Protein AF-0000000074149153 (afdb_homodimer)

Sequence (2458 aa):
MRKRTYISISLIILLLILLTSPFAKTTKLGDLLLENKFELLKNSSNEDFYSNVLFSITYLLEDNVSQAWRHWKKSIEIKPNSPWHQVIGLLGYDLWDSLPIYKELITLLREKDFNNSYLEYLYWKALLSQNLVQEAEKYSEEKGFIKDFLFLGPFENIGNSGIYKEYPPEKEINLEKTYQGKNGIDIKWFTPEERGKNAYTSIYNLIYPNQWAVSYALCYFYVPQNQDIYIRIGTTSSYKLFLDDFSFPQIETQRRAIWNQEIYKTKLSSGWHKLLLKLCNQEGDFGFFLRVTDSRGNKIPGLKISLVPQNYKRAQVYFERITPEKELIKESDSSEIFYTFYGFLLFEKGLTDEAEEYLKRAEKIKQNSSIIKFILGKIYLDSQEELGKSYLLDSYSISKNLKINLYYLSLYELEHGRYEEALKYLEKEDIPENSFLLRSLLIRLFNALSWTKESEDQISTLEKKYKESQETYFLKGKMYEKRNMPFKAIENYLKALSMNWENWEVFYNLFYLARDLHKYDIVETLAKNLIDKDPTDVWAYSQLISIYLSQERIDEAQKLIEKAKNITYLYPETFIYEAEIYNLKDEKELAMESYQKAISIDPSYKGIREYLNYLRSEQIRIPDISEYITQKVPEEFLDFPAIYLLDRQERIMQKDGSFTVVFHKIIKILKDEAKEKYGEILINYDSSFEDVRILRARTIKPDGKEIEATSIQDFAIASDYPLYTDQRQIVISMPSVEKGSILECFYVIDEYTRSIFGKNFQDIFFFQNEIPILRSIYTLKIPSQIDLKYKVYNGKIEPQIKEDKEYKILTWEMENVPGIIEEPYMPDPSKLVPQLWITTFESWESLADWYYSLAYPQIRSDKNIKEKVKELTSGAKTEEEKIKSIYYFVTNQVRYVGLEYGIRGIMPHSAPEIFKAKYGDCKDKAILLLTMLKEAGIKAYYTLVSTRYSLPLKKELPGFQFDHAIVALPYKNSYLFLDGTAEDVPFGEVPMMDQGADAMIIIDGKPLFTKIPMSKPEDNLRRYDIEINIEDGKLLAEVLINLTGYFANYYRYYLKTMTTLQKENFLSRLLNYYIPNSKLTDWDIQNLSNLEEPLLIKLRFENPYLISNKKDINLIKMFPFTSINSAEEISKEERVYDIEYYLPYKEVEDITIKIPKGVNITTTITEIIKENDWISYLVQVERKENILHLKRVFVQKEILIPVQNFKEYKKDLEEIMNYDRGMLLIKTDMRKRTYISISLIILLLILLTSPFAKTTKLGDLLLENKFELLKNSSNEDFYSNVLFSITYLLEDNVSQAWRHWKKSIEIKPNSPWHQVIGLLGYDLWDSLPIYKELITLLREKDFNNSYLEYLYWKALLSQNLVQEAEKYSEEKGFIKDFLFLGPFENIGNSGIYKEYPPEKEINLEKTYQGKNGIDIKWFTPEERGKNAYTSIYNLIYPNQWAVSYALCYFYVPQNQDIYIRIGTTSSYKLFLDDFSFPQIETQRRAIWNQEIYKTKLSSGWHKLLLKLCNQEGDFGFFLRVTDSRGNKIPGLKISLVPQNYKRAQVYFERITPEKELIKESDSSEIFYTFYGFLLFEKGLTDEAEEYLKRAEKIKQNSSIIKFILGKIYLDSQEELGKSYLLDSYSISKNLKINLYYLSLYELEHGRYEEALKYLEKEDIPENSFLLRSLLIRLFNALSWTKESEDQISTLEKKYKESQETYFLKGKMYEKRNMPFKAIENYLKALSMNWENWEVFYNLFYLARDLHKYDIVETLAKNLIDKDPTDVWAYSQLISIYLSQERIDEAQKLIEKAKNITYLYPETFIYEAEIYNLKDEKELAMESYQKAISIDPSYKGIREYLNYLRSEQIRIPDISEYITQKVPEEFLDFPAIYLLDRQERIMQKDGSFTVVFHKIIKILKDEAKEKYGEILINYDSSFEDVRILRARTIKPDGKEIEATSIQDFAIASDYPLYTDQRQIVISMPSVEKGSILECFYVIDEYTRSIFGKNFQDIFFFQNEIPILRSIYTLKIPSQIDLKYKVYNGKIEPQIKEDKEYKILTWEMENVPGIIEEPYMPDPSKLVPQLWITTFESWESLADWYYSLAYPQIRSDKNIKEKVKELTSGAKTEEEKIKSIYYFVTNQVRYVGLEYGIRGIMPHSAPEIFKAKYGDCKDKAILLLTMLKEAGIKAYYTLVSTRYSLPLKKELPGFQFDHAIVALPYKNSYLFLDGTAEDVPFGEVPMMDQGADAMIIIDGKPLFTKIPMSKPEDNLRRYDIEINIEDGKLLAEVLINLTGYFANYYRYYLKTMTTLQKENFLSRLLNYYIPNSKLTDWDIQNLSNLEEPLLIKLRFENPYLISNKKDINLIKMFPFTSINSAEEISKEERVYDIEYYLPYKEVEDITIKIPKGVNITTTITEIIKENDWISYLVQVERKENILHLKRVFVQKEILIPVQNFKEYKKDLEEIMNYDRGMLLIKTD

pLDDT: mean 87.18, std 12.24, range [17.47, 97.75]

Organism: Dictyoglomus thermophilum (strain ATCC 35947 / DSM 3960 / H-6-12) (NCBI:txid309799)

Structure (mmCIF, N/CA/C/O backbone):
data_AF-0000000074149153-model_v1
#
loop_
_entity.id
_entity.type
_entity.pdbx_description
1 polymer 'Tetratricopeptide repeat domain protein'
#
loop_
_atom_site.group_PDB
_atom_site.id
_atom_site.type_symbol
_atom_site.label_atom_id
_atom_site.label_alt_id
_atom_site.label_comp_id
_atom_site.label_asym_id
_atom_site.label_entity_id
_atom_site.label_seq_id
_atom_site.pdbx_PDB_ins_code
_atom_site.Cartn_x
_atom_site.Cartn_y
_atom_site.Cartn_z
_atom_site.occupancy
_atom_site.B_iso_or_equiv
_atom_site.auth_seq_id
_atom_site.auth_comp_id
_atom_site.auth_asym_id
_atom_site.auth_atom_id
_atom_site.pdbx_PDB_model_num
ATOM 1 N N . MET A 1 1 ? -38.799 74.212 10.191 1 17.47 1 MET A N 1
ATOM 2 C CA . MET A 1 1 ? -37.869 73.253 9.603 1 17.47 1 MET A CA 1
ATOM 3 C C . MET A 1 1 ? -36.705 73.968 8.926 1 17.47 1 MET A C 1
ATOM 5 O O . MET A 1 1 ? -35.639 73.382 8.732 1 17.47 1 MET A O 1
ATOM 9 N N . ARG A 1 2 ? -36.793 75.358 8.282 1 18.46 2 ARG A N 1
ATOM 10 C CA . ARG A 1 2 ? -36.281 76.252 7.248 1 18.46 2 ARG A CA 1
ATOM 11 C C . ARG A 1 2 ? -35.048 77.004 7.737 1 18.46 2 ARG A C 1
ATOM 13 O O . ARG A 1 2 ? -34.536 77.885 7.043 1 18.46 2 ARG A O 1
ATOM 20 N N . LYS A 1 3 ? -34.754 77.044 8.852 1 19.57 3 LYS A N 1
ATOM 21 C CA . LYS A 1 3 ? -34.257 78.394 9.1 1 19.57 3 LYS A CA 1
ATOM 22 C C . LYS A 1 3 ? -33.066 78.716 8.201 1 19.57 3 LYS A C 1
ATOM 24 O O . LYS A 1 3 ? -32.832 79.878 7.863 1 19.57 3 LYS A O 1
ATOM 29 N N . ARG A 1 4 ? -31.959 77.775 7.888 1 20.13 4 ARG A N 1
ATOM 30 C CA . ARG A 1 4 ? -30.571 77.548 8.275 1 20.13 4 ARG A CA 1
ATOM 31 C C . ARG A 1 4 ? -29.621 77.887 7.131 1 20.13 4 ARG A C 1
ATOM 33 O O . ARG A 1 4 ? -28.448 77.508 7.158 1 20.13 4 ARG A O 1
ATOM 40 N N . THR A 1 5 ? -29.831 78.682 5.944 1 20.31 5 THR A N 1
ATOM 41 C CA . THR A 1 5 ? -29.294 78.634 4.588 1 20.31 5 THR A CA 1
ATOM 42 C C . THR A 1 5 ? -28.102 79.576 4.444 1 20.31 5 THR A C 1
ATOM 44 O O . THR A 1 5 ? -27.098 79.224 3.823 1 20.31 5 THR A O 1
ATOM 47 N N . TYR A 1 6 ? -28.134 80.896 4.63 1 19.82 6 TYR A N 1
ATOM 48 C CA . TYR A 1 6 ? -27.508 81.992 3.898 1 19.82 6 TYR A CA 1
ATOM 49 C C . TYR A 1 6 ? -26.1 82.26 4.417 1 19.82 6 TYR A C 1
ATOM 51 O O . TYR A 1 6 ? -25.425 83.18 3.95 1 19.82 6 TYR A O 1
ATOM 59 N N . ILE A 1 7 ? -25.77 81.953 5.55 1 22.88 7 ILE A N 1
ATOM 60 C CA . ILE A 1 7 ? -24.736 82.746 6.206 1 22.88 7 ILE A CA 1
ATOM 61 C C . ILE A 1 7 ? -23.466 82.739 5.36 1 22.88 7 ILE A C 1
ATOM 63 O O . ILE A 1 7 ? -23.069 81.697 4.832 1 22.88 7 ILE A O 1
ATOM 67 N N . SER A 1 8 ? -22.565 83.892 5.216 1 24.2 8 SER A N 1
ATOM 68 C CA . SER A 1 8 ? -22.008 85.033 4.497 1 24.2 8 SER A CA 1
ATOM 69 C C . SER A 1 8 ? -20.795 84.625 3.668 1 24.2 8 SER A C 1
ATOM 71 O O . SER A 1 8 ? -20.144 83.62 3.964 1 24.2 8 SER A O 1
ATOM 73 N N . ILE A 1 9 ? -20.418 85.308 2.478 1 25.46 9 ILE A N 1
ATOM 74 C CA . ILE A 1 9 ? -19.725 85.492 1.208 1 25.46 9 ILE A CA 1
ATOM 75 C C . ILE A 1 9 ? -18.22 85.585 1.45 1 25.46 9 ILE A C 1
ATOM 77 O O . ILE A 1 9 ? -17.427 85.016 0.696 1 25.46 9 ILE A O 1
ATOM 81 N N . SER A 1 10 ? -17.869 86.427 2.428 1 22.29 10 SER A N 1
ATOM 82 C CA . SER A 1 10 ? -16.604 87.149 2.338 1 22.29 10 SER A CA 1
ATOM 83 C C . SER A 1 10 ? -15.416 86.2 2.466 1 22.29 10 SER A C 1
ATOM 85 O O . SER A 1 10 ? -14.338 86.471 1.933 1 22.29 10 SER A O 1
ATOM 87 N N . LEU A 1 11 ? -15.344 85.417 3.567 1 23.75 11 LEU A N 1
ATOM 88 C CA . LEU A 1 11 ? -14.122 84.78 4.046 1 23.75 11 LEU A CA 1
ATOM 89 C C . LEU A 1 11 ? -13.612 83.757 3.037 1 23.75 11 LEU A C 1
ATOM 91 O O . LEU A 1 11 ? -12.753 82.933 3.361 1 23.75 11 LEU A O 1
ATOM 95 N N . ILE A 1 12 ? -14.009 83.71 1.66 1 26.89 12 ILE A N 1
ATOM 96 C CA . ILE A 1 12 ? -13.815 82.88 0.476 1 26.89 12 ILE A CA 1
ATOM 97 C C . ILE A 1 12 ? -12.427 83.131 -0.109 1 26.89 12 ILE A C 1
ATOM 99 O O . ILE A 1 12 ? -11.814 82.227 -0.682 1 26.89 12 ILE A O 1
ATOM 103 N N . ILE A 1 13 ? -11.955 84.437 -0.127 1 26.51 13 ILE A N 1
ATOM 104 C CA . ILE A 1 13 ? -10.926 84.914 -1.045 1 26.51 13 ILE A CA 1
ATOM 105 C C . ILE A 1 13 ? -9.577 84.308 -0.668 1 26.51 13 ILE A C 1
ATOM 107 O O . ILE A 1 13 ? -8.81 83.892 -1.54 1 26.51 13 ILE A O 1
ATOM 111 N N . LEU A 1 14 ? -9.193 84.554 0.604 1 25.75 14 LEU A N 1
ATOM 112 C CA . LEU A 1 14 ? -7.785 84.403 0.955 1 25.75 14 LEU A CA 1
ATOM 113 C C . LEU A 1 14 ? -7.326 82.963 0.752 1 25.75 14 LEU A C 1
ATOM 115 O O . LEU A 1 14 ? -6.148 82.65 0.938 1 25.75 14 LEU A O 1
ATOM 119 N N . LEU A 1 15 ? -8.219 81.933 0.564 1 25.23 15 LEU A N 1
ATOM 120 C CA . LEU A 1 15 ? -7.977 80.526 0.266 1 25.23 15 LEU A CA 1
ATOM 121 C C . LEU A 1 15 ? -7.299 80.367 -1.092 1 25.23 15 LEU A C 1
ATOM 123 O O . LEU A 1 15 ? -6.864 79.269 -1.448 1 25.23 15 LEU A O 1
ATOM 127 N N . LEU A 1 16 ? -7.463 81.302 -2.022 1 26.28 16 LEU A N 1
ATOM 128 C CA . LEU A 1 16 ? -7.042 81.195 -3.414 1 26.28 16 LEU A CA 1
ATOM 129 C C . LEU A 1 16 ? -5.523 81.247 -3.528 1 26.28 16 LEU A C 1
ATOM 131 O O . LEU A 1 16 ? -4.949 80.721 -4.485 1 26.28 16 LEU A O 1
ATOM 135 N N . ILE A 1 17 ? -4.913 82.364 -2.925 1 26.3 17 ILE A N 1
ATOM 136 C CA . ILE A 1 17 ? -3.557 82.726 -3.323 1 26.3 17 ILE A CA 1
ATOM 137 C C . ILE A 1 17 ? -2.611 81.558 -3.055 1 26.3 17 ILE A C 1
ATOM 139 O O . ILE A 1 17 ? -1.664 81.331 -3.812 1 26.3 17 ILE A O 1
ATOM 143 N N . LEU A 1 18 ? -2.527 81.136 -1.743 1 25.44 18 LEU A N 1
ATOM 144 C CA . LEU A 1 18 ? -1.414 80.307 -1.295 1 25.44 18 LEU A CA 1
ATOM 145 C C . LEU A 1 18 ? -1.4 78.971 -2.031 1 25.44 18 LEU A C 1
ATOM 147 O O . LEU A 1 18 ? -0.682 78.049 -1.639 1 25.44 18 LEU A O 1
ATOM 151 N N . LEU A 1 19 ? -2.234 78.663 -3.158 1 25.62 19 LEU A N 1
ATOM 152 C CA . LEU A 1 19 ? -2.483 77.621 -4.148 1 25.62 19 LEU A CA 1
ATOM 153 C C . LEU A 1 19 ? -1.339 77.544 -5.154 1 25.62 19 LEU A C 1
ATOM 155 O O . LEU A 1 19 ? -1.117 76.498 -5.769 1 25.62 19 LEU A O 1
ATOM 159 N N . THR A 1 20 ? -0.992 78.679 -5.907 1 25 20 THR A N 1
ATOM 160 C CA . THR A 1 20 ? -0.267 78.625 -7.171 1 25 20 THR A CA 1
ATOM 161 C C . THR A 1 20 ? 1.203 78.288 -6.937 1 25 20 THR A C 1
ATOM 163 O O . THR A 1 20 ? 2.02 78.38 -7.856 1 25 20 THR A O 1
ATOM 166 N N . SER A 1 21 ? 1.768 78.643 -5.87 1 24.7 21 SER A N 1
ATOM 167 C CA . SER A 1 21 ? 3.211 78.473 -6.007 1 24.7 21 SER A CA 1
ATOM 168 C C . SER A 1 21 ? 3.559 77.066 -6.484 1 24.7 21 SER A C 1
ATOM 170 O O . SER A 1 21 ? 3.012 76.082 -5.982 1 24.7 21 SER A O 1
ATOM 172 N N . PRO A 1 22 ? 4.073 76.96 -7.848 1 27.87 22 PRO A N 1
ATOM 173 C CA . PRO A 1 22 ? 4.254 75.67 -8.518 1 27.87 22 PRO A CA 1
ATOM 174 C C . PRO A 1 22 ? 4.926 74.63 -7.624 1 27.87 22 PRO A C 1
ATOM 176 O O . PRO A 1 22 ? 6.107 74.764 -7.294 1 27.87 22 PRO A O 1
ATOM 179 N N . PHE A 1 23 ? 4.518 74.446 -6.494 1 26.35 23 PHE A N 1
ATOM 180 C CA . PHE A 1 23 ? 5.123 73.403 -5.675 1 26.35 23 PHE A CA 1
ATOM 181 C C . PHE A 1 23 ? 5.345 72.135 -6.491 1 26.35 23 PHE A C 1
ATOM 183 O O . PHE A 1 23 ? 4.385 71.479 -6.902 1 26.35 23 PHE A O 1
ATOM 190 N N . ALA A 1 24 ? 6.414 72.14 -7.344 1 31.41 24 ALA A N 1
ATOM 191 C CA . ALA A 1 24 ? 7.052 71.122 -8.175 1 31.41 24 ALA A CA 1
ATOM 192 C C . ALA A 1 24 ? 6.942 69.742 -7.531 1 31.41 24 ALA A C 1
ATOM 194 O O . ALA A 1 24 ? 7.535 69.493 -6.479 1 31.41 24 ALA A O 1
ATOM 195 N N . LYS A 1 25 ? 5.974 69.222 -7.643 1 36.37 25 LYS A N 1
ATOM 196 C CA . LYS A 1 25 ? 5.658 67.873 -7.182 1 36.37 25 LYS A CA 1
ATOM 197 C C . LYS A 1 25 ? 6.823 66.92 -7.431 1 36.37 25 LYS A C 1
ATOM 199 O O . LYS A 1 25 ? 7.072 66.52 -8.571 1 36.37 25 LYS A O 1
ATOM 204 N N . THR A 1 26 ? 7.912 67.143 -6.793 1 36.71 26 THR A N 1
ATOM 205 C CA . THR A 1 26 ? 9.049 66.231 -6.849 1 36.71 26 THR A CA 1
ATOM 206 C C . THR A 1 26 ? 8.577 64.781 -6.906 1 36.71 26 THR A C 1
ATOM 208 O O . THR A 1 26 ? 7.842 64.327 -6.026 1 36.71 26 THR A O 1
ATOM 211 N N . THR A 1 27 ? 8.309 64.273 -7.928 1 44.57 27 THR A N 1
ATOM 212 C CA . THR A 1 27 ? 7.929 62.881 -8.141 1 44.57 27 THR A CA 1
ATOM 213 C C . THR A 1 27 ? 8.731 61.957 -7.229 1 44.57 27 THR A C 1
ATOM 215 O O . THR A 1 27 ? 9.961 61.917 -7.303 1 44.57 27 THR A O 1
ATOM 218 N N . LYS A 1 28 ? 8.181 61.64 -6.272 1 68.87 28 LYS A N 1
ATOM 219 C CA . LYS A 1 28 ? 8.809 60.758 -5.292 1 68.87 28 LYS A CA 1
ATOM 220 C C . LYS A 1 28 ? 9.224 59.435 -5.929 1 68.87 28 LYS A C 1
ATOM 222 O O . LYS A 1 28 ? 8.419 58.782 -6.597 1 68.87 28 LYS A O 1
ATOM 227 N N . LEU A 1 29 ? 10.606 59.657 -6.512 1 73.43 29 LEU A N 1
ATOM 228 C CA . LEU A 1 29 ? 11.21 58.479 -7.125 1 73.43 29 LEU A CA 1
ATOM 229 C C . LEU A 1 29 ? 10.509 57.206 -6.663 1 73.43 29 LEU A C 1
ATOM 231 O O . LEU A 1 29 ? 10.286 56.291 -7.459 1 73.43 29 LEU A O 1
ATOM 235 N N . GLY A 1 30 ? 9.932 56.729 -5.035 1 76.17 30 GLY A N 1
ATOM 236 C CA . GLY A 1 30 ? 9.254 55.562 -4.493 1 76.17 30 GLY A CA 1
ATOM 237 C C . GLY A 1 30 ? 7.905 55.304 -5.136 1 76.17 30 GLY A C 1
ATOM 238 O O . GLY A 1 30 ? 7.533 54.152 -5.371 1 76.17 30 GLY A O 1
ATOM 239 N N . ASP A 1 31 ? 7.337 56.427 -5.448 1 75.99 31 ASP A N 1
ATOM 240 C CA . ASP A 1 31 ? 6.037 56.31 -6.102 1 75.99 31 ASP A CA 1
ATOM 241 C C . ASP A 1 31 ? 6.182 55.76 -7.519 1 75.99 31 ASP A C 1
ATOM 243 O O . ASP A 1 31 ? 5.358 54.961 -7.968 1 75.99 31 ASP A O 1
ATOM 247 N N . LEU A 1 32 ? 7.746 57.18 -8.183 1 74.01 32 LEU A N 1
ATOM 248 C CA . LEU A 1 32 ? 8.008 56.642 -9.513 1 74.01 32 LEU A CA 1
ATOM 249 C C . LEU A 1 32 ? 8.21 55.131 -9.459 1 74.01 32 LEU A C 1
ATOM 251 O O . LEU A 1 32 ? 7.76 54.408 -10.35 1 74.01 32 LEU A O 1
ATOM 255 N N . LEU A 1 33 ? 8.201 53.594 -8.403 1 80.49 33 LEU A N 1
ATOM 256 C CA . LEU A 1 33 ? 8.471 52.169 -8.241 1 80.49 33 LEU A CA 1
ATOM 257 C C . LEU A 1 33 ? 7.176 51.39 -8.039 1 80.49 33 LEU A C 1
ATOM 259 O O . LEU A 1 33 ? 6.967 50.351 -8.669 1 80.49 33 LEU A O 1
ATOM 263 N N . LEU A 1 34 ? 6.295 51.803 -7.253 1 84.78 34 LEU A N 1
ATOM 264 C CA . LEU A 1 34 ? 5.072 51.094 -6.895 1 84.78 34 LEU A CA 1
ATOM 265 C C . LEU A 1 34 ? 4.031 51.213 -8.003 1 84.78 34 LEU A C 1
ATOM 267 O O . LEU A 1 34 ? 3.11 50.397 -8.086 1 84.78 34 LEU A O 1
ATOM 271 N N . GLU A 1 35 ? 3.902 52.074 -8.989 1 73.36 35 GLU A N 1
ATOM 272 C CA . GLU A 1 35 ? 2.979 52.257 -10.105 1 73.36 35 GLU A CA 1
ATOM 273 C C . GLU A 1 35 ? 3.484 51.552 -11.36 1 73.36 35 GLU A C 1
ATOM 275 O O . GLU A 1 35 ? 2.949 51.757 -12.452 1 73.36 35 GLU A O 1
ATOM 280 N N . ASN A 1 36 ? 4.482 50.712 -11.325 1 74.38 36 ASN A N 1
ATOM 281 C CA . ASN A 1 36 ? 5.037 49.815 -12.333 1 74.38 36 ASN A CA 1
ATOM 282 C C . ASN A 1 36 ? 5.702 50.589 -13.468 1 74.38 36 ASN A C 1
ATOM 284 O O . ASN A 1 36 ? 5.702 50.14 -14.615 1 74.38 36 ASN A O 1
ATOM 288 N N . LYS A 1 37 ? 7.062 52.648 -13.694 1 65.64 37 LYS A N 1
ATOM 289 C CA . LYS A 1 37 ? 7.739 53.483 -14.682 1 65.64 37 LYS A CA 1
ATOM 290 C C . LYS A 1 37 ? 9.255 53.363 -14.559 1 65.64 37 LYS A C 1
ATOM 292 O O . LYS A 1 37 ? 9.951 54.367 -14.394 1 65.64 37 LYS A O 1
ATOM 297 N N . PHE A 1 38 ? 9.175 51.619 -14.188 1 69.63 38 PHE A N 1
ATOM 298 C CA . PHE A 1 38 ? 10.543 51.203 -13.905 1 69.63 38 PHE A CA 1
ATOM 299 C C . PHE A 1 38 ? 11.519 51.854 -14.879 1 69.63 38 PHE A C 1
ATOM 301 O O . PHE A 1 38 ? 12.592 52.311 -14.478 1 69.63 38 PHE A O 1
ATOM 308 N N . GLU A 1 39 ? 11.091 52.076 -16.11 1 67.64 39 GLU A N 1
ATOM 309 C CA . GLU A 1 39 ? 11.967 52.686 -17.105 1 67.64 39 GLU A CA 1
ATOM 310 C C . GLU A 1 39 ? 12.239 54.151 -16.777 1 67.64 39 GLU A C 1
ATOM 312 O O . GLU A 1 39 ? 13.378 54.613 -16.87 1 67.64 39 GLU A O 1
ATOM 317 N N . LEU A 1 40 ? 11.558 55.983 -16.498 1 59.29 40 LEU A N 1
ATOM 318 C CA . LEU A 1 40 ? 11.673 57.374 -16.072 1 59.29 40 LEU A CA 1
ATOM 319 C C . LEU A 1 40 ? 12.55 57.49 -14.83 1 59.29 40 LEU A C 1
ATOM 321 O O . LEU A 1 40 ? 13.339 58.43 -14.708 1 59.29 40 LEU A O 1
ATOM 325 N N . LEU A 1 41 ? 12.004 56.158 -13.663 1 66.44 41 LEU A N 1
ATOM 326 C CA . LEU A 1 41 ? 12.834 56.103 -12.465 1 66.44 41 LEU A CA 1
ATOM 327 C C . LEU A 1 41 ? 14.303 55.911 -12.829 1 66.44 41 LEU A C 1
ATOM 329 O O . LEU A 1 41 ? 15.172 56.618 -12.314 1 66.44 41 LEU A O 1
ATOM 333 N N . LYS A 1 42 ? 14.675 54.361 -13.897 1 68.04 42 LYS A N 1
ATOM 334 C CA . LYS A 1 42 ? 16.04 54.015 -14.285 1 68.04 42 LYS A CA 1
ATOM 335 C C . LYS A 1 42 ? 16.72 55.179 -15.001 1 68.04 42 LYS A C 1
ATOM 337 O O . LYS A 1 42 ? 17.935 55.357 -14.891 1 68.04 42 LYS A O 1
ATOM 342 N N . ASN A 1 43 ? 15.959 55.92 -15.778 1 54.86 43 ASN A N 1
ATOM 343 C CA . ASN A 1 43 ? 16.487 57.047 -16.539 1 54.86 43 ASN A CA 1
ATOM 344 C C . ASN A 1 43 ? 16.68 58.278 -15.658 1 54.86 43 ASN A C 1
ATOM 346 O O . ASN A 1 43 ? 17.231 59.286 -16.104 1 54.86 43 ASN A O 1
ATOM 350 N N . SER A 1 44 ? 16.167 58.413 -14.377 1 53.61 44 SER A N 1
ATOM 351 C CA . SER A 1 44 ? 16.345 59.56 -13.493 1 53.61 44 SER A CA 1
ATOM 352 C C . SER A 1 44 ? 17.7 59.515 -12.795 1 53.61 44 SER A C 1
ATOM 354 O O . SER A 1 44 ? 17.968 58.606 -12.007 1 53.61 44 SER A O 1
ATOM 356 N N . SER A 1 45 ? 18.824 59.583 -13.448 1 48.77 45 SER A N 1
ATOM 357 C CA . SER A 1 45 ? 20.274 59.54 -13.288 1 48.77 45 SER A CA 1
ATOM 358 C C . SER A 1 45 ? 20.698 60.116 -11.941 1 48.77 45 SER A C 1
ATOM 360 O O . SER A 1 45 ? 21.788 60.679 -11.817 1 48.77 45 SER A O 1
ATOM 362 N N . ASN A 1 46 ? 19.895 60.236 -10.911 1 54.51 46 ASN A N 1
ATOM 363 C CA . ASN A 1 46 ? 20.583 60.956 -9.844 1 54.51 46 ASN A CA 1
ATOM 364 C C . ASN A 1 46 ? 21.362 60.008 -8.938 1 54.51 46 ASN A C 1
ATOM 366 O O . ASN A 1 46 ? 20.906 58.898 -8.656 1 54.51 46 ASN A O 1
ATOM 370 N N . GLU A 1 47 ? 22.774 60.06 -8.889 1 64.49 47 GLU A N 1
ATOM 371 C CA . GLU A 1 47 ? 23.848 59.412 -8.144 1 64.49 47 GLU A CA 1
ATOM 372 C C . GLU A 1 47 ? 23.594 59.475 -6.64 1 64.49 47 GLU A C 1
ATOM 374 O O . GLU A 1 47 ? 24.524 59.349 -5.842 1 64.49 47 GLU A O 1
ATOM 379 N N . ASP A 1 48 ? 22.344 59.518 -6.234 1 83.57 48 ASP A N 1
ATOM 380 C CA . ASP A 1 48 ? 22.149 59.626 -4.792 1 83.57 48 ASP A CA 1
ATOM 381 C C . ASP A 1 48 ? 21.825 58.266 -4.178 1 83.57 48 ASP A C 1
ATOM 383 O O . ASP A 1 48 ? 21.582 57.295 -4.899 1 83.57 48 ASP A O 1
ATOM 387 N N . PHE A 1 49 ? 21.877 58.109 -2.954 1 89.59 49 PHE A N 1
ATOM 388 C CA . PHE A 1 49 ? 21.724 56.889 -2.17 1 89.59 49 PHE A CA 1
ATOM 389 C C . PHE A 1 49 ? 20.371 56.24 -2.438 1 89.59 49 PHE A C 1
ATOM 391 O O . PHE A 1 49 ? 20.302 55.056 -2.777 1 89.59 49 PHE A O 1
ATOM 398 N N . TYR A 1 50 ? 19.25 56.97 -2.355 1 88.88 50 TYR A N 1
ATOM 399 C CA . TYR A 1 50 ? 17.897 56.43 -2.426 1 88.88 50 TYR A CA 1
ATOM 400 C C . TYR A 1 50 ? 17.601 55.883 -3.818 1 88.88 50 TYR A C 1
ATOM 402 O O . TYR A 1 50 ? 16.955 54.841 -3.957 1 88.88 50 TYR A O 1
ATOM 410 N N . SER A 1 51 ? 18.134 56.579 -4.796 1 88.28 51 SER A N 1
ATOM 411 C CA . SER A 1 51 ? 17.965 56.092 -6.161 1 88.28 51 SER A CA 1
ATOM 412 C C . SER A 1 51 ? 18.644 54.74 -6.354 1 88.28 51 SER A C 1
ATOM 414 O O . SER A 1 51 ? 18.075 53.836 -6.97 1 88.28 51 SER A O 1
ATOM 416 N N . ASN A 1 52 ? 19.78 54.578 -5.841 1 91.38 52 ASN A N 1
ATOM 417 C CA . ASN A 1 52 ? 20.507 53.322 -5.987 1 91.38 52 ASN A CA 1
ATOM 418 C C . ASN A 1 52 ? 19.82 52.185 -5.236 1 91.38 52 ASN A C 1
ATOM 420 O O . ASN A 1 52 ? 19.861 51.034 -5.672 1 91.38 52 ASN A O 1
ATOM 424 N N . VAL A 1 53 ? 19.211 52.478 -4.153 1 91.98 53 VAL A N 1
ATOM 425 C CA . VAL A 1 53 ? 18.447 51.491 -3.397 1 91.98 53 VAL A CA 1
ATOM 426 C C . VAL A 1 53 ? 17.284 50.978 -4.244 1 91.98 53 VAL A C 1
ATOM 428 O O . VAL A 1 53 ? 17.101 49.767 -4.39 1 91.98 53 VAL A O 1
ATOM 431 N N . LEU A 1 54 ? 16.611 51.91 -4.849 1 90.97 54 LEU A N 1
ATOM 432 C CA . LEU A 1 54 ? 15.424 51.547 -5.616 1 90.97 54 LEU A CA 1
ATOM 433 C C . LEU A 1 54 ? 15.809 50.816 -6.898 1 90.97 54 LEU A C 1
ATOM 435 O O . LEU A 1 54 ? 15.109 49.896 -7.326 1 90.97 54 LEU A O 1
ATOM 439 N N . PHE A 1 55 ? 17.029 51.336 -7.391 1 90.39 55 PHE A N 1
ATOM 440 C CA . PHE A 1 55 ? 17.512 50.638 -8.576 1 90.39 55 PHE A CA 1
ATOM 441 C C . PHE A 1 55 ? 17.9 49.203 -8.238 1 90.39 55 PHE A C 1
ATOM 443 O O . PHE A 1 55 ? 17.582 48.276 -8.986 1 90.39 55 PHE A O 1
ATOM 450 N N . SER A 1 56 ? 18.478 48.961 -7.233 1 92.1 56 SER A N 1
ATOM 451 C CA . SER A 1 56 ? 18.895 47.625 -6.82 1 92.1 56 SER A CA 1
ATOM 452 C C . SER A 1 56 ? 17.693 46.708 -6.619 1 92.1 56 SER A C 1
ATOM 454 O O . SER A 1 56 ? 17.7 45.56 -7.068 1 92.1 56 SER A O 1
ATOM 456 N N . ILE A 1 57 ? 16.653 47.18 -6.02 1 91.95 57 ILE A N 1
ATOM 457 C CA . ILE A 1 57 ? 15.447 46.403 -5.756 1 91.95 57 ILE A CA 1
ATOM 458 C C . ILE A 1 57 ? 14.772 46.033 -7.074 1 91.95 57 ILE A C 1
ATOM 460 O O . ILE A 1 57 ? 14.35 44.889 -7.263 1 91.95 57 ILE A O 1
ATOM 464 N N . THR A 1 58 ? 14.729 47.026 -7.98 1 89.59 58 THR A N 1
ATOM 465 C CA . THR A 1 58 ? 14.086 46.795 -9.269 1 89.59 58 THR A CA 1
ATOM 466 C C . THR A 1 58 ? 14.817 45.708 -10.051 1 89.59 58 THR A C 1
ATOM 468 O O . THR A 1 58 ? 14.189 44.789 -10.582 1 89.59 58 THR A O 1
ATOM 471 N N . TYR A 1 59 ? 16.124 45.937 -10.013 1 89.17 59 TYR A N 1
ATOM 472 C CA . TYR A 1 59 ? 16.904 44.96 -10.765 1 89.17 59 TYR A CA 1
ATOM 473 C C . TYR A 1 59 ? 16.824 43.583 -10.115 1 89.17 59 TYR A C 1
ATOM 475 O O . TYR A 1 59 ? 16.851 42.562 -10.806 1 89.17 59 TYR A O 1
ATOM 483 N N . LEU A 1 60 ? 16.724 43.435 -8.895 1 90.23 60 LEU A N 1
ATOM 484 C CA . LEU A 1 60 ? 16.549 42.166 -8.196 1 90.23 60 LEU A CA 1
ATOM 485 C C . LEU A 1 60 ? 15.241 41.496 -8.606 1 90.23 60 LEU A C 1
ATOM 487 O O . LEU A 1 60 ? 15.208 40.288 -8.852 1 90.23 60 LEU A O 1
ATOM 491 N N . LEU A 1 61 ? 14.223 42.277 -8.728 1 89.75 61 LEU A N 1
ATOM 492 C CA . LEU A 1 61 ? 12.902 41.747 -9.048 1 89.75 61 LEU A CA 1
ATOM 493 C C . LEU A 1 61 ? 12.824 41.329 -10.513 1 89.75 61 LEU A C 1
ATOM 495 O O . LEU A 1 61 ? 12.014 40.473 -10.876 1 89.75 61 LEU A O 1
ATOM 499 N N . GLU A 1 62 ? 13.735 41.918 -11.34 1 88.2 62 GLU A N 1
ATOM 500 C CA . GLU A 1 62 ? 13.818 41.541 -12.748 1 88.2 62 GLU A CA 1
ATOM 501 C C . GLU A 1 62 ? 14.734 40.337 -12.944 1 88.2 62 GLU A C 1
ATOM 503 O O . GLU A 1 62 ? 14.913 39.863 -14.068 1 88.2 62 GLU A O 1
ATOM 508 N N . ASP A 1 63 ? 15.363 39.892 -11.916 1 89.22 63 ASP A N 1
ATOM 509 C CA . ASP A 1 63 ? 16.301 38.774 -11.942 1 89.22 63 ASP A CA 1
ATOM 510 C C . ASP A 1 63 ? 17.569 39.139 -12.711 1 89.22 63 ASP A C 1
ATOM 512 O O . ASP A 1 63 ? 18.09 38.329 -13.48 1 89.22 63 ASP A O 1
ATOM 516 N N . ASN A 1 64 ? 17.869 40.409 -12.604 1 87.13 64 ASN A N 1
ATOM 517 C CA . ASN A 1 64 ? 19.15 40.901 -13.099 1 87.13 64 ASN A CA 1
ATOM 518 C C . ASN A 1 64 ? 20.125 41.173 -11.957 1 87.13 64 ASN A C 1
ATOM 520 O O . ASN A 1 64 ? 20.331 42.326 -11.572 1 87.13 64 ASN A O 1
ATOM 524 N N . VAL A 1 65 ? 20.81 40.195 -11.571 1 86.17 65 VAL A N 1
ATOM 525 C CA . VAL A 1 65 ? 21.526 40.194 -10.3 1 86.17 65 VAL A CA 1
ATOM 526 C C . VAL A 1 65 ? 22.811 41.008 -10.429 1 86.17 65 VAL A C 1
ATOM 528 O O . VAL A 1 65 ? 23.239 41.661 -9.474 1 86.17 65 VAL A O 1
ATOM 531 N N . SER A 1 66 ? 23.41 41.063 -11.543 1 85.41 66 SER A N 1
ATOM 532 C CA . SER A 1 66 ? 24.648 41.812 -11.731 1 85.41 66 SER A CA 1
ATOM 533 C C . SER A 1 66 ? 24.423 43.308 -11.541 1 85.41 66 SER A C 1
ATOM 535 O O . SER A 1 66 ? 25.184 43.97 -10.832 1 85.41 66 SER A O 1
ATOM 537 N N . GLN A 1 67 ? 23.336 43.777 -12.046 1 87.36 67 GLN A N 1
ATOM 538 C CA . GLN A 1 67 ? 23.03 45.198 -11.911 1 87.36 67 GLN A CA 1
ATOM 539 C C . GLN A 1 67 ? 22.54 45.523 -10.503 1 87.36 67 GLN A C 1
ATOM 541 O O . GLN A 1 67 ? 22.833 46.596 -9.971 1 87.36 67 GLN A O 1
ATOM 546 N N . ALA A 1 68 ? 21.831 44.597 -10.004 1 90.26 68 ALA A N 1
ATOM 547 C CA . ALA A 1 68 ? 21.359 44.804 -8.637 1 90.26 68 ALA A CA 1
ATOM 548 C C . ALA A 1 68 ? 22.53 44.948 -7.668 1 90.26 68 ALA A C 1
ATOM 550 O O . ALA A 1 68 ? 22.536 45.845 -6.822 1 90.26 68 ALA A O 1
ATOM 551 N N . TRP A 1 69 ? 23.536 44.118 -7.841 1 89.83 69 TRP A N 1
ATOM 552 C CA . TRP A 1 69 ? 24.7 44.172 -6.963 1 89.83 69 TRP A CA 1
ATOM 553 C C . TRP A 1 69 ? 25.489 45.459 -7.183 1 89.83 69 TRP A C 1
ATOM 555 O O . TRP A 1 69 ? 25.943 46.088 -6.224 1 89.83 69 TRP A O 1
ATOM 565 N N . ARG A 1 70 ? 25.618 45.969 -8.343 1 89.19 70 ARG A N 1
ATOM 566 C CA . ARG A 1 70 ? 26.356 47.192 -8.643 1 89.19 70 ARG A CA 1
ATOM 567 C C . ARG A 1 70 ? 25.736 48.392 -7.936 1 89.19 70 ARG A C 1
ATOM 569 O O . ARG A 1 70 ? 26.442 49.177 -7.299 1 89.19 70 ARG A O 1
ATOM 576 N N . HIS A 1 71 ? 24.259 49.167 -7.846 1 91.22 71 HIS A N 1
ATOM 577 C CA . HIS A 1 71 ? 23.547 50.288 -7.244 1 91.22 71 HIS A CA 1
ATOM 578 C C . HIS A 1 71 ? 23.488 50.152 -5.726 1 91.22 71 HIS A C 1
ATOM 580 O O . HIS A 1 71 ? 23.515 51.153 -5.007 1 91.22 71 HIS A O 1
ATOM 586 N N . TRP A 1 72 ? 23.618 48.283 -5.398 1 92.62 72 TRP A N 1
ATOM 587 C CA . TRP A 1 72 ? 23.655 48.081 -3.953 1 92.62 72 TRP A CA 1
ATOM 588 C C . TRP A 1 72 ? 25.023 48.445 -3.387 1 92.62 72 TRP A C 1
ATOM 590 O O . TRP A 1 72 ? 25.118 49.093 -2.342 1 92.62 72 TRP A O 1
ATOM 600 N N . LYS A 1 73 ? 26.068 47.958 -4.093 1 91.62 73 LYS A N 1
ATOM 601 C CA . LYS A 1 73 ? 27.428 48.289 -3.676 1 91.62 73 LYS A CA 1
ATOM 602 C C . LYS A 1 73 ? 27.621 49.8 -3.582 1 91.62 73 LYS A C 1
ATOM 604 O O . LYS A 1 73 ? 28.18 50.299 -2.603 1 91.62 73 LYS A O 1
ATOM 609 N N . LYS A 1 74 ? 27.071 50.485 -4.472 1 92.73 74 LYS A N 1
ATOM 610 C CA . LYS A 1 74 ? 27.17 51.942 -4.482 1 92.73 74 LYS A CA 1
ATOM 611 C C . LYS A 1 74 ? 26.399 52.553 -3.315 1 92.73 74 LYS A C 1
ATOM 613 O O . LYS A 1 74 ? 26.854 53.522 -2.704 1 92.73 74 LYS A O 1
ATOM 618 N N . SER A 1 75 ? 25.254 51.96 -3.081 1 93.7 75 SER A N 1
ATOM 619 C CA . SER A 1 75 ? 24.451 52.471 -1.975 1 93.7 75 SER A CA 1
ATOM 620 C C . SER A 1 75 ? 25.154 52.259 -0.638 1 93.7 75 SER A C 1
ATOM 622 O O . SER A 1 75 ? 25.076 53.11 0.252 1 93.7 75 SER A O 1
ATOM 624 N N . ILE A 1 76 ? 25.864 51.165 -0.461 1 93.31 76 ILE A N 1
ATOM 625 C CA . ILE A 1 76 ? 26.588 50.878 0.772 1 93.31 76 ILE A CA 1
ATOM 626 C C . ILE A 1 76 ? 27.742 51.866 0.935 1 93.31 76 ILE A C 1
ATOM 628 O O . ILE A 1 76 ? 28.032 52.313 2.047 1 93.31 76 ILE A O 1
ATOM 632 N N . GLU A 1 77 ? 28.304 52.32 -0.225 1 91.23 77 GLU A N 1
ATOM 633 C CA . GLU A 1 77 ? 29.401 53.282 -0.199 1 91.23 77 GLU A CA 1
ATOM 634 C C . GLU A 1 77 ? 28.919 54.658 0.253 1 91.23 77 GLU A C 1
ATOM 636 O O . GLU A 1 77 ? 29.624 55.36 0.981 1 91.23 77 GLU A O 1
ATOM 641 N N . ILE A 1 78 ? 27.585 55.003 -0.216 1 91.59 78 ILE A N 1
ATOM 642 C CA . ILE A 1 78 ? 27.04 56.334 0.027 1 91.59 78 ILE A CA 1
ATOM 643 C C . ILE A 1 78 ? 26.531 56.429 1.464 1 91.59 78 ILE A C 1
ATOM 645 O O . ILE A 1 78 ? 26.85 57.381 2.18 1 91.59 78 ILE A O 1
ATOM 649 N N . LYS A 1 79 ? 25.693 55.598 1.977 1 91.83 79 LYS A N 1
ATOM 650 C CA . LYS A 1 79 ? 25.084 55.643 3.304 1 91.83 79 LYS A CA 1
ATOM 651 C C . LYS A 1 79 ? 24.994 54.247 3.915 1 91.83 79 LYS A C 1
ATOM 653 O O . LYS A 1 79 ? 23.914 53.656 3.97 1 91.83 79 LYS A O 1
ATOM 658 N N . PRO A 1 80 ? 26.098 53.668 4.568 1 91.69 80 PRO A N 1
ATOM 659 C CA . PRO A 1 80 ? 26.146 52.274 5.016 1 91.69 80 PRO A CA 1
ATOM 660 C C . PRO A 1 80 ? 25.218 52.002 6.198 1 91.69 80 PRO A C 1
ATOM 662 O O . PRO A 1 80 ? 24.851 50.851 6.446 1 91.69 80 PRO A O 1
ATOM 665 N N . ASN A 1 81 ? 24.686 52.856 6.91 1 90.76 81 ASN A N 1
ATOM 666 C CA . ASN A 1 81 ? 23.91 52.63 8.124 1 90.76 81 ASN A CA 1
ATOM 667 C C . ASN A 1 81 ? 22.41 52.679 7.848 1 90.76 81 ASN A C 1
ATOM 669 O O . ASN A 1 81 ? 21.602 52.626 8.777 1 90.76 81 ASN A O 1
ATOM 673 N N . SER A 1 82 ? 21.801 52.817 6.627 1 91.87 82 SER A N 1
ATOM 674 C CA . SER A 1 82 ? 20.392 52.895 6.256 1 91.87 82 SER A CA 1
ATOM 675 C C . SER A 1 82 ? 19.697 51.55 6.439 1 91.87 82 SER A C 1
ATOM 677 O O . SER A 1 82 ? 20.267 50.503 6.125 1 91.87 82 SER A O 1
ATOM 679 N N . PRO A 1 83 ? 18.695 51.349 6.928 1 91.14 83 PRO A N 1
ATOM 680 C CA . PRO A 1 83 ? 17.938 50.102 7.064 1 91.14 83 PRO A CA 1
ATOM 681 C C . PRO A 1 83 ? 17.562 49.49 5.717 1 91.14 83 PRO A C 1
ATOM 683 O O . PRO A 1 83 ? 17.155 48.327 5.655 1 91.14 83 PRO A O 1
ATOM 686 N N . TRP A 1 84 ? 17.77 50.21 4.666 1 93.35 84 TRP A N 1
ATOM 687 C CA . TRP A 1 84 ? 17.438 49.715 3.334 1 93.35 84 TRP A CA 1
ATOM 688 C C . TRP A 1 84 ? 18.33 48.538 2.953 1 93.35 84 TRP A C 1
ATOM 690 O O . TRP A 1 84 ? 17.958 47.717 2.11 1 93.35 84 TRP A O 1
ATOM 700 N N . HIS A 1 85 ? 19.462 48.484 3.551 1 92.87 85 HIS A N 1
ATOM 701 C CA . HIS A 1 85 ? 20.361 47.379 3.239 1 92.87 85 HIS A CA 1
ATOM 702 C C . HIS A 1 85 ? 19.781 46.048 3.706 1 92.87 85 HIS A C 1
ATOM 704 O O . HIS A 1 85 ? 20.019 45.01 3.085 1 92.87 85 HIS A O 1
ATOM 710 N N . GLN A 1 86 ? 19.018 46.059 4.71 1 92.59 86 GLN A N 1
ATOM 711 C CA . GLN A 1 86 ? 18.322 44.856 5.153 1 92.59 86 GLN A CA 1
ATOM 712 C C . GLN A 1 86 ? 17.248 44.441 4.152 1 92.59 86 GLN A C 1
ATOM 714 O O . GLN A 1 86 ? 17.052 43.25 3.901 1 92.59 86 GLN A O 1
ATOM 719 N N . VAL A 1 87 ? 16.597 45.41 3.57 1 92.51 87 VAL A N 1
ATOM 720 C CA . VAL A 1 87 ? 15.562 45.133 2.581 1 92.51 87 VAL A CA 1
ATOM 721 C C . VAL A 1 87 ? 16.183 44.466 1.356 1 92.51 87 VAL A C 1
ATOM 723 O O . VAL A 1 87 ? 15.727 43.405 0.921 1 92.51 87 VAL A O 1
ATOM 726 N N . ILE A 1 88 ? 17.235 45.107 0.907 1 92.53 88 ILE A N 1
ATOM 727 C CA . ILE A 1 88 ? 17.878 44.596 -0.299 1 92.53 88 ILE A CA 1
ATOM 728 C C . ILE A 1 88 ? 18.475 43.218 -0.021 1 92.53 88 ILE A C 1
ATOM 730 O O . ILE A 1 88 ? 18.34 42.301 -0.834 1 92.53 88 ILE A O 1
ATOM 734 N N . GLY A 1 89 ? 19.101 43.12 1.127 1 90.26 89 GLY A N 1
ATOM 735 C CA . GLY A 1 89 ? 19.74 41.866 1.491 1 90.26 89 GLY A CA 1
ATOM 736 C C . GLY A 1 89 ? 18.764 40.708 1.598 1 90.26 89 GLY A C 1
ATOM 737 O O . GLY A 1 89 ? 19.038 39.612 1.105 1 90.26 89 GLY A O 1
ATOM 738 N N . LEU A 1 90 ? 17.671 40.873 2.142 1 90.16 90 LEU A N 1
ATOM 739 C CA . LEU A 1 90 ? 16.701 39.81 2.38 1 90.16 90 LEU A CA 1
ATOM 740 C C . LEU A 1 90 ? 15.909 39.503 1.113 1 90.16 90 LEU A C 1
ATOM 742 O O . LEU A 1 90 ? 15.524 38.355 0.879 1 90.16 90 LEU A O 1
ATOM 746 N N . LEU A 1 91 ? 15.721 40.552 0.336 1 89.26 91 LEU A N 1
ATOM 747 C CA . LEU A 1 91 ? 15.039 40.337 -0.935 1 89.26 91 LEU A CA 1
ATOM 748 C C . LEU A 1 91 ? 15.874 39.456 -1.857 1 89.26 91 LEU A C 1
ATOM 750 O O . LEU A 1 91 ? 15.328 38.656 -2.621 1 89.26 91 LEU A O 1
ATOM 754 N N . GLY A 1 92 ? 17.165 39.679 -1.728 1 85.94 92 GLY A N 1
ATOM 755 C CA . GLY A 1 92 ? 18.059 38.922 -2.589 1 85.94 92 GLY A CA 1
ATOM 756 C C . GLY A 1 92 ? 18.768 37.792 -1.866 1 85.94 92 GLY A C 1
ATOM 757 O O . GLY A 1 92 ? 19.816 37.322 -2.314 1 85.94 92 GLY A O 1
ATOM 758 N N . TYR A 1 93 ? 18.344 37.36 -0.849 1 81.76 93 TYR A N 1
ATOM 759 C CA . TYR A 1 93 ? 19.02 36.428 0.046 1 81.76 93 TYR A CA 1
ATOM 760 C C . TYR A 1 93 ? 19.49 35.19 -0.709 1 81.76 93 TYR A C 1
ATOM 762 O O . TYR A 1 93 ? 20.644 34.776 -0.578 1 81.76 93 TYR A O 1
ATOM 770 N N . ASP A 1 94 ? 18.703 34.616 -1.443 1 73.05 94 ASP A N 1
ATOM 771 C CA . ASP A 1 94 ? 19.037 33.384 -2.152 1 73.05 94 ASP A CA 1
ATOM 772 C C . ASP A 1 94 ? 20.04 33.649 -3.272 1 73.05 94 ASP A C 1
ATOM 774 O O . ASP A 1 94 ? 20.799 32.757 -3.658 1 73.05 94 ASP A O 1
ATOM 778 N N . LEU A 1 95 ? 20.058 34.913 -3.616 1 78.53 95 LEU A N 1
ATOM 779 C CA . LEU A 1 95 ? 20.906 35.318 -4.731 1 78.53 95 LEU A CA 1
ATOM 780 C C . LEU A 1 95 ? 22.336 35.565 -4.264 1 78.53 95 LEU A C 1
ATOM 782 O O . LEU A 1 95 ? 23.291 35.18 -4.944 1 78.53 95 LEU A O 1
ATOM 786 N N . TRP A 1 96 ? 22.342 36.351 -2.95 1 78.04 96 TRP A N 1
ATOM 787 C CA . TRP A 1 96 ? 23.659 36.781 -2.491 1 78.04 96 TRP A CA 1
ATOM 788 C C . TRP A 1 96 ? 24.551 35.58 -2.196 1 78.04 96 TRP A C 1
ATOM 790 O O . TRP A 1 96 ? 25.755 35.613 -2.46 1 78.04 96 TRP A O 1
ATOM 800 N N . ASP A 1 97 ? 23.973 34.228 -1.991 1 75.8 97 ASP A N 1
ATOM 801 C CA . ASP A 1 97 ? 24.714 33.01 -1.678 1 75.8 97 ASP A CA 1
ATOM 802 C C . ASP A 1 97 ? 25.211 32.327 -2.95 1 75.8 97 ASP A C 1
ATOM 804 O O . ASP A 1 97 ? 26.186 31.573 -2.916 1 75.8 97 ASP A O 1
ATOM 808 N N . SER A 1 98 ? 24.588 32.61 -4.023 1 77.06 98 SER A N 1
ATOM 809 C CA . SER A 1 98 ? 24.904 31.929 -5.275 1 77.06 98 SER A CA 1
ATOM 810 C C . SER A 1 98 ? 25.908 32.728 -6.1 1 77.06 98 SER A C 1
ATOM 812 O O . SER A 1 98 ? 26.473 32.214 -7.068 1 77.06 98 SER A O 1
ATOM 814 N N . LEU A 1 99 ? 26.185 34.044 -5.62 1 77.97 99 LEU A N 1
ATOM 815 C CA . LEU A 1 99 ? 27.123 34.9 -6.338 1 77.97 99 LEU A CA 1
ATOM 816 C C . LEU A 1 99 ? 28.371 35.161 -5.501 1 77.97 99 LEU A C 1
ATOM 818 O O . LEU A 1 99 ? 28.321 35.101 -4.27 1 77.97 99 LEU A O 1
ATOM 822 N N . PRO A 1 100 ? 29.525 35.286 -6.118 1 75.96 100 PRO A N 1
ATOM 823 C CA . PRO A 1 100 ? 30.763 35.537 -5.377 1 75.96 100 PRO A CA 1
ATOM 824 C C . PRO A 1 100 ? 30.872 36.977 -4.881 1 75.96 100 PRO A C 1
ATOM 826 O O . PRO A 1 100 ? 31.837 37.675 -5.206 1 75.96 100 PRO A O 1
ATOM 829 N N . ILE A 1 101 ? 29.952 37.352 -4.069 1 84.34 101 ILE A N 1
ATOM 830 C CA . ILE A 1 101 ? 29.93 38.758 -3.68 1 84.34 101 ILE A CA 1
ATOM 831 C C . ILE A 1 101 ? 30.625 38.932 -2.332 1 84.34 101 ILE A C 1
ATOM 833 O O . ILE A 1 101 ? 30.987 40.048 -1.953 1 84.34 101 ILE A O 1
ATOM 837 N N . TYR A 1 102 ? 30.82 37.831 -1.65 1 87.53 102 TYR A N 1
ATOM 838 C CA . TYR A 1 102 ? 31.27 37.914 -0.266 1 87.53 102 TYR A CA 1
ATOM 839 C C . TYR A 1 102 ? 32.711 38.406 -0.189 1 87.53 102 TYR A C 1
ATOM 841 O O . TYR A 1 102 ? 33.077 39.131 0.738 1 87.53 102 TYR A O 1
ATOM 849 N N . LYS A 1 103 ? 33.486 38.063 -1.145 1 87.88 103 LYS A N 1
ATOM 850 C CA . LYS A 1 103 ? 34.85 38.582 -1.174 1 87.88 103 LYS A CA 1
ATOM 851 C C . LYS A 1 103 ? 34.857 40.1 -1.329 1 87.88 103 LYS A C 1
ATOM 853 O O . LYS A 1 103 ? 35.63 40.794 -0.665 1 87.88 103 LYS A O 1
ATOM 858 N N . GLU A 1 104 ? 33.96 40.552 -2.149 1 89.04 104 GLU A N 1
ATOM 859 C CA . GLU A 1 104 ? 33.846 41.991 -2.368 1 89.04 104 GLU A CA 1
ATOM 860 C C . GLU A 1 104 ? 33.27 42.693 -1.142 1 89.04 104 GLU A C 1
ATOM 862 O O . GLU A 1 104 ? 33.673 43.81 -0.813 1 89.04 104 GLU A O 1
ATOM 867 N N . LEU A 1 105 ? 32.478 42.014 -0.572 1 91.54 105 LEU A N 1
ATOM 868 C CA . LEU A 1 105 ? 31.85 42.595 0.609 1 91.54 105 LEU A CA 1
ATOM 869 C C . LEU A 1 105 ? 32.866 42.775 1.732 1 91.54 105 LEU A C 1
ATOM 871 O O . LEU A 1 105 ? 32.829 43.774 2.454 1 91.54 105 LEU A O 1
ATOM 875 N N . ILE A 1 106 ? 33.738 41.855 1.913 1 93.74 106 ILE A N 1
ATOM 876 C CA . ILE A 1 106 ? 34.777 41.957 2.933 1 93.74 106 ILE A CA 1
ATOM 877 C C . ILE A 1 106 ? 35.667 43.163 2.642 1 93.74 106 ILE A C 1
ATOM 879 O O . ILE A 1 106 ? 35.959 43.957 3.54 1 93.74 106 ILE A O 1
ATOM 883 N N . THR A 1 107 ? 35.953 43.362 1.416 1 91.36 107 THR A N 1
ATOM 884 C CA . THR A 1 107 ? 36.812 44.474 1.024 1 91.36 107 THR A CA 1
ATOM 885 C C . THR A 1 107 ? 36.098 45.807 1.231 1 91.36 107 THR A C 1
ATOM 887 O O . THR A 1 107 ? 36.711 46.785 1.664 1 91.36 107 THR A O 1
ATOM 890 N N . LEU A 1 108 ? 34.847 45.716 0.952 1 92.07 108 LEU A N 1
ATOM 891 C CA . LEU A 1 108 ? 34.038 46.928 1.032 1 92.07 108 LEU A CA 1
ATOM 892 C C . LEU A 1 108 ? 33.875 47.377 2.48 1 92.07 108 LEU A C 1
ATOM 894 O O . LEU A 1 108 ? 33.942 48.572 2.775 1 92.07 108 LEU A O 1
ATOM 898 N N . LEU A 1 109 ? 33.744 46.477 3.451 1 92.71 109 LEU A N 1
ATOM 899 C CA . LEU A 1 109 ? 33.325 46.822 4.805 1 92.71 109 LEU A CA 1
ATOM 900 C C . LEU A 1 109 ? 34.516 46.825 5.757 1 92.71 109 LEU A C 1
ATOM 902 O O . LEU A 1 109 ? 34.452 47.418 6.837 1 92.71 109 LEU A O 1
ATOM 906 N N . ARG A 1 110 ? 35.567 46.195 5.489 1 86.79 110 ARG A N 1
ATOM 907 C CA . ARG A 1 110 ? 36.713 46.027 6.377 1 86.79 110 ARG A CA 1
ATOM 908 C C . ARG A 1 110 ? 37.24 47.377 6.852 1 86.79 110 ARG A C 1
ATOM 910 O O . ARG A 1 110 ? 37.583 47.538 8.025 1 86.79 110 ARG A O 1
ATOM 917 N N . GLU A 1 111 ? 37.307 48.529 6.002 1 80.15 111 GLU A N 1
ATOM 918 C CA . GLU A 1 111 ? 37.942 49.775 6.419 1 80.15 111 GLU A CA 1
ATOM 919 C C . GLU A 1 111 ? 36.906 50.871 6.654 1 80.15 111 GLU A C 1
ATOM 921 O O . GLU A 1 111 ? 37.259 52.038 6.835 1 80.15 111 GLU A O 1
ATOM 926 N N . LYS A 1 112 ? 35.642 50.301 6.768 1 83.57 112 LYS A N 1
ATOM 927 C CA . LYS A 1 112 ? 34.593 51.301 6.945 1 83.57 112 LYS A CA 1
ATOM 928 C C . LYS A 1 112 ? 33.976 51.21 8.337 1 83.57 112 LYS A C 1
ATOM 930 O O . LYS A 1 112 ? 33.898 50.125 8.918 1 83.57 112 LYS A O 1
ATOM 935 N N . ASP A 1 113 ? 33.711 52.289 8.848 1 80.66 113 ASP A N 1
ATOM 936 C CA . ASP A 1 113 ? 32.962 52.346 10.1 1 80.66 113 ASP A CA 1
ATOM 937 C C . ASP A 1 113 ? 31.459 52.255 9.845 1 80.66 113 ASP A C 1
ATOM 939 O O . ASP A 1 113 ? 30.882 53.123 9.187 1 80.66 113 ASP A O 1
ATOM 943 N N . PHE A 1 114 ? 30.905 51.097 10.049 1 87.93 114 PHE A N 1
ATOM 944 C CA . PHE A 1 114 ? 29.476 50.89 9.852 1 87.93 114 PHE A CA 1
ATOM 945 C C . PHE A 1 114 ? 28.858 50.19 11.056 1 87.93 114 PHE A C 1
ATOM 947 O O . PHE A 1 114 ? 29.536 49.437 11.758 1 87.93 114 PHE A O 1
ATOM 954 N N . ASN A 1 115 ? 27.555 50.577 11.373 1 85.88 115 ASN A N 1
ATOM 955 C CA . ASN A 1 115 ? 26.821 49.99 12.489 1 85.88 115 ASN A CA 1
ATOM 956 C C . ASN A 1 115 ? 25.437 49.512 12.061 1 85.88 115 ASN A C 1
ATOM 958 O O . ASN A 1 115 ? 24.462 49.685 12.794 1 85.88 115 ASN A O 1
ATOM 962 N N . ASN A 1 116 ? 25.43 48.956 10.915 1 89.61 116 ASN A N 1
ATOM 963 C CA . ASN A 1 116 ? 24.193 48.369 10.412 1 89.61 116 ASN A CA 1
ATOM 964 C C . ASN A 1 116 ? 24.111 46.878 10.727 1 89.61 116 ASN A C 1
ATOM 966 O O . ASN A 1 116 ? 25.012 46.114 10.375 1 89.61 116 ASN A O 1
ATOM 970 N N . SER A 1 117 ? 23.064 46.467 11.391 1 87.72 117 SER A N 1
ATOM 971 C CA . SER A 1 117 ? 22.923 45.108 11.903 1 87.72 117 SER A CA 1
ATOM 972 C C . SER A 1 117 ? 23.029 44.081 10.781 1 87.72 117 SER A C 1
ATOM 974 O O . SER A 1 117 ? 23.68 43.046 10.939 1 87.72 117 SER A O 1
ATOM 976 N N . TYR A 1 118 ? 22.424 44.33 9.709 1 91.17 118 TYR A N 1
ATOM 977 C CA . TYR A 1 118 ? 22.408 43.34 8.637 1 91.17 118 TYR A CA 1
ATOM 978 C C . TYR A 1 118 ? 23.761 43.268 7.94 1 91.17 118 TYR A C 1
ATOM 980 O O . TYR A 1 118 ? 24.218 42.185 7.568 1 91.17 118 TYR A O 1
ATOM 988 N N . LEU A 1 119 ? 24.357 44.415 7.751 1 92.49 119 LEU A N 1
ATOM 989 C CA . LEU A 1 119 ? 25.677 44.411 7.129 1 92.49 119 LEU A CA 1
ATOM 990 C C . LEU A 1 119 ? 26.701 43.731 8.032 1 92.49 119 LEU A C 1
ATOM 992 O O . LEU A 1 119 ? 27.631 43.083 7.545 1 92.49 119 LEU A O 1
ATOM 996 N N . GLU A 1 120 ? 26.503 43.92 9.315 1 92.42 120 GLU A N 1
ATOM 997 C CA . GLU A 1 120 ? 27.369 43.205 10.247 1 92.42 120 GLU A CA 1
ATOM 998 C C . GLU A 1 120 ? 27.203 41.694 10.108 1 92.42 120 GLU A C 1
ATOM 1000 O O . GLU A 1 120 ? 28.188 40.953 10.111 1 92.42 120 GLU A O 1
ATOM 1005 N N . TYR A 1 121 ? 26.052 41.273 10.046 1 92.47 121 TYR A N 1
ATOM 1006 C CA . TYR A 1 121 ? 25.74 39.864 9.835 1 92.47 121 TYR A CA 1
ATOM 1007 C C . TYR A 1 121 ? 26.365 39.354 8.542 1 92.47 121 TYR A C 1
ATOM 1009 O O . TYR A 1 121 ? 26.977 38.284 8.521 1 92.47 121 TYR A O 1
ATOM 1017 N N . LEU A 1 122 ? 26.2 40.128 7.488 1 92.24 122 LEU A N 1
ATOM 1018 C CA . LEU A 1 122 ? 26.721 39.717 6.188 1 92.24 122 LEU A CA 1
ATOM 1019 C C . LEU A 1 122 ? 28.245 39.668 6.204 1 92.24 122 LEU A C 1
ATOM 1021 O O . LEU A 1 122 ? 28.85 38.828 5.535 1 92.24 122 LEU A O 1
ATOM 1025 N N . TYR A 1 123 ? 28.777 40.693 6.918 1 93.52 123 TYR A N 1
ATOM 1026 C CA . TYR A 1 123 ? 30.231 40.696 7.033 1 93.52 123 TYR A CA 1
ATOM 1027 C C . TYR A 1 123 ? 30.725 39.436 7.734 1 93.52 123 TYR A C 1
ATOM 1029 O O . TYR A 1 123 ? 31.662 38.784 7.267 1 93.52 123 TYR A O 1
ATOM 1037 N N . TRP A 1 124 ? 30.139 39.091 8.813 1 93.63 124 TRP A N 1
ATOM 1038 C CA . TRP A 1 124 ? 30.456 37.868 9.542 1 93.63 124 TRP A CA 1
ATOM 1039 C C . TRP A 1 124 ? 30.291 36.643 8.649 1 93.63 124 TRP A C 1
ATOM 1041 O O . TRP A 1 124 ? 31.173 35.782 8.597 1 93.63 124 TRP A O 1
ATOM 1051 N N . LYS A 1 125 ? 29.175 36.538 7.928 1 91.87 125 LYS A N 1
ATOM 1052 C CA . LYS A 1 125 ? 28.903 35.427 7.02 1 91.87 125 LYS A CA 1
ATOM 1053 C C . LYS A 1 125 ? 29.938 35.366 5.9 1 91.87 125 LYS A C 1
ATOM 1055 O O . LYS A 1 125 ? 30.329 34.28 5.468 1 91.87 125 LYS A O 1
ATOM 1060 N N . ALA A 1 126 ? 30.302 36.547 5.444 1 93.36 126 ALA A N 1
ATOM 1061 C CA . ALA A 1 126 ? 31.297 36.621 4.377 1 93.36 126 ALA A CA 1
ATOM 1062 C C . ALA A 1 126 ? 32.638 36.057 4.836 1 93.36 126 ALA A C 1
ATOM 1064 O O . ALA A 1 126 ? 33.33 35.382 4.07 1 93.36 126 ALA A O 1
ATOM 1065 N N . LEU A 1 127 ? 33.001 36.375 6.049 1 94.57 127 LEU A N 1
ATOM 1066 C CA . LEU A 1 127 ? 34.24 35.828 6.591 1 94.57 127 LEU A CA 1
ATOM 1067 C C . LEU A 1 127 ? 34.196 34.304 6.618 1 94.57 127 LEU A C 1
ATOM 1069 O O . LEU A 1 127 ? 35.152 33.643 6.206 1 94.57 127 LEU A O 1
ATOM 1073 N N . LEU A 1 128 ? 33.123 33.716 6.997 1 92.94 128 LEU A N 1
ATOM 1074 C CA . LEU A 1 128 ? 32.962 32.267 7.051 1 92.94 128 LEU A CA 1
ATOM 1075 C C . LEU A 1 128 ? 32.925 31.671 5.648 1 92.94 128 LEU A C 1
ATOM 1077 O O . LEU A 1 128 ? 33.431 30.569 5.423 1 92.94 128 LEU A O 1
ATOM 1081 N N . SER A 1 129 ? 32.223 32.417 4.735 1 92.28 129 SER A N 1
ATOM 1082 C CA . SER A 1 129 ? 32.124 31.963 3.352 1 92.28 129 SER A CA 1
ATOM 1083 C C . SER A 1 129 ? 33.503 31.824 2.715 1 92.28 129 SER A C 1
ATOM 1085 O O . SER A 1 129 ? 33.699 31.001 1.819 1 92.28 129 SER A O 1
ATOM 1087 N N . GLN A 1 130 ? 34.457 32.701 3.214 1 92.49 130 GLN A N 1
ATOM 1088 C CA . GLN A 1 130 ? 35.817 32.65 2.688 1 92.49 130 GLN A CA 1
ATOM 1089 C C . GLN A 1 130 ? 36.726 31.822 3.592 1 92.49 130 GLN A C 1
ATOM 1091 O O . GLN A 1 130 ? 37.952 31.911 3.498 1 92.49 130 GLN A O 1
ATOM 1096 N N . ASN A 1 131 ? 36.214 31.146 4.478 1 92.13 131 ASN A N 1
ATOM 1097 C CA . ASN A 1 131 ? 36.885 30.214 5.377 1 92.13 131 ASN A CA 1
ATOM 1098 C C . ASN A 1 131 ? 37.906 30.924 6.261 1 92.13 131 ASN A C 1
ATOM 1100 O O . ASN A 1 131 ? 38.975 30.379 6.543 1 92.13 131 ASN A O 1
ATOM 1104 N N . LEU A 1 132 ? 37.592 32.243 6.556 1 93.45 132 LEU A N 1
ATOM 1105 C CA . LEU A 1 132 ? 38.377 33.006 7.521 1 93.45 132 LEU A CA 1
ATOM 1106 C C . LEU A 1 132 ? 37.786 32.882 8.921 1 93.45 132 LEU A C 1
ATOM 1108 O O . LEU A 1 132 ? 37.352 33.876 9.506 1 93.45 132 LEU A O 1
ATOM 1112 N N . VAL A 1 133 ? 37.912 31.648 9.509 1 93.61 133 VAL A N 1
ATOM 1113 C CA . VAL A 1 133 ? 37.186 31.24 10.708 1 93.61 133 VAL A CA 1
ATOM 1114 C C . VAL A 1 133 ? 37.711 32.01 11.917 1 93.61 133 VAL A C 1
ATOM 1116 O O . VAL A 1 133 ? 36.931 32.474 12.752 1 93.61 133 VAL A O 1
ATOM 1119 N N . GLN A 1 134 ? 38.956 32.269 12.029 1 93.4 134 GLN A N 1
ATOM 1120 C CA . GLN A 1 134 ? 39.549 32.972 13.161 1 93.4 134 GLN A CA 1
ATOM 1121 C C . GLN A 1 134 ? 39.116 34.435 13.188 1 93.4 134 GLN A C 1
ATOM 1123 O O . GLN A 1 134 ? 38.822 34.981 14.254 1 93.4 134 GLN A O 1
ATOM 1128 N N . GLU A 1 135 ? 39.048 34.969 12.007 1 94.31 135 GLU A N 1
ATOM 1129 C CA . GLU A 1 135 ? 38.602 36.356 11.917 1 94.31 135 GLU A CA 1
ATOM 1130 C C . GLU A 1 135 ? 37.129 36.488 12.291 1 94.31 135 GLU A C 1
ATOM 1132 O O . GLU A 1 135 ? 36.731 37.461 12.935 1 94.31 135 GLU A O 1
ATOM 1137 N N . ALA A 1 136 ? 36.427 35.527 11.834 1 94.9 136 ALA A N 1
ATOM 1138 C CA . ALA A 1 136 ? 35.003 35.538 12.159 1 94.9 136 ALA A CA 1
ATOM 1139 C C . ALA A 1 136 ? 34.783 35.396 13.663 1 94.9 136 ALA A C 1
ATOM 1141 O O . ALA A 1 136 ? 33.894 36.037 14.229 1 94.9 136 ALA A O 1
ATOM 1142 N N . GLU A 1 137 ? 35.574 34.573 14.332 1 94.1 137 GLU A N 1
ATOM 1143 C CA . GLU A 1 137 ? 35.486 34.372 15.775 1 94.1 137 GLU A CA 1
ATOM 1144 C C . GLU A 1 137 ? 35.844 35.647 16.533 1 94.1 137 GLU A C 1
ATOM 1146 O O . GLU A 1 137 ? 35.142 36.036 17.469 1 94.1 137 GLU A O 1
ATOM 1151 N N . LYS A 1 138 ? 36.843 36.293 16.099 1 92.89 138 LYS A N 1
ATOM 1152 C CA . LYS A 1 138 ? 37.26 37.542 16.731 1 92.89 138 LYS A CA 1
ATOM 1153 C C . LYS A 1 138 ? 36.191 38.619 16.579 1 92.89 138 LYS A C 1
ATOM 1155 O O . LYS A 1 138 ? 35.91 39.36 17.523 1 92.89 138 LYS A O 1
ATOM 1160 N N . TYR A 1 139 ? 35.699 38.591 15.405 1 93.31 139 TYR A N 1
ATOM 1161 C CA . TYR A 1 139 ? 34.662 39.585 15.148 1 93.31 139 TYR A CA 1
ATOM 1162 C C . TYR A 1 139 ? 33.45 39.352 16.042 1 93.31 139 TYR A C 1
ATOM 1164 O O . TYR A 1 139 ? 32.882 40.301 16.588 1 93.31 139 TYR A O 1
ATOM 1172 N N . SER A 1 140 ? 33.029 38.163 16.208 1 93.17 140 SER A N 1
ATOM 1173 C CA . SER A 1 140 ? 31.883 37.827 17.047 1 93.17 140 SER A CA 1
ATOM 1174 C C . SER A 1 140 ? 32.141 38.189 18.506 1 93.17 140 SER A C 1
ATOM 1176 O O . SER A 1 140 ? 31.23 38.624 19.214 1 93.17 140 SER A O 1
ATOM 1178 N N . GLU A 1 141 ? 33.346 38.079 18.949 1 90.26 141 GLU A N 1
ATOM 1179 C CA . GLU A 1 141 ? 33.71 38.439 20.316 1 90.26 141 GLU A CA 1
ATOM 1180 C C . GLU A 1 141 ? 33.632 39.948 20.529 1 90.26 141 GLU A C 1
ATOM 1182 O O . GLU A 1 141 ? 33.155 40.409 21.568 1 90.26 141 GLU A O 1
ATOM 1187 N N . GLU A 1 142 ? 34.018 40.581 19.499 1 89.91 142 GLU A N 1
ATOM 1188 C CA . GLU A 1 142 ? 33.987 42.039 19.568 1 89.91 142 GLU A CA 1
ATOM 1189 C C . GLU A 1 142 ? 32.553 42.56 19.611 1 89.91 142 GLU A C 1
ATOM 1191 O O . GLU A 1 142 ? 32.295 43.64 20.147 1 89.91 142 GLU A O 1
ATOM 1196 N N . LYS A 1 143 ? 31.78 41.772 19.018 1 93.26 143 LYS A N 1
ATOM 1197 C CA . LYS A 1 143 ? 30.395 42.224 18.924 1 93.26 143 LYS A CA 1
ATOM 1198 C C . LYS A 1 143 ? 29.57 41.713 20.102 1 93.26 143 LYS A C 1
ATOM 1200 O O . LYS A 1 143 ? 28.358 41.934 20.159 1 93.26 143 LYS A O 1
ATOM 1205 N N . GLY A 1 144 ? 30.17 41.065 21.09 1 91.57 144 GLY A N 1
ATOM 1206 C CA . GLY A 1 144 ? 29.564 40.766 22.378 1 91.57 144 GLY A CA 1
ATOM 1207 C C . GLY A 1 144 ? 28.687 39.528 22.351 1 91.57 144 GLY A C 1
ATOM 1208 O O . GLY A 1 144 ? 27.745 39.411 23.138 1 91.57 144 GLY A O 1
ATOM 1209 N N . PHE A 1 145 ? 28.892 38.557 21.455 1 94.43 145 PHE A N 1
ATOM 1210 C CA . PHE A 1 145 ? 28.116 37.323 21.414 1 94.43 145 PHE A CA 1
ATOM 1211 C C . PHE A 1 145 ? 28.452 36.432 22.603 1 94.43 145 PHE A C 1
ATOM 1213 O O . PHE A 1 145 ? 29.619 36.305 22.981 1 94.43 145 PHE A O 1
ATOM 1220 N N . ILE A 1 146 ? 27.426 35.885 23.242 1 92.87 146 ILE A N 1
ATOM 1221 C CA . ILE A 1 146 ? 27.598 34.91 24.314 1 92.87 146 ILE A CA 1
ATOM 1222 C C . ILE A 1 146 ? 27.719 33.507 23.721 1 92.87 146 ILE A C 1
ATOM 1224 O O . ILE A 1 146 ? 26.86 33.078 22.947 1 92.87 146 ILE A O 1
ATOM 1228 N N . LYS A 1 147 ? 28.731 32.813 24.104 1 90.08 147 LYS A N 1
ATOM 1229 C CA . LYS A 1 147 ? 28.985 31.517 23.48 1 90.08 147 LYS A CA 1
ATOM 1230 C C . LYS A 1 147 ? 28.843 30.383 24.492 1 90.08 147 LYS A C 1
ATOM 1232 O O . LYS A 1 147 ? 28.686 29.221 24.111 1 90.08 147 LYS A O 1
ATOM 1237 N N . ASP A 1 148 ? 28.919 30.648 25.751 1 90.79 148 ASP A N 1
ATOM 1238 C CA . ASP A 1 148 ? 28.893 29.616 26.783 1 90.79 148 ASP A CA 1
ATOM 1239 C C . ASP A 1 148 ? 27.513 29.519 27.43 1 90.79 148 ASP A C 1
ATOM 1241 O O . ASP A 1 148 ? 26.992 30.511 27.943 1 90.79 148 ASP A O 1
ATOM 1245 N N . PHE A 1 149 ? 27.012 28.373 27.33 1 95.25 149 PHE A N 1
ATOM 1246 C CA . PHE A 1 149 ? 25.687 28.149 27.894 1 95.25 149 PHE A CA 1
ATOM 1247 C C . PHE A 1 149 ? 25.607 26.782 28.564 1 95.25 149 PHE A C 1
ATOM 1249 O O . PHE A 1 149 ? 26.379 25.878 28.236 1 95.25 149 PHE A O 1
ATOM 1256 N N . LEU A 1 150 ? 24.736 26.645 29.566 1 95.77 150 LEU A N 1
ATOM 1257 C CA . LEU A 1 150 ? 24.212 25.358 30.012 1 95.77 150 LEU A CA 1
ATOM 1258 C C . LEU A 1 150 ? 22.966 24.975 29.222 1 95.77 150 LEU A C 1
ATOM 1260 O O . LEU A 1 150 ? 22.069 25.8 29.031 1 95.77 150 LEU A O 1
ATOM 1264 N N . PHE A 1 151 ? 23.003 23.807 28.752 1 96.06 151 PHE A N 1
ATOM 1265 C CA . PHE A 1 151 ? 21.871 23.376 27.941 1 96.06 151 PHE A CA 1
ATOM 1266 C C . PHE A 1 151 ? 21.048 22.324 28.676 1 96.06 151 PHE A C 1
ATOM 1268 O O . PHE A 1 151 ? 21.59 21.536 29.454 1 96.06 151 PHE A O 1
ATOM 1275 N N . LEU A 1 152 ? 19.761 22.372 28.469 1 96.18 152 LEU A N 1
ATOM 1276 C CA . LEU A 1 152 ? 18.843 21.342 28.945 1 96.18 152 LEU A CA 1
ATOM 1277 C C . LEU A 1 152 ? 17.793 21.02 27.887 1 96.18 152 LEU A C 1
ATOM 1279 O O . LEU A 1 152 ? 17.201 21.926 27.298 1 96.18 152 LEU A O 1
ATOM 1283 N N . GLY A 1 153 ? 17.542 19.78 27.797 1 93.33 153 GLY A N 1
ATOM 1284 C CA . GLY A 1 153 ? 16.597 19.257 26.824 1 93.33 153 GLY A CA 1
ATOM 1285 C C . GLY A 1 153 ? 17.021 17.923 26.238 1 93.33 153 GLY A C 1
ATOM 1286 O O . GLY A 1 153 ? 18.057 17.374 26.618 1 93.33 153 GLY A O 1
ATOM 1287 N N . PRO A 1 154 ? 16.168 17.429 25.383 1 93.89 154 PRO A N 1
ATOM 1288 C CA . PRO A 1 154 ? 14.975 17.997 24.752 1 93.89 154 PRO A CA 1
ATOM 1289 C C . PRO A 1 154 ? 13.693 17.678 25.52 1 93.89 154 PRO A C 1
ATOM 1291 O O . PRO A 1 154 ? 13.568 16.594 26.095 1 93.89 154 PRO A O 1
ATOM 1294 N N . PHE A 1 155 ? 12.806 18.68 25.598 1 91.86 155 PHE A N 1
ATOM 1295 C CA . PHE A 1 155 ? 11.432 18.456 26.031 1 91.86 155 PHE A CA 1
ATOM 1296 C C . PHE A 1 155 ? 10.496 18.358 24.832 1 91.86 155 PHE A C 1
ATOM 1298 O O . PHE A 1 155 ? 10.889 18.662 23.704 1 91.86 155 PHE A O 1
ATOM 1305 N N . GLU A 1 156 ? 9.306 17.973 25.027 1 82.83 156 GLU A N 1
ATOM 1306 C CA . GLU A 1 156 ? 8.339 17.77 23.953 1 82.83 156 GLU A CA 1
ATOM 1307 C C . GLU A 1 156 ? 7.84 19.101 23.399 1 82.83 156 GLU A C 1
ATOM 1309 O O . GLU A 1 156 ? 7.616 20.049 24.154 1 82.83 156 GLU A O 1
ATOM 1314 N N . ASN A 1 157 ? 7.759 19.204 22.044 1 86.24 157 ASN A N 1
ATOM 1315 C CA . ASN A 1 157 ? 7.159 20.352 21.373 1 86.24 157 ASN A CA 1
ATOM 1316 C C . ASN A 1 157 ? 6.126 19.919 20.336 1 86.24 157 ASN A C 1
ATOM 1318 O O . ASN A 1 157 ? 6.133 20.407 19.205 1 86.24 157 ASN A O 1
ATOM 1322 N N . ILE A 1 158 ? 5.372 19.001 20.722 1 71.26 158 ILE A N 1
ATOM 1323 C CA . ILE A 1 158 ? 4.39 18.468 19.784 1 71.26 158 ILE A CA 1
ATOM 1324 C C . ILE A 1 158 ? 3.393 19.56 19.404 1 71.26 158 ILE A C 1
ATOM 1326 O O . ILE A 1 158 ? 2.812 20.211 20.276 1 71.26 158 ILE A O 1
ATOM 1330 N N . GLY A 1 159 ? 3.133 19.845 18.164 1 65.12 159 GLY A N 1
ATOM 1331 C CA . GLY A 1 159 ? 2.209 20.863 17.692 1 65.12 159 GLY A CA 1
ATOM 1332 C C . GLY A 1 159 ? 2.6 22.267 18.114 1 65.12 159 GLY A C 1
ATOM 1333 O O . GLY A 1 159 ? 1.737 23.117 18.337 1 65.12 159 GLY A O 1
ATOM 1334 N N . ASN A 1 160 ? 3.839 22.496 18.477 1 76.24 160 ASN A N 1
ATOM 1335 C CA . ASN A 1 160 ? 4.378 23.773 18.935 1 76.24 160 ASN A CA 1
ATOM 1336 C C . ASN A 1 160 ? 3.845 24.142 20.317 1 76.24 160 ASN A C 1
ATOM 1338 O O . ASN A 1 160 ? 3.73 25.324 20.647 1 76.24 160 ASN A O 1
ATOM 1342 N N . SER A 1 161 ? 3.497 23.155 21.098 1 75.78 161 SER A N 1
ATOM 1343 C CA . SER A 1 161 ? 2.906 23.376 22.414 1 75.78 161 SER A CA 1
ATOM 1344 C C . SER A 1 161 ? 3.948 23.868 23.412 1 75.78 161 SER A C 1
ATOM 1346 O O . SER A 1 161 ? 3.602 24.438 24.449 1 75.78 161 SER A O 1
ATOM 1348 N N . GLY A 1 162 ? 5.182 23.716 23.092 1 83.16 162 GLY A N 1
ATOM 1349 C CA . GLY A 1 162 ? 6.252 23.991 24.037 1 83.16 162 GLY A CA 1
ATOM 1350 C C . GLY A 1 162 ? 6.306 25.444 24.471 1 83.16 162 GLY A C 1
ATOM 1351 O O . GLY A 1 162 ? 6.733 25.749 25.587 1 83.16 162 GLY A O 1
ATOM 1352 N N . ILE A 1 163 ? 5.846 26.286 23.56 1 86.44 163 ILE A N 1
ATOM 1353 C CA . ILE A 1 163 ? 5.944 27.707 23.876 1 86.44 163 ILE A CA 1
ATOM 1354 C C . ILE A 1 163 ? 4.935 28.065 24.964 1 86.44 163 ILE A C 1
ATOM 1356 O O . ILE A 1 163 ? 5.149 29.006 25.732 1 86.44 163 ILE A O 1
ATOM 1360 N N . TYR A 1 164 ? 3.921 27.293 25.101 1 77.6 164 TYR A N 1
ATOM 1361 C CA . TYR A 1 164 ? 2.847 27.597 26.039 1 77.6 164 TYR A CA 1
ATOM 1362 C C . TYR A 1 164 ? 2.963 26.744 27.296 1 77.6 164 TYR A C 1
ATOM 1364 O O . TYR A 1 164 ? 2.333 27.039 28.315 1 77.6 164 TYR A O 1
ATOM 1372 N N . LYS A 1 165 ? 3.771 25.756 27.187 1 80.26 165 LYS A N 1
ATOM 1373 C CA . LYS A 1 165 ? 3.934 24.856 28.325 1 80.26 165 LYS A CA 1
ATOM 1374 C C . LYS A 1 165 ? 5.114 25.279 29.196 1 80.26 165 LYS A C 1
ATOM 1376 O O . LYS A 1 165 ? 6.177 25.633 28.681 1 80.26 165 LYS A O 1
ATOM 1381 N N . GLU A 1 166 ? 4.816 25.286 30.398 1 85.61 166 GLU A N 1
ATOM 1382 C CA . GLU A 1 166 ? 5.895 25.592 31.333 1 85.61 166 GLU A CA 1
ATOM 1383 C C . GLU A 1 166 ? 6.645 24.329 31.743 1 85.61 166 GLU A C 1
ATOM 1385 O O . GLU A 1 166 ? 6.059 23.415 32.329 1 85.61 166 GLU A O 1
ATOM 1390 N N . TYR A 1 167 ? 7.896 24.21 31.569 1 89.81 167 TYR A N 1
ATOM 1391 C CA . TYR A 1 167 ? 8.752 23.098 31.968 1 89.81 167 TYR A CA 1
ATOM 1392 C C . TYR A 1 167 ? 9.527 23.434 33.237 1 89.81 167 TYR A C 1
ATOM 1394 O O . TYR A 1 167 ? 9.613 24.601 33.628 1 89.81 167 TYR A O 1
ATOM 1402 N N . PRO A 1 168 ? 10.139 22.549 33.803 1 89.53 168 PRO A N 1
ATOM 1403 C CA . PRO A 1 168 ? 10.741 22.703 35.129 1 89.53 168 PRO A CA 1
ATOM 1404 C C . PRO A 1 168 ? 11.779 23.822 35.179 1 89.53 168 PRO A C 1
ATOM 1406 O O . PRO A 1 168 ? 11.826 24.583 36.149 1 89.53 168 PRO A O 1
ATOM 1409 N N . PRO A 1 169 ? 12.536 24.042 34.187 1 93.05 169 PRO A N 1
ATOM 1410 C CA . PRO A 1 169 ? 13.569 25.075 34.293 1 93.05 169 PRO A CA 1
ATOM 1411 C C . PRO A 1 169 ? 12.987 26.476 34.465 1 93.05 169 PRO A C 1
ATOM 1413 O O . PRO A 1 169 ? 13.688 27.39 34.908 1 93.05 169 PRO A O 1
ATOM 1416 N N . GLU A 1 170 ? 11.84 26.644 34.051 1 91.81 170 GLU A N 1
ATOM 1417 C CA . GLU A 1 170 ? 11.199 27.948 34.197 1 91.81 170 GLU A CA 1
ATOM 1418 C C . GLU A 1 170 ? 10.791 28.204 35.645 1 91.81 170 GLU A C 1
ATOM 1420 O O . GLU A 1 170 ? 10.579 29.351 36.042 1 91.81 170 GLU A O 1
ATOM 1425 N N . LYS A 1 171 ? 10.688 27.115 36.357 1 87.97 171 LYS A N 1
ATOM 1426 C CA . LYS A 1 171 ? 10.297 27.213 37.76 1 87.97 171 LYS A CA 1
ATOM 1427 C C . LYS A 1 171 ? 11.506 27.064 38.68 1 87.97 171 LYS A C 1
ATOM 1429 O O . LYS A 1 171 ? 11.547 27.655 39.761 1 87.97 171 LYS A O 1
ATOM 1434 N N . GLU A 1 172 ? 12.389 26.135 38.193 1 89.3 172 GLU A N 1
ATOM 1435 C CA . GLU A 1 172 ? 13.551 25.855 39.031 1 89.3 172 GLU A CA 1
ATOM 1436 C C . GLU A 1 172 ? 14.771 25.505 38.185 1 89.3 172 GLU A C 1
ATOM 1438 O O . GLU A 1 172 ? 14.649 24.837 37.156 1 89.3 172 GLU A O 1
ATOM 1443 N N . ILE A 1 173 ? 15.906 26.018 38.66 1 92.97 173 ILE A N 1
ATOM 1444 C CA . ILE A 1 173 ? 17.175 25.603 38.071 1 92.97 173 ILE A CA 1
ATOM 1445 C C . ILE A 1 173 ? 17.93 24.708 39.05 1 92.97 173 ILE A C 1
ATOM 1447 O O . ILE A 1 173 ? 18.37 25.166 40.107 1 92.97 173 ILE A O 1
ATOM 1451 N N . ASN A 1 174 ? 17.964 23.43 38.752 1 92.23 174 ASN A N 1
ATOM 1452 C CA . ASN A 1 174 ? 18.75 22.446 39.488 1 92.23 174 ASN A CA 1
ATOM 1453 C C . ASN A 1 174 ? 19.696 21.681 38.568 1 92.23 174 ASN A C 1
ATOM 1455 O O . ASN A 1 174 ? 19.268 20.79 37.832 1 92.23 174 ASN A O 1
ATOM 1459 N N . LEU A 1 175 ? 20.88 21.968 38.718 1 94.14 175 LEU A N 1
ATOM 1460 C CA . LEU A 1 175 ? 21.871 21.444 37.785 1 94.14 175 LEU A CA 1
ATOM 1461 C C . LEU A 1 175 ? 22.144 19.968 38.055 1 94.14 175 LEU A C 1
ATOM 1463 O O . LEU A 1 175 ? 22.708 19.272 37.207 1 94.14 175 LEU A O 1
ATOM 1467 N N . GLU A 1 176 ? 21.717 19.435 39.144 1 91.59 176 GLU A N 1
ATOM 1468 C CA . GLU A 1 176 ? 22.005 18.052 39.512 1 91.59 176 GLU A CA 1
ATOM 1469 C C . GLU A 1 176 ? 20.793 17.155 39.276 1 91.59 176 GLU A C 1
ATOM 1471 O O . GLU A 1 176 ? 20.913 15.928 39.276 1 91.59 176 GLU A O 1
ATOM 1476 N N . LYS A 1 177 ? 19.801 17.814 38.997 1 91.9 177 LYS A N 1
ATOM 1477 C CA . LYS A 1 177 ? 18.556 17.062 38.871 1 91.9 177 LYS A CA 1
ATOM 1478 C C . LYS A 1 177 ? 18.425 16.445 37.481 1 91.9 177 LYS A C 1
ATOM 1480 O O . LYS A 1 177 ? 18.842 17.045 36.488 1 91.9 177 LYS A O 1
ATOM 1485 N N . THR A 1 178 ? 17.889 15.216 37.38 1 92.63 178 THR A N 1
ATOM 1486 C CA . THR A 1 178 ? 17.531 14.579 36.117 1 92.63 178 THR A CA 1
ATOM 1487 C C . THR A 1 178 ? 16.042 14.747 35.829 1 92.63 178 THR A C 1
ATOM 1489 O O . THR A 1 178 ? 15.206 14.529 36.708 1 92.63 178 THR A O 1
ATOM 1492 N N . TYR A 1 179 ? 15.787 15.152 34.691 1 90.1 179 TYR A N 1
ATOM 1493 C CA . TYR A 1 179 ? 14.408 15.375 34.272 1 90.1 179 TYR A CA 1
ATOM 1494 C C . TYR A 1 179 ? 13.998 14.381 33.193 1 90.1 179 TYR A C 1
ATOM 1496 O O . TYR A 1 179 ? 14.851 13.809 32.51 1 90.1 179 TYR A O 1
ATOM 1504 N N . GLN A 1 180 ? 12.71 14.18 33.052 1 82.12 180 GLN A N 1
ATOM 1505 C CA . GLN A 1 180 ? 12.197 13.4 31.931 1 82.12 180 GLN A CA 1
ATOM 1506 C C . GLN A 1 180 ? 11.975 14.281 30.705 1 82.12 180 GLN A C 1
ATOM 1508 O O . GLN A 1 180 ? 11.203 15.241 30.755 1 82.12 180 GLN A O 1
ATOM 1513 N N . GLY A 1 181 ? 12.724 13.931 29.768 1 87.57 181 GLY A N 1
ATOM 1514 C CA . GLY A 1 181 ? 12.622 14.717 28.549 1 87.57 181 GLY A CA 1
ATOM 1515 C C . GLY A 1 181 ? 11.697 14.1 27.517 1 87.57 181 GLY A C 1
ATOM 1516 O O . GLY A 1 181 ? 10.777 13.356 27.866 1 87.57 181 GLY A O 1
ATOM 1517 N N . LYS A 1 182 ? 11.9 14.438 26.302 1 86.69 182 LYS A N 1
ATOM 1518 C CA . LYS A 1 182 ? 11.117 13.97 25.162 1 86.69 182 LYS A CA 1
ATOM 1519 C C . LYS A 1 182 ? 11.208 12.453 25.019 1 86.69 182 LYS A C 1
ATOM 1521 O O . LYS A 1 182 ? 12.287 11.874 25.16 1 86.69 182 LYS A O 1
ATOM 1526 N N . ASN A 1 183 ? 10.056 11.861 24.75 1 76.5 183 ASN A N 1
ATOM 1527 C CA . ASN A 1 183 ? 9.962 10.416 24.566 1 76.5 183 ASN A CA 1
ATOM 1528 C C . ASN A 1 183 ? 10.437 9.662 25.805 1 76.5 183 ASN A C 1
ATOM 1530 O O . ASN A 1 183 ? 10.887 8.519 25.706 1 76.5 183 ASN A O 1
ATOM 1534 N N . GLY A 1 184 ? 10.526 10.347 26.935 1 76.27 184 GLY A N 1
ATOM 1535 C CA . GLY A 1 184 ? 10.834 9.71 28.206 1 76.27 184 GLY A CA 1
ATOM 1536 C C . GLY A 1 184 ? 12.324 9.578 28.461 1 76.27 184 GLY A C 1
ATOM 1537 O O . GLY A 1 184 ? 12.744 8.814 29.332 1 76.27 184 GLY A O 1
ATOM 1538 N N . ILE A 1 185 ? 13.13 10.318 27.797 1 85.81 185 ILE A N 1
ATOM 1539 C CA . ILE A 1 185 ? 14.571 10.223 28.004 1 85.81 185 ILE A CA 1
ATOM 1540 C C . ILE A 1 185 ? 14.973 11.052 29.222 1 85.81 185 ILE A C 1
ATOM 1542 O O . ILE A 1 185 ? 14.386 12.104 29.486 1 85.81 185 ILE A O 1
ATOM 1546 N N . ASP A 1 186 ? 15.896 10.515 29.873 1 85.06 186 ASP A N 1
ATOM 1547 C CA . ASP A 1 186 ? 16.443 11.277 30.991 1 85.06 186 ASP A CA 1
ATOM 1548 C C . ASP A 1 186 ? 17.386 12.373 30.501 1 85.06 186 ASP A C 1
ATOM 1550 O O . ASP A 1 186 ? 18.311 12.104 29.731 1 85.06 186 ASP A O 1
ATOM 1554 N N . ILE A 1 187 ? 17.113 13.542 30.946 1 93.35 187 ILE A N 1
ATOM 1555 C CA . ILE A 1 187 ? 17.958 14.648 30.507 1 93.35 187 ILE A CA 1
ATOM 1556 C C . ILE A 1 187 ? 18.462 15.426 31.72 1 93.35 187 ILE A C 1
ATOM 1558 O O . ILE A 1 187 ? 17.809 15.448 32.766 1 93.35 187 ILE A O 1
ATOM 1562 N N . LYS A 1 188 ? 19.601 16.029 31.568 1 94.92 188 LYS A N 1
ATOM 1563 C CA . LYS A 1 188 ? 20.231 16.845 32.602 1 94.92 188 LYS A CA 1
ATOM 1564 C C . LYS A 1 188 ? 20.939 18.052 31.995 1 94.92 188 LYS A C 1
ATOM 1566 O O . LYS A 1 188 ? 21.185 18.092 30.787 1 94.92 188 LYS A O 1
ATOM 1571 N N . TRP A 1 189 ? 21.08 19.042 32.862 1 96.14 189 TRP A N 1
ATOM 1572 C CA . TRP A 1 189 ? 21.849 20.199 32.418 1 96.14 189 TRP A CA 1
ATOM 1573 C C . TRP A 1 189 ? 23.268 19.795 32.033 1 96.14 189 TRP A C 1
ATOM 1575 O O . TRP A 1 189 ? 23.885 18.96 32.7 1 96.14 189 TRP A O 1
ATOM 1585 N N . PHE A 1 190 ? 23.786 20.269 30.932 1 94.32 190 PHE A N 1
ATOM 1586 C CA . PHE A 1 190 ? 25.154 19.973 30.524 1 94.32 190 PHE A CA 1
ATOM 1587 C C . PHE A 1 190 ? 25.741 21.127 29.72 1 94.32 190 PHE A C 1
ATOM 1589 O O . PHE A 1 190 ? 25.009 22.009 29.265 1 94.32 190 PHE A O 1
ATOM 1596 N N . THR A 1 191 ? 26.952 21.237 29.616 1 93.93 191 THR A N 1
ATOM 1597 C CA . THR A 1 191 ? 27.697 22.154 28.759 1 93.93 191 THR A CA 1
ATOM 1598 C C . THR A 1 191 ? 28.775 21.409 27.978 1 93.93 191 THR A C 1
ATOM 1600 O O . THR A 1 191 ? 29.451 20.533 28.523 1 93.93 191 THR A O 1
ATOM 1603 N N . PRO A 1 192 ? 28.805 21.66 26.672 1 92.29 192 PRO A N 1
ATOM 1604 C CA . PRO A 1 192 ? 29.874 21.021 25.9 1 92.29 192 PRO A CA 1
ATOM 1605 C C . PRO A 1 192 ? 31.267 21.395 26.401 1 92.29 192 PRO A C 1
ATOM 1607 O O . PRO A 1 192 ? 31.501 22.543 26.787 1 92.29 192 PRO A O 1
ATOM 1610 N N . GLU A 1 193 ? 32.17 20.454 26.405 1 87.7 193 GLU A N 1
ATOM 1611 C CA . GLU A 1 193 ? 33.542 20.717 26.827 1 87.7 193 GLU A CA 1
ATOM 1612 C C . GLU A 1 193 ? 34.238 21.682 25.871 1 87.7 193 GLU A C 1
ATOM 1614 O O . GLU A 1 193 ? 35.031 22.523 26.298 1 87.7 193 GLU A O 1
ATOM 1619 N N . GLU A 1 194 ? 33.783 21.604 24.649 1 85.18 194 GLU A N 1
ATOM 1620 C CA . GLU A 1 194 ? 34.343 22.52 23.66 1 85.18 194 GLU A CA 1
ATOM 1621 C C . GLU A 1 194 ? 33.519 23.801 23.565 1 85.18 194 GLU A C 1
ATOM 1623 O O . GLU A 1 194 ? 32.289 23.76 23.635 1 85.18 194 GLU A O 1
ATOM 1628 N N . ARG A 1 195 ? 34.262 24.854 23.618 1 81.4 195 ARG A N 1
ATOM 1629 C CA . ARG A 1 195 ? 33.572 26.132 23.48 1 81.4 195 ARG A CA 1
ATOM 1630 C C . ARG A 1 195 ? 33.204 26.402 22.025 1 81.4 195 ARG A C 1
ATOM 1632 O O . ARG A 1 195 ? 33.974 26.084 21.116 1 81.4 195 ARG A O 1
ATOM 1639 N N . GLY A 1 196 ? 32.045 26.917 21.863 1 78.77 196 GLY A N 1
ATOM 1640 C CA . GLY A 1 196 ? 31.651 27.316 20.522 1 78.77 196 GLY A CA 1
ATOM 1641 C C . GLY A 1 196 ? 32.508 28.432 19.955 1 78.77 196 GLY A C 1
ATOM 1642 O O . GLY A 1 196 ? 32.918 29.338 20.683 1 78.77 196 GLY A O 1
ATOM 1643 N N . LYS A 1 197 ? 32.907 28.373 18.773 1 81.19 197 LYS A N 1
ATOM 1644 C CA . LYS A 1 197 ? 33.713 29.409 18.134 1 81.19 197 LYS A CA 1
ATOM 1645 C C . LYS A 1 197 ? 32.85 30.32 17.267 1 81.19 197 LYS A C 1
ATOM 1647 O O . LYS A 1 197 ? 33.273 31.418 16.898 1 81.19 197 LYS A O 1
ATOM 1652 N N . ASN A 1 198 ? 31.652 29.878 17.124 1 85.2 198 ASN A N 1
ATOM 1653 C CA . ASN A 1 198 ? 30.756 30.567 16.202 1 85.2 198 ASN A CA 1
ATOM 1654 C C . ASN A 1 198 ? 29.791 31.49 16.942 1 85.2 198 ASN A C 1
ATOM 1656 O O . ASN A 1 198 ? 29.58 31.337 18.146 1 85.2 198 ASN A O 1
ATOM 1660 N N . ALA A 1 199 ? 29.345 32.605 16.228 1 92.18 199 ALA A N 1
ATOM 1661 C CA . ALA A 1 199 ? 28.303 33.46 16.791 1 92.18 199 ALA A CA 1
ATOM 1662 C C . ALA A 1 199 ? 26.985 32.703 16.924 1 92.18 199 ALA A C 1
ATOM 1664 O O . ALA A 1 199 ? 26.184 32.99 17.817 1 92.18 199 ALA A O 1
ATOM 1665 N N . TYR A 1 200 ? 26.854 31.772 16.072 1 93.17 200 TYR A N 1
ATOM 1666 C CA . TYR A 1 200 ? 25.634 30.973 16.06 1 93.17 200 TYR A CA 1
ATOM 1667 C C . TYR A 1 200 ? 25.775 29.749 16.956 1 93.17 200 TYR A C 1
ATOM 1669 O O . TYR A 1 200 ? 26.712 28.962 16.801 1 93.17 200 TYR A O 1
ATOM 1677 N N . THR A 1 201 ? 24.959 29.596 17.968 1 93.59 201 THR A N 1
ATOM 1678 C CA . THR A 1 201 ? 24.916 28.401 18.804 1 93.59 201 THR A CA 1
ATOM 1679 C C . THR A 1 201 ? 23.945 27.373 18.23 1 93.59 201 THR A C 1
ATOM 1681 O O . THR A 1 201 ? 22.728 27.548 18.31 1 93.59 201 THR A O 1
ATOM 1684 N N . SER A 1 202 ? 24.487 26.359 17.667 1 91.73 202 SER A N 1
ATOM 1685 C CA . SER A 1 202 ? 23.654 25.309 17.089 1 91.73 202 SER A CA 1
ATOM 1686 C C . SER A 1 202 ? 23.3 24.25 18.128 1 91.73 202 SER A C 1
ATOM 1688 O O . SER A 1 202 ? 24.185 23.69 18.777 1 91.73 202 SER A O 1
ATOM 1690 N N . ILE A 1 203 ? 22.07 23.981 18.34 1 92.1 203 ILE A N 1
ATOM 1691 C CA . ILE A 1 203 ? 21.58 22.963 19.263 1 92.1 203 ILE A CA 1
ATOM 1692 C C . ILE A 1 203 ? 21.209 21.701 18.488 1 92.1 203 ILE A C 1
ATOM 1694 O O . ILE A 1 203 ? 21.015 20.636 19.079 1 92.1 203 ILE A O 1
ATOM 1698 N N . TYR A 1 204 ? 21.209 21.753 17.232 1 91.73 204 TYR A N 1
ATOM 1699 C CA . TYR A 1 204 ? 20.684 20.708 16.361 1 91.73 204 TYR A CA 1
ATOM 1700 C C . TYR A 1 204 ? 21.403 19.385 16.601 1 91.73 204 TYR A C 1
ATOM 1702 O O . TYR A 1 204 ? 20.766 18.332 16.685 1 91.73 204 TYR A O 1
ATOM 1710 N N . ASN A 1 205 ? 22.7 19.441 16.797 1 91.71 205 ASN A N 1
ATOM 1711 C CA . ASN A 1 205 ? 23.457 18.206 16.971 1 91.71 205 ASN A CA 1
ATOM 1712 C C . ASN A 1 205 ? 23.906 18.024 18.418 1 91.71 205 ASN A C 1
ATOM 1714 O O . ASN A 1 205 ? 24.706 17.135 18.717 1 91.71 205 ASN A O 1
ATOM 1718 N N . LEU A 1 206 ? 23.363 18.903 19.3 1 92.42 206 LEU A N 1
ATOM 1719 C CA . LEU A 1 206 ? 23.689 18.823 20.719 1 92.42 206 LEU A CA 1
ATOM 1720 C C . LEU A 1 206 ? 22.642 18.01 21.473 1 92.42 206 LEU A C 1
ATOM 1722 O O . LEU A 1 206 ? 22.941 17.412 22.508 1 92.42 206 LEU A O 1
ATOM 1726 N N . ILE A 1 207 ? 21.497 18.146 20.911 1 91.82 207 ILE A N 1
ATOM 1727 C CA . ILE A 1 207 ? 20.418 17.439 21.592 1 91.82 207 ILE A CA 1
ATOM 1728 C C . ILE A 1 207 ? 19.759 16.453 20.63 1 91.82 207 ILE A C 1
ATOM 1730 O O . ILE A 1 207 ? 19.678 16.711 19.427 1 91.82 207 ILE A O 1
ATOM 1734 N N . TYR A 1 208 ? 19.342 15.36 21.167 1 90.45 208 TYR A N 1
ATOM 1735 C CA . TYR A 1 208 ? 18.614 14.335 20.427 1 90.45 208 TYR A CA 1
ATOM 1736 C C . TYR A 1 208 ? 17.488 13.75 21.271 1 90.45 208 TYR A C 1
ATOM 1738 O O . TYR A 1 208 ? 17.693 13.402 22.437 1 90.45 208 TYR A O 1
ATOM 1746 N N . PRO A 1 209 ? 16.304 13.625 20.706 1 87.92 209 PRO A N 1
ATOM 1747 C CA . PRO A 1 209 ? 15.834 14.052 19.385 1 87.92 209 PRO A CA 1
ATOM 1748 C C . PRO A 1 209 ? 15.671 15.566 19.278 1 87.92 209 PRO A C 1
ATOM 1750 O O . PRO A 1 209 ? 15.386 16.232 20.277 1 87.92 209 PRO A O 1
ATOM 1753 N N . ASN A 1 210 ? 15.788 16.08 18.055 1 91.79 210 ASN A N 1
ATOM 1754 C CA . ASN A 1 210 ? 15.857 17.533 17.938 1 91.79 210 ASN A CA 1
ATOM 1755 C C . ASN A 1 210 ? 14.676 18.088 17.147 1 91.79 210 ASN A C 1
ATOM 1757 O O . ASN A 1 210 ? 14.585 19.297 16.925 1 91.79 210 ASN A O 1
ATOM 1761 N N . GLN A 1 211 ? 13.79 17.248 16.677 1 88.07 211 GLN A N 1
ATOM 1762 C CA . GLN A 1 211 ? 12.578 17.712 16.011 1 88.07 211 GLN A CA 1
ATOM 1763 C C . GLN A 1 211 ? 11.412 17.804 16.991 1 88.07 211 GLN A C 1
ATOM 1765 O O . GLN A 1 211 ? 11.283 16.97 17.89 1 88.07 211 GLN A O 1
ATOM 1770 N N . TRP A 1 212 ? 10.619 18.892 16.883 1 86.75 212 TRP A N 1
ATOM 1771 C CA . TRP A 1 212 ? 9.499 19.125 17.789 1 86.75 212 TRP A CA 1
ATOM 1772 C C . TRP A 1 212 ? 9.946 19.028 19.244 1 86.75 212 TRP A C 1
ATOM 1774 O O . TRP A 1 212 ? 9.347 18.298 20.037 1 86.75 212 TRP A O 1
ATOM 1784 N N . ALA A 1 213 ? 11.017 19.812 19.482 1 92.42 213 ALA A N 1
ATOM 1785 C CA . ALA A 1 213 ? 11.668 19.718 20.787 1 92.42 213 ALA A CA 1
ATOM 1786 C C . ALA A 1 213 ? 11.855 21.099 21.407 1 92.42 213 ALA A C 1
ATOM 1788 O O . ALA A 1 213 ? 11.987 22.095 20.691 1 92.42 213 ALA A O 1
ATOM 1789 N N . VAL A 1 214 ? 11.855 21.168 22.667 1 94.4 214 VAL A N 1
ATOM 1790 C CA . VAL A 1 214 ? 12.149 22.371 23.438 1 94.4 214 VAL A CA 1
ATOM 1791 C C . VAL A 1 214 ? 13.496 22.219 24.14 1 94.4 214 VAL A C 1
ATOM 1793 O O . VAL A 1 214 ? 13.809 21.152 24.673 1 94.4 214 VAL A O 1
ATOM 1796 N N . SER A 1 215 ? 14.258 23.185 24.072 1 95.98 215 SER A N 1
ATOM 1797 C CA . SER A 1 215 ? 15.532 23.216 24.784 1 95.98 215 SER A CA 1
ATOM 1798 C C . SER A 1 215 ? 15.728 24.543 25.509 1 95.98 215 SER A C 1
ATOM 1800 O O . SER A 1 215 ? 15.091 25.542 25.17 1 95.98 215 SER A O 1
ATOM 1802 N N . TYR A 1 216 ? 16.495 24.529 26.518 1 96.69 216 TYR A N 1
ATOM 1803 C CA . TYR A 1 216 ? 16.816 25.718 27.299 1 96.69 216 TYR A CA 1
ATOM 1804 C C . TYR A 1 216 ? 18.309 26.02 27.244 1 96.69 216 TYR A C 1
ATOM 1806 O O . TYR A 1 216 ? 19.132 25.103 27.195 1 96.69 216 TYR A O 1
ATOM 1814 N N . ALA A 1 217 ? 18.655 27.163 27.207 1 96.4 217 ALA A N 1
ATOM 1815 C CA . ALA A 1 217 ? 20.017 27.665 27.37 1 96.4 217 ALA A CA 1
ATOM 1816 C C . ALA A 1 217 ? 20.104 28.648 28.534 1 96.4 217 ALA A C 1
ATOM 1818 O O . ALA A 1 217 ? 19.291 29.569 28.638 1 96.4 217 ALA A O 1
ATOM 1819 N N . LEU A 1 218 ? 21.036 28.428 29.408 1 96.78 218 LEU A N 1
ATOM 1820 C CA . LEU A 1 218 ? 21.153 29.209 30.635 1 96.78 218 LEU A CA 1
ATOM 1821 C C . LEU A 1 218 ? 22.564 29.767 30.791 1 96.78 218 LEU A C 1
ATOM 1823 O O . LEU A 1 218 ? 23.545 29.071 30.519 1 96.78 218 LEU A O 1
ATOM 1827 N N . CYS A 1 219 ? 22.683 30.986 31.146 1 95.82 219 CYS A N 1
ATOM 1828 C CA . CYS A 1 219 ? 23.962 31.557 31.554 1 95.82 219 CYS A CA 1
ATOM 1829 C C . CYS A 1 219 ? 23.76 32.684 32.56 1 95.82 219 CYS A C 1
ATOM 1831 O O . CYS A 1 219 ? 22.637 33.15 32.759 1 95.82 219 CYS A O 1
ATOM 1833 N N . TYR A 1 220 ? 24.755 33.033 33.25 1 95.76 220 TYR A N 1
ATOM 1834 C CA . TYR A 1 220 ? 24.806 34.178 34.153 1 95.76 220 TYR A CA 1
ATOM 1835 C C . TYR A 1 220 ? 25.813 35.213 33.666 1 95.76 220 TYR A C 1
ATOM 1837 O O . TYR A 1 220 ? 26.888 34.859 33.175 1 95.76 220 TYR A O 1
ATOM 1845 N N . PHE A 1 221 ? 25.461 36.355 33.69 1 94.01 221 PHE A N 1
ATOM 1846 C CA . PHE A 1 221 ? 26.407 37.371 33.243 1 94.01 221 PHE A CA 1
ATOM 1847 C C . PHE A 1 221 ? 26.49 38.513 34.249 1 94.01 221 PHE A C 1
ATOM 1849 O O . PHE A 1 221 ? 25.512 38.815 34.936 1 94.01 221 PHE A O 1
ATOM 1856 N N . TYR A 1 222 ? 27.701 39.253 34.346 1 94.83 222 TYR A N 1
ATOM 1857 C CA . TYR A 1 222 ? 27.984 40.323 35.295 1 94.83 222 TYR A CA 1
ATOM 1858 C C . TYR A 1 222 ? 27.995 41.68 34.6 1 94.83 222 TYR A C 1
ATOM 1860 O O . TYR A 1 222 ? 28.72 41.877 33.622 1 94.83 222 TYR A O 1
ATOM 1868 N N . VAL A 1 223 ? 27.189 42.513 35.018 1 92.8 223 VAL A N 1
ATOM 1869 C CA . VAL A 1 223 ? 27.176 43.887 34.529 1 92.8 223 VAL A CA 1
ATOM 1870 C C . VAL A 1 223 ? 27.968 44.782 35.479 1 92.8 223 VAL A C 1
ATOM 1872 O O . VAL A 1 223 ? 27.66 44.859 36.671 1 92.8 223 VAL A O 1
ATOM 1875 N N . PRO A 1 224 ? 28.956 45.448 34.985 1 92.21 224 PRO A N 1
ATOM 1876 C CA . PRO A 1 224 ? 29.89 46.162 35.859 1 92.21 224 PRO A CA 1
ATOM 1877 C C . PRO A 1 224 ? 29.286 47.431 36.456 1 92.21 224 PRO A C 1
ATOM 1879 O O . PRO A 1 224 ? 29.664 47.839 37.557 1 92.21 224 PRO A O 1
ATOM 1882 N N . GLN A 1 225 ? 28.386 48.196 35.757 1 92.62 225 GLN A N 1
ATOM 1883 C CA . GLN A 1 225 ? 27.764 49.428 36.233 1 92.62 225 GLN A CA 1
ATOM 1884 C C . GLN A 1 225 ? 26.294 49.493 35.83 1 92.62 225 GLN A C 1
ATOM 1886 O O . GLN A 1 225 ? 25.86 48.774 34.927 1 92.62 225 GLN A O 1
ATOM 1891 N N . ASN A 1 226 ? 25.615 50.382 36.609 1 91.67 226 ASN A N 1
ATOM 1892 C CA . ASN A 1 226 ? 24.237 50.626 36.198 1 91.67 226 ASN A CA 1
ATOM 1893 C C . ASN A 1 226 ? 24.17 51.273 34.818 1 91.67 226 ASN A C 1
ATOM 1895 O O . ASN A 1 226 ? 24.731 52.349 34.604 1 91.67 226 ASN A O 1
ATOM 1899 N N . GLN A 1 227 ? 23.633 50.54 33.896 1 90.58 227 GLN A N 1
ATOM 1900 C CA . GLN A 1 227 ? 23.606 51.08 32.541 1 90.58 227 GLN A CA 1
ATOM 1901 C C . GLN A 1 227 ? 22.495 50.437 31.715 1 90.58 227 GLN A C 1
ATOM 1903 O O . GLN A 1 227 ? 21.912 49.431 32.125 1 90.58 227 GLN A O 1
ATOM 1908 N N . ASP A 1 228 ? 22.257 51.153 30.608 1 92.05 228 ASP A N 1
ATOM 1909 C CA . ASP A 1 228 ? 21.351 50.581 29.617 1 92.05 228 ASP A CA 1
ATOM 1910 C C . ASP A 1 228 ? 22.03 49.461 28.833 1 92.05 228 ASP A C 1
ATOM 1912 O O . ASP A 1 228 ? 23.177 49.604 28.403 1 92.05 228 ASP A O 1
ATOM 1916 N N . ILE A 1 229 ? 21.324 48.359 28.863 1 92.23 229 ILE A N 1
ATOM 1917 C CA . ILE A 1 229 ? 21.836 47.217 28.114 1 92.23 229 ILE A CA 1
ATOM 1918 C C . ILE A 1 229 ? 20.86 46.851 26.998 1 92.23 229 ILE A C 1
ATOM 1920 O O . ILE A 1 229 ? 19.659 47.11 27.107 1 92.23 229 ILE A O 1
ATOM 1924 N N . TYR A 1 230 ? 21.418 46.299 25.881 1 93.89 230 TYR A N 1
ATOM 1925 C CA . TYR A 1 230 ? 20.641 45.817 24.744 1 93.89 230 TYR A CA 1
ATOM 1926 C C . TYR A 1 230 ? 20.827 44.316 24.554 1 93.89 230 TYR A C 1
ATOM 1928 O O . TYR A 1 230 ? 21.945 43.846 24.331 1 93.89 230 TYR A O 1
ATOM 1936 N N . ILE A 1 231 ? 19.783 43.615 24.753 1 93.21 231 ILE A N 1
ATOM 1937 C CA . ILE A 1 231 ? 19.794 42.182 24.479 1 93.21 231 ILE A CA 1
ATOM 1938 C C . ILE A 1 231 ? 19.328 41.927 23.047 1 93.21 231 ILE A C 1
ATOM 1940 O O . ILE A 1 231 ? 18.207 42.285 22.679 1 93.21 231 ILE A O 1
ATOM 1944 N N . ARG A 1 232 ? 20.191 41.367 22.236 1 94.73 232 ARG A N 1
ATOM 1945 C CA . ARG A 1 232 ? 19.917 41.092 20.829 1 94.73 232 ARG A CA 1
ATOM 1946 C C . ARG A 1 232 ? 19.853 39.592 20.566 1 94.73 232 ARG A C 1
ATOM 1948 O O . ARG A 1 232 ? 20.752 38.848 20.963 1 94.73 232 ARG A O 1
ATOM 1955 N N . ILE A 1 233 ? 18.77 39.226 19.976 1 92.65 233 ILE A N 1
ATOM 1956 C CA . ILE A 1 233 ? 18.556 37.792 19.806 1 92.65 233 ILE A CA 1
ATOM 1957 C C . ILE A 1 233 ? 18.159 37.498 18.361 1 92.65 233 ILE A C 1
ATOM 1959 O O . ILE A 1 233 ? 17.487 38.307 17.718 1 92.65 233 ILE A O 1
ATOM 1963 N N . GLY A 1 234 ? 18.667 36.463 17.766 1 93.35 234 GLY A N 1
ATOM 1964 C CA . GLY A 1 234 ? 18.262 35.846 16.513 1 93.35 234 GLY A CA 1
ATOM 1965 C C . GLY A 1 234 ? 18.039 34.35 16.629 1 93.35 234 GLY A C 1
ATOM 1966 O O . GLY A 1 234 ? 18.912 33.623 17.107 1 93.35 234 GLY A O 1
ATOM 1967 N N . THR A 1 235 ? 16.846 33.929 16.352 1 93.01 235 THR A N 1
ATOM 1968 C CA . THR A 1 235 ? 16.547 32.514 16.541 1 93.01 235 THR A CA 1
ATOM 1969 C C . THR A 1 235 ? 15.922 31.92 15.282 1 93.01 235 THR A C 1
ATOM 1971 O O . THR A 1 235 ? 15.396 32.65 14.44 1 93.01 235 THR A O 1
ATOM 1974 N N . THR A 1 236 ? 16.002 30.603 15.163 1 91.17 236 THR A N 1
ATOM 1975 C CA . THR A 1 236 ? 15.339 29.866 14.093 1 91.17 236 THR A CA 1
ATOM 1976 C C . THR A 1 236 ? 13.931 29.454 14.512 1 91.17 236 THR A C 1
ATOM 1978 O O . THR A 1 236 ? 13.096 29.13 13.665 1 91.17 236 THR A O 1
ATOM 1981 N N . SER A 1 237 ? 13.759 29.512 15.83 1 89.99 237 SER A N 1
ATOM 1982 C CA . SER A 1 237 ? 12.538 28.925 16.375 1 89.99 237 SER A CA 1
ATOM 1983 C C . SER A 1 237 ? 11.837 29.89 17.324 1 89.99 237 SER A C 1
ATOM 1985 O O . SER A 1 237 ? 12.345 30.979 17.6 1 89.99 237 SER A O 1
ATOM 1987 N N . SER A 1 238 ? 10.61 29.454 17.767 1 90.49 238 SER A N 1
ATOM 1988 C CA . SER A 1 238 ? 9.921 30.205 18.811 1 90.49 238 SER A CA 1
ATOM 1989 C C . SER A 1 238 ? 10.737 30.24 20.099 1 90.49 238 SER A C 1
ATOM 1991 O O . SER A 1 238 ? 11.495 29.31 20.385 1 90.49 238 SER A O 1
ATOM 1993 N N . TYR A 1 239 ? 10.669 31.359 20.719 1 93.22 239 TYR A N 1
ATOM 1994 C CA . TYR A 1 239 ? 11.484 31.433 21.927 1 93.22 239 TYR A CA 1
ATOM 1995 C C . TYR A 1 239 ? 10.789 32.259 23.003 1 93.22 239 TYR A C 1
ATOM 1997 O O . TYR A 1 239 ? 9.824 32.974 22.72 1 93.22 239 TYR A O 1
ATOM 2005 N N . LYS A 1 240 ? 11.185 32.082 24.164 1 92.35 240 LYS A N 1
ATOM 2006 C CA . LYS A 1 240 ? 10.845 32.861 25.35 1 92.35 240 LYS A CA 1
ATOM 2007 C C . LYS A 1 240 ? 12.091 33.192 26.167 1 92.35 240 LYS A C 1
ATOM 2009 O O . LYS A 1 240 ? 12.958 32.337 26.36 1 92.35 240 LYS A O 1
ATOM 2014 N N . LEU A 1 241 ? 12.229 34.403 26.455 1 93.18 241 LEU A N 1
ATOM 2015 C CA . LEU A 1 241 ? 13.39 34.854 27.214 1 93.18 241 LEU A CA 1
ATOM 2016 C C . LEU A 1 241 ? 13.002 35.196 28.649 1 93.18 241 LEU A C 1
ATOM 2018 O O . LEU A 1 241 ? 11.961 35.813 28.885 1 93.18 241 LEU A O 1
ATOM 2022 N N . PHE A 1 242 ? 13.849 34.718 29.59 1 92.89 242 PHE A N 1
ATOM 2023 C CA . PHE A 1 242 ? 13.685 35.046 31.001 1 92.89 242 PHE A CA 1
ATOM 2024 C C . PHE A 1 242 ? 14.908 35.784 31.532 1 92.89 242 PHE A C 1
ATOM 2026 O O . PHE A 1 242 ? 16.041 35.338 31.336 1 92.89 242 PHE A O 1
ATOM 2033 N N . LEU A 1 243 ? 14.696 36.896 32.053 1 92.69 243 LEU A N 1
ATOM 2034 C CA . LEU A 1 243 ? 15.753 37.644 32.725 1 92.69 243 LEU A CA 1
ATOM 2035 C C . LEU A 1 243 ? 15.458 37.783 34.214 1 92.69 243 LEU A C 1
ATOM 2037 O O . LEU A 1 243 ? 14.417 38.322 34.598 1 92.69 243 LEU A O 1
ATOM 2041 N N . ASP A 1 244 ? 16.306 37.316 34.988 1 91.74 244 ASP A N 1
ATOM 2042 C CA . ASP A 1 244 ? 16.146 37.329 36.438 1 91.74 244 ASP A CA 1
ATOM 2043 C C . ASP A 1 244 ? 14.791 36.756 36.847 1 91.74 244 ASP A C 1
ATOM 2045 O O . ASP A 1 244 ? 14.059 37.373 37.624 1 91.74 244 ASP A O 1
ATOM 2049 N N . ASP A 1 245 ? 14.34 35.724 36.191 1 88.37 245 ASP A N 1
ATOM 2050 C CA . ASP A 1 245 ? 13.187 34.875 36.475 1 88.37 245 ASP A CA 1
ATOM 2051 C C . ASP A 1 245 ? 11.891 35.534 36.007 1 88.37 245 ASP A C 1
ATOM 2053 O O . ASP A 1 245 ? 10.802 35.006 36.239 1 88.37 245 ASP A O 1
ATOM 2057 N N . PHE A 1 246 ? 11.961 36.593 35.437 1 86.45 246 PHE A N 1
ATOM 2058 C CA . PHE A 1 246 ? 10.763 37.218 34.889 1 86.45 246 PHE A CA 1
ATOM 2059 C C . PHE A 1 246 ? 10.7 37.033 33.377 1 86.45 246 PHE A C 1
ATOM 2061 O O . PHE A 1 246 ? 11.724 37.104 32.695 1 86.45 246 PHE A O 1
ATOM 2068 N N . SER A 1 247 ? 9.471 36.608 32.986 1 74.75 247 SER A N 1
ATOM 2069 C CA . SER A 1 247 ? 9.291 36.283 31.575 1 74.75 247 SER A CA 1
ATOM 2070 C C . SER A 1 247 ? 9.143 37.544 30.731 1 74.75 247 SER A C 1
ATOM 2072 O O . SER A 1 247 ? 8.56 38.533 31.181 1 74.75 247 SER A O 1
ATOM 2074 N N . PHE A 1 248 ? 9.676 37.56 29.602 1 71.02 248 PHE A N 1
ATOM 2075 C CA . PHE A 1 248 ? 9.692 38.554 28.537 1 71.02 248 PHE A CA 1
ATOM 2076 C C . PHE A 1 248 ? 8.747 38.156 27.41 1 71.02 248 PHE A C 1
ATOM 2078 O O . PHE A 1 248 ? 8.244 37.031 27.382 1 71.02 248 PHE A O 1
ATOM 2085 N N . PRO A 1 249 ? 8.67 39.1 26.389 1 70.95 249 PRO A N 1
ATOM 2086 C CA . PRO A 1 249 ? 7.76 38.767 25.291 1 70.95 249 PRO A CA 1
ATOM 2087 C C . PRO A 1 249 ? 8.16 37.488 24.56 1 70.95 249 PRO A C 1
ATOM 2089 O O . PRO A 1 249 ? 9.333 37.107 24.571 1 70.95 249 PRO A O 1
ATOM 2092 N N . GLN A 1 250 ? 7.383 36.685 24.366 1 81.09 250 GLN A N 1
ATOM 2093 C CA . GLN A 1 250 ? 7.533 35.453 23.6 1 81.09 250 GLN A CA 1
ATOM 2094 C C . GLN A 1 250 ? 7.162 35.667 22.135 1 81.09 250 GLN A C 1
ATOM 2096 O O . GLN A 1 250 ? 6.324 36.514 21.82 1 81.09 250 GLN A O 1
ATOM 2101 N N . ILE A 1 251 ? 7.96 35.164 21.223 1 83.83 251 ILE A N 1
ATOM 2102 C CA . ILE A 1 251 ? 7.672 35.198 19.793 1 83.83 251 ILE A CA 1
ATOM 2103 C C . ILE A 1 251 ? 7.43 33.779 19.281 1 83.83 251 ILE A C 1
ATOM 2105 O O . ILE A 1 251 ? 8.212 32.869 19.565 1 83.83 251 ILE A O 1
ATOM 2109 N N . GLU A 1 252 ? 6.366 33.622 18.716 1 80.2 252 GLU A N 1
ATOM 2110 C CA . GLU A 1 252 ? 6.018 32.335 18.12 1 80.2 252 GLU A CA 1
ATOM 2111 C C . GLU A 1 252 ? 6.239 32.349 16.61 1 80.2 252 GLU A C 1
ATOM 2113 O O . GLU A 1 252 ? 5.394 32.84 15.858 1 80.2 252 GLU A O 1
ATOM 2118 N N . THR A 1 253 ? 7.337 31.801 16.154 1 81.37 253 THR A N 1
ATOM 2119 C CA . THR A 1 253 ? 7.606 31.809 14.721 1 81.37 253 THR A CA 1
ATOM 2120 C C . THR A 1 253 ? 8.67 30.774 14.364 1 81.37 253 THR A C 1
ATOM 2122 O O . THR A 1 253 ? 9.374 30.272 15.243 1 81.37 253 THR A O 1
ATOM 2125 N N . GLN A 1 254 ? 8.67 30.265 13.244 1 80.92 254 GLN A N 1
ATOM 2126 C CA . GLN A 1 254 ? 9.774 29.529 12.636 1 80.92 254 GLN A CA 1
ATOM 2127 C C . GLN A 1 254 ? 10.4 30.323 11.492 1 80.92 254 GLN A C 1
ATOM 2129 O O . GLN A 1 254 ? 9.697 30.778 10.588 1 80.92 254 GLN A O 1
ATOM 2134 N N . ARG A 1 255 ? 11.624 30.622 11.582 1 85.25 255 ARG A N 1
ATOM 2135 C CA . ARG A 1 255 ? 12.288 31.486 10.611 1 85.25 255 ARG A CA 1
ATOM 2136 C C . ARG A 1 255 ? 13.787 31.209 10.568 1 85.25 255 ARG A C 1
ATOM 2138 O O . ARG A 1 255 ? 14.281 30.324 11.269 1 85.25 255 ARG A O 1
ATOM 2145 N N . ARG A 1 256 ? 14.416 31.858 9.715 1 85.36 256 ARG A N 1
ATOM 2146 C CA . ARG A 1 256 ? 15.873 31.805 9.652 1 85.36 256 ARG A CA 1
ATOM 2147 C C . ARG A 1 256 ? 16.5 32.745 10.677 1 85.36 256 ARG A C 1
ATOM 2149 O O . ARG A 1 256 ? 16.023 33.864 10.873 1 85.36 256 ARG A O 1
ATOM 2156 N N . ALA A 1 257 ? 17.496 32.315 11.252 1 91.16 257 ALA A N 1
ATOM 2157 C CA . ALA A 1 257 ? 18.147 33.124 12.279 1 91.16 257 ALA A CA 1
ATOM 2158 C C . ALA A 1 257 ? 19.113 34.127 11.656 1 91.16 257 ALA A C 1
ATOM 2160 O O . ALA A 1 257 ? 19.956 33.759 10.834 1 91.16 257 ALA A O 1
ATOM 2161 N N . ILE A 1 258 ? 18.91 35.399 11.945 1 90.97 258 ILE A N 1
ATOM 2162 C CA . ILE A 1 258 ? 19.825 36.471 11.569 1 90.97 258 ILE A CA 1
ATOM 2163 C C . ILE A 1 258 ? 20.187 37.297 12.801 1 90.97 258 ILE A C 1
ATOM 2165 O O . ILE A 1 258 ? 19.54 37.182 13.845 1 90.97 258 ILE A O 1
ATOM 2169 N N . TRP A 1 259 ? 21.222 38.088 12.656 1 92.24 259 TRP A N 1
ATOM 2170 C CA . TRP A 1 259 ? 21.65 38.914 13.78 1 92.24 259 TRP A CA 1
ATOM 2171 C C . TRP A 1 259 ? 20.577 39.934 14.146 1 92.24 259 TRP A C 1
ATOM 2173 O O . TRP A 1 259 ? 19.95 40.528 13.266 1 92.24 259 TRP A O 1
ATOM 2183 N N . ASN A 1 260 ? 20.315 40.057 15.35 1 91.72 260 ASN A N 1
ATOM 2184 C CA . ASN A 1 260 ? 19.533 41.168 15.881 1 91.72 260 ASN A CA 1
ATOM 2185 C C . ASN A 1 260 ? 18.103 41.152 15.348 1 91.72 260 ASN A C 1
ATOM 2187 O O . ASN A 1 260 ? 17.564 42.195 14.974 1 91.72 260 ASN A O 1
ATOM 2191 N N . GLN A 1 261 ? 17.639 39.975 15.163 1 89.54 261 GLN A N 1
ATOM 2192 C CA . GLN A 1 261 ? 16.249 39.86 14.734 1 89.54 261 GLN A CA 1
ATOM 2193 C C . GLN A 1 261 ? 15.312 40.567 15.709 1 89.54 261 GLN A C 1
ATOM 2195 O O . GLN A 1 261 ? 14.323 41.177 15.296 1 89.54 261 GLN A O 1
ATOM 2200 N N . GLU A 1 262 ? 15.662 40.441 17.027 1 90.52 262 GLU A N 1
ATOM 2201 C CA . GLU A 1 262 ? 14.971 41.158 18.095 1 90.52 262 GLU A CA 1
ATOM 2202 C C . GLU A 1 262 ? 15.961 41.865 19.015 1 90.52 262 GLU A C 1
ATOM 2204 O O . GLU A 1 262 ? 17.02 41.32 19.334 1 90.52 262 GLU A O 1
ATOM 2209 N N . ILE A 1 263 ? 15.609 43.09 19.322 1 92.43 263 ILE A N 1
ATOM 2210 C CA . ILE A 1 263 ? 16.445 43.873 20.225 1 92.43 263 ILE A CA 1
ATOM 2211 C C . ILE A 1 263 ? 15.607 44.378 21.397 1 92.43 263 ILE A C 1
ATOM 2213 O O . ILE A 1 263 ? 14.551 44.983 21.199 1 92.43 263 ILE A O 1
ATOM 2217 N N . TYR A 1 264 ? 16.123 43.985 22.705 1 92.39 264 TYR A N 1
ATOM 2218 C CA . TYR A 1 264 ? 15.446 44.44 23.914 1 92.39 264 TYR A CA 1
ATOM 2219 C C . TYR A 1 264 ? 16.356 45.339 24.743 1 92.39 264 TYR A C 1
ATOM 2221 O O . TYR A 1 264 ? 17.495 44.973 25.041 1 92.39 264 TYR A O 1
ATOM 2229 N N . LYS A 1 265 ? 15.838 46.605 24.86 1 92.71 265 LYS A N 1
ATOM 2230 C CA . LYS A 1 265 ? 16.545 47.536 25.734 1 92.71 265 LYS A CA 1
ATOM 2231 C C . LYS A 1 265 ? 16.032 47.442 27.168 1 92.71 265 LYS A C 1
ATOM 2233 O O . LYS A 1 265 ? 14.823 47.357 27.396 1 92.71 265 LYS A O 1
ATOM 2238 N N . THR A 1 266 ? 16.953 47.327 28.036 1 89.97 266 THR A N 1
ATOM 2239 C CA . THR A 1 266 ? 16.585 47.294 29.447 1 89.97 266 THR A CA 1
ATOM 2240 C C . THR A 1 266 ? 17.67 47.938 30.305 1 89.97 266 THR A C 1
ATOM 2242 O O . THR A 1 266 ? 18.834 47.996 29.903 1 89.97 266 THR A O 1
ATOM 2245 N N . LYS A 1 267 ? 17.258 48.489 31.388 1 90.48 267 LYS A N 1
ATOM 2246 C CA . LYS A 1 267 ? 18.21 49.032 32.352 1 90.48 267 LYS A CA 1
ATOM 2247 C C . LYS A 1 267 ? 18.531 48.013 33.441 1 90.48 267 LYS A C 1
ATOM 2249 O O . LYS A 1 267 ? 17.629 47.509 34.112 1 90.48 267 LYS A O 1
ATOM 2254 N N . LEU A 1 268 ? 19.814 47.724 33.55 1 91.47 268 LEU A N 1
ATOM 2255 C CA . LEU A 1 268 ? 20.206 46.748 34.56 1 91.47 268 LEU A CA 1
ATOM 2256 C C . LEU A 1 268 ? 21.172 47.365 35.566 1 91.47 268 LEU A C 1
ATOM 2258 O O . LEU A 1 268 ? 21.992 48.214 35.205 1 91.47 268 LEU A O 1
ATOM 2262 N N . SER A 1 269 ? 21.055 46.961 36.772 1 90.58 269 SER A N 1
ATOM 2263 C CA . SER A 1 269 ? 21.973 47.387 37.824 1 90.58 269 SER A CA 1
ATOM 2264 C C . SER A 1 269 ? 23.271 46.588 37.783 1 90.58 269 SER A C 1
ATOM 2266 O O . SER A 1 269 ? 23.326 45.514 37.18 1 90.58 269 SER A O 1
ATOM 2268 N N . SER A 1 270 ? 24.302 47.148 38.449 1 92.04 270 SER A N 1
ATOM 2269 C CA . SER A 1 270 ? 25.565 46.426 38.556 1 92.04 270 SER A CA 1
ATOM 2270 C C . SER A 1 270 ? 25.402 45.144 39.364 1 92.04 270 SER A C 1
ATOM 2272 O O . SER A 1 270 ? 24.699 45.127 40.377 1 92.04 270 SER A O 1
ATOM 2274 N N . GLY A 1 271 ? 26.022 44.014 38.803 1 93.58 271 GLY A N 1
ATOM 2275 C CA . GLY A 1 271 ? 25.931 42.722 39.464 1 93.58 271 GLY A CA 1
ATOM 2276 C C . GLY A 1 271 ? 25.637 41.582 38.508 1 93.58 271 GLY A C 1
ATOM 2277 O O . GLY A 1 271 ? 25.756 41.739 37.291 1 93.58 271 GLY A O 1
ATOM 2278 N N . TRP A 1 272 ? 25.354 40.494 39.121 1 95.21 272 TRP A N 1
ATOM 2279 C CA . TRP A 1 272 ? 25.067 39.298 38.336 1 95.21 272 TRP A CA 1
ATOM 2280 C C . TRP A 1 272 ? 23.594 39.247 37.941 1 95.21 272 TRP A C 1
ATOM 2282 O O . TRP A 1 272 ? 22.722 39.636 38.722 1 95.21 272 TRP A O 1
ATOM 2292 N N . HIS A 1 273 ? 23.39 39.115 36.643 1 94.57 273 HIS A N 1
ATOM 2293 C CA . HIS A 1 273 ? 22.056 38.897 36.094 1 94.57 273 HIS A CA 1
ATOM 2294 C C . HIS A 1 273 ? 21.936 37.509 35.475 1 94.57 273 HIS A C 1
ATOM 2296 O O . HIS A 1 273 ? 22.922 36.957 34.981 1 94.57 273 HIS A O 1
ATOM 2302 N N . LYS A 1 274 ? 20.68 36.631 35.666 1 94.29 274 LYS A N 1
ATOM 2303 C CA . LYS A 1 274 ? 20.399 35.31 35.111 1 94.29 274 LYS A CA 1
ATOM 2304 C C . LYS A 1 274 ? 19.627 35.417 33.8 1 94.29 274 LYS A C 1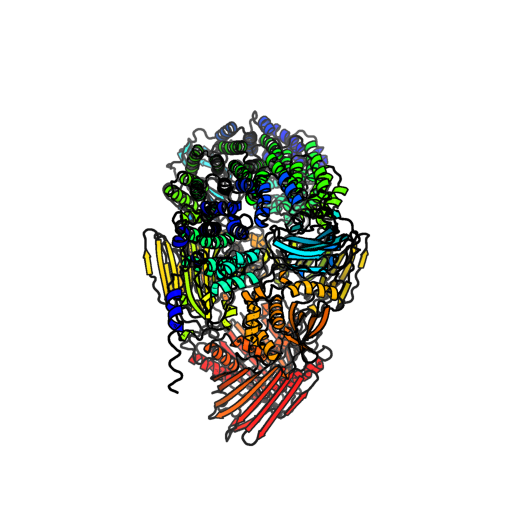
ATOM 2306 O O . LYS A 1 274 ? 18.63 36.137 33.717 1 94.29 274 LYS A O 1
ATOM 2311 N N . LEU A 1 275 ? 20.113 34.746 32.846 1 93.93 275 LEU A N 1
ATOM 2312 C CA . LEU A 1 275 ? 19.45 34.714 31.547 1 93.93 275 LEU A CA 1
ATOM 2313 C C . LEU A 1 275 ? 19.072 33.286 31.165 1 93.93 275 LEU A C 1
ATOM 2315 O O . LEU A 1 275 ? 19.934 32.408 31.098 1 93.93 275 LEU A O 1
ATOM 2319 N N . LEU A 1 276 ? 17.773 33.018 30.983 1 95.24 276 LEU A N 1
ATOM 2320 C CA . LEU A 1 276 ? 17.256 31.726 30.545 1 95.24 276 LEU A CA 1
ATOM 2321 C C . LEU A 1 276 ? 16.521 31.858 29.215 1 95.24 276 LEU A C 1
ATOM 2323 O O . LEU A 1 276 ? 15.612 32.679 29.082 1 95.24 276 LEU A O 1
ATOM 2327 N N . LEU A 1 277 ? 16.96 31.151 28.264 1 95.17 277 LEU A N 1
ATOM 2328 C CA . LEU A 1 277 ? 16.359 31.171 26.934 1 95.17 277 LEU A CA 1
ATOM 2329 C C . LEU A 1 277 ? 15.665 29.848 26.631 1 95.17 277 LEU A C 1
ATOM 2331 O O . LEU A 1 277 ? 16.279 28.783 26.731 1 95.17 277 LEU A O 1
ATOM 2335 N N . LYS A 1 278 ? 14.409 29.887 26.369 1 95.12 278 LYS A N 1
ATOM 2336 C CA . LYS A 1 278 ? 13.628 28.737 25.924 1 95.12 278 LYS A CA 1
ATOM 2337 C C . LYS A 1 278 ? 13.489 28.722 24.405 1 95.12 278 LYS A C 1
ATOM 2339 O O . LYS A 1 278 ? 13.072 29.714 23.804 1 95.12 278 LYS A O 1
ATOM 2344 N N . LEU A 1 279 ? 13.862 27.674 23.784 1 94.8 279 LEU A N 1
ATOM 2345 C CA . LEU A 1 279 ? 13.754 27.527 22.337 1 94.8 279 LEU A CA 1
ATOM 2346 C C . LEU A 1 279 ? 12.813 26.383 21.976 1 94.8 279 LEU A C 1
ATOM 2348 O O . LEU A 1 279 ? 12.957 25.27 22.487 1 94.8 279 LEU A O 1
ATOM 2352 N N . CYS A 1 280 ? 11.791 26.629 21.109 1 93.31 280 CYS A N 1
ATOM 2353 C CA . CYS A 1 280 ? 10.801 25.643 20.689 1 93.31 280 CYS A CA 1
ATOM 2354 C C . CYS A 1 280 ? 10.9 25.373 19.193 1 93.31 280 CYS A C 1
ATOM 2356 O O . CYS A 1 280 ? 10.313 26.097 18.387 1 93.31 280 CYS A O 1
ATOM 2358 N N . ASN A 1 281 ? 11.513 24.212 18.902 1 92 281 ASN A N 1
ATOM 2359 C CA . ASN A 1 281 ? 11.775 23.883 17.505 1 92 281 ASN A CA 1
ATOM 2360 C C . ASN A 1 281 ? 10.717 22.939 16.943 1 92 281 ASN A C 1
ATOM 2362 O O . ASN A 1 281 ? 10.245 22.041 17.642 1 92 281 ASN A O 1
ATOM 2366 N N . GLN A 1 282 ? 10.371 23.129 15.756 1 86.18 282 GLN A N 1
ATOM 2367 C CA . GLN A 1 282 ? 9.546 22.175 15.022 1 86.18 282 GLN A CA 1
ATOM 2368 C C . GLN A 1 282 ? 10.401 21.284 14.125 1 86.18 282 GLN A C 1
ATOM 2370 O O . GLN A 1 282 ? 10.998 20.313 14.594 1 86.18 282 GLN A O 1
ATOM 2375 N N . GLU A 1 283 ? 10.744 21.738 12.908 1 84.44 283 GLU A N 1
ATOM 2376 C CA . GLU A 1 283 ? 11.628 21.017 11.997 1 84.44 283 GLU A CA 1
ATOM 2377 C C . GLU A 1 283 ? 12.724 21.93 11.454 1 84.44 283 GLU A C 1
ATOM 2379 O O . GLU A 1 283 ? 12.561 23.152 11.422 1 84.44 283 GLU A O 1
ATOM 2384 N N . GLY A 1 284 ? 13.683 21.329 11.179 1 84.42 284 GLY A N 1
ATOM 2385 C CA . GLY A 1 284 ? 14.746 22.087 10.54 1 84.42 284 GLY A CA 1
ATOM 2386 C C . GLY A 1 284 ? 15.851 22.49 11.499 1 84.42 284 GLY A C 1
ATOM 2387 O O . GLY A 1 284 ? 16.123 21.784 12.472 1 84.42 284 GLY A O 1
ATOM 2388 N N . ASP A 1 285 ? 16.473 23.561 11.209 1 88.65 285 ASP A N 1
ATOM 2389 C CA . ASP A 1 285 ? 17.604 24.053 11.991 1 88.65 285 ASP A CA 1
ATOM 2390 C C . ASP A 1 285 ? 17.163 24.468 13.393 1 88.65 285 ASP A C 1
ATOM 2392 O O . ASP A 1 285 ? 16.014 24.866 13.596 1 88.65 285 ASP A O 1
ATOM 2396 N N . PHE A 1 286 ? 18.041 24.323 14.368 1 92.68 286 PHE A N 1
ATOM 2397 C CA . PHE A 1 286 ? 17.746 24.545 15.779 1 92.68 286 PHE A CA 1
ATOM 2398 C C . PHE A 1 286 ? 18.895 25.274 16.464 1 92.68 286 PHE A C 1
ATOM 2400 O O . PHE A 1 286 ? 19.921 24.668 16.78 1 92.68 286 PHE A O 1
ATOM 2407 N N . GLY A 1 287 ? 18.83 26.608 16.591 1 94.68 287 GLY A N 1
ATOM 2408 C CA . GLY A 1 287 ? 19.888 27.385 17.216 1 94.68 287 GLY A CA 1
ATOM 2409 C C . GLY A 1 287 ? 19.539 28.854 17.369 1 94.68 287 GLY A C 1
ATOM 2410 O O . GLY A 1 287 ? 18.396 29.253 17.135 1 94.68 287 GLY A O 1
ATOM 2411 N N . PHE A 1 288 ? 20.547 29.69 17.858 1 95.41 288 PHE A N 1
ATOM 2412 C CA . PHE A 1 288 ? 20.245 31.09 18.13 1 95.41 288 PHE A CA 1
ATOM 2413 C C . PHE A 1 288 ? 21.521 31.922 18.169 1 95.41 288 PHE A C 1
ATOM 2415 O O . PHE A 1 288 ? 22.621 31.376 18.279 1 95.41 288 PHE A O 1
ATOM 2422 N N . PHE A 1 289 ? 21.311 33.203 17.914 1 96.06 289 PHE A N 1
ATOM 2423 C CA . PHE A 1 289 ? 22.272 34.258 18.21 1 96.06 289 PHE A CA 1
ATOM 2424 C C . PHE A 1 289 ? 21.866 35.023 19.464 1 96.06 289 PHE A C 1
ATOM 2426 O O . PHE A 1 289 ? 20.695 35.371 19.634 1 96.06 289 PHE A O 1
ATOM 2433 N N . LEU A 1 290 ? 22.796 35.195 20.361 1 95.05 290 LEU A N 1
ATOM 2434 C CA . LEU A 1 290 ? 22.494 35.984 21.55 1 95.05 290 LEU A CA 1
ATOM 2435 C C . LEU A 1 290 ? 23.684 36.852 21.943 1 95.05 290 LEU A C 1
ATOM 2437 O O . LEU A 1 290 ? 24.803 36.353 22.083 1 95.05 290 LEU A O 1
ATOM 2441 N N . ARG A 1 291 ? 23.432 38.12 22.075 1 94.42 291 ARG A N 1
ATOM 2442 C CA . ARG A 1 291 ? 24.515 38.994 22.516 1 94.42 291 ARG A CA 1
ATOM 2443 C C . ARG A 1 291 ? 23.989 40.101 23.424 1 94.42 291 ARG A C 1
ATOM 2445 O O . ARG A 1 291 ? 22.822 40.487 23.329 1 94.42 291 ARG A O 1
ATOM 2452 N N . VAL A 1 292 ? 24.679 40.515 24.308 1 93.15 292 VAL A N 1
ATOM 2453 C CA . VAL A 1 292 ? 24.428 41.632 25.213 1 93.15 292 VAL A CA 1
ATOM 2454 C C . VAL A 1 292 ? 25.406 42.766 24.918 1 93.15 292 VAL A C 1
ATOM 2456 O O . VAL A 1 292 ? 26.622 42.592 25.032 1 93.15 292 VAL A O 1
ATOM 2459 N N . THR A 1 293 ? 24.812 43.923 24.556 1 94.4 293 THR A N 1
ATOM 2460 C CA . THR A 1 293 ? 25.676 44.969 24.021 1 94.4 293 THR A CA 1
ATOM 2461 C C . THR A 1 293 ? 25.285 46.333 24.582 1 94.4 293 THR A C 1
ATOM 2463 O O . THR A 1 293 ? 24.3 46.45 25.314 1 94.4 293 THR A O 1
ATOM 2466 N N . ASP A 1 294 ? 26.012 47.348 24.135 1 90.77 294 ASP A N 1
ATOM 2467 C CA . ASP A 1 294 ? 25.629 48.74 24.349 1 90.77 294 ASP A CA 1
ATOM 2468 C C . ASP A 1 294 ? 24.709 49.234 23.235 1 90.77 294 ASP A C 1
ATOM 2470 O O . ASP A 1 294 ? 24.228 48.441 22.423 1 90.77 294 ASP A O 1
ATOM 2474 N N . SER A 1 295 ? 24.404 50.517 23.263 1 88.25 295 SER A N 1
ATOM 2475 C CA . SER A 1 295 ? 23.447 51.091 22.324 1 88.25 295 SER A CA 1
ATOM 2476 C C . SER A 1 295 ? 23.965 51.016 20.891 1 88.25 295 SER A C 1
ATOM 2478 O O . SER A 1 295 ? 23.179 50.986 19.942 1 88.25 295 SER A O 1
ATOM 2480 N N . ARG A 1 296 ? 25.313 50.865 20.813 1 85.54 296 ARG A N 1
ATOM 2481 C CA . ARG A 1 296 ? 25.902 50.845 19.478 1 85.54 296 ARG A CA 1
ATOM 2482 C C . ARG A 1 296 ? 26.122 49.415 18.997 1 85.54 296 ARG A C 1
ATOM 2484 O O . ARG A 1 296 ? 26.61 49.195 17.887 1 85.54 296 ARG A O 1
ATOM 2491 N N . GLY A 1 297 ? 25.78 48.461 19.77 1 89.49 297 GLY A N 1
ATOM 2492 C CA . GLY A 1 297 ? 25.919 47.069 19.371 1 89.49 297 GLY A CA 1
ATOM 2493 C C . GLY A 1 297 ? 27.285 46.491 19.688 1 89.49 297 GLY A C 1
ATOM 2494 O O . GLY A 1 297 ? 27.67 45.457 19.138 1 89.49 297 GLY A O 1
ATOM 2495 N N . ASN A 1 298 ? 28.032 47.048 20.512 1 89.75 298 ASN A N 1
ATOM 2496 C CA . ASN A 1 298 ? 29.347 46.545 20.896 1 89.75 298 ASN A CA 1
ATOM 2497 C C . ASN A 1 298 ? 29.318 45.899 22.278 1 89.75 298 ASN A C 1
ATOM 2499 O O . ASN A 1 298 ? 28.432 46.187 23.084 1 89.75 298 ASN A O 1
ATOM 2503 N N . LYS A 1 299 ? 30.332 45.097 22.491 1 92.32 299 LYS A N 1
ATOM 2504 C CA . LYS A 1 299 ? 30.458 44.407 23.771 1 92.32 299 LYS A CA 1
ATOM 2505 C C . LYS A 1 299 ? 30.6 45.401 24.92 1 92.32 299 LYS A C 1
ATOM 2507 O O . LYS A 1 299 ? 31.303 46.406 24.795 1 92.32 299 LYS A O 1
ATOM 2512 N N . ILE A 1 300 ? 29.933 45.112 26.015 1 92.57 300 ILE A N 1
ATOM 2513 C CA . ILE A 1 300 ? 30.06 45.923 27.22 1 92.57 300 ILE A CA 1
ATOM 2514 C C . ILE A 1 300 ? 31.385 45.614 27.913 1 92.57 300 ILE A C 1
ATOM 2516 O O . ILE A 1 300 ? 31.645 44.468 28.287 1 92.57 300 ILE A O 1
ATOM 2520 N N . PRO A 1 301 ? 32.224 46.611 28.006 1 89.7 301 PRO A N 1
ATOM 2521 C CA . PRO A 1 301 ? 33.484 46.348 28.705 1 89.7 301 PRO A CA 1
ATOM 2522 C C . PRO A 1 301 ? 33.274 45.827 30.125 1 89.7 301 PRO A C 1
ATOM 2524 O O . PRO A 1 301 ? 32.495 46.404 30.889 1 89.7 301 PRO A O 1
ATOM 2527 N N . GLY A 1 302 ? 33.943 44.727 30.502 1 89.19 302 GLY A N 1
ATOM 2528 C CA . GLY A 1 302 ? 33.875 44.159 31.839 1 89.19 302 GLY A CA 1
ATOM 2529 C C . GLY A 1 302 ? 32.795 43.104 31.985 1 89.19 302 GLY A C 1
ATOM 2530 O O . GLY A 1 302 ? 32.658 42.49 33.045 1 89.19 302 GLY A O 1
ATOM 2531 N N . LEU A 1 303 ? 32.02 42.863 30.957 1 91.61 303 LEU A N 1
ATOM 2532 C CA . LEU A 1 303 ? 30.994 41.826 30.995 1 91.61 303 LEU A CA 1
ATOM 2533 C C . LEU A 1 303 ? 31.622 40.446 31.162 1 91.61 303 LEU A C 1
ATOM 2535 O O . LEU A 1 303 ? 32.595 40.116 30.481 1 91.61 303 LEU A O 1
ATOM 2539 N N . LYS A 1 304 ? 31.186 39.648 32.105 1 92.56 304 LYS A N 1
ATOM 2540 C CA . LYS A 1 304 ? 31.644 38.283 32.349 1 92.56 304 LYS A CA 1
ATOM 2541 C C . LYS A 1 304 ? 30.483 37.294 32.285 1 92.56 304 LYS A C 1
ATOM 2543 O O . LYS A 1 304 ? 29.352 37.633 32.639 1 92.56 304 LYS A O 1
ATOM 2548 N N . ILE A 1 305 ? 30.785 36.158 31.754 1 93.07 305 ILE A N 1
ATOM 2549 C CA . ILE A 1 305 ? 29.797 35.089 31.665 1 93.07 305 ILE A CA 1
ATOM 2550 C C . ILE A 1 305 ? 30.174 33.957 32.619 1 93.07 305 ILE A C 1
ATOM 2552 O O . ILE A 1 305 ? 31.356 33.646 32.786 1 93.07 305 ILE A O 1
ATOM 2556 N N . SER A 1 306 ? 29.202 33.387 33.307 1 94.45 306 SER A N 1
ATOM 2557 C CA . SER A 1 306 ? 29.424 32.252 34.197 1 94.45 306 SER A CA 1
ATOM 2558 C C . SER A 1 306 ? 28.404 31.146 33.947 1 94.45 306 SER A C 1
ATOM 2560 O O . SER A 1 306 ? 27.229 31.423 33.698 1 94.45 306 SER A O 1
ATOM 2562 N N . LEU A 1 307 ? 28.881 29.933 34.071 1 93.73 307 LEU A N 1
ATOM 2563 C CA . LEU A 1 307 ? 28.02 28.763 33.94 1 93.73 307 LEU A CA 1
ATOM 2564 C C . LEU A 1 307 ? 27.657 28.199 35.31 1 93.73 307 LEU A C 1
ATOM 2566 O O . LEU A 1 307 ? 26.885 27.243 35.408 1 93.73 307 LEU A O 1
ATOM 2570 N N . VAL A 1 308 ? 28.175 28.832 36.282 1 92.3 308 VAL A N 1
ATOM 2571 C CA . VAL A 1 308 ? 27.851 28.462 37.656 1 92.3 308 VAL A CA 1
ATOM 2572 C C . VAL A 1 308 ? 26.789 29.41 38.209 1 92.3 308 VAL A C 1
ATOM 2574 O O . VAL A 1 308 ? 26.833 30.617 37.957 1 92.3 308 VAL A O 1
ATOM 2577 N N . PRO A 1 309 ? 25.9 28.804 38.895 1 92.62 309 PRO A N 1
ATOM 2578 C CA . PRO A 1 309 ? 24.856 29.662 39.462 1 92.62 309 PRO A CA 1
ATOM 2579 C C . PRO A 1 309 ? 25.423 30.808 40.297 1 92.62 309 PRO A C 1
ATOM 2581 O O . PRO A 1 309 ? 26.334 30.599 41.102 1 92.62 309 PRO A O 1
ATOM 2584 N N . GLN A 1 310 ? 24.927 31.979 40.006 1 93.87 310 GLN A N 1
ATOM 2585 C CA . GLN A 1 310 ? 25.34 33.175 40.732 1 93.87 310 GLN A CA 1
ATOM 2586 C C . GLN A 1 310 ? 24.172 33.779 41.507 1 93.87 310 GLN A C 1
ATOM 2588 O O . GLN A 1 310 ? 23.009 33.506 41.2 1 93.87 310 GLN A O 1
ATOM 2593 N N . ASN A 1 311 ? 24.485 34.55 42.494 1 91.73 311 ASN A N 1
ATOM 2594 C CA . ASN A 1 311 ? 23.457 35.291 43.216 1 91.73 311 ASN A CA 1
ATOM 2595 C C . ASN A 1 311 ? 23.054 36.561 42.472 1 91.73 311 ASN A C 1
ATOM 2597 O O . ASN A 1 311 ? 23.912 37.307 41.998 1 91.73 311 ASN A O 1
ATOM 2601 N N . TYR A 1 312 ? 21.887 36.644 42.174 1 91.74 312 TYR A N 1
ATOM 2602 C CA . TYR A 1 312 ? 21.362 37.821 41.491 1 91.74 312 TYR A CA 1
ATOM 2603 C C . TYR A 1 312 ? 20.109 38.341 42.186 1 91.74 312 TYR A C 1
ATOM 2605 O O . TYR A 1 312 ? 19.446 37.602 42.918 1 91.74 312 TYR A O 1
ATOM 2613 N N . LYS A 1 313 ? 19.764 39.62 42.042 1 86.6 313 LYS A N 1
ATOM 2614 C CA . LYS A 1 313 ? 18.55 40.217 42.592 1 86.6 313 LYS A CA 1
ATOM 2615 C C . LYS A 1 313 ? 17.363 40.013 41.654 1 86.6 313 LYS A C 1
ATOM 2617 O O . LYS A 1 313 ? 17.407 40.42 40.491 1 86.6 313 LYS A O 1
ATOM 2622 N N . ARG A 1 314 ? 16.346 39.343 42.186 1 87.34 314 ARG A N 1
ATOM 2623 C CA . ARG A 1 314 ? 15.118 39.153 41.421 1 87.34 314 ARG A CA 1
ATOM 2624 C C . ARG A 1 314 ? 14.326 40.452 41.325 1 87.34 314 ARG A C 1
ATOM 2626 O O . ARG A 1 314 ? 13.733 40.898 42.31 1 87.34 314 ARG A O 1
ATOM 2633 N N . ALA A 1 315 ? 14.424 41.192 40.198 1 76.96 315 ALA A N 1
ATOM 2634 C CA . ALA A 1 315 ? 13.677 42.427 39.975 1 76.96 315 ALA A CA 1
ATOM 2635 C C . ALA A 1 315 ? 13.033 42.437 38.592 1 76.96 315 ALA A C 1
ATOM 2637 O O . ALA A 1 315 ? 13.633 41.976 37.618 1 76.96 315 ALA A O 1
ATOM 2638 N N . GLN A 1 316 ? 11.723 42.778 38.61 1 79.5 316 GLN A N 1
ATOM 2639 C CA . GLN A 1 316 ? 11.049 42.956 37.328 1 79.5 316 GLN A CA 1
ATOM 2640 C C . GLN A 1 316 ? 11.688 44.084 36.522 1 79.5 316 GLN A C 1
ATOM 2642 O O . GLN A 1 316 ? 11.898 45.182 37.041 1 79.5 316 GLN A O 1
ATOM 2647 N N . VAL A 1 317 ? 12.198 43.789 35.471 1 77.67 317 VAL A N 1
ATOM 2648 C CA . VAL A 1 317 ? 12.843 44.783 34.62 1 77.67 317 VAL A CA 1
ATOM 2649 C C . VAL A 1 317 ? 11.906 45.171 33.477 1 77.67 317 VAL A C 1
ATOM 2651 O O . VAL A 1 317 ? 11.163 44.331 32.963 1 77.67 317 VAL A O 1
ATOM 2654 N N . TYR A 1 318 ? 11.872 46.783 33.499 1 78.83 318 TYR A N 1
ATOM 2655 C CA . TYR A 1 318 ? 11.097 47.293 32.373 1 78.83 318 TYR A CA 1
ATOM 2656 C C . TYR A 1 318 ? 11.9 47.216 31.079 1 78.83 318 TYR A C 1
ATOM 2658 O O . TYR A 1 318 ? 13.094 47.525 31.063 1 78.83 318 TYR A O 1
ATOM 2666 N N . PHE A 1 319 ? 11.22 46.174 29.796 1 85.8 319 PHE A N 1
ATOM 2667 C CA . PHE A 1 319 ? 11.88 46.039 28.503 1 85.8 319 PHE A CA 1
ATOM 2668 C C . PHE A 1 319 ? 11.205 46.918 27.457 1 85.8 319 PHE A C 1
ATOM 2670 O O . PHE A 1 319 ? 9.991 47.124 27.501 1 85.8 319 PHE A O 1
ATOM 2677 N N . GLU A 1 320 ? 11.969 47.475 26.59 1 87.31 320 GLU A N 1
ATOM 2678 C CA . GLU A 1 320 ? 11.501 48.179 25.4 1 87.31 320 GLU A CA 1
ATOM 2679 C C . GLU A 1 320 ? 12.009 47.508 24.127 1 87.31 320 GLU A C 1
ATOM 2681 O O . GLU A 1 320 ? 13.217 47.328 23.954 1 87.31 320 GLU A O 1
ATOM 2686 N N . ARG A 1 321 ? 11.092 47.025 23.318 1 88.48 321 ARG A N 1
ATOM 2687 C CA . ARG A 1 321 ? 11.488 46.45 22.036 1 88.48 321 ARG A CA 1
ATOM 2688 C C . ARG A 1 321 ? 11.92 47.538 21.059 1 88.48 321 ARG A C 1
ATOM 2690 O O . ARG A 1 321 ? 11.186 48.501 20.829 1 88.48 321 ARG A O 1
ATOM 2697 N N . ILE A 1 322 ? 13.055 47.368 20.541 1 88.44 322 ILE A N 1
ATOM 2698 C CA . ILE A 1 322 ? 13.582 48.325 19.573 1 88.44 322 ILE A CA 1
ATOM 2699 C C . ILE A 1 322 ? 13.467 47.749 18.163 1 88.44 322 ILE A C 1
ATOM 2701 O O . ILE A 1 322 ? 13.86 46.606 17.919 1 88.44 322 ILE A O 1
ATOM 2705 N N . THR A 1 323 ? 12.87 48.517 17.316 1 86.31 323 THR A N 1
ATOM 2706 C CA . THR A 1 323 ? 12.742 48.124 15.917 1 86.31 323 THR A CA 1
ATOM 2707 C C . THR A 1 323 ? 13.428 49.137 15.005 1 86.31 323 THR A C 1
ATOM 2709 O O . THR A 1 323 ? 12.774 50.021 14.447 1 86.31 323 THR A O 1
ATOM 2712 N N . PRO A 1 324 ? 14.68 48.914 14.822 1 81.55 324 PRO A N 1
ATOM 2713 C CA . PRO A 1 324 ? 15.411 49.88 13.998 1 81.55 324 PRO A CA 1
ATOM 2714 C C . PRO A 1 324 ? 14.83 50.016 12.592 1 81.55 324 PRO A C 1
ATOM 2716 O O . PRO A 1 324 ? 14.987 51.059 11.954 1 81.55 324 PRO A O 1
ATOM 2719 N N . GLU A 1 325 ? 14.097 49.076 12.156 1 83.75 325 GLU A N 1
ATOM 2720 C CA . GLU A 1 325 ? 13.568 49.076 10.795 1 83.75 325 GLU A CA 1
ATOM 2721 C C . GLU A 1 325 ? 12.509 50.16 10.615 1 83.75 325 GLU A C 1
ATOM 2723 O O . GLU A 1 325 ? 12.216 50.568 9.489 1 83.75 325 GLU A O 1
ATOM 2728 N N . LYS A 1 326 ? 11.96 50.6 11.672 1 83.4 326 LYS A N 1
ATOM 2729 C CA . LYS A 1 326 ? 10.953 51.654 11.595 1 83.4 326 LYS A CA 1
ATOM 2730 C C . LYS A 1 326 ? 11.554 52.951 11.061 1 83.4 326 LYS A C 1
ATOM 2732 O O . LYS A 1 326 ? 10.832 53.819 10.567 1 83.4 326 LYS A O 1
ATOM 2737 N N . GLU A 1 327 ? 12.865 53.046 11.123 1 84.35 327 GLU A N 1
ATOM 2738 C CA . GLU A 1 327 ? 13.553 54.234 10.625 1 84.35 327 GLU A CA 1
ATOM 2739 C C . GLU A 1 327 ? 13.447 54.338 9.106 1 84.35 327 GLU A C 1
ATOM 2741 O O . GLU A 1 327 ? 13.688 55.402 8.533 1 84.35 327 GLU A O 1
ATOM 2746 N N . LEU A 1 328 ? 13.003 53.243 8.624 1 89.17 328 LEU A N 1
ATOM 2747 C CA . LEU A 1 328 ? 12.761 53.258 7.185 1 89.17 328 LEU A CA 1
ATOM 2748 C C . LEU A 1 328 ? 11.794 54.375 6.809 1 89.17 328 LEU A C 1
ATOM 2750 O O . LEU A 1 328 ? 11.833 54.884 5.686 1 89.17 328 LEU A O 1
ATOM 2754 N N . ILE A 1 329 ? 10.949 54.78 7.703 1 83.8 329 ILE A N 1
ATOM 2755 C CA . ILE A 1 329 ? 9.933 55.798 7.459 1 83.8 329 ILE A CA 1
ATOM 2756 C C . ILE A 1 329 ? 10.605 57.128 7.125 1 83.8 329 ILE A C 1
ATOM 2758 O O . ILE A 1 329 ? 10.127 57.874 6.267 1 83.8 329 ILE A O 1
ATOM 2762 N N . LYS A 1 330 ? 11.775 57.378 7.749 1 83.15 330 LYS A N 1
ATOM 2763 C CA . LYS A 1 330 ? 12.492 58.637 7.571 1 83.15 330 LYS A CA 1
ATOM 2764 C C . LYS A 1 330 ? 13.196 58.681 6.217 1 83.15 330 LYS A C 1
ATOM 2766 O O . LYS A 1 330 ? 13.458 59.76 5.683 1 83.15 330 LYS A O 1
ATOM 2771 N N . GLU A 1 331 ? 13.359 57.465 5.784 1 86.95 331 GLU A N 1
ATOM 2772 C CA . GLU A 1 331 ? 14.125 57.415 4.543 1 86.95 331 GLU A CA 1
ATOM 2773 C C . GLU A 1 331 ? 13.223 57.112 3.35 1 86.95 331 GLU A C 1
ATOM 2775 O O . GLU A 1 331 ? 13.707 56.915 2.233 1 86.95 331 GLU A O 1
ATOM 2780 N N . SER A 1 332 ? 11.983 56.97 3.612 1 85.93 332 SER A N 1
ATOM 2781 C CA . SER A 1 332 ? 11.033 56.726 2.532 1 85.93 332 SER A CA 1
ATOM 2782 C C . SER A 1 332 ? 10.366 58.021 2.079 1 85.93 332 SER A C 1
ATOM 2784 O O . SER A 1 332 ? 10.088 58.901 2.896 1 85.93 332 SER A O 1
ATOM 2786 N N . ASP A 1 333 ? 10.232 58.285 0.884 1 78.71 333 ASP A N 1
ATOM 2787 C CA . ASP A 1 333 ? 9.694 59.533 0.353 1 78.71 333 ASP A CA 1
ATOM 2788 C C . ASP A 1 333 ? 8.167 59.522 0.364 1 78.71 333 ASP A C 1
ATOM 2790 O O . ASP A 1 333 ? 7.531 60.53 0.048 1 78.71 333 ASP A O 1
ATOM 2794 N N . SER A 1 334 ? 7.567 58.581 1.015 1 76.91 334 SER A N 1
ATOM 2795 C CA . SER A 1 334 ? 6.117 58.477 1.146 1 76.91 334 SER A CA 1
ATOM 2796 C C . SER A 1 334 ? 5.73 57.432 2.188 1 76.91 334 SER A C 1
ATOM 2798 O O . SER A 1 334 ? 6.542 56.578 2.549 1 76.91 334 SER A O 1
ATOM 2800 N N . SER A 1 335 ? 4.507 57.207 2.235 1 82.31 335 SER A N 1
ATOM 2801 C CA . SER A 1 335 ? 4.013 56.263 3.233 1 82.31 335 SER A CA 1
ATOM 2802 C C . SER A 1 335 ? 3.83 54.872 2.635 1 82.31 335 SER A C 1
ATOM 2804 O O . SER A 1 335 ? 4.037 53.866 3.317 1 82.31 335 SER A O 1
ATOM 2806 N N . GLU A 1 336 ? 3.492 54.863 1.395 1 88.19 336 GLU A N 1
ATOM 2807 C CA . GLU A 1 336 ? 3.214 53.571 0.775 1 88.19 336 GLU A CA 1
ATOM 2808 C C . GLU A 1 336 ? 4.491 52.751 0.613 1 88.19 336 GLU A C 1
ATOM 2810 O O . GLU A 1 336 ? 4.47 51.526 0.752 1 88.19 336 GLU A O 1
ATOM 2815 N N . ILE A 1 337 ? 5.496 53.402 0.305 1 90.22 337 ILE A N 1
ATOM 2816 C CA . ILE A 1 337 ? 6.775 52.712 0.175 1 90.22 337 ILE A CA 1
ATOM 2817 C C . ILE A 1 337 ? 7.201 52.155 1.532 1 90.22 337 ILE A C 1
ATOM 2819 O O . ILE A 1 337 ? 7.717 51.038 1.617 1 90.22 337 ILE A O 1
ATOM 2823 N N . PHE A 1 338 ? 6.979 52.985 2.456 1 91.36 338 PHE A N 1
ATOM 2824 C CA . PHE A 1 338 ? 7.288 52.537 3.809 1 91.36 338 PHE A CA 1
ATOM 2825 C C . PHE A 1 338 ? 6.454 51.316 4.179 1 91.36 338 PHE A C 1
ATOM 2827 O O . PHE A 1 338 ? 6.991 50.308 4.642 1 91.36 338 PHE A O 1
ATOM 2834 N N . TYR A 1 339 ? 5.184 51.34 3.934 1 92.63 339 TYR A N 1
ATOM 2835 C CA . TYR A 1 339 ? 4.304 50.227 4.273 1 92.63 339 TYR A CA 1
ATOM 2836 C C . TYR A 1 339 ? 4.725 48.957 3.542 1 92.63 339 TYR A C 1
ATOM 2838 O O . TYR A 1 339 ? 4.69 47.865 4.113 1 92.63 339 TYR A O 1
ATOM 2846 N N . THR A 1 340 ? 5.088 49.155 2.39 1 93.15 340 THR A N 1
ATOM 2847 C CA . THR A 1 340 ? 5.428 48.014 1.547 1 93.15 340 THR A CA 1
ATOM 2848 C C . THR A 1 340 ? 6.674 47.306 2.072 1 93.15 340 THR A C 1
ATOM 2850 O O . THR A 1 340 ? 6.642 46.105 2.347 1 93.15 340 THR A O 1
ATOM 2853 N N . PHE A 1 341 ? 7.709 47.957 2.298 1 93.29 341 PHE A N 1
ATOM 2854 C CA . PHE A 1 341 ? 8.981 47.312 2.601 1 93.29 341 PHE A CA 1
ATOM 2855 C C . PHE A 1 341 ? 9.113 47.054 4.098 1 93.29 341 PHE A C 1
ATOM 2857 O O . PHE A 1 341 ? 9.819 46.133 4.514 1 93.29 341 PHE A O 1
ATOM 2864 N N . TYR A 1 342 ? 8.469 47.914 4.831 1 92.59 342 TYR A N 1
ATOM 2865 C CA . TYR A 1 342 ? 8.38 47.562 6.244 1 92.59 342 TYR A CA 1
ATOM 2866 C C . TYR A 1 342 ? 7.574 46.283 6.438 1 92.59 342 TYR A C 1
ATOM 2868 O O . TYR A 1 342 ? 7.936 45.431 7.252 1 92.59 342 TYR A O 1
ATOM 2876 N N . GLY A 1 343 ? 6.517 46.245 5.697 1 91.64 343 GLY A N 1
ATOM 2877 C CA . GLY A 1 343 ? 5.759 45.004 5.708 1 91.64 343 GLY A CA 1
ATOM 2878 C C . GLY A 1 343 ? 6.581 43.799 5.293 1 91.64 343 GLY A C 1
ATOM 2879 O O . GLY A 1 343 ? 6.475 42.73 5.899 1 91.64 343 GLY A O 1
ATOM 2880 N N . PHE A 1 344 ? 7.346 43.965 4.326 1 91.73 344 PHE A N 1
ATOM 2881 C CA . PHE A 1 344 ? 8.226 42.899 3.861 1 91.73 344 PHE A CA 1
ATOM 2882 C C . PHE A 1 344 ? 9.201 42.484 4.956 1 91.73 344 PHE A C 1
ATOM 2884 O O . PHE A 1 344 ? 9.432 41.292 5.169 1 91.73 344 PHE A O 1
ATOM 2891 N N . LEU A 1 345 ? 9.754 43.406 5.629 1 91.4 345 LEU A N 1
ATOM 2892 C CA . LEU A 1 345 ? 10.722 43.128 6.684 1 91.4 345 LEU A CA 1
ATOM 2893 C C . LEU A 1 345 ? 10.066 42.382 7.841 1 91.4 345 LEU A C 1
ATOM 2895 O O . LEU A 1 345 ? 10.665 41.471 8.417 1 91.4 345 LEU A O 1
ATOM 2899 N N . LEU A 1 346 ? 8.899 42.817 8.094 1 89.56 346 LEU A N 1
ATOM 2900 C CA . LEU A 1 346 ? 8.164 42.143 9.159 1 89.56 346 LEU A CA 1
ATOM 2901 C C . LEU A 1 346 ? 7.895 40.687 8.796 1 89.56 346 LEU A C 1
ATOM 2903 O O . LEU A 1 346 ? 7.966 39.805 9.655 1 89.56 346 LEU A O 1
ATOM 2907 N N . PHE A 1 347 ? 7.689 40.438 7.559 1 88.51 347 PHE A N 1
ATOM 2908 C CA . PHE A 1 347 ? 7.461 39.076 7.092 1 88.51 347 PHE A CA 1
ATOM 2909 C C . PHE A 1 347 ? 8.719 38.231 7.254 1 88.51 347 PHE A C 1
ATOM 2911 O O . PHE A 1 347 ? 8.65 37.086 7.705 1 88.51 347 PHE A O 1
ATOM 2918 N N . GLU A 1 348 ? 9.761 38.739 6.914 1 87.06 348 GLU A N 1
ATOM 2919 C CA . GLU A 1 348 ? 11.029 38.019 6.989 1 87.06 348 GLU A CA 1
ATOM 2920 C C . GLU A 1 348 ? 11.417 37.733 8.437 1 87.06 348 GLU A C 1
ATOM 2922 O O . GLU A 1 348 ? 12.179 36.803 8.709 1 87.06 348 GLU A O 1
ATOM 2927 N N . LYS A 1 349 ? 10.84 38.51 9.308 1 85.71 349 LYS A N 1
ATOM 2928 C CA . LYS A 1 349 ? 11.061 38.302 10.736 1 85.71 349 LYS A CA 1
ATOM 2929 C C . LYS A 1 349 ? 10.08 37.278 11.3 1 85.71 349 LYS A C 1
ATOM 2931 O O . LYS A 1 349 ? 10.143 36.937 12.483 1 85.71 349 LYS A O 1
ATOM 2936 N N . GLY A 1 350 ? 9.2 36.845 10.414 1 80.01 350 GLY A N 1
ATOM 2937 C CA . GLY A 1 350 ? 8.243 35.829 10.822 1 80.01 350 GLY A CA 1
ATOM 2938 C C . GLY A 1 350 ? 6.964 36.41 11.396 1 80.01 350 GLY A C 1
ATOM 2939 O O . GLY A 1 350 ? 6.11 35.673 11.893 1 80.01 350 GLY A O 1
ATOM 2940 N N . LEU A 1 351 ? 6.792 37.766 11.314 1 82.53 351 LEU A N 1
ATOM 2941 C CA . LEU A 1 351 ? 5.59 38.427 11.81 1 82.53 351 LEU A CA 1
ATOM 2942 C C . LEU A 1 351 ? 4.572 38.616 10.691 1 82.53 351 LEU A C 1
ATOM 2944 O O . LEU A 1 351 ? 4.29 39.746 10.286 1 82.53 351 LEU A O 1
ATOM 2948 N N . THR A 1 352 ? 3.997 37.646 10.289 1 81.93 352 THR A N 1
ATOM 2949 C CA . THR A 1 352 ? 3.194 37.587 9.073 1 81.93 352 THR A CA 1
ATOM 2950 C C . THR A 1 352 ? 1.923 38.418 9.221 1 81.93 352 THR A C 1
ATOM 2952 O O . THR A 1 352 ? 1.52 39.118 8.29 1 81.93 352 THR A O 1
ATOM 2955 N N . ASP A 1 353 ? 1.297 38.463 10.396 1 73.81 353 ASP A N 1
ATOM 2956 C CA . ASP A 1 353 ? 0.044 39.188 10.588 1 73.81 353 ASP A CA 1
ATOM 2957 C C . ASP A 1 353 ? 0.264 40.696 10.495 1 73.81 353 ASP A C 1
ATOM 2959 O O . ASP A 1 353 ? -0.503 41.401 9.836 1 73.81 353 ASP A O 1
ATOM 2963 N N . GLU A 1 354 ? 1.299 41.034 11.111 1 82.5 354 GLU A N 1
ATOM 2964 C CA . GLU A 1 354 ? 1.626 42.455 11.052 1 82.5 354 GLU A CA 1
ATOM 2965 C C . GLU A 1 354 ? 2.054 42.866 9.646 1 82.5 354 GLU A C 1
ATOM 2967 O O . GLU A 1 354 ? 1.708 43.953 9.179 1 82.5 354 GLU A O 1
ATOM 2972 N N . ALA A 1 355 ? 2.768 42.017 9.06 1 89.63 355 ALA A N 1
ATOM 2973 C CA . ALA A 1 355 ? 3.215 42.284 7.696 1 89.63 355 ALA A CA 1
ATOM 2974 C C . ALA A 1 355 ? 2.027 42.468 6.756 1 89.63 355 ALA A C 1
ATOM 2976 O O . ALA A 1 355 ? 2.01 43.393 5.941 1 89.63 355 ALA A O 1
ATOM 2977 N N . GLU A 1 356 ? 1.122 41.664 6.853 1 86.28 356 GLU A N 1
ATOM 2978 C CA . GLU A 1 356 ? -0.054 41.717 5.99 1 86.28 356 GLU A CA 1
ATOM 2979 C C . GLU A 1 356 ? -0.829 43.015 6.192 1 86.28 356 GLU A C 1
ATOM 2981 O O . GLU A 1 356 ? -1.342 43.595 5.233 1 86.28 356 GLU A O 1
ATOM 2986 N N . GLU A 1 357 ? -0.947 43.461 7.432 1 86.13 357 GLU A N 1
ATOM 2987 C CA . GLU A 1 357 ? -1.657 44.7 7.737 1 86.13 357 GLU A CA 1
ATOM 2988 C C . GLU A 1 357 ? -1.034 45.887 7.008 1 86.13 357 GLU A C 1
ATOM 2990 O O . GLU A 1 357 ? -1.742 46.679 6.382 1 86.13 357 GLU A O 1
ATOM 2995 N N . TYR A 1 358 ? 0.213 45.966 7.088 1 91.19 358 TYR A N 1
ATOM 2996 C CA . TYR A 1 358 ? 0.898 47.08 6.442 1 91.19 358 TYR A CA 1
ATOM 2997 C C . TYR A 1 358 ? 0.819 46.963 4.925 1 91.19 358 TYR A C 1
ATOM 2999 O O . TYR A 1 358 ? 0.636 47.963 4.227 1 91.19 358 TYR A O 1
ATOM 3007 N N . LEU A 1 359 ? 0.932 45.817 4.447 1 92.69 359 LEU A N 1
ATOM 3008 C CA . LEU A 1 359 ? 0.898 45.616 3.002 1 92.69 359 LEU A CA 1
ATOM 3009 C C . LEU A 1 359 ? -0.499 45.875 2.45 1 92.69 359 LEU A C 1
ATOM 3011 O O . LEU A 1 359 ? -0.647 46.408 1.347 1 92.69 359 LEU A O 1
ATOM 3015 N N . LYS A 1 360 ? -1.408 45.523 3.155 1 88.98 360 LYS A N 1
ATOM 3016 C CA . LYS A 1 360 ? -2.778 45.786 2.724 1 88.98 360 LYS A CA 1
ATOM 3017 C C . LYS A 1 360 ? -3.083 47.281 2.742 1 88.98 360 LYS A C 1
ATOM 3019 O O . LYS A 1 360 ? -3.843 47.775 1.907 1 88.98 360 LYS A O 1
ATOM 3024 N N . ARG A 1 361 ? -2.57 47.935 3.684 1 90.04 361 ARG A N 1
ATOM 3025 C CA . ARG A 1 361 ? -2.682 49.39 3.694 1 90.04 361 ARG A CA 1
ATOM 3026 C C . ARG A 1 361 ? -2.051 49.996 2.445 1 90.04 361 ARG A C 1
ATOM 3028 O O . ARG A 1 361 ? -2.614 50.911 1.841 1 90.04 361 ARG A O 1
ATOM 3035 N N . ALA A 1 362 ? -0.946 49.456 2.19 1 93.09 362 ALA A N 1
ATOM 3036 C CA . ALA A 1 362 ? -0.278 49.92 0.977 1 93.09 362 ALA A CA 1
ATOM 3037 C C . ALA A 1 362 ? -1.112 49.608 -0.262 1 93.09 362 ALA A C 1
ATOM 3039 O O . ALA A 1 362 ? -1.202 50.426 -1.18 1 93.09 362 ALA A O 1
ATOM 3040 N N . GLU A 1 363 ? -1.616 48.487 -0.342 1 91.04 363 GLU A N 1
ATOM 3041 C CA . GLU A 1 363 ? -2.415 48.057 -1.485 1 91.04 363 GLU A CA 1
ATOM 3042 C C . GLU A 1 363 ? -3.658 48.927 -1.648 1 91.04 363 GLU A C 1
ATOM 3044 O O . GLU A 1 363 ? -4.082 49.209 -2.771 1 91.04 363 GLU A O 1
ATOM 3049 N N . LYS A 1 364 ? -4.217 49.309 -0.538 1 87.88 364 LYS A N 1
ATOM 3050 C CA . LYS A 1 364 ? -5.396 50.169 -0.571 1 87.88 364 LYS A CA 1
ATOM 3051 C C . LYS A 1 364 ? -5.08 51.511 -1.225 1 87.88 364 LYS A C 1
ATOM 3053 O O . LYS A 1 364 ? -5.917 52.076 -1.932 1 87.88 364 LYS A O 1
ATOM 3058 N N . ILE A 1 365 ? -3.972 52.017 -0.979 1 88.16 365 ILE A N 1
ATOM 3059 C CA . ILE A 1 365 ? -3.544 53.303 -1.519 1 88.16 365 ILE A CA 1
ATOM 3060 C C . ILE A 1 365 ? -3.148 53.142 -2.985 1 88.16 365 ILE A C 1
ATOM 3062 O O . ILE A 1 365 ? -3.511 53.967 -3.826 1 88.16 365 ILE A O 1
ATOM 3066 N N . LYS A 1 366 ? -2.394 52.001 -3.253 1 89.48 366 LYS A N 1
ATOM 3067 C CA . LYS A 1 366 ? -1.942 51.695 -4.607 1 89.48 366 LYS A CA 1
ATOM 3068 C C . LYS A 1 366 ? -2.452 50.331 -5.061 1 89.48 366 LYS A C 1
ATOM 3070 O O . LYS A 1 366 ? -1.73 49.335 -4.984 1 89.48 366 LYS A O 1
ATOM 3075 N N . GLN A 1 367 ? -3.578 50.298 -5.518 1 82.67 367 GLN A N 1
ATOM 3076 C CA . GLN A 1 367 ? -4.28 49.051 -5.803 1 82.67 367 GLN A CA 1
ATOM 3077 C C . GLN A 1 367 ? -3.629 48.306 -6.966 1 82.67 367 GLN A C 1
ATOM 3079 O O . GLN A 1 367 ? -3.686 47.077 -7.032 1 82.67 367 GLN A O 1
ATOM 3084 N N . ASN A 1 368 ? -2.93 48.924 -7.911 1 83.31 368 ASN A N 1
ATOM 3085 C CA . ASN A 1 368 ? -2.396 48.264 -9.097 1 83.31 368 ASN A CA 1
ATOM 3086 C C . ASN A 1 368 ? -0.872 48.189 -9.059 1 83.31 368 ASN A C 1
ATOM 3088 O O . ASN A 1 368 ? -0.221 48.171 -10.105 1 83.31 368 ASN A O 1
ATOM 3092 N N . SER A 1 369 ? -0.426 48.005 -7.857 1 89.56 369 SER A N 1
ATOM 3093 C CA . SER A 1 369 ? 1.024 47.882 -7.749 1 89.56 369 SER A CA 1
ATOM 3094 C C . SER A 1 369 ? 1.468 46.43 -7.891 1 89.56 369 SER A C 1
ATOM 3096 O O . SER A 1 369 ? 1.094 45.579 -7.083 1 89.56 369 SER A O 1
ATOM 3098 N N . SER A 1 370 ? 1.583 45.538 -9.043 1 89.77 370 SER A N 1
ATOM 3099 C CA . SER A 1 370 ? 2.127 44.201 -9.252 1 89.77 370 SER A CA 1
ATOM 3100 C C . SER A 1 370 ? 3.044 43.791 -8.105 1 89.77 370 SER A C 1
ATOM 3102 O O . SER A 1 370 ? 3.149 42.606 -7.78 1 89.77 370 SER A O 1
ATOM 3104 N N . ILE A 1 371 ? 4.37 45.2 -7.268 1 91.36 371 ILE A N 1
ATOM 3105 C CA . ILE A 1 371 ? 5.332 44.89 -6.217 1 91.36 371 ILE A CA 1
ATOM 3106 C C . ILE A 1 371 ? 4.592 44.495 -4.941 1 91.36 371 ILE A C 1
ATOM 3108 O O . ILE A 1 371 ? 4.963 43.526 -4.275 1 91.36 371 ILE A O 1
ATOM 3112 N N . ILE A 1 372 ? 3.707 45.419 -4.625 1 93.09 372 ILE A N 1
ATOM 3113 C CA . ILE A 1 372 ? 2.908 45.088 -3.45 1 93.09 372 ILE A CA 1
ATOM 3114 C C . ILE A 1 372 ? 2.264 43.716 -3.633 1 93.09 372 ILE A C 1
ATOM 3116 O O . ILE A 1 372 ? 2.273 42.891 -2.717 1 93.09 372 ILE A O 1
ATOM 3120 N N . LYS A 1 373 ? 1.9 43.555 -4.814 1 91.83 373 LYS A N 1
ATOM 3121 C CA . LYS A 1 373 ? 1.266 42.274 -5.113 1 91.83 373 LYS A CA 1
ATOM 3122 C C . LYS A 1 373 ? 2.279 41.134 -5.064 1 91.83 373 LYS A C 1
ATOM 3124 O O . LYS A 1 373 ? 1.94 40.011 -4.686 1 91.83 373 LYS A O 1
ATOM 3129 N N . PHE A 1 374 ? 3.435 41.361 -5.468 1 91.81 374 PHE A N 1
ATOM 3130 C CA . PHE A 1 374 ? 4.488 40.354 -5.416 1 91.81 374 PHE A CA 1
ATOM 3131 C C . PHE A 1 374 ? 4.756 39.925 -3.978 1 91.81 374 PHE A C 1
ATOM 3133 O O . PHE A 1 374 ? 4.793 38.73 -3.678 1 91.81 374 PHE A O 1
ATOM 3140 N N . ILE A 1 375 ? 4.861 40.889 -3.159 1 92.57 375 ILE A N 1
ATOM 3141 C CA . ILE A 1 375 ? 5.206 40.601 -1.771 1 92.57 375 ILE A CA 1
ATOM 3142 C C . ILE A 1 375 ? 4.048 39.871 -1.092 1 92.57 375 ILE A C 1
ATOM 3144 O O . ILE A 1 375 ? 4.262 38.909 -0.351 1 92.57 375 ILE A O 1
ATOM 3148 N N . LEU A 1 376 ? 2.907 40.389 -1.423 1 90.35 376 LEU A N 1
ATOM 3149 C CA . LEU A 1 376 ? 1.739 39.699 -0.888 1 90.35 376 LEU A CA 1
ATOM 3150 C C . LEU A 1 376 ? 1.658 38.273 -1.422 1 90.35 376 LEU A C 1
ATOM 3152 O O . LEU A 1 376 ? 1.317 37.347 -0.682 1 90.35 376 LEU A O 1
ATOM 3156 N N . GLY A 1 377 ? 1.969 38.177 -2.643 1 88.93 377 GLY A N 1
ATOM 3157 C CA . GLY A 1 377 ? 1.971 36.851 -3.239 1 88.93 377 GLY A CA 1
ATOM 3158 C C . GLY A 1 377 ? 2.975 35.911 -2.598 1 88.93 377 GLY A C 1
ATOM 3159 O O . GLY A 1 377 ? 2.675 34.737 -2.367 1 88.93 377 GLY A O 1
ATOM 3160 N N . LYS A 1 378 ? 4.119 36.323 -2.339 1 88.46 378 LYS A N 1
ATOM 3161 C CA . LYS A 1 378 ? 5.163 35.535 -1.691 1 88.46 378 LYS A CA 1
ATOM 3162 C C . LYS A 1 378 ? 4.729 35.088 -0.298 1 88.46 378 LYS A C 1
ATOM 3164 O O . LYS A 1 378 ? 4.988 33.951 0.104 1 88.46 378 LYS A O 1
ATOM 3169 N N . ILE A 1 379 ? 4.067 35.928 0.333 1 85.38 379 ILE A N 1
ATOM 3170 C CA . ILE A 1 379 ? 3.637 35.662 1.702 1 85.38 379 ILE A CA 1
ATOM 3171 C C . ILE A 1 379 ? 2.553 34.586 1.702 1 85.38 379 ILE A C 1
ATOM 3173 O O . ILE A 1 379 ? 2.589 33.66 2.515 1 85.38 379 ILE A O 1
ATOM 3177 N N . TYR A 1 380 ? 1.682 34.772 0.673 1 76.7 380 TYR A N 1
ATOM 3178 C CA . TYR A 1 380 ? 0.517 33.895 0.656 1 76.7 380 TYR A CA 1
ATOM 3179 C C . TYR A 1 380 ? 0.855 32.551 0.022 1 76.7 380 TYR A C 1
ATOM 3181 O O . TYR A 1 380 ? 0.147 31.564 0.23 1 76.7 380 TYR A O 1
ATOM 3189 N N . LEU A 1 381 ? 1.899 32.413 -0.643 1 80.96 381 LEU A N 1
ATOM 3190 C CA . LEU A 1 381 ? 2.188 31.251 -1.477 1 80.96 381 LEU A CA 1
ATOM 3191 C C . LEU A 1 381 ? 2.302 29.989 -0.629 1 80.96 381 LEU A C 1
ATOM 3193 O O . LEU A 1 381 ? 1.808 28.928 -1.018 1 80.96 381 LEU A O 1
ATOM 3197 N N . ASP A 1 382 ? 2.875 29.979 0.55 1 69.65 382 ASP A N 1
ATOM 3198 C CA . ASP A 1 382 ? 3.078 28.797 1.383 1 69.65 382 ASP A CA 1
ATOM 3199 C C . ASP A 1 382 ? 1.853 28.519 2.25 1 69.65 382 ASP A C 1
ATOM 3201 O O . ASP A 1 382 ? 1.6 27.373 2.627 1 69.65 382 ASP A O 1
ATOM 3205 N N . SER A 1 383 ? 1.17 29.687 2.608 1 64.58 383 SER A N 1
ATOM 3206 C CA . SER A 1 383 ? 0.035 29.538 3.513 1 64.58 383 SER A CA 1
ATOM 3207 C C . SER A 1 383 ? -1.277 29.433 2.741 1 64.58 383 SER A C 1
ATOM 3209 O O . SER A 1 383 ? -2.138 28.618 3.079 1 64.58 383 SER A O 1
ATOM 3211 N N . GLN A 1 384 ? -1.424 30.421 1.726 1 61.77 384 GLN A N 1
ATOM 3212 C CA . GLN A 1 384 ? -2.593 30.492 0.855 1 61.77 384 GLN A CA 1
ATOM 3213 C C . GLN A 1 384 ? -2.19 30.398 -0.614 1 61.77 384 GLN A C 1
ATOM 3215 O O . GLN A 1 384 ? -2.104 31.415 -1.306 1 61.77 384 GLN A O 1
ATOM 3220 N N . GLU A 1 385 ? -1.788 29.183 -0.99 1 69.26 385 GLU A N 1
ATOM 3221 C CA . GLU A 1 385 ? -1.155 28.949 -2.284 1 69.26 385 GLU A CA 1
ATOM 3222 C C . GLU A 1 385 ? -1.874 29.708 -3.395 1 69.26 385 GLU A C 1
ATOM 3224 O O . GLU A 1 385 ? -1.246 30.441 -4.161 1 69.26 385 GLU A O 1
ATOM 3229 N N . GLU A 1 386 ? -3.181 29.677 -3.487 1 57.6 386 GLU A N 1
ATOM 3230 C CA . GLU A 1 386 ? -3.925 30.27 -4.594 1 57.6 386 GLU A CA 1
ATOM 3231 C C . GLU A 1 386 ? -3.831 31.793 -4.569 1 57.6 386 GLU A C 1
ATOM 3233 O O . GLU A 1 386 ? -3.664 32.427 -5.613 1 57.6 386 GLU A O 1
ATOM 3238 N N . LEU A 1 387 ? -4.071 32.223 -3.327 1 70.93 387 LEU A N 1
ATOM 3239 C CA . LEU A 1 387 ? -3.953 33.671 -3.194 1 70.93 387 LEU A CA 1
ATOM 3240 C C . LEU A 1 387 ? -2.555 34.139 -3.584 1 70.93 387 LEU A C 1
ATOM 3242 O O . LEU A 1 387 ? -2.404 35.162 -4.257 1 70.93 387 LEU A O 1
ATOM 3246 N N . GLY A 1 388 ? -1.706 33.352 -3.136 1 84.65 388 GLY A N 1
ATOM 3247 C CA . GLY A 1 388 ? -0.33 33.687 -3.467 1 84.65 388 GLY A CA 1
ATOM 3248 C C . GLY A 1 388 ? -0.046 33.64 -4.956 1 84.65 388 GLY A C 1
ATOM 3249 O O . GLY A 1 388 ? 0.562 34.56 -5.507 1 84.65 388 GLY A O 1
ATOM 3250 N N . LYS A 1 389 ? -0.578 32.596 -5.636 1 81.14 389 LYS A N 1
ATOM 3251 C CA . LYS A 1 389 ? -0.379 32.468 -7.077 1 81.14 389 LYS A CA 1
ATOM 3252 C C . LYS A 1 389 ? -1.102 33.579 -7.832 1 81.14 389 LYS A C 1
ATOM 3254 O O . LYS A 1 389 ? -0.563 34.141 -8.787 1 81.14 389 LYS A O 1
ATOM 3259 N N . SER A 1 390 ? -2.339 33.84 -7.426 1 80.97 390 SER A N 1
ATOM 3260 C CA . SER A 1 390 ? -3.11 34.898 -8.071 1 80.97 390 SER A CA 1
ATOM 3261 C C . SER A 1 390 ? -2.396 36.242 -7.97 1 80.97 390 SER A C 1
ATOM 3263 O O . SER A 1 390 ? -2.325 36.987 -8.949 1 80.97 390 SER A O 1
ATOM 3265 N N . TYR A 1 391 ? -1.905 36.514 -6.831 1 87.49 391 TYR A N 1
ATOM 3266 C CA . TYR A 1 391 ? -1.178 37.764 -6.64 1 87.49 391 TYR A CA 1
ATOM 3267 C C . TYR A 1 391 ? 0.069 37.808 -7.515 1 87.49 391 TYR A C 1
ATOM 3269 O O . TYR A 1 391 ? 0.375 38.839 -8.119 1 87.49 391 TYR A O 1
ATOM 3277 N N . LEU A 1 392 ? 0.681 36.749 -7.563 1 90.8 392 LEU A N 1
ATOM 3278 C CA . LEU A 1 392 ? 1.906 36.711 -8.355 1 90.8 392 LEU A CA 1
ATOM 3279 C C . LEU A 1 392 ? 1.596 36.84 -9.843 1 90.8 392 LEU A C 1
ATOM 3281 O O . LEU A 1 392 ? 2.301 37.543 -10.57 1 90.8 392 LEU A O 1
ATOM 3285 N N . LEU A 1 393 ? 0.598 36.159 -10.271 1 85.99 393 LEU A N 1
ATOM 3286 C CA . LEU A 1 393 ? 0.211 36.24 -11.675 1 85.99 393 LEU A CA 1
ATOM 3287 C C . LEU A 1 393 ? -0.316 37.63 -12.015 1 85.99 393 LEU A C 1
ATOM 3289 O O . LEU A 1 393 ? -0.039 38.157 -13.094 1 85.99 393 LEU A O 1
ATOM 3293 N N . ASP A 1 394 ? -1.115 38.151 -11.094 1 86.95 394 ASP A N 1
ATOM 3294 C CA . ASP A 1 394 ? -1.583 39.522 -11.28 1 86.95 394 ASP A CA 1
ATOM 3295 C C . ASP A 1 394 ? -0.41 40.495 -11.374 1 86.95 394 ASP A C 1
ATOM 3297 O O . ASP A 1 394 ? -0.403 41.386 -12.226 1 86.95 394 ASP A O 1
ATOM 3301 N N . SER A 1 395 ? 0.422 40.326 -10.439 1 91.23 395 SER A N 1
ATOM 3302 C CA . SER A 1 395 ? 1.625 41.151 -10.462 1 91.23 395 SER A CA 1
ATOM 3303 C C . SER A 1 395 ? 2.353 41.029 -11.797 1 91.23 395 SER A C 1
ATOM 3305 O O . SER A 1 395 ? 2.766 42.034 -12.379 1 91.23 395 SER A O 1
ATOM 3307 N N . TYR A 1 396 ? 2.453 39.907 -12.239 1 87.73 396 TYR A N 1
ATOM 3308 C CA . TYR A 1 396 ? 3.148 39.656 -13.497 1 87.73 396 TYR A CA 1
ATOM 3309 C C . TYR A 1 396 ? 2.37 40.232 -14.674 1 87.73 396 TYR A C 1
ATOM 3311 O O . TYR A 1 396 ? 2.964 40.724 -15.637 1 87.73 396 TYR A O 1
ATOM 3319 N N . SER A 1 397 ? 1.141 40.068 -14.603 1 83.35 397 SER A N 1
ATOM 3320 C CA . SER A 1 397 ? 0.309 40.575 -15.689 1 83.35 397 SER A CA 1
ATOM 3321 C C . SER A 1 397 ? 0.421 42.091 -15.81 1 83.35 397 SER A C 1
ATOM 3323 O O . SER A 1 397 ? 0.361 42.637 -16.914 1 83.35 397 SER A O 1
ATOM 3325 N N . ILE A 1 398 ? 0.559 42.801 -14.698 1 83.69 398 ILE A N 1
ATOM 3326 C CA . ILE A 1 398 ? 0.678 44.255 -14.669 1 83.69 398 ILE A CA 1
ATOM 3327 C C . ILE A 1 398 ? 2.041 44.672 -15.216 1 83.69 398 ILE A C 1
ATOM 3329 O O . ILE A 1 398 ? 2.144 45.645 -15.967 1 83.69 398 ILE A O 1
ATOM 3333 N N . SER A 1 399 ? 3.116 44.217 -14.707 1 78.62 399 SER A N 1
ATOM 3334 C CA . SER A 1 399 ? 4.46 44.493 -15.203 1 78.62 399 SER A CA 1
ATOM 3335 C C . SER A 1 399 ? 5.204 43.202 -15.531 1 78.62 399 SER A C 1
ATOM 3337 O O . SER A 1 399 ? 5.733 42.54 -14.635 1 78.62 399 SER A O 1
ATOM 3339 N N . LYS A 1 400 ? 5.388 42.577 -16.78 1 79.8 400 LYS A N 1
ATOM 3340 C CA . LYS A 1 400 ? 6.03 41.338 -17.207 1 79.8 400 LYS A CA 1
ATOM 3341 C C . LYS A 1 400 ? 7.533 41.378 -16.945 1 79.8 400 LYS A C 1
ATOM 3343 O O . LYS A 1 400 ? 8.209 40.35 -17.018 1 79.8 400 LYS A O 1
ATOM 3348 N N . ASN A 1 401 ? 7.919 42.48 -16.525 1 81.01 401 ASN A N 1
ATOM 3349 C CA . ASN A 1 401 ? 9.347 42.622 -16.258 1 81.01 401 ASN A CA 1
ATOM 3350 C C . ASN A 1 401 ? 9.726 42.031 -14.904 1 81.01 401 ASN A C 1
ATOM 3352 O O . ASN A 1 401 ? 10.902 41.77 -14.642 1 81.01 401 ASN A O 1
ATOM 3356 N N . LEU A 1 402 ? 8.773 41.828 -14.001 1 87.99 402 LEU A N 1
ATOM 3357 C CA . LEU A 1 402 ? 9.055 41.233 -12.699 1 87.99 402 LEU A CA 1
ATOM 3358 C C . LEU A 1 402 ? 9.145 39.714 -12.804 1 87.99 402 LEU A C 1
ATOM 3360 O O . LEU A 1 402 ? 8.247 39.002 -12.349 1 87.99 402 LEU A O 1
ATOM 3364 N N . LYS A 1 403 ? 10.276 39.308 -13.237 1 88.61 403 LYS A N 1
ATOM 3365 C CA . LYS A 1 403 ? 10.498 37.897 -13.538 1 88.61 403 LYS A CA 1
ATOM 3366 C C . LYS A 1 403 ? 10.551 37.063 -12.261 1 88.61 403 LYS A C 1
ATOM 3368 O O . LYS A 1 403 ? 10.385 35.842 -12.303 1 88.61 403 LYS A O 1
ATOM 3373 N N . ILE A 1 404 ? 10.693 37.661 -11.131 1 88.82 404 ILE A N 1
ATOM 3374 C CA . ILE A 1 404 ? 10.772 36.988 -9.84 1 88.82 404 ILE A CA 1
ATOM 3375 C C . ILE A 1 404 ? 9.458 36.265 -9.553 1 88.82 404 ILE A C 1
ATOM 3377 O O . ILE A 1 404 ? 9.433 35.281 -8.81 1 88.82 404 ILE A O 1
ATOM 3381 N N . ASN A 1 405 ? 8.42 36.841 -10.199 1 89.54 405 ASN A N 1
ATOM 3382 C CA . ASN A 1 405 ? 7.131 36.177 -10.036 1 89.54 405 ASN A CA 1
ATOM 3383 C C . ASN A 1 405 ? 7.15 34.766 -10.618 1 89.54 405 ASN A C 1
ATOM 3385 O O . ASN A 1 405 ? 6.671 33.823 -9.986 1 89.54 405 ASN A O 1
ATOM 3389 N N . LEU A 1 406 ? 7.771 34.709 -11.762 1 89.18 406 LEU A N 1
ATOM 3390 C CA . LEU A 1 406 ? 7.843 33.412 -12.427 1 89.18 406 LEU A CA 1
ATOM 3391 C C . LEU A 1 406 ? 8.744 32.455 -11.654 1 89.18 406 LEU A C 1
ATOM 3393 O O . LEU A 1 406 ? 8.495 31.247 -11.627 1 89.18 406 LEU A O 1
ATOM 3397 N N . TYR A 1 407 ? 9.71 33.017 -11.082 1 89.94 407 TYR A N 1
ATOM 3398 C CA . TYR A 1 407 ? 10.624 32.198 -10.293 1 89.94 407 TYR A CA 1
ATOM 3399 C C . TYR A 1 407 ? 9.894 31.524 -9.138 1 89.94 407 TYR A C 1
ATOM 3401 O O . TYR A 1 407 ? 9.988 30.307 -8.962 1 89.94 407 TYR A O 1
ATOM 3409 N N . TYR A 1 408 ? 9.158 32.203 -8.409 1 89.91 408 TYR A N 1
ATOM 3410 C CA . TYR A 1 408 ? 8.501 31.656 -7.227 1 89.91 408 TYR A CA 1
ATOM 3411 C C . TYR A 1 408 ? 7.37 30.713 -7.619 1 89.91 408 TYR A C 1
ATOM 3413 O O . TYR A 1 408 ? 7.131 29.707 -6.947 1 89.91 408 TYR A O 1
ATOM 3421 N N . LEU A 1 409 ? 6.701 31.087 -8.791 1 87.71 409 LEU A N 1
ATOM 3422 C CA . LEU A 1 409 ? 5.667 30.189 -9.293 1 87.71 409 LEU A CA 1
ATOM 3423 C C . LEU A 1 409 ? 6.268 28.857 -9.728 1 87.71 409 LEU A C 1
ATOM 3425 O O . LEU A 1 409 ? 5.739 27.794 -9.395 1 87.71 409 LEU A O 1
ATOM 3429 N N . SER A 1 410 ? 7.409 28.963 -10.405 1 89.12 410 SER A N 1
ATOM 3430 C CA . SER A 1 410 ? 8.072 27.762 -10.903 1 89.12 410 SER A CA 1
ATOM 3431 C C . SER A 1 410 ? 8.704 26.968 -9.765 1 89.12 410 SER A C 1
ATOM 3433 O O . SER A 1 410 ? 8.668 25.735 -9.766 1 89.12 410 SER A O 1
ATOM 3435 N N . LEU A 1 411 ? 9.264 27.515 -8.805 1 89.69 411 LEU A N 1
ATOM 3436 C CA . LEU A 1 411 ? 9.902 26.869 -7.663 1 89.69 411 LEU A CA 1
ATOM 3437 C C . LEU A 1 411 ? 8.882 26.092 -6.838 1 89.69 411 LEU A C 1
ATOM 3439 O O . LEU A 1 411 ? 9.154 24.972 -6.401 1 89.69 411 LEU A O 1
ATOM 3443 N N . TYR A 1 412 ? 7.815 26.748 -6.638 1 86.48 412 TYR A N 1
ATOM 3444 C CA . TYR A 1 412 ? 6.752 26.094 -5.884 1 86.48 412 TYR A CA 1
ATOM 3445 C C . TYR A 1 412 ? 6.336 24.787 -6.549 1 86.48 412 TYR A C 1
ATOM 3447 O O . TYR A 1 412 ? 6.192 23.761 -5.88 1 86.48 412 TYR A O 1
ATOM 3455 N N . GLU A 1 413 ? 6.138 24.842 -7.845 1 83.78 413 GLU A N 1
ATOM 3456 C CA . GLU A 1 413 ? 5.719 23.659 -8.59 1 83.78 413 GLU A CA 1
ATOM 3457 C C . GLU A 1 413 ? 6.799 22.581 -8.569 1 83.78 413 GLU A C 1
ATOM 3459 O O . GLU A 1 413 ? 6.495 21.392 -8.456 1 83.78 413 GLU A O 1
ATOM 3464 N N . LEU A 1 414 ? 7.973 22.988 -8.719 1 88.23 414 LEU A N 1
ATOM 3465 C CA . LEU A 1 414 ? 9.104 22.067 -8.714 1 88.23 414 LEU A CA 1
ATOM 3466 C C . LEU A 1 414 ? 9.219 21.355 -7.37 1 88.23 414 LEU A C 1
ATOM 3468 O O . LEU A 1 414 ? 9.432 20.141 -7.322 1 88.23 414 LEU A O 1
ATOM 3472 N N . GLU A 1 415 ? 9.061 21.972 -6.308 1 83.85 415 GLU A N 1
ATOM 3473 C CA . GLU A 1 415 ? 9.195 21.416 -4.965 1 83.85 415 GLU A CA 1
ATOM 3474 C C . GLU A 1 415 ? 8.067 20.435 -4.658 1 83.85 415 GLU A C 1
ATOM 3476 O O . GLU A 1 415 ? 8.218 19.553 -3.81 1 83.85 415 GLU A O 1
ATOM 3481 N N . HIS A 1 416 ? 7.051 20.634 -5.413 1 71.78 416 HIS A N 1
ATOM 3482 C CA . HIS A 1 416 ? 5.925 19.734 -5.185 1 71.78 416 HIS A CA 1
ATOM 3483 C C . HIS A 1 416 ? 5.87 18.641 -6.247 1 71.78 416 HIS A C 1
ATOM 3485 O O . HIS A 1 416 ? 4.862 17.942 -6.372 1 71.78 416 HIS A O 1
ATOM 3491 N N . GLY A 1 417 ? 6.93 18.588 -7.062 1 74.14 417 GLY A N 1
ATOM 3492 C CA . GLY A 1 417 ? 7.078 17.489 -8.002 1 74.14 417 GLY A CA 1
ATOM 3493 C C . GLY A 1 417 ? 6.257 17.67 -9.265 1 74.14 417 GLY A C 1
ATOM 3494 O O . GLY A 1 417 ? 6.059 16.72 -10.025 1 74.14 417 GLY A O 1
ATOM 3495 N N . ARG A 1 418 ? 5.604 18.848 -9.489 1 78.34 418 ARG A N 1
ATOM 3496 C CA . ARG A 1 418 ? 4.833 19.131 -10.696 1 78.34 418 ARG A CA 1
ATOM 3497 C C . ARG A 1 418 ? 5.719 19.732 -11.783 1 78.34 418 ARG A C 1
ATOM 3499 O O . ARG A 1 418 ? 5.65 20.932 -12.054 1 78.34 418 ARG A O 1
ATOM 3506 N N . TYR A 1 419 ? 6.471 18.941 -12.381 1 83.23 419 TYR A N 1
ATOM 3507 C CA . TYR A 1 419 ? 7.542 19.353 -13.281 1 83.23 419 TYR A CA 1
ATOM 3508 C C . TYR A 1 419 ? 6.977 19.953 -14.563 1 83.23 419 TYR A C 1
ATOM 3510 O O . TYR A 1 419 ? 7.536 20.908 -15.107 1 83.23 419 TYR A O 1
ATOM 3518 N N . GLU A 1 420 ? 5.823 19.465 -15 1 79.99 420 GLU A N 1
ATOM 3519 C CA . GLU A 1 420 ? 5.237 19.98 -16.234 1 79.99 420 GLU A CA 1
ATOM 3520 C C . GLU A 1 420 ? 4.76 21.419 -16.06 1 79.99 420 GLU A C 1
ATOM 3522 O O . GLU A 1 420 ? 4.97 22.259 -16.937 1 79.99 420 GLU A O 1
ATOM 3527 N N . GLU A 1 421 ? 4.263 21.68 -14.903 1 78.86 421 GLU A N 1
ATOM 3528 C CA . GLU A 1 421 ? 3.802 23.037 -14.622 1 78.86 421 GLU A CA 1
ATOM 3529 C C . GLU A 1 421 ? 4.978 23.988 -14.419 1 78.86 421 GLU A C 1
ATOM 3531 O O . GLU A 1 421 ? 4.929 25.144 -14.845 1 78.86 421 GLU A O 1
ATOM 3536 N N . ALA A 1 422 ? 5.94 23.485 -13.744 1 87.43 422 ALA A N 1
ATOM 3537 C CA . ALA A 1 422 ? 7.136 24.303 -13.558 1 87.43 422 ALA A CA 1
ATOM 3538 C C . ALA A 1 422 ? 7.757 24.679 -14.9 1 87.43 422 ALA A C 1
ATOM 3540 O O . ALA A 1 422 ? 8.163 25.826 -15.104 1 87.43 422 ALA A O 1
ATOM 3541 N N . LEU A 1 423 ? 7.778 23.709 -15.781 1 87.78 423 LEU A N 1
ATOM 3542 C CA . LEU A 1 423 ? 8.369 23.935 -17.096 1 87.78 423 LEU A CA 1
ATOM 3543 C C . LEU A 1 423 ? 7.546 24.939 -17.897 1 87.78 423 LEU A C 1
ATOM 3545 O O . LEU A 1 423 ? 8.102 25.757 -18.632 1 87.78 423 LEU A O 1
ATOM 3549 N N . LYS A 1 424 ? 6.344 24.906 -17.739 1 83.59 424 LYS A N 1
ATOM 3550 C CA . LYS A 1 424 ? 5.454 25.837 -18.427 1 83.59 424 LYS A CA 1
ATOM 3551 C C . LYS A 1 424 ? 5.766 27.281 -18.042 1 83.59 424 LYS A C 1
ATOM 3553 O O . LYS A 1 424 ? 5.829 28.159 -18.906 1 83.59 424 LYS A O 1
ATOM 3558 N N . TYR A 1 425 ? 5.964 27.547 -16.759 1 85.36 425 TYR A N 1
ATOM 3559 C CA . TYR A 1 425 ? 6.284 28.892 -16.295 1 85.36 425 TYR A CA 1
ATOM 3560 C C . TYR A 1 425 ? 7.674 29.312 -16.758 1 85.36 425 TYR A C 1
ATOM 3562 O O . TYR A 1 425 ? 7.902 30.481 -17.078 1 85.36 425 TYR A O 1
ATOM 3570 N N . LEU A 1 426 ? 8.52 28.36 -16.776 1 87.98 426 LEU A N 1
ATOM 3571 C CA . LEU A 1 426 ? 9.903 28.676 -17.115 1 87.98 426 LEU A CA 1
ATOM 3572 C C . LEU A 1 426 ? 10.058 28.895 -18.617 1 87.98 426 LEU A C 1
ATOM 3574 O O . LEU A 1 426 ? 10.92 29.663 -19.05 1 87.98 426 LEU A O 1
ATOM 3578 N N . GLU A 1 427 ? 9.166 28.209 -19.451 1 77.41 427 GLU A N 1
ATOM 3579 C CA . GLU A 1 427 ? 9.263 28.357 -20.9 1 77.41 427 GLU A CA 1
ATOM 3580 C C . GLU A 1 427 ? 8.291 29.415 -21.413 1 77.41 427 GLU A C 1
ATOM 3582 O O . GLU A 1 427 ? 8.282 29.731 -22.605 1 77.41 427 GLU A O 1
ATOM 3587 N N . LYS A 1 428 ? 7.271 29.778 -20.578 1 62.89 428 LYS A N 1
ATOM 3588 C CA . LYS A 1 428 ? 6.238 30.717 -21.004 1 62.89 428 LYS A CA 1
ATOM 3589 C C . LYS A 1 428 ? 6.841 31.883 -21.782 1 62.89 428 LYS A C 1
ATOM 3591 O O . LYS A 1 428 ? 6.325 32.268 -22.833 1 62.89 428 LYS A O 1
ATOM 3596 N N . GLU A 1 429 ? 7.869 32.646 -21.12 1 64.85 429 GLU A N 1
ATOM 3597 C CA . GLU A 1 429 ? 8.534 33.75 -21.806 1 64.85 429 GLU A CA 1
ATOM 3598 C C . GLU A 1 429 ? 10.019 33.463 -22.003 1 64.85 429 GLU A C 1
ATOM 3600 O O . GLU A 1 429 ? 10.602 32.653 -21.279 1 64.85 429 GLU A O 1
ATOM 3605 N N . ASP A 1 430 ? 10.485 33.675 -23.244 1 67.43 430 ASP A N 1
ATOM 3606 C CA . ASP A 1 430 ? 11.922 33.54 -23.458 1 67.43 430 ASP A CA 1
ATOM 3607 C C . ASP A 1 430 ? 12.709 34.115 -22.282 1 67.43 430 ASP A C 1
ATOM 3609 O O . ASP A 1 430 ? 12.549 35.287 -21.936 1 67.43 430 ASP A O 1
ATOM 3613 N N . ILE A 1 431 ? 13.199 33.366 -21.437 1 76.22 431 ILE A N 1
ATOM 3614 C CA . ILE A 1 431 ? 14.051 33.807 -20.337 1 76.22 431 ILE A CA 1
ATOM 3615 C C . ILE A 1 431 ? 15.097 34.79 -20.857 1 76.22 431 ILE A C 1
ATOM 3617 O O . ILE A 1 431 ? 15.909 34.445 -21.719 1 76.22 431 ILE A O 1
ATOM 3621 N N . PRO A 1 432 ? 14.382 36.777 -20.613 1 71.74 432 PRO A N 1
ATOM 3622 C CA . PRO A 1 432 ? 15.403 37.742 -21.029 1 71.74 432 PRO A CA 1
ATOM 3623 C C . PRO A 1 432 ? 16.823 37.259 -20.74 1 71.74 432 PRO A C 1
ATOM 3625 O O . PRO A 1 432 ? 17.041 36.507 -19.787 1 71.74 432 PRO A O 1
ATOM 3628 N N . GLU A 1 433 ? 18.282 36.842 -21.412 1 74.21 433 GLU A N 1
ATOM 3629 C CA . GLU A 1 433 ? 19.664 36.371 -21.37 1 74.21 433 GLU A CA 1
ATOM 3630 C C . GLU A 1 433 ? 20.33 36.735 -20.046 1 74.21 433 GLU A C 1
ATOM 3632 O O . GLU A 1 433 ? 21.221 36.023 -19.577 1 74.21 433 GLU A O 1
ATOM 3637 N N . ASN A 1 434 ? 19.762 37.612 -19.359 1 79.39 434 ASN A N 1
ATOM 3638 C CA . ASN A 1 434 ? 20.424 38.09 -18.15 1 79.39 434 ASN A CA 1
ATOM 3639 C C . ASN A 1 434 ? 19.778 37.516 -16.892 1 79.39 434 ASN A C 1
ATOM 3641 O O . ASN A 1 434 ? 20.215 37.805 -15.777 1 79.39 434 ASN A O 1
ATOM 3645 N N . SER A 1 435 ? 18.862 36.609 -17.105 1 86.26 435 SER A N 1
ATOM 3646 C CA . SER A 1 435 ? 18.189 36.046 -15.939 1 86.26 435 SER A CA 1
ATOM 3647 C C . SER A 1 435 ? 19.051 34.987 -15.261 1 86.26 435 SER A C 1
ATOM 3649 O O . SER A 1 435 ? 19.604 34.109 -15.928 1 86.26 435 SER A O 1
ATOM 3651 N N . PHE A 1 436 ? 19.234 35.087 -14.006 1 89.01 436 PHE A N 1
ATOM 3652 C CA . PHE A 1 436 ? 20.088 34.157 -13.276 1 89.01 436 PHE A CA 1
ATOM 3653 C C . PHE A 1 436 ? 19.255 33.072 -12.604 1 89.01 436 PHE A C 1
ATOM 3655 O O . PHE A 1 436 ? 19.486 31.881 -12.823 1 89.01 436 PHE A O 1
ATOM 3662 N N . LEU A 1 437 ? 18.25 33.464 -11.819 1 89.4 437 LEU A N 1
ATOM 3663 C CA . LEU A 1 437 ? 17.475 32.539 -11 1 89.4 437 LEU A CA 1
ATOM 3664 C C . LEU A 1 437 ? 16.617 31.628 -11.873 1 89.4 437 LEU A C 1
ATOM 3666 O O . LEU A 1 437 ? 16.545 30.421 -11.634 1 89.4 437 LEU A O 1
ATOM 3670 N N . LEU A 1 438 ? 16.017 32.287 -12.882 1 90.56 438 LEU A N 1
ATOM 3671 C CA . LEU A 1 438 ? 15.146 31.506 -13.753 1 90.56 438 LEU A CA 1
ATOM 3672 C C . LEU A 1 438 ? 15.942 30.45 -14.512 1 90.56 438 LEU A C 1
ATOM 3674 O O . LEU A 1 438 ? 15.496 29.308 -14.647 1 90.56 438 LEU A O 1
ATOM 3678 N N . ARG A 1 439 ? 17.04 30.891 -14.98 1 90.95 439 ARG A N 1
ATOM 3679 C CA . ARG A 1 439 ? 17.866 29.938 -15.716 1 90.95 439 ARG A CA 1
ATOM 3680 C C . ARG A 1 439 ? 18.428 28.869 -14.785 1 90.95 439 ARG A C 1
ATOM 3682 O O . ARG A 1 439 ? 18.587 27.713 -15.184 1 90.95 439 ARG A O 1
ATOM 3689 N N . SER A 1 440 ? 18.871 29.209 -13.586 1 91.49 440 SER A N 1
ATOM 3690 C CA . SER A 1 440 ? 19.335 28.257 -12.581 1 91.49 440 SER A CA 1
ATOM 3691 C C . SER A 1 440 ? 18.256 27.23 -12.254 1 91.49 440 SER A C 1
ATOM 3693 O O . SER A 1 440 ? 18.539 26.034 -12.154 1 91.49 440 SER A O 1
ATOM 3695 N N . LEU A 1 441 ? 17.093 27.68 -12.17 1 92.23 441 LEU A N 1
ATOM 3696 C CA . LEU A 1 441 ? 15.977 26.799 -11.844 1 92.23 441 LEU A CA 1
ATOM 3697 C C . LEU A 1 441 ? 15.681 25.847 -12.998 1 92.23 441 LEU A C 1
ATOM 3699 O O . LEU A 1 441 ? 15.313 24.691 -12.775 1 92.23 441 LEU A O 1
ATOM 3703 N N . LEU A 1 442 ? 15.771 26.357 -14.224 1 93.29 442 LEU A N 1
ATOM 3704 C CA . LEU A 1 442 ? 15.568 25.517 -15.4 1 93.29 442 LEU A CA 1
ATOM 3705 C C . LEU A 1 442 ? 16.584 24.38 -15.437 1 93.29 442 LEU A C 1
ATOM 3707 O O . LEU A 1 442 ? 16.232 23.238 -15.742 1 93.29 442 LEU A O 1
ATOM 3711 N N . ILE A 1 443 ? 17.83 24.718 -15.197 1 93.73 443 ILE A N 1
ATOM 3712 C CA . ILE A 1 443 ? 18.887 23.712 -15.171 1 93.73 443 ILE A CA 1
ATOM 3713 C C . ILE A 1 443 ? 18.596 22.687 -14.077 1 93.73 443 ILE A C 1
ATOM 3715 O O . ILE A 1 443 ? 18.77 21.483 -14.284 1 93.73 443 ILE A O 1
ATOM 3719 N N . ARG A 1 444 ? 18.15 23.076 -12.881 1 93.62 444 ARG A N 1
ATOM 3720 C CA . ARG A 1 444 ? 17.81 22.184 -11.777 1 93.62 444 ARG A CA 1
ATOM 3721 C C . ARG A 1 444 ? 16.688 21.229 -12.172 1 93.62 444 ARG A C 1
ATOM 3723 O O . ARG A 1 444 ? 16.708 20.053 -11.803 1 93.62 444 ARG A O 1
ATOM 3730 N N . LEU A 1 445 ? 15.736 21.803 -12.91 1 93.53 445 LEU A N 1
ATOM 3731 C CA . LEU A 1 445 ? 14.629 20.978 -13.384 1 93.53 445 LEU A CA 1
ATOM 3732 C C . LEU A 1 445 ? 15.127 19.899 -14.34 1 93.53 445 LEU A C 1
ATOM 3734 O O . LEU A 1 445 ? 14.77 18.727 -14.2 1 93.53 445 LEU A O 1
ATOM 3738 N N . PHE A 1 446 ? 15.954 20.255 -15.319 1 93.5 446 PHE A N 1
ATOM 3739 C CA . PHE A 1 446 ? 16.493 19.304 -16.284 1 93.5 446 PHE A CA 1
ATOM 3740 C C . PHE A 1 446 ? 17.348 18.252 -15.587 1 93.5 446 PHE A C 1
ATOM 3742 O O . PHE A 1 446 ? 17.322 17.077 -15.959 1 93.5 446 PHE A O 1
ATOM 3749 N N . ASN A 1 447 ? 18.023 18.632 -14.589 1 93.49 447 ASN A N 1
ATOM 3750 C CA . ASN A 1 447 ? 18.812 17.683 -13.811 1 93.49 447 ASN A CA 1
ATOM 3751 C C . ASN A 1 447 ? 17.922 16.712 -13.041 1 93.49 447 ASN A C 1
ATOM 3753 O O . ASN A 1 447 ? 18.221 15.519 -12.96 1 93.49 447 ASN A O 1
ATOM 3757 N N . ALA A 1 448 ? 16.906 17.253 -12.47 1 90.39 448 ALA A N 1
ATOM 3758 C CA . ALA A 1 448 ? 15.98 16.402 -11.728 1 90.39 448 ALA A CA 1
ATOM 3759 C C . ALA A 1 448 ? 15.357 15.346 -12.636 1 90.39 448 ALA A C 1
ATOM 3761 O O . ALA A 1 448 ? 15.096 14.221 -12.204 1 90.39 448 ALA A O 1
ATOM 3762 N N . LEU A 1 449 ? 15.145 15.744 -13.912 1 90.47 449 LEU A N 1
ATOM 3763 C CA . LEU A 1 449 ? 14.543 14.846 -14.892 1 90.47 449 LEU A CA 1
ATOM 3764 C C . LEU A 1 449 ? 15.611 14.017 -15.598 1 90.47 449 LEU A C 1
ATOM 3766 O O . LEU A 1 449 ? 15.294 13.186 -16.452 1 90.47 449 LEU A O 1
ATOM 3770 N N . SER A 1 450 ? 16.917 14.302 -15.315 1 91.59 450 SER A N 1
ATOM 3771 C CA . SER A 1 450 ? 18.07 13.619 -15.894 1 91.59 450 SER A CA 1
ATOM 3772 C C . SER A 1 450 ? 18.16 13.864 -17.397 1 91.59 450 SER A C 1
ATOM 3774 O O . SER A 1 450 ? 18.464 12.948 -18.163 1 91.59 450 SER A O 1
ATOM 3776 N N . TRP A 1 451 ? 17.659 15.1 -17.835 1 93.06 451 TRP A N 1
ATOM 3777 C CA . TRP A 1 451 ? 17.854 15.555 -19.208 1 93.06 451 TRP A CA 1
ATOM 3778 C C . TRP A 1 451 ? 19.182 16.288 -19.356 1 93.06 451 TRP A C 1
ATOM 3780 O O . TRP A 1 451 ? 19.212 17.516 -19.466 1 93.06 451 TRP A O 1
ATOM 3790 N N . THR A 1 452 ? 20.278 15.565 -19.419 1 92.63 452 THR A N 1
ATOM 3791 C CA . THR A 1 452 ? 21.624 16.079 -19.195 1 92.63 452 THR A CA 1
ATOM 3792 C C . THR A 1 452 ? 22.075 16.944 -20.369 1 92.63 452 THR A C 1
ATOM 3794 O O . THR A 1 452 ? 22.833 17.899 -20.187 1 92.63 452 THR A O 1
ATOM 3797 N N . LYS A 1 453 ? 21.606 16.64 -21.536 1 93.75 453 LYS A N 1
ATOM 3798 C CA . LYS A 1 453 ? 21.974 17.477 -22.674 1 93.75 453 LYS A CA 1
ATOM 3799 C C . LYS A 1 453 ? 21.351 18.865 -22.56 1 93.75 453 LYS A C 1
ATOM 3801 O O . LYS A 1 453 ? 22.022 19.873 -22.788 1 93.75 453 LYS A O 1
ATOM 3806 N N . GLU A 1 454 ? 20.126 18.94 -22.194 1 93.06 454 GLU A N 1
ATOM 3807 C CA . GLU A 1 454 ? 19.449 20.216 -21.986 1 93.06 454 GLU A CA 1
ATOM 3808 C C . GLU A 1 454 ? 20.098 21.007 -20.854 1 93.06 454 GLU A C 1
ATOM 3810 O O . GLU A 1 454 ? 20.242 22.228 -20.946 1 93.06 454 GLU A O 1
ATOM 3815 N N . SER A 1 455 ? 20.475 20.298 -19.836 1 94.47 455 SER A N 1
ATOM 3816 C CA . SER A 1 455 ? 21.175 20.932 -18.724 1 94.47 455 SER A CA 1
ATOM 3817 C C . SER A 1 455 ? 22.495 21.546 -19.179 1 94.47 455 SER A C 1
ATOM 3819 O O . SER A 1 455 ? 22.812 22.683 -18.824 1 94.47 455 SER A O 1
ATOM 3821 N N . GLU A 1 456 ? 23.211 20.825 -19.94 1 94.14 456 GLU A N 1
ATOM 3822 C CA . GLU A 1 456 ? 24.505 21.289 -20.43 1 94.14 456 GLU A CA 1
ATOM 3823 C C . GLU A 1 456 ? 24.354 22.543 -21.287 1 94.14 456 GLU A C 1
ATOM 3825 O O . GLU A 1 456 ? 25.148 23.479 -21.173 1 94.14 456 GLU A O 1
ATOM 3830 N N . ASP A 1 457 ? 23.378 22.561 -22.085 1 92.69 457 ASP A N 1
ATOM 3831 C CA . ASP A 1 457 ? 23.138 23.718 -22.941 1 92.69 457 ASP A CA 1
ATOM 3832 C C . ASP A 1 457 ? 22.812 24.958 -22.111 1 92.69 457 ASP A C 1
ATOM 3834 O O . ASP A 1 457 ? 23.33 26.044 -22.379 1 92.69 457 ASP A O 1
ATOM 3838 N N . GLN A 1 458 ? 21.979 24.765 -21.127 1 92.7 458 GLN A N 1
ATOM 3839 C CA . GLN A 1 458 ? 21.594 25.889 -20.281 1 92.7 458 GLN A CA 1
ATOM 3840 C C . GLN A 1 458 ? 22.752 26.331 -19.391 1 92.7 458 GLN A C 1
ATOM 3842 O O . GLN A 1 458 ? 22.895 27.518 -19.094 1 92.7 458 GLN A O 1
ATOM 3847 N N . ILE A 1 459 ? 23.625 25.405 -18.986 1 94.29 459 ILE A N 1
ATOM 3848 C CA . ILE A 1 459 ? 24.803 25.738 -18.193 1 94.29 459 ILE A CA 1
ATOM 3849 C C . ILE A 1 459 ? 25.768 26.576 -19.028 1 94.29 459 ILE A C 1
ATOM 3851 O O . ILE A 1 459 ? 26.337 27.553 -18.536 1 94.29 459 ILE A O 1
ATOM 3855 N N . SER A 1 460 ? 25.93 26.209 -20.287 1 92.17 460 SER A N 1
ATOM 3856 C CA . SER A 1 460 ? 26.784 26.981 -21.183 1 92.17 460 SER A CA 1
ATOM 3857 C C . SER A 1 460 ? 26.275 28.411 -21.338 1 92.17 460 SER A C 1
ATOM 3859 O O . SER A 1 460 ? 27.066 29.356 -21.378 1 92.17 460 SER A O 1
ATOM 3861 N N . THR A 1 461 ? 25.025 28.55 -21.352 1 90.81 461 THR A N 1
ATOM 3862 C CA . THR A 1 461 ? 24.42 29.873 -21.457 1 90.81 461 THR A CA 1
ATOM 3863 C C . THR A 1 461 ? 24.643 30.673 -20.177 1 90.81 461 THR A C 1
ATOM 3865 O O . THR A 1 461 ? 24.97 31.86 -20.229 1 90.81 461 THR A O 1
ATOM 3868 N N . LEU A 1 462 ? 24.504 30.01 -19.096 1 90.34 462 LEU A N 1
ATOM 3869 C CA . LEU A 1 462 ? 24.698 30.662 -17.805 1 90.34 462 LEU A CA 1
ATOM 3870 C C . LEU A 1 462 ? 26.156 31.063 -17.613 1 90.34 462 LEU A C 1
ATOM 3872 O O . LEU A 1 462 ? 26.444 32.146 -17.098 1 90.34 462 LEU A O 1
ATOM 3876 N N . GLU A 1 463 ? 27.065 30.282 -18.058 1 89.12 463 GLU A N 1
ATOM 3877 C CA . GLU A 1 463 ? 28.499 30.516 -17.916 1 89.12 463 GLU A CA 1
ATOM 3878 C C . GLU A 1 463 ? 28.948 31.711 -18.752 1 89.12 463 GLU A C 1
ATOM 3880 O O . GLU A 1 463 ? 29.878 32.426 -18.373 1 89.12 463 GLU A O 1
ATOM 3885 N N . LYS A 1 464 ? 28.345 31.891 -19.809 1 87.58 464 LYS A N 1
ATOM 3886 C CA . LYS A 1 464 ? 28.707 33.009 -20.676 1 87.58 464 LYS A CA 1
ATOM 3887 C C . LYS A 1 464 ? 28.442 34.345 -19.989 1 87.58 464 LYS A C 1
ATOM 3889 O O . LYS A 1 464 ? 29.228 35.285 -20.124 1 87.58 464 LYS A O 1
ATOM 3894 N N . LYS A 1 465 ? 27.443 34.313 -19.201 1 84.31 465 LYS A N 1
ATOM 3895 C CA . LYS A 1 465 ? 27.056 35.573 -18.573 1 84.31 465 LYS A CA 1
ATOM 3896 C C . LYS A 1 465 ? 27.601 35.667 -17.15 1 84.31 465 LYS A C 1
ATOM 3898 O O . LYS A 1 465 ? 27.891 36.762 -16.663 1 84.31 465 LYS A O 1
ATOM 3903 N N . TYR A 1 466 ? 27.591 34.557 -16.535 1 84.28 466 TYR A N 1
ATOM 3904 C CA . TYR A 1 466 ? 28.03 34.525 -15.144 1 84.28 466 TYR A CA 1
ATOM 3905 C C . TYR A 1 466 ? 29.197 33.562 -14.963 1 84.28 466 TYR A C 1
ATOM 3907 O O . TYR A 1 466 ? 29.032 32.475 -14.404 1 84.28 466 TYR A O 1
ATOM 3915 N N . LYS A 1 467 ? 30.321 33.876 -15.487 1 73.29 467 LYS A N 1
ATOM 3916 C CA . LYS A 1 467 ? 31.498 33.02 -15.609 1 73.29 467 LYS A CA 1
ATOM 3917 C C . LYS A 1 467 ? 31.921 32.471 -14.249 1 73.29 467 LYS A C 1
ATOM 3919 O O . LYS A 1 467 ? 32.3 31.304 -14.136 1 73.29 467 LYS A O 1
ATOM 3924 N N . GLU A 1 468 ? 32.021 33.308 -13.26 1 74.22 468 GLU A N 1
ATOM 3925 C CA . GLU A 1 468 ? 32.57 32.88 -11.977 1 74.22 468 GLU A CA 1
ATOM 3926 C C . GLU A 1 468 ? 31.482 32.802 -10.91 1 74.22 468 GLU A C 1
ATOM 3928 O O . GLU A 1 468 ? 31.588 33.438 -9.86 1 74.22 468 GLU A O 1
ATOM 3933 N N . SER A 1 469 ? 30.486 31.84 -11.276 1 85.26 469 SER A N 1
ATOM 3934 C CA . SER A 1 469 ? 29.441 31.69 -10.269 1 85.26 469 SER A CA 1
ATOM 3935 C C . SER A 1 469 ? 29.51 30.322 -9.599 1 85.26 469 SER A C 1
ATOM 3937 O O . SER A 1 469 ? 29.756 29.312 -10.263 1 85.26 469 SER A O 1
ATOM 3939 N N . GLN A 1 470 ? 29.422 30.284 -8.309 1 90.88 470 GLN A N 1
ATOM 3940 C CA . GLN A 1 470 ? 29.373 29.053 -7.527 1 90.88 470 GLN A CA 1
ATOM 3941 C C . GLN A 1 470 ? 28.249 28.14 -8.009 1 90.88 470 GLN A C 1
ATOM 3943 O O . GLN A 1 470 ? 28.416 26.92 -8.066 1 90.88 470 GLN A O 1
ATOM 3948 N N . GLU A 1 471 ? 27.12 28.726 -8.411 1 91.15 471 GLU A N 1
ATOM 3949 C CA . GLU A 1 471 ? 25.93 27.999 -8.841 1 91.15 471 GLU A CA 1
ATOM 3950 C C . GLU A 1 471 ? 26.193 27.223 -10.129 1 91.15 471 GLU A C 1
ATOM 3952 O O . GLU A 1 471 ? 25.739 26.087 -10.279 1 91.15 471 GLU A O 1
ATOM 3957 N N . THR A 1 472 ? 26.955 27.846 -10.957 1 92.24 472 THR A N 1
ATOM 3958 C CA . THR A 1 472 ? 27.253 27.204 -12.233 1 92.24 472 THR A CA 1
ATOM 3959 C C . THR A 1 472 ? 28.064 25.929 -12.02 1 92.24 472 THR A C 1
ATOM 3961 O O . THR A 1 472 ? 27.745 24.882 -12.587 1 92.24 472 THR A O 1
ATOM 3964 N N . TYR A 1 473 ? 29.043 26.015 -11.118 1 93.71 473 TYR A N 1
ATOM 3965 C CA . TYR A 1 473 ? 29.883 24.851 -10.858 1 93.71 473 TYR A CA 1
ATOM 3966 C C . TYR A 1 473 ? 29.103 23.77 -10.117 1 93.71 473 TYR A C 1
ATOM 3968 O O . TYR A 1 473 ? 29.282 22.578 -10.378 1 93.71 473 TYR A O 1
ATOM 3976 N N . PHE A 1 474 ? 28.275 24.244 -9.244 1 94.71 474 PHE A N 1
ATOM 3977 C CA . PHE A 1 474 ? 27.459 23.284 -8.51 1 94.71 474 PHE A CA 1
ATOM 3978 C C . PHE A 1 474 ? 26.536 22.524 -9.454 1 94.71 474 PHE A C 1
ATOM 3980 O O . PHE A 1 474 ? 26.47 21.294 -9.409 1 94.71 474 PHE A O 1
ATOM 3987 N N . LEU A 1 475 ? 25.836 23.21 -10.363 1 95.31 475 LEU A N 1
ATOM 3988 C CA . LEU A 1 475 ? 24.881 22.598 -11.282 1 95.31 475 LEU A CA 1
ATOM 3989 C C . LEU A 1 475 ? 25.596 21.719 -12.303 1 95.31 475 LEU A C 1
ATOM 3991 O O . LEU A 1 475 ? 25.059 20.695 -12.73 1 95.31 475 LEU A O 1
ATOM 3995 N N . LYS A 1 476 ? 26.814 22.14 -12.612 1 95.28 476 LYS A N 1
ATOM 3996 C CA . LYS A 1 476 ? 27.638 21.302 -13.479 1 95.28 476 LYS A CA 1
ATOM 3997 C C . LYS A 1 476 ? 27.999 19.988 -12.791 1 95.28 476 LYS A C 1
ATOM 3999 O O . LYS A 1 476 ? 28.018 18.933 -13.428 1 95.28 476 LYS A O 1
ATOM 4004 N N . GLY A 1 477 ? 28.328 20.133 -11.527 1 96.41 477 GLY A N 1
ATOM 4005 C CA . GLY A 1 477 ? 28.58 18.928 -10.753 1 96.41 477 GLY A CA 1
ATOM 4006 C C . GLY A 1 477 ? 27.401 17.973 -10.735 1 96.41 477 GLY A C 1
ATOM 4007 O O . GLY A 1 477 ? 27.57 16.766 -10.924 1 96.41 477 GLY A O 1
ATOM 4008 N N . LYS A 1 478 ? 26.221 18.529 -10.561 1 96.27 478 LYS A N 1
ATOM 4009 C CA . LYS A 1 478 ? 25.009 17.715 -10.532 1 96.27 478 LYS A CA 1
ATOM 4010 C C . LYS A 1 478 ? 24.786 17.015 -11.869 1 96.27 478 LYS A C 1
ATOM 4012 O O . LYS A 1 478 ? 24.353 15.861 -11.907 1 96.27 478 LYS A O 1
ATOM 4017 N N . MET A 1 479 ? 25.04 17.783 -12.969 1 95.81 479 MET A N 1
ATOM 4018 C CA . MET A 1 479 ? 24.899 17.221 -14.309 1 95.81 479 MET A CA 1
ATOM 4019 C C . MET A 1 479 ? 25.842 16.039 -14.505 1 95.81 479 MET A C 1
ATOM 4021 O O . MET A 1 479 ? 25.44 15.001 -15.035 1 95.81 479 MET A O 1
ATOM 4025 N N . TYR A 1 480 ? 27.068 16.096 -14.027 1 95.96 480 TYR A N 1
ATOM 4026 C CA . TYR A 1 480 ? 28.049 15.027 -14.169 1 95.96 480 TYR A CA 1
ATOM 4027 C C . TYR A 1 480 ? 27.669 13.821 -13.318 1 95.96 480 TYR A C 1
ATOM 4029 O O . TYR A 1 480 ? 27.926 12.677 -13.7 1 95.96 480 TYR A O 1
ATOM 4037 N N . GLU A 1 481 ? 27.054 14.039 -12.173 1 94.56 481 GLU A N 1
ATOM 4038 C CA . GLU A 1 481 ? 26.539 12.928 -11.378 1 94.56 481 GLU A CA 1
ATOM 4039 C C . GLU A 1 481 ? 25.493 12.132 -12.154 1 94.56 481 GLU A C 1
ATOM 4041 O O . GLU A 1 481 ? 25.517 10.9 -12.154 1 94.56 481 GLU A O 1
ATOM 4046 N N . LYS A 1 482 ? 24.562 12.931 -12.893 1 92.37 482 LYS A N 1
ATOM 4047 C CA . LYS A 1 482 ? 23.497 12.29 -13.659 1 92.37 482 LYS A CA 1
ATOM 4048 C C . LYS A 1 482 ? 24.064 11.509 -14.841 1 92.37 482 LYS A C 1
ATOM 4050 O O . LYS A 1 482 ? 23.454 10.542 -15.303 1 92.37 482 LYS A O 1
ATOM 4055 N N . ARG A 1 483 ? 25.327 11.846 -15.226 1 92.32 483 ARG A N 1
ATOM 4056 C CA . ARG A 1 483 ? 26.014 11.149 -16.308 1 92.32 483 ARG A CA 1
ATOM 4057 C C . ARG A 1 483 ? 26.911 10.042 -15.764 1 92.32 483 ARG A C 1
ATOM 4059 O O . ARG A 1 483 ? 27.722 9.475 -16.499 1 92.32 483 ARG A O 1
ATOM 4066 N N . ASN A 1 484 ? 26.893 9.838 -14.427 1 91.31 484 ASN A N 1
ATOM 4067 C CA . ASN A 1 484 ? 27.69 8.824 -13.744 1 91.31 484 ASN A CA 1
ATOM 4068 C C . ASN A 1 484 ? 29.184 9.113 -13.862 1 91.31 484 ASN A C 1
ATOM 4070 O O . ASN A 1 484 ? 29.97 8.219 -14.179 1 91.31 484 ASN A O 1
ATOM 4074 N N . MET A 1 485 ? 29.5 10.452 -13.788 1 94.39 485 MET A N 1
ATOM 4075 C CA . MET A 1 485 ? 30.88 10.929 -13.764 1 94.39 485 MET A CA 1
ATOM 4076 C C . MET A 1 485 ? 31.202 11.595 -12.43 1 94.39 485 MET A C 1
ATOM 4078 O O . MET A 1 485 ? 31.467 12.797 -12.38 1 94.39 485 MET A O 1
ATOM 4082 N N . PRO A 1 486 ? 31.342 10.726 -11.403 1 94.57 486 PRO A N 1
ATOM 4083 C CA . PRO A 1 486 ? 31.407 11.296 -10.055 1 94.57 486 PRO A CA 1
ATOM 4084 C C . PRO A 1 486 ? 32.7 12.069 -9.803 1 94.57 486 PRO A C 1
ATOM 4086 O O . PRO A 1 486 ? 32.704 13.043 -9.046 1 94.57 486 PRO A O 1
ATOM 4089 N N . PHE A 1 487 ? 33.854 11.777 -10.42 1 95.11 487 PHE A N 1
ATOM 4090 C CA . PHE A 1 487 ? 35.113 12.467 -10.163 1 95.11 487 PHE A CA 1
ATOM 4091 C C . PHE A 1 487 ? 35.094 13.868 -10.763 1 95.11 487 PHE A C 1
ATOM 4093 O O . PHE A 1 487 ? 35.61 14.813 -10.163 1 95.11 487 PHE A O 1
ATOM 4100 N N . LYS A 1 488 ? 34.372 14.007 -11.879 1 95.83 488 LYS A N 1
ATOM 4101 C CA . LYS A 1 488 ? 34.174 15.342 -12.435 1 95.83 488 LYS A CA 1
ATOM 4102 C C . LYS A 1 488 ? 33.209 16.157 -11.578 1 95.83 488 LYS A C 1
ATOM 4104 O O . LYS A 1 488 ? 33.368 17.372 -11.44 1 95.83 488 LYS A O 1
ATOM 4109 N N . ALA A 1 489 ? 32.283 15.432 -11.109 1 96.91 489 ALA A N 1
ATOM 4110 C CA . ALA A 1 489 ? 31.353 16.101 -10.202 1 96.91 489 ALA A CA 1
ATOM 4111 C C . ALA A 1 489 ? 32.079 16.645 -8.975 1 96.91 489 ALA A C 1
ATOM 4113 O O . ALA A 1 489 ? 31.867 17.793 -8.579 1 96.91 489 ALA A O 1
ATOM 4114 N N . ILE A 1 490 ? 32.986 15.824 -8.372 1 97.46 490 ILE A N 1
ATOM 4115 C CA . ILE A 1 490 ? 33.748 16.212 -7.19 1 97.46 490 ILE A CA 1
ATOM 4116 C C . ILE A 1 490 ? 34.619 17.424 -7.513 1 97.46 490 ILE A C 1
ATOM 4118 O O . ILE A 1 490 ? 34.7 18.366 -6.721 1 97.46 490 ILE A O 1
ATOM 4122 N N . GLU A 1 491 ? 35.237 17.48 -8.669 1 96.84 491 GLU A N 1
ATOM 4123 C CA . GLU A 1 491 ? 36.073 18.604 -9.081 1 96.84 491 GLU A CA 1
ATOM 4124 C C . GLU A 1 491 ? 35.266 19.897 -9.147 1 96.84 491 GLU A C 1
ATOM 4126 O O . GLU A 1 491 ? 35.724 20.945 -8.688 1 96.84 491 GLU A O 1
ATOM 4131 N N . ASN A 1 492 ? 34.108 19.753 -9.658 1 96.77 492 ASN A N 1
ATOM 4132 C CA . ASN A 1 492 ? 33.259 20.934 -9.78 1 96.77 492 ASN A CA 1
ATOM 4133 C C . ASN A 1 492 ? 32.701 21.365 -8.427 1 96.77 492 ASN A C 1
ATOM 4135 O O . ASN A 1 492 ? 32.595 22.561 -8.147 1 96.77 492 ASN A O 1
ATOM 4139 N N . TYR A 1 493 ? 32.364 20.404 -7.583 1 97.02 493 TYR A N 1
ATOM 4140 C CA . TYR A 1 493 ? 31.901 20.739 -6.241 1 97.02 493 TYR A CA 1
ATOM 4141 C C . TYR A 1 493 ? 32.998 21.434 -5.444 1 97.02 493 TYR A C 1
ATOM 4143 O O . TYR A 1 493 ? 32.73 22.382 -4.703 1 97.02 493 TYR A O 1
ATOM 4151 N N . LEU A 1 494 ? 34.261 20.919 -5.6 1 96.89 494 LEU A N 1
ATOM 4152 C CA . LEU A 1 494 ? 35.385 21.526 -4.897 1 96.89 494 LEU A CA 1
ATOM 4153 C C . LEU A 1 494 ? 35.598 22.966 -5.353 1 96.89 494 LEU A C 1
ATOM 4155 O O . LEU A 1 494 ? 35.848 23.851 -4.531 1 96.89 494 LEU A O 1
ATOM 4159 N N . LYS A 1 495 ? 35.448 23.17 -6.644 1 94.91 495 LYS A N 1
ATOM 4160 C CA . LYS A 1 495 ? 35.568 24.526 -7.172 1 94.91 495 LYS A CA 1
ATOM 4161 C C . LYS A 1 495 ? 34.443 25.418 -6.657 1 94.91 495 LYS A C 1
ATOM 4163 O O . LYS A 1 495 ? 34.68 26.564 -6.27 1 94.91 495 LYS A O 1
ATOM 4168 N N . ALA A 1 496 ? 33.268 24.864 -6.619 1 94.11 496 ALA A N 1
ATOM 4169 C CA . ALA A 1 496 ? 32.126 25.621 -6.115 1 94.11 496 ALA A CA 1
ATOM 4170 C C . ALA A 1 496 ? 32.304 25.964 -4.638 1 94.11 496 ALA A C 1
ATOM 4172 O O . ALA A 1 496 ? 32.061 27.1 -4.225 1 94.11 496 ALA A O 1
ATOM 4173 N N . LEU A 1 497 ? 32.749 25.005 -3.869 1 94.24 497 LEU A N 1
ATOM 4174 C CA . LEU A 1 497 ? 32.895 25.204 -2.431 1 94.24 497 LEU A CA 1
ATOM 4175 C C . LEU A 1 497 ? 33.992 26.22 -2.131 1 94.24 497 LEU A C 1
ATOM 4177 O O . LEU A 1 497 ? 33.889 26.986 -1.17 1 94.24 497 LEU A O 1
ATOM 4181 N N . SER A 1 498 ? 35.079 26.253 -2.895 1 92.37 498 SER A N 1
ATOM 4182 C CA . SER A 1 498 ? 36.182 27.187 -2.692 1 92.37 498 SER A CA 1
ATOM 4183 C C . SER A 1 498 ? 35.72 28.631 -2.849 1 92.37 498 SER A C 1
ATOM 4185 O O . SER A 1 498 ? 36.355 29.552 -2.332 1 92.37 498 SER A O 1
ATOM 4187 N N . MET A 1 499 ? 34.565 28.756 -3.49 1 91.38 499 MET A N 1
ATOM 4188 C CA . MET A 1 499 ? 34.039 30.099 -3.718 1 91.38 499 MET A CA 1
ATOM 4189 C C . MET A 1 499 ? 33.165 30.546 -2.551 1 91.38 499 MET 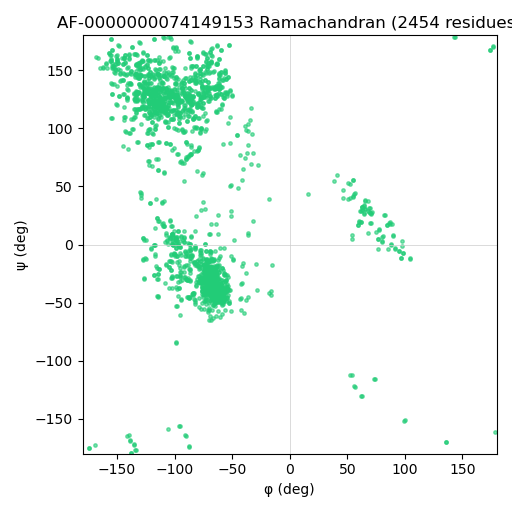A C 1
ATOM 4191 O O . MET A 1 499 ? 33.071 31.74 -2.263 1 91.38 499 MET A O 1
ATOM 4195 N N . ASN A 1 500 ? 32.53 29.647 -1.912 1 91.96 500 ASN A N 1
ATOM 4196 C CA . ASN A 1 500 ? 31.664 29.911 -0.767 1 91.96 500 ASN A CA 1
ATOM 4197 C C . ASN A 1 500 ? 31.54 28.686 0.135 1 91.96 500 ASN A C 1
ATOM 4199 O O . ASN A 1 500 ? 30.74 27.789 -0.136 1 91.96 500 ASN A O 1
ATOM 4203 N N . TRP A 1 501 ? 32.097 28.7 1.247 1 91.92 501 TRP A N 1
ATOM 4204 C CA . TRP A 1 501 ? 32.147 27.564 2.161 1 91.92 501 TRP A CA 1
ATOM 4205 C C . TRP A 1 501 ? 30.866 27.468 2.982 1 91.92 501 TRP A C 1
ATOM 4207 O O . TRP A 1 501 ? 30.629 26.465 3.66 1 91.92 501 TRP A O 1
ATOM 4217 N N . GLU A 1 502 ? 29.979 28.443 2.784 1 89.74 502 GLU A N 1
ATOM 4218 C CA . GLU A 1 502 ? 28.74 28.452 3.556 1 89.74 502 GLU A CA 1
ATOM 4219 C C . GLU A 1 502 ? 27.567 27.944 2.724 1 89.74 502 GLU A C 1
ATOM 4221 O O . GLU A 1 502 ? 26.424 27.944 3.187 1 89.74 502 GLU A O 1
ATOM 4226 N N . ASN A 1 503 ? 27.959 27.549 1.522 1 90.61 503 ASN A N 1
ATOM 4227 C CA . ASN A 1 503 ? 26.917 26.887 0.745 1 90.61 503 ASN A CA 1
ATOM 4228 C C . ASN A 1 503 ? 26.752 25.427 1.158 1 90.61 503 ASN A C 1
ATOM 4230 O O . ASN A 1 503 ? 27.425 24.545 0.621 1 90.61 503 ASN A O 1
ATOM 4234 N N . TRP A 1 504 ? 25.802 25.208 1.916 1 89.89 504 TRP A N 1
ATOM 4235 C CA . TRP A 1 504 ? 25.642 23.906 2.555 1 89.89 504 TRP A CA 1
ATOM 4236 C C . TRP A 1 504 ? 25.159 22.863 1.554 1 89.89 504 TRP A C 1
ATOM 4238 O O . TRP A 1 504 ? 25.439 21.671 1.705 1 89.89 504 TRP A O 1
ATOM 4248 N N . GLU A 1 505 ? 24.414 23.307 0.525 1 90.7 505 GLU A N 1
ATOM 4249 C CA . GLU A 1 505 ? 23.999 22.365 -0.51 1 90.7 505 GLU A CA 1
ATOM 4250 C C . GLU A 1 505 ? 25.205 21.747 -1.211 1 90.7 505 GLU A C 1
ATOM 4252 O O . GLU A 1 505 ? 25.261 20.531 -1.405 1 90.7 505 GLU A O 1
ATOM 4257 N N . VAL A 1 506 ? 26.167 22.645 -1.543 1 94.26 506 VAL A N 1
ATOM 4258 C CA . VAL A 1 506 ? 27.384 22.175 -2.196 1 94.26 506 VAL A CA 1
ATOM 4259 C C . VAL A 1 506 ? 28.184 21.301 -1.232 1 94.26 506 VAL A C 1
ATOM 4261 O O . VAL A 1 506 ? 28.671 20.234 -1.611 1 94.26 506 VAL A O 1
ATOM 4264 N N . PHE A 1 507 ? 28.243 21.783 -0.037 1 94.51 507 PHE A N 1
ATOM 4265 C CA . PHE A 1 507 ? 29.028 21.094 0.98 1 94.51 507 PHE A CA 1
ATOM 4266 C C . PHE A 1 507 ? 28.541 19.661 1.161 1 94.51 507 PHE A C 1
ATOM 4268 O O . PHE A 1 507 ? 29.328 18.717 1.07 1 94.51 507 PHE A O 1
ATOM 4275 N N . TYR A 1 508 ? 27.343 19.472 1.311 1 94.18 508 TYR A N 1
ATOM 4276 C CA . TYR A 1 508 ? 26.826 18.153 1.658 1 94.18 508 TYR A CA 1
ATOM 4277 C C . TYR A 1 508 ? 26.779 17.245 0.435 1 94.18 508 TYR A C 1
ATOM 4279 O O . TYR A 1 508 ? 26.977 16.033 0.546 1 94.18 508 TYR A O 1
ATOM 4287 N N . ASN A 1 509 ? 26.526 17.822 -0.745 1 95.58 509 ASN A N 1
ATOM 4288 C CA . ASN A 1 509 ? 26.614 16.996 -1.944 1 95.58 509 ASN A CA 1
ATOM 4289 C C . ASN A 1 509 ? 28.024 16.449 -2.146 1 95.58 509 ASN A C 1
ATOM 4291 O O . ASN A 1 509 ? 28.197 15.277 -2.486 1 95.58 509 ASN A O 1
ATOM 4295 N N . LEU A 1 510 ? 29 17.374 -1.907 1 97.1 510 LEU A N 1
ATOM 4296 C CA . LEU A 1 510 ? 30.391 16.943 -1.996 1 97.1 510 LEU A CA 1
ATOM 4297 C C . LEU A 1 510 ? 30.712 15.915 -0.916 1 97.1 510 LEU A C 1
ATOM 4299 O O . LEU A 1 510 ? 31.334 14.888 -1.196 1 97.1 510 LEU A O 1
ATOM 4303 N N . PHE A 1 511 ? 30.195 16.145 0.254 1 96.11 511 PHE A N 1
ATOM 4304 C CA . PHE A 1 511 ? 30.481 15.282 1.394 1 96.11 511 PHE A CA 1
ATOM 4305 C C . PHE A 1 511 ? 29.953 13.873 1.152 1 96.11 511 PHE A C 1
ATOM 4307 O O . PHE A 1 511 ? 30.699 12.897 1.259 1 96.11 511 PHE A O 1
ATOM 4314 N N . TYR A 1 512 ? 28.769 13.743 0.766 1 94.48 512 TYR A N 1
ATOM 4315 C CA . TYR A 1 512 ? 28.151 12.429 0.631 1 94.48 512 TYR A CA 1
ATOM 4316 C C . TYR A 1 512 ? 28.695 11.693 -0.588 1 94.48 512 TYR A C 1
ATOM 4318 O O . TYR A 1 512 ? 28.92 10.482 -0.541 1 94.48 512 TYR A O 1
ATOM 4326 N N . LEU A 1 513 ? 28.867 12.455 -1.656 1 95.87 513 LEU A N 1
ATOM 4327 C CA . LEU A 1 513 ? 29.438 11.807 -2.832 1 95.87 513 LEU A CA 1
ATOM 4328 C C . LEU A 1 513 ? 30.831 11.264 -2.531 1 95.87 513 LEU A C 1
ATOM 4330 O O . LEU A 1 513 ? 31.147 10.125 -2.883 1 95.87 513 LEU A O 1
ATOM 4334 N N . ALA A 1 514 ? 31.64 12.089 -1.886 1 96.12 514 ALA A N 1
ATOM 4335 C CA . ALA A 1 514 ? 32.993 11.674 -1.527 1 96.12 514 ALA A CA 1
ATOM 4336 C C . ALA A 1 514 ? 32.967 10.508 -0.542 1 96.12 514 ALA A C 1
ATOM 4338 O O . ALA A 1 514 ? 33.787 9.592 -0.632 1 96.12 514 ALA A O 1
ATOM 4339 N N . ARG A 1 515 ? 32.065 10.569 0.377 1 94.05 515 ARG A N 1
ATOM 4340 C CA . ARG A 1 515 ? 31.924 9.491 1.351 1 94.05 515 ARG A CA 1
ATOM 4341 C C . ARG A 1 515 ? 31.544 8.182 0.667 1 94.05 515 ARG A C 1
ATOM 4343 O O . ARG A 1 515 ? 32.138 7.137 0.941 1 94.05 515 ARG A O 1
ATOM 4350 N N . ASP A 1 516 ? 30.608 8.264 -0.235 1 90.78 516 ASP A N 1
ATOM 4351 C CA . ASP A 1 516 ? 30.11 7.068 -0.907 1 90.78 516 ASP A CA 1
ATOM 4352 C C . ASP A 1 516 ? 31.184 6.454 -1.802 1 90.78 516 ASP A C 1
ATOM 4354 O O . ASP A 1 516 ? 31.21 5.238 -2.005 1 90.78 516 ASP A O 1
ATOM 4358 N N . LEU A 1 517 ? 32.101 7.312 -2.252 1 94.08 517 LEU A N 1
ATOM 4359 C CA . LEU A 1 517 ? 33.186 6.844 -3.106 1 94.08 517 LEU A CA 1
ATOM 4360 C C . LEU A 1 517 ? 34.433 6.537 -2.283 1 94.08 517 LEU A C 1
ATOM 4362 O O . LEU A 1 517 ? 35.471 6.166 -2.835 1 94.08 517 LEU A O 1
ATOM 4366 N N . HIS A 1 518 ? 34.351 6.788 -0.907 1 92.7 518 HIS A N 1
ATOM 4367 C CA . HIS A 1 518 ? 35.399 6.486 0.062 1 92.7 518 HIS A CA 1
ATOM 4368 C C . HIS A 1 518 ? 36.664 7.287 -0.228 1 92.7 518 HIS A C 1
ATOM 4370 O O . HIS A 1 518 ? 37.771 6.744 -0.182 1 92.7 518 HIS A O 1
ATOM 4376 N N . LYS A 1 519 ? 36.321 8.5 -0.759 1 94.31 519 LYS A N 1
ATOM 4377 C CA . LYS A 1 519 ? 37.41 9.47 -0.819 1 94.31 519 LYS A CA 1
ATOM 4378 C C . LYS A 1 519 ? 37.653 10.11 0.545 1 94.31 519 LYS A C 1
ATOM 4380 O O . LYS A 1 519 ? 37.311 11.275 0.76 1 94.31 519 LYS A O 1
ATOM 4385 N N . TYR A 1 520 ? 38.411 9.448 1.407 1 94.02 520 TYR A N 1
ATOM 4386 C CA . TYR A 1 520 ? 38.501 9.735 2.834 1 94.02 520 TYR A CA 1
ATOM 4387 C C . TYR A 1 520 ? 39.236 11.048 3.08 1 94.02 520 TYR A C 1
ATOM 4389 O O . TYR A 1 520 ? 38.93 11.769 4.032 1 94.02 520 TYR A O 1
ATOM 4397 N N . ASP A 1 521 ? 40.142 11.393 2.178 1 94.52 521 ASP A N 1
ATOM 4398 C CA . ASP A 1 521 ? 40.888 12.636 2.352 1 94.52 521 ASP A CA 1
ATOM 4399 C C . ASP A 1 521 ? 39.965 13.849 2.25 1 94.52 521 ASP A C 1
ATOM 4401 O O . ASP A 1 521 ? 40.058 14.775 3.059 1 94.52 521 ASP A O 1
ATOM 4405 N N . ILE A 1 522 ? 39.093 13.784 1.312 1 96.18 522 ILE A N 1
ATOM 4406 C CA . ILE A 1 522 ? 38.159 14.886 1.103 1 96.18 522 ILE A CA 1
ATOM 4407 C C . ILE A 1 522 ? 37.165 14.946 2.26 1 96.18 522 ILE A C 1
ATOM 4409 O O . ILE A 1 522 ? 36.902 16.02 2.806 1 96.18 522 ILE A O 1
ATOM 4413 N N . VAL A 1 523 ? 36.642 13.804 2.689 1 95.72 523 VAL A N 1
ATOM 4414 C CA . VAL A 1 523 ? 35.643 13.739 3.75 1 95.72 523 VAL A CA 1
ATOM 4415 C C . VAL A 1 523 ? 36.256 14.21 5.067 1 95.72 523 VAL A C 1
ATOM 4417 O O . VAL A 1 523 ? 35.618 14.939 5.83 1 95.72 523 VAL A O 1
ATOM 4420 N N . GLU A 1 524 ? 37.468 13.745 5.309 1 96.52 524 GLU A N 1
ATOM 4421 C CA . GLU A 1 524 ? 38.163 14.161 6.524 1 96.52 524 GLU A CA 1
ATOM 4422 C C . GLU A 1 524 ? 38.371 15.673 6.55 1 96.52 524 GLU A C 1
ATOM 4424 O O . GLU A 1 524 ? 38.159 16.316 7.58 1 96.52 524 GLU A O 1
ATOM 4429 N N . THR A 1 525 ? 38.721 16.22 5.412 1 95.64 525 THR A N 1
ATOM 4430 C CA . THR A 1 525 ? 38.942 17.658 5.315 1 95.64 525 THR A CA 1
ATOM 4431 C C . THR A 1 525 ? 37.645 18.423 5.566 1 95.64 525 THR A C 1
ATOM 4433 O O . THR A 1 525 ? 37.636 19.419 6.292 1 95.64 525 THR A O 1
ATOM 4436 N N . LEU A 1 526 ? 36.606 17.938 5.006 1 96.19 526 LEU A N 1
ATOM 4437 C CA . LEU A 1 526 ? 35.313 18.596 5.151 1 96.19 526 LEU A CA 1
ATOM 4438 C C . LEU A 1 526 ? 34.807 18.491 6.586 1 96.19 526 LEU A C 1
ATOM 4440 O O . LEU A 1 526 ? 34.296 19.467 7.141 1 96.19 526 LEU A O 1
ATOM 4444 N N . ALA A 1 527 ? 34.978 17.31 7.195 1 95.94 527 ALA A N 1
ATOM 4445 C CA . ALA A 1 527 ? 34.542 17.111 8.574 1 95.94 527 ALA A CA 1
ATOM 4446 C C . ALA A 1 527 ? 35.353 17.976 9.536 1 95.94 527 ALA A C 1
ATOM 4448 O O . ALA A 1 527 ? 34.799 18.571 10.463 1 95.94 527 ALA A O 1
ATOM 4449 N N . LYS A 1 528 ? 36.633 18.093 9.318 1 95.07 528 LYS A N 1
ATOM 4450 C CA . LYS A 1 528 ? 37.493 18.916 10.163 1 95.07 528 LYS A CA 1
ATOM 4451 C C . LYS A 1 528 ? 37.155 20.397 10.013 1 95.07 528 LYS A C 1
ATOM 4453 O O . LYS A 1 528 ? 37.235 21.158 10.98 1 95.07 528 LYS A O 1
ATOM 4458 N N . ASN A 1 529 ? 36.769 20.706 8.772 1 94.16 529 ASN A N 1
ATOM 4459 C CA . ASN A 1 529 ? 36.33 22.08 8.552 1 94.16 529 ASN A CA 1
ATOM 4460 C C . ASN A 1 529 ? 35.078 22.405 9.363 1 94.16 529 ASN A C 1
ATOM 4462 O O . ASN A 1 529 ? 34.96 23.498 9.919 1 94.16 529 ASN A O 1
ATOM 4466 N N . LEU A 1 530 ? 34.185 21.488 9.438 1 93.13 530 LEU A N 1
ATOM 4467 C CA . LEU A 1 530 ? 32.974 21.684 10.227 1 93.13 530 LEU A CA 1
ATOM 4468 C C . LEU A 1 530 ? 33.305 21.807 11.71 1 93.13 530 LEU A C 1
ATOM 4470 O O . LEU A 1 530 ? 32.73 22.643 12.412 1 93.13 530 LEU A O 1
ATOM 4474 N N . ILE A 1 531 ? 34.272 20.979 12.143 1 93.57 531 ILE A N 1
ATOM 4475 C CA . ILE A 1 531 ? 34.665 20.98 13.548 1 93.57 531 ILE A CA 1
ATOM 4476 C C . ILE A 1 531 ? 35.387 22.283 13.881 1 93.57 531 ILE A C 1
ATOM 4478 O O . ILE A 1 531 ? 35.224 22.828 14.975 1 93.57 531 ILE A O 1
ATOM 4482 N N . ASP A 1 532 ? 36.08 22.792 12.94 1 91.74 532 ASP A N 1
ATOM 4483 C CA . ASP A 1 532 ? 36.771 24.061 13.146 1 91.74 532 ASP A CA 1
ATOM 4484 C C . ASP A 1 532 ? 35.777 25.214 13.264 1 91.74 532 ASP A C 1
ATOM 4486 O O . ASP A 1 532 ? 35.975 26.132 14.063 1 91.74 532 ASP A O 1
ATOM 4490 N N . LYS A 1 533 ? 34.764 25.055 12.488 1 90.84 533 LYS A N 1
ATOM 4491 C CA . LYS A 1 533 ? 33.743 26.1 12.501 1 90.84 533 LYS A CA 1
ATOM 4492 C C . LYS A 1 533 ? 32.862 25.992 13.742 1 90.84 533 LYS A C 1
ATOM 4494 O O . LYS A 1 533 ? 32.488 27.007 14.334 1 90.84 533 LYS A O 1
ATOM 4499 N N . ASP A 1 534 ? 32.579 24.735 14.024 1 90.93 534 ASP A N 1
ATOM 4500 C CA . ASP A 1 534 ? 31.746 24.469 15.193 1 90.93 534 ASP A CA 1
ATOM 4501 C C . ASP A 1 534 ? 32.204 23.204 15.917 1 90.93 534 ASP A C 1
ATOM 4503 O O . ASP A 1 534 ? 31.719 22.108 15.629 1 90.93 534 ASP A O 1
ATOM 4507 N N . PRO A 1 535 ? 32.93 23.394 16.886 1 92.38 535 PRO A N 1
ATOM 4508 C CA . PRO A 1 535 ? 33.482 22.244 17.605 1 92.38 535 PRO A CA 1
ATOM 4509 C C . PRO A 1 535 ? 32.42 21.467 18.379 1 92.38 535 PRO A C 1
ATOM 4511 O O . PRO A 1 535 ? 32.694 20.374 18.882 1 92.38 535 PRO A O 1
ATOM 4514 N N . THR A 1 536 ? 31.225 21.934 18.433 1 92.42 536 THR A N 1
ATOM 4515 C CA . THR A 1 536 ? 30.179 21.242 19.178 1 92.42 536 THR A CA 1
ATOM 4516 C C . THR A 1 536 ? 29.317 20.398 18.242 1 92.42 536 THR A C 1
ATOM 4518 O O . THR A 1 536 ? 28.338 19.787 18.674 1 92.42 536 THR A O 1
ATOM 4521 N N . ASP A 1 537 ? 29.667 20.364 16.966 1 92.23 537 ASP A N 1
ATOM 4522 C CA . ASP A 1 537 ? 28.913 19.59 15.985 1 92.23 537 ASP A CA 1
ATOM 4523 C C . ASP A 1 537 ? 29.245 18.103 16.087 1 92.23 537 ASP A C 1
ATOM 4525 O O . ASP A 1 537 ? 30.15 17.615 15.408 1 92.23 537 ASP A O 1
ATOM 4529 N N . VAL A 1 538 ? 28.459 17.372 16.781 1 94.5 538 VAL A N 1
ATOM 4530 C CA . VAL A 1 538 ? 28.746 15.968 17.06 1 94.5 538 VAL A CA 1
ATOM 4531 C C . VAL A 1 538 ? 28.558 15.14 15.791 1 94.5 538 VAL A C 1
ATOM 4533 O O . VAL A 1 538 ? 29.155 14.071 15.647 1 94.5 538 VAL A O 1
ATOM 4536 N N . TRP A 1 539 ? 27.741 15.567 14.874 1 93.74 539 TRP A N 1
ATOM 4537 C CA . TRP A 1 539 ? 27.573 14.851 13.614 1 93.74 539 TRP A CA 1
ATOM 4538 C C . TRP A 1 539 ? 28.896 14.754 12.862 1 93.74 539 TRP A C 1
ATOM 4540 O O . TRP A 1 539 ? 29.22 13.708 12.294 1 93.74 539 TRP A O 1
ATOM 4550 N N . ALA A 1 540 ? 29.635 15.864 12.853 1 95.07 540 ALA A N 1
ATOM 4551 C CA . ALA A 1 540 ? 30.925 15.877 12.168 1 95.07 540 ALA A CA 1
ATOM 4552 C C . ALA A 1 540 ? 31.885 14.866 12.788 1 95.07 540 ALA A C 1
ATOM 4554 O O . ALA A 1 540 ? 32.623 14.183 12.074 1 95.07 540 ALA A O 1
ATOM 4555 N N . TYR A 1 541 ? 31.89 14.783 14.11 1 95.73 541 TYR A N 1
ATOM 4556 C CA . TYR A 1 541 ? 32.71 13.79 14.795 1 95.73 541 TYR A CA 1
ATOM 4557 C C . TYR A 1 541 ? 32.29 12.376 14.41 1 95.73 541 TYR A C 1
ATOM 4559 O O . TYR A 1 541 ? 33.138 11.519 14.149 1 95.73 541 TYR A O 1
ATOM 4567 N N . SER A 1 542 ? 31.037 12.184 14.434 1 95.09 542 SER A N 1
ATOM 4568 C CA . SER A 1 542 ? 30.513 10.864 14.096 1 95.09 542 SER A CA 1
ATOM 4569 C C . SER A 1 542 ? 30.949 10.439 12.698 1 95.09 542 SER A C 1
ATOM 4571 O O . SER A 1 542 ? 31.267 9.27 12.47 1 95.09 542 SER A O 1
ATOM 4573 N N . GLN A 1 543 ? 30.948 11.377 11.761 1 94.55 543 GLN A N 1
ATOM 4574 C CA . GLN A 1 543 ? 31.381 11.063 10.403 1 94.55 543 GLN A CA 1
ATOM 4575 C C . GLN A 1 543 ? 32.864 10.705 10.369 1 94.55 543 GLN A C 1
ATOM 4577 O O . GLN A 1 543 ? 33.265 9.762 9.684 1 94.55 543 GLN A O 1
ATOM 4582 N N . LEU A 1 544 ? 33.627 11.467 11.129 1 95.78 544 LEU A N 1
ATOM 4583 C CA . LEU A 1 544 ? 35.058 11.191 11.203 1 95.78 544 LEU A CA 1
ATOM 4584 C C . LEU A 1 544 ? 35.316 9.833 11.847 1 95.78 544 LEU A C 1
ATOM 4586 O O . LEU A 1 544 ? 36.194 9.088 11.404 1 95.78 544 LEU A O 1
ATOM 4590 N N . ILE A 1 545 ? 34.587 9.492 12.874 1 96.18 545 ILE A N 1
ATOM 4591 C CA . ILE A 1 545 ? 34.716 8.209 13.555 1 96.18 545 ILE A CA 1
ATOM 4592 C C . ILE A 1 545 ? 34.436 7.073 12.574 1 96.18 545 ILE A C 1
ATOM 4594 O O . ILE A 1 545 ? 35.187 6.097 12.515 1 96.18 545 ILE A O 1
ATOM 4598 N N . SER A 1 546 ? 33.374 7.228 11.834 1 93.21 546 SER A N 1
ATOM 4599 C CA . SER A 1 546 ? 32.997 6.209 10.859 1 93.21 546 SER A CA 1
ATOM 4600 C C . SER A 1 546 ? 34.116 5.967 9.852 1 93.21 546 SER A C 1
ATOM 4602 O O . SER A 1 546 ? 34.426 4.819 9.524 1 93.21 546 SER A O 1
ATOM 4604 N N . ILE A 1 547 ? 34.751 7.032 9.466 1 93.57 547 ILE A N 1
ATOM 4605 C CA . ILE A 1 547 ? 35.818 6.934 8.475 1 93.57 547 ILE A CA 1
ATOM 4606 C C . ILE A 1 547 ? 37.05 6.29 9.107 1 93.57 547 ILE A C 1
ATOM 4608 O O . ILE A 1 547 ? 37.72 5.468 8.477 1 93.57 547 ILE A O 1
ATOM 4612 N N . TYR A 1 548 ? 37.367 6.675 10.296 1 95.41 548 TYR A N 1
ATOM 4613 C CA . TYR A 1 548 ? 38.529 6.107 10.971 1 95.41 548 TYR A CA 1
ATOM 4614 C C . TYR A 1 548 ? 38.338 4.616 11.224 1 95.41 548 TYR A C 1
ATOM 4616 O O . TYR A 1 548 ? 39.274 3.828 11.069 1 95.41 548 TYR A O 1
ATOM 4624 N N . LEU A 1 549 ? 37.186 4.225 11.554 1 93.35 549 LEU A N 1
ATOM 4625 C CA . LEU A 1 549 ? 36.901 2.809 11.758 1 93.35 549 LEU A CA 1
ATOM 4626 C C . LEU A 1 549 ? 37.027 2.036 10.449 1 93.35 549 LEU A C 1
ATOM 4628 O O . LEU A 1 549 ? 37.547 0.918 10.432 1 93.35 549 LEU A O 1
ATOM 4632 N N . SER A 1 550 ? 36.57 2.688 9.378 1 91.61 550 SER A N 1
ATOM 4633 C CA . SER A 1 550 ? 36.649 2.04 8.072 1 91.61 550 SER A CA 1
ATOM 4634 C C . SER A 1 550 ? 38.096 1.895 7.613 1 91.61 550 SER A C 1
ATOM 4636 O O . SER A 1 550 ? 38.403 1.055 6.765 1 91.61 550 SER A O 1
ATOM 4638 N N . GLN A 1 551 ? 38.997 2.715 8.25 1 92.63 551 GLN A N 1
ATOM 4639 C CA . GLN A 1 551 ? 40.417 2.663 7.92 1 92.63 551 GLN A CA 1
ATOM 4640 C C . GLN A 1 551 ? 41.206 1.929 9.001 1 92.63 551 GLN A C 1
ATOM 4642 O O . GLN A 1 551 ? 42.438 1.978 9.018 1 92.63 551 GLN A O 1
ATOM 4647 N N . GLU A 1 552 ? 40.513 1.352 9.984 1 91.53 552 GLU A N 1
ATOM 4648 C CA . GLU A 1 552 ? 41.098 0.569 11.069 1 91.53 552 GLU A CA 1
ATOM 4649 C C . GLU A 1 552 ? 41.999 1.432 11.948 1 91.53 552 GLU A C 1
ATOM 4651 O O . GLU A 1 552 ? 43.032 0.966 12.432 1 91.53 552 GLU A O 1
ATOM 4656 N N . ARG A 1 553 ? 41.636 2.73 11.923 1 94.02 553 ARG A N 1
ATOM 4657 C CA . ARG A 1 553 ? 42.29 3.643 12.855 1 94.02 553 ARG A CA 1
ATOM 4658 C C . ARG A 1 553 ? 41.522 3.725 14.17 1 94.02 553 ARG A C 1
ATOM 4660 O O . ARG A 1 553 ? 40.964 4.772 14.506 1 94.02 553 ARG A O 1
ATOM 4667 N N . ILE A 1 554 ? 41.617 2.714 14.93 1 95.21 554 ILE A N 1
ATOM 4668 C CA . ILE A 1 554 ? 40.765 2.48 16.091 1 95.21 554 ILE A CA 1
ATOM 4669 C C . ILE A 1 554 ? 41.134 3.455 17.206 1 95.21 554 ILE A C 1
ATOM 4671 O O . ILE A 1 554 ? 40.255 3.999 17.88 1 95.21 554 ILE A O 1
ATOM 4675 N N . ASP A 1 555 ? 42.405 3.755 17.361 1 95.12 555 ASP A N 1
ATOM 4676 C CA . ASP A 1 555 ? 42.849 4.639 18.435 1 95.12 555 ASP A CA 1
ATOM 4677 C C . ASP A 1 555 ? 42.355 6.067 18.21 1 95.12 555 ASP A C 1
ATOM 4679 O O . ASP A 1 555 ? 41.901 6.727 19.147 1 95.12 555 ASP A O 1
ATOM 4683 N N . GLU A 1 556 ? 42.457 6.516 17.001 1 95.94 556 GLU A N 1
ATOM 4684 C CA . GLU A 1 556 ? 41.978 7.855 16.672 1 95.94 556 GLU A CA 1
ATOM 4685 C C . GLU A 1 556 ? 40.463 7.954 16.829 1 95.94 556 GLU A C 1
ATOM 4687 O O . GLU A 1 556 ? 39.948 8.967 17.306 1 95.94 556 GLU A O 1
ATOM 4692 N N . ALA A 1 557 ? 39.808 6.887 16.409 1 96.78 557 ALA A N 1
ATOM 4693 C CA . ALA A 1 557 ? 38.354 6.849 16.542 1 96.78 557 ALA A CA 1
ATOM 4694 C C . ALA A 1 557 ? 37.935 6.903 18.008 1 96.78 557 ALA A C 1
ATOM 4696 O O . ALA A 1 557 ? 36.984 7.603 18.363 1 96.78 557 ALA A O 1
ATOM 4697 N N . GLN A 1 558 ? 38.642 6.184 18.837 1 96.72 558 GLN A N 1
ATOM 4698 C CA . GLN A 1 558 ? 38.332 6.141 20.262 1 96.72 558 GLN A CA 1
ATOM 4699 C C . GLN A 1 558 ? 38.508 7.513 20.906 1 96.72 558 GLN A C 1
ATOM 4701 O O . GLN A 1 558 ? 37.708 7.914 21.754 1 96.72 558 GLN A O 1
ATOM 4706 N N . LYS A 1 559 ? 39.562 8.196 20.476 1 96.48 559 LYS A N 1
ATOM 4707 C CA . LYS A 1 559 ? 39.79 9.542 20.995 1 96.48 559 LYS A CA 1
ATOM 4708 C C . LYS A 1 559 ? 38.648 10.479 20.615 1 96.48 559 LYS A C 1
ATOM 4710 O O . LYS A 1 559 ? 38.216 11.301 21.426 1 96.48 559 LYS A O 1
ATOM 4715 N N . LEU A 1 560 ? 38.219 10.347 19.441 1 96.7 560 LEU A N 1
ATOM 4716 C CA . LEU A 1 560 ? 37.135 11.2 18.967 1 96.7 560 LEU A CA 1
ATOM 4717 C C . LEU A 1 560 ? 35.827 10.862 19.674 1 96.7 560 LEU A C 1
ATOM 4719 O O . LEU A 1 560 ? 35.002 11.745 19.917 1 96.7 560 LEU A O 1
ATOM 4723 N N . ILE A 1 561 ? 35.62 9.574 19.968 1 97.37 561 ILE A N 1
ATOM 4724 C CA . ILE A 1 561 ? 34.425 9.148 20.689 1 97.37 561 ILE A CA 1
ATOM 4725 C C . ILE A 1 561 ? 34.402 9.79 22.074 1 97.37 561 ILE A C 1
ATOM 4727 O O . ILE A 1 561 ? 33.362 10.281 22.52 1 97.37 561 ILE A O 1
ATOM 4731 N N . GLU A 1 562 ? 35.523 9.824 22.669 1 96.22 562 GLU A N 1
ATOM 4732 C CA . GLU A 1 562 ? 35.617 10.454 23.983 1 96.22 562 GLU A CA 1
ATOM 4733 C C . GLU A 1 562 ? 35.311 11.947 23.902 1 96.22 562 GLU A C 1
ATOM 4735 O O . GLU A 1 562 ? 34.62 12.492 24.765 1 96.22 562 GLU A O 1
ATOM 4740 N N . LYS A 1 563 ? 35.77 12.504 22.891 1 95.49 563 LYS A N 1
ATOM 4741 C CA . LYS A 1 563 ? 35.493 13.924 22.691 1 95.49 563 LYS A CA 1
ATOM 4742 C C . LYS A 1 563 ? 34.003 14.167 22.467 1 95.49 563 LYS A C 1
ATOM 4744 O O . LYS A 1 563 ? 33.43 15.103 23.028 1 95.49 563 LYS A O 1
ATOM 4749 N N . ALA A 1 564 ? 33.449 13.373 21.59 1 95.96 564 ALA A N 1
ATOM 4750 C CA . ALA A 1 564 ? 32.032 13.519 21.271 1 95.96 564 ALA A CA 1
ATOM 4751 C C . ALA A 1 564 ? 31.167 13.323 22.513 1 95.96 564 ALA A C 1
ATOM 4753 O O . ALA A 1 564 ? 30.18 14.036 22.709 1 95.96 564 ALA A O 1
ATOM 4754 N N . LYS A 1 565 ? 31.537 12.381 23.375 1 95.13 565 LYS A N 1
ATOM 4755 C CA . LYS A 1 565 ? 30.792 12.099 24.599 1 95.13 565 LYS A CA 1
ATOM 4756 C C . LYS A 1 565 ? 30.886 13.264 25.58 1 95.13 565 LYS A C 1
ATOM 4758 O O . LYS A 1 565 ? 29.963 13.498 26.364 1 95.13 565 LYS A O 1
ATOM 4763 N N . ASN A 1 566 ? 31.996 13.979 25.446 1 94.87 566 ASN A N 1
ATOM 4764 C CA . ASN A 1 566 ? 32.186 15.131 26.321 1 94.87 566 ASN A CA 1
ATOM 4765 C C . ASN A 1 566 ? 31.407 16.346 25.826 1 94.87 566 ASN A C 1
ATOM 4767 O O . ASN A 1 566 ? 31.168 17.286 26.585 1 94.87 566 ASN A O 1
ATOM 4771 N N . ILE A 1 567 ? 31.04 16.282 24.614 1 95.35 567 ILE A N 1
ATOM 4772 C CA . ILE A 1 567 ? 30.234 17.368 24.067 1 95.35 567 ILE A CA 1
ATOM 4773 C C . ILE A 1 567 ? 28.768 17.162 24.441 1 95.35 567 ILE A C 1
ATOM 4775 O O . ILE A 1 567 ? 28.095 18.099 24.876 1 95.35 567 ILE A O 1
ATOM 4779 N N . THR A 1 568 ? 28.298 15.948 24.197 1 94.64 568 THR A N 1
ATOM 4780 C CA . THR A 1 568 ? 26.926 15.638 24.582 1 94.64 568 THR A CA 1
ATOM 4781 C C . THR A 1 568 ? 26.777 14.154 24.903 1 94.64 568 THR A C 1
ATOM 4783 O O . THR A 1 568 ? 27.472 13.315 24.325 1 94.64 568 THR A O 1
ATOM 4786 N N . TYR A 1 569 ? 25.857 13.875 25.803 1 92.63 569 TYR A N 1
ATOM 4787 C CA . TYR A 1 569 ? 25.587 12.491 26.177 1 92.63 569 TYR A CA 1
ATOM 4788 C C . TYR A 1 569 ? 24.332 11.973 25.485 1 92.63 569 TYR A C 1
ATOM 4790 O O . TYR A 1 569 ? 23.886 10.855 25.75 1 92.63 569 TYR A O 1
ATOM 4798 N N . LEU A 1 570 ? 23.746 12.752 24.529 1 92.2 570 LEU A N 1
ATOM 4799 C CA . LEU A 1 570 ? 22.442 12.428 23.96 1 92.2 570 LEU A CA 1
ATOM 4800 C C . LEU A 1 570 ? 22.576 12.011 22.499 1 92.2 570 LEU A C 1
ATOM 4802 O O . LEU A 1 570 ? 21.579 11.933 21.778 1 92.2 570 LEU A O 1
ATOM 4806 N N . TYR A 1 571 ? 23.719 11.645 22.013 1 93.18 571 TYR A N 1
ATOM 4807 C CA . TYR A 1 571 ? 23.884 11.265 20.614 1 93.18 571 TYR A CA 1
ATOM 4808 C C . TYR A 1 571 ? 24.092 9.761 20.479 1 93.18 571 TYR A C 1
ATOM 4810 O O . TYR A 1 571 ? 25.202 9.261 20.678 1 93.18 571 TYR A O 1
ATOM 4818 N N . PRO A 1 572 ? 23.13 8.982 20.03 1 93.01 572 PRO A N 1
ATOM 4819 C CA . PRO A 1 572 ? 23.162 7.52 20.102 1 93.01 572 PRO A CA 1
ATOM 4820 C C . PRO A 1 572 ? 24.276 6.912 19.252 1 93.01 572 PRO A C 1
ATOM 4822 O O . PRO A 1 572 ? 24.878 5.909 19.643 1 93.01 572 PRO A O 1
ATOM 4825 N N . GLU A 1 573 ? 24.627 7.474 18.125 1 93.97 573 GLU A N 1
ATOM 4826 C CA . GLU A 1 573 ? 25.62 6.907 17.217 1 93.97 573 GLU A CA 1
ATOM 4827 C C . GLU A 1 573 ? 26.993 6.831 17.878 1 93.97 573 GLU A C 1
ATOM 4829 O O . GLU A 1 573 ? 27.777 5.924 17.592 1 93.97 573 GLU A O 1
ATOM 4834 N N . THR A 1 574 ? 27.256 7.807 18.755 1 95.88 574 THR A N 1
ATOM 4835 C CA . THR A 1 574 ? 28.524 7.797 19.476 1 95.88 574 THR A CA 1
ATOM 4836 C C . THR A 1 574 ? 28.672 6.516 20.292 1 95.88 574 THR A C 1
ATOM 4838 O O . THR A 1 574 ? 29.735 5.892 20.291 1 95.88 574 THR A O 1
ATOM 4841 N N . PHE A 1 575 ? 27.641 6.063 20.894 1 96.14 575 PHE A N 1
ATOM 4842 C CA . PHE A 1 575 ? 27.664 4.866 21.727 1 96.14 575 PHE A CA 1
ATOM 4843 C C . PHE A 1 575 ? 27.659 3.608 20.867 1 96.14 575 PHE A C 1
ATOM 4845 O O . PHE A 1 575 ? 28.206 2.577 21.264 1 96.14 575 PHE A O 1
ATOM 4852 N N . ILE A 1 576 ? 27.081 3.688 19.725 1 95.14 576 ILE A N 1
ATOM 4853 C CA . ILE A 1 576 ? 27.103 2.553 18.81 1 95.14 576 ILE A CA 1
ATOM 4854 C C . ILE A 1 576 ? 28.533 2.299 18.337 1 95.14 576 ILE A C 1
ATOM 4856 O O . ILE A 1 576 ? 28.997 1.156 18.328 1 95.14 576 ILE A O 1
ATOM 4860 N N . TYR A 1 577 ? 29.245 3.36 18 1 96.16 577 TYR A N 1
ATOM 4861 C CA . TYR A 1 577 ? 30.63 3.219 17.565 1 96.16 577 TYR A CA 1
ATOM 4862 C C . TYR A 1 577 ? 31.514 2.733 18.707 1 96.16 577 TYR A C 1
ATOM 4864 O O . TYR A 1 577 ? 32.426 1.929 18.496 1 96.16 577 TYR A O 1
ATOM 4872 N N . GLU A 1 578 ? 31.213 3.267 19.836 1 96.77 578 GLU A N 1
ATOM 4873 C CA . GLU A 1 578 ? 31.952 2.795 21.003 1 96.77 578 GLU A CA 1
ATOM 4874 C C . GLU A 1 578 ? 31.755 1.296 21.211 1 96.77 578 GLU A C 1
ATOM 4876 O O . GLU A 1 578 ? 32.719 0.565 21.45 1 96.77 578 GLU A O 1
ATOM 4881 N N . ALA A 1 579 ? 30.549 0.867 21.122 1 95.83 579 ALA A N 1
ATOM 4882 C CA . ALA A 1 579 ? 30.227 -0.55 21.277 1 95.83 579 ALA A CA 1
ATOM 4883 C C . ALA A 1 579 ? 30.929 -1.391 20.215 1 95.83 579 ALA A C 1
ATOM 4885 O O . ALA A 1 579 ? 31.393 -2.498 20.499 1 95.83 579 ALA A O 1
ATOM 4886 N N . GLU A 1 580 ? 30.964 -0.905 19.047 1 92.99 580 GLU A N 1
ATOM 4887 C CA . GLU A 1 580 ? 31.631 -1.619 17.962 1 92.99 580 GLU A CA 1
ATOM 4888 C C . GLU A 1 580 ? 33.115 -1.813 18.259 1 92.99 580 GLU A C 1
ATOM 4890 O O . GLU A 1 580 ? 33.669 -2.885 18.006 1 92.99 580 GLU A O 1
ATOM 4895 N N . ILE A 1 581 ? 33.755 -0.811 18.788 1 95.3 581 ILE A N 1
ATOM 4896 C CA . ILE A 1 581 ? 35.175 -0.887 19.116 1 95.3 581 ILE A CA 1
ATOM 4897 C C . ILE A 1 581 ? 35.391 -1.892 20.245 1 95.3 581 ILE A C 1
ATOM 4899 O O . ILE A 1 581 ? 36.302 -2.721 20.18 1 95.3 581 ILE A O 1
ATOM 4903 N N . TYR A 1 582 ? 34.518 -1.864 21.243 1 95.64 582 TYR A N 1
ATOM 4904 C CA . TYR A 1 582 ? 34.616 -2.828 22.333 1 95.64 582 TYR A CA 1
ATOM 4905 C C . TYR A 1 582 ? 34.435 -4.252 21.82 1 95.64 582 TYR A C 1
ATOM 4907 O O . TYR A 1 582 ? 35.123 -5.172 22.268 1 95.64 582 TYR A O 1
ATOM 4915 N N . ASN A 1 583 ? 33.517 -4.365 20.948 1 91.84 583 ASN A N 1
ATOM 4916 C CA . ASN A 1 583 ? 33.294 -5.68 20.355 1 91.84 583 ASN A CA 1
ATOM 4917 C C . ASN A 1 583 ? 34.524 -6.168 19.595 1 91.84 583 ASN A C 1
ATOM 4919 O O . ASN A 1 583 ? 34.883 -7.344 19.677 1 91.84 583 ASN A O 1
ATOM 4923 N N . LEU A 1 584 ? 35.127 -5.288 18.849 1 88.77 584 LEU A N 1
ATOM 4924 C CA . LEU A 1 584 ? 36.32 -5.636 18.085 1 88.77 584 LEU A CA 1
ATOM 4925 C C . LEU A 1 584 ? 37.47 -6.011 19.013 1 88.77 584 LEU A C 1
ATOM 4927 O O . LEU A 1 584 ? 38.305 -6.85 18.666 1 88.77 584 LEU A O 1
ATOM 4931 N N . LYS A 1 585 ? 37.429 -5.457 20.241 1 90.89 585 LYS A N 1
ATOM 4932 C CA . LYS A 1 585 ? 38.456 -5.747 21.237 1 90.89 585 LYS A CA 1
ATOM 4933 C C . LYS A 1 585 ? 38.053 -6.928 22.115 1 90.89 585 LYS A C 1
ATOM 4935 O O . LYS A 1 585 ? 38.721 -7.229 23.106 1 90.89 585 LYS A O 1
ATOM 4940 N N . ASP A 1 586 ? 36.892 -7.532 21.84 1 92.51 586 ASP A N 1
ATOM 4941 C CA . ASP A 1 586 ? 36.365 -8.702 22.536 1 92.51 586 ASP A CA 1
ATOM 4942 C C . ASP A 1 586 ? 35.971 -8.357 23.97 1 92.51 586 ASP A C 1
ATOM 4944 O O . ASP A 1 586 ? 36.156 -9.166 24.882 1 92.51 586 ASP A O 1
ATOM 4948 N N . GLU A 1 587 ? 35.614 -7.096 24.117 1 94.43 587 GLU A N 1
ATOM 4949 C CA . GLU A 1 587 ? 35.045 -6.662 25.39 1 94.43 587 GLU A CA 1
ATOM 4950 C C . GLU A 1 587 ? 33.52 -6.642 25.335 1 94.43 587 GLU A C 1
ATOM 4952 O O . GLU A 1 587 ? 32.909 -5.571 25.328 1 94.43 587 GLU A O 1
ATOM 4957 N N . LYS A 1 588 ? 32.976 -7.707 25.436 1 92.74 588 LYS A N 1
ATOM 4958 C CA . LYS A 1 588 ? 31.555 -7.914 25.171 1 92.74 588 LYS A CA 1
ATOM 4959 C C . LYS A 1 588 ? 30.693 -7.182 26.195 1 92.74 588 LYS A C 1
ATOM 4961 O O . LYS A 1 588 ? 29.657 -6.61 25.847 1 92.74 588 LYS A O 1
ATOM 4966 N N . GLU A 1 589 ? 31.089 -7.176 27.385 1 94.77 589 GLU A N 1
ATOM 4967 C CA . GLU A 1 589 ? 30.294 -6.54 28.432 1 94.77 589 GLU A CA 1
ATOM 4968 C C . GLU A 1 589 ? 30.199 -5.033 28.215 1 94.77 589 GLU A C 1
ATOM 4970 O O . GLU A 1 589 ? 29.121 -4.449 28.343 1 94.77 589 GLU A O 1
ATOM 4975 N N . LEU A 1 590 ? 31.342 -4.487 27.911 1 96.19 590 LEU A N 1
ATOM 4976 C CA . LEU A 1 590 ? 31.361 -3.049 27.665 1 96.19 590 LEU A CA 1
ATOM 4977 C C . LEU A 1 590 ? 30.565 -2.702 26.411 1 96.19 590 LEU A C 1
ATOM 4979 O O . LEU A 1 590 ? 29.906 -1.661 26.358 1 96.19 590 LEU A O 1
ATOM 4983 N N . ALA A 1 591 ? 30.702 -3.579 25.449 1 96.1 591 ALA A N 1
ATOM 4984 C CA . ALA A 1 591 ? 29.94 -3.371 24.22 1 96.1 591 ALA A CA 1
ATOM 4985 C C . ALA A 1 591 ? 28.44 -3.38 24.498 1 96.1 591 ALA A C 1
ATOM 4987 O O . ALA A 1 591 ? 27.706 -2.521 24.003 1 96.1 591 ALA A O 1
ATOM 4988 N N . MET A 1 592 ? 28.029 -4.329 25.325 1 95.31 592 MET A N 1
ATOM 4989 C CA . MET A 1 592 ? 26.61 -4.45 25.646 1 95.31 592 MET A CA 1
ATOM 4990 C C . MET A 1 592 ? 26.114 -3.217 26.393 1 95.31 592 MET A C 1
ATOM 4992 O O . MET A 1 592 ? 25.01 -2.733 26.136 1 95.31 592 MET A O 1
ATOM 4996 N N . GLU A 1 593 ? 26.921 -2.731 27.226 1 95.17 593 GLU A N 1
ATOM 4997 C CA . GLU A 1 593 ? 26.559 -1.533 27.977 1 95.17 593 GLU A CA 1
ATOM 4998 C C . GLU A 1 593 ? 26.394 -0.33 27.052 1 95.17 593 GLU A C 1
ATOM 5000 O O . GLU A 1 593 ? 25.459 0.458 27.211 1 95.17 593 GLU A O 1
ATOM 5005 N N . SER A 1 594 ? 27.293 -0.206 26.145 1 96.27 594 SER A N 1
ATOM 5006 C CA . SER A 1 594 ? 27.24 0.918 25.215 1 96.27 594 SER A CA 1
ATOM 5007 C C . SER A 1 594 ? 26.043 0.803 24.277 1 96.27 594 SER A C 1
ATOM 5009 O O . SER A 1 594 ? 25.394 1.803 23.964 1 96.27 594 SER A O 1
ATOM 5011 N N . TYR A 1 595 ? 25.763 -0.413 23.792 1 94.81 595 TYR A N 1
ATOM 5012 C CA . TYR A 1 595 ? 24.574 -0.617 22.972 1 94.81 595 TYR A CA 1
ATOM 5013 C C . TYR A 1 595 ? 23.311 -0.262 23.746 1 94.81 595 TYR A C 1
ATOM 5015 O O . TYR A 1 595 ? 22.393 0.355 23.2 1 94.81 595 TYR A O 1
ATOM 5023 N N . GLN A 1 596 ? 23.304 -0.629 24.968 1 92.79 596 GLN A N 1
ATOM 5024 C CA . GLN A 1 596 ? 22.144 -0.345 25.807 1 92.79 596 GLN A CA 1
ATOM 5025 C C . GLN A 1 596 ? 21.937 1.158 25.968 1 92.79 596 GLN A C 1
ATOM 5027 O O . GLN A 1 596 ? 20.801 1.637 25.965 1 92.79 596 GLN A O 1
ATOM 5032 N N . LYS A 1 597 ? 22.992 1.833 26.136 1 92.92 597 LYS A N 1
ATOM 5033 C CA . LYS A 1 597 ? 22.903 3.286 26.252 1 92.92 597 LYS A CA 1
ATOM 5034 C C . LYS A 1 597 ? 22.344 3.907 24.975 1 92.92 597 LYS A C 1
ATOM 5036 O O . LYS A 1 597 ? 21.535 4.835 25.032 1 92.92 597 LYS A O 1
ATOM 5041 N N . ALA A 1 598 ? 22.813 3.457 23.832 1 93.33 598 ALA A N 1
ATOM 5042 C CA . ALA A 1 598 ? 22.324 3.963 22.551 1 93.33 598 ALA A CA 1
ATOM 5043 C C . ALA A 1 598 ? 20.821 3.742 22.413 1 93.33 598 ALA A C 1
ATOM 5045 O O . ALA A 1 598 ? 20.088 4.65 22.014 1 93.33 598 ALA A O 1
ATOM 5046 N N . ILE A 1 599 ? 20.353 2.604 22.832 1 90.56 599 ILE A N 1
ATOM 5047 C CA . ILE A 1 599 ? 18.95 2.231 22.687 1 90.56 599 ILE A CA 1
ATOM 5048 C C . ILE A 1 599 ? 18.101 3.02 23.681 1 90.56 599 ILE A C 1
ATOM 5050 O O . ILE A 1 599 ? 16.954 3.365 23.389 1 90.56 599 ILE A O 1
ATOM 5054 N N . SER A 1 600 ? 18.666 3.349 24.793 1 87.84 600 SER A N 1
ATOM 5055 C CA . SER A 1 600 ? 17.943 4.137 25.786 1 87.84 600 SER A CA 1
ATOM 5056 C C . SER A 1 600 ? 17.644 5.54 25.267 1 87.84 600 SER A C 1
ATOM 5058 O O . SER A 1 600 ? 16.659 6.16 25.672 1 87.84 600 SER A O 1
ATOM 5060 N N . ILE A 1 601 ? 18.482 5.956 24.342 1 89.51 601 ILE A N 1
ATOM 5061 C CA . ILE A 1 601 ? 18.288 7.275 23.75 1 89.51 601 ILE A CA 1
ATOM 5062 C C . ILE A 1 601 ? 17.329 7.172 22.565 1 89.51 601 ILE A C 1
ATOM 5064 O O . ILE A 1 601 ? 16.375 7.946 22.462 1 89.51 601 ILE A O 1
ATOM 5068 N N . ASP A 1 602 ? 17.589 6.131 21.717 1 88.25 602 ASP A N 1
ATOM 5069 C CA . ASP A 1 602 ? 16.748 5.902 20.547 1 88.25 602 ASP A CA 1
ATOM 5070 C C . ASP A 1 602 ? 16.429 4.418 20.382 1 88.25 602 ASP A C 1
ATOM 5072 O O . ASP A 1 602 ? 17.22 3.667 19.806 1 88.25 602 ASP A O 1
ATOM 5076 N N . PRO A 1 603 ? 15.311 4.046 20.797 1 85.54 603 PRO A N 1
ATOM 5077 C CA . PRO A 1 603 ? 14.966 2.623 20.761 1 85.54 603 PRO A CA 1
ATOM 5078 C C . PRO A 1 603 ? 14.662 2.125 19.35 1 85.54 603 PRO A C 1
ATOM 5080 O O . PRO A 1 603 ? 14.44 0.928 19.149 1 85.54 603 PRO A O 1
ATOM 5083 N N . SER A 1 604 ? 14.733 2.965 18.304 1 82.17 604 SER A N 1
ATOM 5084 C CA . SER A 1 604 ? 14.341 2.594 16.948 1 82.17 604 SER A CA 1
ATOM 5085 C C . SER A 1 604 ? 15.412 1.742 16.277 1 82.17 604 SER A C 1
ATOM 5087 O O . SER A 1 604 ? 15.201 1.22 15.18 1 82.17 604 SER A O 1
ATOM 5089 N N . TYR A 1 605 ? 16.566 1.536 16.936 1 87.85 605 TYR A N 1
ATOM 5090 C CA . TYR A 1 605 ? 17.629 0.721 16.357 1 87.85 605 TYR A CA 1
ATOM 5091 C C . TYR A 1 605 ? 17.332 -0.764 16.527 1 87.85 605 TYR A C 1
ATOM 5093 O O . TYR A 1 605 ? 17.91 -1.424 17.393 1 87.85 605 TYR A O 1
ATOM 5101 N N . LYS A 1 606 ? 16.524 -1.274 15.677 1 82.22 606 LYS A N 1
ATOM 5102 C CA . LYS A 1 606 ? 16.055 -2.655 15.748 1 82.22 606 LYS A CA 1
ATOM 5103 C C . LYS A 1 606 ? 17.217 -3.638 15.634 1 82.22 606 LYS A C 1
ATOM 5105 O O . LYS A 1 606 ? 17.281 -4.62 16.375 1 82.22 606 LYS A O 1
ATOM 5110 N N . GLY A 1 607 ? 18.151 -3.359 14.683 1 86.07 607 GLY A N 1
ATOM 5111 C CA . GLY A 1 607 ? 19.282 -4.248 14.466 1 86.07 607 GLY A CA 1
ATOM 5112 C C . GLY A 1 607 ? 20.18 -4.378 15.681 1 86.07 607 GLY A C 1
ATOM 5113 O O . GLY A 1 607 ? 20.659 -5.471 15.991 1 86.07 607 GLY A O 1
ATOM 5114 N N . ILE A 1 608 ? 20.348 -3.372 16.44 1 91.12 608 ILE A N 1
ATOM 5115 C CA . ILE A 1 608 ? 21.187 -3.368 17.633 1 91.12 608 ILE A CA 1
ATOM 5116 C C . ILE A 1 608 ? 20.487 -4.125 18.76 1 91.12 608 ILE A C 1
ATOM 5118 O O . ILE A 1 608 ? 21.131 -4.844 19.527 1 91.12 608 ILE A O 1
ATOM 5122 N N . ARG A 1 609 ? 19.213 -3.96 18.842 1 87.91 609 ARG A N 1
ATOM 5123 C CA . ARG A 1 609 ? 18.459 -4.689 19.857 1 87.91 609 ARG A CA 1
ATOM 5124 C C . ARG A 1 609 ? 18.546 -6.194 19.628 1 87.91 609 ARG A C 1
ATOM 5126 O O . ARG A 1 609 ? 18.726 -6.962 20.575 1 87.91 609 ARG A O 1
ATOM 5133 N N . GLU A 1 610 ? 18.427 -6.582 18.397 1 86.26 610 GLU A N 1
ATOM 5134 C CA . GLU A 1 610 ? 18.527 -8 18.069 1 86.26 610 GLU A CA 1
ATOM 5135 C C . GLU A 1 610 ? 19.912 -8.548 18.401 1 86.26 610 GLU A C 1
ATOM 5137 O O . GLU A 1 610 ? 20.039 -9.664 18.908 1 86.26 610 GLU A O 1
ATOM 5142 N N . TYR A 1 611 ? 20.9 -7.814 18.106 1 91.27 611 TYR A N 1
ATOM 5143 C CA . TYR A 1 611 ? 22.265 -8.234 18.402 1 91.27 611 TYR A CA 1
ATOM 5144 C C . TYR A 1 611 ? 22.493 -8.33 19.905 1 91.27 611 TYR A C 1
ATOM 5146 O O . TYR A 1 611 ? 23.124 -9.275 20.385 1 91.27 611 TYR A O 1
ATOM 5154 N N . LEU A 1 612 ? 21.953 -7.334 20.593 1 91.03 612 LEU A N 1
ATOM 5155 C CA . LEU A 1 612 ? 22.066 -7.343 22.048 1 91.03 612 LEU A CA 1
ATOM 5156 C C . LEU A 1 612 ? 21.358 -8.556 22.641 1 91.03 612 LEU A C 1
ATOM 5158 O O . LEU A 1 612 ? 21.88 -9.201 23.553 1 91.03 612 LEU A O 1
ATOM 5162 N N . ASN A 1 613 ? 20.219 -8.864 22.146 1 87.28 613 ASN A N 1
ATOM 5163 C CA . ASN A 1 613 ? 19.49 -10.043 22.602 1 87.28 613 ASN A CA 1
ATOM 5164 C C . ASN A 1 613 ? 20.281 -11.324 22.35 1 87.28 613 ASN A C 1
ATOM 5166 O O . ASN A 1 613 ? 20.247 -12.249 23.164 1 87.28 613 ASN A O 1
ATOM 5170 N N . TYR A 1 614 ? 20.975 -11.358 21.259 1 88.98 614 TYR A N 1
ATOM 5171 C CA . TYR A 1 614 ? 21.803 -12.516 20.938 1 88.98 614 TYR A CA 1
ATOM 5172 C C . TYR A 1 614 ? 22.978 -12.63 21.901 1 88.98 614 TYR A C 1
ATOM 5174 O O . TYR A 1 614 ? 23.268 -13.715 22.411 1 88.98 614 TYR A O 1
ATOM 5182 N N . LEU A 1 615 ? 23.566 -11.473 22.155 1 90.53 615 LEU A N 1
ATOM 5183 C CA . LEU A 1 615 ? 24.713 -11.465 23.056 1 90.53 615 LEU A CA 1
ATOM 5184 C C . LEU A 1 615 ? 24.299 -11.878 24.465 1 90.53 615 LEU A C 1
ATOM 5186 O O . LEU A 1 615 ? 25.076 -12.511 25.184 1 90.53 615 LEU A O 1
ATOM 5190 N N . ARG A 1 616 ? 23.031 -11.645 24.664 1 88.61 616 ARG A N 1
ATOM 5191 C CA . ARG A 1 616 ? 22.525 -11.966 25.995 1 88.61 616 ARG A CA 1
ATOM 5192 C C . ARG A 1 616 ? 21.823 -13.32 26.001 1 88.61 616 ARG A C 1
ATOM 5194 O O . ARG A 1 616 ? 21.282 -13.739 27.027 1 88.61 616 ARG A O 1
ATOM 5201 N N . SER A 1 617 ? 21.989 -14.394 24.048 1 84.56 617 SER A N 1
ATOM 5202 C CA . SER A 1 617 ? 21.281 -15.663 23.916 1 84.56 617 SER A CA 1
ATOM 5203 C C . SER A 1 617 ? 19.805 -15.513 24.269 1 84.56 617 SER A C 1
ATOM 5205 O O . SER A 1 617 ? 19.253 -16.329 25.01 1 84.56 617 SER A O 1
ATOM 5207 N N . GLU A 1 618 ? 18.827 -13.985 24.692 1 81.34 618 GLU A N 1
ATOM 5208 C CA . GLU A 1 618 ? 17.436 -13.663 24.996 1 81.34 618 GLU A CA 1
ATOM 5209 C C . GLU A 1 618 ? 16.572 -13.708 23.739 1 81.34 618 GLU A C 1
ATOM 5211 O O . GLU A 1 618 ? 15.576 -12.989 23.637 1 81.34 618 GLU A O 1
ATOM 5216 N N . GLN A 1 619 ? 16.833 -14.426 22.869 1 78.97 619 GLN A N 1
ATOM 5217 C CA . GLN A 1 619 ? 16.039 -14.513 21.647 1 78.97 619 GLN A CA 1
ATOM 5218 C C . GLN A 1 619 ? 14.719 -15.235 21.899 1 78.97 619 GLN A C 1
ATOM 5220 O O . GLN A 1 619 ? 14.649 -16.135 22.738 1 78.97 619 GLN A O 1
ATOM 5225 N N . ILE A 1 620 ? 13.658 -14.773 21.272 1 82.68 620 ILE A N 1
ATOM 5226 C CA . ILE A 1 620 ? 12.354 -15.422 21.355 1 82.68 620 ILE A CA 1
ATOM 5227 C C . ILE A 1 620 ? 12.394 -16.758 20.617 1 82.68 620 ILE A C 1
ATOM 5229 O O . ILE A 1 620 ? 12.865 -16.832 19.479 1 82.68 620 ILE A O 1
ATOM 5233 N N . ARG A 1 621 ? 11.981 -17.813 21.297 1 79.48 621 ARG A N 1
ATOM 5234 C CA . ARG A 1 621 ? 11.982 -19.153 20.719 1 79.48 621 ARG A CA 1
ATOM 5235 C C . ARG A 1 621 ? 10.561 -19.684 20.566 1 79.48 621 ARG A C 1
ATOM 5237 O O . ARG A 1 621 ? 9.691 -19.389 21.387 1 79.48 621 ARG A O 1
ATOM 5244 N N . ILE A 1 622 ? 10.201 -20.466 19.611 1 83.79 622 ILE A N 1
ATOM 5245 C CA . ILE A 1 622 ? 8.908 -21.109 19.4 1 83.79 622 ILE A CA 1
ATOM 5246 C C . ILE A 1 622 ? 8.696 -22.198 20.449 1 83.79 622 ILE A C 1
ATOM 5248 O O . ILE A 1 622 ? 9.532 -23.092 20.602 1 83.79 622 ILE A O 1
ATOM 5252 N N . PRO A 1 623 ? 7.645 -22.073 21.15 1 86.27 623 PRO A N 1
ATOM 5253 C CA . PRO A 1 623 ? 7.401 -23.068 22.197 1 86.27 623 PRO A CA 1
ATOM 5254 C C . PRO A 1 623 ? 6.984 -24.425 21.635 1 86.27 623 PRO A C 1
ATOM 5256 O O . PRO A 1 623 ? 6.478 -24.503 20.513 1 86.27 623 PRO A O 1
ATOM 5259 N N . ASP A 1 624 ? 7.209 -25.38 22.415 1 84.3 624 ASP A N 1
ATOM 5260 C CA . ASP A 1 624 ? 6.703 -26.717 22.116 1 84.3 624 ASP A CA 1
ATOM 5261 C C . ASP A 1 624 ? 5.203 -26.809 22.386 1 84.3 624 ASP A C 1
ATOM 5263 O O . ASP A 1 624 ? 4.724 -26.352 23.426 1 84.3 624 ASP A O 1
ATOM 5267 N N . ILE A 1 625 ? 4.433 -27.403 21.455 1 90.54 625 ILE A N 1
ATOM 5268 C CA . ILE A 1 625 ? 2.983 -27.42 21.62 1 90.54 625 ILE A CA 1
ATOM 5269 C C . ILE A 1 625 ? 2.493 -28.863 21.721 1 90.54 625 ILE A C 1
ATOM 5271 O O . ILE A 1 625 ? 1.315 -29.143 21.489 1 90.54 625 ILE A O 1
ATOM 5275 N N . SER A 1 626 ? 3.746 -30.031 21.593 1 84.86 626 SER A N 1
ATOM 5276 C CA . SER A 1 626 ? 3.395 -31.446 21.641 1 84.86 626 SER A CA 1
ATOM 5277 C C . SER A 1 626 ? 2.282 -31.706 22.65 1 84.86 626 SER A C 1
ATOM 5279 O O . SER A 1 626 ? 1.396 -32.528 22.407 1 84.86 626 SER A O 1
ATOM 5281 N N . GLU A 1 627 ? 1.884 -30.728 24.05 1 88.25 627 GLU A N 1
ATOM 5282 C CA . GLU A 1 627 ? 0.868 -30.868 25.088 1 88.25 627 GLU A CA 1
ATOM 5283 C C . GLU A 1 627 ? -0.511 -30.468 24.57 1 88.25 627 GLU A C 1
ATOM 5285 O O . GLU A 1 627 ? -1.517 -31.082 24.929 1 88.25 627 GLU A O 1
ATOM 5290 N N . TYR A 1 628 ? -0.671 -29.508 23.778 1 91.49 628 TYR A N 1
ATOM 5291 C CA . TYR A 1 628 ? -1.935 -28.995 23.262 1 91.49 628 TYR A CA 1
ATOM 5292 C C . TYR A 1 628 ? -2.487 -29.903 22.17 1 91.49 628 TYR A C 1
ATOM 5294 O O . TYR A 1 628 ? -3.704 -30.052 22.033 1 91.49 628 TYR A O 1
ATOM 5302 N N . ILE A 1 629 ? -1.596 -30.55 21.461 1 87.53 629 ILE A N 1
ATOM 5303 C CA . ILE A 1 629 ? -2.007 -31.432 20.374 1 87.53 629 ILE A CA 1
ATOM 5304 C C . ILE A 1 629 ? -2.748 -32.64 20.941 1 87.53 629 ILE A C 1
ATOM 5306 O O . ILE A 1 629 ? -3.729 -33.106 20.356 1 87.53 629 ILE A O 1
ATOM 5310 N N . THR A 1 630 ? -2.313 -33.045 22.108 1 85.44 630 THR A N 1
ATOM 5311 C CA . THR A 1 630 ? -2.871 -34.265 22.68 1 85.44 630 THR A CA 1
ATOM 5312 C C . THR A 1 630 ? -4.001 -33.94 23.652 1 85.44 630 THR A C 1
ATOM 5314 O O . THR A 1 630 ? -4.666 -34.843 24.164 1 85.44 630 THR A O 1
ATOM 5317 N N . GLN A 1 631 ? -4.255 -32.743 23.83 1 87.65 631 GLN A N 1
ATOM 5318 C CA . GLN A 1 631 ? -5.259 -32.331 24.805 1 87.65 631 GLN A CA 1
ATOM 5319 C C . GLN A 1 631 ? -6.667 -32.667 24.321 1 87.65 631 GLN A C 1
ATOM 5321 O O . GLN A 1 631 ? -7.004 -32.424 23.16 1 87.65 631 GLN A O 1
ATOM 5326 N N . LYS A 1 632 ? -7.504 -33.212 25.21 1 88.44 632 LYS A N 1
ATOM 5327 C CA . LYS A 1 632 ? -8.887 -33.544 24.881 1 88.44 632 LYS A CA 1
ATOM 5328 C C . LYS A 1 632 ? -9.807 -32.347 25.101 1 88.44 632 LYS A C 1
ATOM 5330 O O . LYS A 1 632 ? -9.657 -31.613 26.08 1 88.44 632 LYS A O 1
ATOM 5335 N N . VAL A 1 633 ? -10.748 -32.134 24.265 1 92.08 633 VAL A N 1
ATOM 5336 C CA . VAL A 1 633 ? -11.727 -31.056 24.358 1 92.08 633 VAL A CA 1
ATOM 5337 C C . VAL A 1 633 ? -12.877 -31.479 25.269 1 92.08 633 VAL A C 1
ATOM 5339 O O . VAL A 1 633 ? -13.455 -32.554 25.091 1 92.08 633 VAL A O 1
ATOM 5342 N N . PRO A 1 634 ? -13.18 -30.677 26.232 1 92.72 634 PRO A N 1
ATOM 5343 C CA . PRO A 1 634 ? -14.326 -30.987 27.09 1 92.72 634 PRO A CA 1
ATOM 5344 C C . PRO A 1 634 ? -15.622 -31.167 26.301 1 92.72 634 PRO A C 1
ATOM 5346 O O . PRO A 1 634 ? -15.855 -30.458 25.319 1 92.72 634 PRO A O 1
ATOM 5349 N N . GLU A 1 635 ? -16.479 -31.952 26.756 1 90.85 635 GLU A N 1
ATOM 5350 C CA . GLU A 1 635 ? -17.711 -32.322 26.067 1 90.85 635 GLU A CA 1
ATOM 5351 C C . GLU A 1 635 ? -18.629 -31.115 25.891 1 90.85 635 GLU A C 1
ATOM 5353 O O . GLU A 1 635 ? -19.331 -31.005 24.884 1 90.85 635 GLU A O 1
ATOM 5358 N N . GLU A 1 636 ? -18.539 -30.281 26.824 1 88.77 636 GLU A N 1
ATOM 5359 C CA . GLU A 1 636 ? -19.426 -29.122 26.796 1 88.77 636 GLU A CA 1
ATOM 5360 C C . GLU A 1 636 ? -19.057 -28.172 25.66 1 88.77 636 GLU A C 1
ATOM 5362 O O . GLU A 1 636 ? -19.876 -27.353 25.239 1 88.77 636 GLU A O 1
ATOM 5367 N N . PHE A 1 637 ? -17.849 -28.353 25.219 1 92.71 637 PHE A N 1
ATOM 5368 C CA . PHE A 1 637 ? -17.384 -27.408 24.211 1 92.71 637 PHE A CA 1
ATOM 5369 C C . PHE A 1 637 ? -17.513 -28.002 22.813 1 92.71 637 PHE A C 1
ATOM 5371 O O . PHE A 1 637 ? -17.308 -27.306 21.816 1 92.71 637 PHE A O 1
ATOM 5378 N N . LEU A 1 638 ? -18.024 -29.206 22.634 1 90.29 638 LEU A N 1
ATOM 5379 C CA . LEU A 1 638 ? -18.032 -29.915 21.36 1 90.29 638 LEU A CA 1
ATOM 5380 C C . LEU A 1 638 ? -19.12 -29.369 20.441 1 90.29 638 LEU A C 1
ATOM 5382 O O . LEU A 1 638 ? -19.088 -29.599 19.229 1 90.29 638 LEU A O 1
ATOM 5386 N N . ASP A 1 639 ? -19.98 -28.611 21.097 1 88.39 639 ASP A N 1
ATOM 5387 C CA . ASP A 1 639 ? -21.072 -28.067 20.294 1 88.39 639 ASP A CA 1
ATOM 5388 C C . ASP A 1 639 ? -20.619 -26.834 19.515 1 88.39 639 ASP A C 1
ATOM 5390 O O . ASP A 1 639 ? -21.289 -26.41 18.571 1 88.39 639 ASP A O 1
ATOM 5394 N N . PHE A 1 640 ? -19.519 -26.311 19.864 1 91.27 640 PHE A N 1
ATOM 5395 C CA . PHE A 1 640 ? -19.006 -25.133 19.175 1 91.27 640 PHE A CA 1
ATOM 5396 C C . PHE A 1 640 ? -18.232 -25.532 17.924 1 91.27 640 PHE A C 1
ATOM 5398 O O . PHE A 1 640 ? -17.745 -26.659 17.822 1 91.27 640 PHE A O 1
ATOM 5405 N N . PRO A 1 641 ? -18.186 -24.641 16.957 1 91.12 641 PRO A N 1
ATOM 5406 C CA . PRO A 1 641 ? -17.507 -24.993 15.708 1 91.12 641 PRO A CA 1
ATOM 5407 C C . PRO A 1 641 ? -15.993 -25.109 15.871 1 91.12 641 PRO A C 1
ATOM 5409 O O . PRO A 1 641 ? -15.336 -25.807 15.094 1 91.12 641 PRO A O 1
ATOM 5412 N N . ALA A 1 642 ? -15.424 -24.442 16.821 1 94.83 642 ALA A N 1
ATOM 5413 C CA . ALA A 1 642 ? -13.989 -24.445 17.092 1 94.83 642 ALA A CA 1
ATOM 5414 C C . ALA A 1 642 ? -13.708 -24.122 18.557 1 94.83 642 ALA A C 1
ATOM 5416 O O . ALA A 1 642 ? -14.626 -23.807 19.317 1 94.83 642 ALA A O 1
ATOM 5417 N N . ILE A 1 643 ? -12.476 -24.348 18.984 1 95.7 643 ILE A N 1
ATOM 5418 C CA . ILE A 1 643 ? -12.068 -24.052 20.353 1 95.7 643 ILE A CA 1
ATOM 5419 C C . ILE A 1 643 ? -10.619 -23.572 20.367 1 95.7 643 ILE A C 1
ATOM 5421 O O . ILE A 1 643 ? -9.786 -24.069 19.605 1 95.7 643 ILE A O 1
ATOM 5425 N N . TYR A 1 644 ? -10.351 -22.612 21.203 1 96.71 644 TYR A N 1
ATOM 5426 C CA . TYR A 1 644 ? -8.962 -22.257 21.472 1 96.71 644 TYR A CA 1
ATOM 5427 C C . TYR A 1 644 ? -8.336 -23.221 22.471 1 96.71 644 TYR A C 1
ATOM 5429 O O . TYR A 1 644 ? -8.795 -23.329 23.611 1 96.71 644 TYR A O 1
ATOM 5437 N N . LEU A 1 645 ? -7.313 -23.908 22.018 1 97.27 645 LEU A N 1
ATOM 5438 C CA . LEU A 1 645 ? -6.558 -24.695 22.987 1 97.27 645 LEU A CA 1
ATOM 5439 C C . LEU A 1 645 ? -5.652 -23.801 23.827 1 97.27 645 LEU A C 1
ATOM 5441 O O . LEU A 1 645 ? -5.322 -24.139 24.966 1 97.27 645 LEU A O 1
ATOM 5445 N N . LEU A 1 646 ? -5.211 -22.772 23.128 1 96.92 646 LEU A N 1
ATOM 5446 C CA . LEU A 1 646 ? -4.358 -21.798 23.8 1 96.92 646 LEU A CA 1
ATOM 5447 C C . LEU A 1 646 ? -4.558 -20.404 23.214 1 96.92 646 LEU A C 1
ATOM 5449 O O . LEU A 1 646 ? -4.583 -20.238 21.993 1 96.92 646 LEU A O 1
ATOM 5453 N N . ASP A 1 647 ? -4.804 -19.456 23.988 1 96.94 647 ASP A N 1
ATOM 5454 C CA . ASP A 1 647 ? -4.745 -18.031 23.678 1 96.94 647 ASP A CA 1
ATOM 5455 C C . ASP A 1 647 ? -3.803 -17.3 24.631 1 96.94 647 ASP A C 1
ATOM 5457 O O . ASP A 1 647 ? -4.201 -16.917 25.733 1 96.94 647 ASP A O 1
ATOM 5461 N N . ARG A 1 648 ? -2.562 -17.128 24.164 1 96.63 648 ARG A N 1
ATOM 5462 C CA . ARG A 1 648 ? -1.531 -16.57 25.034 1 96.63 648 ARG A CA 1
ATOM 5463 C C . ARG A 1 648 ? -0.995 -15.256 24.475 1 96.63 648 ARG A C 1
ATOM 5465 O O . ARG A 1 648 ? -0.75 -15.141 23.273 1 96.63 648 ARG A O 1
ATOM 5472 N N . GLN A 1 649 ? -0.903 -14.318 25.267 1 96.24 649 GLN A N 1
ATOM 5473 C CA . GLN A 1 649 ? -0.277 -13.036 24.963 1 96.24 649 GLN A CA 1
ATOM 5474 C C . GLN A 1 649 ? 0.765 -12.669 26.016 1 96.24 649 GLN A C 1
ATOM 5476 O O . GLN A 1 649 ? 0.489 -12.728 27.216 1 96.24 649 GLN A O 1
ATOM 5481 N N . GLU A 1 650 ? 1.972 -12.442 25.612 1 95.64 650 GLU A N 1
ATOM 5482 C CA . GLU A 1 650 ? 3.047 -11.994 26.493 1 95.64 650 GLU A CA 1
ATOM 5483 C C . GLU A 1 650 ? 3.557 -10.615 26.084 1 95.64 650 GLU A C 1
ATOM 5485 O O . GLU A 1 650 ? 3.971 -10.415 24.94 1 95.64 650 GLU A O 1
ATOM 5490 N N . ARG A 1 651 ? 3.449 -9.783 26.947 1 93.66 651 ARG A N 1
ATOM 5491 C CA . ARG A 1 651 ? 3.946 -8.434 26.691 1 93.66 651 ARG A CA 1
ATOM 5492 C C . ARG A 1 651 ? 5.195 -8.145 27.518 1 93.66 651 ARG A C 1
ATOM 5494 O O . ARG A 1 651 ? 5.182 -8.289 28.742 1 93.66 651 ARG A O 1
ATOM 5501 N N . ILE A 1 652 ? 6.261 -7.727 26.881 1 91.62 652 ILE A N 1
ATOM 5502 C CA . ILE A 1 652 ? 7.537 -7.424 27.52 1 91.62 652 ILE A CA 1
ATOM 5503 C C . ILE A 1 652 ? 7.857 -5.94 27.355 1 91.62 652 ILE A C 1
ATOM 5505 O O . ILE A 1 652 ? 8.062 -5.464 26.237 1 91.62 652 ILE A O 1
ATOM 5509 N N . MET A 1 653 ? 7.863 -5.274 28.403 1 89.26 653 MET A N 1
ATOM 5510 C CA . MET A 1 653 ? 8.288 -3.877 28.38 1 89.26 653 MET A CA 1
ATOM 5511 C C . MET A 1 653 ? 9.786 -3.759 28.639 1 89.26 653 MET A C 1
ATOM 5513 O O . MET A 1 653 ? 10.284 -4.248 29.655 1 89.26 653 MET A O 1
ATOM 5517 N N . GLN A 1 654 ? 10.409 -3.11 27.813 1 84.4 654 GLN A N 1
ATOM 5518 C CA . GLN A 1 654 ? 11.836 -2.874 28.002 1 84.4 654 GLN A CA 1
ATOM 5519 C C . GLN A 1 654 ? 12.081 -1.622 28.84 1 84.4 654 GLN A C 1
ATOM 5521 O O . GLN A 1 654 ? 11.186 -0.788 28.995 1 84.4 654 GLN A O 1
ATOM 5526 N N . LYS A 1 655 ? 13.257 -1.49 29.32 1 79.13 655 LYS A N 1
ATOM 5527 C CA . LYS A 1 655 ? 13.609 -0.351 30.163 1 79.13 655 LYS A CA 1
ATOM 5528 C C . LYS A 1 655 ? 13.524 0.958 29.382 1 79.13 655 LYS A C 1
ATOM 5530 O O . LYS A 1 655 ? 13.352 2.027 29.97 1 79.13 655 LYS A O 1
ATOM 5535 N N . ASP A 1 656 ? 13.654 0.833 28.101 1 79.36 656 ASP A N 1
ATOM 5536 C CA . ASP A 1 656 ? 13.65 2.036 27.274 1 79.36 656 ASP A CA 1
ATOM 5537 C C . ASP A 1 656 ? 12.228 2.423 26.874 1 79.36 656 ASP A C 1
ATOM 5539 O O . ASP A 1 656 ? 12.024 3.41 26.164 1 79.36 656 ASP A O 1
ATOM 5543 N N . GLY A 1 657 ? 11.279 1.686 27.306 1 79.61 657 GLY A N 1
ATOM 5544 C CA . GLY A 1 657 ? 9.888 2.029 27.053 1 79.61 657 GLY A CA 1
ATOM 5545 C C . GLY A 1 657 ? 9.316 1.337 25.83 1 79.61 657 GLY A C 1
ATOM 5546 O O . GLY A 1 657 ? 8.117 1.43 25.562 1 79.61 657 GLY A O 1
ATOM 5547 N N . SER A 1 658 ? 10.118 0.626 25.094 1 83.79 658 SER A N 1
ATOM 5548 C CA . SER A 1 658 ? 9.616 -0.14 23.957 1 83.79 658 SER A CA 1
ATOM 5549 C C . SER A 1 658 ? 8.998 -1.458 24.41 1 83.79 658 SER A C 1
ATOM 5551 O O . SER A 1 658 ? 9.166 -1.866 25.561 1 83.79 658 SER A O 1
ATOM 5553 N N . PHE A 1 659 ? 8.224 -1.997 23.508 1 88.51 659 PHE A N 1
ATOM 5554 C CA . PHE A 1 659 ? 7.528 -3.228 23.863 1 88.51 659 PHE A CA 1
ATOM 5555 C C . PHE A 1 659 ? 7.745 -4.299 22.801 1 88.51 659 PHE A C 1
ATOM 5557 O O . PHE A 1 659 ? 7.932 -3.984 21.624 1 88.51 659 PHE A O 1
ATOM 5564 N N . THR A 1 660 ? 7.809 -5.502 23.274 1 89.91 660 THR A N 1
ATOM 5565 C CA . THR A 1 660 ? 7.677 -6.69 22.439 1 89.91 660 THR A CA 1
ATOM 5566 C C . THR A 1 660 ? 6.491 -7.538 22.889 1 89.91 660 THR A C 1
ATOM 5568 O O . THR A 1 660 ? 6.401 -7.918 24.059 1 89.91 660 THR A O 1
ATOM 5571 N N . VAL A 1 661 ? 5.581 -7.775 22.03 1 93.47 661 VAL A N 1
ATOM 5572 C CA . VAL A 1 661 ? 4.404 -8.565 22.375 1 93.47 661 VAL A CA 1
ATOM 5573 C C . VAL A 1 661 ? 4.433 -9.892 21.619 1 93.47 661 VAL A C 1
ATOM 5575 O O . VAL A 1 661 ? 4.579 -9.913 20.395 1 93.47 661 VAL A O 1
ATOM 5578 N N . VAL A 1 662 ? 4.314 -10.929 22.329 1 94.86 662 VAL A N 1
ATOM 5579 C CA . VAL A 1 662 ? 4.336 -12.269 21.752 1 94.86 662 VAL A CA 1
ATOM 5580 C C . VAL A 1 662 ? 2.937 -12.878 21.806 1 94.86 662 VAL A C 1
ATOM 5582 O O . VAL A 1 662 ? 2.296 -12.883 22.86 1 94.86 662 VAL A O 1
ATOM 5585 N N . PHE A 1 663 ? 2.463 -13.313 20.709 1 95.78 663 PHE A N 1
ATOM 5586 C CA . PHE A 1 663 ? 1.155 -13.951 20.619 1 95.78 663 PHE A CA 1
ATOM 5587 C C . PHE A 1 663 ? 1.295 -15.421 20.245 1 95.78 663 PHE A C 1
ATOM 5589 O O . PHE A 1 663 ? 2.133 -15.78 19.415 1 95.78 663 PHE A O 1
ATOM 5596 N N . HIS A 1 664 ? 0.597 -16.241 20.913 1 96.52 664 HIS A N 1
ATOM 5597 C CA . HIS A 1 664 ? 0.538 -17.666 20.609 1 96.52 664 HIS A CA 1
ATOM 5598 C C . HIS A 1 664 ? -0.898 -18.178 20.645 1 96.52 664 HIS A C 1
ATOM 5600 O O . HIS A 1 664 ? -1.506 -18.261 21.714 1 96.52 664 HIS A O 1
ATOM 5606 N N . LYS A 1 665 ? -1.449 -18.514 19.531 1 96.48 665 LYS A N 1
ATOM 5607 C CA . LYS A 1 665 ? -2.815 -19.017 19.42 1 96.48 665 LYS A CA 1
ATOM 5608 C C . LYS A 1 665 ? -2.838 -20.419 18.818 1 96.48 665 LYS A C 1
ATOM 5610 O O . LYS A 1 665 ? -2.152 -20.687 17.83 1 96.48 665 LYS A O 1
ATOM 5615 N N . ILE A 1 666 ? -3.508 -21.27 19.461 1 97.14 666 ILE A N 1
ATOM 5616 C CA . ILE A 1 666 ? -3.746 -22.624 18.972 1 97.14 666 ILE A CA 1
ATOM 5617 C C . ILE A 1 666 ? -5.248 -22.898 18.921 1 97.14 666 ILE A C 1
ATOM 5619 O O . ILE A 1 666 ? -5.921 -22.893 19.954 1 97.14 666 ILE A O 1
ATOM 5623 N N . ILE A 1 667 ? -5.783 -23.147 17.737 1 96.77 667 ILE A N 1
ATOM 5624 C CA . ILE A 1 667 ? -7.215 -23.331 17.529 1 96.77 667 ILE A CA 1
ATOM 5625 C C . ILE A 1 667 ? -7.482 -24.73 16.978 1 96.77 667 ILE A C 1
ATOM 5627 O O . ILE A 1 667 ? -6.804 -25.178 16.05 1 96.77 667 ILE A O 1
ATOM 5631 N N . LYS A 1 668 ? -8.366 -25.385 17.514 1 96.29 668 LYS A N 1
ATOM 5632 C CA . LYS A 1 668 ? -8.794 -26.682 16.997 1 96.29 668 LYS A CA 1
ATOM 5633 C C . LYS A 1 668 ? -10.141 -26.573 16.287 1 96.29 668 LYS A C 1
ATOM 5635 O O . LYS A 1 668 ? -11.101 -26.039 16.846 1 96.29 668 LYS A O 1
ATOM 5640 N N . ILE A 1 669 ? -10.205 -27.067 15.103 1 94.94 669 ILE A N 1
ATOM 5641 C CA . ILE A 1 669 ? -11.426 -27.05 14.304 1 94.94 669 ILE A CA 1
ATOM 5642 C C . ILE A 1 669 ? -12.28 -28.27 14.639 1 94.94 669 ILE A C 1
ATOM 5644 O O . ILE A 1 669 ? -11.832 -29.409 14.486 1 94.94 669 ILE A O 1
ATOM 5648 N N . LEU A 1 670 ? -13.514 -28.032 15.078 1 92.97 670 LEU A N 1
ATOM 5649 C CA . LEU A 1 670 ? -14.365 -29.131 15.523 1 92.97 670 LEU A CA 1
ATOM 5650 C C . LEU A 1 670 ? -15.397 -29.484 14.457 1 92.97 670 LEU A C 1
ATOM 5652 O O . LEU A 1 670 ? -15.934 -30.594 14.45 1 92.97 670 LEU A O 1
ATOM 5656 N N . LYS A 1 671 ? -15.776 -28.445 13.644 1 88.15 671 LYS A N 1
ATOM 5657 C CA . LYS A 1 671 ? -16.761 -28.651 12.586 1 88.15 671 LYS A CA 1
ATOM 5658 C C . LYS A 1 671 ? -16.261 -28.097 11.255 1 88.15 671 LYS A C 1
ATOM 5660 O O . LYS A 1 671 ? -15.438 -27.179 11.228 1 88.15 671 LYS A O 1
ATOM 5665 N N . ASP A 1 672 ? -16.739 -28.553 10.171 1 82.13 672 ASP A N 1
ATOM 5666 C CA . ASP A 1 672 ? -16.297 -28.161 8.836 1 82.13 672 ASP A CA 1
ATOM 5667 C C . ASP A 1 672 ? -16.631 -26.698 8.554 1 82.13 672 ASP A C 1
ATOM 5669 O O . ASP A 1 672 ? -15.902 -26.019 7.829 1 82.13 672 ASP A O 1
ATOM 5673 N N . GLU A 1 673 ? -17.63 -26.309 9.184 1 77.36 673 GLU A N 1
ATOM 5674 C CA . GLU A 1 673 ? -18.104 -24.957 8.903 1 77.36 673 GLU A CA 1
ATOM 5675 C C . GLU A 1 673 ? -17.157 -23.909 9.479 1 77.36 673 GLU A C 1
ATOM 5677 O O . GLU A 1 673 ? -17.176 -22.749 9.061 1 77.36 673 GLU A O 1
ATOM 5682 N N . ALA A 1 674 ? -16.387 -24.36 10.404 1 86.9 674 ALA A N 1
ATOM 5683 C CA . ALA A 1 674 ? -15.484 -23.44 11.089 1 86.9 674 ALA A CA 1
ATOM 5684 C C . ALA A 1 674 ? -14.263 -23.126 10.229 1 86.9 674 ALA A C 1
ATOM 5686 O O . ALA A 1 674 ? -13.533 -22.17 10.501 1 86.9 674 ALA A O 1
ATOM 5687 N N . LYS A 1 675 ? -14.125 -23.79 9.124 1 86.04 675 LYS A N 1
ATOM 5688 C CA . LYS A 1 675 ? -12.907 -23.674 8.327 1 86.04 675 LYS A CA 1
ATOM 5689 C C . LYS A 1 675 ? -12.787 -22.286 7.705 1 86.04 675 LYS A C 1
ATOM 5691 O O . LYS A 1 675 ? -11.692 -21.724 7.634 1 86.04 675 LYS A O 1
ATOM 5696 N N . GLU A 1 676 ? -13.87 -21.773 7.216 1 78.77 676 GLU A N 1
ATOM 5697 C CA . GLU A 1 676 ? -13.84 -20.496 6.509 1 78.77 676 GLU A CA 1
ATOM 5698 C C . GLU A 1 676 ? -13.505 -19.348 7.457 1 78.77 676 GLU A C 1
ATOM 5700 O O . GLU A 1 676 ? -12.681 -18.49 7.134 1 78.77 676 GLU A O 1
ATOM 5705 N N . LYS A 1 677 ? -14.123 -19.407 8.56 1 82.27 677 LYS A N 1
ATOM 5706 C CA . LYS A 1 677 ? -13.967 -18.298 9.496 1 82.27 677 LYS A CA 1
ATOM 5707 C C . LYS A 1 677 ? -12.6 -18.337 10.172 1 82.27 677 LYS A C 1
ATOM 5709 O O . LYS A 1 677 ? -11.914 -17.316 10.257 1 82.27 677 LYS A O 1
ATOM 5714 N N . TYR A 1 678 ? -12.13 -19.51 10.58 1 88.96 678 TYR A N 1
ATOM 5715 C CA . TYR A 1 678 ? -10.942 -19.587 11.423 1 88.96 678 TYR A CA 1
ATOM 5716 C C . TYR A 1 678 ? -9.713 -19.956 10.6 1 88.96 678 TYR A C 1
ATOM 5718 O O . TYR A 1 678 ? -8.584 -19.884 11.092 1 88.96 678 TYR A O 1
ATOM 5726 N N . GLY A 1 679 ? -10.04 -20.28 9.364 1 87.48 679 GLY A N 1
ATOM 5727 C CA . GLY A 1 679 ? -8.913 -20.543 8.483 1 87.48 679 GLY A CA 1
ATOM 5728 C C . GLY A 1 679 ? -8.151 -19.289 8.098 1 87.48 679 GLY A C 1
ATOM 5729 O O . GLY A 1 679 ? -7.027 -19.368 7.597 1 87.48 679 GLY A O 1
ATOM 5730 N N . GLU A 1 680 ? -8.709 -18.202 8.372 1 87.21 680 GLU A N 1
ATOM 5731 C CA . GLU A 1 680 ? -8.051 -16.92 8.139 1 87.21 680 GLU A CA 1
ATOM 5732 C C . GLU A 1 680 ? -7.643 -16.262 9.454 1 87.21 680 GLU A C 1
ATOM 5734 O O . GLU A 1 680 ? -8.499 -15.871 10.25 1 87.21 680 GLU A O 1
ATOM 5739 N N . ILE A 1 681 ? -6.367 -16.126 9.693 1 90.66 681 ILE A N 1
ATOM 5740 C CA . ILE A 1 681 ? -5.887 -15.466 10.903 1 90.66 681 ILE A CA 1
ATOM 5741 C C . ILE A 1 681 ? -5.556 -14.007 10.599 1 90.66 681 ILE A C 1
ATOM 5743 O O . ILE A 1 681 ? -4.785 -13.717 9.68 1 90.66 681 ILE A O 1
ATOM 5747 N N . LEU A 1 682 ? -6.102 -13.167 11.351 1 88.66 682 LEU A N 1
ATOM 5748 C CA . LEU A 1 682 ? -5.935 -11.732 11.146 1 88.66 682 LEU A CA 1
ATOM 5749 C C . LEU A 1 682 ? -5.038 -11.13 12.223 1 88.66 682 LEU A C 1
ATOM 5751 O O . LEU A 1 682 ? -5.228 -11.392 13.413 1 88.66 682 LEU A O 1
ATOM 5755 N N . ILE A 1 683 ? -4.034 -10.331 11.799 1 91.53 683 ILE A N 1
ATOM 5756 C CA . ILE A 1 683 ? -3.149 -9.61 12.708 1 91.53 683 ILE A CA 1
ATOM 5757 C C . ILE A 1 683 ? -3.215 -8.113 12.414 1 91.53 683 ILE A C 1
ATOM 5759 O O . ILE A 1 683 ? -2.814 -7.668 11.336 1 91.53 683 ILE A O 1
ATOM 5763 N N . ASN A 1 684 ? -3.696 -7.347 13.269 1 87.26 684 ASN A N 1
ATOM 5764 C CA . ASN A 1 684 ? -3.739 -5.895 13.132 1 87.26 684 ASN A CA 1
ATOM 5765 C C . ASN A 1 684 ? -2.51 -5.237 13.754 1 87.26 684 ASN A C 1
ATOM 5767 O O . ASN A 1 684 ? -2.045 -5.659 14.814 1 87.26 684 ASN A O 1
ATOM 5771 N N . TYR A 1 685 ? -1.98 -4.255 13.092 1 86.82 685 TYR A N 1
ATOM 5772 C CA . TYR A 1 685 ? -0.849 -3.527 13.656 1 86.82 685 TYR A CA 1
ATOM 5773 C C . TYR A 1 685 ? -0.767 -2.117 13.085 1 86.82 685 TYR A C 1
ATOM 5775 O O . TYR A 1 685 ? -1.445 -1.797 12.105 1 86.82 685 TYR A O 1
ATOM 5783 N N . ASP A 1 686 ? -0.141 -1.292 13.729 1 82.4 686 ASP A N 1
ATOM 5784 C CA . ASP A 1 686 ? 0.129 0.071 13.283 1 82.4 686 ASP A CA 1
ATOM 5785 C C . ASP A 1 686 ? 1.499 0.17 12.614 1 82.4 686 ASP A C 1
ATOM 5787 O O . ASP A 1 686 ? 2.53 0.098 13.286 1 82.4 686 ASP A O 1
ATOM 5791 N N . SER A 1 687 ? 1.563 0.428 11.378 1 77.7 687 SER A N 1
ATOM 5792 C CA . SER A 1 687 ? 2.806 0.376 10.616 1 77.7 687 SER A CA 1
ATOM 5793 C C . SER A 1 687 ? 3.737 1.522 10.998 1 77.7 687 SER A C 1
ATOM 5795 O O . SER A 1 687 ? 4.933 1.483 10.702 1 77.7 687 SER A O 1
ATOM 5797 N N . SER A 1 688 ? 3.242 2.5 11.674 1 72.36 688 SER A N 1
ATOM 5798 C CA . SER A 1 688 ? 4.076 3.63 12.071 1 72.36 688 SER A CA 1
ATOM 5799 C C . SER A 1 688 ? 4.928 3.287 13.288 1 72.36 688 SER A C 1
ATOM 5801 O O . SER A 1 688 ? 6.025 3.824 13.456 1 72.36 688 SER A O 1
ATOM 5803 N N . PHE A 1 689 ? 4.376 2.282 14.157 1 79.16 689 PHE A N 1
ATOM 5804 C CA . PHE A 1 689 ? 5.042 2.08 15.438 1 79.16 689 PHE A CA 1
ATOM 5805 C C . PHE A 1 689 ? 5.387 0.61 15.643 1 79.16 689 PHE A C 1
ATOM 5807 O O . PHE A 1 689 ? 6.166 0.268 16.535 1 79.16 689 PHE A O 1
ATOM 5814 N N . GLU A 1 690 ? 4.763 -0.166 14.736 1 85.22 690 GLU A N 1
ATOM 5815 C CA . GLU A 1 690 ? 4.866 -1.595 15.019 1 85.22 690 GLU A CA 1
ATOM 5816 C C . GLU A 1 690 ? 5.408 -2.358 13.813 1 85.22 690 GLU A C 1
ATOM 5818 O O . GLU A 1 690 ? 5.244 -1.923 12.671 1 85.22 690 GLU A O 1
ATOM 5823 N N . ASP A 1 691 ? 6.17 -3.374 14.105 1 84.94 691 ASP A N 1
ATOM 5824 C CA . ASP A 1 691 ? 6.603 -4.362 13.122 1 84.94 691 ASP A CA 1
ATOM 5825 C C . ASP A 1 691 ? 6.152 -5.766 13.52 1 84.94 691 ASP A C 1
ATOM 5827 O O . ASP A 1 691 ? 6.203 -6.13 14.697 1 84.94 691 ASP A O 1
ATOM 5831 N N . VAL A 1 692 ? 5.624 -6.521 12.573 1 89.62 692 VAL A N 1
ATOM 5832 C CA . VAL A 1 692 ? 5.109 -7.855 12.865 1 89.62 692 VAL A CA 1
ATOM 5833 C C . VAL A 1 692 ? 6.057 -8.911 12.301 1 89.62 692 VAL A C 1
ATOM 5835 O O . VAL A 1 692 ? 6.517 -8.796 11.163 1 89.62 692 VAL A O 1
ATOM 5838 N N . ARG A 1 693 ? 6.436 -9.91 13.045 1 85.17 693 ARG A N 1
ATOM 5839 C CA . ARG A 1 693 ? 7.197 -11.079 12.616 1 85.17 693 ARG A CA 1
ATOM 5840 C C . ARG A 1 693 ? 6.414 -12.363 12.867 1 85.17 693 ARG A C 1
ATOM 5842 O O . ARG A 1 693 ? 6.106 -12.695 14.013 1 85.17 693 ARG A O 1
ATOM 5849 N N . ILE A 1 694 ? 6.077 -13.057 11.859 1 88.82 694 ILE A N 1
ATOM 5850 C CA . ILE A 1 694 ? 5.423 -14.354 11.998 1 88.82 694 ILE A CA 1
ATOM 5851 C C . ILE A 1 694 ? 6.476 -15.454 12.111 1 88.82 694 ILE A C 1
ATOM 5853 O O . ILE A 1 694 ? 7.207 -15.723 11.154 1 88.82 694 ILE A O 1
ATOM 5857 N N . LEU A 1 695 ? 6.621 -16.061 13.221 1 86.07 695 LEU A N 1
ATOM 5858 C CA . LEU A 1 695 ? 7.654 -17.063 13.457 1 86.07 695 LEU A CA 1
ATOM 5859 C C . LEU A 1 695 ? 7.148 -18.458 13.105 1 86.07 695 LEU A C 1
ATOM 5861 O O . LEU A 1 695 ? 7.941 -19.35 12.793 1 86.07 695 LEU A O 1
ATOM 5865 N N . ARG A 1 696 ? 5.76 -18.565 13.295 1 86.73 696 ARG A N 1
ATOM 5866 C CA . ARG A 1 696 ? 5.156 -19.85 12.958 1 86.73 696 ARG A CA 1
ATOM 5867 C C . ARG A 1 696 ? 3.683 -19.685 12.596 1 86.73 696 ARG A C 1
ATOM 5869 O O . ARG A 1 696 ? 2.946 -18.974 13.282 1 86.73 696 ARG A O 1
ATOM 5876 N N . ALA A 1 697 ? 3.252 -20.197 11.52 1 90.12 697 ALA A N 1
ATOM 5877 C CA . ALA A 1 697 ? 1.858 -20.35 11.111 1 90.12 697 ALA A CA 1
ATOM 5878 C C . ALA A 1 697 ? 1.651 -21.653 10.344 1 90.12 697 ALA A C 1
ATOM 5880 O O . ALA A 1 697 ? 2.164 -21.816 9.235 1 90.12 697 ALA A O 1
ATOM 5881 N N . ARG A 1 698 ? 0.949 -22.555 11.034 1 89.82 698 ARG A N 1
ATOM 5882 C CA . ARG A 1 698 ? 0.841 -23.856 10.382 1 89.82 698 ARG A CA 1
ATOM 5883 C C . ARG A 1 698 ? -0.473 -24.541 10.742 1 89.82 698 ARG A C 1
ATOM 5885 O O . ARG A 1 698 ? -1.114 -24.185 11.733 1 89.82 698 ARG A O 1
ATOM 5892 N N . THR A 1 699 ? -0.897 -25.433 9.902 1 91.62 699 THR A N 1
ATOM 5893 C CA . THR A 1 699 ? -2.014 -26.341 10.135 1 91.62 699 THR A CA 1
ATOM 5894 C C . THR A 1 699 ? -1.51 -27.744 10.463 1 91.62 699 THR A C 1
ATOM 5896 O O . THR A 1 699 ? -0.682 -28.297 9.737 1 91.62 699 THR A O 1
ATOM 5899 N N . ILE A 1 700 ? -1.899 -28.253 11.611 1 91.38 700 ILE A N 1
ATOM 5900 C CA . ILE A 1 700 ? -1.662 -29.649 11.962 1 91.38 700 ILE A CA 1
ATOM 5901 C C . ILE A 1 700 ? -2.91 -30.476 11.659 1 91.38 700 ILE A C 1
ATOM 5903 O O . ILE A 1 700 ? -3.938 -30.327 12.324 1 91.38 700 ILE A O 1
ATOM 5907 N N . LYS A 1 701 ? -2.846 -31.354 10.751 1 88.72 701 LYS A N 1
ATOM 5908 C CA . LYS A 1 701 ? -3.974 -32.183 10.337 1 88.72 701 LYS A CA 1
ATOM 5909 C C . LYS A 1 701 ? -4.264 -33.271 11.366 1 88.72 701 LYS A C 1
ATOM 5911 O O . LYS A 1 701 ? -3.435 -33.548 12.235 1 88.72 701 LYS A O 1
ATOM 5916 N N . PRO A 1 702 ? -5.432 -33.846 11.219 1 88.05 702 PRO A N 1
ATOM 5917 C CA . PRO A 1 702 ? -5.766 -34.904 12.175 1 88.05 702 PRO A CA 1
ATOM 5918 C C . PRO A 1 702 ? -4.796 -36.082 12.115 1 88.05 702 PRO A C 1
ATOM 5920 O O . PRO A 1 702 ? -4.601 -36.777 13.115 1 88.05 702 PRO A O 1
ATOM 5923 N N . ASP A 1 703 ? -4.147 -36.213 10.951 1 79.11 703 ASP A N 1
ATOM 5924 C CA . ASP A 1 703 ? -3.21 -37.322 10.803 1 79.11 703 ASP A CA 1
ATOM 5925 C C . ASP A 1 703 ? -1.823 -36.94 11.316 1 79.11 703 ASP A C 1
ATOM 5927 O O . ASP A 1 703 ? -0.901 -37.759 11.297 1 79.11 703 ASP A O 1
ATOM 5931 N N . GLY A 1 704 ? -1.735 -35.718 11.791 1 77.53 704 GLY A N 1
ATOM 5932 C CA . GLY A 1 704 ? -0.483 -35.291 12.396 1 77.53 704 GLY A CA 1
ATOM 5933 C C . GLY A 1 704 ? 0.412 -34.527 11.439 1 77.53 704 GLY A C 1
ATOM 5934 O O . GLY A 1 704 ? 1.415 -33.941 11.852 1 77.53 704 GLY A O 1
ATOM 5935 N N . LYS A 1 705 ? -0.019 -34.611 10.145 1 75.18 705 LYS A N 1
ATOM 5936 C CA . LYS A 1 705 ? 0.773 -33.882 9.158 1 75.18 705 LYS A CA 1
ATOM 5937 C C . LYS A 1 705 ? 0.692 -32.376 9.391 1 75.18 705 LYS A C 1
ATOM 5939 O O . LYS A 1 705 ? -0.385 -31.842 9.664 1 75.18 705 LYS A O 1
ATOM 5944 N N . GLU A 1 706 ? 1.841 -31.677 9.357 1 82.03 706 GLU A N 1
ATOM 5945 C CA . GLU A 1 706 ? 1.91 -30.232 9.556 1 82.03 706 GLU A CA 1
ATOM 5946 C C . GLU A 1 706 ? 2.137 -29.503 8.235 1 82.03 706 GLU A C 1
ATOM 5948 O O . GLU A 1 706 ? 2.985 -29.906 7.436 1 82.03 706 GLU A O 1
ATOM 5953 N N . ILE A 1 707 ? 1.357 -28.503 7.887 1 80.97 707 ILE A N 1
ATOM 5954 C CA . ILE A 1 707 ? 1.493 -27.698 6.678 1 80.97 707 ILE A CA 1
ATOM 5955 C C . ILE A 1 707 ? 1.632 -26.224 7.052 1 80.97 707 ILE A C 1
ATOM 5957 O O . ILE A 1 707 ? 0.727 -25.642 7.654 1 80.97 707 ILE A O 1
ATOM 5961 N N . GLU A 1 708 ? 2.82 -25.588 6.649 1 78.68 708 GLU A N 1
ATOM 5962 C CA . GLU A 1 708 ? 3.059 -24.184 6.971 1 78.68 708 GLU A CA 1
ATOM 5963 C C . GLU A 1 708 ? 2.25 -23.264 6.06 1 78.68 708 GLU A C 1
ATOM 5965 O O . GLU A 1 708 ? 2.043 -23.572 4.885 1 78.68 708 GLU A O 1
ATOM 5970 N N . ALA A 1 709 ? 1.835 -22.181 6.568 1 83.61 709 ALA A N 1
ATOM 5971 C CA . ALA A 1 709 ? 1.107 -21.194 5.774 1 83.61 709 ALA A CA 1
ATOM 5972 C C . ALA A 1 709 ? 2.053 -20.419 4.862 1 83.61 709 ALA A C 1
ATOM 5974 O O . ALA A 1 709 ? 3.135 -20.006 5.286 1 83.61 709 ALA A O 1
ATOM 5975 N N . THR A 1 710 ? 1.752 -20.305 3.659 1 67.61 710 THR A N 1
ATOM 5976 C CA . THR A 1 710 ? 2.604 -19.582 2.721 1 67.61 710 THR A CA 1
ATOM 5977 C C . THR A 1 710 ? 1.906 -18.323 2.216 1 67.61 710 THR A C 1
ATOM 5979 O O . THR A 1 710 ? 2.555 -17.412 1.698 1 67.61 710 THR A O 1
ATOM 5982 N N . SER A 1 711 ? 0.679 -18.311 2.322 1 75.81 711 SER A N 1
ATOM 5983 C CA . SER A 1 711 ? -0.078 -17.149 1.867 1 75.81 711 SER A CA 1
ATOM 5984 C C . SER A 1 711 ? -0.251 -16.129 2.987 1 75.81 711 SER A C 1
ATOM 5986 O O . SER A 1 711 ? -1.193 -16.221 3.777 1 75.81 711 SER A O 1
ATOM 5988 N N . ILE A 1 712 ? 0.676 -15.236 3.128 1 79.19 712 ILE A N 1
ATOM 5989 C CA . ILE A 1 712 ? 0.66 -14.154 4.107 1 79.19 712 ILE A CA 1
ATOM 5990 C C . ILE A 1 712 ? 0.599 -12.809 3.387 1 79.19 712 ILE A C 1
ATOM 5992 O O . ILE A 1 712 ? 1.466 -12.496 2.568 1 79.19 712 ILE A O 1
ATOM 5996 N N . GLN A 1 713 ? -0.432 -12.105 3.659 1 73.81 713 GLN A N 1
ATOM 5997 C CA . GLN A 1 713 ? -0.624 -10.841 2.955 1 73.81 713 GLN A CA 1
ATOM 5998 C C . GLN A 1 713 ? -0.741 -9.678 3.935 1 73.81 713 GLN A C 1
ATOM 6000 O O . GLN A 1 713 ? -1.3 -9.83 5.023 1 73.81 713 GLN A O 1
ATOM 6005 N N . ASP A 1 714 ? -0.23 -8.504 3.553 1 73.46 714 ASP A N 1
ATOM 6006 C CA . ASP A 1 714 ? -0.291 -7.268 4.327 1 73.46 714 ASP A CA 1
ATOM 6007 C C . ASP A 1 714 ? -1.12 -6.209 3.604 1 73.46 714 ASP A C 1
ATOM 6009 O O . ASP A 1 714 ? -0.823 -5.854 2.461 1 73.46 714 ASP A O 1
ATOM 6013 N N . PHE A 1 715 ? -2.269 -5.735 4.247 1 70.11 715 PHE A N 1
ATOM 6014 C CA . PHE A 1 715 ? -3.101 -4.75 3.567 1 70.11 715 PHE A CA 1
ATOM 6015 C C . PHE A 1 715 ? -3.467 -3.608 4.507 1 70.11 715 PHE A C 1
ATOM 6017 O O . PHE A 1 715 ? -3.454 -3.775 5.729 1 70.11 715 PHE A O 1
ATOM 6024 N N . ALA A 1 716 ? -3.75 -2.445 3.995 1 63.56 716 ALA A N 1
ATOM 6025 C CA . ALA A 1 716 ? -4.227 -1.291 4.753 1 63.56 716 ALA A CA 1
ATOM 6026 C C . ALA A 1 716 ? -5.717 -1.414 5.058 1 63.56 716 ALA A C 1
ATOM 6028 O O . ALA A 1 716 ? -6.497 -1.857 4.211 1 63.56 716 ALA A O 1
ATOM 6029 N N . ILE A 1 717 ? -6.252 -1.255 6.249 1 59.92 717 ILE A N 1
ATOM 6030 C CA . ILE A 1 717 ? -7.652 -1.334 6.655 1 59.92 717 ILE A CA 1
ATOM 6031 C C . ILE A 1 717 ? -8.382 -0.06 6.236 1 59.92 717 ILE A C 1
ATOM 6033 O O . ILE A 1 717 ? -7.9 1.048 6.479 1 59.92 717 ILE A O 1
ATOM 6037 N N . ALA A 1 718 ? -9.221 -0.068 5.001 1 52.07 718 ALA A N 1
ATOM 6038 C CA . ALA A 1 718 ? -10.041 1.077 4.613 1 52.07 718 ALA A CA 1
ATOM 6039 C C . ALA A 1 718 ? -11.446 0.969 5.196 1 52.07 718 ALA A C 1
ATOM 6041 O O . ALA A 1 718 ? -12.011 -0.125 5.272 1 52.07 718 ALA A O 1
ATOM 6042 N N . SER A 1 719 ? -11.928 1.854 6.196 1 51.02 719 SER A N 1
ATOM 6043 C CA . SER A 1 719 ? -13.316 1.878 6.646 1 51.02 719 SER A CA 1
ATOM 6044 C C . SER A 1 719 ? -14.196 2.664 5.68 1 51.02 719 SER A C 1
ATOM 6046 O O . SER A 1 719 ? -13.692 3.432 4.858 1 51.02 719 SER A O 1
ATOM 6048 N N . ASP A 1 720 ? -15.454 2.314 5.463 1 44.08 720 ASP A N 1
ATOM 6049 C CA . ASP A 1 720 ? -16.527 2.954 4.709 1 44.08 720 ASP A CA 1
ATOM 6050 C C . ASP A 1 720 ? -16.537 4.463 4.94 1 44.08 720 ASP A C 1
ATOM 6052 O O . ASP A 1 720 ? -17.261 5.196 4.262 1 44.08 720 ASP A O 1
ATOM 6056 N N . TYR A 1 721 ? -15.879 4.953 6.027 1 48.67 721 TYR A N 1
ATOM 6057 C CA . TYR A 1 721 ? -15.827 6.387 6.289 1 48.67 721 TYR A CA 1
ATOM 6058 C C . TYR A 1 721 ? -14.512 6.983 5.801 1 48.67 721 TYR A C 1
ATOM 6060 O O . TYR A 1 721 ? -13.494 6.289 5.737 1 48.67 721 TYR A O 1
ATOM 6068 N N . PRO A 1 722 ? -14.601 8.154 5.196 1 53.97 722 PRO A N 1
ATOM 6069 C CA . PRO A 1 722 ? -13.356 8.812 4.793 1 53.97 722 PRO A CA 1
ATOM 6070 C C . PRO A 1 722 ? -12.343 8.907 5.931 1 53.97 722 PRO A C 1
ATOM 6072 O O . PRO A 1 722 ? -12.154 9.982 6.506 1 53.97 722 PRO A O 1
ATOM 6075 N N . LEU A 1 723 ? -12.028 7.796 6.636 1 54.76 723 LEU A N 1
ATOM 6076 C CA . LEU A 1 723 ? -11.007 7.699 7.673 1 54.76 723 LEU A CA 1
ATOM 6077 C C . LEU A 1 723 ? -9.71 7.13 7.107 1 54.76 723 LEU A C 1
ATOM 6079 O O . LEU A 1 723 ? -9.698 6.023 6.564 1 54.76 723 LEU A O 1
ATOM 6083 N N . TYR A 1 724 ? -8.721 7.871 7.225 1 62.54 724 TYR A N 1
ATOM 6084 C CA . TYR A 1 724 ? -7.405 7.458 6.749 1 62.54 724 TYR A CA 1
ATOM 6085 C C . TYR A 1 724 ? -6.454 7.218 7.915 1 62.54 724 TYR A C 1
ATOM 6087 O O . TYR A 1 724 ? -6.239 8.108 8.742 1 62.54 724 TYR A O 1
ATOM 6095 N N . THR A 1 725 ? -5.968 5.874 8.09 1 65.5 725 THR A N 1
ATOM 6096 C CA . THR A 1 725 ? -5.147 5.518 9.243 1 65.5 725 THR A CA 1
ATOM 6097 C C . THR A 1 725 ? -3.943 4.685 8.813 1 65.5 725 THR A C 1
ATOM 6099 O O . THR A 1 725 ? -3.883 4.212 7.676 1 65.5 725 THR A O 1
ATOM 6102 N N . ASP A 1 726 ? -2.94 4.508 9.581 1 69.57 726 ASP A N 1
ATOM 6103 C CA . ASP A 1 726 ? -1.775 3.653 9.376 1 69.57 726 ASP A CA 1
ATOM 6104 C C . ASP A 1 726 ? -2.052 2.226 9.841 1 69.57 726 ASP A C 1
ATOM 6106 O O . ASP A 1 726 ? -1.143 1.394 9.887 1 69.57 726 ASP A O 1
ATOM 6110 N N . GLN A 1 727 ? -3.284 2.023 10.173 1 74.53 727 GLN A N 1
ATOM 6111 C CA . GLN A 1 727 ? -3.658 0.682 10.611 1 74.53 727 GLN A CA 1
ATOM 6112 C C . GLN A 1 727 ? -3.606 -0.309 9.451 1 74.53 727 GLN A C 1
ATOM 6114 O O . GLN A 1 727 ? -4.089 -0.016 8.355 1 74.53 727 GLN A O 1
ATOM 6119 N N . ARG A 1 728 ? -2.879 -1.373 9.622 1 78.54 728 ARG A N 1
ATOM 6120 C CA . ARG A 1 728 ? -2.733 -2.434 8.631 1 78.54 728 ARG A CA 1
ATOM 6121 C C . ARG A 1 728 ? -3.151 -3.783 9.208 1 78.54 728 ARG A C 1
ATOM 6123 O O . ARG A 1 728 ? -3.293 -3.927 10.424 1 78.54 728 ARG A O 1
ATOM 6130 N N . GLN A 1 729 ? -3.478 -4.697 8.366 1 83.39 729 GLN A N 1
ATOM 6131 C CA . GLN A 1 729 ? -3.856 -6.043 8.782 1 83.39 729 GLN A CA 1
ATOM 6132 C C . GLN A 1 729 ? -3.125 -7.099 7.959 1 83.39 729 GLN A C 1
ATOM 6134 O O . GLN A 1 729 ? -3.114 -7.037 6.727 1 83.39 729 GLN A O 1
ATOM 6139 N N . ILE A 1 730 ? -2.409 -8.004 8.613 1 86.14 730 ILE A N 1
ATOM 6140 C CA . ILE A 1 730 ? -1.821 -9.18 7.98 1 86.14 730 ILE A CA 1
ATOM 6141 C C . ILE A 1 730 ? -2.811 -10.342 8.03 1 86.14 730 ILE A C 1
ATOM 6143 O O . ILE A 1 730 ? -3.392 -10.626 9.08 1 86.14 730 ILE A O 1
ATOM 6147 N N . VAL A 1 731 ? -3.118 -10.928 6.932 1 85.02 731 VAL A N 1
ATOM 6148 C CA . VAL A 1 731 ? -4.021 -12.071 6.85 1 85.02 731 VAL A CA 1
ATOM 6149 C C . VAL A 1 731 ? -3.234 -13.327 6.483 1 85.02 731 VAL A C 1
ATOM 6151 O O . VAL A 1 731 ? -2.531 -13.352 5.47 1 85.02 731 VAL A O 1
ATOM 6154 N N . ILE A 1 732 ? -3.299 -14.267 7.264 1 88.88 732 ILE A N 1
ATOM 6155 C CA . ILE A 1 732 ? -2.678 -15.563 7.015 1 88.88 732 ILE A CA 1
ATOM 6156 C C . ILE A 1 732 ? -3.749 -16.587 6.645 1 88.88 732 ILE A C 1
ATOM 6158 O O . ILE A 1 732 ? -4.617 -16.908 7.46 1 88.88 732 ILE A O 1
ATOM 6162 N N . SER A 1 733 ? -3.749 -17.035 5.401 1 86.32 733 SER A N 1
ATOM 6163 C CA . SER A 1 733 ? -4.634 -18.125 5.004 1 86.32 733 SER A CA 1
ATOM 6164 C C . SER A 1 733 ? -4.029 -19.482 5.348 1 86.32 733 SER A C 1
ATOM 6166 O O . SER A 1 733 ? -3.094 -19.936 4.685 1 86.32 733 SER A O 1
ATOM 6168 N N . MET A 1 734 ? -4.639 -20.11 6.353 1 89.78 734 MET A N 1
ATOM 6169 C CA . MET A 1 734 ? -4.125 -21.395 6.817 1 89.78 734 MET A CA 1
ATOM 6170 C C . MET A 1 734 ? -4.405 -22.494 5.797 1 89.78 734 MET A C 1
ATOM 6172 O O . MET A 1 734 ? -5.528 -22.62 5.307 1 89.78 734 MET A O 1
ATOM 6176 N N . PRO A 1 735 ? -3.413 -23.246 5.519 1 87.45 735 PRO A N 1
ATOM 6177 C CA . PRO A 1 735 ? -3.57 -24.252 4.466 1 87.45 735 PRO A CA 1
ATOM 6178 C C . PRO A 1 735 ? -4.238 -25.531 4.966 1 87.45 735 PRO A C 1
ATOM 6180 O O . PRO A 1 735 ? -4.051 -25.917 6.123 1 87.45 735 PRO A O 1
ATOM 6183 N N . SER A 1 736 ? -4.99 -26.172 4.169 1 86.59 736 SER A N 1
ATOM 6184 C CA . SER A 1 736 ? -5.506 -27.527 4.336 1 86.59 736 SER A CA 1
ATOM 6185 C C . SER A 1 736 ? -6.285 -27.664 5.64 1 86.59 736 SER A C 1
ATOM 6187 O O . SER A 1 736 ? -6.051 -28.595 6.413 1 86.59 736 SER A O 1
ATOM 6189 N N . VAL A 1 737 ? -7.117 -26.709 5.944 1 90.61 737 VAL A N 1
ATOM 6190 C CA . VAL A 1 737 ? -7.929 -26.737 7.156 1 90.61 737 VAL A CA 1
ATOM 6191 C C . VAL A 1 737 ? -9.085 -27.718 6.981 1 90.61 737 VAL A C 1
ATOM 6193 O O . VAL A 1 737 ? -9.808 -27.665 5.983 1 90.61 737 VAL A O 1
ATOM 6196 N N . GLU A 1 738 ? -9.197 -28.677 7.803 1 89.02 738 GLU A N 1
ATOM 6197 C CA . GLU A 1 738 ? -10.289 -29.645 7.82 1 89.02 738 GLU A CA 1
ATOM 6198 C C . GLU A 1 738 ? -10.762 -29.919 9.244 1 89.02 738 GLU A C 1
ATOM 6200 O O . GLU A 1 738 ? -10.154 -29.448 10.207 1 89.02 738 GLU A O 1
ATOM 6205 N N . LYS A 1 739 ? -11.897 -30.621 9.394 1 90.42 739 LYS A N 1
ATOM 6206 C CA . LYS A 1 739 ? -12.39 -30.982 10.72 1 90.42 739 LYS A CA 1
ATOM 6207 C C . LYS A 1 739 ? -11.347 -31.78 11.497 1 90.42 739 LYS A C 1
ATOM 6209 O O . LYS A 1 739 ? -10.778 -32.741 10.974 1 90.42 739 LYS A O 1
ATOM 6214 N N . GLY A 1 740 ? -11.014 -31.341 12.668 1 91.93 740 GLY A N 1
ATOM 6215 C CA . GLY A 1 740 ? -10.038 -32.004 13.518 1 91.93 740 GLY A CA 1
ATOM 6216 C C . GLY A 1 740 ? -8.657 -31.38 13.439 1 91.93 740 GLY A C 1
ATOM 6217 O O . GLY A 1 740 ? -7.782 -31.693 14.249 1 91.93 740 GLY A O 1
ATOM 6218 N N . SER A 1 741 ? -8.54 -30.466 12.522 1 93.6 741 SER A N 1
ATOM 6219 C CA . SER A 1 741 ? -7.248 -29.807 12.359 1 93.6 741 SER A CA 1
ATOM 6220 C C . SER A 1 741 ? -6.958 -28.865 13.522 1 93.6 741 SER A C 1
ATOM 6222 O O . SER A 1 741 ? -7.88 -28.379 14.18 1 93.6 741 SER A O 1
ATOM 6224 N N . ILE A 1 742 ? -5.631 -28.715 13.787 1 95.23 742 ILE A N 1
ATOM 6225 C CA . ILE A 1 742 ? -5.17 -27.746 14.776 1 95.23 742 ILE A CA 1
ATOM 6226 C C . ILE A 1 742 ? -4.381 -26.638 14.083 1 95.23 742 ILE A C 1
ATOM 6228 O O . ILE A 1 742 ? -3.438 -26.912 13.336 1 95.23 742 ILE A O 1
ATOM 6232 N N . LEU A 1 743 ? -4.816 -25.484 14.25 1 95.66 743 LEU A N 1
ATOM 6233 C CA . LEU A 1 743 ? -4.135 -24.322 13.688 1 95.66 743 LEU A CA 1
ATOM 6234 C C . LEU A 1 743 ? -3.245 -23.656 14.733 1 95.66 743 LEU A C 1
ATOM 6236 O O . LEU A 1 743 ? -3.672 -23.435 15.868 1 95.66 743 LEU A O 1
ATOM 6240 N N . GLU A 1 744 ? -1.984 -23.413 14.392 1 94.72 744 GLU A N 1
ATOM 6241 C CA . GLU A 1 744 ? -1.063 -22.717 15.286 1 94.72 744 GLU A CA 1
ATOM 6242 C C . GLU A 1 744 ? -0.544 -21.43 14.65 1 94.72 744 GLU A C 1
ATOM 6244 O O . GLU A 1 744 ? -0.144 -21.425 13.484 1 94.72 744 GLU A O 1
ATOM 6249 N N . CYS A 1 745 ? -0.569 -20.444 15.338 1 94.52 745 CYS A N 1
ATOM 6250 C CA . CYS A 1 745 ? 0.011 -19.177 14.909 1 94.52 745 CYS A CA 1
ATOM 6251 C C . CYS A 1 745 ? 0.828 -18.543 16.028 1 94.52 745 CYS A C 1
ATOM 6253 O O . CYS A 1 745 ? 0.311 -18.308 17.122 1 94.52 745 CYS A O 1
ATOM 6255 N N . PHE A 1 746 ? 2.14 -18.375 15.844 1 93.38 746 PHE A N 1
ATOM 6256 C CA . PHE A 1 746 ? 3.08 -17.758 16.772 1 93.38 746 PHE A CA 1
ATOM 6257 C C . PHE A 1 746 ? 3.765 -16.557 16.13 1 93.38 746 PHE A C 1
ATOM 6259 O O . PHE A 1 746 ? 4.518 -16.708 15.165 1 93.38 746 PHE A O 1
ATOM 6266 N N . TYR A 1 747 ? 3.456 -15.373 16.574 1 92.9 747 TYR A N 1
ATOM 6267 C CA . TYR A 1 747 ? 4.023 -14.179 15.957 1 92.9 747 TYR A CA 1
ATOM 6268 C C . TYR A 1 747 ? 4.393 -13.143 17.011 1 92.9 747 TYR A C 1
ATOM 6270 O O . TYR A 1 747 ? 3.984 -13.254 18.17 1 92.9 747 TYR A O 1
ATOM 6278 N N . VAL A 1 748 ? 5.23 -12.151 16.604 1 91.8 748 VAL A N 1
ATOM 6279 C CA . VAL A 1 748 ? 5.749 -11.115 17.492 1 91.8 748 VAL A CA 1
ATOM 6280 C C . VAL A 1 748 ? 5.456 -9.737 16.905 1 91.8 748 VAL A C 1
ATOM 6282 O O . VAL A 1 748 ? 5.589 -9.528 15.697 1 91.8 748 VAL A O 1
ATOM 6285 N N . ILE A 1 749 ? 4.947 -8.875 17.687 1 91.63 749 ILE A N 1
ATOM 6286 C CA . ILE A 1 749 ? 4.811 -7.47 17.322 1 91.63 749 ILE A CA 1
ATOM 6287 C C . ILE A 1 749 ? 5.794 -6.628 18.133 1 91.63 749 ILE A C 1
ATOM 6289 O O . ILE A 1 749 ? 5.722 -6.592 19.363 1 91.63 749 ILE A O 1
ATOM 6293 N N . ASP A 1 750 ? 6.707 -6.014 17.404 1 88.03 750 ASP A N 1
ATOM 6294 C CA . ASP A 1 750 ? 7.663 -5.119 18.049 1 88.03 750 ASP A CA 1
ATOM 6295 C C . ASP A 1 750 ? 7.223 -3.662 17.922 1 88.03 750 ASP A C 1
ATOM 6297 O O . ASP A 1 750 ? 6.953 -3.184 16.818 1 88.03 750 ASP A O 1
ATOM 6301 N N . GLU A 1 751 ? 7.124 -3.121 19.027 1 85.56 751 GLU A N 1
ATOM 6302 C CA . GLU A 1 751 ? 6.844 -1.689 19.081 1 85.56 751 GLU A CA 1
ATOM 6303 C C . GLU A 1 751 ? 8.113 -0.888 19.358 1 85.56 751 GLU A C 1
ATOM 6305 O O . GLU A 1 751 ? 8.404 -0.552 20.508 1 85.56 751 GLU A O 1
ATOM 6310 N N . TYR A 1 752 ? 8.904 -0.603 18.316 1 73.56 752 TYR A N 1
ATOM 6311 C CA . TYR A 1 752 ? 10.256 -0.074 18.458 1 73.56 752 TYR A CA 1
ATOM 6312 C C . TYR A 1 752 ? 10.232 1.433 18.681 1 73.56 752 TYR A C 1
ATOM 6314 O O . TYR A 1 752 ? 11.243 2.027 19.063 1 73.56 752 TYR A O 1
ATOM 6322 N N . THR A 1 753 ? 9.056 1.937 18.311 1 67.89 753 THR A N 1
ATOM 6323 C CA . THR A 1 753 ? 8.976 3.366 18.59 1 67.89 753 THR A CA 1
ATOM 6324 C C . THR A 1 753 ? 8.091 3.631 19.805 1 67.89 753 THR A C 1
ATOM 6326 O O . THR A 1 753 ? 7.15 2.88 20.071 1 67.89 753 THR A O 1
ATOM 6329 N N . ARG A 1 754 ? 8.653 4.439 20.609 1 66.11 754 ARG A N 1
ATOM 6330 C CA . ARG A 1 754 ? 7.844 4.799 21.769 1 66.11 754 ARG A CA 1
ATOM 6331 C C . ARG A 1 754 ? 6.45 5.251 21.346 1 66.11 754 ARG A C 1
ATOM 6333 O O . ARG A 1 754 ? 6.287 5.88 20.298 1 66.11 754 ARG A O 1
ATOM 6340 N N . SER A 1 755 ? 5.521 4.634 21.983 1 65.13 755 SER A N 1
ATOM 6341 C CA . SER A 1 755 ? 4.144 5.034 21.713 1 65.13 755 SER A CA 1
ATOM 6342 C C . SER A 1 755 ? 3.963 6.539 21.882 1 65.13 755 SER A C 1
ATOM 6344 O O . SER A 1 755 ? 4.86 7.226 22.374 1 65.13 755 SER A O 1
ATOM 6346 N N . ILE A 1 756 ? 2.9 7.001 21.54 1 66.85 756 ILE A N 1
ATOM 6347 C CA . ILE A 1 756 ? 2.542 8.411 21.654 1 66.85 756 ILE A CA 1
ATOM 6348 C C . ILE A 1 756 ? 2.458 8.805 23.127 1 66.85 756 ILE A C 1
ATOM 6350 O O . ILE A 1 756 ? 2.538 9.989 23.464 1 66.85 756 ILE A O 1
ATOM 6354 N N . PHE A 1 757 ? 2.443 7.732 24.094 1 71.48 757 PHE A N 1
ATOM 6355 C CA . PHE A 1 757 ? 2.324 7.994 25.523 1 71.48 757 PHE A CA 1
ATOM 6356 C C . PHE A 1 757 ? 3.691 7.967 26.195 1 71.48 757 PHE A C 1
ATOM 6358 O O . PHE A 1 757 ? 3.785 7.968 27.424 1 71.48 757 PHE A O 1
ATOM 6365 N N . GLY A 1 758 ? 4.667 7.847 25.327 1 70.65 758 GLY A N 1
ATOM 6366 C CA . GLY A 1 758 ? 6.009 7.772 25.882 1 70.65 758 GLY A CA 1
ATOM 6367 C C . GLY A 1 758 ? 6.307 6.439 26.542 1 70.65 758 GLY A C 1
ATOM 6368 O O . GLY A 1 758 ? 6.14 5.384 25.926 1 70.65 758 GLY A O 1
ATOM 6369 N N . LYS A 1 759 ? 6.528 6.504 27.874 1 72.64 759 LYS A N 1
ATOM 6370 C CA . LYS A 1 759 ? 6.86 5.279 28.596 1 72.64 759 LYS A CA 1
ATOM 6371 C C . LYS A 1 759 ? 5.633 4.705 29.298 1 72.64 759 LYS A C 1
ATOM 6373 O O . LYS A 1 759 ? 5.716 3.663 29.953 1 72.64 759 LYS A O 1
ATOM 6378 N N . ASN A 1 760 ? 4.531 5.452 29.178 1 78.98 760 ASN A N 1
ATOM 6379 C CA . ASN A 1 760 ? 3.312 4.918 29.775 1 78.98 760 ASN A CA 1
ATOM 6380 C C . ASN A 1 760 ? 2.692 3.827 28.906 1 78.98 760 ASN A C 1
ATOM 6382 O O . ASN A 1 760 ? 2.897 3.805 27.691 1 78.98 760 ASN A O 1
ATOM 6386 N N . PHE A 1 761 ? 2.056 2.999 29.609 1 83.44 761 PHE A N 1
ATOM 6387 C CA . PHE A 1 761 ? 1.509 1.815 28.958 1 83.44 761 PHE A CA 1
ATOM 6388 C C . PHE A 1 761 ? 0.102 1.52 29.465 1 83.44 761 PHE A C 1
ATOM 6390 O O . PHE A 1 761 ? -0.203 1.754 30.636 1 83.44 761 PHE A O 1
ATOM 6397 N N . GLN A 1 762 ? -0.705 1.176 28.562 1 89.46 762 GLN A N 1
ATOM 6398 C CA . GLN A 1 762 ? -2.021 0.651 28.91 1 89.46 762 GLN A CA 1
ATOM 6399 C C . GLN A 1 762 ? -2.394 -0.532 28.021 1 89.46 762 GLN A C 1
ATOM 6401 O O . GLN A 1 762 ? -1.939 -0.624 26.879 1 89.46 762 GLN A O 1
ATOM 6406 N N . ASP A 1 763 ? -3.119 -1.45 28.53 1 91.69 763 ASP A N 1
ATOM 6407 C CA . ASP A 1 763 ? -3.532 -2.617 27.756 1 91.69 763 ASP A CA 1
ATOM 6408 C C . ASP A 1 763 ? -4.829 -3.208 28.304 1 91.69 763 ASP A C 1
ATOM 6410 O O . ASP A 1 763 ? -5.178 -2.984 29.465 1 91.69 763 ASP A O 1
ATOM 6414 N N . ILE A 1 764 ? -5.556 -3.809 27.484 1 94.19 764 ILE A N 1
ATOM 6415 C CA . ILE A 1 764 ? -6.772 -4.538 27.828 1 94.19 764 ILE A CA 1
ATOM 6416 C C . ILE A 1 764 ? -6.702 -5.954 27.261 1 94.19 764 ILE A C 1
ATOM 6418 O O . ILE A 1 764 ? -6.304 -6.15 26.111 1 94.19 764 ILE A O 1
ATOM 6422 N N . PHE A 1 765 ? -6.943 -6.95 28.018 1 95.58 765 PHE A N 1
ATOM 6423 C CA . PHE A 1 765 ? -6.974 -8.335 27.563 1 95.58 765 PHE A CA 1
ATOM 6424 C C . PHE A 1 765 ? -8.31 -8.986 27.901 1 95.58 765 PHE A C 1
ATOM 6426 O O . PHE A 1 765 ? -8.786 -8.886 29.034 1 95.58 765 PHE A O 1
ATOM 6433 N N . PHE A 1 766 ? -8.98 -9.629 27.028 1 95.31 766 PHE A N 1
ATOM 6434 C CA . PHE A 1 766 ? -10.243 -10.336 27.202 1 95.31 766 PHE A CA 1
ATOM 6435 C C . PHE A 1 766 ? -10.01 -11.837 27.334 1 95.31 766 PHE A C 1
ATOM 6437 O O . PHE A 1 766 ? -9.401 -12.455 26.458 1 95.31 766 PHE A O 1
ATOM 6444 N N . PHE A 1 767 ? -10.511 -12.451 28.334 1 96.71 767 PHE A N 1
ATOM 6445 C CA . PHE A 1 767 ? -10.247 -13.859 28.61 1 96.71 767 PHE A CA 1
ATOM 6446 C C . PHE A 1 767 ? -11.289 -14.746 27.94 1 96.71 767 PHE A C 1
ATOM 6448 O O . PHE A 1 767 ? -11.148 -15.971 27.92 1 96.71 767 PHE A O 1
ATOM 6455 N N . GLN A 1 768 ? -12.333 -14.049 27.335 1 94.12 768 GLN A N 1
ATOM 6456 C CA . GLN A 1 768 ? -13.44 -14.812 26.769 1 94.12 768 GLN A CA 1
ATOM 6457 C C . GLN A 1 768 ? -13.747 -14.361 25.344 1 94.12 768 GLN A C 1
ATOM 6459 O O . GLN A 1 768 ? -13.538 -13.196 24.997 1 94.12 768 GLN A O 1
ATOM 6464 N N . ASN A 1 769 ? -14.153 -15.263 24.506 1 92.06 769 ASN A N 1
ATOM 6465 C CA . ASN A 1 769 ? -14.471 -15.034 23.1 1 92.06 769 ASN A CA 1
ATOM 6466 C C . ASN A 1 769 ? -15.782 -15.708 22.706 1 92.06 769 ASN A C 1
ATOM 6468 O O . ASN A 1 769 ? -16.484 -16.257 23.557 1 92.06 769 ASN A O 1
ATOM 6472 N N . GLU A 1 770 ? -16.104 -15.611 21.507 1 89.83 770 GLU A N 1
ATOM 6473 C CA . GLU A 1 770 ? -17.315 -16.223 20.97 1 89.83 770 GLU A CA 1
ATOM 6474 C C . GLU A 1 770 ? -17.247 -17.746 21.052 1 89.83 770 GLU A C 1
ATOM 6476 O O . GLU A 1 770 ? -18.277 -18.413 21.17 1 89.83 770 GLU A O 1
ATOM 6481 N N . ILE A 1 771 ? -15.98 -18.266 20.992 1 93.16 771 ILE A N 1
ATOM 6482 C CA . ILE A 1 771 ? -15.788 -19.703 21.155 1 93.16 771 ILE A CA 1
ATOM 6483 C C . ILE A 1 771 ? -15.029 -19.978 22.45 1 93.16 771 ILE A C 1
ATOM 6485 O O . ILE A 1 771 ? -14.344 -19.097 22.975 1 93.16 771 ILE A O 1
ATOM 6489 N N . PRO A 1 772 ? -15.187 -21.173 22.988 1 95.56 772 PRO A N 1
ATOM 6490 C CA . PRO A 1 772 ? -14.53 -21.493 24.257 1 95.56 772 PRO A CA 1
ATOM 6491 C C . PRO A 1 772 ? -13.006 -21.47 24.155 1 95.56 772 PRO A C 1
ATOM 6493 O O . PRO A 1 772 ? -12.455 -21.616 23.061 1 95.56 772 PRO A O 1
ATOM 6496 N N . ILE A 1 773 ? -12.381 -21.247 25.302 1 97.1 773 ILE A N 1
ATOM 6497 C CA . ILE A 1 773 ? -10.927 -21.227 25.425 1 97.1 773 ILE A CA 1
ATOM 6498 C C . ILE A 1 773 ? -10.492 -22.162 26.551 1 97.1 773 ILE A C 1
ATOM 6500 O O . ILE A 1 773 ? -10.946 -22.027 27.689 1 97.1 773 ILE A O 1
ATOM 6504 N N . LEU A 1 774 ? -9.624 -23.105 26.277 1 96.71 774 LEU A N 1
ATOM 6505 C CA . LEU A 1 774 ? -9.155 -24.022 27.31 1 96.71 774 LEU A CA 1
ATOM 6506 C C . LEU A 1 774 ? -8.184 -23.325 28.256 1 96.71 774 LEU A C 1
ATOM 6508 O O . LEU A 1 774 ? -8.269 -23.493 29.475 1 96.71 774 LEU A O 1
ATOM 6512 N N . ARG A 1 775 ? -7.25 -22.664 27.625 1 95.79 775 ARG A N 1
ATOM 6513 C CA . ARG A 1 775 ? -6.285 -21.921 28.43 1 95.79 775 ARG A CA 1
ATOM 6514 C C . ARG A 1 775 ? -6.082 -20.513 27.879 1 95.79 775 ARG A C 1
ATOM 6516 O O . ARG A 1 775 ? -5.646 -20.344 26.738 1 95.79 775 ARG A O 1
ATOM 6523 N N . SER A 1 776 ? -6.457 -19.519 28.565 1 96.64 776 SER A N 1
ATOM 6524 C CA . SER A 1 776 ? -6.205 -18.117 28.249 1 96.64 776 SER A CA 1
ATOM 6525 C C . SER A 1 776 ? -5.182 -17.51 29.203 1 96.64 776 SER A C 1
ATOM 6527 O O . SER A 1 776 ? -5.385 -17.506 30.419 1 96.64 776 SER A O 1
ATOM 6529 N N . ILE A 1 777 ? -3.998 -17.071 28.698 1 97.32 777 ILE A N 1
ATOM 6530 C CA . ILE A 1 777 ? -2.899 -16.631 29.55 1 97.32 777 ILE A CA 1
ATOM 6531 C C . ILE A 1 777 ? -2.443 -15.237 29.125 1 97.32 777 ILE A C 1
ATOM 6533 O O . ILE A 1 777 ? -2.213 -14.986 27.94 1 97.32 777 ILE A O 1
ATOM 6537 N N . TYR A 1 778 ? -2.373 -14.331 29.982 1 97.54 778 TYR A N 1
ATOM 6538 C CA . TYR A 1 778 ? -1.739 -13.033 29.786 1 97.54 778 TYR A CA 1
ATOM 6539 C C . TYR A 1 778 ? -0.531 -12.872 30.701 1 97.54 778 TYR A C 1
ATOM 6541 O O . TYR A 1 778 ? -0.638 -13.045 31.917 1 97.54 778 TYR A O 1
ATOM 6549 N N . THR A 1 779 ? 0.654 -12.618 30.135 1 97.08 779 THR A N 1
ATOM 6550 C CA . THR A 1 779 ? 1.869 -12.404 30.915 1 97.08 779 THR A CA 1
ATOM 6551 C C . THR A 1 779 ? 2.451 -11.021 30.639 1 97.08 779 THR A C 1
ATOM 6553 O O . THR A 1 779 ? 2.593 -10.621 29.481 1 97.08 779 THR A O 1
ATOM 6556 N N . LEU A 1 780 ? 2.728 -10.307 31.639 1 96 780 LEU A N 1
ATOM 6557 C CA . LEU A 1 780 ? 3.37 -9.002 31.532 1 96 780 LEU A CA 1
ATOM 6558 C C . LEU A 1 780 ? 4.727 -9.004 32.227 1 96 780 LEU A C 1
ATOM 6560 O O . LEU A 1 780 ? 4.819 -9.317 33.417 1 96 780 LEU A O 1
ATOM 6564 N N . LYS A 1 781 ? 5.745 -8.842 31.515 1 93.99 781 LYS A N 1
ATOM 6565 C CA . LYS A 1 781 ? 7.082 -8.618 32.056 1 93.99 781 LYS A CA 1
ATOM 6566 C C . LYS A 1 781 ? 7.443 -7.136 32.034 1 93.99 781 LYS A C 1
ATOM 6568 O O . LYS A 1 781 ? 7.557 -6.535 30.964 1 93.99 781 LYS A O 1
ATOM 6573 N N . ILE A 1 782 ? 7.625 -6.57 33.202 1 92.26 782 ILE A N 1
ATOM 6574 C CA . ILE A 1 782 ? 7.829 -5.129 33.295 1 92.26 782 ILE A CA 1
ATOM 6575 C C . ILE A 1 782 ? 9.003 -4.833 34.225 1 92.26 782 ILE A C 1
ATOM 6577 O O . ILE A 1 782 ? 9.25 -5.575 35.179 1 92.26 782 ILE A O 1
ATOM 6581 N N . PRO A 1 783 ? 9.749 -3.828 33.993 1 89.39 783 PRO A N 1
ATOM 6582 C CA . PRO A 1 783 ? 10.819 -3.457 34.922 1 89.39 783 PRO A CA 1
ATOM 6583 C C . PRO A 1 783 ? 10.313 -3.231 36.345 1 89.39 783 PRO A C 1
ATOM 6585 O O . PRO A 1 783 ? 9.237 -2.659 36.538 1 89.39 783 PRO A O 1
ATOM 6588 N N . SER A 1 784 ? 11.097 -3.637 37.278 1 88.71 784 SER A N 1
ATOM 6589 C CA . SER A 1 784 ? 10.674 -3.652 38.675 1 88.71 784 SER A CA 1
ATOM 6590 C C . SER A 1 784 ? 10.42 -2.239 39.19 1 88.71 784 SER A C 1
ATOM 6592 O O . SER A 1 784 ? 9.621 -2.041 40.107 1 88.71 784 SER A O 1
ATOM 6594 N N . GLN A 1 785 ? 10.992 -1.233 38.584 1 82.53 785 GLN A N 1
ATOM 6595 C CA . GLN A 1 785 ? 10.92 0.135 39.086 1 82.53 785 GLN A CA 1
ATOM 6596 C C . GLN A 1 785 ? 9.646 0.829 38.613 1 82.53 785 GLN A C 1
ATOM 6598 O O . GLN A 1 785 ? 9.275 1.881 39.136 1 82.53 785 GLN A O 1
ATOM 6603 N N . ILE A 1 786 ? 8.925 0.189 37.704 1 84.29 786 ILE A N 1
ATOM 6604 C CA . ILE A 1 786 ? 7.752 0.845 37.137 1 84.29 786 ILE A CA 1
ATOM 6605 C C . ILE A 1 786 ? 6.516 0.498 37.963 1 84.29 786 ILE A C 1
ATOM 6607 O O . ILE A 1 786 ? 6.293 -0.668 38.298 1 84.29 786 ILE A O 1
ATOM 6611 N N . ASP A 1 787 ? 5.785 1.475 38.395 1 85.17 787 ASP A N 1
ATOM 6612 C CA . ASP A 1 787 ? 4.535 1.258 39.116 1 85.17 787 ASP A CA 1
ATOM 6613 C C . ASP A 1 787 ? 3.407 0.882 38.158 1 85.17 787 ASP A C 1
ATOM 6615 O O . ASP A 1 787 ? 3.207 1.541 37.136 1 85.17 787 ASP A O 1
ATOM 6619 N N . LEU A 1 788 ? 2.744 -0.221 38.491 1 90.62 788 LEU A N 1
ATOM 6620 C CA . LEU A 1 788 ? 1.707 -0.771 37.625 1 90.62 788 LEU A CA 1
ATOM 6621 C C . LEU A 1 788 ? 0.391 -0.921 38.381 1 90.62 788 LEU A C 1
ATOM 6623 O O . LEU A 1 788 ? 0.383 -1.31 39.551 1 90.62 788 LEU A O 1
ATOM 6627 N N . LYS A 1 789 ? -0.698 -0.437 37.833 1 93.65 789 LYS A N 1
ATOM 6628 C CA . LYS A 1 789 ? -2.051 -0.668 38.331 1 93.65 789 LYS A CA 1
ATOM 6629 C C . LYS A 1 789 ? -2.82 -1.616 37.415 1 93.65 789 LYS A C 1
ATOM 6631 O O . LYS A 1 789 ? -2.69 -1.547 36.192 1 93.65 789 LYS A O 1
ATOM 6636 N N . TYR A 1 790 ? -3.478 -2.559 37.959 1 95.07 790 TYR A N 1
ATOM 6637 C CA . TYR A 1 790 ? -4.286 -3.472 37.159 1 95.07 790 TYR A CA 1
ATOM 6638 C C . TYR A 1 790 ? -5.552 -3.877 37.905 1 95.07 790 TYR A C 1
ATOM 6640 O O . TYR A 1 790 ? -5.615 -3.775 39.132 1 95.07 790 TYR A O 1
ATOM 6648 N N . LYS A 1 791 ? -6.556 -4.255 37.223 1 95.54 791 LYS A N 1
ATOM 6649 C CA . LYS A 1 791 ? -7.809 -4.762 37.774 1 95.54 791 LYS A CA 1
ATOM 6650 C C . LYS A 1 791 ? -8.523 -5.668 36.775 1 95.54 791 LYS A C 1
ATOM 6652 O O . LYS A 1 791 ? -8.505 -5.408 35.57 1 95.54 791 LYS A O 1
ATOM 6657 N N . VAL A 1 792 ? -9.09 -6.775 37.24 1 96.02 792 VAL A N 1
ATOM 6658 C CA . VAL A 1 792 ? -9.895 -7.673 36.419 1 96.02 792 VAL A CA 1
ATOM 6659 C C . VAL A 1 792 ? -11.378 -7.378 36.633 1 96.02 792 VAL A C 1
ATOM 6661 O O . VAL A 1 792 ? -11.851 -7.336 37.771 1 96.02 792 VAL A O 1
ATOM 6664 N N . TYR A 1 793 ? -12.053 -7.102 35.657 1 94.63 793 TYR A N 1
ATOM 6665 C CA . TYR A 1 793 ? -13.49 -6.862 35.708 1 94.63 793 TYR A CA 1
ATOM 6666 C C . TYR A 1 793 ? -14.265 -8.082 35.226 1 94.63 793 TYR A C 1
ATOM 6668 O O . TYR A 1 793 ? -13.791 -8.825 34.363 1 94.63 793 TYR A O 1
ATOM 6676 N N . ASN A 1 794 ? -15.46 -8.322 35.765 1 92.43 794 ASN A N 1
ATOM 6677 C CA . ASN A 1 794 ? -16.373 -9.396 35.387 1 92.43 794 ASN A CA 1
ATOM 6678 C C . ASN A 1 794 ? -15.739 -10.769 35.59 1 92.43 794 ASN A C 1
ATOM 6680 O O . ASN A 1 794 ? -15.95 -11.68 34.789 1 92.43 794 ASN A O 1
ATOM 6684 N N . GLY A 1 795 ? -14.751 -10.799 36.395 1 89.18 795 GLY A N 1
ATOM 6685 C CA . GLY A 1 795 ? -14.074 -12.038 36.744 1 89.18 795 GLY A CA 1
ATOM 6686 C C . GLY A 1 795 ? -13.123 -11.889 37.917 1 89.18 795 GLY A C 1
ATOM 6687 O O . GLY A 1 795 ? -12.851 -10.772 38.364 1 89.18 795 GLY A O 1
ATOM 6688 N N . LYS A 1 796 ? -12.776 -12.994 38.524 1 89.64 796 LYS A N 1
ATOM 6689 C CA . LYS A 1 796 ? -11.847 -12.975 39.651 1 89.64 796 LYS A CA 1
ATOM 6690 C C . LYS A 1 796 ? -10.596 -13.794 39.346 1 89.64 796 LYS A C 1
ATOM 6692 O O . LYS A 1 796 ? -10.611 -15.022 39.454 1 89.64 796 LYS A O 1
ATOM 6697 N N . ILE A 1 797 ? -9.61 -13.093 38.904 1 92.63 797 ILE A N 1
ATOM 6698 C CA . ILE A 1 797 ? -8.326 -13.725 38.621 1 92.63 797 ILE A CA 1
ATOM 6699 C C . ILE A 1 797 ? -7.199 -12.904 39.242 1 92.63 797 ILE A C 1
ATOM 6701 O O . ILE A 1 797 ? -7.169 -11.678 39.109 1 92.63 797 ILE A O 1
ATOM 6705 N N . GLU A 1 798 ? -6.344 -13.518 39.964 1 93.34 798 GLU A N 1
ATOM 6706 C CA . GLU A 1 798 ? -5.156 -12.862 40.503 1 93.34 798 GLU A CA 1
ATOM 6707 C C . GLU A 1 798 ? -3.896 -13.312 39.769 1 93.34 798 GLU A C 1
ATOM 6709 O O . GLU A 1 798 ? -3.774 -14.48 39.395 1 93.34 798 GLU A O 1
ATOM 6714 N N . PRO A 1 799 ? -3.058 -12.416 39.591 1 95.26 799 PRO A N 1
ATOM 6715 C CA . PRO A 1 799 ? -1.844 -12.789 38.862 1 95.26 799 PRO A CA 1
ATOM 6716 C C . PRO A 1 799 ? -0.847 -13.555 39.728 1 95.26 799 PRO A C 1
ATOM 6718 O O . PRO A 1 799 ? -0.783 -13.339 40.941 1 95.26 799 PRO A O 1
ATOM 6721 N N . GLN A 1 800 ? -0.102 -14.454 39.17 1 95.88 800 GLN A N 1
ATOM 6722 C CA . GLN A 1 800 ? 1.126 -14.989 39.747 1 95.88 800 GLN A CA 1
ATOM 6723 C C . GLN A 1 800 ? 2.298 -14.037 39.527 1 95.88 800 GLN A C 1
ATOM 6725 O O . GLN A 1 800 ? 2.614 -13.686 38.388 1 95.88 800 GLN A O 1
ATOM 6730 N N . ILE A 1 801 ? 2.878 -13.58 40.577 1 94.65 801 ILE A N 1
ATOM 6731 C CA . ILE A 1 801 ? 3.924 -12.568 40.471 1 94.65 801 ILE A CA 1
ATOM 6732 C C . ILE A 1 801 ? 5.284 -13.2 40.759 1 94.65 801 ILE A C 1
ATOM 6734 O O . ILE A 1 801 ? 5.468 -13.848 41.792 1 94.65 801 ILE A O 1
ATOM 6738 N N . LYS A 1 802 ? 6.087 -13.135 39.751 1 93.27 802 LYS A N 1
ATOM 6739 C CA . LYS A 1 802 ? 7.494 -13.494 39.909 1 93.27 802 LYS A CA 1
ATOM 6740 C C . LYS A 1 802 ? 8.395 -12.274 39.737 1 93.27 802 LYS A C 1
ATOM 6742 O O . LYS A 1 802 ? 8.255 -11.523 38.77 1 93.27 802 LYS A O 1
ATOM 6747 N N . GLU A 1 803 ? 9.146 -12.03 40.69 1 89.08 803 GLU A N 1
ATOM 6748 C CA . GLU A 1 803 ? 9.992 -10.842 40.625 1 89.08 803 GLU A CA 1
ATOM 6749 C C . GLU A 1 803 ? 11.471 -11.214 40.684 1 89.08 803 GLU A C 1
ATOM 6751 O O . GLU A 1 803 ? 11.864 -12.101 41.445 1 89.08 803 GLU A O 1
ATOM 6756 N N . ASP A 1 804 ? 12.105 -10.76 39.699 1 81.13 804 ASP A N 1
ATOM 6757 C CA . ASP A 1 804 ? 13.562 -10.786 39.796 1 81.13 804 ASP A CA 1
ATOM 6758 C C . ASP A 1 804 ? 14.128 -9.376 39.947 1 81.13 804 ASP A C 1
ATOM 6760 O O . ASP A 1 804 ? 13.378 -8.419 40.146 1 81.13 804 ASP A O 1
ATOM 6764 N N . LYS A 1 805 ? 15.472 -9.295 40.075 1 79.34 805 LYS A N 1
ATOM 6765 C CA . LYS A 1 805 ? 16.111 -8.016 40.37 1 79.34 805 LYS A CA 1
ATOM 6766 C C . LYS A 1 805 ? 15.761 -6.97 39.315 1 79.34 805 LYS A C 1
ATOM 6768 O O . LYS A 1 805 ? 15.588 -5.792 39.635 1 79.34 805 LYS A O 1
ATOM 6773 N N . GLU A 1 806 ? 15.443 -7.382 38.138 1 84.63 806 GLU A N 1
ATOM 6774 C CA . GLU A 1 806 ? 15.294 -6.398 37.069 1 84.63 806 GLU A CA 1
ATOM 6775 C C . GLU A 1 806 ? 13.851 -6.332 36.577 1 84.63 806 GLU A C 1
ATOM 6777 O O . GLU A 1 806 ? 13.393 -5.283 36.121 1 84.63 806 GLU A O 1
ATOM 6782 N N . TYR A 1 807 ? 13.181 -7.473 36.681 1 91.46 807 TYR A N 1
ATOM 6783 C CA . TYR A 1 807 ? 11.848 -7.514 36.089 1 91.46 807 TYR A CA 1
ATOM 6784 C C . TYR A 1 807 ? 10.848 -8.157 37.043 1 91.46 807 TYR A C 1
ATOM 6786 O O . TYR A 1 807 ? 11.229 -8.939 37.917 1 91.46 807 TYR A O 1
ATOM 6794 N N . LYS A 1 808 ? 9.677 -7.69 36.982 1 93.71 808 LYS A N 1
ATOM 6795 C CA . LYS A 1 808 ? 8.504 -8.325 37.576 1 93.71 808 LYS A CA 1
ATOM 6796 C C . LYS A 1 808 ? 7.65 -9.008 36.511 1 93.71 808 LYS A C 1
ATOM 6798 O O . LYS A 1 808 ? 7.356 -8.416 35.471 1 93.71 808 LYS A O 1
ATOM 6803 N N . ILE A 1 809 ? 7.357 -10.254 36.723 1 95.77 809 ILE A N 1
ATOM 6804 C CA . ILE A 1 809 ? 6.544 -10.998 35.767 1 95.77 809 ILE A CA 1
ATOM 6805 C C . ILE A 1 809 ? 5.188 -11.326 36.387 1 95.77 809 ILE A C 1
ATOM 6807 O O . ILE A 1 809 ? 5.117 -11.991 37.424 1 95.77 809 ILE A O 1
ATOM 6811 N N . LEU A 1 810 ? 4.19 -10.793 35.868 1 96.23 810 LEU A N 1
ATOM 6812 C CA . LEU A 1 810 ? 2.822 -11.07 36.291 1 96.23 810 LEU A CA 1
ATOM 6813 C C . LEU A 1 810 ? 2.111 -11.966 35.282 1 96.23 810 LEU A C 1
ATOM 6815 O O . LEU A 1 810 ? 2.146 -11.702 34.078 1 96.23 810 LEU A O 1
ATOM 6819 N N . THR A 1 811 ? 1.51 -13.034 35.701 1 97.46 811 THR A N 1
ATOM 6820 C CA . THR A 1 811 ? 0.807 -13.951 34.812 1 97.46 811 THR A CA 1
ATOM 6821 C C . THR A 1 811 ? -0.629 -14.165 35.281 1 97.46 811 THR A C 1
ATOM 6823 O O . THR A 1 811 ? -0.861 -14.572 36.421 1 97.46 811 THR A O 1
ATOM 6826 N N . TRP A 1 812 ? -1.596 -13.807 34.542 1 97.74 812 TRP A N 1
ATOM 6827 C CA . TRP A 1 812 ? -3.007 -14.117 34.743 1 97.74 812 TRP A CA 1
ATOM 6828 C C . TRP A 1 812 ? -3.44 -15.283 33.86 1 97.74 812 TRP A C 1
ATOM 6830 O O . TRP A 1 812 ? -3.141 -15.309 32.664 1 97.74 812 TRP A O 1
ATOM 6840 N N . GLU A 1 813 ? -4.016 -16.237 34.407 1 96.42 813 GLU A N 1
ATOM 6841 C CA . GLU A 1 813 ? -4.434 -17.414 33.652 1 96.42 813 GLU A CA 1
ATOM 6842 C C . GLU A 1 813 ? -5.87 -17.805 33.99 1 96.42 813 GLU A C 1
ATOM 6844 O O . GLU A 1 813 ? -6.277 -17.748 35.152 1 96.42 813 GLU A O 1
ATOM 6849 N N . MET A 1 814 ? -6.666 -18.024 32.981 1 95.48 814 MET A N 1
ATOM 6850 C CA . MET A 1 814 ? -8.007 -18.585 33.113 1 95.48 814 MET A CA 1
ATOM 6851 C C . MET A 1 814 ? -8.14 -19.871 32.304 1 95.48 814 MET A C 1
ATOM 6853 O O . MET A 1 814 ? -7.642 -19.958 31.181 1 95.48 814 MET A O 1
ATOM 6857 N N . GLU A 1 815 ? -8.789 -20.864 32.844 1 94.22 815 GLU A N 1
ATOM 6858 C CA . GLU A 1 815 ? -8.942 -22.16 32.19 1 94.22 815 GLU A CA 1
ATOM 6859 C C . GLU A 1 815 ? -10.412 -22.486 31.946 1 94.22 815 GLU A C 1
ATOM 6861 O O . GLU A 1 815 ? -11.285 -22.04 32.694 1 94.22 815 GLU A O 1
ATOM 6866 N N . ASN A 1 816 ? -10.666 -23.156 30.886 1 94.35 816 ASN A N 1
ATOM 6867 C CA . ASN A 1 816 ? -11.987 -23.66 30.526 1 94.35 816 ASN A CA 1
ATOM 6868 C C . ASN A 1 816 ? -13.024 -22.541 30.495 1 94.35 816 ASN A C 1
ATOM 6870 O O . ASN A 1 816 ? -14.056 -22.626 31.165 1 94.35 816 ASN A O 1
ATOM 6874 N N . VAL A 1 817 ? -12.731 -21.558 29.716 1 95.22 817 VAL A N 1
ATOM 6875 C CA . VAL A 1 817 ? -13.597 -20.39 29.59 1 95.22 817 VAL A CA 1
ATOM 6876 C C . VAL A 1 817 ? -14.68 -20.659 28.548 1 95.22 817 VAL A C 1
ATOM 6878 O O . VAL A 1 817 ? -14.375 -20.952 27.389 1 95.22 817 VAL A O 1
ATOM 6881 N N . PRO A 1 818 ? -15.902 -20.605 28.891 1 92.68 818 PRO A N 1
ATOM 6882 C CA . PRO A 1 818 ? -16.976 -20.878 27.933 1 92.68 818 PRO A CA 1
ATOM 6883 C C . PRO A 1 818 ? -17.112 -19.788 26.872 1 92.68 818 PRO A C 1
ATOM 6885 O O . PRO A 1 818 ? -16.687 -18.651 27.093 1 92.68 818 PRO A O 1
ATOM 6888 N N . GLY A 1 819 ? -17.68 -20.121 25.704 1 91.55 819 GLY A N 1
ATOM 6889 C CA . GLY A 1 819 ? -17.988 -19.121 24.695 1 91.55 819 GLY A CA 1
ATOM 6890 C C . GLY A 1 819 ? -19.204 -18.281 25.038 1 91.55 819 GLY A C 1
ATOM 6891 O O . GLY A 1 819 ? -20.091 -18.732 25.765 1 91.55 819 GLY A O 1
ATOM 6892 N N . ILE A 1 820 ? -19.262 -17.066 24.52 1 89.95 820 ILE A N 1
ATOM 6893 C CA . ILE A 1 820 ? -20.406 -16.189 24.745 1 89.95 820 ILE A CA 1
ATOM 6894 C C . ILE A 1 820 ? -21.448 -16.409 23.65 1 89.95 820 ILE A C 1
ATOM 6896 O O . ILE A 1 820 ? -21.119 -16.404 22.461 1 89.95 820 ILE A O 1
ATOM 6900 N N . ILE A 1 821 ? -22.642 -16.671 24.032 1 85.84 821 ILE A N 1
ATOM 6901 C CA . ILE A 1 821 ? -23.737 -16.832 23.082 1 85.84 821 ILE A CA 1
ATOM 6902 C C . ILE A 1 821 ? -24.541 -15.537 22.997 1 85.84 821 ILE A C 1
ATOM 6904 O O . ILE A 1 821 ? -25.08 -15.066 24.002 1 85.84 821 ILE A O 1
ATOM 6908 N N . GLU A 1 822 ? -24.734 -15.011 21.915 1 86.26 822 GLU A N 1
ATOM 6909 C CA . GLU A 1 822 ? -25.373 -13.714 21.715 1 86.26 822 GLU A CA 1
ATOM 6910 C C . GLU A 1 822 ? -26.886 -13.811 21.888 1 86.26 822 GLU A C 1
ATOM 6912 O O . GLU A 1 822 ? -27.501 -14.795 21.472 1 86.26 822 GLU A O 1
ATOM 6917 N N . GLU A 1 823 ? -27.472 -12.835 22.607 1 87.8 823 GLU A N 1
ATOM 6918 C CA . GLU A 1 823 ? -28.91 -12.615 22.727 1 87.8 823 GLU A CA 1
ATOM 6919 C C . GLU A 1 823 ? -29.325 -11.303 22.067 1 87.8 823 GLU A C 1
ATOM 6921 O O . GLU A 1 823 ? -28.56 -10.336 22.062 1 87.8 823 GLU A O 1
ATOM 6926 N N . PRO A 1 824 ? -30.488 -11.36 21.486 1 87.32 824 PRO A N 1
ATOM 6927 C CA . PRO A 1 824 ? -30.921 -10.106 20.865 1 87.32 824 PRO A CA 1
ATOM 6928 C C . PRO A 1 824 ? -30.918 -8.932 21.841 1 87.32 824 PRO A C 1
ATOM 6930 O O . PRO A 1 824 ? -31.443 -9.046 22.951 1 87.32 824 PRO A O 1
ATOM 6933 N N . TYR A 1 825 ? -30.349 -7.859 21.51 1 90.18 825 TYR A N 1
ATOM 6934 C CA . TYR A 1 825 ? -30.32 -6.6 22.248 1 90.18 825 TYR A CA 1
ATOM 6935 C C . TYR A 1 825 ? -29.481 -6.729 23.513 1 90.18 825 TYR A C 1
ATOM 6937 O O . TYR A 1 825 ? -29.708 -6.015 24.492 1 90.18 825 TYR A O 1
ATOM 6945 N N . MET A 1 826 ? -28.666 -7.763 23.472 1 91.15 826 MET A N 1
ATOM 6946 C CA . MET A 1 826 ? -27.759 -7.826 24.615 1 91.15 826 MET A CA 1
ATOM 6947 C C . MET A 1 826 ? -26.715 -6.717 24.542 1 91.15 826 MET A C 1
ATOM 6949 O O . MET A 1 826 ? -26.43 -6.196 23.462 1 91.15 826 MET A O 1
ATOM 6953 N N . PRO A 1 827 ? -26.196 -6.303 25.606 1 90.21 827 PRO A N 1
ATOM 6954 C CA . PRO A 1 827 ? -25.102 -5.332 25.533 1 90.21 827 PRO A CA 1
ATOM 6955 C C . PRO A 1 827 ? -23.883 -5.872 24.788 1 90.21 827 PRO A C 1
ATOM 6957 O O . PRO A 1 827 ? -23.744 -7.086 24.622 1 90.21 827 PRO A O 1
ATOM 6960 N N . ASP A 1 828 ? -23.005 -5.043 24.3 1 88.78 828 ASP A N 1
ATOM 6961 C CA . ASP A 1 828 ? -21.771 -5.446 23.633 1 88.78 828 ASP A CA 1
ATOM 6962 C C . ASP A 1 828 ? -20.98 -6.432 24.49 1 88.78 828 ASP A C 1
ATOM 6964 O O . ASP A 1 828 ? -20.806 -6.217 25.691 1 88.78 828 ASP A O 1
ATOM 6968 N N . PRO A 1 829 ? -20.551 -7.458 23.927 1 89.69 829 PRO A N 1
ATOM 6969 C CA . PRO A 1 829 ? -19.826 -8.486 24.678 1 89.69 829 PRO A CA 1
ATOM 6970 C C . PRO A 1 829 ? -18.615 -7.93 25.423 1 89.69 829 PRO A C 1
ATOM 6972 O O . PRO A 1 829 ? -18.253 -8.439 26.487 1 89.69 829 PRO A O 1
ATOM 6975 N N . SER A 1 830 ? -18.051 -6.94 24.891 1 88 830 SER A N 1
ATOM 6976 C CA . SER A 1 830 ? -16.863 -6.366 25.513 1 88 830 SER A CA 1
ATOM 6977 C C . SER A 1 830 ? -17.175 -5.82 26.902 1 88 830 SER A C 1
ATOM 6979 O O . SER A 1 830 ? -16.279 -5.687 27.739 1 88 830 SER A O 1
ATOM 6981 N N . LYS A 1 831 ? -18.444 -5.535 27.147 1 88.96 831 LYS A N 1
ATOM 6982 C CA . LYS A 1 831 ? -18.861 -5.007 28.443 1 88.96 831 LYS A CA 1
ATOM 6983 C C . LYS A 1 831 ? -19.133 -6.134 29.434 1 88.96 831 LYS A C 1
ATOM 6985 O O . LYS A 1 831 ? -19.188 -5.904 30.644 1 88.96 831 LYS A O 1
ATOM 6990 N N . LEU A 1 832 ? -19.198 -7.383 28.958 1 90.88 832 LEU A N 1
ATOM 6991 C CA . LEU A 1 832 ? -19.731 -8.469 29.772 1 90.88 832 LEU A CA 1
ATOM 6992 C C . LEU A 1 832 ? -18.644 -9.488 30.098 1 90.88 832 LEU A C 1
ATOM 6994 O O . LEU A 1 832 ? -18.675 -10.119 31.157 1 90.88 832 LEU A O 1
ATOM 6998 N N . VAL A 1 833 ? -17.629 -9.621 29.324 1 93.48 833 VAL A N 1
ATOM 6999 C CA . VAL A 1 833 ? -16.666 -10.712 29.431 1 93.48 833 VAL A CA 1
ATOM 7000 C C . VAL A 1 833 ? -15.591 -10.353 30.455 1 93.48 833 VAL A C 1
ATOM 7002 O O . VAL A 1 833 ? -15.332 -9.174 30.706 1 93.48 833 VAL A O 1
ATOM 7005 N N . PRO A 1 834 ? -14.97 -11.478 31.087 1 95.08 834 PRO A N 1
ATOM 7006 C CA . PRO A 1 834 ? -13.819 -11.184 31.945 1 95.08 834 PRO A CA 1
ATOM 7007 C C . PRO A 1 834 ? -12.697 -10.464 31.201 1 95.08 834 PRO A C 1
ATOM 7009 O O . PRO A 1 834 ? -12.305 -10.885 30.109 1 95.08 834 PRO A O 1
ATOM 7012 N N . GLN A 1 835 ? -12.274 -9.314 31.772 1 95.15 835 GLN A N 1
ATOM 7013 C CA . GLN A 1 835 ? -11.277 -8.504 31.08 1 95.15 835 GLN A CA 1
ATOM 7014 C C . GLN A 1 835 ? -10.263 -7.923 32.061 1 95.15 835 GLN A C 1
ATOM 7016 O O . GLN A 1 835 ? -10.615 -7.567 33.187 1 95.15 835 GLN A O 1
ATOM 7021 N N . LEU A 1 836 ? -9.017 -7.929 31.694 1 96.49 836 LEU A N 1
ATOM 7022 C CA . LEU A 1 836 ? -7.912 -7.374 32.467 1 96.49 836 LEU A CA 1
ATOM 7023 C C . LEU A 1 836 ? -7.523 -5.994 31.947 1 96.49 836 LEU A C 1
ATOM 7025 O O . LEU A 1 836 ? -7.331 -5.812 30.742 1 96.49 836 LEU A O 1
ATOM 7029 N N . TRP A 1 837 ? -7.515 -5.01 32.833 1 95.6 837 TRP A N 1
ATOM 7030 C CA . TRP A 1 837 ? -7.051 -3.664 32.512 1 95.6 837 TRP A CA 1
ATOM 7031 C C . TRP A 1 837 ? -5.732 -3.361 33.215 1 95.6 837 TRP A C 1
ATOM 7033 O O . TRP A 1 837 ? -5.575 -3.649 34.404 1 95.6 837 TRP A O 1
ATOM 7043 N N . ILE A 1 838 ? -4.779 -2.882 32.473 1 95.14 838 ILE A N 1
ATOM 7044 C CA . ILE A 1 838 ? -3.464 -2.544 33.006 1 95.14 838 ILE A CA 1
ATOM 7045 C C . ILE A 1 838 ? -3.086 -1.125 32.589 1 95.14 838 ILE A C 1
ATOM 7047 O O . ILE A 1 838 ? -3.362 -0.709 31.461 1 95.14 838 ILE A O 1
ATOM 7051 N N . THR A 1 839 ? -2.539 -0.337 33.52 1 93.56 839 THR A N 1
ATOM 7052 C CA . THR A 1 839 ? -2.069 0.996 33.159 1 93.56 839 THR A CA 1
ATOM 7053 C C . THR A 1 839 ? -0.857 1.389 33.999 1 93.56 839 THR A C 1
ATOM 7055 O O . THR A 1 839 ? -0.698 0.916 35.126 1 93.56 839 THR A O 1
ATOM 7058 N N . THR A 1 840 ? 0.054 2.141 33.473 1 90.18 840 THR A N 1
ATOM 7059 C CA . THR A 1 840 ? 1.175 2.707 34.215 1 90.18 840 THR A CA 1
ATOM 7060 C C . THR A 1 840 ? 0.976 4.204 34.435 1 90.18 840 THR A C 1
ATOM 7062 O O . THR A 1 840 ? 1.841 4.873 35.005 1 90.18 840 THR A O 1
ATOM 7065 N N . PHE A 1 841 ? -0.242 4.676 33.96 1 88.93 841 PHE A N 1
ATOM 7066 C CA . PHE A 1 841 ? -0.528 6.086 34.198 1 88.93 841 PHE A CA 1
ATOM 7067 C C . PHE A 1 841 ? -0.681 6.363 35.689 1 88.93 841 PHE A C 1
ATOM 7069 O O . PHE A 1 841 ? -1.326 5.594 36.405 1 88.93 841 PHE A O 1
ATOM 7076 N N . GLU A 1 842 ? -0.083 7.352 36.037 1 86.82 842 GLU A N 1
ATOM 7077 C CA . GLU A 1 842 ? -0.065 7.66 37.464 1 86.82 842 GLU A CA 1
ATOM 7078 C C . GLU A 1 842 ? -1.425 8.166 37.937 1 86.82 842 GLU A C 1
ATOM 7080 O O . GLU A 1 842 ? -1.901 7.773 39.004 1 86.82 842 GLU A O 1
ATOM 7085 N N . SER A 1 843 ? -1.969 9.14 37.149 1 90.85 843 SER A N 1
ATOM 7086 C CA . SER A 1 843 ? -3.226 9.747 37.573 1 90.85 843 SER A CA 1
ATOM 7087 C C . SER A 1 843 ? -3.987 10.327 36.386 1 90.85 843 SER A C 1
ATOM 7089 O O . SER A 1 843 ? -3.409 10.55 35.32 1 90.85 843 SER A O 1
ATOM 7091 N N . TRP A 1 844 ? -5.252 10.571 36.63 1 94.3 844 TRP A N 1
ATOM 7092 C CA . TRP A 1 844 ? -6.07 11.223 35.613 1 94.3 844 TRP A CA 1
ATOM 7093 C C . TRP A 1 844 ? -5.641 12.673 35.417 1 94.3 844 TRP A C 1
ATOM 7095 O O . TRP A 1 844 ? -5.75 13.216 34.315 1 94.3 844 TRP A O 1
ATOM 7105 N N . GLU A 1 845 ? -5.147 13.251 36.409 1 92.87 845 GLU A N 1
ATOM 7106 C CA . GLU A 1 845 ? -4.651 14.622 36.327 1 92.87 845 GLU A CA 1
ATOM 7107 C C . GLU A 1 845 ? -3.477 14.727 35.357 1 92.87 845 GLU A C 1
ATOM 7109 O O . GLU A 1 845 ? -3.418 15.651 34.544 1 92.87 845 GLU A O 1
ATOM 7114 N N . SER A 1 846 ? -2.658 13.752 35.529 1 85.63 846 SER A N 1
ATOM 7115 C CA . SER A 1 846 ? -1.506 13.751 34.633 1 85.63 846 SER A CA 1
ATOM 7116 C C . SER A 1 846 ? -1.936 13.565 33.182 1 85.63 846 SER A C 1
ATOM 7118 O O . SER A 1 846 ? -1.356 14.168 32.276 1 85.63 846 SER A O 1
ATOM 7120 N N . LEU A 1 847 ? -2.912 12.736 33.02 1 89.59 847 LEU A N 1
ATOM 7121 C CA . LEU A 1 847 ? -3.405 12.502 31.667 1 89.59 847 LEU A CA 1
ATOM 7122 C C . LEU A 1 847 ? -4.074 13.753 31.108 1 89.59 847 LEU A C 1
ATOM 7124 O O . LEU A 1 847 ? -3.853 14.116 29.95 1 89.59 847 LEU A O 1
ATOM 7128 N N . ALA A 1 848 ? -4.927 14.371 31.9 1 92.13 848 ALA A N 1
ATOM 7129 C CA . ALA A 1 848 ? -5.628 15.579 31.473 1 92.13 848 ALA A CA 1
ATOM 7130 C C . ALA A 1 848 ? -4.642 16.689 31.121 1 92.13 848 ALA A C 1
ATOM 7132 O O . ALA A 1 848 ? -4.83 17.406 30.135 1 92.13 848 ALA A O 1
ATOM 7133 N N . ASP A 1 849 ? -3.698 16.762 31.902 1 84.56 849 ASP A N 1
ATOM 7134 C CA . ASP A 1 849 ? -2.681 17.781 31.66 1 84.56 849 ASP A CA 1
ATOM 7135 C C . ASP A 1 849 ? -1.915 17.498 30.37 1 84.56 849 ASP A C 1
ATOM 7137 O O . ASP A 1 849 ? -1.59 18.42 29.62 1 84.56 849 ASP A O 1
ATOM 7141 N N . TRP A 1 850 ? -1.539 16.254 30.272 1 80.63 850 TRP A N 1
ATOM 7142 C CA . TRP A 1 850 ? -0.849 15.841 29.054 1 80.63 850 TRP A CA 1
ATOM 7143 C C . TRP A 1 850 ? -1.675 16.182 27.818 1 80.63 850 TRP A C 1
ATOM 7145 O O . TRP A 1 850 ? -1.156 16.752 26.855 1 80.63 850 TRP A O 1
ATOM 7155 N N . TYR A 1 851 ? -2.921 15.891 27.84 1 88.03 851 TYR A N 1
ATOM 7156 C CA . TYR A 1 851 ? -3.755 16.138 26.669 1 88.03 851 TYR A CA 1
ATOM 7157 C C . TYR A 1 851 ? -3.984 17.631 26.469 1 88.03 851 TYR A C 1
ATOM 7159 O O . TYR A 1 851 ? -4.078 18.105 25.334 1 88.03 851 TYR A O 1
ATOM 7167 N N . TYR A 1 852 ? -4.192 18.311 27.565 1 87.21 852 TYR A N 1
ATOM 7168 C CA . TYR A 1 852 ? -4.328 19.762 27.513 1 87.21 852 TYR A CA 1
ATOM 7169 C C . TYR A 1 852 ? -3.154 20.394 26.774 1 87.21 852 TYR A C 1
ATOM 7171 O O . TYR A 1 852 ? -3.342 21.292 25.95 1 87.21 852 TYR A O 1
ATOM 7179 N N . SER A 1 853 ? -2.062 19.88 26.991 1 77.79 853 SER A N 1
ATOM 7180 C CA . SER A 1 853 ? -0.851 20.408 26.372 1 77.79 853 SER A CA 1
ATOM 7181 C C . SER A 1 853 ? -0.79 20.058 24.889 1 77.79 853 SER A C 1
ATOM 7183 O O . SER A 1 853 ? -0.113 20.737 24.113 1 77.79 853 SER A O 1
ATOM 7185 N N . LEU A 1 854 ? -1.44 19.065 24.57 1 80.02 854 LEU A N 1
ATOM 7186 C CA . LEU A 1 854 ? -1.458 18.616 23.182 1 80.02 854 LEU A CA 1
ATOM 7187 C C . LEU A 1 854 ? -2.504 19.381 22.377 1 80.02 854 LEU A C 1
ATOM 7189 O O . LEU A 1 854 ? -2.253 19.765 21.232 1 80.02 854 LEU A O 1
ATOM 7193 N N . ALA A 1 855 ? -3.671 19.617 22.941 1 87.19 855 ALA A N 1
ATOM 7194 C CA . ALA A 1 855 ? -4.832 20.092 22.192 1 87.19 855 ALA A CA 1
ATOM 7195 C C . ALA A 1 855 ? -4.956 21.611 22.278 1 87.19 855 ALA A C 1
ATOM 7197 O O . ALA A 1 855 ? -5.311 22.268 21.297 1 87.19 855 ALA A O 1
ATOM 7198 N N . TYR A 1 856 ? -4.686 22.254 23.341 1 84.81 856 TYR A N 1
ATOM 7199 C CA . TYR A 1 856 ? -5.054 23.642 23.598 1 84.81 856 TYR A CA 1
ATOM 7200 C C . TYR A 1 856 ? -4.209 24.594 22.76 1 84.81 856 TYR A C 1
ATOM 7202 O O . TYR A 1 856 ? -4.685 25.652 22.342 1 84.81 856 TYR A O 1
ATOM 7210 N N . PRO A 1 857 ? -2.931 24.14 22.478 1 80.48 857 PRO A N 1
ATOM 7211 C CA . PRO A 1 857 ? -2.169 25.024 21.592 1 80.48 857 PRO A CA 1
ATOM 7212 C C . PRO A 1 857 ? -2.781 25.129 20.196 1 80.48 857 PRO A C 1
ATOM 7214 O O . PRO A 1 857 ? -2.471 26.063 19.452 1 80.48 857 PRO A O 1
ATOM 7217 N N . GLN A 1 858 ? -3.583 24.198 19.889 1 86.71 858 GLN A N 1
ATOM 7218 C CA . GLN A 1 858 ? -4.196 24.197 18.565 1 86.71 858 GLN A CA 1
ATOM 7219 C C . GLN A 1 858 ? -5.337 25.207 18.486 1 86.71 858 GLN A C 1
ATOM 7221 O O . GLN A 1 858 ? -5.824 25.517 17.396 1 86.71 858 GLN A O 1
ATOM 7226 N N . ILE A 1 859 ? -5.663 25.745 19.725 1 89.52 859 ILE A N 1
ATOM 7227 C CA . ILE A 1 859 ? -6.713 26.755 19.796 1 89.52 859 ILE A CA 1
ATOM 7228 C C . ILE A 1 859 ? -6.12 28.135 19.524 1 89.52 859 ILE A C 1
ATOM 7230 O O . ILE A 1 859 ? -5.819 28.883 20.458 1 89.52 859 ILE A O 1
ATOM 7234 N N . ARG A 1 860 ? -5.891 28.375 18.249 1 81.47 860 ARG A N 1
ATOM 7235 C CA . ARG A 1 860 ? -5.358 29.656 17.796 1 81.47 860 ARG A CA 1
ATOM 7236 C C . ARG A 1 860 ? -6.283 30.301 16.769 1 81.47 860 ARG A C 1
ATOM 7238 O O . ARG A 1 860 ? -6.854 29.613 15.921 1 81.47 860 ARG A O 1
ATOM 7245 N N . SER A 1 861 ? -6.482 31.509 17.022 1 86.32 861 SER A N 1
ATOM 7246 C CA . SER A 1 861 ? -7.331 32.232 16.081 1 86.32 861 SER A CA 1
ATOM 7247 C C . SER A 1 861 ? -6.497 33.031 15.085 1 86.32 861 SER A C 1
ATOM 7249 O O . SER A 1 861 ? -5.349 33.379 15.368 1 86.32 861 SER A O 1
ATOM 7251 N N . ASP A 1 862 ? -6.939 33.091 13.942 1 77.53 862 ASP A N 1
ATOM 7252 C CA . ASP A 1 862 ? -6.34 33.977 12.949 1 77.53 862 ASP A CA 1
ATOM 7253 C C . ASP A 1 862 ? -7.34 35.032 12.481 1 77.53 862 ASP A C 1
ATOM 7255 O O . ASP A 1 862 ? -8.459 35.106 12.994 1 77.53 862 ASP A O 1
ATOM 7259 N N . LYS A 1 863 ? -6.878 35.875 11.672 1 76.94 863 LYS A N 1
ATOM 7260 C CA . LYS A 1 863 ? -7.718 36.986 11.233 1 76.94 863 LYS A CA 1
ATOM 7261 C C . LYS A 1 863 ? -8.999 36.481 10.575 1 76.94 863 LYS A C 1
ATOM 7263 O O . LYS A 1 863 ? -10.077 37.035 10.797 1 76.94 863 LYS A O 1
ATOM 7268 N N . ASN A 1 864 ? -8.849 35.397 9.846 1 81.05 864 ASN A N 1
ATOM 7269 C CA . ASN A 1 864 ? -10 34.859 9.129 1 81.05 864 ASN A CA 1
ATOM 7270 C C . ASN A 1 864 ? -11.057 34.321 10.089 1 81.05 864 ASN A C 1
ATOM 7272 O O . ASN A 1 864 ? -12.255 34.514 9.872 1 81.05 864 ASN A O 1
ATOM 7276 N N . ILE A 1 865 ? -10.59 33.672 11.107 1 91.24 865 ILE A N 1
ATOM 7277 C CA . ILE A 1 865 ? -11.519 33.131 12.094 1 91.24 865 ILE A CA 1
ATOM 7278 C C . ILE A 1 865 ? -12.175 34.274 12.865 1 91.24 865 ILE A C 1
ATOM 7280 O O . ILE A 1 865 ? -13.383 34.249 13.115 1 91.24 865 ILE A O 1
ATOM 7284 N N . LYS A 1 866 ? -11.395 35.303 13.179 1 91.02 866 LYS A N 1
ATOM 7285 C CA . LYS A 1 866 ? -11.925 36.454 13.905 1 91.02 866 LYS A CA 1
ATOM 7286 C C . LYS A 1 866 ? -13.006 37.164 13.094 1 91.02 866 LYS A C 1
ATOM 7288 O O . LYS A 1 866 ? -14.058 37.518 13.629 1 91.02 866 LYS A O 1
ATOM 7293 N N . GLU A 1 867 ? -12.67 37.296 11.851 1 89.58 867 GLU A N 1
ATOM 7294 C CA . GLU A 1 867 ? -13.627 37.962 10.972 1 89.58 867 GLU A CA 1
ATOM 7295 C C . GLU A 1 867 ? -14.906 37.142 10.827 1 89.58 867 GLU A C 1
ATOM 7297 O O . GLU A 1 867 ? -16.007 37.695 10.823 1 89.58 867 GLU A O 1
ATOM 7302 N N . LYS A 1 868 ? -14.75 35.908 10.695 1 92.57 868 LYS A N 1
ATOM 7303 C CA . LYS A 1 868 ? -15.92 35.05 10.535 1 92.57 868 LYS A CA 1
ATOM 7304 C C . LYS A 1 868 ? -16.777 35.049 11.797 1 92.57 868 LYS A C 1
ATOM 7306 O O . LYS A 1 868 ? -18.008 35.043 11.719 1 92.57 868 LYS A O 1
ATOM 7311 N N . VAL A 1 869 ? -16.129 35 12.949 1 95.82 869 VAL A N 1
ATOM 7312 C CA . VAL A 1 869 ? -16.856 35.016 14.214 1 95.82 869 VAL A CA 1
ATOM 7313 C C . VAL A 1 869 ? -17.622 36.33 14.352 1 95.82 869 VAL A C 1
ATOM 7315 O O . VAL A 1 869 ? -18.771 36.342 14.8 1 95.82 869 VAL A O 1
ATOM 7318 N N . LYS A 1 870 ? -16.945 37.364 13.92 1 93.48 870 LYS A N 1
ATOM 7319 C CA . LYS A 1 870 ? -17.618 38.66 13.949 1 93.48 870 LYS A CA 1
ATOM 7320 C C . LYS A 1 870 ? -18.834 38.669 13.029 1 93.48 870 LYS A C 1
ATOM 7322 O O . LYS A 1 870 ? -19.892 39.187 13.393 1 93.48 870 LYS A O 1
ATOM 7327 N N . GLU A 1 871 ? -18.615 38.139 11.943 1 93.71 871 GLU A N 1
ATOM 7328 C CA . GLU A 1 871 ? -19.706 38.048 10.978 1 93.71 871 GLU A CA 1
ATOM 7329 C C . GLU A 1 871 ? -20.862 37.217 11.528 1 93.71 871 GLU A C 1
ATOM 7331 O O . GLU A 1 871 ? -22.026 37.604 11.404 1 93.71 871 GLU A O 1
ATOM 7336 N N . LEU A 1 872 ? -20.59 36.11 12.096 1 94.49 872 LEU A N 1
ATOM 7337 C CA . LEU A 1 872 ? -21.594 35.172 12.586 1 94.49 872 LEU A CA 1
ATOM 7338 C C . LEU A 1 872 ? -22.316 35.736 13.805 1 94.49 872 LEU A C 1
ATOM 7340 O O . LEU A 1 872 ? -23.478 35.405 14.052 1 94.49 872 LEU A O 1
ATOM 7344 N N . THR A 1 873 ? -21.638 36.712 14.554 1 93.45 873 THR A N 1
ATOM 7345 C CA . THR A 1 873 ? -22.201 37.177 15.817 1 93.45 873 THR A CA 1
ATOM 7346 C C . THR A 1 873 ? -22.755 38.591 15.674 1 93.45 873 THR A C 1
ATOM 7348 O O . THR A 1 873 ? -23.348 39.129 16.611 1 93.45 873 THR A O 1
ATOM 7351 N N . SER A 1 874 ? -22.39 39.409 14.579 1 89.32 874 SER A N 1
ATOM 7352 C CA . SER A 1 874 ? -22.767 40.806 14.384 1 89.32 874 SER A CA 1
ATOM 7353 C C . SER A 1 874 ? -24.267 41.005 14.572 1 89.32 874 SER A C 1
ATOM 7355 O O . SER A 1 874 ? -24.699 42.013 15.134 1 89.32 874 SER A O 1
ATOM 7357 N N . GLY A 1 875 ? -25.197 40.078 14.65 1 84 875 GLY A N 1
ATOM 7358 C CA . GLY A 1 875 ? -26.64 40.204 14.779 1 84 875 GLY A CA 1
ATOM 7359 C C . GLY A 1 875 ? -27.204 39.425 15.952 1 84 875 GLY A C 1
ATOM 7360 O O . GLY A 1 875 ? -28.4 39.505 16.24 1 84 875 GLY A O 1
ATOM 7361 N N . ALA A 1 876 ? -26.254 38.887 16.613 1 88.76 876 ALA A N 1
ATOM 7362 C CA . ALA A 1 876 ? -26.731 38.055 17.715 1 88.76 876 ALA A CA 1
ATOM 7363 C C . ALA A 1 876 ? -26.949 38.886 18.976 1 88.76 876 ALA A C 1
ATOM 7365 O O . ALA A 1 876 ? -26.087 39.679 19.362 1 88.76 876 ALA A O 1
ATOM 7366 N N . LYS A 1 877 ? -28.075 38.875 19.597 1 88.77 877 LYS A N 1
ATOM 7367 C CA . LYS A 1 877 ? -28.447 39.68 20.758 1 88.77 877 LYS A CA 1
ATOM 7368 C C . LYS A 1 877 ? -28.124 38.951 22.059 1 88.77 877 LYS A C 1
ATOM 7370 O O . LYS A 1 877 ? -28.006 39.577 23.114 1 88.77 877 LYS A O 1
ATOM 7375 N N . THR A 1 878 ? -28.137 37.67 21.97 1 90.74 878 THR A N 1
ATOM 7376 C CA . THR A 1 878 ? -27.901 36.873 23.168 1 90.74 878 THR A CA 1
ATOM 7377 C C . THR A 1 878 ? -26.698 35.954 22.979 1 90.74 878 THR A C 1
ATOM 7379 O O . THR A 1 878 ? -26.272 35.706 21.849 1 90.74 878 THR A O 1
ATOM 7382 N N . GLU A 1 879 ? -26.208 35.599 24.063 1 91.31 879 GLU A N 1
ATOM 7383 C CA . GLU A 1 879 ? -25.09 34.661 24.039 1 91.31 879 GLU A CA 1
ATOM 7384 C C . GLU A 1 879 ? -25.484 33.349 23.365 1 91.31 879 GLU A C 1
ATOM 7386 O O . GLU A 1 879 ? -24.685 32.752 22.642 1 91.31 879 GLU A O 1
ATOM 7391 N N . GLU A 1 880 ? -26.633 32.95 23.593 1 91.87 880 GLU A N 1
ATOM 7392 C CA . GLU A 1 880 ? -27.13 31.708 23.01 1 91.87 880 GLU A CA 1
ATOM 7393 C C . GLU A 1 880 ? -27.181 31.795 21.487 1 91.87 880 GLU A C 1
ATOM 7395 O O . GLU A 1 880 ? -26.86 30.827 20.794 1 91.87 880 GLU A O 1
ATOM 7400 N N . GLU A 1 881 ? -27.56 32.879 21.021 1 93.72 881 GLU A N 1
ATOM 7401 C CA . GLU A 1 881 ? -27.612 33.067 19.574 1 93.72 881 GLU A CA 1
ATOM 7402 C C . GLU A 1 881 ? -26.216 33.016 18.96 1 93.72 881 GLU A C 1
ATOM 7404 O O . GLU A 1 881 ? -26.038 32.504 17.853 1 93.72 881 GLU A O 1
ATOM 7409 N N . LYS A 1 882 ? -25.298 33.622 19.732 1 95.11 882 LYS A N 1
ATOM 7410 C CA . LYS A 1 882 ? -23.917 33.558 19.263 1 95.11 882 LYS A CA 1
ATOM 7411 C C . LYS A 1 882 ? -23.435 32.113 19.17 1 95.11 882 LYS A C 1
ATOM 7413 O O . LYS A 1 882 ? -22.856 31.71 18.159 1 95.11 882 LYS A O 1
ATOM 7418 N N . ILE A 1 883 ? -23.77 31.384 20.224 1 95.23 883 ILE A N 1
ATOM 7419 C CA . ILE A 1 883 ? -23.328 29.996 20.298 1 95.23 883 ILE A CA 1
ATOM 7420 C C . ILE A 1 883 ? -23.973 29.189 19.173 1 95.23 883 ILE A C 1
ATOM 7422 O O . ILE A 1 883 ? -23.305 28.39 18.513 1 95.23 883 ILE A O 1
ATOM 7426 N N . LYS A 1 884 ? -25.179 29.438 18.911 1 93.46 884 LYS A N 1
ATOM 7427 C CA . LYS A 1 884 ? -25.928 28.713 17.888 1 93.46 884 LYS A CA 1
ATOM 7428 C C . LYS A 1 884 ? -25.35 28.969 16.499 1 93.46 884 LYS A C 1
ATOM 7430 O O . LYS A 1 884 ? -25.183 28.037 15.709 1 93.46 884 LYS A O 1
ATOM 7435 N N . SER A 1 885 ? -25.07 30.179 16.27 1 94.1 885 SER A N 1
ATOM 7436 C CA . SER A 1 885 ? -24.556 30.543 14.954 1 94.1 885 SER A CA 1
ATOM 7437 C C . SER A 1 885 ? -23.202 29.892 14.691 1 94.1 885 SER A C 1
ATOM 7439 O O . SER A 1 885 ? -22.945 29.407 13.587 1 94.1 885 SER A O 1
ATOM 7441 N N . ILE A 1 886 ? -22.417 29.918 15.699 1 95.69 886 ILE A N 1
ATOM 7442 C CA . ILE A 1 886 ? -21.089 29.328 15.562 1 95.69 886 ILE A CA 1
ATOM 7443 C C . ILE A 1 886 ? -21.21 27.812 15.421 1 95.69 886 ILE A C 1
ATOM 7445 O O . ILE A 1 886 ? -20.535 27.205 14.586 1 95.69 886 ILE A O 1
ATOM 7449 N N . TYR A 1 887 ? -22.074 27.275 16.24 1 95.03 887 TYR A N 1
ATOM 7450 C CA . TYR A 1 887 ? -22.298 25.834 16.216 1 95.03 887 TYR A CA 1
ATOM 7451 C C . TYR A 1 887 ? -22.754 25.376 14.836 1 95.03 887 TYR A C 1
ATOM 7453 O O . TYR A 1 887 ? -22.215 24.413 14.285 1 95.03 887 TYR A O 1
ATOM 7461 N N . TYR A 1 888 ? -23.636 26.037 14.222 1 92.17 888 TYR A N 1
ATOM 7462 C CA . TYR A 1 888 ? -24.194 25.629 12.938 1 92.17 888 TYR A CA 1
ATOM 7463 C C . TYR A 1 888 ? -23.193 25.853 11.811 1 92.17 888 TYR A C 1
ATOM 7465 O O . TYR A 1 888 ? -23.173 25.103 10.832 1 92.17 888 TYR A O 1
ATOM 7473 N N . PHE A 1 889 ? -22.427 26.853 11.972 1 91.44 889 PHE A N 1
ATOM 7474 C CA . PHE A 1 889 ? -21.374 27.039 10.981 1 91.44 889 PHE A CA 1
ATOM 7475 C C . PHE A 1 889 ? -20.448 25.83 10.942 1 91.44 889 PHE A C 1
ATOM 7477 O O . PHE A 1 889 ? -20.153 25.301 9.867 1 91.44 889 PHE A O 1
ATOM 7484 N N . VAL A 1 890 ? -19.955 25.381 12.098 1 93.94 890 VAL A N 1
ATOM 7485 C CA . VAL A 1 890 ? -18.987 24.292 12.191 1 93.94 890 VAL A CA 1
ATOM 7486 C C . VAL A 1 890 ? -19.633 22.987 11.732 1 93.94 890 VAL A C 1
ATOM 7488 O O . VAL A 1 890 ? -18.997 22.179 11.051 1 93.94 890 VAL A O 1
ATOM 7491 N N . THR A 1 891 ? -20.853 22.773 12.063 1 90.82 891 THR A N 1
ATOM 7492 C CA . THR A 1 891 ? -21.511 21.509 11.753 1 90.82 891 THR A CA 1
ATOM 7493 C C . THR A 1 891 ? -21.9 21.448 10.279 1 90.82 891 THR A C 1
ATOM 7495 O O . THR A 1 891 ? -21.844 20.384 9.66 1 90.82 891 THR A O 1
ATOM 7498 N N . ASN A 1 892 ? -22.224 22.595 9.716 1 85.64 892 ASN A N 1
ATOM 7499 C CA . ASN A 1 892 ? -22.795 22.566 8.374 1 85.64 892 ASN A CA 1
ATOM 7500 C C . ASN A 1 892 ? -21.764 22.951 7.317 1 85.64 892 ASN A C 1
ATOM 7502 O O . ASN A 1 892 ? -21.925 22.629 6.139 1 85.64 892 ASN A O 1
ATOM 7506 N N . GLN A 1 893 ? -20.812 23.741 7.726 1 86.62 893 GLN A N 1
ATOM 7507 C CA . GLN A 1 893 ? -19.901 24.265 6.714 1 86.62 893 GLN A CA 1
ATOM 7508 C C . GLN A 1 893 ? -18.56 23.537 6.751 1 86.62 893 GLN A C 1
ATOM 7510 O O . GLN A 1 893 ? -17.742 23.685 5.841 1 86.62 893 GLN A O 1
ATOM 7515 N N . VAL A 1 894 ? -18.295 22.816 7.756 1 88.87 894 VAL A N 1
ATOM 7516 C CA . VAL A 1 894 ? -17.06 22.046 7.861 1 88.87 894 VAL A CA 1
ATOM 7517 C C . VAL A 1 894 ? -17.369 20.555 7.743 1 88.87 894 VAL A C 1
ATOM 7519 O O . VAL A 1 894 ? -18.067 19.991 8.588 1 88.87 894 VAL A O 1
ATOM 7522 N N . ARG A 1 895 ? -16.813 19.9 6.731 1 86.76 895 ARG A N 1
ATOM 7523 C CA . ARG A 1 895 ? -17.103 18.495 6.465 1 86.76 895 ARG A CA 1
ATOM 7524 C C . ARG A 1 895 ? -16.313 17.587 7.401 1 86.76 895 ARG A C 1
ATOM 7526 O O . ARG A 1 895 ? -15.194 17.918 7.799 1 86.76 895 ARG A O 1
ATOM 7533 N N . TYR A 1 896 ? -16.887 16.43 7.708 1 83.17 896 TYR A N 1
ATOM 7534 C CA . TYR A 1 896 ? -16.188 15.439 8.519 1 83.17 896 TYR A CA 1
ATOM 7535 C C . TYR A 1 896 ? -15.286 14.565 7.655 1 83.17 896 TYR A C 1
ATOM 7537 O O . TYR A 1 896 ? -15.766 13.849 6.773 1 83.17 896 TYR A O 1
ATOM 7545 N N . VAL A 1 897 ? -14.018 14.605 7.801 1 78.95 897 VAL A N 1
ATOM 7546 C CA . VAL A 1 897 ? -13.018 13.749 7.172 1 78.95 897 VAL A CA 1
ATOM 7547 C C . VAL A 1 897 ? -12.035 13.243 8.225 1 78.95 897 VAL A C 1
ATOM 7549 O O . VAL A 1 897 ? -11.391 14.038 8.914 1 78.95 897 VAL A O 1
ATOM 7552 N N . GLY A 1 898 ? -11.985 11.916 8.459 1 76.36 898 GLY A N 1
ATOM 7553 C CA . GLY A 1 898 ? -11.079 11.349 9.446 1 76.36 898 GLY A CA 1
ATOM 7554 C C . GLY A 1 898 ? -9.655 11.215 8.94 1 76.36 898 GLY A C 1
ATOM 7555 O O . GLY A 1 898 ? -9.389 10.442 8.017 1 76.36 898 GLY A O 1
ATOM 7556 N N . LEU A 1 899 ? -8.648 11.965 9.358 1 73.63 899 LEU A N 1
ATOM 7557 C CA . LEU A 1 899 ? -7.227 11.889 9.037 1 73.63 899 LEU A CA 1
ATOM 7558 C C . LEU A 1 899 ? -6.413 11.493 10.264 1 73.63 899 LEU A C 1
ATOM 7560 O O . LEU A 1 899 ? -5.893 12.356 10.975 1 73.63 899 LEU A O 1
ATOM 7564 N N . GLU A 1 900 ? -6.192 10.229 10.564 1 73.4 900 GLU A N 1
ATOM 7565 C CA . GLU A 1 900 ? -5.591 9.76 11.809 1 73.4 900 GLU A CA 1
ATOM 7566 C C . GLU A 1 900 ? -4.241 9.096 11.554 1 73.4 900 GLU A C 1
ATOM 7568 O O . GLU A 1 900 ? -4.025 7.947 11.943 1 73.4 900 GLU A O 1
ATOM 7573 N N . TYR A 1 901 ? -3.264 9.782 11.093 1 68.22 901 TYR A N 1
ATOM 7574 C CA . TYR A 1 901 ? -1.924 9.252 10.865 1 68.22 901 TYR A CA 1
ATOM 7575 C C . TYR A 1 901 ? -0.996 9.598 12.023 1 68.22 901 TYR A C 1
ATOM 7577 O O . TYR A 1 901 ? -0.931 10.753 12.45 1 68.22 901 TYR A O 1
ATOM 7585 N N . GLY A 1 902 ? -0.375 8.618 12.494 1 66.89 902 GLY A N 1
ATOM 7586 C CA . GLY A 1 902 ? 0.597 8.876 13.545 1 66.89 902 GLY A CA 1
ATOM 7587 C C . GLY A 1 902 ? 0.005 9.6 14.74 1 66.89 902 GLY A C 1
ATOM 7588 O O . GLY A 1 902 ? -1.012 9.173 15.29 1 66.89 902 GLY A O 1
ATOM 7589 N N . ILE A 1 903 ? 0.525 10.72 15.06 1 72.31 903 ILE A N 1
ATOM 7590 C CA . ILE A 1 903 ? 0.123 11.477 16.24 1 72.31 903 ILE A CA 1
ATOM 7591 C C . ILE A 1 903 ? -1.221 12.156 15.985 1 72.31 903 ILE A C 1
ATOM 7593 O O . ILE A 1 903 ? -1.916 12.545 16.926 1 72.31 903 ILE A O 1
ATOM 7597 N N . ARG A 1 904 ? -1.549 12.23 14.67 1 73.62 904 ARG A N 1
ATOM 7598 C CA . ARG A 1 904 ? -2.788 12.908 14.303 1 73.62 904 ARG A CA 1
ATOM 7599 C C . ARG A 1 904 ? -4.004 12.068 14.679 1 73.62 904 ARG A C 1
ATOM 7601 O O . ARG A 1 904 ? -5.135 12.558 14.656 1 73.62 904 ARG A O 1
ATOM 7608 N N . GLY A 1 905 ? -3.705 10.934 15.11 1 75.9 905 GLY A N 1
ATOM 7609 C CA . GLY A 1 905 ? -4.788 10.135 15.662 1 75.9 905 GLY A CA 1
ATOM 7610 C C . GLY A 1 905 ? -5.259 10.624 17.019 1 75.9 905 GLY A C 1
ATOM 7611 O O . GLY A 1 905 ? -6.384 10.337 17.431 1 75.9 905 GLY A O 1
ATOM 7612 N N . ILE A 1 906 ? -4.364 11.477 17.686 1 81.79 906 ILE A N 1
ATOM 7613 C CA . ILE A 1 906 ? -4.7 11.943 19.027 1 81.79 906 ILE A CA 1
ATOM 7614 C C . ILE A 1 906 ? -4.613 13.467 19.08 1 81.79 906 ILE A C 1
ATOM 7616 O O . ILE A 1 906 ? -5.401 14.116 19.772 1 81.79 906 ILE A O 1
ATOM 7620 N N . MET A 1 907 ? -3.773 14.022 18.283 1 82.74 907 MET A N 1
ATOM 7621 C CA . MET A 1 907 ? -3.573 15.469 18.269 1 82.74 907 MET A CA 1
ATOM 7622 C C . MET A 1 907 ? -4.394 16.121 17.162 1 82.74 907 MET A C 1
ATOM 7624 O O . MET A 1 907 ? -4.292 15.733 15.997 1 82.74 907 MET A O 1
ATOM 7628 N N . PRO A 1 908 ? -5.233 17.077 17.467 1 89.74 908 PRO A N 1
ATOM 7629 C CA . PRO A 1 908 ? -5.988 17.783 16.43 1 89.74 908 PRO A CA 1
ATOM 7630 C C . PRO A 1 908 ? -5.113 18.714 15.594 1 89.74 908 PRO A C 1
ATOM 7632 O O . PRO A 1 908 ? -4.035 19.118 16.038 1 89.74 908 PRO A O 1
ATOM 7635 N N . HIS A 1 909 ? -5.561 19.086 14.429 1 83.67 909 HIS A N 1
ATOM 7636 C CA . HIS A 1 909 ? -4.945 20.14 13.631 1 83.67 909 HIS A CA 1
ATOM 7637 C C . HIS A 1 909 ? -5.224 21.516 14.226 1 83.67 909 HIS A C 1
ATOM 7639 O O . HIS A 1 909 ? -6.107 21.663 15.075 1 83.67 909 HIS A O 1
ATOM 7645 N N . SER A 1 910 ? -4.456 22.483 13.791 1 85.52 910 SER A N 1
ATOM 7646 C CA . SER A 1 910 ? -4.697 23.839 14.272 1 85.52 910 SER A CA 1
ATOM 7647 C C . SER A 1 910 ? -6.002 24.399 13.716 1 85.52 910 SER A C 1
ATOM 7649 O O . SER A 1 910 ? -6.413 24.046 12.609 1 85.52 910 SER A O 1
ATOM 7651 N N . ALA A 1 911 ? -6.68 25.244 14.453 1 91.43 911 ALA A N 1
ATOM 7652 C CA . ALA A 1 911 ? -7.97 25.807 14.062 1 91.43 911 ALA A CA 1
ATOM 7653 C C . ALA A 1 911 ? -7.873 26.515 12.714 1 91.43 911 ALA A C 1
ATOM 7655 O O . ALA A 1 911 ? -8.75 26.359 11.86 1 91.43 911 ALA A O 1
ATOM 7656 N N . PRO A 1 912 ? -6.801 27.238 12.461 1 84.32 912 PRO A N 1
ATOM 7657 C CA . PRO A 1 912 ? -6.708 27.896 11.156 1 84.32 912 PRO A CA 1
ATOM 7658 C C . PRO A 1 912 ? -6.628 26.902 9.999 1 84.32 912 PRO A C 1
ATOM 7660 O O . PRO A 1 912 ? -7.208 27.14 8.936 1 84.32 912 PRO A O 1
ATOM 7663 N N . GLU A 1 913 ? -5.925 25.831 10.203 1 80.14 913 GLU A N 1
ATOM 7664 C CA . GLU A 1 913 ? -5.825 24.804 9.17 1 80.14 913 GLU A CA 1
ATOM 7665 C C . GLU A 1 913 ? -7.188 24.188 8.87 1 80.14 913 GLU A C 1
ATOM 7667 O O . GLU A 1 913 ? -7.534 23.969 7.708 1 80.14 913 GLU A O 1
ATOM 7672 N N . ILE A 1 914 ? -7.976 23.927 9.907 1 89.05 914 ILE A N 1
ATOM 7673 C CA . ILE A 1 914 ? -9.298 23.329 9.763 1 89.05 914 ILE A CA 1
ATOM 7674 C C . ILE A 1 914 ? -10.236 24.31 9.064 1 89.05 914 ILE A C 1
ATOM 7676 O O . ILE A 1 914 ? -11.025 23.917 8.201 1 89.05 914 ILE A O 1
ATOM 7680 N N . PHE A 1 915 ? -10.103 25.553 9.502 1 89.49 915 PHE A N 1
ATOM 7681 C CA . PHE A 1 915 ? -10.958 26.59 8.937 1 89.49 915 PHE A CA 1
ATOM 7682 C C . PHE A 1 915 ? -10.686 26.765 7.447 1 89.49 915 PHE A C 1
ATOM 7684 O O . PHE A 1 915 ? -11.615 26.954 6.659 1 89.49 915 PHE A O 1
ATOM 7691 N N . LYS A 1 916 ? -9.468 26.625 7.119 1 77.42 916 LYS A N 1
ATOM 7692 C CA . LYS A 1 916 ? -9.066 26.769 5.723 1 77.42 916 LYS A CA 1
ATOM 7693 C C . LYS A 1 916 ? -9.531 25.578 4.891 1 77.42 916 LYS A C 1
ATOM 7695 O O . LYS A 1 916 ? -10.069 25.752 3.795 1 77.42 916 LYS A O 1
ATOM 7700 N N . ALA A 1 917 ? -9.355 24.4 5.375 1 77.97 917 ALA A N 1
ATOM 7701 C CA . ALA A 1 917 ? -9.69 23.175 4.653 1 77.97 917 ALA A CA 1
ATOM 7702 C C . ALA A 1 917 ? -11.199 22.949 4.628 1 77.97 917 ALA A C 1
ATOM 7704 O O . ALA A 1 917 ? -11.732 22.373 3.677 1 77.97 917 ALA A O 1
ATOM 7705 N N . LYS A 1 918 ? -11.884 23.394 5.63 1 87.12 918 LYS A N 1
ATOM 7706 C CA . LYS A 1 918 ? -13.318 23.222 5.846 1 87.12 918 LYS A CA 1
ATOM 7707 C C . LYS A 1 918 ? -13.681 21.745 5.971 1 87.12 918 LYS A C 1
ATOM 7709 O O . LYS A 1 918 ? -14.705 21.306 5.443 1 87.12 918 LYS A O 1
ATOM 7714 N N . TYR A 1 919 ? -12.786 21.014 6.426 1 86.65 919 TYR A N 1
ATOM 7715 C CA . TYR A 1 919 ? -13.067 19.641 6.831 1 86.65 919 TYR A CA 1
ATOM 7716 C C . TYR A 1 919 ? -12.143 19.206 7.962 1 86.65 919 TYR A C 1
ATOM 7718 O O . TYR A 1 919 ? -11.083 19.801 8.171 1 86.65 919 TYR A O 1
ATOM 7726 N N . GLY A 1 920 ? -12.509 18.228 8.719 1 87.7 920 GLY A N 1
ATOM 7727 C CA . GLY A 1 920 ? -11.763 17.675 9.838 1 87.7 920 GLY A CA 1
ATOM 7728 C C . GLY A 1 920 ? -12.517 16.588 10.58 1 87.7 920 GLY A C 1
ATOM 7729 O O . GLY A 1 920 ? -13.713 16.392 10.356 1 87.7 920 GLY A O 1
ATOM 7730 N N . ASP A 1 921 ? -11.837 15.912 11.467 1 88.7 921 ASP A N 1
ATOM 7731 C CA . ASP A 1 921 ? -12.472 14.856 12.249 1 88.7 921 ASP A CA 1
ATOM 7732 C C . ASP A 1 921 ? -13.056 15.41 13.547 1 88.7 921 ASP A C 1
ATOM 7734 O O . ASP A 1 921 ? -13.212 16.623 13.696 1 88.7 921 ASP A O 1
ATOM 7738 N N . CYS A 1 922 ? -13.384 14.589 14.505 1 92.39 922 CYS A N 1
ATOM 7739 C CA . CYS A 1 922 ? -14.066 15.026 15.718 1 92.39 922 CYS A CA 1
ATOM 7740 C C . CYS A 1 922 ? -13.175 15.949 16.542 1 92.39 922 CYS A C 1
ATOM 7742 O O . CYS A 1 922 ? -13.638 16.968 17.056 1 92.39 922 CYS A O 1
ATOM 7744 N N . LYS A 1 923 ? -11.847 15.602 16.65 1 93.43 923 LYS A N 1
ATOM 7745 C CA . LYS A 1 923 ? -10.927 16.456 17.395 1 93.43 923 LYS A CA 1
ATOM 7746 C C . LYS A 1 923 ? -10.78 17.82 16.726 1 93.43 923 LYS A C 1
ATOM 7748 O O . LYS A 1 923 ? -10.671 18.843 17.407 1 93.43 923 LYS A O 1
ATOM 7753 N N . ASP A 1 924 ? -10.732 17.806 15.43 1 92.92 924 ASP A N 1
ATOM 7754 C CA . ASP A 1 924 ? -10.554 19.027 14.65 1 92.92 924 ASP A CA 1
ATOM 7755 C C . ASP A 1 924 ? -11.768 19.944 14.782 1 92.92 924 ASP A C 1
ATOM 7757 O O . ASP A 1 924 ? -11.622 21.152 14.981 1 92.92 924 ASP A O 1
ATOM 7761 N N . LYS A 1 925 ? -12.899 19.395 14.666 1 95.06 925 LYS A N 1
ATOM 7762 C CA . LYS A 1 925 ? -14.115 20.198 14.749 1 95.06 925 LYS A CA 1
ATOM 7763 C C . LYS A 1 925 ? -14.312 20.753 16.156 1 95.06 925 LYS A C 1
ATOM 7765 O O . LYS A 1 925 ? -14.836 21.857 16.326 1 95.06 925 LYS A O 1
ATOM 7770 N N . ALA A 1 926 ? -13.929 19.977 17.135 1 96.02 926 ALA A N 1
ATOM 7771 C CA . ALA A 1 926 ? -13.996 20.468 18.508 1 96.02 926 ALA A CA 1
ATOM 7772 C C . ALA A 1 926 ? -13.063 21.658 18.712 1 96.02 926 ALA A C 1
ATOM 7774 O O . ALA A 1 926 ? -13.442 22.654 19.332 1 96.02 926 ALA A O 1
ATOM 7775 N N . ILE A 1 927 ? -11.903 21.571 18.151 1 94.7 927 ILE A N 1
ATOM 7776 C CA . ILE A 1 927 ? -10.91 22.631 18.286 1 94.7 927 ILE A CA 1
ATOM 7777 C C . ILE A 1 927 ? -11.402 23.892 17.579 1 94.7 927 ILE A C 1
ATOM 7779 O O . ILE A 1 927 ? -11.269 24.999 18.107 1 94.7 927 ILE A O 1
ATOM 7783 N N . LEU A 1 928 ? -11.924 23.733 16.41 1 95.63 928 LEU A N 1
ATOM 7784 C CA . LEU A 1 928 ? -12.436 24.883 15.674 1 95.63 928 LEU A CA 1
ATOM 7785 C C . LEU A 1 928 ? -13.583 25.545 16.429 1 95.63 928 LEU A C 1
ATOM 7787 O O . LEU A 1 928 ? -13.637 26.772 16.535 1 95.63 928 LEU A O 1
ATOM 7791 N N . LEU A 1 929 ? -14.511 24.753 16.93 1 96.58 929 LEU A N 1
ATOM 7792 C CA . LEU A 1 929 ? -15.64 25.257 17.705 1 96.58 929 LEU A CA 1
ATOM 7793 C C . LEU A 1 929 ? -15.157 26.008 18.942 1 96.58 929 LEU A C 1
ATOM 7795 O O . LEU A 1 929 ? -15.63 27.11 19.228 1 96.58 929 LEU A O 1
ATOM 7799 N N . LEU A 1 930 ? -14.227 25.452 19.656 1 96.3 930 LEU A N 1
ATOM 7800 C CA . LEU A 1 930 ? -13.671 26.06 20.859 1 96.3 930 LEU A CA 1
ATOM 7801 C C . LEU A 1 930 ? -13.001 27.392 20.536 1 96.3 930 LEU A C 1
ATOM 7803 O O . LEU A 1 930 ? -13.156 28.366 21.276 1 96.3 930 LEU A O 1
ATOM 7807 N N . THR A 1 931 ? -12.3 27.376 19.466 1 95.45 931 THR A N 1
ATOM 7808 C CA . THR A 1 931 ? -11.587 28.582 19.061 1 95.45 931 THR A CA 1
ATOM 7809 C C . THR A 1 931 ? -12.566 29.705 18.73 1 95.45 931 THR A C 1
ATOM 7811 O O . THR A 1 931 ? -12.377 30.847 19.153 1 95.45 931 THR A O 1
ATOM 7814 N N . MET A 1 932 ? -13.563 29.387 17.983 1 96.92 932 MET A N 1
ATOM 7815 C CA . MET A 1 932 ? -14.551 30.384 17.58 1 96.92 932 MET A CA 1
ATOM 7816 C C . MET A 1 932 ? -15.344 30.882 18.783 1 96.92 932 MET A C 1
ATOM 7818 O O . MET A 1 932 ? -15.649 32.072 18.882 1 96.92 932 MET A O 1
ATOM 7822 N N . LEU A 1 933 ? -15.742 30.004 19.72 1 96.6 933 LEU A N 1
ATOM 7823 C CA . LEU A 1 933 ? -16.447 30.401 20.934 1 96.6 933 LEU A CA 1
ATOM 7824 C C . LEU A 1 933 ? -15.576 31.31 21.796 1 96.6 933 LEU A C 1
ATOM 7826 O O . LEU A 1 933 ? -16.062 32.3 22.348 1 96.6 933 LEU A O 1
ATOM 7830 N N . LYS A 1 934 ? -14.32 30.946 21.932 1 94.47 934 LYS A N 1
ATOM 7831 C CA . LYS A 1 934 ? -13.379 31.77 22.687 1 94.47 934 LYS A CA 1
ATOM 7832 C C . LYS A 1 934 ? -13.282 33.174 22.097 1 94.47 934 LYS A C 1
ATOM 7834 O O . LYS A 1 934 ? -13.274 34.163 22.834 1 94.47 934 LYS A O 1
ATOM 7839 N N . GLU A 1 935 ? -13.232 33.233 20.771 1 94.12 935 GLU A N 1
ATOM 7840 C CA . GLU A 1 935 ? -13.167 34.516 20.078 1 94.12 935 GLU A CA 1
ATOM 7841 C C . GLU A 1 935 ? -14.428 35.34 20.324 1 94.12 935 GLU A C 1
ATOM 7843 O O . GLU A 1 935 ? -14.382 36.572 20.313 1 94.12 935 GLU A O 1
ATOM 7848 N N . ALA A 1 936 ? -15.52 34.688 20.495 1 94.83 936 ALA A N 1
ATOM 7849 C CA . ALA A 1 936 ? -16.791 35.356 20.763 1 94.83 936 ALA A CA 1
ATOM 7850 C C . ALA A 1 936 ? -16.929 35.7 22.244 1 94.83 936 ALA A C 1
ATOM 7852 O O . ALA A 1 936 ? -17.963 36.215 22.674 1 94.83 936 ALA A O 1
ATOM 7853 N N . GLY A 1 937 ? -15.902 35.311 23.052 1 91.89 937 GLY A N 1
ATOM 7854 C CA . GLY A 1 937 ? -15.904 35.624 24.473 1 91.89 937 GLY A CA 1
ATOM 7855 C C . GLY A 1 937 ? -16.673 34.616 25.305 1 91.89 937 GLY A C 1
ATOM 7856 O O . GLY A 1 937 ? -17.112 34.924 26.415 1 91.89 937 GLY A O 1
ATOM 7857 N N . ILE A 1 938 ? -16.923 33.518 24.769 1 94.87 938 ILE A N 1
ATOM 7858 C CA . ILE A 1 938 ? -17.681 32.484 25.465 1 94.87 938 ILE A CA 1
ATOM 7859 C C . ILE A 1 938 ? -16.727 31.424 26.012 1 94.87 938 ILE A C 1
ATOM 7861 O O . ILE A 1 938 ? -15.901 30.884 25.273 1 94.87 938 ILE A O 1
ATOM 7865 N N . LYS A 1 939 ? -16.82 31.125 27.217 1 93.33 939 LYS A N 1
ATOM 7866 C CA . LYS A 1 939 ? -15.984 30.101 27.837 1 93.33 939 LYS A CA 1
ATOM 7867 C C . LYS A 1 939 ? -16.485 28.701 27.494 1 93.33 939 LYS A C 1
ATOM 7869 O O . LYS A 1 939 ? -17.675 28.409 27.637 1 93.33 939 LYS A O 1
ATOM 7874 N N . ALA A 1 940 ? -15.696 27.913 26.995 1 95.38 940 ALA A N 1
ATOM 7875 C CA . ALA A 1 940 ? -16 26.53 26.635 1 95.38 940 ALA A CA 1
ATOM 7876 C C . ALA A 1 940 ? -14.8 25.621 26.885 1 95.38 940 ALA A C 1
ATOM 7878 O O . ALA A 1 940 ? -13.678 26.1 27.062 1 95.38 940 ALA A O 1
ATOM 7879 N N . TYR A 1 941 ? -15.036 24.316 26.983 1 96.35 941 TYR A N 1
ATOM 7880 C CA . TYR A 1 941 ? -13.981 23.379 27.354 1 96.35 941 TYR A CA 1
ATOM 7881 C C . TYR A 1 941 ? -13.942 22.195 26.395 1 96.35 941 TYR A C 1
ATOM 7883 O O . TYR A 1 941 ? -14.986 21.717 25.945 1 96.35 941 TYR A O 1
ATOM 7891 N N . TYR A 1 942 ? -12.682 21.807 26.181 1 95.53 942 TYR A N 1
ATOM 7892 C CA . TYR A 1 942 ? -12.484 20.57 25.434 1 95.53 942 TYR A CA 1
ATOM 7893 C C . TYR A 1 942 ? -12.957 19.365 26.239 1 95.53 942 TYR A C 1
ATOM 7895 O O . TYR A 1 942 ? -12.686 19.267 27.438 1 95.53 942 TYR A O 1
ATOM 7903 N N . THR A 1 943 ? -13.702 18.452 25.584 1 97.1 943 THR A N 1
ATOM 7904 C CA . THR A 1 943 ? -14.289 17.322 26.297 1 97.1 943 THR A CA 1
ATOM 7905 C C . THR A 1 943 ? -14.024 16.017 25.552 1 97.1 943 THR A C 1
ATOM 7907 O O . THR A 1 943 ? -14.339 15.897 24.366 1 97.1 943 THR A O 1
ATOM 7910 N N . LEU A 1 944 ? -13.415 15.025 26.253 1 96.43 944 LEU A N 1
ATOM 7911 C CA . LEU A 1 944 ? -13.223 13.682 25.716 1 96.43 944 LEU A CA 1
ATOM 7912 C C . LEU A 1 944 ? -14.366 12.762 26.131 1 96.43 944 LEU A C 1
ATOM 7914 O O . LEU A 1 944 ? -14.816 12.802 27.279 1 96.43 944 LEU A O 1
ATOM 7918 N N . VAL A 1 945 ? -14.857 12.015 25.157 1 96.62 945 VAL A N 1
ATOM 7919 C CA . VAL A 1 945 ? -16.047 11.208 25.407 1 96.62 945 VAL A CA 1
ATOM 7920 C C . VAL A 1 945 ? -15.747 9.74 25.112 1 96.62 945 VAL A C 1
ATOM 7922 O O . VAL A 1 945 ? -15.071 9.423 24.131 1 96.62 945 VAL A O 1
ATOM 7925 N N . SER A 1 946 ? -16.125 8.851 25.949 1 95.33 946 SER A N 1
ATOM 7926 C CA . SER A 1 946 ? -16.272 7.43 25.65 1 95.33 946 SER A CA 1
ATOM 7927 C C . SER A 1 946 ? -17.701 7.097 25.235 1 95.33 946 SER A C 1
ATOM 7929 O O . SER A 1 946 ? -18.562 6.865 26.087 1 95.33 946 SER A O 1
ATOM 7931 N N . THR A 1 947 ? -17.906 7.001 23.977 1 93.84 947 THR A N 1
ATOM 7932 C CA . THR A 1 947 ? -19.26 6.878 23.446 1 93.84 947 THR A CA 1
ATOM 7933 C C . THR A 1 947 ? -19.916 5.589 23.932 1 93.84 947 THR A C 1
ATOM 7935 O O . THR A 1 947 ? -19.248 4.722 24.5 1 93.84 947 THR A O 1
ATOM 7938 N N . ARG A 1 948 ? -21.094 5.46 23.699 1 89.06 948 ARG A N 1
ATOM 7939 C CA . ARG A 1 948 ? -21.844 4.304 24.177 1 89.06 948 ARG A CA 1
ATOM 7940 C C . ARG A 1 948 ? -21.462 3.045 23.406 1 89.06 948 ARG A C 1
ATOM 7942 O O . ARG A 1 948 ? -21.775 1.931 23.83 1 89.06 948 ARG A O 1
ATOM 7949 N N . TYR A 1 949 ? -20.784 3.274 22.314 1 82.6 949 TYR A N 1
ATOM 7950 C CA . TYR A 1 949 ? -20.34 2.132 21.523 1 82.6 949 TYR A CA 1
ATOM 7951 C C . TYR A 1 949 ? -19.01 1.595 22.039 1 82.6 949 TYR A C 1
ATOM 7953 O O . TYR A 1 949 ? -18.583 0.503 21.656 1 82.6 949 TYR A O 1
ATOM 7961 N N . SER A 1 950 ? -18.441 2.288 22.869 1 86.44 950 SER A N 1
ATOM 7962 C CA . SER A 1 950 ? -17.149 1.901 23.426 1 86.44 950 SER A CA 1
ATOM 7963 C C . SER A 1 950 ? -17.297 1.363 24.845 1 86.44 950 SER A C 1
ATOM 7965 O O . SER A 1 950 ? -18.408 1.297 25.377 1 86.44 950 SER A O 1
ATOM 7967 N N . LEU A 1 951 ? -16.243 0.945 25.478 1 87.67 951 LEU A N 1
ATOM 7968 C CA . LEU A 1 951 ? -16.211 0.455 26.851 1 87.67 951 LEU A CA 1
ATOM 7969 C C . LEU A 1 951 ? -16.425 1.596 27.84 1 87.67 951 LEU A C 1
ATOM 7971 O O . LEU A 1 951 ? -15.954 2.714 27.617 1 87.67 951 LEU A O 1
ATOM 7975 N N . PRO A 1 952 ? -17.198 1.265 28.872 1 88.21 952 PRO A N 1
ATOM 7976 C CA . PRO A 1 952 ? -17.36 2.29 29.906 1 88.21 952 PRO A CA 1
ATOM 7977 C C . PRO A 1 952 ? -16.033 2.699 30.542 1 88.21 952 PRO A C 1
ATOM 7979 O O . PRO A 1 952 ? -15.141 1.864 30.709 1 88.21 952 PRO A O 1
ATOM 7982 N N . LEU A 1 953 ? -15.999 3.895 30.909 1 92.71 953 LEU A N 1
ATOM 7983 C CA . LEU A 1 953 ? -14.795 4.446 31.521 1 92.71 953 LEU A CA 1
ATOM 7984 C C . LEU A 1 953 ? -14.503 3.767 32.855 1 92.71 953 LEU A C 1
ATOM 7986 O O . LEU A 1 953 ? -15.394 3.635 33.698 1 92.71 953 LEU A O 1
ATOM 7990 N N . LYS A 1 954 ? -13.341 3.266 33.008 1 93.81 954 LYS A N 1
ATOM 7991 C CA . LYS A 1 954 ? -12.862 2.757 34.29 1 93.81 954 LYS A CA 1
ATOM 7992 C C . LYS A 1 954 ? -12.119 3.839 35.068 1 93.81 954 LYS A C 1
ATOM 7994 O O . LYS A 1 954 ? -10.902 3.985 34.93 1 93.81 954 LYS A O 1
ATOM 7999 N N . LYS A 1 955 ? -12.736 4.489 35.94 1 91.98 955 LYS A N 1
ATOM 8000 C CA . LYS A 1 955 ? -12.223 5.684 36.603 1 91.98 955 LYS A CA 1
ATOM 8001 C C . LYS A 1 955 ? -11.108 5.333 37.584 1 91.98 955 LYS A C 1
ATOM 8003 O O . LYS A 1 955 ? -10.287 6.185 37.93 1 91.98 955 LYS A O 1
ATOM 8008 N N . GLU A 1 956 ? -11.104 4.077 37.954 1 92.04 956 GLU A N 1
ATOM 8009 C CA . GLU A 1 956 ? -10.082 3.669 38.913 1 92.04 956 GLU A CA 1
ATOM 8010 C C . GLU A 1 956 ? -8.732 3.469 38.23 1 92.04 956 GLU A C 1
ATOM 8012 O O . GLU A 1 956 ? -7.695 3.417 38.895 1 92.04 956 GLU A O 1
ATOM 8017 N N . LEU A 1 957 ? -8.737 3.317 37.039 1 94.3 957 LEU A N 1
ATOM 8018 C CA . LEU A 1 957 ? -7.512 3.091 36.279 1 94.3 957 LEU A CA 1
ATOM 8019 C C . LEU A 1 957 ? -7.272 4.223 35.286 1 94.3 957 LEU A C 1
ATOM 8021 O O . LEU A 1 957 ? -7.812 4.208 34.177 1 94.3 957 LEU A O 1
ATOM 8025 N N . PRO A 1 958 ? -6.462 5.11 35.617 1 93.11 958 PRO A N 1
ATOM 8026 C CA . PRO A 1 958 ? -6.196 6.215 34.693 1 93.11 958 PRO A CA 1
ATOM 8027 C C . PRO A 1 958 ? -5.611 5.745 33.363 1 93.11 958 PRO A C 1
ATOM 8029 O O . PRO A 1 958 ? -4.814 4.804 33.334 1 93.11 958 PRO A O 1
ATOM 8032 N N . GLY A 1 959 ? -6.052 6.207 32.308 1 91.88 959 GLY A N 1
ATOM 8033 C CA . GLY A 1 959 ? -5.587 5.894 30.966 1 91.88 959 GLY A CA 1
ATOM 8034 C C . GLY A 1 959 ? -6.437 6.524 29.878 1 91.88 959 GLY A C 1
ATOM 8035 O O . GLY A 1 959 ? -7.462 7.145 30.166 1 91.88 959 GLY A O 1
ATOM 8036 N N . PHE A 1 960 ? -5.966 6.514 28.697 1 91.07 960 PHE A N 1
ATOM 8037 C CA . PHE A 1 960 ? -6.704 7.079 27.574 1 91.07 960 PHE A CA 1
ATOM 8038 C C . PHE A 1 960 ? -7.813 6.135 27.125 1 91.07 960 PHE A C 1
ATOM 8040 O O . PHE A 1 960 ? -7.574 5.221 26.331 1 91.07 960 PHE A O 1
ATOM 8047 N N . GLN A 1 961 ? -8.986 6.361 27.521 1 93.99 961 GLN A N 1
ATOM 8048 C CA . GLN A 1 961 ? -10.125 5.477 27.294 1 93.99 961 GLN A CA 1
ATOM 8049 C C . GLN A 1 961 ? -11.233 6.193 26.527 1 93.99 961 GLN A C 1
ATOM 8051 O O . GLN A 1 961 ? -12.413 6.046 26.85 1 93.99 961 GLN A O 1
ATOM 8056 N N . PHE A 1 962 ? -10.917 7.087 25.59 1 94.1 962 PHE A N 1
ATOM 8057 C CA . PHE A 1 962 ? -11.907 7.903 24.897 1 94.1 962 PHE A CA 1
ATOM 8058 C C . PHE A 1 962 ? -11.849 7.663 23.393 1 94.1 962 PHE A C 1
ATOM 8060 O O . PHE A 1 962 ? -10.792 7.331 22.853 1 94.1 962 PHE A O 1
ATOM 8067 N N . ASP A 1 963 ? -12.97 7.773 22.69 1 91.39 963 ASP A N 1
ATOM 8068 C CA . ASP A 1 963 ? -12.992 7.535 21.25 1 91.39 963 ASP A CA 1
ATOM 8069 C C . ASP A 1 963 ? -13.634 8.707 20.511 1 91.39 963 ASP A C 1
ATOM 8071 O O . ASP A 1 963 ? -13.875 8.629 19.304 1 91.39 963 ASP A O 1
ATOM 8075 N N . HIS A 1 964 ? -13.954 9.774 21.245 1 93.74 964 HIS A N 1
ATOM 8076 C CA . HIS A 1 964 ? -14.635 10.914 20.642 1 93.74 964 HIS A CA 1
ATOM 8077 C C . HIS A 1 964 ? -14.294 12.209 21.372 1 93.74 964 HIS A C 1
ATOM 8079 O O . HIS A 1 964 ? -13.769 12.178 22.487 1 93.74 964 HIS A O 1
ATOM 8085 N N . ALA A 1 965 ? -14.403 13.329 20.697 1 95.83 965 ALA A N 1
ATOM 8086 C CA . ALA A 1 965 ? -14.098 14.634 21.278 1 95.83 965 ALA A CA 1
ATOM 8087 C C . ALA A 1 965 ? -15.175 15.657 20.924 1 95.83 965 ALA A C 1
ATOM 8089 O O . ALA A 1 965 ? -15.611 15.735 19.773 1 95.83 965 ALA A O 1
ATOM 8090 N N . ILE A 1 966 ? -15.702 16.376 21.917 1 97.53 966 ILE A N 1
ATOM 8091 C CA . ILE A 1 966 ? -16.716 17.407 21.722 1 97.53 966 ILE A CA 1
ATOM 8092 C C . ILE A 1 966 ? -16.399 18.615 22.601 1 97.53 966 ILE A C 1
ATOM 8094 O O . ILE A 1 966 ? -15.261 18.785 23.047 1 97.53 966 ILE A O 1
ATOM 8098 N N . VAL A 1 967 ? -17.373 19.583 22.726 1 97.31 967 VAL A N 1
ATOM 8099 C CA . VAL A 1 967 ? -17.167 20.808 23.492 1 97.31 967 VAL A CA 1
ATOM 8100 C C . VAL A 1 967 ? -18.251 20.937 24.56 1 97.31 967 VAL A C 1
ATOM 8102 O O . VAL A 1 967 ? -19.409 20.583 24.325 1 97.31 967 VAL A O 1
ATOM 8105 N N . ALA A 1 968 ? -17.896 21.326 25.719 1 97.21 968 ALA A N 1
ATOM 8106 C CA . ALA A 1 968 ? -18.833 21.597 26.806 1 97.21 968 ALA A CA 1
ATOM 8107 C C . ALA A 1 968 ? -18.768 23.06 27.235 1 97.21 968 ALA A C 1
ATOM 8109 O O . ALA A 1 968 ? -17.686 23.649 27.291 1 97.21 968 ALA A O 1
ATOM 8110 N N . LEU A 1 969 ? -19.92 23.681 27.43 1 95.51 969 LEU A N 1
ATOM 8111 C CA . LEU A 1 969 ? -19.996 25.052 27.924 1 95.51 969 LEU A CA 1
ATOM 8112 C C . LEU A 1 969 ? -20.832 25.125 29.197 1 95.51 969 LEU A C 1
ATOM 8114 O O . LEU A 1 969 ? -21.841 24.428 29.324 1 95.51 969 LEU A O 1
ATOM 8118 N N . PRO A 1 970 ? -20.351 25.911 30.106 1 92.41 970 PRO A N 1
ATOM 8119 C CA . PRO A 1 970 ? -21.212 26.134 31.27 1 92.41 970 PRO A CA 1
ATOM 8120 C C . PRO A 1 970 ? -22.565 26.737 30.896 1 92.41 970 PRO A C 1
ATOM 8122 O O . PRO A 1 970 ? -22.624 27.709 30.14 1 92.41 970 PRO A O 1
ATOM 8125 N N . TYR A 1 971 ? -23.656 26.003 31.235 1 87.91 971 TYR A N 1
ATOM 8126 C CA . TYR A 1 971 ? -25.007 26.434 30.891 1 87.91 971 TYR A CA 1
ATOM 8127 C C . TYR A 1 971 ? -25.981 26.129 32.022 1 87.91 971 TYR A C 1
ATOM 8129 O O . TYR A 1 971 ? -26.251 24.963 32.32 1 87.91 971 TYR A O 1
ATOM 8137 N N . LYS A 1 972 ? -26.817 27.053 32.582 1 79.68 972 LYS A N 1
ATOM 8138 C CA . LYS A 1 972 ? -27.845 26.92 33.61 1 79.68 972 LYS A CA 1
ATOM 8139 C C . LYS A 1 972 ? -27.409 25.948 34.702 1 79.68 972 LYS A C 1
ATOM 8141 O O . LYS A 1 972 ? -28.156 25.037 35.065 1 79.68 972 LYS A O 1
ATOM 8146 N N . ASN A 1 973 ? -26.435 25.886 35.414 1 81.72 973 ASN A N 1
ATOM 8147 C CA . ASN A 1 973 ? -25.869 25.125 36.522 1 81.72 973 ASN A CA 1
ATOM 8148 C C . ASN A 1 973 ? -25.358 23.762 36.063 1 81.72 973 ASN A C 1
ATOM 8150 O O . ASN A 1 973 ? -25.247 22.833 36.865 1 81.72 973 ASN A O 1
ATOM 8154 N N . SER A 1 974 ? -25.313 23.617 34.841 1 88.5 974 SER A N 1
ATOM 8155 C CA . SER A 1 974 ? -24.761 22.389 34.28 1 88.5 974 SER A CA 1
ATOM 8156 C C . SER A 1 974 ? -23.939 22.674 33.027 1 88.5 974 SER A C 1
ATOM 8158 O O . SER A 1 974 ? -23.425 23.781 32.854 1 88.5 974 SER A O 1
ATOM 8160 N N . TYR A 1 975 ? -23.652 21.664 32.281 1 94.17 975 TYR A N 1
ATOM 8161 C CA . TYR A 1 975 ? -22.884 21.838 31.054 1 94.17 975 TYR A CA 1
ATOM 8162 C C . TYR A 1 975 ? -23.727 21.502 29.83 1 94.17 975 TYR A C 1
ATOM 8164 O O . TYR A 1 975 ? -24.534 20.57 29.861 1 94.17 975 TYR A O 1
ATOM 8172 N N . LEU A 1 976 ? -23.672 22.405 28.894 1 94.96 976 LEU A N 1
ATOM 8173 C CA . LEU A 1 976 ? -24.213 22.141 27.565 1 94.96 976 LEU A CA 1
ATOM 8174 C C . LEU A 1 976 ? -23.155 21.513 26.663 1 94.96 976 LEU A C 1
ATOM 8176 O O . LEU A 1 976 ? -22.05 22.044 26.533 1 94.96 976 LEU A O 1
ATOM 8180 N N . PHE A 1 977 ? -23.491 20.412 26.112 1 96.46 977 PHE A N 1
ATOM 8181 C CA . PHE A 1 977 ? -22.541 19.699 25.265 1 96.46 977 PHE A CA 1
ATOM 8182 C C . PHE A 1 977 ? -22.835 19.952 23.791 1 96.46 977 PHE A C 1
ATOM 8184 O O . PHE A 1 977 ? -23.995 19.946 23.374 1 96.46 977 PHE A O 1
ATOM 8191 N N . LEU A 1 978 ? -21.814 20.249 23.043 1 96.29 978 LEU A N 1
ATOM 8192 C CA . LEU A 1 978 ? -21.923 20.497 21.61 1 96.29 978 LEU A CA 1
ATOM 8193 C C . LEU A 1 978 ? -21.038 19.536 20.823 1 96.29 978 LEU A C 1
ATOM 8195 O O . LEU A 1 978 ? -19.82 19.511 21.012 1 96.29 978 LEU A O 1
ATOM 8199 N N . ASP A 1 979 ? -21.642 18.793 19.956 1 95.8 979 ASP A N 1
ATOM 8200 C CA . ASP A 1 979 ? -20.904 17.904 19.064 1 95.8 979 ASP A CA 1
ATOM 8201 C C . ASP A 1 979 ? -20.766 18.514 17.671 1 95.8 979 ASP A C 1
ATOM 8203 O O . ASP A 1 979 ? -21.729 18.539 16.901 1 95.8 979 ASP A O 1
ATOM 8207 N N . GLY A 1 980 ? -19.588 18.924 17.353 1 92.51 980 GLY A N 1
ATOM 8208 C CA . GLY A 1 980 ? -19.34 19.568 16.073 1 92.51 980 GLY A CA 1
ATOM 8209 C C . GLY A 1 980 ? -19.509 18.632 14.892 1 92.51 980 GLY A C 1
ATOM 8210 O O . GLY A 1 980 ? -19.612 19.08 13.748 1 92.51 980 GLY A O 1
ATOM 8211 N N . THR A 1 981 ? -19.58 17.328 15.075 1 90.01 981 THR A N 1
ATOM 8212 C CA . THR A 1 981 ? -19.669 16.353 13.993 1 90.01 981 THR A CA 1
ATOM 8213 C C . THR A 1 981 ? -21.126 16.069 13.64 1 90.01 981 THR A C 1
ATOM 8215 O O . THR A 1 981 ? -21.409 15.387 12.653 1 90.01 981 THR A O 1
ATOM 8218 N N . ALA A 1 982 ? -22.085 16.546 14.444 1 88.99 982 ALA A N 1
ATOM 8219 C CA . ALA A 1 982 ? -23.507 16.246 14.301 1 88.99 982 ALA A CA 1
ATOM 8220 C C . ALA A 1 982 ? -24.173 17.201 13.314 1 88.99 982 ALA A C 1
ATOM 8222 O O . ALA A 1 982 ? -24.855 18.145 13.719 1 88.99 982 ALA A O 1
ATOM 8223 N N . GLU A 1 983 ? -24.164 16.977 12.134 1 83.92 983 GLU A N 1
ATOM 8224 C CA . GLU A 1 983 ? -24.619 17.884 11.085 1 83.92 983 GLU A CA 1
ATOM 8225 C C . GLU A 1 983 ? -26.135 18.053 11.12 1 83.92 983 GLU A C 1
ATOM 8227 O O . GLU A 1 983 ? -26.653 19.128 10.81 1 83.92 983 GLU A O 1
ATOM 8232 N N . ASP A 1 984 ? -26.915 17.067 11.568 1 85.12 984 ASP A N 1
ATOM 8233 C CA . ASP A 1 984 ? -28.372 17.12 11.498 1 85.12 984 ASP A CA 1
ATOM 8234 C C . ASP A 1 984 ? -28.987 17.164 12.894 1 85.12 984 ASP A C 1
ATOM 8236 O O . ASP A 1 984 ? -30.175 16.881 13.064 1 85.12 984 ASP A O 1
ATOM 8240 N N . VAL A 1 985 ? -28.199 17.549 13.854 1 89.57 985 VAL A N 1
ATOM 8241 C CA . VAL A 1 985 ? -28.67 17.622 15.233 1 89.57 985 VAL A CA 1
ATOM 8242 C C . VAL A 1 985 ? -28.793 19.082 15.661 1 89.57 985 VAL A C 1
ATOM 8244 O O . VAL A 1 985 ? -27.862 19.87 15.478 1 89.57 985 VAL A O 1
ATOM 8247 N N . PRO A 1 986 ? -29.929 19.476 16.141 1 90.54 986 PRO A N 1
ATOM 8248 C CA . PRO A 1 986 ? -30.137 20.866 16.551 1 90.54 986 PRO A CA 1
ATOM 8249 C C . PRO A 1 986 ? -29.315 21.249 17.78 1 90.54 986 PRO A C 1
ATOM 8251 O O . PRO A 1 986 ? -28.886 20.374 18.537 1 90.54 986 PRO A O 1
ATOM 8254 N N . PHE A 1 987 ? -29.191 22.551 17.959 1 90.94 987 PHE A N 1
ATOM 8255 C CA . PHE A 1 987 ? -28.501 23.11 19.116 1 90.94 987 PHE A CA 1
ATOM 8256 C C . PHE A 1 987 ? -29.172 22.669 20.411 1 90.94 987 PHE A C 1
ATOM 8258 O O . PHE A 1 987 ? -30.401 22.681 20.515 1 90.94 987 PHE A O 1
ATOM 8265 N N . GLY A 1 988 ? -28.409 22.175 21.313 1 87.15 988 GLY A N 1
ATOM 8266 C CA . GLY A 1 988 ? -28.941 21.748 22.598 1 87.15 988 GLY A CA 1
ATOM 8267 C C . GLY A 1 988 ? -29.059 20.241 22.724 1 87.15 988 GLY A C 1
ATOM 8268 O O . GLY A 1 988 ? -29.243 19.717 23.824 1 87.15 988 GLY A O 1
ATOM 8269 N N . GLU A 1 989 ? -28.911 19.547 21.585 1 90.27 989 GLU A N 1
ATOM 8270 C CA . GLU A 1 989 ? -28.945 18.087 21.572 1 90.27 989 GLU A CA 1
ATOM 8271 C C . GLU A 1 989 ? -27.614 17.508 21.103 1 90.27 989 GLU A C 1
ATOM 8273 O O . GLU A 1 989 ? -26.783 18.224 20.54 1 90.27 989 GLU A O 1
ATOM 8278 N N . VAL A 1 990 ? -27.428 16.245 21.496 1 92.32 990 VAL A N 1
ATOM 8279 C CA . VAL A 1 990 ? -26.257 15.51 21.028 1 92.32 990 VAL A CA 1
ATOM 8280 C C . VAL A 1 990 ? -26.699 14.224 20.333 1 92.32 990 VAL A C 1
ATOM 8282 O O . VAL A 1 990 ? -27.814 13.744 20.551 1 92.32 990 VAL A O 1
ATOM 8285 N N . PRO A 1 991 ? -25.915 13.71 19.447 1 91.96 991 PRO A N 1
ATOM 8286 C CA . PRO A 1 991 ? -26.271 12.457 18.778 1 91.96 991 PRO A CA 1
ATOM 8287 C C . PRO A 1 991 ? -26.452 11.297 19.755 1 91.96 991 PRO A C 1
ATOM 8289 O O . PRO A 1 991 ? -26.01 11.378 20.903 1 91.96 991 PRO A O 1
ATOM 8292 N N . MET A 1 992 ? -26.991 10.262 19.272 1 90.74 992 MET A N 1
ATOM 8293 C CA . MET A 1 992 ? -27.347 9.102 20.083 1 90.74 992 MET A CA 1
ATOM 8294 C C . MET A 1 992 ? -26.109 8.488 20.728 1 90.74 992 MET A C 1
ATOM 8296 O O . MET A 1 992 ? -26.156 8.05 21.879 1 90.74 992 MET A O 1
ATOM 8300 N N . MET A 1 993 ? -25.021 8.44 20.109 1 90.93 993 MET A N 1
ATOM 8301 C CA . MET A 1 993 ? -23.818 7.782 20.608 1 90.93 993 MET A CA 1
ATOM 8302 C C . MET A 1 993 ? -23.244 8.533 21.805 1 90.93 993 MET A C 1
ATOM 8304 O O . MET A 1 993 ? -22.538 7.949 22.629 1 90.93 993 MET A O 1
ATOM 8308 N N . ASP A 1 994 ? -23.569 9.805 21.902 1 95 994 ASP A N 1
ATOM 8309 C CA . ASP A 1 994 ? -23.017 10.642 22.964 1 95 994 ASP A CA 1
ATOM 8310 C C . ASP A 1 994 ? -23.931 10.65 24.187 1 95 994 ASP A C 1
ATOM 8312 O O . ASP A 1 994 ? -23.495 10.982 25.292 1 95 994 ASP A O 1
ATOM 8316 N N . GLN A 1 995 ? -25.19 10.272 24.02 1 94.17 995 GLN A N 1
ATOM 8317 C CA . GLN A 1 995 ? -26.151 10.368 25.113 1 94.17 995 GLN A CA 1
ATOM 8318 C C . GLN A 1 995 ? -25.889 9.3 26.171 1 94.17 995 GLN A C 1
ATOM 8320 O O . GLN A 1 995 ? -25.762 8.117 25.849 1 94.17 995 GLN A O 1
ATOM 8325 N N . GLY A 1 996 ? -25.8 9.728 27.359 1 92.16 996 GLY A N 1
ATOM 8326 C CA . GLY A 1 996 ? -25.551 8.81 28.459 1 92.16 996 GLY A CA 1
ATOM 8327 C C . GLY A 1 996 ? -24.106 8.357 28.542 1 92.16 996 GLY A C 1
ATOM 8328 O O . GLY A 1 996 ? -23.758 7.523 29.381 1 92.16 996 GLY A O 1
ATOM 8329 N N . ALA A 1 997 ? -23.236 8.882 27.719 1 94.2 997 ALA A N 1
ATOM 8330 C CA . ALA A 1 997 ? -21.836 8.473 27.651 1 94.2 997 ALA A CA 1
ATOM 8331 C C . ALA A 1 997 ? -21.013 9.15 28.744 1 94.2 997 ALA A C 1
ATOM 8333 O O . ALA A 1 997 ? -21.383 10.218 29.237 1 94.2 997 ALA A O 1
ATOM 8334 N N . ASP A 1 998 ? -19.95 8.51 29.131 1 94.7 998 ASP A N 1
ATOM 8335 C CA . ASP A 1 998 ? -18.99 9.098 30.061 1 94.7 998 ASP A CA 1
ATOM 8336 C C . ASP A 1 998 ? -18.111 10.133 29.362 1 94.7 998 ASP A C 1
ATOM 8338 O O . ASP A 1 998 ? -17.722 9.946 28.208 1 94.7 998 ASP A O 1
ATOM 8342 N N . ALA A 1 999 ? -17.948 11.236 30.043 1 96.04 999 ALA A N 1
ATOM 8343 C CA . ALA A 1 999 ? -17.142 12.3 29.451 1 96.04 999 ALA A CA 1
ATOM 8344 C C . ALA A 1 999 ? -16.164 12.88 30.469 1 96.04 999 ALA A C 1
ATOM 8346 O O . ALA A 1 999 ? -16.432 12.868 31.672 1 96.04 999 ALA A O 1
ATOM 8347 N N . MET A 1 1000 ? -15.044 13.258 30.049 1 97.15 1000 MET A N 1
ATOM 8348 C CA . MET A 1 1000 ? -14.061 13.993 30.84 1 97.15 1000 MET A CA 1
ATOM 8349 C C . MET A 1 1000 ? -13.874 15.407 30.299 1 97.15 1000 MET A C 1
ATOM 8351 O O . MET A 1 1000 ? -13.35 15.591 29.199 1 97.15 1000 MET A O 1
ATOM 8355 N N . ILE A 1 1001 ? -14.303 16.387 31.041 1 97.09 1001 ILE A N 1
ATOM 8356 C CA . ILE A 1 1001 ? -14.097 17.788 30.69 1 97.09 1001 ILE A CA 1
ATOM 8357 C C . ILE A 1 1001 ? -12.723 18.245 31.173 1 97.09 1001 ILE A C 1
ATOM 8359 O O . ILE A 1 1001 ? -12.363 18.031 32.333 1 97.09 1001 ILE A O 1
ATOM 8363 N N . ILE A 1 1002 ? -11.988 18.767 30.356 1 96.06 1002 ILE A N 1
ATOM 8364 C CA . ILE A 1 1002 ? -10.655 19.237 30.716 1 96.06 1002 ILE A CA 1
ATOM 8365 C C . ILE A 1 1002 ? -10.703 20.729 31.038 1 96.06 1002 ILE A C 1
ATOM 8367 O O . ILE A 1 1002 ? -10.774 21.564 30.133 1 96.06 1002 ILE A O 1
ATOM 8371 N N . ILE A 1 1003 ? -10.643 21.061 32.238 1 94.55 1003 ILE A N 1
ATOM 8372 C CA . ILE A 1 1003 ? -10.681 22.443 32.705 1 94.55 1003 ILE A CA 1
ATOM 8373 C C . ILE A 1 1003 ? -9.287 22.874 33.156 1 94.55 1003 ILE A C 1
ATOM 8375 O O . ILE A 1 1003 ? -8.843 22.514 34.248 1 94.55 1003 ILE A O 1
ATOM 8379 N N . ASP A 1 1004 ? -8.651 23.594 32.316 1 87.4 1004 ASP A N 1
ATOM 8380 C CA . ASP A 1 1004 ? -7.317 24.108 32.61 1 87.4 1004 ASP A CA 1
ATOM 8381 C C . ASP A 1 1004 ? -6.365 22.977 32.992 1 87.4 1004 ASP A C 1
ATOM 8383 O O . ASP A 1 1004 ? -5.688 23.049 34.02 1 87.4 1004 ASP A O 1
ATOM 8387 N N . GLY A 1 1005 ? -6.519 21.94 32.254 1 87.68 1005 GLY A N 1
ATOM 8388 C CA . GLY A 1 1005 ? -5.613 20.815 32.423 1 87.68 1005 GLY A CA 1
ATOM 8389 C C . GLY A 1 1005 ? -6.074 19.832 33.482 1 87.68 1005 GLY A C 1
ATOM 8390 O O . GLY A 1 1005 ? -5.404 18.83 33.741 1 87.68 1005 GLY A O 1
ATOM 8391 N N . LYS A 1 1006 ? -7.144 20.035 34.114 1 94.02 1006 LYS A N 1
ATOM 8392 C CA . LYS A 1 1006 ? -7.676 19.135 35.134 1 94.02 1006 LYS A CA 1
ATOM 8393 C C . LYS A 1 1006 ? -8.921 18.409 34.632 1 94.02 1006 LYS A C 1
ATOM 8395 O O . LYS A 1 1006 ? -9.74 18.992 33.919 1 94.02 1006 LYS A O 1
ATOM 8400 N N . PRO A 1 1007 ? -9.008 17.154 35.099 1 95.87 1007 PRO A N 1
ATOM 8401 C CA . PRO A 1 1007 ? -10.145 16.369 34.613 1 95.87 1007 PRO A CA 1
ATOM 8402 C C . PRO A 1 1007 ? -11.397 16.552 35.468 1 95.87 1007 PRO A C 1
ATOM 8404 O O . PRO A 1 1007 ? -11.302 16.658 36.693 1 95.87 1007 PRO A O 1
ATOM 8407 N N . LEU A 1 1008 ? -12.541 16.749 34.93 1 96.1 1008 LEU A N 1
ATOM 8408 C CA . LEU A 1 1008 ? -13.861 16.665 35.547 1 96.1 1008 LEU A CA 1
ATOM 8409 C C . LEU A 1 1008 ? -14.716 15.605 34.861 1 96.1 1008 LEU A C 1
ATOM 8411 O O . LEU A 1 1008 ? -15.099 15.767 33.7 1 96.1 1008 LEU A O 1
ATOM 8415 N N . PHE A 1 1009 ? -14.993 14.527 35.614 1 95.76 1009 PHE A N 1
ATOM 8416 C CA . PHE A 1 1009 ? -15.767 13.433 35.04 1 95.76 1009 PHE A CA 1
ATOM 8417 C C . PHE A 1 1009 ? -17.262 13.699 35.174 1 95.76 1009 PHE A C 1
ATOM 8419 O O . PHE A 1 1009 ? -17.718 14.206 36.2 1 95.76 1009 PHE A O 1
ATOM 8426 N N . THR A 1 1010 ? -17.914 13.486 34.065 1 93.97 1010 THR A N 1
ATOM 8427 C CA . THR A 1 1010 ? -19.365 13.638 34.068 1 93.97 1010 THR A CA 1
ATOM 8428 C C . THR A 1 1010 ? -20.01 12.682 33.068 1 93.97 1010 THR A C 1
ATOM 8430 O O . THR A 1 1010 ? -19.313 11.952 32.36 1 93.97 1010 THR A O 1
ATOM 8433 N N . LYS A 1 1011 ? -21.342 12.588 33.117 1 93.38 1011 LYS A N 1
ATOM 8434 C CA . LYS A 1 1011 ? -22.128 11.852 32.132 1 93.38 1011 LYS A CA 1
ATOM 8435 C C . LYS A 1 1011 ? -22.962 12.8 31.274 1 93.38 1011 LYS A C 1
ATOM 8437 O O . LYS A 1 1011 ? -23.564 13.744 31.789 1 93.38 1011 LYS A O 1
ATOM 8442 N N . ILE A 1 1012 ? -22.941 12.631 30.028 1 94.99 1012 ILE A N 1
ATOM 8443 C CA . ILE A 1 1012 ? -23.779 13.427 29.138 1 94.99 1012 ILE A CA 1
ATOM 8444 C C . ILE A 1 1012 ? -25.244 13.036 29.322 1 94.99 1012 ILE A C 1
ATOM 8446 O O . ILE A 1 1012 ? -25.581 11.85 29.319 1 94.99 1012 ILE A O 1
ATOM 8450 N N . PRO A 1 1013 ? -26.091 13.938 29.5 1 91.31 1013 PRO A N 1
ATOM 8451 C CA . PRO A 1 1013 ? -27.498 13.633 29.773 1 91.31 1013 PRO A CA 1
ATOM 8452 C C . PRO A 1 1013 ? -28.164 12.857 28.64 1 91.31 1013 PRO A C 1
ATOM 8454 O O . PRO A 1 1013 ? -27.862 13.09 27.466 1 91.31 1013 PRO A O 1
ATOM 8457 N N . MET A 1 1014 ? -29.082 11.973 28.994 1 91.89 1014 MET A N 1
ATOM 8458 C CA . MET A 1 1014 ? -29.91 11.242 28.038 1 91.89 1014 MET A CA 1
ATOM 8459 C C . MET A 1 1014 ? -31.2 12 27.745 1 91.89 1014 MET A C 1
ATOM 8461 O O . MET A 1 1014 ? -31.772 12.629 28.637 1 91.89 1014 MET A O 1
ATOM 8465 N N . SER A 1 1015 ? -31.631 11.936 26.538 1 91.78 1015 SER A N 1
ATOM 8466 C CA . SER A 1 1015 ? -32.904 12.563 26.197 1 91.78 1015 SER A CA 1
ATOM 8467 C C . SER A 1 1015 ? -34.072 11.837 26.855 1 91.78 1015 SER A C 1
ATOM 8469 O O . SER A 1 1015 ? -33.95 10.671 27.235 1 91.78 1015 SER A O 1
ATOM 8471 N N . LYS A 1 1016 ? -35.14 12.575 27.005 1 93.59 1016 LYS A N 1
ATOM 8472 C CA . LYS A 1 1016 ? -36.387 11.994 27.496 1 93.59 1016 LYS A CA 1
ATOM 8473 C C . LYS A 1 1016 ? -37.206 11.402 26.352 1 93.59 1016 LYS A C 1
ATOM 8475 O O . LYS A 1 1016 ? -36.997 11.75 25.188 1 93.59 1016 LYS A O 1
ATOM 8480 N N . PRO A 1 1017 ? -38.129 10.515 26.662 1 95.69 1017 PRO A N 1
ATOM 8481 C CA . PRO A 1 1017 ? -38.952 9.929 25.601 1 95.69 1017 PRO A CA 1
ATOM 8482 C C . PRO A 1 1017 ? -39.686 10.982 24.774 1 95.69 1017 PRO A C 1
ATOM 8484 O O . PRO A 1 1017 ? -39.804 10.842 23.554 1 95.69 1017 PRO A O 1
ATOM 8487 N N . GLU A 1 1018 ? -40.055 12.132 25.418 1 94.02 1018 GLU A N 1
ATOM 8488 C CA . GLU A 1 1018 ? -40.826 13.178 24.753 1 94.02 1018 GLU A CA 1
ATOM 8489 C C . GLU A 1 1018 ? -39.974 13.931 23.736 1 94.02 1018 GLU A C 1
ATOM 8491 O O . GLU A 1 1018 ? -40.503 14.547 22.809 1 94.02 1018 GLU A O 1
ATOM 8496 N N . ASP A 1 1019 ? -38.691 13.845 23.995 1 93.29 1019 ASP A N 1
ATOM 8497 C CA . ASP A 1 1019 ? -37.782 14.532 23.082 1 93.29 1019 ASP A CA 1
ATOM 8498 C C . ASP A 1 1019 ? -37.667 13.784 21.756 1 93.29 1019 ASP A C 1
ATOM 8500 O O . ASP A 1 1019 ? -37.327 14.378 20.73 1 93.29 1019 ASP A O 1
ATOM 8504 N N . ASN A 1 1020 ? -37.881 12.504 21.826 1 95.56 1020 ASN A N 1
ATOM 8505 C CA . ASN A 1 1020 ? -37.89 11.655 20.639 1 95.56 1020 ASN A CA 1
ATOM 8506 C C . ASN A 1 1020 ? -39.303 11.2 20.286 1 95.56 1020 ASN A C 1
ATOM 8508 O O . ASN A 1 1020 ? -39.724 10.11 20.675 1 95.56 1020 ASN A O 1
ATOM 8512 N N . LEU A 1 1021 ? -39.937 12.028 19.522 1 96.22 1021 LEU A N 1
ATOM 8513 C CA . LEU A 1 1021 ? -41.359 11.826 19.268 1 96.22 1021 LEU A CA 1
ATOM 8514 C C . LEU A 1 1021 ? -41.604 11.464 17.807 1 96.22 1021 LEU A C 1
ATOM 8516 O O . LEU A 1 1021 ? -41.01 12.062 16.907 1 96.22 1021 LEU A O 1
ATOM 8520 N N . ARG A 1 1022 ? -42.345 10.476 17.615 1 96.14 1022 ARG A N 1
ATOM 8521 C CA . ARG A 1 1022 ? -42.962 10.151 16.333 1 96.14 1022 ARG A CA 1
ATOM 8522 C C . ARG A 1 1022 ? -44.483 10.149 16.443 1 96.14 1022 ARG A C 1
ATOM 8524 O O . ARG A 1 1022 ? -45.064 9.261 17.07 1 96.14 1022 ARG A O 1
ATOM 8531 N N . ARG A 1 1023 ? -45.158 11.176 15.909 1 97 1023 ARG A N 1
ATOM 8532 C CA . ARG A 1 1023 ? -46.601 11.356 16.033 1 97 1023 ARG A CA 1
ATOM 8533 C C . ARG A 1 1023 ? -47.278 11.315 14.667 1 97 1023 ARG A C 1
ATOM 8535 O O . ARG A 1 1023 ? -46.807 11.943 13.716 1 97 1023 ARG A O 1
ATOM 8542 N N . TYR A 1 1024 ? -48.305 10.588 14.609 1 97.12 1024 TYR A N 1
ATOM 8543 C CA . TYR A 1 1024 ? -49.138 10.492 13.415 1 97.12 1024 TYR A CA 1
ATOM 8544 C C . TYR A 1 1024 ? -50.538 11.03 13.684 1 97.12 1024 TYR A C 1
ATOM 8546 O O . TYR A 1 1024 ? -51.253 10.516 14.547 1 97.12 1024 TYR A O 1
ATOM 8554 N N . ASP A 1 1025 ? -50.922 12.105 13.039 1 96.83 1025 ASP A N 1
ATOM 8555 C CA . ASP A 1 1025 ? -52.299 12.59 13.025 1 96.83 1025 ASP A CA 1
ATOM 8556 C C . ASP A 1 1025 ? -52.99 12.244 11.708 1 96.83 1025 ASP A C 1
ATOM 8558 O O . ASP A 1 1025 ? -52.599 12.736 10.648 1 96.83 1025 ASP A O 1
ATOM 8562 N N . ILE A 1 1026 ? -53.954 11.434 11.827 1 96.35 1026 ILE A N 1
ATOM 8563 C CA . ILE A 1 1026 ? -54.561 10.889 10.617 1 96.35 1026 ILE A CA 1
ATOM 8564 C C . ILE A 1 1026 ? -56.04 11.265 10.568 1 96.35 1026 ILE A C 1
ATOM 8566 O O . ILE A 1 1026 ? -56.758 11.121 11.561 1 96.35 1026 ILE A O 1
ATOM 8570 N N . GLU A 1 1027 ? -56.509 11.843 9.481 1 94.97 1027 GLU A N 1
ATOM 8571 C CA . GLU A 1 1027 ? -57.92 12.068 9.182 1 94.97 1027 GLU A CA 1
ATOM 8572 C C . GLU A 1 1027 ? -58.387 11.186 8.028 1 94.97 1027 GLU A C 1
ATOM 8574 O O . GLU A 1 1027 ? -57.844 11.26 6.924 1 94.97 1027 GLU A O 1
ATOM 8579 N N . ILE A 1 1028 ? -59.314 10.377 8.341 1 92.6 1028 ILE A N 1
ATOM 8580 C CA . ILE A 1 1028 ? -59.814 9.439 7.342 1 92.6 1028 ILE A CA 1
ATOM 8581 C C . ILE A 1 1028 ? -61.255 9.79 6.98 1 92.6 1028 ILE A C 1
ATOM 8583 O O . ILE A 1 1028 ? -62.094 9.983 7.862 1 92.6 1028 ILE A O 1
ATOM 8587 N N . ASN A 1 1029 ? -61.445 9.96 5.689 1 88.47 1029 ASN A N 1
ATOM 8588 C CA . ASN A 1 1029 ? -62.786 10.127 5.138 1 88.47 1029 ASN A CA 1
ATOM 8589 C C . ASN A 1 1029 ? -63.167 8.962 4.229 1 88.47 1029 ASN A C 1
ATOM 8591 O O . ASN A 1 1029 ? -62.377 8.548 3.379 1 88.47 1029 ASN A O 1
ATOM 8595 N N . ILE A 1 1030 ? -64.342 8.401 4.509 1 84.67 1030 ILE A N 1
ATOM 8596 C CA . ILE A 1 1030 ? -64.824 7.303 3.678 1 84.67 1030 ILE A CA 1
ATOM 8597 C C . ILE A 1 1030 ? -65.904 7.811 2.726 1 84.67 1030 ILE A C 1
ATOM 8599 O O . ILE A 1 1030 ? -66.959 8.273 3.164 1 84.67 1030 ILE A O 1
ATOM 8603 N N . GLU A 1 1031 ? -65.504 7.898 1.407 1 76.97 1031 GLU A N 1
ATOM 8604 C CA . GLU A 1 1031 ? -66.447 8.356 0.391 1 76.97 1031 GLU A CA 1
ATOM 8605 C C . GLU A 1 1031 ? -66.553 7.355 -0.756 1 76.97 1031 GLU A C 1
ATOM 8607 O O . GLU A 1 1031 ? -65.542 6.974 -1.349 1 76.97 1031 GLU A O 1
ATOM 8612 N N . ASP A 1 1032 ? -67.785 6.996 -1.214 1 71.24 1032 ASP A N 1
ATOM 8613 C CA . ASP A 1 1032 ? -68.075 6.152 -2.369 1 71.24 1032 ASP A CA 1
ATOM 8614 C C . ASP A 1 1032 ? -67.208 4.895 -2.363 1 71.24 1032 ASP A C 1
ATOM 8616 O O . ASP A 1 1032 ? -66.594 4.553 -3.376 1 71.24 1032 ASP A O 1
ATOM 8620 N N . GLY A 1 1033 ? -67.132 4.204 -1.15 1 69.07 1033 GLY A N 1
ATOM 8621 C CA . GLY A 1 1033 ? -66.392 2.957 -1.044 1 69.07 1033 GLY A CA 1
ATOM 8622 C C . GLY A 1 1033 ? -64.889 3.158 -0.984 1 69.07 1033 GLY A C 1
ATOM 8623 O O . GLY A 1 1033 ? -64.131 2.189 -0.908 1 69.07 1033 GLY A O 1
ATOM 8624 N N . LYS A 1 1034 ? -64.285 4.525 -1.115 1 79.57 1034 LYS A N 1
ATOM 8625 C CA . LYS A 1 1034 ? -62.855 4.812 -1.056 1 79.57 1034 LYS A CA 1
ATOM 8626 C C . LYS A 1 1034 ? -62.48 5.469 0.269 1 79.57 1034 LYS A C 1
ATOM 8628 O O . LYS A 1 1034 ? -63.281 6.203 0.852 1 79.57 1034 LYS A O 1
ATOM 8633 N N . LEU A 1 1035 ? -61.235 5.104 0.592 1 86.94 1035 LEU A N 1
ATOM 8634 C CA . LEU A 1 1035 ? -60.685 5.733 1.787 1 86.94 1035 LEU A CA 1
ATOM 8635 C C . LEU A 1 1035 ? -59.745 6.875 1.417 1 86.94 1035 LEU A C 1
ATOM 8637 O O . LEU A 1 1035 ? -58.821 6.69 0.62 1 86.94 1035 LEU A O 1
ATOM 8641 N N . LEU A 1 1036 ? -60.175 8.058 1.721 1 91.12 1036 LEU A N 1
ATOM 8642 C CA . LEU A 1 1036 ? -59.303 9.22 1.59 1 91.12 1036 LEU A CA 1
ATOM 8643 C C . LEU A 1 1036 ? -58.709 9.609 2.939 1 91.12 1036 LEU A C 1
ATOM 8645 O O . LEU A 1 1036 ? -59.428 9.69 3.938 1 91.12 1036 LEU A O 1
ATOM 8649 N N . ALA A 1 1037 ? -57.434 9.744 2.902 1 93.32 1037 ALA A N 1
ATOM 8650 C CA . ALA A 1 1037 ? -56.821 10.023 4.199 1 93.32 1037 ALA A CA 1
ATOM 8651 C C . ALA A 1 1037 ? -55.736 11.088 4.075 1 93.32 1037 ALA A C 1
ATOM 8653 O O . ALA A 1 1037 ? -55.136 11.251 3.01 1 93.32 1037 ALA A O 1
ATOM 8654 N N . GLU A 1 1038 ? -55.583 11.813 5.101 1 95.36 1038 GLU A N 1
ATOM 8655 C CA . GLU A 1 1038 ? -54.491 12.765 5.285 1 95.36 1038 GLU A CA 1
ATOM 8656 C C . GLU A 1 1038 ? -53.704 12.462 6.557 1 95.36 1038 GLU A C 1
ATOM 8658 O O . GLU A 1 1038 ? -54.29 12.23 7.616 1 95.36 1038 GLU A O 1
ATOM 8663 N N . VAL A 1 1039 ? -52.456 12.3 6.357 1 96.14 1039 VAL A N 1
ATOM 8664 C CA . VAL A 1 1039 ? -51.585 11.975 7.482 1 96.14 1039 VAL A CA 1
ATOM 8665 C C . VAL A 1 1039 ? -50.58 13.104 7.7 1 96.14 1039 VAL A C 1
ATOM 8667 O O . VAL A 1 1039 ? -49.93 13.556 6.755 1 96.14 1039 VAL A O 1
ATOM 8670 N N . LEU A 1 1040 ? -50.53 13.597 8.842 1 96.75 1040 LEU A N 1
ATOM 8671 C CA . LEU A 1 1040 ? -49.476 14.513 9.263 1 96.75 1040 LEU A CA 1
ATOM 8672 C C . LEU A 1 1040 ? -48.499 13.82 10.207 1 96.75 1040 LEU A C 1
ATOM 8674 O O . LEU A 1 1040 ? -48.884 13.385 11.295 1 96.75 1040 LEU A O 1
ATOM 8678 N N . ILE A 1 1041 ? -47.313 13.611 9.784 1 96.88 1041 ILE A N 1
ATOM 8679 C CA . ILE A 1 1041 ? -46.265 12.992 10.587 1 96.88 1041 ILE A CA 1
ATOM 8680 C C . ILE A 1 1041 ? -45.391 14.074 11.218 1 96.88 1041 ILE A C 1
ATOM 8682 O O . ILE A 1 1041 ? -44.791 14.887 10.511 1 96.88 1041 ILE A O 1
ATOM 8686 N N . ASN A 1 1042 ? -45.355 14.098 12.477 1 96.75 1042 ASN A N 1
ATOM 8687 C CA . ASN A 1 1042 ? -44.531 15.018 13.254 1 96.75 1042 ASN A CA 1
ATOM 8688 C C . ASN A 1 1042 ? -43.368 14.296 13.928 1 96.75 1042 ASN A C 1
ATOM 8690 O O . ASN A 1 1042 ? -43.578 13.443 14.792 1 96.75 1042 ASN A O 1
ATOM 8694 N N . LEU A 1 1043 ? -42.212 14.59 13.523 1 96.57 1043 LEU A N 1
ATOM 8695 C CA . LEU A 1 1043 ? -41.017 13.93 14.037 1 96.57 1043 LEU A CA 1
ATOM 8696 C C . LEU A 1 1043 ? -40.139 14.914 14.802 1 96.57 1043 LEU A C 1
ATOM 8698 O O . LEU A 1 1043 ? -39.934 16.046 14.356 1 96.57 1043 LEU A O 1
ATOM 8702 N N . THR A 1 1044 ? -39.644 14.484 15.989 1 94.88 1044 THR A N 1
ATOM 8703 C CA . THR A 1 1044 ? -38.701 15.286 16.761 1 94.88 1044 THR A CA 1
ATOM 8704 C C . THR A 1 1044 ? -37.527 14.434 17.235 1 94.88 1044 THR A C 1
ATOM 8706 O O . THR A 1 1044 ? -37.57 13.205 17.148 1 94.88 1044 THR A O 1
ATOM 8709 N N . GLY A 1 1045 ? -36.448 15.045 17.644 1 92.96 1045 GLY A N 1
ATOM 8710 C CA . GLY A 1 1045 ? -35.301 14.355 18.213 1 92.96 1045 GLY A CA 1
ATOM 8711 C C . GLY A 1 1045 ? -34.635 13.401 17.239 1 92.96 1045 GLY A C 1
ATOM 8712 O O . GLY A 1 1045 ? -34.368 13.764 16.092 1 92.96 1045 GLY A O 1
ATOM 8713 N N . TYR A 1 1046 ? -34.419 12.239 17.684 1 92.23 1046 TYR A N 1
ATOM 8714 C CA . TYR A 1 1046 ? -33.697 11.235 16.911 1 92.23 1046 TYR A CA 1
ATOM 8715 C C . TYR A 1 1046 ? -34.39 10.968 15.58 1 92.23 1046 TYR A C 1
ATOM 8717 O O . TYR A 1 1046 ? -33.734 10.857 14.542 1 92.23 1046 TYR A O 1
ATOM 8725 N N . PHE A 1 1047 ? -35.713 10.895 15.594 1 94.25 1047 PHE A N 1
ATOM 8726 C CA . PHE A 1 1047 ? -36.445 10.531 14.387 1 94.25 1047 PHE A CA 1
ATOM 8727 C C . PHE A 1 1047 ? -36.346 11.634 13.34 1 94.25 1047 PHE A C 1
ATOM 8729 O O . PHE A 1 1047 ? -36.224 11.355 12.145 1 94.25 1047 PHE A O 1
ATOM 8736 N N . ALA A 1 1048 ? -36.41 12.837 13.835 1 93.87 1048 ALA A N 1
ATOM 8737 C CA . ALA A 1 1048 ? -36.244 13.952 12.906 1 93.87 1048 ALA A CA 1
ATOM 8738 C C . ALA A 1 1048 ? -34.859 13.933 12.267 1 93.87 1048 ALA A C 1
ATOM 8740 O O . ALA A 1 1048 ? -34.726 14.105 11.053 1 93.87 1048 ALA A O 1
ATOM 8741 N N . ASN A 1 1049 ? -33.875 13.773 13.139 1 90.61 1049 ASN A N 1
ATOM 8742 C CA . ASN A 1 1049 ? -32.498 13.755 12.658 1 90.61 1049 ASN A CA 1
ATOM 8743 C C . ASN A 1 1049 ? -32.276 12.647 11.633 1 90.61 1049 ASN A C 1
ATOM 8745 O O . ASN A 1 1049 ? -31.608 12.858 10.619 1 90.61 1049 ASN A O 1
ATOM 8749 N N . TYR A 1 1050 ? -32.784 11.526 11.938 1 88.64 1050 TYR A N 1
ATOM 8750 C CA . TYR A 1 1050 ? -32.626 10.354 11.084 1 88.64 1050 TYR A CA 1
ATOM 8751 C C . TYR A 1 1050 ? -33.22 10.601 9.703 1 88.64 1050 TYR A C 1
ATOM 8753 O O . TYR A 1 1050 ? -32.563 10.365 8.686 1 88.64 1050 TYR A O 1
ATOM 8761 N N . TYR A 1 1051 ? -34.418 11.117 9.618 1 90.15 1051 TYR A N 1
ATOM 8762 C CA . TYR A 1 1051 ? -35.097 11.326 8.344 1 90.15 1051 TYR A CA 1
ATOM 8763 C C . TYR A 1 1051 ? -34.476 12.489 7.579 1 90.15 1051 TYR A C 1
ATOM 8765 O O . TYR A 1 1051 ? -34.428 12.474 6.347 1 90.15 1051 TYR A O 1
ATOM 8773 N N . ARG A 1 1052 ? -34.073 13.491 8.325 1 88.84 1052 ARG A N 1
ATOM 8774 C CA . ARG A 1 1052 ? -33.39 14.597 7.661 1 88.84 1052 ARG A CA 1
ATOM 8775 C C . ARG A 1 1052 ? -32.148 14.109 6.923 1 88.84 1052 ARG A C 1
ATOM 8777 O O . ARG A 1 1052 ? -31.894 14.518 5.788 1 88.84 1052 ARG A O 1
ATOM 8784 N N . TYR A 1 1053 ? -31.406 13.306 7.572 1 82.26 1053 TYR A N 1
ATOM 8785 C CA . TYR A 1 1053 ? -30.184 12.77 6.984 1 82.26 1053 TYR A CA 1
ATOM 8786 C C . TYR A 1 1053 ? -30.478 12.061 5.667 1 82.26 1053 TYR A C 1
ATOM 8788 O O . TYR A 1 1053 ? -29.758 12.244 4.682 1 82.26 1053 TYR A O 1
ATOM 8796 N N . TYR A 1 1054 ? -31.553 11.334 5.585 1 82.71 1054 TYR A N 1
ATOM 8797 C CA . TYR A 1 1054 ? -31.862 10.529 4.409 1 82.71 1054 TYR A CA 1
ATOM 8798 C C . TYR A 1 1054 ? -32.5 11.38 3.317 1 82.71 1054 TYR A C 1
ATOM 8800 O O . TYR A 1 1054 ? -32.199 11.21 2.133 1 82.71 1054 TYR A O 1
ATOM 8808 N N . LEU A 1 1055 ? -33.311 12.364 3.676 1 87.06 1055 LEU A N 1
ATOM 8809 C CA . LEU A 1 1055 ? -34.138 13.089 2.717 1 87.06 1055 LEU A CA 1
ATOM 8810 C C . LEU A 1 1055 ? -33.367 14.254 2.107 1 87.06 1055 LEU A C 1
ATOM 8812 O O . LEU A 1 1055 ? -33.654 14.674 0.983 1 87.06 1055 LEU A O 1
ATOM 8816 N N . LYS A 1 1056 ? -32.393 14.685 2.729 1 80.07 1056 LYS A N 1
ATOM 8817 C CA . LYS A 1 1056 ? -31.719 15.92 2.341 1 80.07 1056 LYS A CA 1
ATOM 8818 C C . LYS A 1 1056 ? -31.042 15.774 0.981 1 80.07 1056 LYS A C 1
ATOM 8820 O O . LYS A 1 1056 ? -30.95 16.739 0.22 1 80.07 1056 LYS A O 1
ATOM 8825 N N . THR A 1 1057 ? -30.638 14.67 0.604 1 76.05 1057 THR A N 1
ATOM 8826 C CA . THR A 1 1057 ? -29.872 14.52 -0.629 1 76.05 1057 THR A CA 1
ATOM 8827 C C . THR A 1 1057 ? -30.758 14 -1.756 1 76.05 1057 THR A C 1
ATOM 8829 O O . THR A 1 1057 ? -30.306 13.859 -2.894 1 76.05 1057 THR A O 1
ATOM 8832 N N . MET A 1 1058 ? -32.002 13.79 -1.414 1 82.52 1058 MET A N 1
ATOM 8833 C CA . MET A 1 1058 ? -32.903 13.212 -2.408 1 82.52 1058 MET A CA 1
ATOM 8834 C C . MET A 1 1058 ? -33.501 14.298 -3.297 1 82.52 1058 MET A C 1
ATOM 8836 O O . MET A 1 1058 ? -33.759 15.411 -2.835 1 82.52 1058 MET A O 1
ATOM 8840 N N . THR A 1 1059 ? -33.663 14.026 -4.604 1 82.79 1059 THR A N 1
ATOM 8841 C CA . THR A 1 1059 ? -34.429 14.871 -5.513 1 82.79 1059 THR A CA 1
ATOM 8842 C C . THR A 1 1059 ? -35.918 14.807 -5.185 1 82.79 1059 THR A C 1
ATOM 8844 O O . THR A 1 1059 ? -36.348 13.975 -4.383 1 82.79 1059 THR A O 1
ATOM 8847 N N . THR A 1 1060 ? -36.615 15.727 -5.743 1 85.21 1060 THR A N 1
ATOM 8848 C CA . THR A 1 1060 ? -38.056 15.746 -5.517 1 85.21 1060 THR A CA 1
ATOM 8849 C C . THR A 1 1060 ? -38.683 14.413 -5.916 1 85.21 1060 THR A C 1
ATOM 8851 O O . THR A 1 1060 ? -39.508 13.865 -5.183 1 85.21 1060 THR A O 1
ATOM 8854 N N . LEU A 1 1061 ? -38.214 13.93 -6.965 1 81.91 1061 LEU A N 1
ATOM 8855 C CA . LEU A 1 1061 ? -38.756 12.659 -7.434 1 81.91 1061 LEU A CA 1
ATOM 8856 C C . LEU A 1 1061 ? -38.347 11.519 -6.507 1 81.91 1061 LEU A C 1
ATOM 8858 O O . LEU A 1 1061 ? -39.141 10.613 -6.243 1 81.91 1061 LEU A O 1
ATOM 8862 N N . GLN A 1 1062 ? -37.196 11.528 -6.055 1 85.12 1062 GLN A N 1
ATOM 8863 C CA . GLN A 1 1062 ? -36.719 10.507 -5.128 1 85.12 1062 GLN A CA 1
ATOM 8864 C C . GLN A 1 1062 ? -37.485 10.56 -3.81 1 85.12 1062 GLN A C 1
ATOM 8866 O O . GLN A 1 1062 ? -37.779 9.521 -3.214 1 85.12 1062 GLN A O 1
ATOM 8871 N N . LYS A 1 1063 ? -37.732 11.746 -3.343 1 89.8 1063 LYS A N 1
ATOM 8872 C CA . LYS A 1 1063 ? -38.538 11.901 -2.135 1 89.8 1063 LYS A CA 1
ATOM 8873 C C . LYS A 1 1063 ? -39.934 11.316 -2.327 1 89.8 1063 LYS A C 1
ATOM 8875 O O . LYS A 1 1063 ? -40.447 10.62 -1.448 1 89.8 1063 LYS A O 1
ATOM 8880 N N . GLU A 1 1064 ? -40.491 11.624 -3.405 1 87.78 1064 GLU A N 1
ATOM 8881 C CA . GLU A 1 1064 ? -41.811 11.08 -3.708 1 87.78 1064 GLU A CA 1
ATOM 8882 C C . GLU A 1 1064 ? -41.796 9.554 -3.698 1 87.78 1064 GLU A C 1
ATOM 8884 O O . GLU A 1 1064 ? -42.686 8.923 -3.125 1 87.78 1064 GLU A O 1
ATOM 8889 N N . ASN A 1 1065 ? -40.796 9.076 -4.271 1 83.86 1065 ASN A N 1
ATOM 8890 C CA . ASN A 1 1065 ? -40.667 7.623 -4.323 1 83.86 1065 ASN A CA 1
ATOM 8891 C C . ASN A 1 1065 ? -40.468 7.028 -2.932 1 83.86 1065 ASN A C 1
ATOM 8893 O O . ASN A 1 1065 ? -41.034 5.981 -2.613 1 83.86 1065 ASN A O 1
ATOM 8897 N N . PHE A 1 1066 ? -39.755 7.662 -2.25 1 87.26 1066 PHE A N 1
ATOM 8898 C CA . PHE A 1 1066 ? -39.503 7.211 -0.886 1 87.26 1066 PHE A CA 1
ATOM 8899 C C . PHE A 1 1066 ? -40.786 7.226 -0.065 1 87.26 1066 PHE A C 1
ATOM 8901 O O . PHE A 1 1066 ? -41.102 6.252 0.622 1 87.26 1066 PHE A O 1
ATOM 8908 N N . LEU A 1 1067 ? -41.495 8.293 -0.132 1 90.81 1067 LEU A N 1
ATOM 8909 C CA . LEU A 1 1067 ? -42.724 8.445 0.638 1 90.81 1067 LEU A CA 1
ATOM 8910 C C . LEU A 1 1067 ? -43.789 7.462 0.163 1 90.81 1067 LEU A C 1
ATOM 8912 O O . LEU A 1 1067 ? -44.556 6.933 0.97 1 90.81 1067 LEU A O 1
ATOM 8916 N N . SER A 1 1068 ? -43.764 7.224 -1.067 1 86.92 1068 SER A N 1
ATOM 8917 C CA . SER A 1 1068 ? -44.697 6.239 -1.603 1 86.92 1068 SER A CA 1
ATOM 8918 C C . SER A 1 1068 ? -44.384 4.84 -1.084 1 86.92 1068 SER A C 1
ATOM 8920 O O . SER A 1 1068 ? -45.294 4.078 -0.749 1 86.92 1068 SER A O 1
ATOM 8922 N N . ARG A 1 1069 ? -43.174 4.561 -0.98 1 84.43 1069 ARG A N 1
ATOM 8923 C CA . ARG A 1 1069 ? -42.753 3.267 -0.452 1 84.43 1069 ARG A CA 1
ATOM 8924 C C . ARG A 1 1069 ? -43.096 3.143 1.029 1 84.43 1069 ARG A C 1
ATOM 8926 O O . ARG A 1 1069 ? -43.549 2.089 1.48 1 84.43 1069 ARG A O 1
ATOM 8933 N N . LEU A 1 1070 ? -42.805 4.163 1.655 1 86.68 1070 LEU A N 1
ATOM 8934 C CA . LEU A 1 1070 ? -43.12 4.188 3.08 1 86.68 1070 LEU A CA 1
ATOM 8935 C C . LEU A 1 1070 ? -44.612 3.976 3.311 1 86.68 1070 LEU A C 1
ATOM 8937 O O . LEU A 1 1070 ? -45.005 3.179 4.166 1 86.68 1070 LEU A O 1
ATOM 8941 N N . LEU A 1 1071 ? -45.506 4.679 2.568 1 88.42 1071 LEU A N 1
ATOM 8942 C CA . LEU A 1 1071 ? -46.956 4.575 2.685 1 88.42 1071 LEU A CA 1
ATOM 8943 C C . LEU A 1 1071 ? -47.429 3.164 2.351 1 88.42 1071 LEU A C 1
ATOM 8945 O O . LEU A 1 1071 ? -48.262 2.599 3.064 1 88.42 1071 LEU A O 1
ATOM 8949 N N . ASN A 1 1072 ? -46.805 2.647 1.409 1 80.34 1072 ASN A N 1
ATOM 8950 C CA . ASN A 1 1072 ? -47.212 1.311 0.989 1 80.34 1072 ASN A CA 1
ATOM 8951 C C . ASN A 1 1072 ? -46.795 0.252 2.007 1 80.34 1072 ASN A C 1
ATOM 8953 O O . ASN A 1 1072 ? -47.438 -0.792 2.122 1 80.34 1072 ASN A O 1
ATOM 8957 N N . TYR A 1 1073 ? -45.836 0.547 2.615 1 81.21 1073 TYR A N 1
ATOM 8958 C CA . TYR A 1 1073 ? -45.392 -0.375 3.655 1 81.21 1073 TYR A CA 1
ATOM 8959 C C . TYR A 1 1073 ? -46.396 -0.43 4.8 1 81.21 1073 TYR A C 1
ATOM 8961 O O . TYR A 1 1073 ? -46.723 -1.511 5.296 1 81.21 1073 TYR A O 1
ATOM 8969 N N . TYR A 1 1074 ? -46.936 0.665 5.146 1 83.94 1074 TYR A N 1
ATOM 8970 C CA . TYR A 1 1074 ? -47.834 0.733 6.293 1 83.94 1074 TYR A CA 1
ATOM 8971 C C . TYR A 1 1074 ? -49.273 0.449 5.877 1 83.94 1074 TYR A C 1
ATOM 8973 O O . TYR A 1 1074 ? -50.018 -0.211 6.606 1 83.94 1074 TYR A O 1
ATOM 8981 N N . ILE A 1 1075 ? -49.636 1.062 4.809 1 83.45 1075 ILE A N 1
ATOM 8982 C CA . ILE A 1 1075 ? -50.981 0.879 4.273 1 83.45 1075 ILE A CA 1
ATOM 8983 C C . ILE A 1 1075 ? -50.899 0.401 2.825 1 83.45 1075 ILE A C 1
ATOM 8985 O O . ILE A 1 1075 ? -51.021 1.2 1.894 1 83.45 1075 ILE A O 1
ATOM 8989 N N . PRO A 1 1076 ? -50.777 -0.805 2.746 1 77.83 1076 PRO A N 1
ATOM 8990 C CA . PRO A 1 1076 ? -50.586 -1.352 1.401 1 77.83 1076 PRO A CA 1
ATOM 8991 C C . PRO A 1 1076 ? -51.672 -0.909 0.424 1 77.83 1076 PRO A C 1
ATOM 8993 O O . PRO A 1 1076 ? -52.834 -0.761 0.812 1 77.83 1076 PRO A O 1
ATOM 8996 N N . ASN A 1 1077 ? -51.409 -0.667 -0.807 1 76.1 1077 ASN A N 1
ATOM 8997 C CA . ASN A 1 1077 ? -52.271 -0.342 -1.939 1 76.1 1077 ASN A CA 1
ATOM 8998 C C . ASN A 1 1077 ? -52.723 1.115 -1.898 1 76.1 1077 ASN A C 1
ATOM 9000 O O . ASN A 1 1077 ? -53.7 1.485 -2.553 1 76.1 1077 ASN A O 1
ATOM 9004 N N . SER A 1 1078 ? -52.064 1.817 -1.058 1 85.02 1078 SER A N 1
ATOM 9005 C CA . SER A 1 1078 ? -52.376 3.242 -1.01 1 85.02 1078 SER A CA 1
ATOM 9006 C C . SER A 1 1078 ? -51.65 4.005 -2.112 1 85.02 1078 SER A C 1
ATOM 9008 O O . SER A 1 1078 ? -50.524 3.658 -2.476 1 85.02 1078 SER A O 1
ATOM 9010 N N . LYS A 1 1079 ? -52.339 4.899 -2.683 1 85.52 1079 LYS A N 1
ATOM 9011 C CA . LYS A 1 1079 ? -51.762 5.784 -3.691 1 85.52 1079 LYS A CA 1
ATOM 9012 C C . LYS A 1 1079 ? -51.517 7.179 -3.123 1 85.52 1079 LYS A C 1
ATOM 9014 O O . LYS A 1 1079 ? -52.451 7.842 -2.668 1 85.52 1079 LYS A O 1
ATOM 9019 N N . LEU A 1 1080 ? -50.362 7.569 -3.239 1 90.63 1080 LEU A N 1
ATOM 9020 C CA . LEU A 1 1080 ? -50.015 8.914 -2.792 1 90.63 1080 LEU A CA 1
ATOM 9021 C C . LEU A 1 1080 ? -50.528 9.962 -3.774 1 90.63 1080 LEU A C 1
ATOM 9023 O O . LEU A 1 1080 ? -50.149 9.958 -4.947 1 90.63 1080 LEU A O 1
ATOM 9027 N N . THR A 1 1081 ? -51.584 10.846 -3.446 1 88.79 1081 THR A N 1
ATOM 9028 C CA . THR A 1 1081 ? -52.195 11.848 -4.312 1 88.79 1081 THR A CA 1
ATOM 9029 C C . THR A 1 1081 ? -51.506 13.199 -4.145 1 88.79 1081 THR A C 1
ATOM 9031 O O . THR A 1 1081 ? -51.489 14.012 -5.072 1 88.79 1081 THR A O 1
ATOM 9034 N N . ASP A 1 1082 ? -50.839 13.395 -2.924 1 93.34 1082 ASP A N 1
ATOM 9035 C CA . ASP A 1 1082 ? -50.118 14.628 -2.621 1 93.34 1082 ASP A CA 1
ATOM 9036 C C . ASP A 1 1082 ? -49.185 14.44 -1.427 1 93.34 1082 ASP A C 1
ATOM 9038 O O . ASP A 1 1082 ? -49.385 13.535 -0.613 1 93.34 1082 ASP A O 1
ATOM 9042 N N . TRP A 1 1083 ? -48.101 15.21 -1.395 1 94.92 1083 TRP A N 1
ATOM 9043 C CA . TRP A 1 1083 ? -47.174 15.145 -0.27 1 94.92 1083 TRP A CA 1
ATOM 9044 C C . TRP A 1 1083 ? -46.419 16.46 -0.11 1 94.92 1083 TRP A C 1
ATOM 9046 O O . TRP A 1 1083 ? -46.335 17.254 -1.05 1 94.92 1083 TRP A O 1
ATOM 9056 N N . ASP A 1 1084 ? -45.984 16.758 1.099 1 94.14 1084 ASP A N 1
ATOM 9057 C CA . ASP A 1 1084 ? -45.207 17.955 1.406 1 94.14 1084 ASP A CA 1
ATOM 9058 C C . ASP A 1 1084 ? -44.26 17.709 2.578 1 94.14 1084 ASP A C 1
ATOM 9060 O O . ASP A 1 1084 ? -44.575 16.938 3.487 1 94.14 1084 ASP A O 1
ATOM 9064 N N . ILE A 1 1085 ? -43.048 18.131 2.522 1 94.4 1085 ILE A N 1
ATOM 9065 C CA . ILE A 1 1085 ? -42.083 18.063 3.614 1 94.4 1085 ILE A CA 1
ATOM 9066 C C . ILE A 1 1085 ? -41.701 19.475 4.053 1 94.4 1085 ILE A C 1
ATOM 9068 O O . ILE A 1 1085 ? -41.224 20.276 3.244 1 94.4 1085 ILE A O 1
ATOM 9072 N N . GLN A 1 1086 ? -41.898 19.694 5.309 1 93.21 1086 GLN A N 1
ATOM 9073 C CA . GLN A 1 1086 ? -41.605 21.023 5.834 1 93.21 1086 GLN A CA 1
ATOM 9074 C C . GLN A 1 1086 ? -40.452 20.979 6.832 1 93.21 1086 GLN A C 1
ATOM 9076 O O . GLN A 1 1086 ? -40.273 19.985 7.539 1 93.21 1086 GLN A O 1
ATOM 9081 N N . ASN A 1 1087 ? -39.636 21.969 6.92 1 91.43 1087 ASN A N 1
ATOM 9082 C CA . ASN A 1 1087 ? -38.566 22.197 7.885 1 91.43 1087 ASN A CA 1
ATOM 9083 C C . ASN A 1 1087 ? -37.403 21.232 7.67 1 91.43 1087 ASN A C 1
ATOM 9085 O O . ASN A 1 1087 ? -36.79 20.767 8.633 1 91.43 1087 ASN A O 1
ATOM 9089 N N . LEU A 1 1088 ? -37.248 20.783 6.528 1 87.95 1088 LEU A N 1
ATOM 9090 C CA . LEU A 1 1088 ? -36.159 19.863 6.216 1 87.95 1088 LEU A CA 1
ATOM 9091 C C . LEU A 1 1088 ? -34.807 20.5 6.519 1 87.95 1088 LEU A C 1
ATOM 9093 O O . LEU A 1 1088 ? -33.897 19.829 7.013 1 87.95 1088 LEU A O 1
ATOM 9097 N N . SER A 1 1089 ? -34.654 21.784 6.26 1 80.36 1089 SER A N 1
ATOM 9098 C CA . SER A 1 1089 ? -33.374 22.461 6.438 1 80.36 1089 SER A CA 1
ATOM 9099 C C . SER A 1 1089 ? -33.317 23.194 7.774 1 80.36 1089 SER A C 1
ATOM 9101 O O . SER A 1 1089 ? -32.255 23.668 8.184 1 80.36 1089 SER A O 1
ATOM 9103 N N . ASN A 1 1090 ? -34.479 23.284 8.448 1 84.71 1090 ASN A N 1
ATOM 9104 C CA . ASN A 1 1090 ? -34.536 23.947 9.746 1 84.71 1090 ASN A CA 1
ATOM 9105 C C . ASN A 1 1090 ? -34.425 22.946 10.892 1 84.71 1090 ASN A C 1
ATOM 9107 O O . ASN A 1 1090 ? -35.415 22.318 11.271 1 84.71 1090 ASN A O 1
ATOM 9111 N N . LEU A 1 1091 ? -33.44 22.947 11.561 1 87.17 1091 LEU A N 1
ATOM 9112 C CA . LEU A 1 1091 ? -33.147 21.919 12.555 1 87.17 1091 LEU A CA 1
ATOM 9113 C C . LEU A 1 1091 ? -33.864 22.213 13.868 1 87.17 1091 LEU A C 1
ATOM 9115 O O . LEU A 1 1091 ? -34.028 21.321 14.703 1 87.17 1091 LEU A O 1
ATOM 9119 N N . GLU A 1 1092 ? -34.347 23.411 14.067 1 86.61 1092 GLU A N 1
ATOM 9120 C CA . GLU A 1 1092 ? -34.94 23.812 15.34 1 86.61 1092 GLU A CA 1
ATOM 9121 C C . GLU A 1 1092 ? -36.432 23.492 15.379 1 86.61 1092 GLU A C 1
ATOM 9123 O O . GLU A 1 1092 ? -37.062 23.574 16.435 1 86.61 1092 GLU A O 1
ATOM 9128 N N . GLU A 1 1093 ? -36.886 23.13 14.238 1 90.78 1093 GLU A N 1
ATOM 9129 C CA . GLU A 1 1093 ? -38.305 22.8 14.144 1 90.78 1093 GLU A CA 1
ATOM 9130 C C . GLU A 1 1093 ? -38.508 21.315 13.859 1 90.78 1093 GLU A C 1
ATOM 9132 O O . GLU A 1 1093 ? -37.628 20.659 13.298 1 90.78 1093 GLU A O 1
ATOM 9137 N N . PRO A 1 1094 ? -39.625 20.813 14.324 1 93.97 1094 PRO A N 1
ATOM 9138 C CA . PRO A 1 1094 ? -39.923 19.418 13.989 1 93.97 1094 PRO A CA 1
ATOM 9139 C C . PRO A 1 1094 ? -40.051 19.188 12.485 1 93.97 1094 PRO A C 1
ATOM 9141 O O . PRO A 1 1094 ? -40.343 20.123 11.736 1 93.97 1094 PRO A O 1
ATOM 9144 N N . LEU A 1 1095 ? -39.675 18.093 12.132 1 95.16 1095 LEU A N 1
ATOM 9145 C CA . LEU A 1 1095 ? -39.87 17.709 10.738 1 95.16 1095 LEU A CA 1
ATOM 9146 C C . LEU A 1 1095 ? -41.31 17.271 10.491 1 95.16 1095 LEU A C 1
ATOM 9148 O O . LEU A 1 1095 ? -41.83 16.405 11.199 1 95.16 1095 LEU A O 1
ATOM 9152 N N . LEU A 1 1096 ? -41.973 17.937 9.566 1 96.82 1096 LEU A N 1
ATOM 9153 C CA . LEU A 1 1096 ? -43.364 17.631 9.251 1 96.82 1096 LEU A CA 1
ATOM 9154 C C . LEU A 1 1096 ? -43.485 17.015 7.862 1 96.82 1096 LEU A C 1
ATOM 9156 O O . LEU A 1 1096 ? -42.961 17.56 6.888 1 96.82 1096 LEU A O 1
ATOM 9160 N N . ILE A 1 1097 ? -44.069 15.9 7.821 1 96.28 1097 ILE A N 1
ATOM 9161 C CA . ILE A 1 1097 ? -44.358 15.232 6.557 1 96.28 1097 ILE A CA 1
ATOM 9162 C C . ILE A 1 1097 ? -45.868 15.083 6.384 1 96.28 1097 ILE A C 1
ATOM 9164 O O . ILE A 1 1097 ? -46.544 14.513 7.244 1 96.28 1097 ILE A O 1
ATOM 9168 N N . LYS A 1 1098 ? -46.363 15.645 5.376 1 96.45 1098 LYS A N 1
ATOM 9169 C CA . LYS A 1 1098 ? -47.785 15.548 5.059 1 96.45 1098 LYS A CA 1
ATOM 9170 C C . LYS A 1 1098 ? -48.022 14.61 3.879 1 96.45 1098 LYS A C 1
ATOM 9172 O O . LYS A 1 1098 ? -47.391 14.753 2.829 1 96.45 1098 LYS A O 1
ATOM 9177 N N . LEU A 1 1099 ? -48.878 13.702 4.121 1 96.12 1099 LEU A N 1
ATOM 9178 C CA . LEU A 1 1099 ? -49.239 12.756 3.07 1 96.12 1099 LEU A CA 1
ATOM 9179 C C . LEU A 1 1099 ? -50.745 12.757 2.833 1 96.12 1099 LEU A C 1
ATOM 9181 O O . LEU A 1 1099 ? -51.527 12.856 3.782 1 96.12 1099 LEU A O 1
ATOM 9185 N N . ARG A 1 1100 ? -51.14 12.798 1.632 1 95.71 1100 ARG A N 1
ATOM 9186 C CA . ARG A 1 1100 ? -52.514 12.542 1.211 1 95.71 1100 ARG A CA 1
ATOM 9187 C C . ARG A 1 1100 ? -52.585 11.34 0.275 1 95.71 1100 ARG A C 1
ATOM 9189 O O . ARG A 1 1100 ? -51.802 11.237 -0.671 1 95.71 1100 ARG A O 1
ATOM 9196 N N . PHE A 1 1101 ? -53.428 10.463 0.713 1 92.74 1101 PHE A N 1
ATOM 9197 C CA . PHE A 1 1101 ? -53.471 9.26 -0.11 1 92.74 1101 PHE A CA 1
ATOM 9198 C C . PHE A 1 1101 ? -54.894 8.723 -0.211 1 92.74 1101 PHE A C 1
ATOM 9200 O O . PHE A 1 1101 ? -55.784 9.17 0.516 1 92.74 1101 PHE A O 1
ATOM 9207 N N . GLU A 1 1102 ? -55.073 7.892 -1.159 1 90.12 1102 GLU A N 1
ATOM 9208 C CA . GLU A 1 1102 ? -56.34 7.192 -1.352 1 90.12 1102 GLU A CA 1
ATOM 9209 C C . GLU A 1 1102 ? -56.128 5.683 -1.44 1 90.12 1102 GLU A C 1
ATOM 9211 O O . GLU A 1 1102 ? -55.066 5.224 -1.865 1 90.12 1102 GLU A O 1
ATOM 9216 N N . ASN A 1 1103 ? -56.915 5.015 -0.888 1 85.22 1103 ASN A N 1
ATOM 9217 C CA . ASN A 1 1103 ? -56.937 3.56 -0.995 1 85.22 1103 ASN A CA 1
ATOM 9218 C C . ASN A 1 1103 ? -58.272 3.058 -1.538 1 85.22 1103 ASN A C 1
ATOM 9220 O O . ASN A 1 1103 ? -59.277 3.063 -0.826 1 85.22 1103 ASN A O 1
ATOM 9224 N N . PRO A 1 1104 ? -58.08 2.73 -3.223 1 72.52 1104 PRO A N 1
ATOM 9225 C CA . PRO A 1 1104 ? -59.345 2.346 -3.852 1 72.52 1104 PRO A CA 1
ATOM 9226 C C . PRO A 1 1104 ? -59.836 0.972 -3.401 1 72.52 1104 PRO A C 1
ATOM 9228 O O . PRO A 1 1104 ? -60.988 0.61 -3.654 1 72.52 1104 PRO A O 1
ATOM 9231 N N . TYR A 1 1105 ? -59.227 0.076 -2.226 1 65.5 1105 TYR A N 1
ATOM 9232 C CA . TYR A 1 1105 ? -59.578 -1.315 -1.96 1 65.5 1105 TYR A CA 1
ATOM 9233 C C . TYR A 1 1105 ? -60.044 -1.494 -0.52 1 65.5 1105 TYR A C 1
ATOM 9235 O O . TYR A 1 1105 ? -60.504 -2.573 -0.14 1 65.5 1105 TYR A O 1
ATOM 9243 N N . LEU A 1 1106 ? -59.872 -0.609 0.271 1 60.37 1106 LEU A N 1
ATOM 9244 C CA . LEU A 1 1106 ? -60.128 -0.876 1.683 1 60.37 1106 LEU A CA 1
ATOM 9245 C C . LEU A 1 1106 ? -61.618 -1.077 1.936 1 60.37 1106 LEU A C 1
ATOM 9247 O O . LEU A 1 1106 ? -62.004 -1.87 2.797 1 60.37 1106 LEU A O 1
ATOM 9251 N N . ILE A 1 1107 ? -62.596 -0.279 1.103 1 57.18 1107 ILE A N 1
ATOM 9252 C CA . ILE A 1 1107 ? -64.015 -0.375 1.428 1 57.18 1107 ILE A CA 1
ATOM 9253 C C . ILE A 1 1107 ? -64.775 -0.975 0.248 1 57.18 1107 ILE A C 1
ATOM 9255 O O . ILE A 1 1107 ? -65.98 -1.224 0.34 1 57.18 1107 ILE A O 1
ATOM 9259 N N . SER A 1 1108 ? -64.134 -1.111 -0.881 1 48.71 1108 SER A N 1
ATOM 9260 C CA . SER A 1 1108 ? -64.922 -1.408 -2.073 1 48.71 1108 SER A CA 1
ATOM 9261 C C . SER A 1 1108 ? -65.545 -2.798 -1.992 1 48.71 1108 SER A C 1
ATOM 9263 O O . SER A 1 1108 ? -66.395 -3.151 -2.81 1 48.71 1108 SER A O 1
ATOM 9265 N N . ASN A 1 1109 ? -64.796 -3.824 -1.407 1 48.04 1109 ASN A N 1
ATOM 9266 C CA . ASN A 1 1109 ? -65.361 -5.127 -1.742 1 48.04 1109 ASN A CA 1
ATOM 9267 C C . ASN A 1 1109 ? -66.648 -5.397 -0.967 1 48.04 1109 ASN A C 1
ATOM 9269 O O . ASN A 1 1109 ? -66.784 -4.976 0.183 1 48.04 1109 ASN A O 1
ATOM 9273 N N . LYS A 1 1110 ? -67.738 -5.818 -1.644 1 48.25 1110 LYS A N 1
ATOM 9274 C CA . LYS A 1 1110 ? -69.072 -6.331 -1.351 1 48.25 1110 LYS A CA 1
ATOM 9275 C C . LYS A 1 1110 ? -69.059 -7.221 -0.111 1 48.25 1110 LYS A C 1
ATOM 9277 O O . LYS A 1 1110 ? -69.956 -8.045 0.077 1 48.25 1110 LYS A O 1
ATOM 9282 N N . LYS A 1 1111 ? -67.89 -7.217 0.568 1 54.14 1111 LYS A N 1
ATOM 9283 C CA . LYS A 1 1111 ? -67.99 -8.126 1.706 1 54.14 1111 LYS A CA 1
ATOM 9284 C C . LYS A 1 1111 ? -68.712 -7.465 2.876 1 54.14 1111 LYS A C 1
ATOM 9286 O O . LYS A 1 1111 ? -68.712 -6.238 2.999 1 54.14 1111 LYS A O 1
ATOM 9291 N N . ASP A 1 1112 ? -69.531 -8.164 3.573 1 59.52 1112 ASP A N 1
ATOM 9292 C CA . ASP A 1 1112 ? -70.396 -7.789 4.687 1 59.52 1112 ASP A CA 1
ATOM 9293 C C . ASP A 1 1112 ? -69.599 -7.097 5.791 1 59.52 1112 ASP A C 1
ATOM 9295 O O . ASP A 1 1112 ? -70.095 -6.168 6.433 1 59.52 1112 ASP A O 1
ATOM 9299 N N . ILE A 1 1113 ? -68.172 -7.402 5.973 1 65.78 1113 ILE A N 1
ATOM 9300 C CA . ILE A 1 1113 ? -67.367 -6.772 7.014 1 65.78 1113 ILE A CA 1
ATOM 9301 C C . ILE A 1 1113 ? -65.955 -6.518 6.491 1 65.78 1113 ILE A C 1
ATOM 9303 O O . ILE A 1 1113 ? -65.311 -7.426 5.959 1 65.78 1113 ILE A O 1
ATOM 9307 N N . ASN A 1 1114 ? -65.525 -5.348 6.201 1 73.51 1114 ASN A N 1
ATOM 9308 C CA . ASN A 1 1114 ? -64.157 -4.965 5.87 1 73.51 1114 ASN A CA 1
ATOM 9309 C C . ASN A 1 1114 ? -63.329 -4.704 7.125 1 73.51 1114 ASN A C 1
ATOM 9311 O O . ASN A 1 1114 ? -63.824 -4.12 8.09 1 73.51 1114 ASN A O 1
ATOM 9315 N N . LEU A 1 1115 ? -62.276 -5.803 7.861 1 73.65 1115 LEU A N 1
ATOM 9316 C CA . LEU A 1 1115 ? -61.386 -5.684 9.011 1 73.65 1115 LEU A CA 1
ATOM 9317 C C . LEU A 1 1115 ? -60.182 -4.809 8.679 1 73.65 1115 LEU A C 1
ATOM 9319 O O . LEU A 1 1115 ? -59.565 -4.97 7.624 1 73.65 1115 LEU A O 1
ATOM 9323 N N . ILE A 1 1116 ? -59.745 -3.219 9.144 1 78.51 1116 ILE A N 1
ATOM 9324 C CA . ILE A 1 1116 ? -58.574 -2.356 9.042 1 78.51 1116 ILE A CA 1
ATOM 9325 C C . ILE A 1 1116 ? -57.861 -2.293 10.391 1 78.51 1116 ILE A C 1
ATOM 9327 O O . ILE A 1 1116 ? -58.507 -2.276 11.442 1 78.51 1116 ILE A O 1
ATOM 9331 N N . LYS A 1 1117 ? -56.535 -2.204 10.28 1 83.4 1117 LYS A N 1
ATOM 9332 C CA . LYS A 1 1117 ? -55.781 -2.035 11.519 1 83.4 1117 LYS A CA 1
ATOM 9333 C C . LYS A 1 1117 ? -56.141 -0.721 12.206 1 83.4 1117 LYS A C 1
ATOM 9335 O O . LYS A 1 1117 ? -56.26 0.316 11.55 1 83.4 1117 LYS A O 1
ATOM 9340 N N . MET A 1 1118 ? -56.336 -0.812 13.47 1 88.32 1118 MET A N 1
ATOM 9341 C CA . MET A 1 1118 ? -56.685 0.392 14.218 1 88.32 1118 MET A CA 1
ATOM 9342 C C . MET A 1 1118 ? -55.564 1.423 14.146 1 88.32 1118 MET A C 1
ATOM 9344 O O . MET A 1 1118 ? -55.82 2.611 13.943 1 88.32 1118 MET A O 1
ATOM 9348 N N . PHE A 1 1119 ? -54.332 0.908 14.219 1 92.46 1119 PHE A N 1
ATOM 9349 C CA . PHE A 1 1119 ? -53.164 1.779 14.227 1 92.46 1119 PHE A CA 1
ATOM 9350 C C . PHE A 1 1119 ? -52.114 1.286 13.238 1 92.46 1119 PHE A C 1
ATOM 9352 O O . PHE A 1 1119 ? -51.163 0.603 13.624 1 92.46 1119 PHE A O 1
ATOM 9359 N N . PRO A 1 1120 ? -52.147 1.65 12.074 1 88.78 1120 PRO A N 1
ATOM 9360 C CA . PRO A 1 1120 ? -51.299 1.086 11.021 1 88.78 1120 PRO A CA 1
ATOM 9361 C C . PRO A 1 1120 ? -49.851 1.562 11.112 1 88.78 1120 PRO A C 1
ATOM 9363 O O . PRO A 1 1120 ? -48.934 0.845 10.701 1 88.78 1120 PRO A O 1
ATOM 9366 N N . PHE A 1 1121 ? -49.519 2.633 11.672 1 90.9 1121 PHE A N 1
ATOM 9367 C CA . PHE A 1 1121 ? -48.183 3.209 11.572 1 90.9 1121 PHE A CA 1
ATOM 9368 C C . PHE A 1 1121 ? -47.349 2.859 12.799 1 90.9 1121 PHE A C 1
ATOM 9370 O O . PHE A 1 1121 ? -46.12 2.801 12.724 1 90.9 1121 PHE A O 1
ATOM 9377 N N . THR A 1 1122 ? -47.931 2.629 13.944 1 91.7 1122 THR A N 1
ATOM 9378 C CA . THR A 1 1122 ? -47.134 2.577 15.165 1 91.7 1122 THR A CA 1
ATOM 9379 C C . THR A 1 1122 ? -47.266 1.215 15.84 1 91.7 1122 THR A C 1
ATOM 9381 O O . THR A 1 1122 ? -46.587 0.94 16.831 1 91.7 1122 THR A O 1
ATOM 9384 N N . SER A 1 1123 ? -48.046 0.301 15.381 1 89.06 1123 SER A N 1
ATOM 9385 C CA . SER A 1 1123 ? -48.258 -0.992 16.023 1 89.06 1123 SER A CA 1
ATOM 9386 C C . SER A 1 1123 ? -46.96 -1.789 16.103 1 89.06 1123 SER A C 1
ATOM 9388 O O . SER A 1 1123 ? -46.162 -1.782 15.163 1 89.06 1123 SER A O 1
ATOM 9390 N N . ILE A 1 1124 ? -46.697 -2.344 17.258 1 88.3 1124 ILE A N 1
ATOM 9391 C CA . ILE A 1 1124 ? -45.565 -3.248 17.438 1 88.3 1124 ILE A CA 1
ATOM 9392 C C . ILE A 1 1124 ? -45.948 -4.652 16.977 1 88.3 1124 ILE A C 1
ATOM 9394 O O . ILE A 1 1124 ? -46.702 -5.352 17.658 1 88.3 1124 ILE A O 1
ATOM 9398 N N . ASN A 1 1125 ? -45.372 -5.006 15.938 1 76.07 1125 ASN A N 1
ATOM 9399 C CA . ASN A 1 1125 ? -45.772 -6.282 15.354 1 76.07 1125 ASN A CA 1
ATOM 9400 C C . ASN A 1 1125 ? -44.852 -7.415 15.8 1 76.07 1125 ASN A C 1
ATOM 9402 O O . ASN A 1 1125 ? -45.237 -8.585 15.76 1 76.07 1125 ASN A O 1
ATOM 9406 N N . SER A 1 1126 ? -43.657 -7.094 16.12 1 76.9 1126 SER A N 1
ATOM 9407 C CA . SER A 1 1126 ? -42.708 -8.112 16.56 1 76.9 1126 SER A CA 1
ATOM 9408 C C . SER A 1 1126 ? -41.659 -7.522 17.497 1 76.9 1126 SER A C 1
ATOM 9410 O O . SER A 1 1126 ? -41.389 -6.32 17.457 1 76.9 1126 SER A O 1
ATOM 9412 N N . ALA A 1 1127 ? -41.242 -8.375 18.425 1 81.54 1127 ALA A N 1
ATOM 9413 C CA . ALA A 1 1127 ? -40.181 -8.011 19.36 1 81.54 1127 ALA A CA 1
ATOM 9414 C C . ALA A 1 1127 ? -39.182 -9.152 19.528 1 81.54 1127 ALA A C 1
ATOM 9416 O O . ALA A 1 1127 ? -39.452 -10.122 20.241 1 81.54 1127 ALA A O 1
ATOM 9417 N N . GLU A 1 1128 ? -38.074 -8.983 19.007 1 80.38 1128 GLU A N 1
ATOM 9418 C CA . GLU A 1 1128 ? -37.067 -10.039 19.059 1 80.38 1128 GLU A CA 1
ATOM 9419 C C . GLU A 1 1128 ? -36.464 -10.157 20.456 1 80.38 1128 GLU A C 1
ATOM 9421 O O . GLU A 1 1128 ? -36.015 -11.234 20.855 1 80.38 1128 GLU A O 1
ATOM 9426 N N . GLU A 1 1129 ? -36.533 -9.139 21.164 1 85.71 1129 GLU A N 1
ATOM 9427 C CA . GLU A 1 1129 ? -35.873 -9.111 22.466 1 85.71 1129 GLU A CA 1
ATOM 9428 C C . GLU A 1 1129 ? -36.606 -9.991 23.475 1 85.71 1129 GLU A C 1
ATOM 9430 O O . GLU A 1 1129 ? -36.046 -10.356 24.511 1 85.71 1129 GLU A O 1
ATOM 9435 N N . ILE A 1 1130 ? -37.911 -10.398 23.255 1 84.1 1130 ILE A N 1
ATOM 9436 C CA . ILE A 1 1130 ? -38.663 -11.204 24.21 1 84.1 1130 ILE A CA 1
ATOM 9437 C C . ILE A 1 1130 ? -38.984 -12.565 23.596 1 84.1 1130 ILE A C 1
ATOM 9439 O O . ILE A 1 1130 ? -39.936 -13.23 24.01 1 84.1 1130 ILE A O 1
ATOM 9443 N N . SER A 1 1131 ? -38.221 -12.905 22.678 1 77.75 1131 SER A N 1
ATOM 9444 C CA . SER A 1 1131 ? -38.482 -14.158 21.978 1 77.75 1131 SER A CA 1
ATOM 9445 C C . SER A 1 1131 ? -38.155 -15.361 22.856 1 77.75 1131 SER A C 1
ATOM 9447 O O . SER A 1 1131 ? -38.74 -16.434 22.693 1 77.75 1131 SER A O 1
ATOM 9449 N N . LYS A 1 1132 ? -37.264 -15.099 23.922 1 80.06 1132 LYS A N 1
ATOM 9450 C CA . LYS A 1 1132 ? -36.861 -16.183 24.813 1 80.06 1132 LYS A CA 1
ATOM 9451 C C . LYS A 1 1132 ? -37.628 -16.125 26.131 1 80.06 1132 LYS A C 1
ATOM 9453 O O . LYS A 1 1132 ? -38.059 -15.052 26.558 1 80.06 1132 LYS A O 1
ATOM 9458 N N . GLU A 1 1133 ? -37.735 -17.347 26.663 1 77.68 1133 GLU A N 1
ATOM 9459 C CA . GLU A 1 1133 ? -38.397 -17.402 27.963 1 77.68 1133 GLU A CA 1
ATOM 9460 C C . GLU A 1 1133 ? -37.477 -16.899 29.072 1 77.68 1133 GLU A C 1
ATOM 9462 O O . GLU A 1 1133 ? -37.943 -16.325 30.059 1 77.68 1133 GLU A O 1
ATOM 9467 N N . GLU A 1 1134 ? -36.266 -17.27 28.858 1 84.13 1134 GLU A N 1
ATOM 9468 C CA . GLU A 1 1134 ? -35.262 -16.812 29.813 1 84.13 1134 GLU A CA 1
ATOM 9469 C C . GLU A 1 1134 ? -34.056 -16.208 29.098 1 84.13 1134 GLU A C 1
ATOM 9471 O O . GLU A 1 1134 ? -33.801 -16.516 27.932 1 84.13 1134 GLU A O 1
ATOM 9476 N N . ARG A 1 1135 ? -33.495 -15.244 29.709 1 88.13 1135 ARG A N 1
ATOM 9477 C CA . ARG A 1 1135 ? -32.291 -14.618 29.173 1 88.13 1135 ARG A CA 1
ATOM 9478 C C . ARG A 1 1135 ? -31.192 -14.551 30.228 1 88.13 1135 ARG A C 1
ATOM 9480 O O . ARG A 1 1135 ? -31.468 -14.646 31.426 1 88.13 1135 ARG A O 1
ATOM 9487 N N . VAL A 1 1136 ? -29.981 -14.449 29.803 1 88.48 1136 VAL A N 1
ATOM 9488 C CA . VAL A 1 1136 ? -28.824 -14.435 30.692 1 88.48 1136 VAL A CA 1
ATOM 9489 C C . VAL A 1 1136 ? -28.276 -13.014 30.805 1 88.48 1136 VAL A C 1
ATOM 9491 O O . VAL A 1 1136 ? -27.655 -12.659 31.81 1 88.48 1136 VAL A O 1
ATOM 9494 N N . TYR A 1 1137 ? -28.642 -12.178 29.825 1 92.3 1137 TYR A N 1
ATOM 9495 C CA . TYR A 1 1137 ? -28.083 -10.83 29.811 1 92.3 1137 TYR A CA 1
ATOM 9496 C C . TYR A 1 1137 ? -29.188 -9.781 29.817 1 92.3 1137 TYR A C 1
ATOM 9498 O O . TYR A 1 1137 ? -30.325 -10.067 29.434 1 92.3 1137 TYR A O 1
ATOM 9506 N N . ASP A 1 1138 ? -28.904 -8.543 30.143 1 93.95 1138 ASP A N 1
ATOM 9507 C CA . ASP A 1 1138 ? -29.825 -7.411 30.123 1 93.95 1138 ASP A CA 1
ATOM 9508 C C . ASP A 1 1138 ? -30.222 -7.051 28.694 1 93.95 1138 ASP A C 1
ATOM 9510 O O . ASP A 1 1138 ? -29.575 -7.483 27.737 1 93.95 1138 ASP A O 1
ATOM 9514 N N . ILE A 1 1139 ? -31.355 -6.382 28.545 1 94.73 1139 ILE A N 1
ATOM 9515 C CA . ILE A 1 1139 ? -31.737 -5.765 27.279 1 94.73 1139 ILE A CA 1
ATOM 9516 C C . ILE A 1 1139 ? -31.266 -4.313 27.251 1 94.73 1139 ILE A C 1
ATOM 9518 O O . ILE A 1 1139 ? -31.434 -3.58 28.228 1 94.73 1139 ILE A O 1
ATOM 9522 N N . GLU A 1 1140 ? -30.645 -3.963 26.221 1 92.92 1140 GLU A N 1
ATOM 9523 C CA . GLU A 1 1140 ? -30.195 -2.581 26.081 1 92.92 1140 GLU A CA 1
ATOM 9524 C C . GLU A 1 1140 ? -30.683 -1.972 24.77 1 92.92 1140 GLU A C 1
ATOM 9526 O O . GLU A 1 1140 ? -30.229 -2.359 23.692 1 92.92 1140 GLU A O 1
ATOM 9531 N N . TYR A 1 1141 ? -31.623 -0.99 24.881 1 91.81 1141 TYR A N 1
ATOM 9532 C CA . TYR A 1 1141 ? -32.105 -0.254 23.718 1 91.81 1141 TYR A CA 1
ATOM 9533 C C . TYR A 1 1141 ? -31.199 0.932 23.409 1 91.81 1141 TYR A C 1
ATOM 9535 O O . TYR A 1 1141 ? -30.332 1.284 24.211 1 91.81 1141 TYR A O 1
ATOM 9543 N N . TYR A 1 1142 ? -31.476 1.598 22.318 1 87.79 1142 TYR A N 1
ATOM 9544 C CA . TYR A 1 1142 ? -30.607 2.684 21.879 1 87.79 1142 TYR A CA 1
ATOM 9545 C C . TYR A 1 1142 ? -31.005 4 22.535 1 87.79 1142 TYR A C 1
ATOM 9547 O O . TYR A 1 1142 ? -30.144 4.773 22.963 1 87.79 1142 TYR A O 1
ATOM 9555 N N . LEU A 1 1143 ? -32.418 4.291 22.545 1 92.04 1143 LEU A N 1
ATOM 9556 C CA . LEU A 1 1143 ? -32.919 5.548 23.089 1 92.04 1143 LEU A CA 1
ATOM 9557 C C . LEU A 1 1143 ? -34.349 5.389 23.596 1 92.04 1143 LEU A C 1
ATOM 9559 O O . LEU A 1 1143 ? -35.087 4.522 23.123 1 92.04 1143 LEU A O 1
ATOM 9563 N N . PRO A 1 1144 ? -34.695 6.239 24.576 1 94.95 1144 PRO A N 1
ATOM 9564 C CA . PRO A 1 1144 ? -36.117 6.331 24.914 1 94.95 1144 PRO A CA 1
ATOM 9565 C C . PRO A 1 1144 ? -36.927 7.08 23.858 1 94.95 1144 PRO A C 1
ATOM 9567 O O . PRO A 1 1144 ? -36.407 7.989 23.206 1 94.95 1144 PRO A O 1
ATOM 9570 N N . TYR A 1 1145 ? -38.13 6.754 23.666 1 96.11 1145 TYR A N 1
ATOM 9571 C CA . TYR A 1 1145 ? -38.926 7.438 22.654 1 96.11 1145 TYR A CA 1
ATOM 9572 C C . TYR A 1 1145 ? -40.413 7.339 22.97 1 96.11 1145 TYR A C 1
ATOM 9574 O O . TYR A 1 1145 ? -40.82 6.555 23.832 1 96.11 1145 TYR A O 1
ATOM 9582 N N . LYS A 1 1146 ? -41.192 8.238 22.445 1 97.1 1146 LYS A N 1
ATOM 9583 C CA . LYS A 1 1146 ? -42.648 8.295 22.533 1 97.1 1146 LYS A CA 1
ATOM 9584 C C . LYS A 1 1146 ? -43.285 8.232 21.148 1 97.1 1146 LYS A C 1
ATOM 9586 O O . LYS A 1 1146 ? -42.837 8.91 20.221 1 97.1 1146 LYS A O 1
ATOM 9591 N N . GLU A 1 1147 ? -44.23 7.361 20.99 1 97.01 1147 GLU A N 1
ATOM 9592 C CA . GLU A 1 1147 ? -44.97 7.22 19.74 1 97.01 1147 GLU A CA 1
ATOM 9593 C C . GLU A 1 1147 ? -46.462 7.458 19.953 1 97.01 1147 GLU A C 1
ATOM 9595 O O . GLU A 1 1147 ? -47.062 6.892 20.869 1 97.01 1147 GLU A O 1
ATOM 9600 N N . VAL A 1 1148 ? -47.073 8.369 19.124 1 97.53 1148 VAL A N 1
ATOM 9601 C CA . VAL A 1 1148 ? -48.487 8.71 19.238 1 97.53 1148 VAL A CA 1
ATOM 9602 C C . VAL A 1 1148 ? -49.166 8.56 17.878 1 97.53 1148 VAL A C 1
ATOM 9604 O O . VAL A 1 1148 ? -48.628 8.995 16.857 1 97.53 1148 VAL A O 1
ATOM 9607 N N . GLU A 1 1149 ? -50.146 7.897 17.82 1 97.43 1149 GLU A N 1
ATOM 9608 C CA . GLU A 1 1149 ? -51.003 7.829 16.641 1 97.43 1149 GLU A CA 1
ATOM 9609 C C . GLU A 1 1149 ? -52.431 8.252 16.971 1 97.43 1149 GLU A C 1
ATOM 9611 O O . GLU A 1 1149 ? -53.087 7.638 17.816 1 97.43 1149 GLU A O 1
ATOM 9616 N N . ASP A 1 1150 ? -52.896 9.401 16.436 1 96.49 1150 ASP A N 1
ATOM 9617 C CA . ASP A 1 1150 ? -54.216 9.991 16.637 1 96.49 1150 ASP A CA 1
ATOM 9618 C C . ASP A 1 1150 ? -55.032 9.962 15.348 1 96.49 1150 ASP A C 1
ATOM 9620 O O . ASP A 1 1150 ? -54.695 10.644 14.377 1 96.49 1150 ASP A O 1
ATOM 9624 N N . ILE A 1 1151 ? -56.111 9.214 15.34 1 96.03 1151 ILE A N 1
ATOM 9625 C CA . ILE A 1 1151 ? -56.882 8.98 14.123 1 96.03 1151 ILE A CA 1
ATOM 9626 C C . ILE A 1 1151 ? -58.303 9.508 14.304 1 96.03 1151 ILE A C 1
ATOM 9628 O O . ILE A 1 1151 ? -58.953 9.227 15.314 1 96.03 1151 ILE A O 1
ATOM 9632 N N . THR A 1 1152 ? -58.832 10.345 13.385 1 95.15 1152 THR A N 1
ATOM 9633 C CA . THR A 1 1152 ? -60.215 10.801 13.315 1 95.15 1152 THR A CA 1
ATOM 9634 C C . THR A 1 1152 ? -60.901 10.256 12.065 1 95.15 1152 THR A C 1
ATOM 9636 O O . THR A 1 1152 ? -60.47 10.531 10.944 1 95.15 1152 THR A O 1
ATOM 9639 N N . ILE A 1 1153 ? -61.896 9.474 12.286 1 92.87 1153 ILE A N 1
ATOM 9640 C CA . ILE A 1 1153 ? -62.624 8.875 11.172 1 92.87 1153 ILE A CA 1
ATOM 9641 C C . ILE A 1 1153 ? -64.018 9.493 11.075 1 92.87 1153 ILE A C 1
ATOM 9643 O O . ILE A 1 1153 ? -64.788 9.456 12.038 1 92.87 1153 ILE A O 1
ATOM 9647 N N . LYS A 1 1154 ? -64.298 10.063 9.951 1 89.99 1154 LYS A N 1
ATOM 9648 C CA . LYS A 1 1154 ? -65.65 10.542 9.676 1 89.99 1154 LYS A CA 1
ATOM 9649 C C . LYS A 1 1154 ? -66.506 9.443 9.052 1 89.99 1154 LYS A C 1
ATOM 9651 O O . LYS A 1 1154 ? -66.234 8.997 7.935 1 89.99 1154 LYS A O 1
ATOM 9656 N N . ILE A 1 1155 ? -67.542 9.01 9.722 1 86.49 1155 ILE A N 1
ATOM 9657 C CA . ILE A 1 1155 ? -68.375 7.888 9.305 1 86.49 1155 ILE A CA 1
ATOM 9658 C C . ILE A 1 1155 ? -69.552 8.398 8.477 1 86.49 1155 ILE A C 1
ATOM 9660 O O . ILE A 1 1155 ? -70.377 9.171 8.97 1 86.49 1155 ILE A O 1
ATOM 9664 N N . PRO A 1 1156 ? -69.563 8.02 7.32 1 83.06 1156 PRO A N 1
ATOM 9665 C CA . PRO A 1 1156 ? -70.723 8.43 6.526 1 83.06 1156 PRO A CA 1
ATOM 9666 C C . PRO A 1 1156 ? -72.017 7.759 6.98 1 83.06 1156 PRO A C 1
ATOM 9668 O O . PRO A 1 1156 ? -71.978 6.777 7.727 1 83.06 1156 PRO A O 1
ATOM 9671 N N . LYS A 1 1157 ? -73.134 8.232 6.506 1 78.78 1157 LYS A N 1
ATOM 9672 C CA . LYS A 1 1157 ? -74.443 7.666 6.821 1 78.78 1157 LYS A CA 1
ATOM 9673 C C . LYS A 1 1157 ? -74.57 6.243 6.285 1 78.78 1157 LYS A C 1
ATOM 9675 O O . LYS A 1 1157 ? -74.169 5.962 5.153 1 78.78 1157 LYS A O 1
ATOM 9680 N N . GLY A 1 1158 ? -74.956 5.283 7.069 1 76.72 1158 GLY A N 1
ATOM 9681 C CA . GLY A 1 1158 ? -75.167 3.903 6.661 1 76.72 1158 GLY A CA 1
ATOM 9682 C C . GLY A 1 1158 ? -73.982 3.005 6.961 1 76.72 1158 GLY A C 1
ATOM 9683 O O . GLY A 1 1158 ? -74.017 1.806 6.675 1 76.72 1158 GLY A O 1
ATOM 9684 N N . VAL A 1 1159 ? -72.895 3.548 7.618 1 81.06 1159 VAL A N 1
ATOM 9685 C CA . VAL A 1 1159 ? -71.718 2.744 7.93 1 81.06 1159 VAL A CA 1
ATOM 9686 C C . VAL A 1 1159 ? -71.546 2.647 9.444 1 81.06 1159 VAL A C 1
ATOM 9688 O O . VAL A 1 1159 ? -71.675 3.646 10.156 1 81.06 1159 VAL A O 1
ATOM 9691 N N . ASN A 1 1160 ? -71.786 0.978 10.419 1 81.23 1160 ASN A N 1
ATOM 9692 C CA . ASN A 1 1160 ? -71.464 0.747 11.823 1 81.23 1160 ASN A CA 1
ATOM 9693 C C . ASN A 1 1160 ? -70.039 0.228 11.994 1 81.23 1160 ASN A C 1
ATOM 9695 O O . ASN A 1 1160 ? -69.64 -0.731 11.331 1 81.23 1160 ASN A O 1
ATOM 9699 N N . ILE A 1 1161 ? -68.954 1.356 12.369 1 86.32 1161 ILE A N 1
ATOM 9700 C CA . ILE A 1 1161 ? -67.578 0.97 12.664 1 86.32 1161 ILE A CA 1
ATOM 9701 C C . ILE A 1 1161 ? -67.463 0.547 14.126 1 86.32 1161 ILE A C 1
ATOM 9703 O O . ILE A 1 1161 ? -67.875 1.282 15.026 1 86.32 1161 ILE A O 1
ATOM 9707 N N . THR A 1 1162 ? -67.032 -0.605 14.345 1 83.22 1162 THR A N 1
ATOM 9708 C CA . THR A 1 1162 ? -66.768 -1.085 15.697 1 83.22 1162 THR A CA 1
ATOM 9709 C C . THR A 1 1162 ? -65.286 -1.404 15.878 1 83.22 1162 THR A C 1
ATOM 9711 O O . THR A 1 1162 ? -64.593 -1.729 14.912 1 83.22 1162 THR A O 1
ATOM 9714 N N . THR A 1 1163 ? -64.791 -1.133 17.072 1 86.29 1163 THR A N 1
ATOM 9715 C CA . THR A 1 1163 ? -63.403 -1.419 17.414 1 86.29 1163 THR A CA 1
ATOM 9716 C C . THR A 1 1163 ? -63.314 -2.613 18.361 1 86.29 1163 THR A C 1
ATOM 9718 O O . THR A 1 1163 ? -64.227 -2.851 19.155 1 86.29 1163 THR A O 1
ATOM 9721 N N . THR A 1 1164 ? -62.26 -3.37 18.237 1 78.5 1164 THR A N 1
ATOM 9722 C CA . THR A 1 1164 ? -62.073 -4.536 19.094 1 78.5 1164 THR A CA 1
ATOM 9723 C C . THR A 1 1164 ? -61.629 -4.115 20.491 1 78.5 1164 THR A C 1
ATOM 9725 O O . THR A 1 1164 ? -61.778 -4.874 21.451 1 78.5 1164 THR A O 1
ATOM 9728 N N . ILE A 1 1165 ? -60.943 -2.895 20.598 1 84.61 1165 ILE A N 1
ATOM 9729 C CA . ILE A 1 1165 ? -60.469 -2.368 21.873 1 84.61 1165 ILE A CA 1
ATOM 9730 C C . ILE A 1 1165 ? -60.997 -0.949 22.074 1 84.61 1165 ILE A C 1
ATOM 9732 O O . ILE A 1 1165 ? -61.079 -0.17 21.122 1 84.61 1165 ILE A O 1
ATOM 9736 N N . THR A 1 1166 ? -61.4 -0.647 23.266 1 84.22 1166 THR A N 1
ATOM 9737 C CA . THR A 1 1166 ? -61.962 0.68 23.493 1 84.22 1166 THR A CA 1
ATOM 9738 C C . THR A 1 1166 ? -61.07 1.492 24.428 1 84.22 1166 THR A C 1
ATOM 9740 O O . THR A 1 1166 ? -60.885 2.694 24.23 1 84.22 1166 THR A O 1
ATOM 9743 N N . GLU A 1 1167 ? -60.573 0.933 25.521 1 89.58 1167 GLU A N 1
ATOM 9744 C CA . GLU A 1 1167 ? -59.685 1.629 26.447 1 89.58 1167 GLU A CA 1
ATOM 9745 C C . GLU A 1 1167 ? -58.734 0.656 27.137 1 89.58 1167 GLU A C 1
ATOM 9747 O O . GLU A 1 1167 ? -59.172 -0.323 27.745 1 89.58 1167 GLU A O 1
ATOM 9752 N N . ILE A 1 1168 ? -57.486 0.89 26.927 1 93.34 1168 ILE A N 1
ATOM 9753 C CA . ILE A 1 1168 ? -56.464 0.084 27.586 1 93.34 1168 ILE A CA 1
ATOM 9754 C C . ILE A 1 1168 ? -55.39 0.996 28.176 1 93.34 1168 ILE A C 1
ATOM 9756 O O . ILE A 1 1168 ? -54.94 1.94 27.522 1 93.34 1168 ILE A O 1
ATOM 9760 N N . ILE A 1 1169 ? -54.999 0.797 29.431 1 94.13 1169 ILE A N 1
ATOM 9761 C CA . ILE A 1 1169 ? -53.888 1.504 30.058 1 94.13 1169 ILE A CA 1
ATOM 9762 C C . ILE A 1 1169 ? -52.936 0.5 30.703 1 94.13 1169 ILE A C 1
ATOM 9764 O O . ILE A 1 1169 ? -53.354 -0.332 31.512 1 94.13 1169 ILE A O 1
ATOM 9768 N N . LYS A 1 1170 ? -51.757 0.467 30.227 1 94.06 1170 LYS A N 1
ATOM 9769 C CA . LYS A 1 1170 ? -50.689 -0.338 30.813 1 94.06 1170 LYS A CA 1
ATOM 9770 C C . LYS A 1 1170 ? -49.459 0.514 31.113 1 94.06 1170 LYS A C 1
ATOM 9772 O O . LYS A 1 1170 ? -49.024 1.304 30.271 1 94.06 1170 LYS A O 1
ATOM 9777 N N . GLU A 1 1171 ? -48.925 0.434 32.316 1 93.15 1171 GLU A N 1
ATOM 9778 C CA . GLU A 1 1171 ? -47.75 1.212 32.697 1 93.15 1171 GLU A CA 1
ATOM 9779 C C . GLU A 1 1171 ? -46.845 0.42 33.637 1 93.15 1171 GLU A C 1
ATOM 9781 O O . GLU A 1 1171 ? -47.328 -0.266 34.54 1 93.15 1171 GLU A O 1
ATOM 9786 N N . ASN A 1 1172 ? -45.649 0.346 33.35 1 92.5 1172 ASN A N 1
ATOM 9787 C CA . ASN A 1 1172 ? -44.608 -0.133 34.254 1 92.5 1172 ASN A CA 1
ATOM 9788 C C . ASN A 1 1172 ? -43.381 0.774 34.227 1 92.5 1172 ASN A C 1
ATOM 9790 O O . ASN A 1 1172 ? -43.451 1.905 33.744 1 92.5 1172 ASN A O 1
ATOM 9794 N N . ASP A 1 1173 ? -42.301 0.351 34.889 1 91.91 1173 ASP A N 1
ATOM 9795 C CA . ASP A 1 1173 ? -41.128 1.208 35.036 1 91.91 1173 ASP A CA 1
ATOM 9796 C C . ASP A 1 1173 ? -40.431 1.42 33.694 1 91.91 1173 ASP A C 1
ATOM 9798 O O . ASP A 1 1173 ? -39.691 2.39 33.519 1 91.91 1173 ASP A O 1
ATOM 9802 N N . TRP A 1 1174 ? -40.747 0.64 32.677 1 94.58 1174 TRP A N 1
ATOM 9803 C CA . TRP A 1 1174 ? -39.97 0.656 31.442 1 94.58 1174 TRP A CA 1
ATOM 9804 C C . TRP A 1 1174 ? -40.828 1.104 30.264 1 94.58 1174 TRP A C 1
ATOM 9806 O O . TRP A 1 1174 ? -40.316 1.671 29.295 1 94.58 1174 TRP A O 1
ATOM 9816 N N . ILE A 1 1175 ? -42.197 0.907 30.317 1 95.14 1175 ILE A N 1
ATOM 9817 C CA . ILE A 1 1175 ? -43.066 1.22 29.187 1 95.14 1175 ILE A CA 1
ATOM 9818 C C . ILE A 1 1175 ? -44.378 1.814 29.695 1 95.14 1175 ILE A C 1
ATOM 9820 O O . ILE A 1 1175 ? -44.772 1.578 30.84 1 95.14 1175 ILE A O 1
ATOM 9824 N N . SER A 1 1176 ? -44.95 2.712 28.971 1 96.08 1176 SER A N 1
ATOM 9825 C CA . SER A 1 1176 ? -46.315 3.204 29.127 1 96.08 1176 SER A CA 1
ATOM 9826 C C . SER A 1 1176 ? -47.116 3.031 27.841 1 96.08 1176 SER A C 1
ATOM 9828 O O . SER A 1 1176 ? -46.6 3.264 26.746 1 96.08 1176 SER A O 1
ATOM 9830 N N . TYR A 1 1177 ? -48.331 2.482 27.93 1 96.21 1177 TYR A N 1
ATOM 9831 C CA . TYR A 1 1177 ? -49.189 2.189 26.787 1 96.21 1177 TYR A CA 1
ATOM 9832 C C . TYR A 1 1177 ? -50.622 2.636 27.052 1 96.21 1177 TYR A C 1
ATOM 9834 O O . TYR A 1 1177 ? -51.194 2.318 28.097 1 96.21 1177 TYR A O 1
ATOM 9842 N N . LEU A 1 1178 ? -51.181 3.458 26.183 1 96.78 1178 LEU A N 1
ATOM 9843 C CA . LEU A 1 1178 ? -52.539 3.975 26.309 1 96.78 1178 LEU A CA 1
ATOM 9844 C C . LEU A 1 1178 ? -53.285 3.871 24.983 1 96.78 1178 LEU A C 1
ATOM 9846 O O . LEU A 1 1178 ? -52.746 4.228 23.933 1 96.78 1178 LEU A O 1
ATOM 9850 N N . VAL A 1 1179 ? -54.432 3.286 24.911 1 95.94 1179 VAL A N 1
ATOM 9851 C CA . VAL A 1 1179 ? -55.357 3.301 23.782 1 95.94 1179 VAL A CA 1
ATOM 9852 C C . VAL A 1 1179 ? -56.704 3.867 24.226 1 95.94 1179 VAL A C 1
ATOM 9854 O O . VAL A 1 1179 ? -57.252 3.453 25.25 1 95.94 1179 VAL A O 1
ATOM 9857 N N . GLN A 1 1180 ? -57.243 4.873 23.596 1 95.34 1180 GLN A N 1
ATOM 9858 C CA . GLN A 1 1180 ? -58.538 5.485 23.872 1 95.34 1180 GLN A CA 1
ATOM 9859 C C . GLN A 1 1180 ? -59.388 5.569 22.608 1 95.34 1180 GLN A C 1
ATOM 9861 O O . GLN A 1 1180 ? -58.889 5.933 21.541 1 95.34 1180 GLN A O 1
ATOM 9866 N N . VAL A 1 1181 ? -60.576 5.108 22.659 1 94.44 1181 VAL A N 1
ATOM 9867 C CA . VAL A 1 1181 ? -61.535 5.196 21.563 1 94.44 1181 VAL A CA 1
ATOM 9868 C C . VAL A 1 1181 ? -62.749 6.011 22.002 1 94.44 1181 VAL A C 1
ATOM 9870 O O . VAL A 1 1181 ? -63.386 5.694 23.01 1 94.44 1181 VAL A O 1
ATOM 9873 N N . GLU A 1 1182 ? -63.067 7.132 21.338 1 92.51 1182 GLU A N 1
ATOM 9874 C CA . GLU A 1 1182 ? -64.215 7.984 21.633 1 92.51 1182 GLU A CA 1
ATOM 9875 C C . GLU A 1 1182 ? -65.118 8.136 20.412 1 92.51 1182 GLU A C 1
ATOM 9877 O O . GLU A 1 1182 ? -64.64 8.415 19.311 1 92.51 1182 GLU A O 1
ATOM 9882 N N . ARG A 1 1183 ? -66.289 7.799 20.559 1 90.54 1183 ARG A N 1
ATOM 9883 C CA . ARG A 1 1183 ? -67.271 7.97 19.493 1 90.54 1183 ARG A CA 1
ATOM 9884 C C . ARG A 1 1183 ? -68.211 9.131 19.797 1 90.54 1183 ARG A C 1
ATOM 9886 O O . ARG A 1 1183 ? -68.849 9.161 20.851 1 90.54 1183 ARG A O 1
ATOM 9893 N N . LYS A 1 1184 ? -68.216 10.209 19.031 1 86.98 1184 LYS A N 1
ATOM 9894 C CA . LYS A 1 1184 ? -69.145 11.332 19.121 1 86.98 1184 LYS A CA 1
ATOM 9895 C C . LYS A 1 1184 ? -69.932 11.5 17.825 1 86.98 1184 LYS A C 1
ATOM 9897 O O . LYS A 1 1184 ? -69.418 12.045 16.846 1 86.98 1184 LYS A O 1
ATOM 9902 N N . GLU A 1 1185 ? -71.145 11.264 17.798 1 83.69 1185 GLU A N 1
ATOM 9903 C CA . GLU A 1 1185 ? -72.007 11.366 16.624 1 83.69 1185 GLU A CA 1
ATOM 9904 C C . GLU A 1 1185 ? -71.436 10.577 15.449 1 83.69 1185 GLU A C 1
ATOM 9906 O O . GLU A 1 1185 ? -71.199 9.372 15.561 1 83.69 1185 GLU A O 1
ATOM 9911 N N . ASN A 1 1186 ? -71.022 11.249 14.436 1 86.11 1186 ASN A N 1
ATOM 9912 C CA . ASN A 1 1186 ? -70.548 10.558 13.242 1 86.11 1186 ASN A CA 1
ATOM 9913 C C . ASN A 1 1186 ? -69.024 10.546 13.169 1 86.11 1186 ASN A C 1
ATOM 9915 O O . ASN A 1 1186 ? -68.451 10.298 12.106 1 86.11 1186 ASN A O 1
ATOM 9919 N N . ILE A 1 1187 ? -68.345 10.852 14.361 1 92.46 1187 ILE A N 1
ATOM 9920 C CA . ILE A 1 1187 ? -66.887 10.897 14.368 1 92.46 1187 ILE A CA 1
ATOM 9921 C C . ILE A 1 1187 ? -66.344 9.864 15.352 1 92.46 1187 ILE A C 1
ATOM 9923 O O . ILE A 1 1187 ? -66.786 9.799 16.501 1 92.46 1187 ILE A O 1
ATOM 9927 N N . LEU A 1 1188 ? -65.521 8.968 14.899 1 93.22 1188 LEU A N 1
ATOM 9928 C CA . LEU A 1 1188 ? -64.789 8.013 15.725 1 93.22 1188 LEU A CA 1
ATOM 9929 C C . LEU A 1 1188 ? -63.344 8.46 15.921 1 93.22 1188 LEU A C 1
ATOM 9931 O O . LEU A 1 1188 ? -62.616 8.668 14.948 1 93.22 1188 LEU A O 1
ATOM 9935 N N . HIS A 1 1189 ? -62.978 8.761 17.185 1 94.71 1189 HIS A N 1
ATOM 9936 C CA . HIS A 1 1189 ? -61.625 9.195 17.513 1 94.71 1189 HIS A CA 1
ATOM 9937 C C . HIS A 1 1189 ? -60.845 8.087 18.213 1 94.71 1189 HIS A C 1
ATOM 9939 O O . HIS A 1 1189 ? -61.294 7.554 19.231 1 94.71 1189 HIS A O 1
ATOM 9945 N N . LEU A 1 1190 ? -59.711 7.644 17.616 1 95.63 1190 LEU A N 1
ATOM 9946 C CA . LEU A 1 1190 ? -58.811 6.648 18.187 1 95.63 1190 LEU A CA 1
ATOM 9947 C C . LEU A 1 1190 ? -57.461 7.268 18.529 1 95.63 1190 LEU A C 1
ATOM 9949 O O . LEU A 1 1190 ? -56.902 8.027 17.734 1 95.63 1190 LEU A O 1
ATOM 9953 N N . LYS A 1 1191 ? -56.922 6.973 19.721 1 96.21 1191 LYS A N 1
ATOM 9954 C CA . LYS A 1 1191 ? -55.623 7.486 20.145 1 96.21 1191 LYS A CA 1
ATOM 9955 C C . LYS A 1 1191 ? -54.773 6.383 20.767 1 96.21 1191 LYS A C 1
ATOM 9957 O O . LYS A 1 1191 ? -55.24 5.652 21.644 1 96.21 1191 LYS A O 1
ATOM 9962 N N . ARG A 1 1192 ? -53.585 6.163 20.227 1 96.93 1192 ARG A N 1
ATOM 9963 C CA . ARG A 1 1192 ? -52.596 5.241 20.777 1 96.93 1192 ARG A CA 1
ATOM 9964 C C . ARG A 1 1192 ? -51.336 5.984 21.21 1 96.93 1192 ARG A C 1
ATOM 9966 O O . ARG A 1 1192 ? -50.809 6.811 20.463 1 96.93 1192 ARG A O 1
ATOM 9973 N N . VAL A 1 1193 ? -50.871 5.748 22.465 1 97.37 1193 VAL A N 1
ATOM 9974 C CA . VAL A 1 1193 ? -49.628 6.323 22.969 1 97.37 1193 VAL A CA 1
ATOM 9975 C C . VAL A 1 1193 ? -48.733 5.216 23.52 1 97.37 1193 VAL A C 1
ATOM 9977 O O . VAL A 1 1193 ? -49.154 4.438 24.38 1 97.37 1193 VAL A O 1
ATOM 9980 N N . PHE A 1 1194 ? -47.616 5.047 22.978 1 96.9 1194 PHE A N 1
ATOM 9981 C CA . PHE A 1 1194 ? -46.596 4.133 23.478 1 96.9 1194 PHE A CA 1
ATOM 9982 C C . PHE A 1 1194 ? -45.344 4.895 23.896 1 96.9 1194 PHE A C 1
ATOM 9984 O O . PHE A 1 1194 ? -44.812 5.697 23.125 1 96.9 1194 PHE A O 1
ATOM 9991 N N . VAL A 1 1195 ? -44.769 4.632 25.097 1 97.14 1195 VAL A N 1
ATOM 9992 C CA . VAL A 1 1195 ? -43.581 5.315 25.597 1 97.14 1195 VAL A CA 1
ATOM 9993 C C . VAL A 1 1195 ? -42.566 4.289 26.095 1 97.14 1195 VAL A C 1
ATOM 9995 O O . VAL A 1 1195 ? -42.869 3.485 26.98 1 97.14 1195 VAL A O 1
ATOM 9998 N N . GLN A 1 1196 ? -41.452 4.216 25.507 1 96.05 1196 GLN A N 1
ATOM 9999 C CA . GLN A 1 1196 ? -40.292 3.526 26.062 1 96.05 1196 GLN A CA 1
ATOM 10000 C C . GLN A 1 1196 ? -39.526 4.426 27.027 1 96.05 1196 GLN A C 1
ATOM 10002 O O . GLN A 1 1196 ? -38.744 5.279 26.601 1 96.05 1196 GLN A O 1
ATOM 10007 N N . LYS A 1 1197 ? -39.611 4.136 28.272 1 94.92 1197 LYS A N 1
ATOM 10008 C CA . LYS A 1 1197 ? -39.12 5.05 29.299 1 94.92 1197 LYS A CA 1
ATOM 10009 C C . LYS A 1 1197 ? -37.625 4.858 29.536 1 94.92 1197 LYS A C 1
ATOM 10011 O O . LYS A 1 1197 ? -36.889 5.831 29.712 1 94.92 1197 LYS A O 1
ATOM 10016 N N . GLU A 1 1198 ? -37.268 3.518 29.57 1 92.85 1198 GLU A N 1
ATOM 10017 C CA . GLU A 1 1198 ? -35.885 3.181 29.896 1 92.85 1198 GLU A CA 1
ATOM 10018 C C . GLU A 1 1198 ? -35.243 2.352 28.787 1 92.85 1198 GLU A C 1
ATOM 10020 O O . GLU A 1 1198 ? -35.93 1.607 28.084 1 92.85 1198 GLU A O 1
ATOM 10025 N N . ILE A 1 1199 ? -33.861 2.555 28.755 1 92.08 1199 ILE A N 1
ATOM 10026 C CA . ILE A 1 1199 ? -33.153 1.851 27.692 1 92.08 1199 ILE A CA 1
ATOM 10027 C C . ILE A 1 1199 ? -32.608 0.527 28.224 1 92.08 1199 ILE A C 1
ATOM 10029 O O . ILE A 1 1199 ? -32.341 -0.397 27.452 1 92.08 1199 ILE A O 1
ATOM 10033 N N . LEU A 1 1200 ? -32.392 0.41 29.547 1 92.58 1200 LEU A N 1
ATOM 10034 C CA . LEU A 1 1200 ? -31.824 -0.797 30.137 1 92.58 1200 LEU A CA 1
ATOM 10035 C C . LEU A 1 1200 ? -32.878 -1.565 30.927 1 92.58 1200 LEU A C 1
ATOM 10037 O O . LEU A 1 1200 ? -33.516 -1.007 31.823 1 92.58 1200 LEU A O 1
ATOM 10041 N N . ILE A 1 1201 ? -33.096 -2.831 30.6 1 95.44 1201 ILE A N 1
ATOM 10042 C CA . ILE A 1 1201 ? -33.968 -3.744 31.331 1 95.44 1201 ILE A CA 1
ATOM 10043 C C . ILE A 1 1201 ? -33.136 -4.865 31.951 1 95.44 1201 ILE A C 1
ATOM 10045 O O . ILE A 1 1201 ? -32.665 -5.76 31.245 1 95.44 1201 ILE A O 1
ATOM 10049 N N . PRO A 1 1202 ? -32.988 -4.845 33.219 1 93.51 1202 PRO A N 1
ATOM 10050 C CA . PRO A 1 1202 ? -32.189 -5.893 33.86 1 93.51 1202 PRO A CA 1
ATOM 10051 C C . PRO A 1 1202 ? -32.787 -7.286 33.678 1 93.51 1202 PRO A C 1
ATOM 10053 O O . PRO A 1 1202 ? -34.01 -7.432 33.608 1 93.51 1202 PRO A O 1
ATOM 10056 N N . VAL A 1 1203 ? -31.94 -8.208 33.762 1 93.25 1203 VAL A N 1
ATOM 10057 C CA . VAL A 1 1203 ? -32.326 -9.597 33.538 1 93.25 1203 VAL A CA 1
ATOM 10058 C C . VAL A 1 1203 ? -33.357 -10.022 34.582 1 93.25 1203 VAL A C 1
ATOM 10060 O O . VAL A 1 1203 ? -34.269 -10.796 34.283 1 93.25 1203 VAL A O 1
ATOM 10063 N N . GLN A 1 1204 ? -33.358 -9.464 35.796 1 92.76 1204 GLN A N 1
ATOM 10064 C CA . GLN A 1 1204 ? -34.258 -9.841 36.881 1 92.76 1204 GLN A CA 1
ATOM 10065 C C . GLN A 1 1204 ? -35.691 -9.411 36.582 1 92.76 1204 GLN A C 1
ATOM 10067 O O . GLN A 1 1204 ? -36.644 -10.035 37.054 1 92.76 1204 GLN A O 1
ATOM 10072 N N . ASN A 1 1205 ? -35.799 -8.367 35.756 1 93.75 1205 ASN A N 1
ATOM 10073 C CA . ASN A 1 1205 ? -37.12 -7.828 35.455 1 93.75 1205 ASN A CA 1
ATOM 10074 C C . ASN A 1 1205 ? -37.608 -8.274 34.08 1 93.75 1205 ASN A C 1
ATOM 10076 O O . ASN A 1 1205 ? -38.615 -7.77 33.58 1 93.75 1205 ASN A O 1
ATOM 10080 N N . PHE A 1 1206 ? -36.911 -9.206 33.437 1 91.79 1206 PHE A N 1
ATOM 10081 C CA . PHE A 1 1206 ? -37.202 -9.617 32.069 1 91.79 1206 PHE A CA 1
ATOM 10082 C C . PHE A 1 1206 ? -38.586 -10.25 31.976 1 91.79 1206 PHE A C 1
ATOM 10084 O O . PHE A 1 1206 ? -39.325 -10.001 31.021 1 91.79 1206 PHE A O 1
ATOM 10091 N N . LYS A 1 1207 ? -38.948 -11.057 32.99 1 91.3 1207 LYS A N 1
ATOM 10092 C CA . LYS A 1 1207 ? -40.225 -11.764 32.944 1 91.3 1207 LYS A CA 1
ATOM 10093 C C . LYS A 1 1207 ? -41.396 -10.787 32.973 1 91.3 1207 LYS A C 1
ATOM 10095 O O . LYS A 1 1207 ? -42.367 -10.952 32.231 1 91.3 1207 LYS A O 1
ATOM 10100 N N . GLU A 1 1208 ? -41.259 -9.843 33.824 1 92.02 1208 GLU A N 1
ATOM 10101 C CA . GLU A 1 1208 ? -42.296 -8.819 33.901 1 92.02 1208 GLU A CA 1
ATOM 10102 C C . GLU A 1 1208 ? -42.357 -7.997 32.617 1 92.02 1208 GLU A C 1
ATOM 10104 O O . GLU A 1 1208 ? -43.442 -7.739 32.09 1 92.02 1208 GLU A O 1
ATOM 10109 N N . TYR A 1 1209 ? -41.24 -7.611 32.221 1 93.25 1209 TYR A N 1
ATOM 10110 C CA . TYR A 1 1209 ? -41.164 -6.829 30.992 1 93.25 1209 TYR A CA 1
ATOM 10111 C C . TYR A 1 1209 ? -41.732 -7.609 29.813 1 93.25 1209 TYR A C 1
ATOM 10113 O O . TYR A 1 1209 ? -42.485 -7.063 29.003 1 93.25 1209 TYR A O 1
ATOM 10121 N N . LYS A 1 1210 ? -41.402 -8.858 29.688 1 91.31 1210 LYS A N 1
ATOM 10122 C CA . LYS A 1 1210 ? -41.877 -9.73 28.617 1 91.31 1210 LYS A CA 1
ATOM 10123 C C . LYS A 1 1210 ? -43.399 -9.833 28.626 1 91.31 1210 LYS A C 1
ATOM 10125 O O . LYS A 1 1210 ? -44.041 -9.715 27.58 1 91.31 1210 LYS A O 1
ATOM 10130 N N . LYS A 1 1211 ? -44.027 -10.026 29.792 1 89.48 1211 LYS A N 1
ATOM 10131 C CA . LYS A 1 1211 ? -45.477 -10.14 29.922 1 89.48 1211 LYS A CA 1
ATOM 10132 C C . LYS A 1 1211 ? -46.174 -8.875 29.429 1 89.48 1211 LYS A C 1
ATOM 10134 O O . LYS A 1 1211 ? -47.13 -8.949 28.654 1 89.48 1211 LYS A O 1
ATOM 10139 N N . ASP A 1 1212 ? -45.652 -7.785 29.813 1 91.56 1212 ASP A N 1
ATOM 10140 C CA . ASP A 1 1212 ? -46.266 -6.513 29.446 1 91.56 1212 ASP A CA 1
ATOM 10141 C C . ASP A 1 1212 ? -46.151 -6.261 27.944 1 91.56 1212 ASP A C 1
ATOM 10143 O O . ASP A 1 1212 ? -47.11 -5.819 27.308 1 91.56 1212 ASP A O 1
ATOM 10147 N N . LEU A 1 1213 ? -45.015 -6.495 27.43 1 91.31 1213 LEU A N 1
ATOM 10148 C CA . LEU A 1 1213 ? -44.801 -6.245 26.009 1 91.31 1213 LEU A CA 1
ATOM 10149 C C . LEU A 1 1213 ? -45.637 -7.194 25.157 1 91.31 1213 LEU A C 1
ATOM 10151 O O . LEU A 1 1213 ? -46.125 -6.811 24.091 1 91.31 1213 LEU A O 1
ATOM 10155 N N . GLU A 1 1214 ? -45.809 -8.408 25.632 1 87.26 1214 GLU A N 1
ATOM 10156 C CA . GLU A 1 1214 ? -46.657 -9.367 24.93 1 87.26 1214 GLU A CA 1
ATOM 10157 C C . GLU A 1 1214 ? -48.113 -8.911 24.92 1 87.26 1214 GLU A C 1
ATOM 10159 O O . GLU A 1 1214 ? -48.8 -9.033 23.904 1 87.26 1214 GLU A O 1
ATOM 10164 N N . GLU A 1 1215 ? -48.555 -8.397 25.992 1 87.33 1215 GLU A N 1
ATOM 10165 C CA . GLU A 1 1215 ? -49.919 -7.883 26.074 1 87.33 1215 GLU A CA 1
ATOM 10166 C C . GLU A 1 1215 ? -50.115 -6.689 25.144 1 87.33 1215 GLU A C 1
ATOM 10168 O O . GLU A 1 1215 ? -51.125 -6.6 24.443 1 87.33 1215 GLU A O 1
ATOM 10173 N N . ILE A 1 1216 ? -49.174 -5.886 25.16 1 91.41 1216 ILE A N 1
ATOM 10174 C CA . ILE A 1 1216 ? -49.252 -4.696 24.32 1 91.41 1216 ILE A CA 1
ATOM 10175 C C . ILE A 1 1216 ? -49.297 -5.104 22.849 1 91.41 1216 ILE A C 1
ATOM 10177 O O . ILE A 1 1216 ? -50.081 -4.556 22.07 1 91.41 1216 ILE A O 1
ATOM 10181 N N . MET A 1 1217 ? -48.506 -6.01 22.479 1 87.73 1217 MET A N 1
ATOM 10182 C CA . MET A 1 1217 ? -48.491 -6.488 21.099 1 87.73 1217 MET A CA 1
ATOM 10183 C C . MET A 1 1217 ? -49.85 -7.058 20.706 1 87.73 1217 MET A C 1
ATOM 10185 O O . MET A 1 1217 ? -50.289 -6.896 19.566 1 87.73 1217 MET A O 1
ATOM 10189 N N . ASN A 1 1218 ? -50.464 -7.641 21.654 1 81.35 1218 ASN A N 1
ATOM 10190 C CA . ASN A 1 1218 ? -51.794 -8.185 21.404 1 81.35 1218 ASN A CA 1
ATOM 10191 C C . ASN A 1 1218 ? -52.825 -7.077 21.208 1 81.35 1218 ASN A C 1
ATOM 10193 O O . ASN A 1 1218 ? -53.697 -7.181 20.343 1 81.35 1218 ASN A O 1
ATOM 10197 N N . TYR A 1 1219 ? -52.683 -6.07 22.017 1 86.54 1219 TYR A N 1
ATOM 10198 C CA . TYR A 1 1219 ? -53.597 -4.94 21.884 1 86.54 1219 TYR A CA 1
ATOM 10199 C C . TYR A 1 1219 ? -53.377 -4.214 20.562 1 86.54 1219 TYR A C 1
ATOM 10201 O O . TYR A 1 1219 ? -54.335 -3.767 19.926 1 86.54 1219 TYR A O 1
ATOM 10209 N N . ASP A 1 1220 ? -52.181 -4.14 20.127 1 89.79 1220 ASP A N 1
ATOM 10210 C CA . ASP A 1 1220 ? -51.801 -3.424 18.913 1 89.79 1220 ASP A CA 1
ATOM 10211 C C . ASP A 1 1220 ? -52.327 -4.137 17.669 1 89.79 1220 ASP A C 1
ATOM 10213 O O . ASP A 1 1220 ? -52.355 -3.558 16.581 1 89.79 1220 ASP A O 1
ATOM 10217 N N . ARG A 1 1221 ? -52.877 -5.24 17.851 1 80.17 1221 ARG A N 1
ATOM 10218 C CA . ARG A 1 1221 ? -53.455 -5.98 16.734 1 80.17 1221 ARG A CA 1
ATOM 10219 C C . ARG A 1 1221 ? -54.944 -5.684 16.593 1 80.17 1221 ARG A C 1
ATOM 10221 O O . ARG A 1 1221 ? -55.625 -6.28 15.755 1 80.17 1221 ARG A O 1
ATOM 10228 N N . GLY A 1 1222 ? -55.41 -4.764 17.34 1 79.65 1222 GLY A N 1
ATOM 10229 C CA . GLY A 1 1222 ? -56.807 -4.373 17.248 1 79.65 1222 GLY A CA 1
ATOM 10230 C C . GLY A 1 1222 ? -57.215 -3.94 15.852 1 79.65 1222 GLY A C 1
ATOM 10231 O O . GLY A 1 1222 ? -56.388 -3.442 15.085 1 79.65 1222 GLY A O 1
ATOM 10232 N N . MET A 1 1223 ? -58.458 -4.199 15.496 1 84.14 1223 MET A N 1
ATOM 10233 C CA . MET A 1 1223 ? -58.973 -3.925 14.157 1 84.14 1223 MET A CA 1
ATOM 10234 C C . MET A 1 1223 ? -60.224 -3.056 14.223 1 84.14 1223 MET A C 1
ATOM 10236 O O . MET A 1 1223 ? -60.922 -3.04 15.238 1 84.14 1223 MET A O 1
ATOM 10240 N N . LEU A 1 1224 ? -60.407 -2.331 13.148 1 85.58 1224 LEU A N 1
ATOM 10241 C CA . LEU A 1 1224 ? -61.663 -1.635 12.888 1 85.58 1224 LEU A CA 1
ATOM 10242 C C . LEU A 1 1224 ? -62.582 -2.481 12.014 1 85.58 1224 LEU A C 1
ATOM 10244 O O . LEU A 1 1224 ? -62.175 -2.947 10.947 1 85.58 1224 LEU A O 1
ATOM 10248 N N . LEU A 1 1225 ? -63.733 -2.722 12.517 1 80.41 1225 LEU A N 1
ATOM 10249 C CA . LEU A 1 1225 ? -64.746 -3.439 11.75 1 80.41 1225 LEU A CA 1
ATOM 10250 C C . LEU A 1 1225 ? -65.727 -2.467 11.104 1 80.41 1225 LEU A C 1
ATOM 10252 O O . LEU A 1 1225 ? -66.453 -1.755 11.801 1 80.41 1225 LEU A O 1
ATOM 10256 N N . ILE A 1 1226 ? -65.683 -2.429 9.872 1 81.92 1226 ILE A N 1
ATOM 10257 C CA . ILE A 1 1226 ? -66.54 -1.516 9.123 1 81.92 1226 ILE A CA 1
ATOM 10258 C C . ILE A 1 1226 ? -67.656 -2.301 8.437 1 81.92 1226 ILE A C 1
ATOM 10260 O O . ILE A 1 1226 ? -67.389 -3.179 7.613 1 81.92 1226 ILE A O 1
ATOM 10264 N N . LYS A 1 1227 ? -68.915 -2.051 8.783 1 76.84 1227 LYS A N 1
ATOM 10265 C CA . LYS A 1 1227 ? -70.103 -2.668 8.202 1 76.84 1227 LYS A CA 1
ATOM 10266 C C . LYS A 1 1227 ? -70.934 -1.644 7.434 1 76.84 1227 LYS A C 1
ATOM 10268 O O . LYS A 1 1227 ? -71.165 -0.535 7.919 1 76.84 1227 LYS A O 1
ATOM 10273 N N . THR A 1 1228 ? -71.127 -1.963 6.213 1 70.47 1228 THR A N 1
ATOM 10274 C CA . THR A 1 1228 ? -71.989 -1.099 5.414 1 70.47 1228 THR A CA 1
ATOM 10275 C C . THR A 1 1228 ? -73.419 -1.63 5.394 1 70.47 1228 THR A C 1
ATOM 10277 O O . THR A 1 1228 ? -73.641 -2.82 5.161 1 70.47 1228 THR A O 1
ATOM 10280 N N . ASP A 1 1229 ? -74.476 -1.073 5.999 1 58.28 1229 ASP A N 1
ATOM 10281 C CA . ASP A 1 1229 ? -75.882 -1.446 5.88 1 58.28 1229 ASP A CA 1
ATOM 10282 C C . ASP A 1 1229 ? -76.44 -1.054 4.513 1 58.28 1229 ASP A C 1
ATOM 10284 O O . ASP A 1 1229 ? -76.118 0.014 3.989 1 58.28 1229 ASP A O 1
ATOM 10288 N N . MET B 1 1 ? -2.188 -94.837 3.476 1 19.91 1 MET B N 1
ATOM 10289 C CA . MET B 1 1 ? -1.866 -93.853 4.506 1 19.91 1 MET B CA 1
ATOM 10290 C C . MET B 1 1 ? -0.404 -93.965 4.927 1 19.91 1 MET B C 1
ATOM 10292 O O . MET B 1 1 ? 0.244 -92.955 5.208 1 19.91 1 MET B O 1
ATOM 10296 N N . ARG B 1 2 ? 0.136 -95.159 5.401 1 20.5 2 ARG B N 1
ATOM 10297 C CA . ARG B 1 2 ? 1.331 -95.515 6.16 1 20.5 2 ARG B CA 1
ATOM 10298 C C . ARG B 1 2 ? 2.589 -95.328 5.319 1 20.5 2 ARG B C 1
ATOM 10300 O O . ARG B 1 2 ? 3.611 -94.853 5.819 1 20.5 2 ARG B O 1
ATOM 10307 N N . LYS B 1 3 ? 2.747 -96.059 4.312 1 22.46 3 LYS B N 1
ATOM 10308 C CA . LYS B 1 3 ? 3.895 -96.516 3.534 1 22.46 3 LYS B CA 1
ATOM 10309 C C . LYS B 1 3 ? 4.548 -95.357 2.786 1 22.46 3 LYS B C 1
ATOM 10311 O O . LYS B 1 3 ? 5.502 -95.558 2.031 1 22.46 3 LYS B O 1
ATOM 10316 N N . ARG B 1 4 ? 3.824 -94.422 2.52 1 24.8 4 ARG B N 1
ATOM 10317 C CA . ARG B 1 4 ? 4.496 -93.544 1.567 1 24.8 4 ARG B CA 1
ATOM 10318 C C . ARG B 1 4 ? 5.691 -92.849 2.211 1 24.8 4 ARG B C 1
ATOM 10320 O O . ARG B 1 4 ? 6.102 -91.774 1.771 1 24.8 4 ARG B O 1
ATOM 10327 N N . THR B 1 5 ? 6.211 -93.394 3.432 1 21.83 5 THR B N 1
ATOM 10328 C CA . THR B 1 5 ? 6.871 -92.78 4.578 1 21.83 5 THR B CA 1
ATOM 10329 C C . THR B 1 5 ? 8.359 -92.58 4.302 1 21.83 5 THR B C 1
ATOM 10331 O O . THR B 1 5 ? 8.956 -91.605 4.766 1 21.83 5 THR B O 1
ATOM 10334 N N . TYR B 1 6 ? 9.053 -93.646 3.862 1 21.49 6 TYR B N 1
ATOM 10335 C CA . TYR B 1 6 ? 10.472 -93.887 4.1 1 21.49 6 TYR B CA 1
ATOM 10336 C C . TYR B 1 6 ? 11.333 -92.972 3.238 1 21.49 6 TYR B C 1
ATOM 10338 O O . TYR B 1 6 ? 12.491 -92.706 3.57 1 21.49 6 TYR B O 1
ATOM 10346 N N . ILE B 1 7 ? 11.106 -93.044 1.992 1 25.19 7 ILE B N 1
ATOM 10347 C CA . ILE B 1 7 ? 12.048 -92.68 0.939 1 25.19 7 ILE B CA 1
ATOM 10348 C C . ILE B 1 7 ? 12.393 -91.196 1.046 1 25.19 7 ILE B C 1
ATOM 10350 O O . ILE B 1 7 ? 12.685 -90.546 0.04 1 25.19 7 ILE B O 1
ATOM 10354 N N . SER B 1 8 ? 12.296 -90.368 2.439 1 23.02 8 SER B N 1
ATOM 10355 C CA . SER B 1 8 ? 12.272 -89.182 3.288 1 23.02 8 SER B CA 1
ATOM 10356 C C . SER B 1 8 ? 13.674 -88.62 3.494 1 23.02 8 SER B C 1
ATOM 10358 O O . SER B 1 8 ? 13.857 -87.403 3.562 1 23.02 8 SER B O 1
ATOM 10360 N N . ILE B 1 9 ? 14.654 -89.479 4.001 1 25.22 9 ILE B N 1
ATOM 10361 C CA . ILE B 1 9 ? 15.711 -88.998 4.884 1 25.22 9 ILE B CA 1
ATOM 10362 C C . ILE B 1 9 ? 16.848 -88.408 4.053 1 25.22 9 ILE B C 1
ATOM 10364 O O . ILE B 1 9 ? 17.424 -87.38 4.418 1 25.22 9 ILE B O 1
ATOM 10368 N N . SER B 1 10 ? 17.214 -89.195 3.035 1 23.75 10 SER B N 1
ATOM 10369 C CA . SER B 1 10 ? 18.585 -89.022 2.565 1 23.75 10 SER B CA 1
ATOM 10370 C C . SER B 1 10 ? 18.8 -87.627 1.989 1 23.75 10 SER B C 1
ATOM 10372 O O . SER B 1 10 ? 19.932 -87.144 1.924 1 23.75 10 SER B O 1
ATOM 10374 N N . LEU B 1 11 ? 17.823 -87.24 1.081 1 26.24 11 LEU B N 1
ATOM 10375 C CA . LEU B 1 11 ? 18.183 -85.979 0.443 1 26.24 11 LEU B CA 1
ATOM 10376 C C . LEU B 1 11 ? 18.325 -84.867 1.476 1 26.24 11 LEU B C 1
ATOM 10378 O O . LEU B 1 11 ? 18.569 -83.712 1.122 1 26.24 11 LEU B O 1
ATOM 10382 N N . ILE B 1 12 ? 18.034 -85.231 2.779 1 26.87 12 ILE B N 1
ATOM 10383 C CA . ILE B 1 12 ? 17.976 -84.226 3.835 1 26.87 12 ILE B CA 1
ATOM 10384 C C . ILE B 1 12 ? 19.383 -83.72 4.143 1 26.87 12 ILE B C 1
ATOM 10386 O O . ILE B 1 12 ? 19.571 -82.543 4.459 1 26.87 12 ILE B O 1
ATOM 10390 N N . ILE B 1 13 ? 20.296 -84.768 4.138 1 27.73 13 ILE B N 1
ATOM 10391 C CA . ILE B 1 13 ? 21.593 -84.483 4.744 1 27.73 13 ILE B CA 1
ATOM 10392 C C . ILE B 1 13 ? 22.339 -83.449 3.904 1 27.73 13 ILE B C 1
ATOM 10394 O O . ILE B 1 13 ? 23.002 -82.561 4.446 1 27.73 13 ILE B O 1
ATOM 10398 N N . LEU B 1 14 ? 22.404 -83.826 2.56 1 27 14 LEU B N 1
ATOM 10399 C CA . LEU B 1 14 ? 23.303 -83.028 1.734 1 27 14 LEU B CA 1
ATOM 10400 C C . LEU B 1 14 ? 22.936 -81.549 1.804 1 27 14 LEU B C 1
ATOM 10402 O O . LEU B 1 14 ? 23.739 -80.688 1.437 1 27 14 LEU B O 1
ATOM 10406 N N . LEU B 1 15 ? 21.611 -81.221 2.118 1 26.36 15 LEU B N 1
ATOM 10407 C CA . LEU B 1 15 ? 21.228 -79.88 2.544 1 26.36 15 LEU B CA 1
ATOM 10408 C C . LEU B 1 15 ? 21.996 -79.467 3.795 1 26.36 15 LEU B C 1
ATOM 10410 O O . LEU B 1 15 ? 22.033 -78.285 4.144 1 26.36 15 LEU B O 1
ATOM 10414 N N . LEU B 1 16 ? 22.304 -80.443 4.636 1 27.66 16 LEU B N 1
ATOM 10415 C CA . LEU B 1 16 ? 22.914 -80.06 5.904 1 27.66 16 LEU B CA 1
ATOM 10416 C C . LEU B 1 16 ? 24.301 -79.465 5.683 1 27.66 16 LEU B C 1
ATOM 10418 O O . LEU B 1 16 ? 24.698 -78.529 6.38 1 27.66 16 LEU B O 1
ATOM 10422 N N . ILE B 1 17 ? 25.269 -80.333 5.129 1 27.67 17 ILE B N 1
ATOM 10423 C CA . ILE B 1 17 ? 26.672 -79.931 5.099 1 27.67 17 ILE B CA 1
ATOM 10424 C C . ILE B 1 17 ? 26.825 -78.655 4.274 1 27.67 17 ILE B C 1
ATOM 10426 O O . ILE B 1 17 ? 27.605 -77.769 4.63 1 27.67 17 ILE B O 1
ATOM 10430 N N . LEU B 1 18 ? 26.497 -78.696 2.949 1 26.76 18 LEU B N 1
ATOM 10431 C CA . LEU B 1 18 ? 26.847 -77.646 1.999 1 26.76 18 LEU B CA 1
ATOM 10432 C C . LEU B 1 18 ? 26.197 -76.322 2.387 1 26.76 18 LEU B C 1
ATOM 10434 O O . LEU B 1 18 ? 26.313 -75.332 1.662 1 26.76 18 LEU B O 1
ATOM 10438 N N . LEU B 1 19 ? 25.183 -76.214 3.371 1 26.46 19 LEU B N 1
ATOM 10439 C CA . LEU B 1 19 ? 24.474 -75.217 4.165 1 26.46 19 LEU B CA 1
ATOM 10440 C C . LEU B 1 19 ? 25.41 -74.559 5.173 1 26.46 19 LEU B C 1
ATOM 10442 O O . LEU B 1 19 ? 25.056 -73.55 5.788 1 26.46 19 LEU B O 1
ATOM 10446 N N . THR B 1 20 ? 26.237 -75.314 5.917 1 25.23 20 THR B N 1
ATOM 10447 C CA . THR B 1 20 ? 27.122 -74.781 6.946 1 25.23 20 THR B CA 1
ATOM 10448 C C . THR B 1 20 ? 28.264 -73.986 6.319 1 25.23 20 THR B C 1
ATOM 10450 O O . THR B 1 20 ? 29.232 -73.639 6.998 1 25.23 20 THR B O 1
ATOM 10453 N N . SER B 1 21 ? 28.611 -74.307 5.149 1 25.06 21 SER B N 1
ATOM 10454 C CA . SER B 1 21 ? 29.757 -73.48 4.783 1 25.06 21 SER B CA 1
ATOM 10455 C C . SER B 1 21 ? 29.452 -71.998 4.974 1 25.06 21 SER B C 1
ATOM 10457 O O . SER B 1 21 ? 28.402 -71.515 4.544 1 25.06 21 SER B O 1
ATOM 10459 N N . PRO B 1 22 ? 30.046 -71.416 6.118 1 28.31 22 PRO B N 1
ATOM 10460 C CA . PRO B 1 22 ? 29.663 -70.061 6.52 1 28.31 22 PRO B CA 1
ATOM 10461 C C . PRO B 1 22 ? 29.53 -69.109 5.333 1 28.31 22 PRO B C 1
ATOM 10463 O O . PRO B 1 22 ? 30.52 -68.814 4.659 1 28.31 22 PRO B O 1
ATOM 10466 N N . PHE B 1 23 ? 28.73 -69.48 4.411 1 27.67 23 PHE B N 1
ATOM 10467 C CA . PHE B 1 23 ? 28.547 -68.469 3.376 1 27.67 23 PHE B CA 1
ATOM 10468 C C . PHE B 1 23 ? 28.491 -67.073 3.986 1 27.67 23 PHE B C 1
ATOM 10470 O O . PHE B 1 23 ? 27.545 -66.741 4.704 1 27.67 23 PHE B O 1
ATOM 10477 N N . ALA B 1 24 ? 29.615 -66.627 4.367 1 32.47 24 ALA B N 1
ATOM 10478 C CA . ALA B 1 24 ? 29.998 -65.306 4.86 1 32.47 24 ALA B CA 1
ATOM 10479 C C . ALA B 1 24 ? 29.184 -64.209 4.179 1 32.47 24 ALA B C 1
ATOM 10481 O O . ALA B 1 24 ? 29.355 -63.95 2.986 1 32.47 24 ALA B O 1
ATOM 10482 N N . LYS B 1 25 ? 28.031 -64.193 4.477 1 37.36 25 LYS B N 1
ATOM 10483 C CA . LYS B 1 25 ? 27.138 -63.117 4.058 1 37.36 25 LYS B CA 1
ATOM 10484 C C . LYS B 1 25 ? 27.905 -61.814 3.854 1 37.36 25 LYS B C 1
ATOM 10486 O O . LYS B 1 25 ? 28.358 -61.196 4.819 1 37.36 25 LYS B O 1
ATOM 10491 N N . THR B 1 26 ? 28.712 -61.784 2.878 1 38.24 26 THR B N 1
ATOM 10492 C CA . THR B 1 26 ? 29.442 -60.572 2.523 1 38.24 26 THR B CA 1
ATOM 10493 C C . THR B 1 26 ? 28.571 -59.336 2.729 1 38.24 26 THR B C 1
ATOM 10495 O O . THR B 1 26 ? 27.499 -59.218 2.131 1 38.24 26 THR B O 1
ATOM 10498 N N . THR B 1 27 ? 28.402 -58.882 3.802 1 47.22 27 THR B N 1
ATOM 10499 C CA . THR B 1 27 ? 27.702 -57.645 4.131 1 47.22 27 THR B CA 1
ATOM 10500 C C . THR B 1 27 ? 27.892 -56.606 3.03 1 47.22 27 THR B C 1
ATOM 10502 O O . THR B 1 27 ? 29.021 -56.213 2.728 1 47.22 27 THR B O 1
ATOM 10505 N N . LYS B 1 28 ? 27.012 -56.593 2.23 1 72.82 28 LYS B N 1
ATOM 10506 C CA . LYS B 1 28 ? 27.051 -55.632 1.132 1 72.82 28 LYS B CA 1
ATOM 10507 C C . LYS B 1 28 ? 27.256 -54.212 1.651 1 72.82 28 LYS B C 1
ATOM 10509 O O . LYS B 1 28 ? 26.565 -53.777 2.574 1 72.82 28 LYS B O 1
ATOM 10514 N N . LEU B 1 29 ? 28.826 -54.047 1.743 1 77.41 29 LEU B N 1
ATOM 10515 C CA . LEU B 1 29 ? 29.222 -52.711 2.172 1 77.41 29 LEU B CA 1
ATOM 10516 C C . LEU B 1 29 ? 28.061 -51.731 2.038 1 77.41 29 LEU B C 1
ATOM 10518 O O . LEU B 1 29 ? 27.862 -50.875 2.903 1 77.41 29 LEU B O 1
ATOM 10522 N N . GLY B 1 30 ? 26.825 -51.527 0.618 1 83.27 30 GLY B N 1
ATOM 10523 C CA . GLY B 1 30 ? 25.705 -50.629 0.385 1 83.27 30 GLY B CA 1
ATOM 10524 C C . GLY B 1 30 ? 24.624 -50.736 1.445 1 83.27 30 GLY B C 1
ATOM 10525 O O . GLY B 1 30 ? 24.038 -49.728 1.845 1 83.27 30 GLY B O 1
ATOM 10526 N N . ASP B 1 31 ? 24.48 -51.931 1.879 1 80.38 31 ASP B N 1
ATOM 10527 C CA . ASP B 1 31 ? 23.49 -52.154 2.927 1 80.38 31 ASP B CA 1
ATOM 10528 C C . ASP B 1 31 ? 23.929 -51.514 4.243 1 80.38 31 ASP B C 1
ATOM 10530 O O . ASP B 1 31 ? 23.107 -50.954 4.971 1 80.38 31 ASP B O 1
ATOM 10534 N N . LEU B 1 32 ? 25.7 -52.149 4.365 1 78.93 32 LEU B N 1
ATOM 10535 C CA . LEU B 1 32 ? 26.215 -51.506 5.568 1 78.93 32 LEU B CA 1
ATOM 10536 C C . LEU B 1 32 ? 25.967 -50.002 5.529 1 78.93 32 LEU B C 1
ATOM 10538 O O . LEU B 1 32 ? 25.64 -49.395 6.552 1 78.93 32 LEU B O 1
ATOM 10542 N N . LEU B 1 33 ? 25.474 -48.89 4.497 1 84.41 33 LEU B N 1
ATOM 10543 C CA . LEU B 1 33 ? 25.267 -47.457 4.321 1 84.41 33 LEU B CA 1
ATOM 10544 C C . LEU B 1 33 ? 23.813 -47.081 4.587 1 84.41 33 LEU B C 1
ATOM 10546 O O . LEU B 1 33 ? 23.537 -46.114 5.3 1 84.41 33 LEU B O 1
ATOM 10550 N N . LEU B 1 34 ? 22.892 -47.791 4.104 1 88 34 LEU B N 1
ATOM 10551 C CA . LEU B 1 34 ? 21.472 -47.471 4.204 1 88 34 LEU B CA 1
ATOM 10552 C C . LEU B 1 34 ? 20.929 -47.833 5.583 1 88 34 LEU B C 1
ATOM 10554 O O . LEU B 1 34 ? 19.892 -47.314 6.002 1 88 34 LEU B O 1
ATOM 10558 N N . GLU B 1 35 ? 21.545 -48.727 6.392 1 79.03 35 GLU B N 1
ATOM 10559 C CA . GLU B 1 35 ? 21.116 -49.126 7.729 1 79.03 35 GLU B CA 1
ATOM 10560 C C . GLU B 1 35 ? 21.765 -48.254 8.8 1 79.03 35 GLU B C 1
ATOM 10562 O O . GLU B 1 35 ? 21.712 -48.578 9.988 1 79.03 35 GLU B O 1
ATOM 10567 N N . ASN B 1 36 ? 21.779 -47.019 8.932 1 77.28 36 ASN B N 1
ATOM 10568 C CA . ASN B 1 36 ? 22.318 -45.925 9.733 1 77.28 36 ASN B CA 1
ATOM 10569 C C . ASN B 1 36 ? 23.496 -46.383 10.588 1 77.28 36 ASN B C 1
ATOM 10571 O O . ASN B 1 36 ? 23.719 -45.854 11.678 1 77.28 36 ASN B O 1
ATOM 10575 N N . LYS B 1 37 ? 25.585 -47.969 9.949 1 68.55 37 LYS B N 1
ATOM 10576 C CA . LYS B 1 37 ? 26.753 -48.51 10.639 1 68.55 37 LYS B CA 1
ATOM 10577 C C . LYS B 1 37 ? 28.047 -47.97 10.038 1 68.55 37 LYS B C 1
ATOM 10579 O O . LYS B 1 37 ? 28.907 -48.741 9.608 1 68.55 37 LYS B O 1
ATOM 10584 N N . PHE B 1 38 ? 27.549 -46.41 9.764 1 71.29 38 PHE B N 1
ATOM 10585 C CA . PHE B 1 38 ? 28.578 -45.649 9.065 1 71.29 38 PHE B CA 1
ATOM 10586 C C . PHE B 1 38 ? 29.956 -45.943 9.647 1 71.29 38 PHE B C 1
ATOM 10588 O O . PHE B 1 38 ? 30.93 -46.089 8.906 1 71.29 38 PHE B O 1
ATOM 10595 N N . GLU B 1 39 ? 29.981 -46.179 10.971 1 69.28 39 GLU B N 1
ATOM 10596 C CA . GLU B 1 39 ? 31.266 -46.45 11.608 1 69.28 39 GLU B CA 1
ATOM 10597 C C . GLU B 1 39 ? 31.829 -47.797 11.163 1 69.28 39 GLU B C 1
ATOM 10599 O O . GLU B 1 39 ? 33.024 -47.915 10.884 1 69.28 39 GLU B O 1
ATOM 10604 N N . LEU B 1 40 ? 31.133 -49.431 11.472 1 59.2 40 LEU B N 1
ATOM 10605 C CA . LEU B 1 40 ? 31.521 -50.755 10.997 1 59.2 40 LEU B CA 1
ATOM 10606 C C . LEU B 1 40 ? 31.989 -50.698 9.547 1 59.2 40 LEU B C 1
ATOM 10608 O O . LEU B 1 40 ? 32.948 -51.376 9.173 1 59.2 40 LEU B O 1
ATOM 10612 N N . LEU B 1 41 ? 31.198 -49.906 8.193 1 70.03 41 LEU B N 1
ATOM 10613 C CA . LEU B 1 41 ? 31.572 -49.691 6.799 1 70.03 41 LEU B CA 1
ATOM 10614 C C . LEU B 1 41 ? 32.967 -49.084 6.698 1 70.03 41 LEU B C 1
ATOM 10616 O O . LEU B 1 41 ? 33.799 -49.555 5.92 1 70.03 41 LEU B O 1
ATOM 10620 N N . LYS B 1 42 ? 33.231 -47.46 7.589 1 69.38 42 LYS B N 1
ATOM 10621 C CA . LYS B 1 42 ? 34.49 -46.723 7.535 1 69.38 42 LYS B CA 1
ATOM 10622 C C . LYS B 1 42 ? 35.663 -47.605 7.952 1 69.38 42 LYS B C 1
ATOM 10624 O O . LYS B 1 42 ? 36.778 -47.443 7.45 1 69.38 42 LYS B O 1
ATOM 10629 N N . ASN B 1 43 ? 35.446 -48.532 8.89 1 57.94 43 ASN B N 1
ATOM 10630 C CA . ASN B 1 43 ? 36.492 -49.411 9.4 1 57.94 43 ASN B CA 1
ATOM 10631 C C . ASN B 1 43 ? 36.75 -50.583 8.457 1 57.94 43 ASN B C 1
ATOM 10633 O O . ASN B 1 43 ? 37.675 -51.368 8.673 1 57.94 43 ASN B O 1
ATOM 10637 N N . SER B 1 44 ? 35.973 -51.147 7.365 1 54.01 44 SER B N 1
ATOM 10638 C CA . SER B 1 44 ? 36.198 -52.229 6.412 1 54.01 44 SER B CA 1
ATOM 10639 C C . SER B 1 44 ? 37.186 -51.814 5.327 1 54.01 44 SER B C 1
ATOM 10641 O O . SER B 1 44 ? 36.837 -51.056 4.42 1 54.01 44 SER B O 1
ATOM 10643 N N . SER B 1 45 ? 38.207 -51.034 5.617 1 50.57 45 SER B N 1
ATOM 10644 C CA . SER B 1 45 ? 39.347 -50.44 4.927 1 50.57 45 SER B CA 1
ATOM 10645 C C . SER B 1 45 ? 39.622 -51.147 3.604 1 50.57 45 SER B C 1
ATOM 10647 O O . SER B 1 45 ? 40.536 -51.968 3.511 1 50.57 45 SER B O 1
ATOM 10649 N N . ASN B 1 46 ? 38.624 -51.518 2.89 1 56.47 46 ASN B N 1
ATOM 10650 C CA . ASN B 1 46 ? 39.157 -52.154 1.689 1 56.47 46 ASN B CA 1
ATOM 10651 C C . ASN B 1 46 ? 39.347 -51.147 0.559 1 56.47 46 ASN B C 1
ATOM 10653 O O . ASN B 1 46 ? 38.532 -50.238 0.388 1 56.47 46 ASN B O 1
ATOM 10657 N N . GLU B 1 47 ? 40.584 -50.8 0.007 1 67.14 47 GLU B N 1
ATOM 10658 C CA . GLU B 1 47 ? 41.153 -49.953 -1.036 1 67.14 47 GLU B CA 1
ATOM 10659 C C . GLU B 1 47 ? 40.457 -50.183 -2.375 1 67.14 47 GLU B C 1
ATOM 10661 O O . GLU B 1 47 ? 40.983 -49.811 -3.426 1 67.14 47 GLU B O 1
ATOM 10666 N N . ASP B 1 48 ? 39.237 -50.649 -2.38 1 84.81 48 ASP B N 1
ATOM 10667 C CA . ASP B 1 48 ? 38.619 -50.895 -3.679 1 84.81 48 ASP B CA 1
ATOM 10668 C C . ASP B 1 48 ? 37.738 -49.72 -4.099 1 84.81 48 ASP B C 1
ATOM 10670 O O . ASP B 1 48 ? 37.49 -48.809 -3.307 1 84.81 48 ASP B O 1
ATOM 10674 N N . PHE B 1 49 ? 37.334 -49.645 -5.265 1 90.75 49 PHE B N 1
ATOM 10675 C CA . PHE B 1 49 ? 36.595 -48.559 -5.899 1 90.75 49 PHE B CA 1
ATOM 10676 C C . PHE B 1 49 ? 35.278 -48.306 -5.175 1 90.75 49 PHE B C 1
ATOM 10678 O O . PHE B 1 49 ? 34.988 -47.175 -4.78 1 90.75 49 PHE B O 1
ATOM 10685 N N . TYR B 1 50 ? 34.431 -49.326 -4.934 1 89.86 50 TYR B N 1
ATOM 10686 C CA . TYR B 1 50 ? 33.081 -49.182 -4.401 1 89.86 50 TYR B CA 1
ATOM 10687 C C . TYR B 1 50 ? 33.113 -48.669 -2.966 1 89.86 50 TYR B C 1
ATOM 10689 O O . TYR B 1 50 ? 32.286 -47.841 -2.577 1 89.86 50 TYR B O 1
ATOM 10697 N N . SER B 1 51 ? 34.109 -49.124 -2.212 1 88.68 51 SER B N 1
ATOM 10698 C CA . SER B 1 51 ? 34.264 -48.628 -0.848 1 88.68 51 SER B CA 1
ATOM 10699 C C . SER B 1 51 ? 34.558 -47.132 -0.834 1 88.68 51 SER B C 1
ATOM 10701 O O . SER B 1 51 ? 33.988 -46.39 -0.032 1 88.68 51 SER B O 1
ATOM 10703 N N . ASN B 1 52 ? 35.402 -46.7 -1.713 1 92.28 52 ASN B N 1
ATOM 10704 C CA . ASN B 1 52 ? 35.75 -45.284 -1.765 1 92.28 52 ASN B CA 1
ATOM 10705 C C . ASN B 1 52 ? 34.561 -44.43 -2.194 1 92.28 52 ASN B C 1
ATOM 10707 O O . ASN B 1 52 ? 34.416 -43.291 -1.746 1 92.28 52 ASN B O 1
ATOM 10711 N N . VAL B 1 53 ? 33.732 -44.962 -3.034 1 92.72 53 VAL B N 1
ATOM 10712 C CA . VAL B 1 53 ? 32.518 -44.27 -3.456 1 92.72 53 VAL B CA 1
ATOM 10713 C C . VAL B 1 53 ? 31.598 -44.061 -2.256 1 92.72 53 VAL B C 1
ATOM 10715 O O . VAL B 1 53 ? 31.145 -42.943 -2 1 92.72 53 VAL B O 1
ATOM 10718 N N . LEU B 1 54 ? 31.422 -45.095 -1.484 1 91.81 54 LEU B N 1
ATOM 10719 C CA . LEU B 1 54 ? 30.492 -45.038 -0.361 1 91.81 54 LEU B CA 1
ATOM 10720 C C . LEU B 1 54 ? 31.047 -44.164 0.759 1 91.81 54 LEU B C 1
ATOM 10722 O O . LEU B 1 54 ? 30.293 -43.456 1.43 1 91.81 54 LEU B O 1
ATOM 10726 N N . PHE B 1 55 ? 32.406 -44.226 0.86 1 91.22 55 PHE B N 1
ATOM 10727 C CA . PHE B 1 55 ? 33.027 -43.357 1.853 1 91.22 55 PHE B CA 1
ATOM 10728 C C . PHE B 1 55 ? 32.854 -41.891 1.474 1 91.22 55 PHE B C 1
ATOM 10730 O O . PHE B 1 55 ? 32.531 -41.059 2.324 1 91.22 55 PHE B O 1
ATOM 10737 N N . SER B 1 56 ? 33.057 -41.623 0.275 1 92.69 56 SER B N 1
ATOM 10738 C CA . SER B 1 56 ? 32.918 -40.246 -0.189 1 92.69 56 SER B CA 1
ATOM 10739 C C . SER B 1 56 ? 31.508 -39.72 0.055 1 92.69 56 SER B C 1
ATOM 10741 O O . SER B 1 56 ? 31.333 -38.594 0.526 1 92.69 56 SER B O 1
ATOM 10743 N N . ILE B 1 57 ? 30.504 -40.507 -0.193 1 92.85 57 ILE B N 1
ATOM 10744 C CA . ILE B 1 57 ? 29.109 -40.12 -0.013 1 92.85 57 ILE B CA 1
ATOM 10745 C C . ILE B 1 57 ? 28.824 -39.89 1.469 1 92.85 57 ILE B C 1
ATOM 10747 O O . ILE B 1 57 ? 28.19 -38.899 1.84 1 92.85 57 ILE B O 1
ATOM 10751 N N . THR B 1 58 ? 29.371 -40.822 2.28 1 90.65 58 THR B N 1
ATOM 10752 C CA . THR B 1 58 ? 29.148 -40.717 3.718 1 90.65 58 THR B CA 1
ATOM 10753 C C . THR B 1 58 ? 29.755 -39.429 4.267 1 90.65 58 THR B C 1
ATOM 10755 O O . THR B 1 58 ? 29.097 -38.692 5.004 1 90.65 58 THR B O 1
ATOM 10758 N N . TYR B 1 59 ? 31.034 -39.417 3.753 1 90.1 59 TYR B N 1
ATOM 10759 C CA . TYR B 1 59 ? 31.704 -38.22 4.249 1 90.1 59 TYR B CA 1
ATOM 10760 C C . TYR B 1 59 ? 31.028 -36.959 3.725 1 90.1 59 TYR B C 1
ATOM 10762 O O . TYR B 1 59 ? 30.998 -35.933 4.409 1 90.1 59 TYR B O 1
ATOM 10770 N N . LEU B 1 60 ? 30.462 -36.759 2.653 1 91.2 60 LE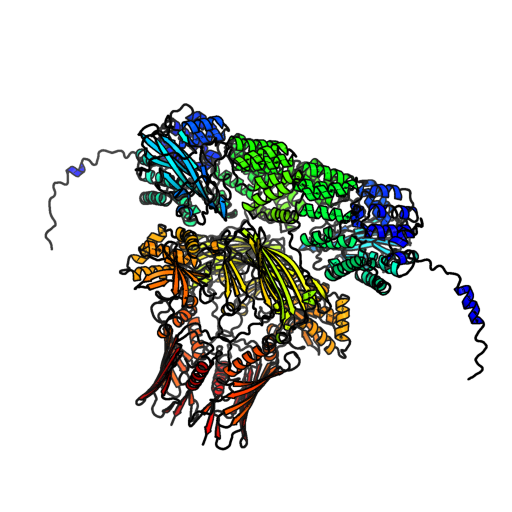U B N 1
ATOM 10771 C CA . LEU B 1 60 ? 29.718 -35.628 2.111 1 91.2 60 LEU B CA 1
ATOM 10772 C C . LEU B 1 60 ? 28.488 -35.329 2.961 1 91.2 60 LEU B C 1
ATOM 10774 O O . LEU B 1 60 ? 28.205 -34.168 3.265 1 91.2 60 LEU B O 1
ATOM 10778 N N . LEU B 1 61 ? 27.806 -36.348 3.376 1 90.75 61 LEU B N 1
ATOM 10779 C CA . LEU B 1 61 ? 26.569 -36.191 4.133 1 90.75 61 LEU B CA 1
ATOM 10780 C C . LEU B 1 61 ? 26.86 -35.745 5.562 1 90.75 61 LEU B C 1
ATOM 10782 O O . LEU B 1 61 ? 26.005 -35.142 6.214 1 90.75 61 LEU B O 1
ATOM 10786 N N . GLU B 1 62 ? 28.13 -36.013 5.995 1 89.16 62 GLU B N 1
ATOM 10787 C CA . GLU B 1 62 ? 28.559 -35.56 7.314 1 89.16 62 GLU B CA 1
ATOM 10788 C C . GLU B 1 62 ? 29.102 -34.135 7.259 1 89.16 62 GLU B C 1
ATOM 10790 O O . GLU B 1 62 ? 29.481 -33.569 8.287 1 89.16 62 GLU B O 1
ATOM 10795 N N . ASP B 1 63 ? 29.217 -33.599 6.109 1 89.77 63 ASP B N 1
ATOM 10796 C CA . ASP B 1 63 ? 29.75 -32.26 5.876 1 89.77 63 ASP B CA 1
ATOM 10797 C C . ASP B 1 63 ? 31.249 -32.208 6.164 1 89.77 63 ASP B C 1
ATOM 10799 O O . ASP B 1 63 ? 31.741 -31.241 6.749 1 89.77 63 ASP B O 1
ATOM 10803 N N . ASN B 1 64 ? 31.851 -33.325 5.914 1 87.9 64 ASN B N 1
ATOM 10804 C CA . ASN B 1 64 ? 33.308 -33.401 5.933 1 87.9 64 ASN B CA 1
ATOM 10805 C C . ASN B 1 64 ? 33.885 -33.449 4.522 1 87.9 64 ASN B C 1
ATOM 10807 O O . ASN B 1 64 ? 34.289 -34.512 4.047 1 87.9 64 ASN B O 1
ATOM 10811 N N . VAL B 1 65 ? 34.091 -32.37 3.983 1 86.52 65 VAL B N 1
ATOM 10812 C CA . VAL B 1 65 ? 34.312 -32.242 2.546 1 86.52 65 VAL B CA 1
ATOM 10813 C C . VAL B 1 65 ? 35.745 -32.646 2.206 1 86.52 65 VAL B C 1
ATOM 10815 O O . VAL B 1 65 ? 36 -33.215 1.142 1 86.52 65 VAL B O 1
ATOM 10818 N N . SER B 1 66 ? 36.683 -32.426 3.056 1 86.27 66 SER B N 1
ATOM 10819 C CA . SER B 1 66 ? 38.071 -32.785 2.787 1 86.27 66 SER B CA 1
ATOM 10820 C C . SER B 1 66 ? 38.23 -34.293 2.622 1 86.27 66 SER B C 1
ATOM 10822 O O . SER B 1 66 ? 38.872 -34.755 1.676 1 86.27 66 SER B O 1
ATOM 10824 N N . GLN B 1 67 ? 37.532 -35.014 3.462 1 88.32 67 GLN B N 1
ATOM 10825 C CA . GLN B 1 67 ? 37.609 -36.469 3.377 1 88.32 67 GLN B CA 1
ATOM 10826 C C . GLN B 1 67 ? 36.798 -36.994 2.196 1 88.32 67 GLN B C 1
ATOM 10828 O O . GLN B 1 67 ? 37.196 -37.963 1.545 1 88.32 67 GLN B O 1
ATOM 10833 N N . ALA B 1 68 ? 35.727 -36.339 1.987 1 91.14 68 ALA B N 1
ATOM 10834 C CA . ALA B 1 68 ? 34.916 -36.746 0.843 1 91.14 68 ALA B CA 1
ATOM 10835 C C . ALA B 1 68 ? 35.697 -36.607 -0.461 1 91.14 68 ALA B C 1
ATOM 10837 O O . ALA B 1 68 ? 35.677 -37.509 -1.303 1 91.14 68 ALA B O 1
ATOM 10838 N N . TRP B 1 69 ? 36.431 -35.536 -0.608 1 90.89 69 TRP B N 1
ATOM 10839 C CA . TRP B 1 69 ? 37.208 -35.308 -1.822 1 90.89 69 TRP B CA 1
ATOM 10840 C C . TRP B 1 69 ? 38.352 -36.31 -1.933 1 90.89 69 TRP B C 1
ATOM 10842 O O . TRP B 1 69 ? 38.617 -36.842 -3.014 1 90.89 69 TRP B O 1
ATOM 10852 N N . ARG B 1 70 ? 38.98 -36.741 -0.927 1 90 70 ARG B N 1
ATOM 10853 C CA . ARG B 1 70 ? 40.087 -37.692 -0.94 1 90 70 ARG B CA 1
ATOM 10854 C C . ARG B 1 70 ? 39.634 -39.052 -1.46 1 90 70 ARG B C 1
ATOM 10856 O O . ARG B 1 70 ? 40.287 -39.641 -2.324 1 90 70 ARG B O 1
ATOM 10863 N N . HIS B 1 71 ? 38.453 -40.247 -0.901 1 91.96 71 HIS B N 1
ATOM 10864 C CA . HIS B 1 71 ? 37.934 -41.556 -1.282 1 91.96 71 HIS B CA 1
ATOM 10865 C C . HIS B 1 71 ? 37.336 -41.525 -2.684 1 91.96 71 HIS B C 1
ATOM 10867 O O . HIS B 1 71 ? 37.398 -42.519 -3.412 1 91.96 71 HIS B O 1
ATOM 10873 N N . TRP B 1 72 ? 36.876 -39.609 -3.087 1 93.35 72 TRP B N 1
ATOM 10874 C CA . TRP B 1 72 ? 36.386 -39.486 -4.456 1 93.35 72 TRP B CA 1
ATOM 10875 C C . TRP B 1 72 ? 37.542 -39.483 -5.45 1 93.35 72 TRP B C 1
ATOM 10877 O O . TRP B 1 72 ? 37.479 -40.147 -6.488 1 93.35 72 TRP B O 1
ATOM 10887 N N . LYS B 1 73 ? 38.58 -38.672 -5.114 1 92.47 73 LYS B N 1
ATOM 10888 C CA . LYS B 1 73 ? 39.767 -38.63 -5.964 1 92.47 73 LYS B CA 1
ATOM 10889 C C . LYS B 1 73 ? 40.339 -40.028 -6.18 1 92.47 73 LYS B C 1
ATOM 10891 O O . LYS B 1 73 ? 40.67 -40.401 -7.307 1 92.47 73 LYS B O 1
ATOM 10896 N N . LYS B 1 74 ? 40.33 -40.792 -5.173 1 93.34 74 LYS B N 1
ATOM 10897 C CA . LYS B 1 74 ? 40.836 -42.159 -5.258 1 93.34 74 LYS B CA 1
ATOM 10898 C C . LYS B 1 74 ? 39.939 -43.023 -6.14 1 93.34 74 LYS B C 1
ATOM 10900 O O . LYS B 1 74 ? 40.43 -43.853 -6.908 1 93.34 74 LYS B O 1
ATOM 10905 N N . SER B 1 75 ? 38.673 -42.786 -5.958 1 94.15 75 SER B N 1
ATOM 10906 C CA . SER B 1 75 ? 37.739 -43.561 -6.769 1 94.15 75 SER B CA 1
ATOM 10907 C C . SER B 1 75 ? 37.883 -43.227 -8.25 1 94.15 75 SER B C 1
ATOM 10909 O O . SER B 1 75 ? 37.77 -44.109 -9.104 1 94.15 75 SER B O 1
ATOM 10911 N N . ILE B 1 76 ? 38.154 -41.989 -8.613 1 94.09 76 ILE B N 1
ATOM 10912 C CA . ILE B 1 76 ? 38.331 -41.577 -10.001 1 94.09 76 ILE B CA 1
ATOM 10913 C C . ILE B 1 76 ? 39.603 -42.205 -10.566 1 94.09 76 ILE B C 1
ATOM 10915 O O . ILE B 1 76 ? 39.638 -42.611 -11.73 1 94.09 76 ILE B O 1
ATOM 10919 N N . GLU B 1 77 ? 40.613 -42.407 -9.668 1 92 77 GLU B N 1
ATOM 10920 C CA . GLU B 1 77 ? 41.868 -43.024 -10.087 1 92 77 GLU B CA 1
ATOM 10921 C C . GLU B 1 77 ? 41.674 -44.503 -10.412 1 92 77 GLU B C 1
ATOM 10923 O O . GLU B 1 77 ? 42.27 -45.018 -11.36 1 92 77 GLU B O 1
ATOM 10928 N N . ILE B 1 78 ? 40.764 -45.193 -9.539 1 91.98 78 ILE B N 1
ATOM 10929 C CA . ILE B 1 78 ? 40.566 -46.634 -9.645 1 91.98 78 ILE B CA 1
ATOM 10930 C C . ILE B 1 78 ? 39.682 -46.947 -10.849 1 91.98 78 ILE B C 1
ATOM 10932 O O . ILE B 1 78 ? 40.02 -47.805 -11.669 1 91.98 78 ILE B O 1
ATOM 10936 N N . LYS B 1 79 ? 38.536 -46.339 -11.063 1 93.11 79 LYS B N 1
ATOM 10937 C CA . LYS B 1 79 ? 37.57 -46.62 -12.121 1 93.11 79 LYS B CA 1
ATOM 10938 C C . LYS B 1 79 ? 36.888 -45.34 -12.597 1 93.11 79 LYS B C 1
ATOM 10940 O O . LYS B 1 79 ? 35.731 -45.085 -12.259 1 93.11 79 LYS B O 1
ATOM 10945 N N . PRO B 1 80 ? 37.444 -44.493 -13.579 1 92.47 80 PRO B N 1
ATOM 10946 C CA . PRO B 1 80 ? 36.937 -43.174 -13.964 1 92.47 80 PRO B CA 1
ATOM 10947 C C . PRO B 1 80 ? 35.637 -43.252 -14.761 1 92.47 80 PRO B C 1
ATOM 10949 O O . PRO B 1 80 ? 34.902 -42.265 -14.849 1 92.47 80 PRO B O 1
ATOM 10952 N N . ASN B 1 81 ? 35.153 -44.329 -15.28 1 91.16 81 ASN B N 1
ATOM 10953 C CA . ASN B 1 81 ? 33.989 -44.406 -16.156 1 91.16 81 ASN B CA 1
ATOM 10954 C C . ASN B 1 81 ? 32.744 -44.858 -15.397 1 91.16 81 ASN B C 1
ATOM 10956 O O . ASN B 1 81 ? 31.702 -45.116 -16.002 1 91.16 81 ASN B O 1
ATOM 10960 N N . SER B 1 82 ? 32.873 -44.851 -14.124 1 92.53 82 SER B N 1
ATOM 10961 C CA . SER B 1 82 ? 31.749 -45.305 -13.311 1 92.53 82 SER B CA 1
ATOM 10962 C C . SER B 1 82 ? 30.673 -44.231 -13.206 1 92.53 82 SER B C 1
ATOM 10964 O O . SER B 1 82 ? 30.982 -43.046 -13.063 1 92.53 82 SER B O 1
ATOM 10966 N N . PRO B 1 83 ? 29.397 -44.57 -13.264 1 92.06 83 PRO B N 1
ATOM 10967 C CA . PRO B 1 83 ? 28.311 -43.601 -13.102 1 92.06 83 PRO B CA 1
ATOM 10968 C C . PRO B 1 83 ? 28.225 -43.043 -11.683 1 92.06 83 PRO B C 1
ATOM 10970 O O . PRO B 1 83 ? 27.544 -42.041 -11.451 1 92.06 83 PRO B O 1
ATOM 10973 N N . TRP B 1 84 ? 28.932 -43.627 -10.755 1 94.23 84 TRP B N 1
ATOM 10974 C CA . TRP B 1 84 ? 28.918 -43.171 -9.369 1 94.23 84 TRP B CA 1
ATOM 10975 C C . TRP B 1 84 ? 29.514 -41.772 -9.25 1 94.23 84 TRP B C 1
ATOM 10977 O O . TRP B 1 84 ? 29.217 -41.043 -8.3 1 94.23 84 TRP B O 1
ATOM 10987 N N . HIS B 1 85 ? 30.326 -41.439 -10.202 1 93.81 85 HIS B N 1
ATOM 10988 C CA . HIS B 1 85 ? 30.924 -40.109 -10.152 1 93.81 85 HIS B CA 1
ATOM 10989 C C . HIS B 1 85 ? 29.872 -39.024 -10.352 1 93.81 85 HIS B C 1
ATOM 10991 O O . HIS B 1 85 ? 29.992 -37.928 -9.8 1 93.81 85 HIS B O 1
ATOM 10997 N N . GLN B 1 86 ? 28.857 -39.304 -11.059 1 93.28 86 GLN B N 1
ATOM 10998 C CA . GLN B 1 86 ? 27.744 -38.371 -11.201 1 93.28 86 GLN B CA 1
ATOM 10999 C C . GLN B 1 86 ? 26.978 -38.225 -9.889 1 93.28 86 GLN B C 1
ATOM 11001 O O . GLN B 1 86 ? 26.539 -37.128 -9.539 1 93.28 86 GLN B O 1
ATOM 11006 N N . VAL B 1 87 ? 26.859 -39.299 -9.158 1 93.79 87 VAL B N 1
ATOM 11007 C CA . VAL B 1 87 ? 26.164 -39.271 -7.876 1 93.79 87 VAL B CA 1
ATOM 11008 C C . VAL B 1 87 ? 26.929 -38.388 -6.892 1 93.79 87 VAL B C 1
ATOM 11010 O O . VAL B 1 87 ? 26.358 -37.472 -6.296 1 93.79 87 VAL B O 1
ATOM 11013 N N . ILE B 1 88 ? 28.229 -38.671 -6.837 1 93.63 88 ILE B N 1
ATOM 11014 C CA . ILE B 1 88 ? 29.049 -37.932 -5.883 1 93.63 88 ILE B CA 1
ATOM 11015 C C . ILE B 1 88 ? 29.108 -36.46 -6.285 1 93.63 88 ILE B C 1
ATOM 11017 O O . ILE B 1 88 ? 28.998 -35.573 -5.436 1 93.63 88 ILE B O 1
ATOM 11021 N N . GLY B 1 89 ? 29.282 -36.229 -7.587 1 91.09 89 GLY B N 1
ATOM 11022 C CA . GLY B 1 89 ? 29.375 -34.867 -8.089 1 91.09 89 GLY B CA 1
ATOM 11023 C C . GLY B 1 89 ? 28.128 -34.046 -7.819 1 91.09 89 GLY B C 1
ATOM 11024 O O . GLY B 1 89 ? 28.217 -32.899 -7.378 1 91.09 89 GLY B O 1
ATOM 11025 N N . LEU B 1 90 ? 26.964 -34.563 -7.983 1 91.28 90 LEU B N 1
ATOM 11026 C CA . LEU B 1 90 ? 25.707 -33.834 -7.853 1 91.28 90 LEU B CA 1
ATOM 11027 C C . LEU B 1 90 ? 25.298 -33.713 -6.389 1 91.28 90 LEU B C 1
ATOM 11029 O O . LEU B 1 90 ? 24.687 -32.718 -5.991 1 91.28 90 LEU B O 1
ATOM 11033 N N . LEU B 1 91 ? 25.675 -34.742 -5.645 1 90.56 91 LEU B N 1
ATOM 11034 C CA . LEU B 1 91 ? 25.383 -34.677 -4.218 1 90.56 91 LEU B CA 1
ATOM 11035 C C . LEU B 1 91 ? 26.165 -33.548 -3.554 1 90.56 91 LEU B C 1
ATOM 11037 O O . LEU B 1 91 ? 25.67 -32.907 -2.624 1 90.56 91 LEU B O 1
ATOM 11041 N N . GLY B 1 92 ? 27.368 -33.394 -4.078 1 87.07 92 GLY B N 1
ATOM 11042 C CA . GLY B 1 92 ? 28.221 -32.369 -3.497 1 87.07 92 GLY B CA 1
ATOM 11043 C C . GLY B 1 92 ? 28.323 -31.122 -4.356 1 87.07 92 GLY B C 1
ATOM 11044 O O . GLY B 1 92 ? 29.287 -30.362 -4.243 1 87.07 92 GLY B O 1
ATOM 11045 N N . TYR B 1 93 ? 27.499 -30.863 -5.184 1 81.89 93 TYR B N 1
ATOM 11046 C CA . TYR B 1 93 ? 27.577 -29.82 -6.2 1 81.89 93 TYR B CA 1
ATOM 11047 C C . TYR B 1 93 ? 27.887 -28.467 -5.57 1 81.89 93 TYR B C 1
ATOM 11049 O O . TYR B 1 93 ? 28.789 -27.757 -6.022 1 81.89 93 TYR B O 1
ATOM 11057 N N . ASP B 1 94 ? 27.189 -28.076 -4.591 1 72.74 94 ASP B N 1
ATOM 11058 C CA . ASP B 1 94 ? 27.37 -26.768 -3.967 1 72.74 94 ASP B CA 1
ATOM 11059 C C . ASP B 1 94 ? 28.698 -26.697 -3.217 1 72.74 94 ASP B C 1
ATOM 11061 O O . ASP B 1 94 ? 29.275 -25.617 -3.068 1 72.74 94 ASP B O 1
ATOM 11065 N N . LEU B 1 95 ? 29.165 -27.834 -2.913 1 77.42 95 LEU B N 1
ATOM 11066 C CA . LEU B 1 95 ? 30.383 -27.945 -2.117 1 77.42 95 LEU B CA 1
ATOM 11067 C C . LEU B 1 95 ? 31.621 -27.829 -3 1 77.42 95 LEU B C 1
ATOM 11069 O O . LEU B 1 95 ? 32.574 -27.129 -2.65 1 77.42 95 LEU B O 1
ATOM 11073 N N . TRP B 1 96 ? 31.51 -28.448 -4.07 1 78.38 96 TRP B N 1
ATOM 11074 C CA . TRP B 1 96 ? 32.696 -28.531 -4.915 1 78.38 96 TRP B CA 1
ATOM 11075 C C . TRP B 1 96 ? 33.055 -27.164 -5.487 1 78.38 96 TRP B C 1
ATOM 11077 O O . TRP B 1 96 ? 34.234 -26.832 -5.627 1 78.38 96 TRP B O 1
ATOM 11087 N N . ASP B 1 97 ? 32.087 -26.336 -5.7 1 75.63 97 ASP B N 1
ATOM 11088 C CA . ASP B 1 97 ? 32.301 -24.998 -6.241 1 75.63 97 ASP B CA 1
ATOM 11089 C C . ASP B 1 97 ? 32.946 -24.082 -5.203 1 75.63 97 ASP B C 1
ATOM 11091 O O . ASP B 1 97 ? 33.575 -23.082 -5.555 1 75.63 97 ASP B O 1
ATOM 11095 N N . SER B 1 98 ? 32.8 -24.489 -4.008 1 76.73 98 SER B N 1
ATOM 11096 C CA . SER B 1 98 ? 33.306 -23.646 -2.931 1 76.73 98 SER B CA 1
ATOM 11097 C C . SER B 1 98 ? 34.708 -24.072 -2.507 1 76.73 98 SER B C 1
ATOM 11099 O O . SER B 1 98 ? 35.377 -23.363 -1.753 1 76.73 98 SER B O 1
ATOM 11101 N N . LEU B 1 99 ? 35.178 -25.268 -3.092 1 77.61 99 LEU B N 1
ATOM 11102 C CA . LEU B 1 99 ? 36.509 -25.771 -2.77 1 77.61 99 LEU B CA 1
ATOM 11103 C C . LEU B 1 99 ? 37.433 -25.677 -3.979 1 77.61 99 LEU B C 1
ATOM 11105 O O . LEU B 1 99 ? 36.971 -25.704 -5.122 1 77.61 99 LEU B O 1
ATOM 11109 N N . PRO B 1 100 ? 38.69 -25.422 -3.777 1 75.72 100 PRO B N 1
ATOM 11110 C CA . PRO B 1 100 ? 39.641 -25.335 -4.887 1 75.72 100 PRO B CA 1
ATOM 11111 C C . PRO B 1 100 ? 40.023 -26.704 -5.446 1 75.72 100 PRO B C 1
ATOM 11113 O O . PRO B 1 100 ? 41.207 -27.05 -5.486 1 75.72 100 PRO B O 1
ATOM 11116 N N . ILE B 1 101 ? 39.029 -27.417 -5.921 1 84.55 101 ILE B N 1
ATOM 11117 C CA . ILE B 1 101 ? 39.326 -28.788 -6.323 1 84.55 101 ILE B CA 1
ATOM 11118 C C . ILE B 1 101 ? 39.578 -28.842 -7.828 1 84.55 101 ILE B C 1
ATOM 11120 O O . ILE B 1 101 ? 40.109 -29.83 -8.34 1 84.55 101 ILE B O 1
ATOM 11124 N N . TYR B 1 102 ? 39.222 -27.785 -8.522 1 88.14 102 TYR B N 1
ATOM 11125 C CA . TYR B 1 102 ? 39.197 -27.829 -9.98 1 88.14 102 TYR B CA 1
ATOM 11126 C C . TYR B 1 102 ? 40.61 -27.898 -10.548 1 88.14 102 TYR B C 1
ATOM 11128 O O . TYR B 1 102 ? 40.842 -28.541 -11.574 1 88.14 102 TYR B O 1
ATOM 11136 N N . LYS B 1 103 ? 41.524 -27.311 -9.87 1 88.56 103 LYS B N 1
ATOM 11137 C CA . LYS B 1 103 ? 42.91 -27.425 -10.315 1 88.56 103 LYS B CA 1
ATOM 11138 C C . LYS B 1 103 ? 43.394 -28.87 -10.24 1 88.56 103 LYS B C 1
ATOM 11140 O O . LYS B 1 103 ? 44.062 -29.354 -11.156 1 88.56 103 LYS B O 1
ATOM 11145 N N . GLU B 1 104 ? 42.979 -29.507 -9.174 1 89.56 104 GLU B N 1
ATOM 11146 C CA . GLU B 1 104 ? 43.356 -30.906 -8.995 1 89.56 104 GLU B CA 1
ATOM 11147 C C . GLU B 1 104 ? 42.632 -31.805 -9.992 1 89.56 104 GLU B C 1
ATOM 11149 O O . GLU B 1 104 ? 43.203 -32.779 -10.487 1 89.56 104 GLU B O 1
ATOM 11154 N N . LEU B 1 105 ? 41.529 -31.428 -10.239 1 91.84 105 LEU B N 1
ATOM 11155 C CA . LEU B 1 105 ? 40.738 -32.226 -11.169 1 91.84 105 LEU B CA 1
ATOM 11156 C C . LEU B 1 105 ? 41.336 -32.177 -12.571 1 91.84 105 LEU B C 1
ATOM 11158 O O . LEU B 1 105 ? 41.349 -33.185 -13.281 1 91.84 105 LEU B O 1
ATOM 11162 N N . ILE B 1 106 ? 41.798 -31.055 -13.001 1 94.02 106 ILE B N 1
ATOM 11163 C CA . ILE B 1 106 ? 42.428 -30.919 -14.31 1 94.02 106 ILE B CA 1
ATOM 11164 C C . ILE B 1 106 ? 43.666 -31.809 -14.381 1 94.02 106 ILE B C 1
ATOM 11166 O O . ILE B 1 106 ? 43.858 -32.54 -15.355 1 94.02 106 ILE B O 1
ATOM 11170 N N . THR B 1 107 ? 44.395 -31.84 -13.308 1 91.86 107 THR B N 1
ATOM 11171 C CA . THR B 1 107 ? 45.613 -32.641 -13.271 1 91.86 107 THR B CA 1
ATOM 11172 C C . THR B 1 107 ? 45.282 -34.13 -13.297 1 91.86 107 THR B C 1
ATOM 11174 O O . THR B 1 107 ? 45.967 -34.912 -13.96 1 91.86 107 THR B O 1
ATOM 11177 N N . LEU B 1 108 ? 44.226 -34.388 -12.637 1 92.17 108 LEU B N 1
ATOM 11178 C CA . LEU B 1 108 ? 43.817 -35.783 -12.508 1 92.17 108 LEU B CA 1
ATOM 11179 C C . LEU B 1 108 ? 43.324 -36.33 -13.843 1 92.17 108 LEU B C 1
ATOM 11181 O O . LEU B 1 108 ? 43.627 -37.47 -14.201 1 92.17 108 LEU B O 1
ATOM 11185 N N . LEU B 1 109 ? 42.631 -35.54 -14.66 1 92.87 109 LEU B N 1
ATOM 11186 C CA . LEU B 1 109 ? 41.911 -36.055 -15.82 1 92.87 109 LEU B CA 1
ATOM 11187 C C . LEU B 1 109 ? 42.678 -35.77 -17.106 1 92.87 109 LEU B C 1
ATOM 11189 O O . LEU B 1 109 ? 42.431 -36.404 -18.135 1 92.87 109 LEU B O 1
ATOM 11193 N N . ARG B 1 110 ? 43.539 -34.851 -17.176 1 87.05 110 ARG B N 1
ATOM 11194 C CA . ARG B 1 110 ? 44.236 -34.41 -18.379 1 87.05 110 ARG B CA 1
ATOM 11195 C C . ARG B 1 110 ? 44.934 -35.578 -19.068 1 87.05 110 ARG B C 1
ATOM 11197 O O . ARG B 1 110 ? 44.898 -35.694 -20.295 1 87.05 110 ARG B O 1
ATOM 11204 N N . GLU B 1 111 ? 45.604 -36.608 -18.343 1 80.04 111 GLU B N 1
ATOM 11205 C CA . GLU B 1 111 ? 46.382 -37.648 -19.01 1 80.04 111 GLU B CA 1
ATOM 11206 C C . GLU B 1 111 ? 45.679 -39 -18.928 1 80.04 111 GLU B C 1
ATOM 11208 O O . GLU B 1 111 ? 46.263 -40.031 -19.271 1 80.04 111 GLU B O 1
ATOM 11213 N N . LYS B 1 112 ? 44.346 -38.807 -18.577 1 83.69 112 LYS B N 1
ATOM 11214 C CA . LYS B 1 112 ? 43.626 -40.068 -18.432 1 83.69 112 LYS B CA 1
ATOM 11215 C C . LYS B 1 112 ? 42.595 -40.244 -19.543 1 83.69 112 LYS B C 1
ATOM 11217 O O . LYS B 1 112 ? 42.017 -39.265 -20.021 1 83.69 112 LYS B O 1
ATOM 11222 N N . ASP B 1 113 ? 42.52 -41.384 -19.994 1 81.07 113 ASP B N 1
ATOM 11223 C CA . ASP B 1 113 ? 41.457 -41.726 -20.934 1 81.07 113 ASP B CA 1
ATOM 11224 C C . ASP B 1 113 ? 40.156 -42.044 -20.201 1 81.07 113 ASP B C 1
ATOM 11226 O O . ASP B 1 113 ? 40.091 -43.003 -19.429 1 81.07 113 ASP B O 1
ATOM 11230 N N . PHE B 1 114 ? 39.259 -41.097 -20.16 1 88.11 114 PHE B N 1
ATOM 11231 C CA . PHE B 1 114 ? 37.975 -41.288 -19.497 1 88.11 114 PHE B CA 1
ATOM 11232 C C . PHE B 1 114 ? 36.828 -40.858 -20.404 1 88.11 114 PHE B C 1
ATOM 11234 O O . PHE B 1 114 ? 37.001 -39.993 -21.264 1 88.11 114 PHE B O 1
ATOM 11241 N N . ASN B 1 115 ? 35.684 -41.609 -20.294 1 86.3 115 ASN B N 1
ATOM 11242 C CA . ASN B 1 115 ? 34.487 -41.319 -21.077 1 86.3 115 ASN B CA 1
ATOM 11243 C C . ASN B 1 115 ? 33.243 -41.256 -20.196 1 86.3 115 ASN B C 1
ATOM 11245 O O . ASN B 1 115 ? 32.212 -41.844 -20.526 1 86.3 115 ASN B O 1
ATOM 11249 N N . ASN B 1 116 ? 33.413 -40.581 -19.112 1 89.8 116 ASN B N 1
ATOM 11250 C CA . ASN B 1 116 ? 32.291 -40.349 -18.209 1 89.8 116 ASN B CA 1
ATOM 11251 C C . ASN B 1 116 ? 31.684 -38.964 -18.413 1 89.8 116 ASN B C 1
ATOM 11253 O O . ASN B 1 116 ? 32.389 -37.956 -18.343 1 89.8 116 ASN B O 1
ATOM 11257 N N . SER B 1 117 ? 30.416 -38.935 -18.679 1 87.77 117 SER B N 1
ATOM 11258 C CA . SER B 1 117 ? 29.732 -37.703 -19.057 1 87.77 117 SER B CA 1
ATOM 11259 C C . SER B 1 117 ? 29.903 -36.626 -17.99 1 87.77 117 SER B C 1
ATOM 11261 O O . SER B 1 117 ? 30.15 -35.461 -18.31 1 87.77 117 SER B O 1
ATOM 11263 N N . TYR B 1 118 ? 29.773 -36.979 -16.798 1 91.66 118 TYR B N 1
ATOM 11264 C CA . TYR B 1 118 ? 29.825 -35.975 -15.741 1 91.66 118 TYR B CA 1
ATOM 11265 C C . TYR B 1 118 ? 31.252 -35.49 -15.519 1 91.66 118 TYR B C 1
ATOM 11267 O O . TYR B 1 118 ? 31.48 -34.303 -15.272 1 91.66 118 TYR B O 1
ATOM 11275 N N . LEU B 1 119 ? 32.176 -36.405 -15.568 1 92.79 119 LEU B N 1
ATOM 11276 C CA . LEU B 1 119 ? 33.568 -35.998 -15.41 1 92.79 119 LEU B CA 1
ATOM 11277 C C . LEU B 1 119 ? 34.009 -35.109 -16.569 1 92.79 119 LEU B C 1
ATOM 11279 O O . LEU B 1 119 ? 34.823 -34.202 -16.386 1 92.79 119 LEU B O 1
ATOM 11283 N N . GLU B 1 120 ? 33.467 -35.42 -17.74 1 92.54 120 GLU B N 1
ATOM 11284 C CA . GLU B 1 120 ? 33.746 -34.542 -18.872 1 92.54 120 GLU B CA 1
ATOM 11285 C C . GLU B 1 120 ? 33.216 -33.133 -18.622 1 92.54 120 GLU B C 1
ATOM 11287 O O . GLU B 1 120 ? 33.9 -32.148 -18.907 1 92.54 120 GLU B O 1
ATOM 11292 N N . TYR B 1 121 ? 32.058 -33.053 -18.166 1 92.86 121 TYR B N 1
ATOM 11293 C CA . TYR B 1 121 ? 31.453 -31.777 -17.803 1 92.86 121 TYR B CA 1
ATOM 11294 C C . TYR B 1 121 ? 32.298 -31.048 -16.765 1 92.86 121 TYR B C 1
ATOM 11296 O O . TYR B 1 121 ? 32.562 -29.851 -16.9 1 92.86 121 TYR B O 1
ATOM 11304 N N . LEU B 1 122 ? 32.721 -31.795 -15.767 1 92.43 122 LEU B N 1
ATOM 11305 C CA . LEU B 1 122 ? 33.497 -31.189 -14.69 1 92.43 122 LEU B CA 1
ATOM 11306 C C . LEU B 1 122 ? 34.856 -30.718 -15.198 1 92.43 122 LEU B C 1
ATOM 11308 O O . LEU B 1 122 ? 35.384 -29.709 -14.725 1 92.43 122 LEU B O 1
ATOM 11312 N N . TYR B 1 123 ? 35.389 -31.588 -16.066 1 93.71 123 TYR B N 1
ATOM 11313 C CA . TYR B 1 123 ? 36.667 -31.191 -16.648 1 93.71 123 TYR B CA 1
ATOM 11314 C C . TYR B 1 123 ? 36.533 -29.882 -17.416 1 93.71 123 TYR B C 1
ATOM 11316 O O . TYR B 1 123 ? 37.346 -28.97 -17.247 1 93.71 123 TYR B O 1
ATOM 11324 N N . TRP B 1 124 ? 35.55 -29.764 -18.245 1 93.75 124 TRP B N 1
ATOM 11325 C CA . TRP B 1 124 ? 35.26 -28.542 -18.987 1 93.75 124 TRP B CA 1
ATOM 11326 C C . TRP B 1 124 ? 35.054 -27.365 -18.039 1 93.75 124 TRP B C 1
ATOM 11328 O O . TRP B 1 124 ? 35.631 -26.293 -18.236 1 93.75 124 TRP B O 1
ATOM 11338 N N . LYS B 1 125 ? 34.245 -27.545 -16.994 1 91.98 125 LYS B N 1
ATOM 11339 C CA . LYS B 1 125 ? 33.978 -26.509 -16 1 91.98 125 LYS B CA 1
ATOM 11340 C C . LYS B 1 125 ? 35.256 -26.104 -15.272 1 91.98 125 LYS B C 1
ATOM 11342 O O . LYS B 1 125 ? 35.448 -24.93 -14.948 1 91.98 125 LYS B O 1
ATOM 11347 N N . ALA B 1 126 ? 36.068 -27.112 -15.004 1 93.42 126 ALA B N 1
ATOM 11348 C CA . ALA B 1 126 ? 37.331 -26.851 -14.32 1 93.42 126 ALA B CA 1
ATOM 11349 C C . ALA B 1 126 ? 38.239 -25.961 -15.164 1 93.42 126 ALA B C 1
ATOM 11351 O O . ALA B 1 126 ? 38.924 -25.083 -14.635 1 93.42 126 ALA B O 1
ATOM 11352 N N . LEU B 1 127 ? 38.263 -26.231 -16.45 1 94.67 127 LEU B N 1
ATOM 11353 C CA . LEU B 1 127 ? 39.057 -25.391 -17.34 1 94.67 127 LEU B CA 1
ATOM 11354 C C . LEU B 1 127 ? 38.584 -23.942 -17.285 1 94.67 127 LEU B C 1
ATOM 11356 O O . LEU B 1 127 ? 39.398 -23.022 -17.176 1 94.67 127 LEU B O 1
ATOM 11360 N N . LEU B 1 128 ? 37.32 -23.698 -17.258 1 93.01 128 LEU B N 1
ATOM 11361 C CA . LEU B 1 128 ? 36.753 -22.355 -17.194 1 93.01 128 LEU B CA 1
ATOM 11362 C C . LEU B 1 128 ? 37.009 -21.721 -15.831 1 93.01 128 LEU B C 1
ATOM 11364 O O . LEU B 1 128 ? 37.236 -20.513 -15.736 1 93.01 128 LEU B O 1
ATOM 11368 N N . SER B 1 129 ? 36.902 -22.593 -14.768 1 92.15 129 SER B N 1
ATOM 11369 C CA . SER B 1 129 ? 37.137 -22.116 -13.409 1 92.15 129 SER B CA 1
ATOM 11370 C C . SER B 1 129 ? 38.55 -21.566 -13.253 1 92.15 129 SER B C 1
ATOM 11372 O O . SER B 1 129 ? 38.788 -20.672 -12.438 1 92.15 129 SER B O 1
ATOM 11374 N N . GLN B 1 130 ? 39.493 -22.175 -14.069 1 92.58 130 GLN B N 1
ATOM 11375 C CA . GLN B 1 130 ? 40.878 -21.719 -14.015 1 92.58 130 GLN B CA 1
ATOM 11376 C C . GLN B 1 130 ? 41.172 -20.72 -15.131 1 92.58 130 GLN B C 1
ATOM 11378 O O . GLN B 1 130 ? 42.334 -20.466 -15.453 1 92.58 130 GLN B O 1
ATOM 11383 N N . ASN B 1 131 ? 40.225 -20.252 -15.776 1 92.16 131 ASN B N 1
ATOM 11384 C CA . ASN B 1 131 ? 40.27 -19.215 -16.801 1 92.16 131 ASN B CA 1
ATOM 11385 C C . ASN B 1 131 ? 41.098 -19.653 -18.006 1 92.16 131 ASN B C 1
ATOM 11387 O O . ASN B 1 131 ? 41.82 -18.846 -18.594 1 92.16 131 ASN B O 1
ATOM 11391 N N . LEU B 1 132 ? 41.055 -20.985 -18.263 1 93.81 132 LEU B N 1
ATOM 11392 C CA . LEU B 1 132 ? 41.666 -21.542 -19.465 1 93.81 132 LEU B CA 1
ATOM 11393 C C . LEU B 1 132 ? 40.643 -21.658 -20.59 1 93.81 132 LEU B C 1
ATOM 11395 O O . LEU B 1 132 ? 40.346 -22.762 -21.053 1 93.81 132 LEU B O 1
ATOM 11399 N N . VAL B 1 133 ? 40.22 -20.498 -21.123 1 93.46 133 VAL B N 1
ATOM 11400 C CA . VAL B 1 133 ? 39.059 -20.37 -21.998 1 93.46 133 VAL B CA 1
ATOM 11401 C C . VAL B 1 133 ? 39.353 -21.024 -23.347 1 93.46 133 VAL B C 1
ATOM 11403 O O . VAL B 1 133 ? 38.507 -21.732 -23.898 1 93.46 133 VAL B O 1
ATOM 11406 N N . GLN B 1 134 ? 40.523 -20.934 -23.869 1 93.4 134 GLN B N 1
ATOM 11407 C CA . GLN B 1 134 ? 40.888 -21.499 -25.164 1 93.4 134 GLN B CA 1
ATOM 11408 C C . GLN B 1 134 ? 40.905 -23.024 -25.114 1 93.4 134 GLN B C 1
ATOM 11410 O O . GLN B 1 134 ? 40.447 -23.686 -26.047 1 93.4 134 GLN B O 1
ATOM 11415 N N . GLU B 1 135 ? 41.38 -23.49 -23.994 1 94.36 135 GLU B N 1
ATOM 11416 C CA . GLU B 1 135 ? 41.401 -24.94 -23.827 1 94.36 135 GLU B CA 1
ATOM 11417 C C . GLU B 1 135 ? 39.988 -25.503 -23.705 1 94.36 135 GLU B C 1
ATOM 11419 O O . GLU B 1 135 ? 39.696 -26.579 -24.231 1 94.36 135 GLU B O 1
ATOM 11424 N N . ALA B 1 136 ? 39.234 -24.767 -22.997 1 94.77 136 ALA B N 1
ATOM 11425 C CA . ALA B 1 136 ? 37.847 -25.196 -22.841 1 94.77 136 ALA B CA 1
ATOM 11426 C C . ALA B 1 136 ? 37.119 -25.198 -24.182 1 94.77 136 ALA B C 1
ATOM 11428 O O . ALA B 1 136 ? 36.315 -26.091 -24.458 1 94.77 136 ALA B O 1
ATOM 11429 N N . GLU B 1 137 ? 37.384 -24.216 -25.032 1 94.01 137 GLU B N 1
ATOM 11430 C CA . GLU B 1 137 ? 36.779 -24.121 -26.357 1 94.01 137 GLU B CA 1
ATOM 11431 C C . GLU B 1 137 ? 37.214 -25.282 -27.247 1 94.01 137 GLU B C 1
ATOM 11433 O O . GLU B 1 137 ? 36.385 -25.903 -27.915 1 94.01 137 GLU B O 1
ATOM 11438 N N . LYS B 1 138 ? 38.434 -25.59 -27.2 1 93.02 138 LYS B N 1
ATOM 11439 C CA . LYS B 1 138 ? 38.957 -26.701 -27.99 1 93.02 138 LYS B CA 1
ATOM 11440 C C . LYS B 1 138 ? 38.346 -28.027 -27.546 1 93.02 138 LYS B C 1
ATOM 11442 O O . LYS B 1 138 ? 37.987 -28.86 -28.38 1 93.02 138 LYS B O 1
ATOM 11447 N N . TYR B 1 139 ? 38.288 -28.103 -26.247 1 93.28 139 TYR B N 1
ATOM 11448 C CA . TYR B 1 139 ? 37.716 -29.335 -25.715 1 93.28 139 TYR B CA 1
ATOM 11449 C C . TYR B 1 139 ? 36.263 -29.493 -26.147 1 93.28 139 TYR B C 1
ATOM 11451 O O . TYR B 1 139 ? 35.836 -30.587 -26.523 1 93.28 139 TYR B O 1
ATOM 11459 N N . SER B 1 140 ? 35.484 -28.469 -26.123 1 93.05 140 SER B N 1
ATOM 11460 C CA . SER B 1 140 ? 34.081 -28.51 -26.524 1 93.05 140 SER B CA 1
ATOM 11461 C C . SER B 1 140 ? 33.939 -28.848 -28.004 1 93.05 140 SER B C 1
ATOM 11463 O O . SER B 1 140 ? 33.006 -29.551 -28.399 1 93.05 140 SER B O 1
ATOM 11465 N N . GLU B 1 141 ? 34.87 -28.418 -28.801 1 90.25 141 GLU B N 1
ATOM 11466 C CA . GLU B 1 141 ? 34.852 -28.724 -30.228 1 90.25 141 GLU B CA 1
ATOM 11467 C C . GLU B 1 141 ? 35.134 -30.202 -30.48 1 90.25 141 GLU B C 1
ATOM 11469 O O . GLU B 1 141 ? 34.49 -30.827 -31.325 1 90.25 141 GLU B O 1
ATOM 11474 N N . GLU B 1 142 ? 35.99 -30.646 -29.677 1 89.94 142 GLU B N 1
ATOM 11475 C CA . GLU B 1 142 ? 36.347 -32.056 -29.804 1 89.94 142 GLU B CA 1
ATOM 11476 C C . GLU B 1 142 ? 35.184 -32.959 -29.403 1 89.94 142 GLU B C 1
ATOM 11478 O O . GLU B 1 142 ? 35.078 -34.091 -29.877 1 89.94 142 GLU B O 1
ATOM 11483 N N . LYS B 1 143 ? 34.449 -32.396 -28.537 1 93.21 143 LYS B N 1
ATOM 11484 C CA . LYS B 1 143 ? 33.355 -33.212 -28.019 1 93.21 143 LYS B CA 1
ATOM 11485 C C . LYS B 1 143 ? 32.082 -33.007 -28.834 1 93.21 143 LYS B C 1
ATOM 11487 O O . LYS B 1 143 ? 31.029 -33.555 -28.5 1 93.21 143 LYS B O 1
ATOM 11492 N N . GLY B 1 144 ? 32.119 -32.263 -29.933 1 91.51 144 GLY B N 1
ATOM 11493 C CA . GLY B 1 144 ? 31.071 -32.207 -30.939 1 91.51 144 GLY B CA 1
ATOM 11494 C C . GLY B 1 144 ? 29.938 -31.269 -30.57 1 91.51 144 GLY B C 1
ATOM 11495 O O . GLY B 1 144 ? 28.8 -31.459 -31.004 1 91.51 144 GLY B O 1
ATOM 11496 N N . PHE B 1 145 ? 30.142 -30.242 -29.746 1 94.29 145 PHE B N 1
ATOM 11497 C CA . PHE B 1 145 ? 29.106 -29.277 -29.394 1 94.29 145 PHE B CA 1
ATOM 11498 C C . PHE B 1 145 ? 28.771 -28.384 -30.582 1 94.29 145 PHE B C 1
ATOM 11500 O O . PHE B 1 145 ? 29.666 -27.946 -31.309 1 94.29 145 PHE B O 1
ATOM 11507 N N . ILE B 1 146 ? 27.483 -28.177 -30.829 1 92.88 146 ILE B N 1
ATOM 11508 C CA . ILE B 1 146 ? 27.012 -27.25 -31.852 1 92.88 146 ILE B CA 1
ATOM 11509 C C . ILE B 1 146 ? 26.917 -25.842 -31.268 1 92.88 146 ILE B C 1
ATOM 11511 O O . ILE B 1 146 ? 26.278 -25.634 -30.234 1 92.88 146 ILE B O 1
ATOM 11515 N N . LYS B 1 147 ? 27.511 -24.922 -31.932 1 90.18 147 LYS B N 1
ATOM 11516 C CA . LYS B 1 147 ? 27.58 -23.576 -31.369 1 90.18 147 LYS B CA 1
ATOM 11517 C C . LYS B 1 147 ? 26.816 -22.578 -32.235 1 90.18 147 LYS B C 1
ATOM 11519 O O . LYS B 1 147 ? 26.491 -21.478 -31.784 1 90.18 147 LYS B O 1
ATOM 11524 N N . ASP B 1 148 ? 26.533 -22.89 -33.465 1 90.91 148 ASP B N 1
ATOM 11525 C CA . ASP B 1 148 ? 25.888 -21.967 -34.394 1 90.91 148 ASP B CA 1
ATOM 11526 C C . ASP B 1 148 ? 24.404 -22.29 -34.547 1 90.91 148 ASP B C 1
ATOM 11528 O O . ASP B 1 148 ? 24.041 -23.413 -34.905 1 90.91 148 ASP B O 1
ATOM 11532 N N . PHE B 1 149 ? 23.655 -21.323 -34.251 1 95.31 149 PHE B N 1
ATOM 11533 C CA . PHE B 1 149 ? 22.211 -21.508 -34.338 1 95.31 149 PHE B CA 1
ATOM 11534 C C . PHE B 1 149 ? 21.537 -20.254 -34.884 1 95.31 149 PHE B C 1
ATOM 11536 O O . PHE B 1 149 ? 22.087 -19.155 -34.787 1 95.31 149 PHE B O 1
ATOM 11543 N N . LEU B 1 150 ? 20.389 -20.422 -35.54 1 95.93 150 LEU B N 1
ATOM 11544 C CA . LEU B 1 150 ? 19.408 -19.359 -35.727 1 95.93 150 LEU B CA 1
ATOM 11545 C C . LEU B 1 150 ? 18.437 -19.303 -34.553 1 95.93 150 LEU B C 1
ATOM 11547 O O . LEU B 1 150 ? 17.927 -20.336 -34.112 1 95.93 150 LEU B O 1
ATOM 11551 N N . PHE B 1 151 ? 18.308 -18.153 -34.062 1 96.16 151 PHE B N 1
ATOM 11552 C CA . PHE B 1 151 ? 17.433 -18.016 -32.905 1 96.16 151 PHE B CA 1
ATOM 11553 C C . PHE B 1 151 ? 16.154 -17.275 -33.278 1 96.16 151 PHE B C 1
ATOM 11555 O O . PHE B 1 151 ? 16.165 -16.409 -34.155 1 96.16 151 PHE B O 1
ATOM 11562 N N . LEU B 1 152 ? 15.062 -17.664 -32.664 1 96.43 152 LEU B N 1
ATOM 11563 C CA . LEU B 1 152 ? 13.789 -16.959 -32.766 1 96.43 152 LEU B CA 1
ATOM 11564 C C . LEU B 1 152 ? 13.096 -16.89 -31.41 1 96.43 152 LEU B C 1
ATOM 11566 O O . LEU B 1 152 ? 13 -17.897 -30.705 1 96.43 152 LEU B O 1
ATOM 11570 N N . GLY B 1 153 ? 12.562 -15.771 -31.177 1 93.53 153 GLY B N 1
ATOM 11571 C CA . GLY B 1 153 ? 11.879 -15.484 -29.925 1 93.53 153 GLY B CA 1
ATOM 11572 C C . GLY B 1 153 ? 12.084 -14.059 -29.447 1 93.53 153 GLY B C 1
ATOM 11573 O O . GLY B 1 153 ? 12.752 -13.265 -30.113 1 93.53 153 GLY B O 1
ATOM 11574 N N . PRO B 1 154 ? 11.466 -13.776 -28.342 1 94.17 154 PRO B N 1
ATOM 11575 C CA . PRO B 1 154 ? 10.75 -14.632 -27.393 1 94.17 154 PRO B CA 1
ATOM 11576 C C . PRO B 1 154 ? 9.254 -14.714 -27.686 1 94.17 154 PRO B C 1
ATOM 11578 O O . PRO B 1 154 ? 8.654 -13.735 -28.137 1 94.17 154 PRO B O 1
ATOM 11581 N N . PHE B 1 155 ? 8.682 -15.929 -27.508 1 92.36 155 PHE B N 1
ATOM 11582 C CA . PHE B 1 155 ? 7.237 -16.114 -27.463 1 92.36 155 PHE B CA 1
ATOM 11583 C C . PHE B 1 155 ? 6.748 -16.21 -26.022 1 92.36 155 PHE B C 1
ATOM 11585 O O . PHE B 1 155 ? 7.552 -16.319 -25.095 1 92.36 155 PHE B O 1
ATOM 11592 N N . GLU B 1 156 ? 5.499 -16.153 -25.834 1 82.92 156 GLU B N 1
ATOM 11593 C CA . GLU B 1 156 ? 4.914 -16.165 -24.496 1 82.92 156 GLU B CA 1
ATOM 11594 C C . GLU B 1 156 ? 5.002 -17.552 -23.868 1 82.92 156 GLU B C 1
ATOM 11596 O O . GLU B 1 156 ? 4.806 -18.562 -24.548 1 82.92 156 GLU B O 1
ATOM 11601 N N . ASN B 1 157 ? 5.397 -17.607 -22.562 1 86.73 157 ASN B N 1
ATOM 11602 C CA . ASN B 1 157 ? 5.384 -18.841 -21.784 1 86.73 157 ASN B CA 1
ATOM 11603 C C . ASN B 1 157 ? 4.656 -18.658 -20.456 1 86.73 157 ASN B C 1
ATOM 11605 O O . ASN B 1 157 ? 5.16 -19.06 -19.406 1 86.73 157 ASN B O 1
ATOM 11609 N N . ILE B 1 158 ? 3.58 -18.018 -20.543 1 71.51 158 ILE B N 1
ATOM 11610 C CA . ILE B 1 158 ? 2.835 -17.731 -19.322 1 71.51 158 ILE B CA 1
ATOM 11611 C C . ILE B 1 158 ? 2.373 -19.037 -18.681 1 71.51 158 ILE B C 1
ATOM 11613 O O . ILE B 1 158 ? 1.757 -19.877 -19.343 1 71.51 158 ILE B O 1
ATOM 11617 N N . GLY B 1 159 ? 2.622 -19.298 -17.428 1 65.96 159 GLY B N 1
ATOM 11618 C CA . GLY B 1 159 ? 2.234 -20.507 -16.72 1 65.96 159 GLY B CA 1
ATOM 11619 C C . GLY B 1 159 ? 2.853 -21.764 -17.301 1 65.96 159 GLY B C 1
ATOM 11620 O O . GLY B 1 159 ? 2.251 -22.838 -17.253 1 65.96 159 GLY B O 1
ATOM 11621 N N . ASN B 1 160 ? 3.908 -21.653 -18.068 1 77.18 160 ASN B N 1
ATOM 11622 C CA . ASN B 1 160 ? 4.61 -22.747 -18.73 1 77.18 160 ASN B CA 1
ATOM 11623 C C . ASN B 1 160 ? 3.789 -23.325 -19.88 1 77.18 160 ASN B C 1
ATOM 11625 O O . ASN B 1 160 ? 3.907 -24.509 -20.199 1 77.18 160 ASN B O 1
ATOM 11629 N N . SER B 1 161 ? 2.954 -22.524 -20.473 1 76.56 161 SER B N 1
ATOM 11630 C CA . SER B 1 161 ? 2.059 -22.971 -21.535 1 76.56 161 SER B CA 1
ATOM 11631 C C . SER B 1 161 ? 2.821 -23.216 -22.833 1 76.56 161 SER B C 1
ATOM 11633 O O . SER B 1 161 ? 2.337 -23.924 -23.719 1 76.56 161 SER B O 1
ATOM 11635 N N . GLY B 1 162 ? 3.994 -22.716 -22.941 1 83.97 162 GLY B N 1
ATOM 11636 C CA . GLY B 1 162 ? 4.74 -22.743 -24.189 1 83.97 162 GLY B CA 1
ATOM 11637 C C . GLY B 1 162 ? 5.053 -24.148 -24.667 1 83.97 162 GLY B C 1
ATOM 11638 O O . GLY B 1 162 ? 5.171 -24.388 -25.87 1 83.97 162 GLY B O 1
ATOM 11639 N N . ILE B 1 163 ? 5.178 -25.013 -23.679 1 86.94 163 ILE B N 1
ATOM 11640 C CA . ILE B 1 163 ? 5.558 -26.368 -24.062 1 86.94 163 ILE B CA 1
ATOM 11641 C C . ILE B 1 163 ? 4.392 -27.048 -24.777 1 86.94 163 ILE B C 1
ATOM 11643 O O . ILE B 1 163 ? 4.598 -27.937 -25.607 1 86.94 163 ILE B O 1
ATOM 11647 N N . TYR B 1 164 ? 3.205 -26.591 -24.543 1 78.35 164 TYR B N 1
ATOM 11648 C CA . TYR B 1 164 ? 2.015 -27.229 -25.092 1 78.35 164 TYR B CA 1
ATOM 11649 C C . TYR B 1 164 ? 1.478 -26.447 -26.285 1 78.35 164 TYR B C 1
ATOM 11651 O O . TYR B 1 164 ? 0.678 -26.967 -27.067 1 78.35 164 TYR B O 1
ATOM 11659 N N . LYS B 1 165 ? 1.95 -25.275 -26.39 1 81.1 165 LYS B N 1
ATOM 11660 C CA . LYS B 1 165 ? 1.474 -24.427 -27.479 1 81.1 165 LYS B CA 1
ATOM 11661 C C . LYS B 1 165 ? 2.383 -24.54 -28.7 1 81.1 165 LYS B C 1
ATOM 11663 O O . LYS B 1 165 ? 3.608 -24.542 -28.57 1 81.1 165 LYS B O 1
ATOM 11668 N N . GLU B 1 166 ? 1.736 -24.674 -29.751 1 86.24 166 GLU B N 1
ATOM 11669 C CA . GLU B 1 166 ? 2.496 -24.706 -30.997 1 86.24 166 GLU B CA 1
ATOM 11670 C C . GLU B 1 166 ? 2.679 -23.303 -31.569 1 86.24 166 GLU B C 1
ATOM 11672 O O . GLU B 1 166 ? 1.7 -22.627 -31.893 1 86.24 166 GLU B O 1
ATOM 11677 N N . TYR B 1 167 ? 3.848 -22.845 -31.807 1 90.15 167 TYR B N 1
ATOM 11678 C CA . TYR B 1 167 ? 4.177 -21.562 -32.418 1 90.15 167 TYR B CA 1
ATOM 11679 C C . TYR B 1 167 ? 4.554 -21.736 -33.884 1 90.15 167 TYR B C 1
ATOM 11681 O O . TYR B 1 167 ? 4.83 -22.852 -34.332 1 90.15 167 TYR B O 1
ATOM 11689 N N . PRO B 1 168 ? 4.651 -20.726 -34.578 1 89.64 168 PRO B N 1
ATOM 11690 C CA . PRO B 1 168 ? 4.807 -20.779 -36.034 1 89.64 168 PRO B CA 1
ATOM 11691 C C . PRO B 1 168 ? 6.041 -21.568 -36.466 1 89.64 168 PRO B C 1
ATOM 11693 O O . PRO B 1 168 ? 5.979 -22.341 -37.426 1 89.64 168 PRO B O 1
ATOM 11696 N N . PRO B 1 169 ? 7.112 -21.535 -35.786 1 93.14 169 PRO B N 1
ATOM 11697 C CA . PRO B 1 169 ? 8.303 -22.242 -36.262 1 93.14 169 PRO B CA 1
ATOM 11698 C C . PRO B 1 169 ? 8.116 -23.758 -36.292 1 93.14 169 PRO B C 1
ATOM 11700 O O . PRO B 1 169 ? 8.866 -24.462 -36.972 1 93.14 169 PRO B O 1
ATOM 11703 N N . GLU B 1 170 ? 7.232 -24.231 -35.535 1 92.04 170 GLU B N 1
ATOM 11704 C CA . GLU B 1 170 ? 6.974 -25.668 -35.519 1 92.04 170 GLU B CA 1
ATOM 11705 C C . GLU B 1 170 ? 6.202 -26.104 -36.761 1 92.04 170 GLU B C 1
ATOM 11707 O O . GLU B 1 170 ? 6.197 -27.286 -37.112 1 92.04 170 GLU B O 1
ATOM 11712 N N . LYS B 1 171 ? 5.615 -25.104 -37.386 1 88.38 171 LYS B N 1
ATOM 11713 C CA . LYS B 1 171 ? 4.83 -25.383 -38.586 1 88.38 171 LYS B CA 1
ATOM 11714 C C . LYS B 1 171 ? 5.58 -24.953 -39.844 1 88.38 171 LYS B C 1
ATOM 11716 O O . LYS B 1 171 ? 5.419 -25.559 -40.906 1 88.38 171 LYS B O 1
ATOM 11721 N N . GLU B 1 172 ? 6.273 -23.792 -39.63 1 89.68 172 GLU B N 1
ATOM 11722 C CA . GLU B 1 172 ? 6.972 -23.245 -40.789 1 89.68 172 GLU B CA 1
ATOM 11723 C C . GLU B 1 172 ? 8.261 -22.541 -40.374 1 89.68 172 GLU B C 1
ATOM 11725 O O . GLU B 1 172 ? 8.311 -21.892 -39.327 1 89.68 172 GLU B O 1
ATOM 11730 N N . ILE B 1 173 ? 9.292 -22.733 -41.23 1 93.27 173 ILE B N 1
ATOM 11731 C CA . ILE B 1 173 ? 10.517 -21.956 -41.073 1 93.27 173 ILE B CA 1
ATOM 11732 C C . ILE B 1 173 ? 10.622 -20.926 -42.196 1 93.27 173 ILE B C 1
ATOM 11734 O O . ILE B 1 173 ? 10.814 -21.285 -43.36 1 93.27 173 ILE B O 1
ATOM 11738 N N . ASN B 1 174 ? 10.357 -19.674 -41.822 1 92.47 174 ASN B N 1
ATOM 11739 C CA . ASN B 1 174 ? 10.538 -18.537 -42.718 1 92.47 174 ASN B CA 1
ATOM 11740 C C . ASN B 1 174 ? 11.478 -17.495 -42.12 1 92.47 174 ASN B C 1
ATOM 11742 O O . ASN B 1 174 ? 11.083 -16.728 -41.239 1 92.47 174 ASN B O 1
ATOM 11746 N N . LEU B 1 175 ? 12.602 -17.438 -42.681 1 94.29 175 LEU B N 1
ATOM 11747 C CA . LEU B 1 175 ? 13.654 -16.617 -42.092 1 94.29 175 LEU B CA 1
ATOM 11748 C C . LEU B 1 175 ? 13.399 -15.136 -42.355 1 94.29 175 LEU B C 1
ATOM 11750 O O . LEU B 1 175 ? 13.992 -14.274 -41.701 1 94.29 175 LEU B O 1
ATOM 11754 N N . GLU B 1 176 ? 12.505 -14.769 -43.2 1 91.94 176 GLU B N 1
ATOM 11755 C CA . GLU B 1 176 ? 12.255 -13.377 -43.561 1 91.94 176 GLU B CA 1
ATOM 11756 C C . GLU B 1 176 ? 10.995 -12.848 -42.883 1 91.94 176 GLU B C 1
ATOM 11758 O O . GLU B 1 176 ? 10.757 -11.639 -42.859 1 91.94 176 GLU B O 1
ATOM 11763 N N . LYS B 1 177 ? 10.418 -13.703 -42.351 1 93.02 177 LYS B N 1
ATOM 11764 C CA . LYS B 1 177 ? 9.133 -13.329 -41.767 1 93.02 177 LYS B CA 1
ATOM 11765 C C . LYS B 1 177 ? 9.315 -12.736 -40.373 1 93.02 177 LYS B C 1
ATOM 11767 O O . LYS B 1 177 ? 10.206 -13.149 -39.628 1 93.02 177 LYS B O 1
ATOM 11772 N N . THR B 1 178 ? 8.476 -11.735 -40.044 1 93.38 178 THR B N 1
ATOM 11773 C CA . THR B 1 178 ? 8.394 -11.169 -38.702 1 93.38 178 THR B CA 1
ATOM 11774 C C . THR B 1 178 ? 7.181 -11.717 -37.956 1 93.38 178 THR B C 1
ATOM 11776 O O . THR B 1 178 ? 6.086 -11.801 -38.518 1 93.38 178 THR B O 1
ATOM 11779 N N . TYR B 1 179 ? 7.442 -12.155 -36.829 1 91.32 179 TYR B N 1
ATOM 11780 C CA . TYR B 1 179 ? 6.379 -12.712 -36 1 91.32 179 TYR B CA 1
ATOM 11781 C C . TYR B 1 179 ? 6.081 -11.804 -34.812 1 91.32 179 TYR B C 1
ATOM 11783 O O . TYR B 1 179 ? 6.915 -10.981 -34.429 1 91.32 179 TYR B O 1
ATOM 11791 N N . GLN B 1 180 ? 4.897 -11.967 -34.302 1 82.49 180 GLN B N 1
ATOM 11792 C CA . GLN B 1 180 ? 4.575 -11.296 -33.047 1 82.49 180 GLN B CA 1
ATOM 11793 C C . GLN B 1 180 ? 5.003 -12.137 -31.847 1 82.49 180 GLN B C 1
ATOM 11795 O O . GLN B 1 180 ? 4.524 -13.258 -31.666 1 82.49 180 GLN B O 1
ATOM 11800 N N . GLY B 1 181 ? 5.905 -11.565 -31.204 1 87.82 181 GLY B N 1
ATOM 11801 C CA . GLY B 1 181 ? 6.427 -12.293 -30.058 1 87.82 181 GLY B CA 1
ATOM 11802 C C . GLY B 1 181 ? 5.762 -11.904 -28.752 1 87.82 181 GLY B C 1
ATOM 11803 O O . GLY B 1 181 ? 4.614 -11.455 -28.743 1 87.82 181 GLY B O 1
ATOM 11804 N N . LYS B 1 182 ? 6.441 -12.12 -27.69 1 86.51 182 LYS B N 1
ATOM 11805 C CA . LYS B 1 182 ? 5.981 -11.831 -26.335 1 86.51 182 LYS B CA 1
ATOM 11806 C C . LYS B 1 182 ? 5.693 -10.343 -26.157 1 86.51 182 LYS B C 1
ATOM 11808 O O . LYS B 1 182 ? 6.462 -9.497 -26.618 1 86.51 182 LYS B O 1
ATOM 11813 N N . ASN B 1 183 ? 4.587 -10.068 -25.508 1 76.03 183 ASN B N 1
ATOM 11814 C CA . ASN B 1 183 ? 4.166 -8.698 -25.234 1 76.03 183 ASN B CA 1
ATOM 11815 C C . ASN B 1 183 ? 3.979 -7.9 -26.522 1 76.03 183 ASN B C 1
ATOM 11817 O O . ASN B 1 183 ? 4.092 -6.673 -26.52 1 76.03 183 ASN B O 1
ATOM 11821 N N . GLY B 1 184 ? 3.875 -8.572 -27.635 1 75.8 184 GLY B N 1
ATOM 11822 C CA . GLY B 1 184 ? 3.565 -7.935 -28.905 1 75.8 184 GLY B CA 1
ATOM 11823 C C . GLY B 1 184 ? 4.793 -7.415 -29.628 1 75.8 184 GLY B C 1
ATOM 11824 O O . GLY B 1 184 ? 4.68 -6.613 -30.557 1 75.8 184 GLY B O 1
ATOM 11825 N N . ILE B 1 185 ? 5.946 -7.864 -29.287 1 85.39 185 ILE B N 1
ATOM 11826 C CA . ILE B 1 185 ? 7.158 -7.394 -29.948 1 85.39 185 ILE B CA 1
ATOM 11827 C C . ILE B 1 185 ? 7.348 -8.14 -31.267 1 85.39 185 ILE B C 1
ATOM 11829 O O . ILE B 1 185 ? 7.023 -9.325 -31.37 1 85.39 185 ILE B O 1
ATOM 11833 N N . ASP B 1 186 ? 7.816 -7.406 -32.162 1 85.25 186 ASP B N 1
ATOM 11834 C CA . ASP B 1 186 ? 8.152 -8.044 -33.432 1 85.25 186 ASP B CA 1
ATOM 11835 C C . ASP B 1 186 ? 9.467 -8.813 -33.33 1 85.25 186 ASP B C 1
ATOM 11837 O O . ASP B 1 186 ? 10.481 -8.263 -32.896 1 85.25 186 ASP B O 1
ATOM 11841 N N . ILE B 1 187 ? 9.392 -10.043 -33.698 1 93.62 187 ILE B N 1
ATOM 11842 C CA . ILE B 1 187 ? 10.603 -10.852 -33.614 1 93.62 187 ILE B CA 1
ATOM 11843 C C . ILE B 1 187 ? 10.87 -11.523 -34.959 1 93.62 187 ILE B C 1
ATOM 11845 O O . ILE B 1 187 ? 9.94 -11.782 -35.727 1 93.62 187 ILE B O 1
ATOM 11849 N N . LYS B 1 188 ? 12.105 -11.775 -35.241 1 95.17 188 LYS B N 1
ATOM 11850 C CA . LYS B 1 188 ? 12.552 -12.439 -36.462 1 95.17 188 LYS B CA 1
ATOM 11851 C C . LYS B 1 188 ? 13.736 -13.361 -36.184 1 95.17 188 LYS B C 1
ATOM 11853 O O . LYS B 1 188 ? 14.368 -13.268 -35.13 1 95.17 188 LYS B O 1
ATOM 11858 N N . TRP B 1 189 ? 13.87 -14.327 -37.093 1 96.25 189 TRP B N 1
ATOM 11859 C CA . TRP B 1 189 ? 15.037 -15.197 -36.985 1 96.25 189 TRP B CA 1
ATOM 11860 C C . TRP B 1 189 ? 16.328 -14.389 -37.07 1 96.25 189 TRP B C 1
ATOM 11862 O O . TRP B 1 189 ? 16.427 -13.446 -37.859 1 96.25 189 TRP B O 1
ATOM 11872 N N . PHE B 1 190 ? 17.287 -14.641 -36.226 1 94.48 190 PHE B N 1
ATOM 11873 C CA . PHE B 1 190 ? 18.57 -13.95 -36.276 1 94.48 190 PHE B CA 1
ATOM 11874 C C . PHE B 1 190 ? 19.69 -14.849 -35.766 1 94.48 190 PHE B C 1
ATOM 11876 O O . PHE B 1 190 ? 19.429 -15.881 -35.145 1 94.48 190 PHE B O 1
ATOM 11883 N N . THR B 1 191 ? 20.851 -14.62 -36.061 1 93.89 191 THR B N 1
ATOM 11884 C CA . THR B 1 191 ? 22.062 -15.246 -35.541 1 93.89 191 THR B CA 1
ATOM 11885 C C . THR B 1 191 ? 23.079 -14.189 -35.12 1 93.89 191 THR B C 1
ATOM 11887 O O . THR B 1 191 ? 23.265 -13.188 -35.815 1 93.89 191 THR B O 1
ATOM 11890 N N . PRO B 1 192 ? 23.608 -14.338 -33.908 1 92.28 192 PRO B N 1
ATOM 11891 C CA . PRO B 1 192 ? 24.644 -13.386 -33.5 1 92.28 192 PRO B CA 1
ATOM 11892 C C . PRO B 1 192 ? 25.842 -13.376 -34.447 1 92.28 192 PRO B C 1
ATOM 11894 O O . PRO B 1 192 ? 26.249 -14.428 -34.945 1 92.28 192 PRO B O 1
ATOM 11897 N N . GLU B 1 193 ? 26.373 -12.222 -34.694 1 87.58 193 GLU B N 1
ATOM 11898 C CA . GLU B 1 193 ? 27.545 -12.109 -35.557 1 87.58 193 GLU B CA 1
ATOM 11899 C C . GLU B 1 193 ? 28.759 -12.792 -34.932 1 87.58 193 GLU B C 1
ATOM 11901 O O . GLU B 1 193 ? 29.565 -13.403 -35.636 1 87.58 193 GLU B O 1
ATOM 11906 N N . GLU B 1 194 ? 28.744 -12.781 -33.61 1 84.94 194 GLU B N 1
ATOM 11907 C CA . GLU B 1 194 ? 29.837 -13.449 -32.912 1 84.94 194 GLU B CA 1
ATOM 11908 C C . GLU B 1 194 ? 29.493 -14.905 -32.612 1 84.94 194 GLU B C 1
ATOM 11910 O O . GLU B 1 194 ? 28.354 -15.219 -32.26 1 84.94 194 GLU B O 1
ATOM 11915 N N . ARG B 1 195 ? 30.474 -15.661 -32.856 1 81.28 195 ARG B N 1
ATOM 11916 C CA . ARG B 1 195 ? 30.266 -17.074 -32.559 1 81.28 195 ARG B CA 1
ATOM 11917 C C . ARG B 1 195 ? 30.468 -17.357 -31.074 1 81.28 195 ARG B C 1
ATOM 11919 O O . ARG B 1 195 ? 31.36 -16.785 -30.444 1 81.28 195 ARG B O 1
ATOM 11926 N N . GLY B 1 196 ? 29.877 -17.893 -29.677 1 78.76 196 GLY B N 1
ATOM 11927 C CA . GLY B 1 196 ? 30.039 -18.313 -28.294 1 78.76 196 GLY B CA 1
ATOM 11928 C C . GLY B 1 196 ? 31.326 -19.077 -28.048 1 78.76 196 GLY B C 1
ATOM 11929 O O . GLY B 1 196 ? 31.76 -19.861 -28.895 1 78.76 196 GLY B O 1
ATOM 11930 N N . LYS B 1 197 ? 31.846 -19.157 -27.898 1 80.51 197 LYS B N 1
ATOM 11931 C CA . LYS B 1 197 ? 33.078 -19.888 -27.615 1 80.51 197 LYS B CA 1
ATOM 11932 C C . LYS B 1 197 ? 32.843 -20.977 -26.571 1 80.51 197 LYS B C 1
ATOM 11934 O O . LYS B 1 197 ? 33.659 -21.889 -26.424 1 80.51 197 LYS B O 1
ATOM 11939 N N . ASN B 1 198 ? 31.606 -20.959 -26.138 1 84.52 198 ASN B N 1
ATOM 11940 C CA . ASN B 1 198 ? 31.303 -21.838 -25.014 1 84.52 198 ASN B CA 1
ATOM 11941 C C . ASN B 1 198 ? 30.445 -23.023 -25.444 1 84.52 198 ASN B C 1
ATOM 11943 O O . ASN B 1 198 ? 29.823 -22.992 -26.508 1 84.52 198 ASN B O 1
ATOM 11947 N N . ALA B 1 199 ? 30.594 -24.189 -24.686 1 92.01 199 ALA B N 1
ATOM 11948 C CA . ALA B 1 199 ? 29.704 -25.323 -24.918 1 92.01 199 ALA B CA 1
ATOM 11949 C C . ALA B 1 199 ? 28.259 -24.963 -24.583 1 92.01 199 ALA B C 1
ATOM 11951 O O . ALA B 1 199 ? 27.324 -25.505 -25.177 1 92.01 199 ALA B O 1
ATOM 11952 N N . TYR B 1 200 ? 28.156 -24.062 -23.72 1 93.27 200 TYR B N 1
ATOM 11953 C CA . TYR B 1 200 ? 26.835 -23.634 -23.271 1 93.27 200 TYR B CA 1
ATOM 11954 C C . TYR B 1 200 ? 26.328 -22.465 -24.108 1 93.27 200 TYR B C 1
ATOM 11956 O O . TYR B 1 200 ? 27.005 -21.442 -24.232 1 93.27 200 TYR B O 1
ATOM 11964 N N . THR B 1 201 ? 25.218 -22.596 -24.773 1 93.62 201 THR B N 1
ATOM 11965 C CA . THR B 1 201 ? 24.569 -21.506 -25.493 1 93.62 201 THR B CA 1
ATOM 11966 C C . THR B 1 201 ? 23.593 -20.764 -24.585 1 93.62 201 THR B C 1
ATOM 11968 O O . THR B 1 201 ? 22.523 -21.283 -24.258 1 93.62 201 THR B O 1
ATOM 11971 N N . SER B 1 202 ? 23.981 -19.618 -24.202 1 91.67 202 SER B N 1
ATOM 11972 C CA . SER B 1 202 ? 23.126 -18.816 -23.333 1 91.67 202 SER B CA 1
ATOM 11973 C C . SER B 1 202 ? 22.167 -17.952 -24.145 1 91.67 202 SER B C 1
ATOM 11975 O O . SER B 1 202 ? 22.594 -17.195 -25.019 1 91.67 202 SER B O 1
ATOM 11977 N N . ILE B 1 203 ? 20.908 -18.044 -23.923 1 92.06 203 ILE B N 1
ATOM 11978 C CA . ILE B 1 203 ? 19.877 -17.252 -24.584 1 92.06 203 ILE B CA 1
ATOM 11979 C C . ILE B 1 203 ? 19.439 -16.109 -23.671 1 92.06 203 ILE B C 1
ATOM 11981 O O . ILE B 1 203 ? 18.776 -15.17 -24.117 1 92.06 203 ILE B O 1
ATOM 11985 N N . TYR B 1 204 ? 19.868 -16.101 -22.491 1 91.81 204 TYR B N 1
ATOM 11986 C CA . TYR B 1 204 ? 19.388 -15.203 -21.447 1 91.81 204 TYR B CA 1
ATOM 11987 C C . TYR B 1 204 ? 19.592 -13.746 -21.844 1 91.81 204 TYR B C 1
ATOM 11989 O O . TYR B 1 204 ? 18.697 -12.916 -21.666 1 91.81 204 TYR B O 1
ATOM 11997 N N . ASN B 1 205 ? 20.709 -13.44 -22.456 1 91.57 205 ASN B N 1
ATOM 11998 C CA . ASN B 1 205 ? 20.991 -12.053 -22.81 1 91.57 205 ASN B CA 1
ATOM 11999 C C . ASN B 1 205 ? 20.871 -11.822 -24.314 1 91.57 205 ASN B C 1
ATOM 12001 O O . ASN B 1 205 ? 21.238 -10.758 -24.814 1 91.57 205 ASN B O 1
ATOM 12005 N N . LEU B 1 206 ? 20.354 -12.872 -25.014 1 92.28 206 LEU B N 1
ATOM 12006 C CA . LEU B 1 206 ? 20.164 -12.771 -26.457 1 92.28 206 LEU B CA 1
ATOM 12007 C C . LEU B 1 206 ? 18.746 -12.319 -26.788 1 92.28 206 LEU B C 1
ATOM 12009 O O . LEU B 1 206 ? 18.513 -11.709 -27.834 1 92.28 206 LEU B O 1
ATOM 12013 N N . ILE B 1 207 ? 17.934 -12.723 -25.886 1 91.86 207 ILE B N 1
ATOM 12014 C CA . ILE B 1 207 ? 16.542 -12.374 -26.148 1 91.86 207 ILE B CA 1
ATOM 12015 C C . ILE B 1 207 ? 15.986 -11.562 -24.98 1 91.86 207 ILE B C 1
ATOM 12017 O O . ILE B 1 207 ? 16.385 -11.762 -23.831 1 91.86 207 ILE B O 1
ATOM 12021 N N . TYR B 1 208 ? 15.124 -10.675 -25.292 1 90.35 208 TYR B N 1
ATOM 12022 C CA . TYR B 1 208 ? 14.422 -9.859 -24.308 1 90.35 208 TYR B CA 1
ATOM 12023 C C . TYR B 1 208 ? 12.966 -9.655 -24.708 1 90.35 208 TYR B C 1
ATOM 12025 O O . TYR B 1 208 ? 12.673 -9.323 -25.859 1 90.35 208 TYR B O 1
ATOM 12033 N N . PRO B 1 209 ? 12.057 -9.83 -23.792 1 87.88 209 PRO B N 1
ATOM 12034 C CA . PRO B 1 209 ? 12.182 -10.308 -22.413 1 87.88 209 PRO B CA 1
ATOM 12035 C C . PRO B 1 209 ? 12.487 -11.803 -22.332 1 87.88 209 PRO B C 1
ATOM 12037 O O . PRO B 1 209 ? 12.095 -12.565 -23.219 1 87.88 209 PRO B O 1
ATOM 12040 N N . ASN B 1 210 ? 13.123 -12.209 -21.225 1 91.97 210 ASN B N 1
ATOM 12041 C CA . ASN B 1 210 ? 13.629 -13.577 -21.209 1 91.97 210 ASN B CA 1
ATOM 12042 C C . ASN B 1 210 ? 12.978 -14.403 -20.103 1 91.97 210 ASN B C 1
ATOM 12044 O O . ASN B 1 210 ? 13.312 -15.574 -19.918 1 91.97 210 ASN B O 1
ATOM 12048 N N . GLN B 1 211 ? 12.101 -13.821 -19.332 1 88.3 211 GLN B N 1
ATOM 12049 C CA . GLN B 1 211 ? 11.355 -14.577 -18.332 1 88.3 211 GLN B CA 1
ATOM 12050 C C . GLN B 1 211 ? 10.008 -15.037 -18.883 1 88.3 211 GLN B C 1
ATOM 12052 O O . GLN B 1 211 ? 9.366 -14.316 -19.649 1 88.3 211 GLN B O 1
ATOM 12057 N N . TRP B 1 212 ? 9.611 -16.289 -18.561 1 87.03 212 TRP B N 1
ATOM 12058 C CA . TRP B 1 212 ? 8.37 -16.868 -19.064 1 87.03 212 TRP B CA 1
ATOM 12059 C C . TRP B 1 212 ? 8.274 -16.718 -20.578 1 87.03 212 TRP B C 1
ATOM 12061 O O . TRP B 1 212 ? 7.273 -16.218 -21.097 1 87.03 212 TRP B O 1
ATOM 12071 N N . ALA B 1 213 ? 9.374 -17.198 -21.2 1 92.64 213 ALA B N 1
ATOM 12072 C CA . ALA B 1 213 ? 9.517 -16.987 -22.638 1 92.64 213 ALA B CA 1
ATOM 12073 C C . ALA B 1 213 ? 9.862 -18.291 -23.352 1 92.64 213 ALA B C 1
ATOM 12075 O O . ALA B 1 213 ? 10.488 -19.179 -22.768 1 92.64 213 ALA B O 1
ATOM 12076 N N . VAL B 1 214 ? 9.472 -18.417 -24.543 1 94.74 214 VAL B N 1
ATOM 12077 C CA . VAL B 1 214 ? 9.817 -19.528 -25.424 1 94.74 214 VAL B CA 1
ATOM 12078 C C . VAL B 1 214 ? 10.763 -19.044 -26.521 1 94.74 214 VAL B C 1
ATOM 12080 O O . VAL B 1 214 ? 10.575 -17.96 -27.077 1 94.74 214 VAL B O 1
ATOM 12083 N N . SER B 1 215 ? 11.746 -19.759 -26.749 1 96.17 215 SER B N 1
ATOM 12084 C CA . SER B 1 215 ? 12.672 -19.467 -27.839 1 96.17 215 SER B CA 1
ATOM 12085 C C . SER B 1 215 ? 12.987 -20.721 -28.648 1 96.17 215 SER B C 1
ATOM 12087 O O . SER B 1 215 ? 12.798 -21.84 -28.166 1 96.17 215 SER B O 1
ATOM 12089 N N . TYR B 1 216 ? 13.352 -20.54 -29.85 1 96.86 216 TYR B N 1
ATOM 12090 C CA . TYR B 1 216 ? 13.719 -21.633 -30.744 1 96.86 216 TYR B CA 1
ATOM 12091 C C . TYR B 1 216 ? 15.168 -21.504 -31.196 1 96.86 216 TYR B C 1
ATOM 12093 O O . TYR B 1 216 ? 15.672 -20.393 -31.378 1 96.86 216 TYR B O 1
ATOM 12101 N N . ALA B 1 217 ? 15.827 -22.503 -31.319 1 96.6 217 ALA B N 1
ATOM 12102 C CA . ALA B 1 217 ? 17.143 -22.611 -31.943 1 96.6 217 ALA B CA 1
ATOM 12103 C C . ALA B 1 217 ? 17.115 -23.588 -33.115 1 96.6 217 ALA B C 1
ATOM 12105 O O . ALA B 1 217 ? 16.609 -24.706 -32.987 1 96.6 217 ALA B O 1
ATOM 12106 N N . LEU B 1 218 ? 17.599 -23.156 -34.242 1 96.9 218 LEU B N 1
ATOM 12107 C CA . LEU B 1 218 ? 17.519 -23.934 -35.473 1 96.9 218 LEU B CA 1
ATOM 12108 C C . LEU B 1 218 ? 18.896 -24.082 -36.113 1 96.9 218 LEU B C 1
ATOM 12110 O O . LEU B 1 218 ? 19.674 -23.127 -36.15 1 96.9 218 LEU B O 1
ATOM 12114 N N . CYS B 1 219 ? 19.232 -25.234 -36.538 1 95.95 219 CYS B N 1
ATOM 12115 C CA . CYS B 1 219 ? 20.41 -25.445 -37.371 1 95.95 219 CYS B CA 1
ATOM 12116 C C . CYS B 1 219 ? 20.213 -26.634 -38.304 1 95.95 219 CYS B C 1
ATOM 12118 O O . CYS B 1 219 ? 19.262 -27.401 -38.146 1 95.95 219 CYS B O 1
ATOM 12120 N N . TYR B 1 220 ? 20.985 -26.732 -39.291 1 95.86 220 TYR B N 1
ATOM 12121 C CA . TYR B 1 220 ? 21.056 -27.862 -40.21 1 95.86 220 TYR B CA 1
ATOM 12122 C C . TYR B 1 220 ? 22.415 -28.547 -40.128 1 95.86 220 TYR B C 1
ATOM 12124 O O . TYR B 1 220 ? 23.446 -27.882 -40.004 1 95.86 220 TYR B O 1
ATOM 12132 N N . PHE B 1 221 ? 22.426 -29.755 -40.074 1 94.06 221 PHE B N 1
ATOM 12133 C CA . PHE B 1 221 ? 23.711 -30.441 -40.001 1 94.06 221 PHE B CA 1
ATOM 12134 C C . PHE B 1 221 ? 23.782 -31.568 -41.025 1 94.06 221 PHE B C 1
ATOM 12136 O O . PHE B 1 221 ? 22.762 -32.17 -41.364 1 94.06 221 PHE B O 1
ATOM 12143 N N . TYR B 1 222 ? 25.059 -32.016 -41.507 1 94.77 222 TYR B N 1
ATOM 12144 C CA . TYR B 1 222 ? 25.306 -33.013 -42.542 1 94.77 222 TYR B CA 1
ATOM 12145 C C . TYR B 1 222 ? 25.916 -34.277 -41.948 1 94.77 222 TYR B C 1
ATOM 12147 O O . TYR B 1 222 ? 26.944 -34.218 -41.269 1 94.77 222 TYR B O 1
ATOM 12155 N N . VAL B 1 223 ? 25.269 -35.24 -42.15 1 92.71 223 VAL B N 1
ATOM 12156 C CA . VAL B 1 223 ? 25.798 -36.539 -41.746 1 92.71 223 VAL B CA 1
ATOM 12157 C C . VAL B 1 223 ? 26.46 -37.222 -42.941 1 92.71 223 VAL B C 1
ATOM 12159 O O . VAL B 1 223 ? 25.815 -37.454 -43.966 1 92.71 223 VAL B O 1
ATOM 12162 N N . PRO B 1 224 ? 27.709 -37.531 -42.823 1 92.18 224 PRO B N 1
ATOM 12163 C CA . PRO B 1 224 ? 28.473 -37.996 -43.983 1 92.18 224 PRO B CA 1
ATOM 12164 C C . PRO B 1 224 ? 28.092 -39.411 -44.412 1 92.18 224 PRO B C 1
ATOM 12166 O O . PRO B 1 224 ? 28.198 -39.752 -45.593 1 92.18 224 PRO B O 1
ATOM 12169 N N . GLN B 1 225 ? 27.722 -40.365 -43.506 1 92.94 225 GLN B N 1
ATOM 12170 C CA . GLN B 1 225 ? 27.351 -41.743 -43.812 1 92.94 225 GLN B CA 1
ATOM 12171 C C . GLN B 1 225 ? 26.17 -42.197 -42.959 1 92.94 225 GLN B C 1
ATOM 12173 O O . GLN B 1 225 ? 25.867 -41.585 -41.933 1 92.94 225 GLN B O 1
ATOM 12178 N N . ASN B 1 226 ? 25.555 -43.263 -43.523 1 91.75 226 ASN B N 1
ATOM 12179 C CA . ASN B 1 226 ? 24.512 -43.863 -42.697 1 91.75 226 ASN B CA 1
ATOM 12180 C C . ASN B 1 226 ? 25.082 -44.431 -41.4 1 91.75 226 ASN B C 1
ATOM 12182 O O . ASN B 1 226 ? 25.956 -45.299 -41.429 1 91.75 226 ASN B O 1
ATOM 12186 N N . GLN B 1 227 ? 24.693 -43.834 -40.318 1 90.6 227 GLN B N 1
ATOM 12187 C CA . GLN B 1 227 ? 25.266 -44.285 -39.054 1 90.6 227 GLN B CA 1
ATOM 12188 C C . GLN B 1 227 ? 24.352 -43.94 -37.882 1 90.6 227 GLN B C 1
ATOM 12190 O O . GLN B 1 227 ? 23.408 -43.162 -38.032 1 90.6 227 GLN B O 1
ATOM 12195 N N . ASP B 1 228 ? 24.695 -44.624 -36.787 1 92.25 228 ASP B N 1
ATOM 12196 C CA . ASP B 1 228 ? 24.044 -44.277 -35.527 1 92.25 228 ASP B CA 1
ATOM 12197 C C . ASP B 1 228 ? 24.6 -42.972 -34.963 1 92.25 228 ASP B C 1
ATOM 12199 O O . ASP B 1 228 ? 25.815 -42.765 -34.946 1 92.25 228 ASP B O 1
ATOM 12203 N N . ILE B 1 229 ? 23.652 -42.128 -34.71 1 92.37 229 ILE B N 1
ATOM 12204 C CA . ILE B 1 229 ? 24.046 -40.859 -34.109 1 92.37 229 ILE B CA 1
ATOM 12205 C C . ILE B 1 229 ? 23.423 -40.728 -32.722 1 92.37 229 ILE B C 1
ATOM 12207 O O . ILE B 1 229 ? 22.377 -41.321 -32.446 1 92.37 229 ILE B O 1
ATOM 12211 N N . TYR B 1 230 ? 24.127 -39.976 -31.824 1 93.92 230 TYR B N 1
ATOM 12212 C CA . TYR B 1 230 ? 23.661 -39.676 -30.475 1 93.92 230 TYR B CA 1
ATOM 12213 C C . TYR B 1 230 ? 23.466 -38.176 -30.287 1 93.92 230 TYR B C 1
ATOM 12215 O O . TYR B 1 230 ? 24.413 -37.398 -30.424 1 93.92 230 TYR B O 1
ATOM 12223 N N . ILE B 1 231 ? 22.263 -37.817 -30.107 1 93.29 231 ILE B N 1
ATOM 12224 C CA . ILE B 1 231 ? 21.962 -36.427 -29.783 1 93.29 231 ILE B CA 1
ATOM 12225 C C . ILE B 1 231 ? 21.943 -36.243 -28.268 1 93.29 231 ILE B C 1
ATOM 12227 O O . ILE B 1 231 ? 21.157 -36.886 -27.567 1 93.29 231 ILE B O 1
ATOM 12231 N N . ARG B 1 232 ? 22.838 -35.42 -27.761 1 94.83 232 ARG B N 1
ATOM 12232 C CA . ARG B 1 232 ? 22.979 -35.163 -26.331 1 94.83 232 ARG B CA 1
ATOM 12233 C C . ARG B 1 232 ? 22.585 -33.729 -25.992 1 94.83 232 ARG B C 1
ATOM 12235 O O . ARG B 1 232 ? 23.061 -32.783 -26.623 1 94.83 232 ARG B O 1
ATOM 12242 N N . ILE B 1 233 ? 21.689 -33.653 -25.07 1 92.86 233 ILE B N 1
ATOM 12243 C CA . ILE B 1 233 ? 21.148 -32.331 -24.776 1 92.86 233 ILE B CA 1
ATOM 12244 C C . ILE B 1 233 ? 21.169 -32.088 -23.269 1 92.86 233 ILE B C 1
ATOM 12246 O O . ILE B 1 233 ? 21.003 -33.022 -22.481 1 92.86 233 ILE B O 1
ATOM 12250 N N . GLY B 1 234 ? 21.54 -30.924 -22.82 1 93.53 234 GLY B N 1
ATOM 12251 C CA . GLY B 1 234 ? 21.403 -30.386 -21.476 1 93.53 234 GLY B CA 1
ATOM 12252 C C . GLY B 1 234 ? 20.746 -29.019 -21.444 1 93.53 234 GLY B C 1
ATOM 12253 O O . GLY B 1 234 ? 21.182 -28.098 -22.138 1 93.53 234 GLY B O 1
ATOM 12254 N N . THR B 1 235 ? 19.618 -28.93 -20.787 1 93.24 235 THR B N 1
ATOM 12255 C CA . THR B 1 235 ? 18.89 -27.665 -20.799 1 93.24 235 THR B CA 1
ATOM 12256 C C . THR B 1 235 ? 18.575 -27.209 -19.378 1 93.24 235 THR B C 1
ATOM 12258 O O . THR B 1 235 ? 18.584 -28.015 -18.445 1 93.24 235 THR B O 1
ATOM 12261 N N . THR B 1 236 ? 18.34 -25.931 -19.233 1 91.56 236 THR B N 1
ATOM 12262 C CA . THR B 1 236 ? 17.892 -25.357 -17.969 1 91.56 236 THR B CA 1
ATOM 12263 C C . THR B 1 236 ? 16.369 -25.377 -17.876 1 91.56 236 THR B C 1
ATOM 12265 O O . THR B 1 236 ? 15.807 -25.269 -16.784 1 91.56 236 THR B O 1
ATOM 12268 N N . SER B 1 237 ? 15.766 -25.539 -19.076 1 90.19 237 SER B N 1
ATOM 12269 C CA . SER B 1 237 ? 14.321 -25.344 -19.152 1 90.19 237 SER B CA 1
ATOM 12270 C C . SER B 1 237 ? 13.644 -26.506 -19.873 1 90.19 237 SER B C 1
ATOM 12272 O O . SER B 1 237 ? 14.316 -27.422 -20.352 1 90.19 237 SER B O 1
ATOM 12274 N N . SER B 1 238 ? 12.269 -26.442 -19.868 1 90.81 238 SER B N 1
ATOM 12275 C CA . SER B 1 238 ? 11.51 -27.404 -20.66 1 90.81 238 SER B CA 1
ATOM 12276 C C . SER B 1 238 ? 11.836 -27.276 -22.145 1 90.81 238 SER B C 1
ATOM 12278 O O . SER B 1 238 ? 12.174 -26.19 -22.62 1 90.81 238 SER B O 1
ATOM 12280 N N . TYR B 1 239 ? 11.864 -28.41 -22.775 1 93.49 239 TYR B N 1
ATOM 12281 C CA . TYR B 1 239 ? 12.226 -28.316 -24.185 1 93.49 239 TYR B CA 1
ATOM 12282 C C . TYR B 1 239 ? 11.487 -29.362 -25.009 1 93.49 239 TYR B C 1
ATOM 12284 O O . TYR B 1 239 ? 10.908 -30.301 -24.458 1 93.49 239 TYR B O 1
ATOM 12292 N N . LYS B 1 240 ? 11.417 -29.134 -26.227 1 92.61 240 LYS B N 1
ATOM 12293 C CA . LYS B 1 240 ? 10.954 -30.042 -27.272 1 92.61 240 LYS B CA 1
ATOM 12294 C C . LYS B 1 240 ? 11.914 -30.053 -28.457 1 92.61 240 LYS B C 1
ATOM 12296 O O . LYS B 1 240 ? 12.41 -29.003 -28.871 1 92.61 240 LYS B O 1
ATOM 12301 N N . LEU B 1 241 ? 12.263 -31.196 -28.839 1 93.55 241 LEU B N 1
ATOM 12302 C CA . LEU B 1 241 ? 13.191 -31.341 -29.955 1 93.55 241 LEU B CA 1
ATOM 12303 C C . LEU B 1 241 ? 12.47 -31.85 -31.199 1 93.55 241 LEU B C 1
ATOM 12305 O O . LEU B 1 241 ? 11.625 -32.744 -31.109 1 93.55 241 LEU B O 1
ATOM 12309 N N . PHE B 1 242 ? 12.795 -31.196 -32.339 1 93 242 PHE B N 1
ATOM 12310 C CA . PHE B 1 242 ? 12.283 -31.628 -33.634 1 93 242 PHE B CA 1
ATOM 12311 C C . PHE B 1 242 ? 13.424 -32.021 -34.564 1 93 242 PHE B C 1
ATOM 12313 O O . PHE B 1 242 ? 14.38 -31.262 -34.737 1 93 242 PHE B O 1
ATOM 12320 N N . LEU B 1 243 ? 13.391 -33.174 -35.033 1 92.82 243 LEU B N 1
ATOM 12321 C CA . LEU B 1 243 ? 14.342 -33.636 -36.037 1 92.82 243 LEU B CA 1
ATOM 12322 C C . LEU B 1 243 ? 13.639 -33.93 -37.358 1 92.82 243 LEU B C 1
ATOM 12324 O O . LEU B 1 243 ? 12.731 -34.763 -37.41 1 92.82 243 LEU B O 1
ATOM 12328 N N . ASP B 1 244 ? 14.013 -33.264 -38.347 1 91.78 244 ASP B N 1
ATOM 12329 C CA . ASP B 1 244 ? 13.41 -33.392 -39.67 1 91.78 244 ASP B CA 1
ATOM 12330 C C . ASP B 1 244 ? 11.892 -33.245 -39.598 1 91.78 244 ASP B C 1
ATOM 12332 O O . ASP B 1 244 ? 11.156 -34.081 -40.125 1 91.78 244 ASP B O 1
ATOM 12336 N N . ASP B 1 245 ? 11.405 -32.342 -38.797 1 88.47 245 ASP B N 1
ATOM 12337 C CA . ASP B 1 245 ? 10.032 -31.863 -38.667 1 88.47 245 ASP B CA 1
ATOM 12338 C C . ASP B 1 245 ? 9.189 -32.829 -37.837 1 88.47 245 ASP B C 1
ATOM 12340 O O . ASP B 1 245 ? 7.981 -32.635 -37.686 1 88.47 245 ASP B O 1
ATOM 12344 N N . PHE B 1 246 ? 9.711 -33.799 -37.362 1 87.07 246 PHE B N 1
ATOM 12345 C CA . PHE B 1 246 ? 8.972 -34.696 -36.481 1 87.07 246 PHE B CA 1
ATOM 12346 C C . PHE B 1 246 ? 9.343 -34.45 -35.024 1 87.07 246 PHE B C 1
ATOM 12348 O O . PHE B 1 246 ? 10.511 -34.219 -34.705 1 87.07 246 PHE B O 1
ATOM 12355 N N . SER B 1 247 ? 8.209 -34.352 -34.303 1 77.3 247 SER B N 1
ATOM 12356 C CA . SER B 1 247 ? 8.408 -34.03 -32.894 1 77.3 247 SER B CA 1
ATOM 12357 C C . SER B 1 247 ? 8.885 -35.248 -32.11 1 77.3 247 SER B C 1
ATOM 12359 O O . SER B 1 247 ? 8.476 -36.376 -32.396 1 77.3 247 SER B O 1
ATOM 12361 N N . PHE B 1 248 ? 9.724 -35.036 -31.268 1 71.27 248 PHE B N 1
ATOM 12362 C CA . PHE B 1 248 ? 10.443 -35.914 -30.353 1 71.27 248 PHE B CA 1
ATOM 12363 C C . PHE B 1 248 ? 9.909 -35.771 -28.933 1 71.27 248 PHE B C 1
ATOM 12365 O O . PHE B 1 248 ? 9.055 -34.923 -28.668 1 71.27 248 PHE B O 1
ATOM 12372 N N . PRO B 1 249 ? 10.818 -36.195 -27.946 1 69.8 249 PRO B N 1
ATOM 12373 C CA . PRO B 1 249 ? 10.657 -36.213 -26.49 1 69.8 249 PRO B CA 1
ATOM 12374 C C . PRO B 1 249 ? 10.506 -34.814 -25.896 1 69.8 249 PRO B C 1
ATOM 12376 O O . PRO B 1 249 ? 11.153 -33.87 -26.358 1 69.8 249 PRO B O 1
ATOM 12379 N N . GLN B 1 250 ? 9.5 -34.542 -25.397 1 81.58 250 GLN B N 1
ATOM 12380 C CA . GLN B 1 250 ? 9.328 -33.32 -24.619 1 81.58 250 GLN B CA 1
ATOM 12381 C C . GLN B 1 250 ? 9.551 -33.577 -23.132 1 81.58 250 GLN B C 1
ATOM 12383 O O . GLN B 1 250 ? 9.202 -34.644 -22.622 1 81.58 250 GLN B O 1
ATOM 12388 N N . ILE B 1 251 ? 10.38 -32.756 -22.487 1 84.59 251 ILE B N 1
ATOM 12389 C CA . ILE B 1 251 ? 10.595 -32.816 -21.045 1 84.59 251 ILE B CA 1
ATOM 12390 C C . ILE B 1 251 ? 10.14 -31.508 -20.4 1 84.59 251 ILE B C 1
ATOM 12392 O O . ILE B 1 251 ? 10.491 -30.423 -20.87 1 84.59 251 ILE B O 1
ATOM 12396 N N . GLU B 1 252 ? 9.303 -31.632 -19.532 1 80.89 252 GLU B N 1
ATOM 12397 C CA . GLU B 1 252 ? 8.819 -30.473 -18.787 1 80.89 252 GLU B CA 1
ATOM 12398 C C . GLU B 1 252 ? 9.516 -30.356 -17.435 1 80.89 252 GLU B C 1
ATOM 12400 O O . GLU B 1 252 ? 9.15 -31.043 -16.48 1 80.89 252 GLU B O 1
ATOM 12405 N N . THR B 1 253 ? 10.498 -29.504 -17.345 1 82.4 253 THR B N 1
ATOM 12406 C CA . THR B 1 253 ? 11.218 -29.372 -16.084 1 82.4 253 THR B CA 1
ATOM 12407 C C . THR B 1 253 ? 12.008 -28.066 -16.046 1 82.4 253 THR B C 1
ATOM 12409 O O . THR B 1 253 ? 12.194 -27.418 -17.078 1 82.4 253 THR B O 1
ATOM 12412 N N . GLN B 1 254 ? 12.251 -27.533 -14.974 1 81.38 254 GLN B N 1
ATOM 12413 C CA . GLN B 1 254 ? 13.242 -26.491 -14.728 1 81.38 254 GLN B CA 1
ATOM 12414 C C . GLN B 1 254 ? 14.405 -27.023 -13.896 1 81.38 254 GLN B C 1
ATOM 12416 O O . GLN B 1 254 ? 14.196 -27.619 -12.837 1 81.38 254 GLN B O 1
ATOM 12421 N N . ARG B 1 255 ? 15.569 -26.973 -14.397 1 86.06 255 ARG B N 1
ATOM 12422 C CA . ARG B 1 255 ? 16.731 -27.568 -13.744 1 86.06 255 ARG B CA 1
ATOM 12423 C C . ARG B 1 255 ? 18.019 -26.879 -14.184 1 86.06 255 ARG B C 1
ATOM 12425 O O . ARG B 1 255 ? 17.983 -25.921 -14.96 1 86.06 255 ARG B O 1
ATOM 12432 N N . ARG B 1 256 ? 19.038 -27.295 -13.628 1 85.79 256 ARG B N 1
ATOM 12433 C CA . ARG B 1 256 ? 20.357 -26.833 -14.049 1 85.79 256 ARG B CA 1
ATOM 12434 C C . ARG B 1 256 ? 20.847 -27.611 -15.266 1 85.79 256 ARG B C 1
ATOM 12436 O O . ARG B 1 256 ? 20.668 -28.828 -15.345 1 85.79 256 ARG B O 1
ATOM 12443 N N . ALA B 1 257 ? 21.459 -26.964 -16.112 1 91.41 257 ALA B N 1
ATOM 12444 C CA . ALA B 1 257 ? 21.937 -27.611 -17.331 1 91.41 257 ALA B CA 1
ATOM 12445 C C . ALA B 1 257 ? 23.297 -28.267 -17.107 1 91.41 257 ALA B C 1
ATOM 12447 O O . ALA B 1 257 ? 24.219 -27.635 -16.585 1 91.41 257 ALA B O 1
ATOM 12448 N N . ILE B 1 258 ? 23.399 -29.539 -17.376 1 91.55 258 ILE B N 1
ATOM 12449 C CA . ILE B 1 258 ? 24.651 -30.288 -17.372 1 91.55 258 ILE B CA 1
ATOM 12450 C C . ILE B 1 258 ? 24.808 -31.039 -18.692 1 91.55 258 ILE B C 1
ATOM 12452 O O . ILE B 1 258 ? 23.853 -31.157 -19.463 1 91.55 258 ILE B O 1
ATOM 12456 N N . TRP B 1 259 ? 25.997 -31.503 -18.926 1 92.52 259 TRP B N 1
ATOM 12457 C CA . TRP B 1 259 ? 26.25 -32.23 -20.166 1 92.52 259 TRP B CA 1
ATOM 12458 C C . TRP B 1 259 ? 25.449 -33.527 -20.209 1 92.52 259 TRP B C 1
ATOM 12460 O O . TRP B 1 259 ? 25.341 -34.231 -19.203 1 92.52 259 TRP B O 1
ATOM 12470 N N . ASN B 1 260 ? 24.852 -33.777 -21.26 1 92.1 260 ASN B N 1
ATOM 12471 C CA . ASN B 1 260 ? 24.287 -35.089 -21.56 1 92.1 260 ASN B CA 1
ATOM 12472 C C . ASN B 1 260 ? 23.166 -35.451 -20.59 1 92.1 260 ASN B C 1
ATOM 12474 O O . ASN B 1 260 ? 23.091 -36.587 -20.118 1 92.1 260 ASN B O 1
ATOM 12478 N N . GLN B 1 261 ? 22.493 -34.453 -20.2 1 90.13 261 GLN B N 1
ATOM 12479 C CA . GLN B 1 261 ? 21.35 -34.71 -19.331 1 90.13 261 GLN B CA 1
ATOM 12480 C C . GLN B 1 261 ? 20.381 -35.697 -19.974 1 90.13 261 GLN B C 1
ATOM 12482 O O . GLN B 1 261 ? 19.791 -36.534 -19.287 1 90.13 261 GLN B O 1
ATOM 12487 N N . GLU B 1 262 ? 20.229 -35.542 -21.328 1 90.82 262 GLU B N 1
ATOM 12488 C CA . GLU B 1 262 ? 19.456 -36.479 -22.139 1 90.82 262 GLU B CA 1
ATOM 12489 C C . GLU B 1 262 ? 20.243 -36.927 -23.366 1 90.82 262 GLU B C 1
ATOM 12491 O O . GLU B 1 262 ? 20.938 -36.124 -23.992 1 90.82 262 GLU B O 1
ATOM 12496 N N . ILE B 1 263 ? 20.162 -38.187 -23.623 1 92.57 263 ILE B N 1
ATOM 12497 C CA . ILE B 1 263 ? 20.835 -38.748 -24.79 1 92.57 263 ILE B CA 1
ATOM 12498 C C . ILE B 1 263 ? 19.832 -39.521 -25.642 1 92.57 263 ILE B C 1
ATOM 12500 O O . ILE B 1 263 ? 19.134 -40.406 -25.141 1 92.57 263 ILE B O 1
ATOM 12504 N N . TYR B 1 264 ? 19.681 -38.835 -27.235 1 92.17 264 TYR B N 1
ATOM 12505 C CA . TYR B 1 264 ? 18.805 -39.527 -28.173 1 92.17 264 TYR B CA 1
ATOM 12506 C C . TYR B 1 264 ? 19.607 -40.156 -29.306 1 92.17 264 TYR B C 1
ATOM 12508 O O . TYR B 1 264 ? 20.405 -39.48 -29.961 1 92.17 264 TYR B O 1
ATOM 12516 N N . LYS B 1 265 ? 19.534 -41.737 -29.086 1 92.9 265 LYS B N 1
ATOM 12517 C CA . LYS B 1 265 ? 20.152 -42.477 -30.183 1 92.9 265 LYS B CA 1
ATOM 12518 C C . LYS B 1 265 ? 19.189 -42.624 -31.358 1 92.9 265 LYS B C 1
ATOM 12520 O O . LYS B 1 265 ? 18.005 -42.908 -31.165 1 92.9 265 LYS B O 1
ATOM 12525 N N . THR B 1 266 ? 19.714 -42.331 -32.449 1 90.33 266 THR B N 1
ATOM 12526 C CA . THR B 1 266 ? 18.905 -42.491 -33.653 1 90.33 266 THR B CA 1
ATOM 12527 C C . THR B 1 266 ? 19.783 -42.837 -34.852 1 90.33 266 THR B C 1
ATOM 12529 O O . THR B 1 266 ? 20.976 -42.528 -34.864 1 90.33 266 THR B O 1
ATOM 12532 N N . LYS B 1 267 ? 19.213 -43.548 -35.767 1 90.69 267 LYS B N 1
ATOM 12533 C CA . LYS B 1 267 ? 19.905 -43.838 -37.019 1 90.69 267 LYS B CA 1
ATOM 12534 C C . LYS B 1 267 ? 19.54 -42.821 -38.097 1 90.69 267 LYS B C 1
ATOM 12536 O O . LYS B 1 267 ? 18.361 -42.624 -38.398 1 90.69 267 LYS B O 1
ATOM 12541 N N . LEU B 1 268 ? 20.562 -42.204 -38.611 1 91.57 268 LEU B N 1
ATOM 12542 C CA . LEU B 1 268 ? 20.301 -41.208 -39.644 1 91.57 268 LEU B CA 1
ATOM 12543 C C . LEU B 1 268 ? 21.009 -41.574 -40.944 1 91.57 268 LEU B C 1
ATOM 12545 O O . LEU B 1 268 ? 22.107 -42.135 -40.921 1 91.57 268 LEU B O 1
ATOM 12549 N N . SER B 1 269 ? 20.396 -41.278 -42.026 1 90.62 269 SER B N 1
ATOM 12550 C CA . SER B 1 269 ? 20.994 -41.474 -43.342 1 90.62 269 SER B CA 1
ATOM 12551 C C . SER B 1 269 ? 21.953 -40.34 -43.688 1 90.62 269 SER B C 1
ATOM 12553 O O . SER B 1 269 ? 21.89 -39.263 -43.091 1 90.62 269 SER B O 1
ATOM 12555 N N . SER B 1 270 ? 22.842 -40.621 -44.653 1 92.16 270 SER B N 1
ATOM 12556 C CA . SER B 1 270 ? 23.747 -39.581 -45.131 1 92.16 270 SER B CA 1
ATOM 12557 C C . SER B 1 270 ? 22.98 -38.441 -45.791 1 92.16 270 SER B C 1
ATOM 12559 O O . SER B 1 270 ? 22.015 -38.676 -46.522 1 92.16 270 SER B O 1
ATOM 12561 N N . GLY B 1 271 ? 23.408 -37.152 -45.439 1 93.55 271 GLY B N 1
ATOM 12562 C CA . GLY B 1 271 ? 22.751 -35.971 -45.977 1 93.55 271 GLY B CA 1
ATOM 12563 C C . GLY B 1 271 ? 22.482 -34.907 -44.929 1 93.55 271 GLY B C 1
ATOM 12564 O O . GLY B 1 271 ? 23.035 -34.96 -43.828 1 93.55 271 GLY B O 1
ATOM 12565 N N . TRP B 1 272 ? 21.702 -33.949 -45.38 1 95.22 272 TRP B N 1
ATOM 12566 C CA . TRP B 1 272 ? 21.364 -32.844 -44.489 1 95.22 272 TRP B CA 1
ATOM 12567 C C . TRP B 1 272 ? 20.148 -33.185 -43.635 1 95.22 272 TRP B C 1
ATOM 12569 O O . TRP B 1 272 ? 19.216 -33.842 -44.105 1 95.22 272 TRP B O 1
ATOM 12579 N N . HIS B 1 273 ? 20.137 -32.744 -42.423 1 94.27 273 HIS B N 1
ATOM 12580 C CA . HIS B 1 273 ? 19.047 -32.888 -41.465 1 94.27 273 HIS B CA 1
ATOM 12581 C C . HIS B 1 273 ? 18.753 -31.566 -40.762 1 94.27 273 HIS B C 1
ATOM 12583 O O . HIS B 1 273 ? 19.647 -30.733 -40.599 1 94.27 273 HIS B O 1
ATOM 12589 N N . LYS B 1 274 ? 17.498 -31.393 -40.41 1 94.4 274 LYS B N 1
ATOM 12590 C CA . LYS B 1 274 ? 17.054 -30.18 -39.729 1 94.4 274 LYS B CA 1
ATOM 12591 C C . LYS B 1 274 ? 16.821 -30.437 -38.243 1 94.4 274 LYS B C 1
ATOM 12593 O O . LYS B 1 274 ? 16.156 -31.407 -37.872 1 94.4 274 LYS B O 1
ATOM 12598 N N . LEU B 1 275 ? 17.414 -29.642 -37.446 1 94.07 275 LEU B N 1
ATOM 12599 C CA . LEU B 1 275 ? 17.233 -29.727 -36.001 1 94.07 275 LEU B CA 1
ATOM 12600 C C . LEU B 1 275 ? 16.613 -28.446 -35.454 1 94.07 275 LEU B C 1
ATOM 12602 O O . LEU B 1 275 ? 17.162 -27.357 -35.641 1 94.07 275 LEU B O 1
ATOM 12606 N N . LEU B 1 276 ? 15.422 -28.539 -34.843 1 95.49 276 LEU B N 1
ATOM 12607 C CA . LEU B 1 276 ? 14.733 -27.424 -34.204 1 95.49 276 LEU B CA 1
ATOM 12608 C C . LEU B 1 276 ? 14.534 -27.688 -32.716 1 95.49 276 LEU B C 1
ATOM 12610 O O . LEU B 1 276 ? 13.979 -28.72 -32.333 1 95.49 276 LEU B O 1
ATOM 12614 N N . LEU B 1 277 ? 15.061 -26.847 -31.928 1 95.42 277 LEU B N 1
ATOM 12615 C CA . LEU B 1 277 ? 14.954 -26.968 -30.478 1 95.42 277 LEU B CA 1
ATOM 12616 C C . LEU B 1 277 ? 14.055 -25.877 -29.906 1 95.42 277 LEU B C 1
ATOM 12618 O O . LEU B 1 277 ? 14.28 -24.69 -30.151 1 95.42 277 LEU B O 1
ATOM 12622 N N . LYS B 1 278 ? 13.014 -26.243 -29.265 1 95.36 278 LYS B N 1
ATOM 12623 C CA . LYS B 1 278 ? 12.129 -25.337 -28.538 1 95.36 278 LYS B CA 1
ATOM 12624 C C . LYS B 1 278 ? 12.492 -25.287 -27.056 1 95.36 278 LYS B C 1
ATOM 12626 O O . LYS B 1 278 ? 12.584 -26.325 -26.399 1 95.36 278 LYS B O 1
ATOM 12631 N N . LEU B 1 279 ? 12.748 -24.143 -26.547 1 95 279 LEU B N 1
ATOM 12632 C CA . LEU B 1 279 ? 13.076 -23.96 -25.137 1 95 279 LEU B CA 1
ATOM 12633 C C . LEU B 1 279 ? 12.024 -23.103 -24.44 1 95 279 LEU B C 1
ATOM 12635 O O . LEU B 1 279 ? 11.679 -22.022 -24.922 1 95 279 LEU B O 1
ATOM 12639 N N . CYS B 1 280 ? 11.457 -23.564 -23.297 1 93.45 280 CYS B N 1
ATOM 12640 C CA . CYS B 1 280 ? 10.426 -22.869 -22.534 1 93.45 280 CYS B CA 1
ATOM 12641 C C . CYS B 1 280 ? 10.928 -22.507 -21.142 1 93.45 280 CYS B C 1
ATOM 12643 O O . CYS B 1 280 ? 10.858 -23.322 -20.221 1 93.45 280 CYS B O 1
ATOM 12645 N N . ASN B 1 281 ? 11.265 -21.241 -21.017 1 92.27 281 ASN B N 1
ATOM 12646 C CA . ASN B 1 281 ? 11.86 -20.784 -19.766 1 92.27 281 ASN B CA 1
ATOM 12647 C C . ASN B 1 281 ? 10.818 -20.151 -18.848 1 92.27 281 ASN B C 1
ATOM 12649 O O . ASN B 1 281 ? 9.908 -19.463 -19.315 1 92.27 281 ASN B O 1
ATOM 12653 N N . GLN B 1 282 ? 10.941 -20.369 -17.613 1 86.8 282 GLN B N 1
ATOM 12654 C CA . GLN B 1 282 ? 10.166 -19.648 -16.609 1 86.8 282 GLN B CA 1
ATOM 12655 C C . GLN B 1 282 ? 10.979 -18.509 -15.999 1 86.8 282 GLN B C 1
ATOM 12657 O O . GLN B 1 282 ? 11.084 -17.431 -16.587 1 86.8 282 GLN B O 1
ATOM 12662 N N . GLU B 1 283 ? 11.807 -18.787 -14.978 1 84.72 283 GLU B N 1
ATOM 12663 C CA . GLU B 1 283 ? 12.702 -17.802 -14.377 1 84.72 283 GLU B CA 1
ATOM 12664 C C . GLU B 1 283 ? 14.125 -18.343 -14.268 1 84.72 283 GLU B C 1
ATOM 12666 O O . GLU B 1 283 ? 14.333 -19.558 -14.244 1 84.72 283 GLU B O 1
ATOM 12671 N N . GLY B 1 284 ? 14.907 -17.485 -14.287 1 84.6 284 GLY B N 1
ATOM 12672 C CA . GLY B 1 284 ? 16.288 -17.885 -14.07 1 84.6 284 GLY B CA 1
ATOM 12673 C C . GLY B 1 284 ? 17.083 -18.007 -15.357 1 84.6 284 GLY B C 1
ATOM 12674 O O . GLY B 1 284 ? 16.815 -17.297 -16.328 1 84.6 284 GLY B O 1
ATOM 12675 N N . ASP B 1 285 ? 18.041 -18.843 -15.333 1 88.69 285 ASP B N 1
ATOM 12676 C CA . ASP B 1 285 ? 18.944 -19.034 -16.463 1 88.69 285 ASP B CA 1
ATOM 12677 C C . ASP B 1 285 ? 18.207 -19.626 -17.662 1 88.69 285 ASP B C 1
ATOM 12679 O O . ASP B 1 285 ? 17.215 -20.339 -17.496 1 88.69 285 ASP B O 1
ATOM 12683 N N . PHE B 1 286 ? 18.653 -19.292 -18.873 1 92.86 286 PHE B N 1
ATOM 12684 C CA . PHE B 1 286 ? 17.99 -19.66 -20.119 1 92.86 286 PHE B CA 1
ATOM 12685 C C . PHE B 1 286 ? 19.01 -20.07 -21.174 1 92.86 286 PHE B C 1
ATOM 12687 O O . PHE B 1 286 ? 19.663 -19.217 -21.779 1 92.86 286 PHE B O 1
ATOM 12694 N N . GLY B 1 287 ? 19.286 -21.374 -21.327 1 94.66 287 GLY B N 1
ATOM 12695 C CA . GLY B 1 287 ? 20.255 -21.854 -22.3 1 94.66 287 GLY B CA 1
ATOM 12696 C C . GLY B 1 287 ? 20.303 -23.367 -22.397 1 94.66 287 GLY B C 1
ATOM 12697 O O . GLY B 1 287 ? 19.457 -24.058 -21.826 1 94.66 287 GLY B O 1
ATOM 12698 N N . PHE B 1 288 ? 21.286 -23.911 -23.231 1 95.44 288 PHE B N 1
ATOM 12699 C CA . PHE B 1 288 ? 21.317 -25.352 -23.452 1 95.44 288 PHE B CA 1
ATOM 12700 C C . PHE B 1 288 ? 22.689 -25.794 -23.947 1 95.44 288 PHE B C 1
ATOM 12702 O O . PHE B 1 288 ? 23.493 -24.968 -24.386 1 95.44 288 PHE B O 1
ATOM 12709 N N . PHE B 1 289 ? 22.959 -27.073 -23.682 1 96.15 289 PHE B N 1
ATOM 12710 C CA . PHE B 1 289 ? 24.025 -27.83 -24.327 1 96.15 289 PHE B CA 1
ATOM 12711 C C . PHE B 1 289 ? 23.462 -28.738 -25.414 1 96.15 289 PHE B C 1
ATOM 12713 O O . PHE B 1 289 ? 22.446 -29.405 -25.209 1 96.15 289 PHE B O 1
ATOM 12720 N N . LEU B 1 290 ? 24.044 -28.685 -26.578 1 95.05 290 LEU B N 1
ATOM 12721 C CA . LEU B 1 290 ? 23.602 -29.586 -27.637 1 95.05 290 LEU B CA 1
ATOM 12722 C C . LEU B 1 290 ? 24.79 -30.1 -28.444 1 95.05 290 LEU B C 1
ATOM 12724 O O . LEU B 1 290 ? 25.611 -29.312 -28.919 1 95.05 290 LEU B O 1
ATOM 12728 N N . ARG B 1 291 ? 24.88 -31.386 -28.546 1 94.53 291 ARG B N 1
ATOM 12729 C CA . ARG B 1 291 ? 25.953 -31.936 -29.367 1 94.53 291 ARG B CA 1
ATOM 12730 C C . ARG B 1 291 ? 25.497 -33.198 -30.091 1 94.53 291 ARG B C 1
ATOM 12732 O O . ARG B 1 291 ? 24.591 -33.893 -29.627 1 94.53 291 ARG B O 1
ATOM 12739 N N . VAL B 1 292 ? 25.936 -33.452 -31.165 1 93.15 292 VAL B N 1
ATOM 12740 C CA . VAL B 1 292 ? 25.728 -34.645 -31.979 1 93.15 292 VAL B CA 1
ATOM 12741 C C . VAL B 1 292 ? 27.028 -35.441 -32.073 1 93.15 292 VAL B C 1
ATOM 12743 O O . VAL B 1 292 ? 28.036 -34.938 -32.575 1 93.15 292 VAL B O 1
ATOM 12746 N N . THR B 1 293 ? 26.941 -36.692 -31.594 1 94.46 293 THR B N 1
ATOM 12747 C CA . THR B 1 293 ? 28.192 -37.422 -31.421 1 94.46 293 THR B CA 1
ATOM 12748 C C . THR B 1 293 ? 28.045 -38.867 -31.889 1 94.46 293 THR B C 1
ATOM 12750 O O . THR B 1 293 ? 26.951 -39.296 -32.262 1 94.46 293 THR B O 1
ATOM 12753 N N . ASP B 1 294 ? 29.142 -39.606 -31.759 1 91 294 ASP B N 1
ATOM 12754 C CA . ASP B 1 294 ? 29.123 -41.059 -31.895 1 91 294 ASP B CA 1
ATOM 12755 C C . ASP B 1 294 ? 28.795 -41.73 -30.563 1 91 294 ASP B C 1
ATOM 12757 O O . ASP B 1 294 ? 28.391 -41.063 -29.608 1 91 294 ASP B O 1
ATOM 12761 N N . SER B 1 295 ? 28.877 -43.032 -30.543 1 88.44 295 SER B N 1
ATOM 12762 C CA . SER B 1 295 ? 28.479 -43.8 -29.367 1 88.44 295 SER B CA 1
ATOM 12763 C C . SER B 1 295 ? 29.391 -43.505 -28.181 1 88.44 295 SER B C 1
ATOM 12765 O O . SER B 1 295 ? 28.983 -43.652 -27.027 1 88.44 295 SER B O 1
ATOM 12767 N N . ARG B 1 296 ? 30.594 -42.98 -28.523 1 86.33 296 ARG B N 1
ATOM 12768 C CA . ARG B 1 296 ? 31.554 -42.721 -27.455 1 86.33 296 ARG B CA 1
ATOM 12769 C C . ARG B 1 296 ? 31.502 -41.262 -27.015 1 86.33 296 ARG B C 1
ATOM 12771 O O . ARG B 1 296 ? 32.239 -40.853 -26.115 1 86.33 296 ARG B O 1
ATOM 12778 N N . GLY B 1 297 ? 30.688 -40.483 -27.599 1 89.84 297 GLY B N 1
ATOM 12779 C CA . GLY B 1 297 ? 30.545 -39.09 -27.208 1 89.84 297 GLY B CA 1
ATOM 12780 C C . GLY B 1 297 ? 31.508 -38.166 -27.929 1 89.84 297 GLY B C 1
ATOM 12781 O O . GLY B 1 297 ? 31.742 -37.038 -27.49 1 89.84 297 GLY B O 1
ATOM 12782 N N . ASN B 1 298 ? 32.069 -38.527 -28.966 1 89.93 298 ASN B N 1
ATOM 12783 C CA . ASN B 1 298 ? 32.983 -37.695 -29.741 1 89.93 298 ASN B CA 1
ATOM 12784 C C . ASN B 1 298 ? 32.319 -37.157 -31.005 1 89.93 298 ASN B C 1
ATOM 12786 O O . ASN B 1 298 ? 31.334 -37.724 -31.483 1 89.93 298 ASN B O 1
ATOM 12790 N N . LYS B 1 299 ? 32.926 -36.139 -31.508 1 92.21 299 LYS B N 1
ATOM 12791 C CA . LYS B 1 299 ? 32.423 -35.515 -32.729 1 92.21 299 LYS B CA 1
ATOM 12792 C C . LYS B 1 299 ? 32.458 -36.493 -33.9 1 92.21 299 LYS B C 1
ATOM 12794 O O . LYS B 1 299 ? 33.417 -37.252 -34.054 1 92.21 299 LYS B O 1
ATOM 12799 N N . ILE B 1 300 ? 31.425 -36.47 -34.693 1 92.66 300 ILE B N 1
ATOM 12800 C CA . ILE B 1 300 ? 31.378 -37.28 -35.905 1 92.66 300 ILE B CA 1
ATOM 12801 C C . ILE B 1 300 ? 32.263 -36.652 -36.98 1 92.66 300 ILE B C 1
ATOM 12803 O O . ILE B 1 300 ? 32.048 -35.503 -37.376 1 92.66 300 ILE B O 1
ATOM 12807 N N . PRO B 1 301 ? 33.273 -37.367 -37.392 1 89.73 301 PRO B N 1
ATOM 12808 C CA . PRO B 1 301 ? 34.111 -36.798 -38.45 1 89.73 301 PRO B CA 1
ATOM 12809 C C . PRO B 1 301 ? 33.314 -36.428 -39.699 1 89.73 301 PRO B C 1
ATOM 12811 O O . PRO B 1 301 ? 32.517 -37.233 -40.188 1 89.73 301 PRO B O 1
ATOM 12814 N N . GLY B 1 302 ? 33.489 -35.216 -40.228 1 89.29 302 GLY B N 1
ATOM 12815 C CA . GLY B 1 302 ? 32.838 -34.759 -41.445 1 89.29 302 GLY B CA 1
ATOM 12816 C C . GLY B 1 302 ? 31.515 -34.062 -41.188 1 89.29 302 GLY B C 1
ATOM 12817 O O . GLY B 1 302 ? 30.878 -33.564 -42.12 1 89.29 302 GLY B O 1
ATOM 12818 N N . LEU B 1 303 ? 31.061 -34.004 -39.958 1 91.6 303 LEU B N 1
ATOM 12819 C CA . LEU B 1 303 ? 29.827 -33.306 -39.617 1 91.6 303 LEU B CA 1
ATOM 12820 C C . LEU B 1 303 ? 29.945 -31.815 -39.913 1 91.6 303 LEU B C 1
ATOM 12822 O O . LEU B 1 303 ? 30.95 -31.188 -39.571 1 91.6 303 LEU B O 1
ATOM 12826 N N . LYS B 1 304 ? 29.02 -31.213 -40.619 1 92.57 304 LYS B N 1
ATOM 12827 C CA . LYS B 1 304 ? 28.968 -29.789 -40.936 1 92.57 304 LYS B CA 1
ATOM 12828 C C . LYS B 1 304 ? 27.666 -29.163 -40.445 1 92.57 304 LYS B C 1
ATOM 12830 O O . LYS B 1 304 ? 26.626 -29.824 -40.415 1 92.57 304 LYS B O 1
ATOM 12835 N N . ILE B 1 305 ? 27.778 -27.956 -39.998 1 93.12 305 ILE B N 1
ATOM 12836 C CA . ILE B 1 305 ? 26.617 -27.202 -39.54 1 93.12 305 ILE B CA 1
ATOM 12837 C C . ILE B 1 305 ? 26.325 -26.062 -40.514 1 93.12 305 ILE B C 1
ATOM 12839 O O . ILE B 1 305 ? 27.248 -25.442 -41.047 1 93.12 305 ILE B O 1
ATOM 12843 N N . SER B 1 306 ? 25.066 -25.816 -40.817 1 94.5 306 SER B N 1
ATOM 12844 C CA . SER B 1 306 ? 24.655 -24.712 -41.679 1 94.5 306 SER B CA 1
ATOM 12845 C C . SER B 1 306 ? 23.501 -23.929 -41.061 1 94.5 306 SER B C 1
ATOM 12847 O O . SER B 1 306 ? 22.605 -24.514 -40.448 1 94.5 306 SER B O 1
ATOM 12849 N N . LEU B 1 307 ? 23.547 -22.649 -41.28 1 93.86 307 LEU B N 1
ATOM 12850 C CA . LEU B 1 307 ? 22.482 -21.768 -40.815 1 93.86 307 LEU B CA 1
ATOM 12851 C C . LEU B 1 307 ? 21.558 -21.378 -41.964 1 93.86 307 LEU B C 1
ATOM 12853 O O . LEU B 1 307 ? 20.573 -20.665 -41.759 1 93.86 307 LEU B O 1
ATOM 12857 N N . VAL B 1 308 ? 21.881 -21.882 -43.063 1 92.35 308 VAL B N 1
ATOM 12858 C CA . VAL B 1 308 ? 21.042 -21.667 -44.238 1 92.35 308 VAL B CA 1
ATOM 12859 C C . VAL B 1 308 ? 20.155 -22.888 -44.47 1 92.35 308 VAL B C 1
ATOM 12861 O O . VAL B 1 308 ? 20.601 -24.027 -44.311 1 92.35 308 VAL B O 1
ATOM 12864 N N . PRO B 1 309 ? 18.98 -22.565 -44.781 1 92.65 309 PRO B N 1
ATOM 12865 C CA . PRO B 1 309 ? 18.095 -23.703 -45.04 1 92.65 309 PRO B CA 1
ATOM 12866 C C . PRO B 1 309 ? 18.655 -24.659 -46.09 1 92.65 309 PRO B C 1
ATOM 12868 O O . PRO B 1 309 ? 19.147 -24.219 -47.132 1 92.65 309 PRO B O 1
ATOM 12871 N N . GLN B 1 310 ? 18.692 -25.934 -45.698 1 92.68 310 GLN B N 1
ATOM 12872 C CA . GLN B 1 310 ? 19.193 -26.962 -46.603 1 92.68 310 GLN B CA 1
ATOM 12873 C C . GLN B 1 310 ? 18.082 -27.926 -47.01 1 92.68 310 GLN B C 1
ATOM 12875 O O . GLN B 1 310 ? 17.041 -27.995 -46.353 1 92.68 310 GLN B O 1
ATOM 12880 N N . ASN B 1 311 ? 18.193 -28.643 -48.018 1 91.71 311 ASN B N 1
ATOM 12881 C CA . ASN B 1 311 ? 17.256 -29.693 -48.402 1 91.71 311 ASN B CA 1
ATOM 12882 C C . ASN B 1 311 ? 17.504 -30.98 -47.62 1 91.71 311 ASN B C 1
ATOM 12884 O O . ASN B 1 311 ? 18.647 -31.423 -47.492 1 91.71 311 ASN B O 1
ATOM 12888 N N . TYR B 1 312 ? 16.517 -31.427 -46.931 1 91.62 312 TYR B N 1
ATOM 12889 C CA . TYR B 1 312 ? 16.608 -32.663 -46.163 1 91.62 312 TYR B CA 1
ATOM 12890 C C . TYR B 1 312 ? 15.406 -33.561 -46.429 1 91.62 312 TYR B C 1
ATOM 12892 O O . TYR B 1 312 ? 14.358 -33.089 -46.877 1 91.62 312 TYR B O 1
ATOM 12900 N N . LYS B 1 313 ? 15.494 -34.885 -46.227 1 86.26 313 LYS B N 1
ATOM 12901 C CA . LYS B 1 313 ? 14.399 -35.839 -46.379 1 86.26 313 LYS B CA 1
ATOM 12902 C C . LYS B 1 313 ? 13.57 -35.932 -45.102 1 86.26 313 LYS B C 1
ATOM 12904 O O . LYS B 1 313 ? 14.098 -36.251 -44.034 1 86.26 313 LYS B O 1
ATOM 12909 N N . ARG B 1 314 ? 12.279 -35.616 -45.24 1 87.04 314 ARG B N 1
ATOM 12910 C CA . ARG B 1 314 ? 11.36 -35.737 -44.113 1 87.04 314 ARG B CA 1
ATOM 12911 C C . ARG B 1 314 ? 11.033 -37.199 -43.829 1 87.04 314 ARG B C 1
ATOM 12913 O O . ARG B 1 314 ? 10.307 -37.838 -44.593 1 87.04 314 ARG B O 1
ATOM 12920 N N . ALA B 1 315 ? 11.706 -37.848 -42.844 1 76.41 315 ALA B N 1
ATOM 12921 C CA . ALA B 1 315 ? 11.44 -39.23 -42.45 1 76.41 315 ALA B CA 1
ATOM 12922 C C . ALA B 1 315 ? 11.312 -39.352 -40.935 1 76.41 315 ALA B C 1
ATOM 12924 O O . ALA B 1 315 ? 12.04 -38.694 -40.188 1 76.41 315 ALA B O 1
ATOM 12925 N N . GLN B 1 316 ? 10.211 -40.045 -40.552 1 78.96 316 GLN B N 1
ATOM 12926 C CA . GLN B 1 316 ? 10.066 -40.34 -39.131 1 78.96 316 GLN B CA 1
ATOM 12927 C C . GLN B 1 316 ? 11.24 -41.168 -38.617 1 78.96 316 GLN B C 1
ATOM 12929 O O . GLN B 1 316 ? 11.605 -42.179 -39.221 1 78.96 316 GLN B O 1
ATOM 12934 N N . VAL B 1 317 ? 11.952 -40.641 -37.757 1 77.02 317 VAL B N 1
ATOM 12935 C CA . VAL B 1 317 ? 13.106 -41.335 -37.195 1 77.02 317 VAL B CA 1
ATOM 12936 C C . VAL B 1 317 ? 12.739 -41.935 -35.839 1 77.02 317 VAL B C 1
ATOM 12938 O O . VAL B 1 317 ? 11.985 -41.334 -35.071 1 77.02 317 VAL B O 1
ATOM 12941 N N . TYR B 1 318 ? 13.115 -43.407 -35.871 1 79.27 318 TYR B N 1
ATOM 12942 C CA . TYR B 1 318 ? 12.942 -44.065 -34.581 1 79.27 318 TYR B CA 1
ATOM 12943 C C . TYR B 1 318 ? 14.093 -43.731 -33.64 1 79.27 318 TYR B C 1
ATOM 12945 O O . TYR B 1 318 ? 15.254 -43.702 -34.054 1 79.27 318 TYR B O 1
ATOM 12953 N N . PHE B 1 319 ? 13.705 -42.953 -32.252 1 86.09 319 PHE B N 1
ATOM 12954 C CA . PHE B 1 319 ? 14.739 -42.622 -31.279 1 86.09 319 PHE B CA 1
ATOM 12955 C C . PHE B 1 319 ? 14.669 -43.554 -30.076 1 86.09 319 PHE B C 1
ATOM 12957 O O . PHE B 1 319 ? 13.593 -44.044 -29.725 1 86.09 319 PHE B O 1
ATOM 12964 N N . GLU B 1 320 ? 15.779 -43.851 -29.498 1 88.18 320 GLU B N 1
ATOM 12965 C CA . GLU B 1 320 ? 15.923 -44.573 -28.238 1 88.18 320 GLU B CA 1
ATOM 12966 C C . GLU B 1 320 ? 16.602 -43.707 -27.181 1 88.18 320 GLU B C 1
ATOM 12968 O O . GLU B 1 320 ? 17.687 -43.17 -27.414 1 88.18 320 GLU B O 1
ATOM 12973 N N . ARG B 1 321 ? 15.927 -43.486 -26.1 1 88.76 321 ARG B N 1
ATOM 12974 C CA . ARG B 1 321 ? 16.536 -42.754 -24.994 1 88.76 321 ARG B CA 1
ATOM 12975 C C . ARG B 1 321 ? 17.552 -43.619 -24.258 1 88.76 321 ARG B C 1
ATOM 12977 O O . ARG B 1 321 ? 17.236 -44.733 -23.834 1 88.76 321 ARG B O 1
ATOM 12984 N N . ILE B 1 322 ? 18.711 -43.1 -24.126 1 89.1 322 ILE B N 1
ATOM 12985 C CA . ILE B 1 322 ? 19.773 -43.808 -23.421 1 89.1 322 ILE B CA 1
ATOM 12986 C C . ILE B 1 322 ? 19.951 -43.215 -22.025 1 89.1 322 ILE B C 1
ATOM 12988 O O . ILE B 1 322 ? 20.067 -41.997 -21.872 1 89.1 322 ILE B O 1
ATOM 12992 N N . THR B 1 323 ? 19.91 -44.069 -21.063 1 87.19 323 THR B N 1
ATOM 12993 C CA . THR B 1 323 ? 20.11 -43.65 -19.68 1 87.19 323 THR B CA 1
ATOM 12994 C C . THR B 1 323 ? 21.315 -44.36 -19.069 1 87.19 323 THR B C 1
ATOM 12996 O O . THR B 1 323 ? 21.16 -45.354 -18.357 1 87.19 323 THR B O 1
ATOM 12999 N N . PRO B 1 324 ? 22.456 -43.757 -19.281 1 83.41 324 PRO B N 1
ATOM 13000 C CA . PRO B 1 324 ? 23.661 -44.413 -18.769 1 83.41 324 PRO B CA 1
ATOM 13001 C C . PRO B 1 324 ? 23.621 -44.627 -17.258 1 83.41 324 PRO B C 1
ATOM 13003 O O . PRO B 1 324 ? 24.268 -45.542 -16.742 1 83.41 324 PRO B O 1
ATOM 13006 N N . GLU B 1 325 ? 22.82 -43.923 -16.591 1 84.88 325 GLU B N 1
ATOM 13007 C CA . GLU B 1 325 ? 22.77 -44.001 -15.134 1 84.88 325 GLU B CA 1
ATOM 13008 C C . GLU B 1 325 ? 22.191 -45.335 -14.672 1 84.88 325 GLU B C 1
ATOM 13010 O O . GLU B 1 325 ? 22.405 -45.748 -13.53 1 84.88 325 GLU B O 1
ATOM 13015 N N . LYS B 1 326 ? 21.493 -45.991 -15.528 1 85.29 326 LYS B N 1
ATOM 13016 C CA . LYS B 1 326 ? 20.919 -47.287 -15.178 1 85.29 326 LYS B CA 1
ATOM 13017 C C . LYS B 1 326 ? 22.012 -48.323 -14.929 1 85.29 326 LYS B C 1
ATOM 13019 O O . LYS B 1 326 ? 21.774 -49.337 -14.269 1 85.29 326 LYS B O 1
ATOM 13024 N N . GLU B 1 327 ? 23.201 -48.028 -15.428 1 86.03 327 GLU B N 1
ATOM 13025 C CA . GLU B 1 327 ? 24.329 -48.935 -15.233 1 86.03 327 GLU B CA 1
ATOM 13026 C C . GLU B 1 327 ? 24.749 -48.987 -13.767 1 86.03 327 GLU B C 1
ATOM 13028 O O . GLU B 1 327 ? 25.458 -49.905 -13.351 1 86.03 327 GLU B O 1
ATOM 13033 N N . LEU B 1 328 ? 24.199 -48.046 -13.109 1 90.24 328 LEU B N 1
ATOM 13034 C CA . LEU B 1 328 ? 24.442 -48.055 -11.671 1 90.24 328 LEU B CA 1
ATOM 13035 C C . LEU B 1 328 ? 24.013 -49.382 -11.055 1 90.24 328 LEU B C 1
ATOM 13037 O O . LEU B 1 328 ? 24.559 -49.803 -10.033 1 90.24 328 LEU B O 1
ATOM 13041 N N . ILE B 1 329 ? 23.072 -50.061 -11.662 1 85.6 329 ILE B N 1
ATOM 13042 C CA . ILE B 1 329 ? 22.531 -51.315 -11.15 1 85.6 329 ILE B CA 1
ATOM 13043 C C . ILE B 1 329 ? 23.629 -52.376 -11.118 1 85.6 329 ILE B C 1
ATOM 13045 O O . ILE B 1 329 ? 23.694 -53.184 -10.189 1 85.6 329 ILE B O 1
ATOM 13049 N N . LYS B 1 330 ? 24.575 -52.337 -12.156 1 86.19 330 LYS B N 1
ATOM 13050 C CA . LYS B 1 330 ? 25.646 -53.322 -12.282 1 86.19 330 LYS B CA 1
ATOM 13051 C C . LYS B 1 330 ? 26.728 -53.095 -11.23 1 86.19 330 LYS B C 1
ATOM 13053 O O . LYS B 1 330 ? 27.454 -54.024 -10.869 1 86.19 330 LYS B O 1
ATOM 13058 N N . GLU B 1 331 ? 26.676 -51.842 -10.745 1 88.17 331 GLU B N 1
ATOM 13059 C CA . GLU B 1 331 ? 27.747 -51.515 -9.808 1 88.17 331 GLU B CA 1
ATOM 13060 C C . GLU B 1 331 ? 27.22 -51.415 -8.38 1 88.17 331 GLU B C 1
ATOM 13062 O O . GLU B 1 331 ? 27.947 -51.01 -7.471 1 88.17 331 GLU B O 1
ATOM 13067 N N . SER B 1 332 ? 25.94 -51.68 -8.23 1 87.17 332 SER B N 1
ATOM 13068 C CA . SER B 1 332 ? 25.346 -51.667 -6.897 1 87.17 332 SER B CA 1
ATOM 13069 C C . SER B 1 332 ? 25.247 -53.076 -6.323 1 87.17 332 SER B C 1
ATOM 13071 O O . SER B 1 332 ? 24.978 -54.032 -7.053 1 87.17 332 SER B O 1
ATOM 13073 N N . ASP B 1 333 ? 25.624 -53.326 -5.145 1 80.35 333 ASP B N 1
ATOM 13074 C CA . ASP B 1 333 ? 25.669 -54.655 -4.542 1 80.35 333 ASP B CA 1
ATOM 13075 C C . ASP B 1 333 ? 24.29 -55.079 -4.044 1 80.35 333 ASP B C 1
ATOM 13077 O O . ASP B 1 333 ? 24.117 -56.2 -3.56 1 80.35 333 ASP B O 1
ATOM 13081 N N . SER B 1 334 ? 23.276 -54.476 -4.673 1 77.94 334 SER B N 1
ATOM 13082 C CA . SER B 1 334 ? 21.894 -54.79 -4.322 1 77.94 334 SER B CA 1
ATOM 13083 C C . SER B 1 334 ? 20.913 -53.957 -5.14 1 77.94 334 SER B C 1
ATOM 13085 O O . SER B 1 334 ? 21.291 -52.936 -5.72 1 77.94 334 SER B O 1
ATOM 13087 N N . SER B 1 335 ? 19.7 -53.96 -4.516 1 84.67 335 SER B N 1
ATOM 13088 C CA . SER B 1 335 ? 18.67 -53.247 -5.263 1 84.67 335 SER B CA 1
ATOM 13089 C C . SER B 1 335 ? 18.301 -51.933 -4.582 1 84.67 335 SER B C 1
ATOM 13091 O O . SER B 1 335 ? 17.989 -50.946 -5.252 1 84.67 335 SER B O 1
ATOM 13093 N N . GLU B 1 336 ? 18.363 -51.921 -3.254 1 89.04 336 GLU B N 1
ATOM 13094 C CA . GLU B 1 336 ? 17.944 -50.724 -2.53 1 89.04 336 GLU B CA 1
ATOM 13095 C C . GLU B 1 336 ? 18.925 -49.576 -2.748 1 89.04 336 GLU B C 1
ATOM 13097 O O . GLU B 1 336 ? 18.521 -48.414 -2.824 1 89.04 336 GLU B O 1
ATOM 13102 N N . ILE B 1 337 ? 20.123 -49.9 -2.828 1 91.52 337 ILE B N 1
ATOM 13103 C CA . ILE B 1 337 ? 21.128 -48.876 -3.088 1 91.52 337 ILE B CA 1
ATOM 13104 C C . ILE B 1 337 ? 20.925 -48.297 -4.487 1 91.52 337 ILE B C 1
ATOM 13106 O O . ILE B 1 337 ? 21.045 -47.086 -4.687 1 91.52 337 ILE B O 1
ATOM 13110 N N . PHE B 1 338 ? 20.683 -49.205 -5.34 1 92.57 338 PHE B N 1
ATOM 13111 C CA . PHE B 1 338 ? 20.404 -48.761 -6.701 1 92.57 338 PHE B CA 1
ATOM 13112 C C . PHE B 1 338 ? 19.187 -47.844 -6.733 1 92.57 338 PHE B C 1
ATOM 13114 O O . PHE B 1 338 ? 19.243 -46.749 -7.297 1 92.57 338 PHE B O 1
ATOM 13121 N N . TYR B 1 339 ? 18.104 -48.224 -6.092 1 93.96 339 TYR B N 1
ATOM 13122 C CA . TYR B 1 339 ? 16.887 -47.419 -6.081 1 93.96 339 TYR B CA 1
ATOM 13123 C C . TYR B 1 339 ? 17.146 -46.046 -5.475 1 93.96 339 TYR B C 1
ATOM 13125 O O . TYR B 1 339 ? 16.63 -45.037 -5.962 1 93.96 339 TYR B O 1
ATOM 13133 N N . THR B 1 340 ? 17.909 -46.062 -4.492 1 94.33 340 THR B N 1
ATOM 13134 C CA . THR B 1 340 ? 18.166 -44.829 -3.756 1 94.33 340 THR B CA 1
ATOM 13135 C C . THR B 1 340 ? 18.922 -43.828 -4.626 1 94.33 340 THR B C 1
ATOM 13137 O O . THR B 1 340 ? 18.465 -42.7 -4.824 1 94.33 340 THR B O 1
ATOM 13140 N N . PHE B 1 341 ? 19.954 -44.176 -5.211 1 94.48 341 PHE B N 1
ATOM 13141 C CA . PHE B 1 341 ? 20.822 -43.217 -5.884 1 94.48 341 PHE B CA 1
ATOM 13142 C C . PHE B 1 341 ? 20.384 -43.013 -7.329 1 94.48 341 PHE B C 1
ATOM 13144 O O . PHE B 1 341 ? 20.618 -41.95 -7.91 1 94.48 341 PHE B O 1
ATOM 13151 N N . TYR B 1 342 ? 19.832 -44.078 -7.863 1 93.84 342 TYR B N 1
ATOM 13152 C CA . TYR B 1 342 ? 19.198 -43.843 -9.155 1 93.84 342 TYR B CA 1
ATOM 13153 C C . TYR B 1 342 ? 18.045 -42.854 -9.026 1 93.84 342 TYR B C 1
ATOM 13155 O O . TYR B 1 342 ? 17.872 -41.978 -9.876 1 93.84 342 TYR B O 1
ATOM 13163 N N . GLY B 1 343 ? 17.299 -43.071 -7.977 1 93.24 343 GLY B N 1
ATOM 13164 C CA . GLY B 1 343 ? 16.259 -42.096 -7.694 1 93.24 343 GLY B CA 1
ATOM 13165 C C . GLY B 1 343 ? 16.793 -40.687 -7.52 1 93.24 343 GLY B C 1
ATOM 13166 O O . GLY B 1 343 ? 16.203 -39.727 -8.021 1 93.24 343 GLY B O 1
ATOM 13167 N N . PHE B 1 344 ? 17.867 -40.564 -6.864 1 92.78 344 PHE B N 1
ATOM 13168 C CA . PHE B 1 344 ? 18.507 -39.269 -6.669 1 92.78 344 PHE B CA 1
ATOM 13169 C C . PHE B 1 344 ? 18.912 -38.658 -8.005 1 92.78 344 PHE B C 1
ATOM 13171 O O . PHE B 1 344 ? 18.706 -37.465 -8.237 1 92.78 344 PHE B O 1
ATOM 13178 N N . LEU B 1 345 ? 19.441 -39.418 -8.856 1 92.66 345 LEU B N 1
ATOM 13179 C CA . LEU B 1 345 ? 19.893 -38.936 -10.157 1 92.66 345 LEU B CA 1
ATOM 13180 C C . LEU B 1 345 ? 18.714 -38.476 -11.006 1 92.66 345 LEU B C 1
ATOM 13182 O O . LEU B 1 345 ? 18.807 -37.469 -11.712 1 92.66 345 LEU B O 1
ATOM 13186 N N . LEU B 1 346 ? 17.675 -39.219 -10.875 1 90.76 346 LEU B N 1
ATOM 13187 C CA . LEU B 1 346 ? 16.474 -38.841 -11.613 1 90.76 346 LEU B CA 1
ATOM 13188 C C . LEU B 1 346 ? 15.936 -37.5 -11.125 1 90.76 346 LEU B C 1
ATOM 13190 O O . LEU B 1 346 ? 15.471 -36.685 -11.925 1 90.76 346 LEU B O 1
ATOM 13194 N N . PHE B 1 347 ? 16.082 -37.231 -9.855 1 89.22 347 PHE B N 1
ATOM 13195 C CA . PHE B 1 347 ? 15.643 -35.961 -9.288 1 89.22 347 PHE B CA 1
ATOM 13196 C C . PHE B 1 347 ? 16.482 -34.809 -9.828 1 89.22 347 PHE B C 1
ATOM 13198 O O . PHE B 1 347 ? 15.945 -33.764 -10.202 1 89.22 347 PHE B O 1
ATOM 13205 N N . GLU B 1 348 ? 17.669 -34.987 -9.884 1 88.52 348 GLU B N 1
ATOM 13206 C CA . GLU B 1 348 ? 18.582 -33.949 -10.352 1 88.52 348 GLU B CA 1
ATOM 13207 C C . GLU B 1 348 ? 18.378 -33.661 -11.836 1 88.52 348 GLU B C 1
ATOM 13209 O O . GLU B 1 348 ? 18.718 -32.578 -12.317 1 88.52 348 GLU B O 1
ATOM 13214 N N . LYS B 1 349 ? 17.803 -34.626 -12.492 1 87.5 349 LYS B N 1
ATOM 13215 C CA . LYS B 1 349 ? 17.477 -34.452 -13.904 1 87.5 349 LYS B CA 1
ATOM 13216 C C . LYS B 1 349 ? 16.121 -33.773 -14.076 1 87.5 349 LYS B C 1
ATOM 13218 O O . LYS B 1 349 ? 15.704 -33.482 -15.199 1 87.5 349 LYS B O 1
ATOM 13223 N N . GLY B 1 350 ? 15.493 -33.563 -12.943 1 82.36 350 GLY B N 1
ATOM 13224 C CA . GLY B 1 350 ? 14.208 -32.882 -12.979 1 82.36 350 GLY B CA 1
ATOM 13225 C C . GLY B 1 350 ? 13.034 -33.831 -13.126 1 82.36 350 GLY B C 1
ATOM 13226 O O . GLY B 1 350 ? 11.895 -33.395 -13.306 1 82.36 350 GLY B O 1
ATOM 13227 N N . LEU B 1 351 ? 13.296 -35.178 -13.024 1 84.2 351 LEU B N 1
ATOM 13228 C CA . LEU B 1 351 ? 12.237 -36.177 -13.122 1 84.2 351 LEU B CA 1
ATOM 13229 C C . LEU B 1 351 ? 11.736 -36.576 -11.738 1 84.2 351 LEU B C 1
ATOM 13231 O O . LEU B 1 351 ? 11.922 -37.718 -11.311 1 84.2 351 LEU B O 1
ATOM 13235 N N . THR B 1 352 ? 11.097 -35.767 -11.14 1 83.29 352 THR B N 1
ATOM 13236 C CA . THR B 1 352 ? 10.755 -35.861 -9.725 1 83.29 352 THR B CA 1
ATOM 13237 C C . THR B 1 352 ? 9.794 -37.02 -9.477 1 83.29 352 THR B C 1
ATOM 13239 O O . THR B 1 352 ? 9.931 -37.746 -8.49 1 83.29 352 THR B O 1
ATOM 13242 N N . ASP B 1 353 ? 8.858 -37.326 -10.373 1 75.15 353 ASP B N 1
ATOM 13243 C CA . ASP B 1 353 ? 7.871 -38.38 -10.167 1 75.15 353 ASP B CA 1
ATOM 13244 C C . ASP B 1 353 ? 8.524 -39.76 -10.207 1 75.15 353 ASP B C 1
ATOM 13246 O O . ASP B 1 353 ? 8.248 -40.608 -9.355 1 75.15 353 ASP B O 1
ATOM 13250 N N . GLU B 1 354 ? 9.361 -39.856 -11.139 1 84.33 354 GLU B N 1
ATOM 13251 C CA . GLU B 1 354 ? 10.075 -41.125 -11.241 1 84.33 354 GLU B CA 1
ATOM 13252 C C . GLU B 1 354 ? 11.039 -41.311 -10.073 1 84.33 354 GLU B C 1
ATOM 13254 O O . GLU B 1 354 ? 11.185 -42.419 -9.552 1 84.33 354 GLU B O 1
ATOM 13259 N N . ALA B 1 355 ? 11.64 -40.225 -9.76 1 90.88 355 ALA B N 1
ATOM 13260 C CA . ALA B 1 355 ? 12.562 -40.268 -8.627 1 90.88 355 ALA B CA 1
ATOM 13261 C C . ALA B 1 355 ? 11.848 -40.723 -7.357 1 90.88 355 ALA B C 1
ATOM 13263 O O . ALA B 1 355 ? 12.36 -41.569 -6.619 1 90.88 355 ALA B O 1
ATOM 13264 N N . GLU B 1 356 ? 10.766 -40.215 -7.116 1 87.45 356 GLU B N 1
ATOM 13265 C CA . GLU B 1 356 ? 10 -40.551 -5.92 1 87.45 356 GLU B CA 1
ATOM 13266 C C . GLU B 1 356 ? 9.601 -42.024 -5.915 1 87.45 356 GLU B C 1
ATOM 13268 O O . GLU B 1 356 ? 9.616 -42.673 -4.868 1 87.45 356 GLU B O 1
ATOM 13273 N N . GLU B 1 357 ? 9.224 -42.559 -7.081 1 87.66 357 GLU B N 1
ATOM 13274 C CA . GLU B 1 357 ? 8.836 -43.962 -7.191 1 87.66 357 GLU B CA 1
ATOM 13275 C C . GLU B 1 357 ? 9.971 -44.884 -6.755 1 87.66 357 GLU B C 1
ATOM 13277 O O . GLU B 1 357 ? 9.76 -45.806 -5.964 1 87.66 357 GLU B O 1
ATOM 13282 N N . TYR B 1 358 ? 11.114 -44.614 -7.246 1 92.86 358 TYR B N 1
ATOM 13283 C CA . TYR B 1 358 ? 12.256 -45.455 -6.906 1 92.86 358 TYR B CA 1
ATOM 13284 C C . TYR B 1 358 ? 12.646 -45.28 -5.444 1 92.86 358 TYR B C 1
ATOM 13286 O O . TYR B 1 358 ? 12.988 -46.251 -4.765 1 92.86 358 TYR B O 1
ATOM 13294 N N . LEU B 1 359 ? 12.596 -44.108 -4.971 1 94.07 359 LEU B N 1
ATOM 13295 C CA . LEU B 1 359 ? 12.976 -43.847 -3.587 1 94.07 359 LEU B CA 1
ATOM 13296 C C . LEU B 1 359 ? 11.966 -44.459 -2.622 1 94.07 359 LEU B C 1
ATOM 13298 O O . LEU B 1 359 ? 12.34 -44.96 -1.56 1 94.07 359 LEU B O 1
ATOM 13302 N N . LYS B 1 360 ? 10.795 -44.438 -2.976 1 90.4 360 LYS B N 1
ATOM 13303 C CA . LYS B 1 360 ? 9.772 -45.05 -2.133 1 90.4 360 LYS B CA 1
ATOM 13304 C C . LYS B 1 360 ? 9.907 -46.569 -2.12 1 90.4 360 LYS B C 1
ATOM 13306 O O . LYS B 1 360 ? 9.629 -47.214 -1.106 1 90.4 360 LYS B O 1
ATOM 13311 N N . ARG B 1 361 ? 10.271 -47.102 -3.207 1 92.02 361 ARG B N 1
ATOM 13312 C CA . ARG B 1 361 ? 10.575 -48.529 -3.242 1 92.02 361 ARG B CA 1
ATOM 13313 C C . ARG B 1 361 ? 11.717 -48.87 -2.292 1 92.02 361 ARG B C 1
ATOM 13315 O O . ARG B 1 361 ? 11.659 -49.872 -1.576 1 92.02 361 ARG B O 1
ATOM 13322 N N . ALA B 1 362 ? 12.658 -48.021 -2.384 1 94.08 362 ALA B N 1
ATOM 13323 C CA . ALA B 1 362 ? 13.783 -48.216 -1.473 1 94.08 362 ALA B CA 1
ATOM 13324 C C . ALA B 1 362 ? 13.34 -48.084 -0.018 1 94.08 362 ALA B C 1
ATOM 13326 O O . ALA B 1 362 ? 13.778 -48.85 0.843 1 94.08 362 ALA B O 1
ATOM 13327 N N . GLU B 1 363 ? 12.59 -47.125 0.258 1 92.3 363 GLU B N 1
ATOM 13328 C CA . GLU B 1 363 ? 12.114 -46.878 1.615 1 92.3 363 GLU B CA 1
ATOM 13329 C C . GLU B 1 363 ? 11.281 -48.048 2.13 1 92.3 363 GLU B C 1
ATOM 13331 O O . GLU B 1 363 ? 11.335 -48.382 3.315 1 92.3 363 GLU B O 1
ATOM 13336 N N . LYS B 1 364 ? 10.522 -48.658 1.251 1 89.7 364 LYS B N 1
ATOM 13337 C CA . LYS B 1 364 ? 9.711 -49.813 1.624 1 89.7 364 LYS B CA 1
ATOM 13338 C C . LYS B 1 364 ? 10.587 -50.978 2.075 1 89.7 364 LYS B C 1
ATOM 13340 O O . LYS B 1 364 ? 10.224 -51.716 2.993 1 89.7 364 LYS B O 1
ATOM 13345 N N . ILE B 1 365 ? 11.669 -51.193 1.448 1 89.84 365 ILE B N 1
ATOM 13346 C CA . ILE B 1 365 ? 12.596 -52.276 1.758 1 89.84 365 ILE B CA 1
ATOM 13347 C C . ILE B 1 365 ? 13.38 -51.938 3.024 1 89.84 365 ILE B C 1
ATOM 13349 O O . ILE B 1 365 ? 13.548 -52.786 3.903 1 89.84 365 ILE B O 1
ATOM 13353 N N . LYS B 1 366 ? 13.858 -50.609 3.103 1 90.69 366 LYS B N 1
ATOM 13354 C CA . LYS B 1 366 ? 14.618 -50.119 4.249 1 90.69 366 LYS B CA 1
ATOM 13355 C C . LYS B 1 366 ? 13.922 -48.928 4.902 1 90.69 366 LYS B C 1
ATOM 13357 O O . LYS B 1 366 ? 14.288 -47.777 4.656 1 90.69 366 LYS B O 1
ATOM 13362 N N . GLN B 1 367 ? 13.054 -49.146 5.769 1 84.3 367 GLN B N 1
ATOM 13363 C CA . GLN B 1 367 ? 12.162 -48.129 6.315 1 84.3 367 GLN B CA 1
ATOM 13364 C C . GLN B 1 367 ? 12.917 -47.171 7.232 1 84.3 367 GLN B C 1
ATOM 13366 O O . GLN B 1 367 ? 12.552 -45.999 7.349 1 84.3 367 GLN B O 1
ATOM 13371 N N . ASN B 1 368 ? 13.978 -47.565 7.845 1 86.03 368 ASN B N 1
ATOM 13372 C CA . ASN B 1 368 ? 14.655 -46.715 8.818 1 86.03 368 ASN B CA 1
ATOM 13373 C C . ASN B 1 368 ? 16.007 -46.236 8.299 1 86.03 368 ASN B C 1
ATOM 13375 O O . ASN B 1 368 ? 16.939 -46.032 9.079 1 86.03 368 ASN B O 1
ATOM 13379 N N . SER B 1 369 ? 15.985 -45.991 6.984 1 91.49 369 SER B N 1
ATOM 13380 C CA . SER B 1 369 ? 17.228 -45.472 6.423 1 91.49 369 SER B CA 1
ATOM 13381 C C . SER B 1 369 ? 17.27 -43.949 6.486 1 91.49 369 SER B C 1
ATOM 13383 O O . SER B 1 369 ? 16.425 -43.275 5.893 1 91.49 369 SER B O 1
ATOM 13385 N N . SER B 1 370 ? 17.651 -43.079 7.409 1 92.29 370 SER B N 1
ATOM 13386 C CA . SER B 1 370 ? 17.812 -41.633 7.521 1 92.29 370 SER B CA 1
ATOM 13387 C C . SER B 1 370 ? 18.137 -41.006 6.169 1 92.29 370 SER B C 1
ATOM 13389 O O . SER B 1 370 ? 17.76 -39.863 5.902 1 92.29 370 SER B O 1
ATOM 13391 N N . ILE B 1 371 ? 19.362 -41.993 4.986 1 93.46 371 ILE B N 1
ATOM 13392 C CA . ILE B 1 371 ? 19.795 -41.466 3.697 1 93.46 371 ILE B CA 1
ATOM 13393 C C . ILE B 1 371 ? 18.598 -41.355 2.756 1 93.46 371 ILE B C 1
ATOM 13395 O O . ILE B 1 371 ? 18.439 -40.349 2.06 1 93.46 371 ILE B O 1
ATOM 13399 N N . ILE B 1 372 ? 17.904 -42.507 2.714 1 94.14 372 ILE B N 1
ATOM 13400 C CA . ILE B 1 372 ? 16.71 -42.472 1.876 1 94.14 372 ILE B CA 1
ATOM 13401 C C . ILE B 1 372 ? 15.802 -41.327 2.319 1 94.14 372 ILE B C 1
ATOM 13403 O O . ILE B 1 372 ? 15.293 -40.572 1.487 1 94.14 372 ILE B O 1
ATOM 13407 N N . LYS B 1 373 ? 15.807 -41.192 3.572 1 93.63 373 LYS B N 1
ATOM 13408 C CA . LYS B 1 373 ? 14.971 -40.125 4.114 1 93.63 373 LYS B CA 1
ATOM 13409 C C . LYS B 1 373 ? 15.553 -38.752 3.794 1 93.63 373 LYS B C 1
ATOM 13411 O O . LYS B 1 373 ? 14.811 -37.791 3.58 1 93.63 373 LYS B O 1
ATOM 13416 N N . PHE B 1 374 ? 16.795 -38.646 3.78 1 93.27 374 PHE B N 1
ATOM 13417 C CA . PHE B 1 374 ? 17.446 -37.388 3.436 1 93.27 374 PHE B CA 1
ATOM 13418 C C . PHE B 1 374 ? 17.109 -36.975 2.009 1 93.27 374 PHE B C 1
ATOM 13420 O O . PHE B 1 374 ? 16.705 -35.836 1.765 1 93.27 374 PHE B O 1
ATOM 13427 N N . ILE B 1 375 ? 17.216 -37.89 1.171 1 94.11 375 ILE B N 1
ATOM 13428 C CA . ILE B 1 375 ? 17.002 -37.587 -0.24 1 94.11 375 ILE B CA 1
ATOM 13429 C C . ILE B 1 375 ? 15.534 -37.242 -0.476 1 94.11 375 ILE B C 1
ATOM 13431 O O . ILE B 1 375 ? 15.222 -36.288 -1.193 1 94.11 375 ILE B O 1
ATOM 13435 N N . LEU B 1 376 ? 14.774 -38.006 0.177 1 91.61 376 LEU B N 1
ATOM 13436 C CA . LEU B 1 376 ? 13.352 -37.697 0.071 1 91.61 376 LEU B CA 1
ATOM 13437 C C . LEU B 1 376 ? 13.048 -36.326 0.665 1 91.61 376 LEU B C 1
ATOM 13439 O O . LEU B 1 376 ? 12.251 -35.567 0.108 1 91.61 376 LEU B O 1
ATOM 13443 N N . GLY B 1 377 ? 13.674 -36.121 1.748 1 90.15 377 GLY B N 1
ATOM 13444 C CA . GLY B 1 377 ? 13.49 -34.818 2.366 1 90.15 377 GLY B CA 1
ATOM 13445 C C . GLY B 1 377 ? 13.926 -33.669 1.476 1 90.15 377 GLY B C 1
ATOM 13446 O O . GLY B 1 377 ? 13.244 -32.645 1.397 1 90.15 377 GLY B O 1
ATOM 13447 N N . LYS B 1 378 ? 14.993 -33.767 0.854 1 89.45 378 LYS B N 1
ATOM 13448 C CA . LYS B 1 378 ? 15.508 -32.752 -0.06 1 89.45 378 LYS B CA 1
ATOM 13449 C C . LYS B 1 378 ? 14.545 -32.518 -1.221 1 89.45 378 LYS B C 1
ATOM 13451 O O . LYS B 1 378 ? 14.324 -31.377 -1.63 1 89.45 378 LYS B O 1
ATOM 13456 N N . ILE B 1 379 ? 13.977 -33.55 -1.657 1 86.71 379 ILE B N 1
ATOM 13457 C CA . ILE B 1 379 ? 13.081 -33.488 -2.807 1 86.71 379 ILE B CA 1
ATOM 13458 C C . ILE B 1 379 ? 11.794 -32.763 -2.42 1 86.71 379 ILE B C 1
ATOM 13460 O O . ILE B 1 379 ? 11.308 -31.908 -3.163 1 86.71 379 ILE B O 1
ATOM 13464 N N . TYR B 1 380 ? 11.362 -33.123 -1.161 1 78.69 380 TYR B N 1
ATOM 13465 C CA . TYR B 1 380 ? 10.064 -32.609 -0.739 1 78.69 380 TYR B CA 1
ATOM 13466 C C . TYR B 1 380 ? 10.19 -31.193 -0.191 1 78.69 380 TYR B C 1
ATOM 13468 O O . TYR B 1 380 ? 9.204 -30.454 -0.129 1 78.69 380 TYR B O 1
ATOM 13476 N N . LEU B 1 381 ? 11.313 -30.738 0.115 1 81.92 381 LEU B N 1
ATOM 13477 C CA . LEU B 1 381 ? 11.502 -29.509 0.877 1 81.92 381 LEU B CA 1
ATOM 13478 C C . LEU B 1 381 ? 10.975 -28.303 0.106 1 81.92 381 LEU B C 1
ATOM 13480 O O . LEU B 1 381 ? 10.338 -27.421 0.686 1 81.92 381 LEU B O 1
ATOM 13484 N N . ASP B 1 382 ? 11.127 -28.174 -1.2 1 70.94 382 ASP B N 1
ATOM 13485 C CA . ASP B 1 382 ? 10.711 -27.016 -1.986 1 70.94 382 ASP B CA 1
ATOM 13486 C C . ASP B 1 382 ? 9.253 -27.142 -2.421 1 70.94 382 ASP B C 1
ATOM 13488 O O . ASP B 1 382 ? 8.577 -26.135 -2.644 1 70.94 382 ASP B O 1
ATOM 13492 N N . SER B 1 383 ? 8.834 -28.435 -2.616 1 65.91 383 SER B N 1
ATOM 13493 C CA . SER B 1 383 ? 7.482 -28.66 -3.117 1 65.91 383 SER B CA 1
ATOM 13494 C C . SER B 1 383 ? 6.502 -28.896 -1.973 1 65.91 383 SER B C 1
ATOM 13496 O O . SER B 1 383 ? 5.38 -28.385 -1.994 1 65.91 383 SER B O 1
ATOM 13498 N N . GLN B 1 384 ? 7.001 -29.833 -1.009 1 63.54 384 GLN B N 1
ATOM 13499 C CA . GLN B 1 384 ? 6.231 -30.186 0.178 1 63.54 384 GLN B CA 1
ATOM 13500 C C . GLN B 1 384 ? 7.025 -29.908 1.452 1 63.54 384 GLN B C 1
ATOM 13502 O O . GLN B 1 384 ? 7.603 -30.823 2.041 1 63.54 384 GLN B O 1
ATOM 13507 N N . GLU B 1 385 ? 7.158 -28.618 1.73 1 69.81 385 GLU B N 1
ATOM 13508 C CA . GLU B 1 385 ? 8.065 -28.149 2.773 1 69.81 385 GLU B CA 1
ATOM 13509 C C . GLU B 1 385 ? 7.975 -29.027 4.018 1 69.81 385 GLU B C 1
ATOM 13511 O O . GLU B 1 385 ? 8.992 -29.522 4.51 1 69.81 385 GLU B O 1
ATOM 13516 N N . GLU B 1 386 ? 6.815 -29.384 4.505 1 58.07 386 GLU B N 1
ATOM 13517 C CA . GLU B 1 386 ? 6.648 -30.109 5.761 1 58.07 386 GLU B CA 1
ATOM 13518 C C . GLU B 1 386 ? 7.16 -31.541 5.644 1 58.07 386 GLU B C 1
ATOM 13520 O O . GLU B 1 386 ? 7.83 -32.043 6.55 1 58.07 386 GLU B O 1
ATOM 13525 N N . LEU B 1 387 ? 6.678 -32.089 4.544 1 71.82 387 LEU B N 1
ATOM 13526 C CA . LEU B 1 387 ? 7.151 -33.451 4.32 1 71.82 387 LEU B CA 1
ATOM 13527 C C . LEU B 1 387 ? 8.672 -33.489 4.224 1 71.82 387 LEU B C 1
ATOM 13529 O O . LEU B 1 387 ? 9.311 -34.388 4.775 1 71.82 387 LEU B O 1
ATOM 13533 N N . GLY B 1 388 ? 9.085 -32.503 3.555 1 85.99 388 GLY B N 1
ATOM 13534 C CA . GLY B 1 388 ? 10.53 -32.425 3.414 1 85.99 388 GLY B CA 1
ATOM 13535 C C . GLY B 1 388 ? 11.248 -32.222 4.735 1 85.99 388 GLY B C 1
ATOM 13536 O O . GLY B 1 388 ? 12.227 -32.912 5.028 1 85.99 388 GLY B O 1
ATOM 13537 N N . LYS B 1 389 ? 10.719 -31.322 5.592 1 81.58 389 LYS B N 1
ATOM 13538 C CA . LYS B 1 389 ? 11.32 -31.073 6.899 1 81.58 389 LYS B CA 1
ATOM 13539 C C . LYS B 1 389 ? 11.217 -32.304 7.795 1 81.58 389 LYS B C 1
ATOM 13541 O O . LYS B 1 389 ? 12.167 -32.646 8.502 1 81.58 389 LYS B O 1
ATOM 13546 N N . SER B 1 390 ? 10.041 -32.938 7.8 1 81.49 390 SER B N 1
ATOM 13547 C CA . SER B 1 390 ? 9.846 -34.136 8.611 1 81.49 390 SER B CA 1
ATOM 13548 C C . SER B 1 390 ? 10.839 -35.229 8.23 1 81.49 390 SER B C 1
ATOM 13550 O O . SER B 1 390 ? 11.429 -35.87 9.102 1 81.49 390 SER B O 1
ATOM 13552 N N . TYR B 1 391 ? 11.005 -35.398 6.974 1 88.45 391 TYR B N 1
ATOM 13553 C CA . TYR B 1 391 ? 11.954 -36.403 6.508 1 88.45 391 TYR B CA 1
ATOM 13554 C C . TYR B 1 391 ? 13.373 -36.055 6.94 1 88.45 391 TYR B C 1
ATOM 13556 O O . TYR B 1 391 ? 14.128 -36.929 7.374 1 88.45 391 TYR B O 1
ATOM 13564 N N . LEU B 1 392 ? 13.656 -34.855 6.824 1 91.93 392 LEU B N 1
ATOM 13565 C CA . LEU B 1 392 ? 15.006 -34.438 7.187 1 91.93 392 LEU B CA 1
ATOM 13566 C C . LEU B 1 392 ? 15.23 -34.571 8.689 1 91.93 392 LEU B C 1
ATOM 13568 O O . LEU B 1 392 ? 16.295 -35.014 9.125 1 91.93 392 LEU B O 1
ATOM 13572 N N . LEU B 1 393 ? 14.272 -34.181 9.44 1 86.82 393 LEU B N 1
ATOM 13573 C CA . LEU B 1 393 ? 14.388 -34.298 10.89 1 86.82 393 LEU B CA 1
ATOM 13574 C C . LEU B 1 393 ? 14.41 -35.762 11.317 1 86.82 393 LEU B C 1
ATOM 13576 O O . LEU B 1 393 ? 15.156 -36.136 12.225 1 86.82 393 LEU B O 1
ATOM 13580 N N . ASP B 1 394 ? 13.549 -36.568 10.682 1 88.44 394 ASP B N 1
ATOM 13581 C CA . ASP B 1 394 ? 13.573 -38.003 10.946 1 88.44 394 ASP B CA 1
ATOM 13582 C C . ASP B 1 394 ? 14.939 -38.6 10.617 1 88.44 394 ASP B C 1
ATOM 13584 O O . ASP B 1 394 ? 15.468 -39.412 11.38 1 88.44 394 ASP B O 1
ATOM 13588 N N . SER B 1 395 ? 15.352 -38.224 9.466 1 92.76 395 SER B N 1
ATOM 13589 C CA . SER B 1 395 ? 16.68 -38.677 9.067 1 92.76 395 SER B CA 1
ATOM 13590 C C . SER B 1 395 ? 17.73 -38.294 10.105 1 92.76 395 SER B C 1
ATOM 13592 O O . SER B 1 395 ? 18.56 -39.12 10.489 1 92.76 395 SER B O 1
ATOM 13594 N N . TYR B 1 396 ? 17.67 -37.153 10.541 1 89.09 396 TYR B N 1
ATOM 13595 C CA . TYR B 1 396 ? 18.63 -36.666 11.525 1 89.09 396 TYR B CA 1
ATOM 13596 C C . TYR B 1 396 ? 18.451 -37.376 12.861 1 89.09 396 TYR B C 1
ATOM 13598 O O . TYR B 1 396 ? 19.426 -37.634 13.57 1 89.09 396 TYR B O 1
ATOM 13606 N N . SER B 1 397 ? 17.234 -37.589 13.21 1 85.8 397 SER B N 1
ATOM 13607 C CA . SER B 1 397 ? 16.963 -38.269 14.473 1 85.8 397 SER B CA 1
ATOM 13608 C C . SER B 1 397 ? 17.529 -39.685 14.471 1 85.8 397 SER B C 1
ATOM 13610 O O . SER B 1 397 ? 17.976 -40.182 15.506 1 85.8 397 SER B O 1
ATOM 13612 N N . ILE B 1 398 ? 17.527 -40.386 13.313 1 87.55 398 ILE B N 1
ATOM 13613 C CA . ILE B 1 398 ? 18.037 -41.744 13.16 1 87.55 398 ILE B CA 1
ATOM 13614 C C . ILE B 1 398 ? 19.563 -41.732 13.224 1 87.55 398 ILE B C 1
ATOM 13616 O O . ILE B 1 398 ? 20.17 -42.577 13.887 1 87.55 398 ILE B O 1
ATOM 13620 N N . SER B 1 399 ? 20.223 -40.899 12.452 1 85.64 399 SER B N 1
ATOM 13621 C CA . SER B 1 399 ? 21.675 -40.757 12.489 1 85.64 399 SER B CA 1
ATOM 13622 C C . SER B 1 399 ? 22.084 -39.294 12.621 1 85.64 399 SER B C 1
ATOM 13624 O O . SER B 1 399 ? 22.138 -38.567 11.626 1 85.64 399 SER B O 1
ATOM 13626 N N . LYS B 1 400 ? 22.513 -38.739 13.74 1 83.75 400 LYS B N 1
ATOM 13627 C CA . LYS B 1 400 ? 22.889 -37.354 14.006 1 83.75 400 LYS B CA 1
ATOM 13628 C C . LYS B 1 400 ? 24.184 -36.988 13.286 1 83.75 400 LYS B C 1
ATOM 13630 O O . LYS B 1 400 ? 24.532 -35.81 13.184 1 83.75 400 LYS B O 1
ATOM 13635 N N . ASN B 1 401 ? 24.765 -38.019 12.726 1 83.33 401 ASN B N 1
ATOM 13636 C CA . ASN B 1 401 ? 26.007 -37.765 12.004 1 83.33 401 ASN B CA 1
ATOM 13637 C C . ASN B 1 401 ? 25.742 -37.142 10.636 1 83.33 401 ASN B C 1
ATOM 13639 O O . ASN B 1 401 ? 26.644 -36.565 10.027 1 83.33 401 ASN B O 1
ATOM 13643 N N . LEU B 1 402 ? 24.547 -37.208 10.108 1 89.13 402 LEU B N 1
ATOM 13644 C CA . LEU B 1 402 ? 24.209 -36.614 8.819 1 89.13 402 LEU B CA 1
ATOM 13645 C C . LEU B 1 402 ? 23.879 -35.133 8.972 1 89.13 402 LEU B C 1
ATOM 13647 O O . LEU B 1 402 ? 22.716 -34.738 8.865 1 89.13 402 LEU B O 1
ATOM 13651 N N . LYS B 1 403 ? 24.912 -34.385 9.039 1 89.21 403 LYS B N 1
ATOM 13652 C CA . LYS B 1 403 ? 24.793 -32.959 9.329 1 89.21 403 LYS B CA 1
ATOM 13653 C C . LYS B 1 403 ? 24.199 -32.205 8.143 1 89.21 403 LYS B C 1
ATOM 13655 O O . LYS B 1 403 ? 23.709 -31.084 8.296 1 89.21 403 LYS B O 1
ATOM 13660 N N . ILE B 1 404 ? 24.148 -32.795 7.014 1 89.87 404 ILE B N 1
ATOM 13661 C CA . ILE B 1 404 ? 23.621 -32.188 5.797 1 89.87 404 ILE B CA 1
ATOM 13662 C C . ILE B 1 404 ? 22.138 -31.874 5.977 1 89.87 404 ILE B C 1
ATOM 13664 O O . ILE B 1 404 ? 21.605 -30.971 5.327 1 89.87 404 ILE B O 1
ATOM 13668 N N . ASN B 1 405 ? 21.541 -32.682 6.888 1 90.56 405 ASN B N 1
ATOM 13669 C CA . ASN B 1 405 ? 20.135 -32.412 7.17 1 90.56 405 ASN B CA 1
ATOM 13670 C C . ASN B 1 405 ? 19.941 -31.024 7.773 1 90.56 405 ASN B C 1
ATOM 13672 O O . ASN B 1 405 ? 19.043 -30.285 7.364 1 90.56 405 ASN B O 1
ATOM 13676 N N . LEU B 1 406 ? 20.872 -30.739 8.651 1 90.49 406 LEU B N 1
ATOM 13677 C CA . LEU B 1 406 ? 20.784 -29.441 9.311 1 90.49 406 LEU B CA 1
ATOM 13678 C C . LEU B 1 406 ? 21.089 -28.312 8.332 1 90.49 406 LEU B C 1
ATOM 13680 O O . LEU B 1 406 ? 20.518 -27.224 8.435 1 90.49 406 LEU B O 1
ATOM 13684 N N . TYR B 1 407 ? 21.911 -28.577 7.455 1 90.89 407 TYR B N 1
ATOM 13685 C CA . TYR B 1 407 ? 22.255 -27.577 6.45 1 90.89 407 TYR B CA 1
ATOM 13686 C C . TYR B 1 407 ? 21.034 -27.196 5.621 1 90.89 407 TYR B C 1
ATOM 13688 O O . TYR B 1 407 ? 20.713 -26.013 5.485 1 90.89 407 TYR B O 1
ATOM 13696 N N . TYR B 1 408 ? 20.34 -28.106 5.159 1 90.97 408 TYR B N 1
ATOM 13697 C CA . TYR B 1 408 ? 19.215 -27.826 4.274 1 90.97 408 TYR B CA 1
ATOM 13698 C C . TYR B 1 408 ? 18.05 -27.219 5.048 1 90.97 408 TYR B C 1
ATOM 13700 O O . TYR B 1 408 ? 17.335 -26.359 4.53 1 90.97 408 TYR B O 1
ATOM 13708 N N . LEU B 1 409 ? 17.931 -27.723 6.337 1 88.49 409 LEU B N 1
ATOM 13709 C CA . LEU B 1 409 ? 16.903 -27.123 7.18 1 88.49 409 LEU B CA 1
ATOM 13710 C C . LEU B 1 409 ? 17.215 -25.657 7.458 1 88.49 409 LEU B C 1
ATOM 13712 O O . LEU B 1 409 ? 16.336 -24.799 7.346 1 88.49 409 LEU B O 1
ATOM 13716 N N . SER B 1 410 ? 18.478 -25.434 7.718 1 90.55 410 SER B N 1
ATOM 13717 C CA . SER B 1 410 ? 18.894 -24.071 8.031 1 90.55 410 SER B CA 1
ATOM 13718 C C . SER B 1 410 ? 18.863 -23.184 6.791 1 90.55 410 SER B C 1
ATOM 13720 O O . SER B 1 410 ? 18.472 -22.018 6.865 1 90.55 410 SER B O 1
ATOM 13722 N N . LEU B 1 411 ? 19.26 -23.62 5.682 1 90.73 411 LEU B N 1
ATOM 13723 C CA . LEU B 1 411 ? 19.282 -22.873 4.429 1 90.73 411 LEU B CA 1
ATOM 13724 C C . LEU B 1 411 ? 17.874 -22.452 4.022 1 90.73 411 LEU B C 1
ATOM 13726 O O . LEU B 1 411 ? 17.663 -21.32 3.581 1 90.73 411 LEU B O 1
ATOM 13730 N N . TYR B 1 412 ? 17.005 -23.391 4.138 1 87.11 412 TYR B N 1
ATOM 13731 C CA . TYR B 1 412 ? 15.615 -23.102 3.805 1 87.11 412 TYR B CA 1
ATOM 13732 C C . TYR B 1 412 ? 15.087 -21.936 4.633 1 87.11 412 TYR B C 1
ATOM 13734 O O . TYR B 1 412 ? 14.452 -21.024 4.098 1 87.11 412 TYR B O 1
ATOM 13742 N N . GLU B 1 413 ? 15.378 -21.993 5.922 1 84.38 413 GLU B N 1
ATOM 13743 C CA . GLU B 1 413 ? 14.909 -20.939 6.818 1 84.38 413 GLU B CA 1
ATOM 13744 C C . GLU B 1 413 ? 15.572 -19.604 6.493 1 84.38 413 GLU B C 1
ATOM 13746 O O . GLU B 1 413 ? 14.921 -18.558 6.524 1 84.38 413 GLU B O 1
ATOM 13751 N N . LEU B 1 414 ? 16.8 -19.64 6.237 1 88.63 414 LEU B N 1
ATOM 13752 C CA . LEU B 1 414 ? 17.55 -18.434 5.906 1 88.63 414 LEU B CA 1
ATOM 13753 C C . LEU B 1 414 ? 17.009 -17.789 4.635 1 88.63 414 LEU B C 1
ATOM 13755 O O . LEU B 1 414 ? 16.83 -16.57 4.58 1 88.63 414 LEU B O 1
ATOM 13759 N N . GLU B 1 415 ? 16.707 -18.501 3.649 1 85.18 415 GLU B N 1
ATOM 13760 C CA . GLU B 1 415 ? 16.235 -17.996 2.364 1 85.18 415 GLU B CA 1
ATOM 13761 C C . GLU B 1 415 ? 14.839 -17.392 2.487 1 85.18 415 GLU B C 1
ATOM 13763 O O . GLU B 1 415 ? 14.451 -16.543 1.682 1 85.18 415 GLU B O 1
ATOM 13768 N N . HIS B 1 416 ? 14.209 -17.806 3.52 1 72.51 416 HIS B N 1
ATOM 13769 C CA . HIS B 1 416 ? 12.864 -17.277 3.717 1 72.51 416 HIS B CA 1
ATOM 13770 C C . HIS B 1 416 ? 12.85 -16.194 4.791 1 72.51 416 HIS B C 1
ATOM 13772 O O . HIS B 1 416 ? 11.784 -15.809 5.276 1 72.51 416 HIS B O 1
ATOM 13778 N N . GLY B 1 417 ? 14.076 -15.797 5.21 1 74.58 417 GLY B N 1
ATOM 13779 C CA . GLY B 1 417 ? 14.208 -14.657 6.103 1 74.58 417 GLY B CA 1
ATOM 13780 C C . GLY B 1 417 ? 13.933 -15.001 7.554 1 74.58 417 GLY B C 1
ATOM 13781 O O . GLY B 1 417 ? 13.74 -14.109 8.383 1 74.58 417 GLY B O 1
ATOM 13782 N N . ARG B 1 418 ? 13.74 -16.298 7.923 1 78.18 418 ARG B N 1
ATOM 13783 C CA . ARG B 1 418 ? 13.519 -16.733 9.298 1 78.18 418 ARG B CA 1
ATOM 13784 C C . ARG B 1 418 ? 14.842 -17.01 10.004 1 78.18 418 ARG B C 1
ATOM 13786 O O . ARG B 1 418 ? 15.2 -18.167 10.231 1 78.18 418 ARG B O 1
ATOM 13793 N N . TYR B 1 419 ? 15.497 -15.999 10.362 1 82.89 419 TYR B N 1
ATOM 13794 C CA . TYR B 1 419 ? 16.874 -16.049 10.841 1 82.89 419 TYR B CA 1
ATOM 13795 C C . TYR B 1 419 ? 16.954 -16.73 12.202 1 82.89 419 TYR B C 1
ATOM 13797 O O . TYR B 1 419 ? 17.903 -17.467 12.48 1 82.89 419 TYR B O 1
ATOM 13805 N N . GLU B 1 420 ? 15.915 -16.562 13.029 1 79.7 420 GLU B N 1
ATOM 13806 C CA . GLU B 1 420 ? 15.939 -17.168 14.357 1 79.7 420 GLU B CA 1
ATOM 13807 C C . GLU B 1 420 ? 15.846 -18.689 14.271 1 79.7 420 GLU B C 1
ATOM 13809 O O . GLU B 1 420 ? 16.554 -19.401 14.986 1 79.7 420 GLU B O 1
ATOM 13814 N N . GLU B 1 421 ? 15.103 -19.143 13.339 1 78.97 421 GLU B N 1
ATOM 13815 C CA . GLU B 1 421 ? 14.968 -20.585 13.153 1 78.97 421 GLU B CA 1
ATOM 13816 C C . GLU B 1 421 ? 16.228 -21.181 12.531 1 78.97 421 GLU B C 1
ATOM 13818 O O . GLU B 1 421 ? 16.639 -22.287 12.889 1 78.97 421 GLU B O 1
ATOM 13823 N N . ALA B 1 422 ? 16.722 -20.453 11.582 1 87.86 422 ALA B N 1
ATOM 13824 C CA . ALA B 1 422 ? 17.97 -20.916 10.98 1 87.86 422 ALA B CA 1
ATOM 13825 C C . ALA B 1 422 ? 19.07 -21.046 12.03 1 87.86 422 ALA B C 1
ATOM 13827 O O . ALA B 1 422 ? 19.812 -22.031 12.042 1 87.86 422 ALA B O 1
ATOM 13828 N N . LEU B 1 423 ? 19.141 -20.063 12.918 1 88.15 423 LEU B N 1
ATOM 13829 C CA . LEU B 1 423 ? 20.161 -20.055 13.96 1 88.15 423 LEU B CA 1
ATOM 13830 C C . LEU B 1 423 ? 19.95 -21.207 14.937 1 88.15 423 LEU B C 1
ATOM 13832 O O . LEU B 1 423 ? 20.915 -21.804 15.418 1 88.15 423 LEU B O 1
ATOM 13836 N N . LYS B 1 424 ? 18.771 -21.526 15.171 1 83.69 424 LYS B N 1
ATOM 13837 C CA . LYS B 1 424 ? 18.441 -22.633 16.064 1 83.69 424 LYS B CA 1
ATOM 13838 C C . LYS B 1 424 ? 19.001 -23.951 15.537 1 83.69 424 LYS B C 1
ATOM 13840 O O . LYS B 1 424 ? 19.576 -24.735 16.295 1 83.69 424 LYS B O 1
ATOM 13845 N N . TYR B 1 425 ? 18.846 -24.196 14.234 1 86.12 425 TYR B N 1
ATOM 13846 C CA . TYR B 1 425 ? 19.364 -25.42 13.634 1 86.12 425 TYR B CA 1
ATOM 13847 C C . TYR B 1 425 ? 20.887 -25.411 13.606 1 86.12 425 TYR B C 1
ATOM 13849 O O . TYR B 1 425 ? 21.524 -26.453 13.781 1 86.12 425 TYR B O 1
ATOM 13857 N N . LEU B 1 426 ? 21.402 -24.261 13.407 1 88.62 426 LEU B N 1
ATOM 13858 C CA . LEU B 1 426 ? 22.851 -24.16 13.268 1 88.62 426 LEU B CA 1
ATOM 13859 C C . LEU B 1 426 ? 23.535 -24.256 14.628 1 88.62 426 LEU B C 1
ATOM 13861 O O . LEU B 1 426 ? 24.671 -24.726 14.724 1 88.62 426 LEU B O 1
ATOM 13865 N N . GLU B 1 427 ? 22.803 -23.796 15.74 1 77.7 427 GLU B N 1
ATOM 13866 C CA . GLU B 1 427 ? 23.4 -23.844 17.071 1 77.7 427 GLU B CA 1
ATOM 13867 C C . GLU B 1 427 ? 22.996 -25.114 17.813 1 77.7 427 GLU B C 1
ATOM 13869 O O . GLU B 1 427 ? 23.479 -25.376 18.916 1 77.7 427 GLU B O 1
ATOM 13874 N N . LYS B 1 428 ? 21.871 -25.764 17.376 1 62.95 428 LYS B N 1
ATOM 13875 C CA . LYS B 1 428 ? 21.357 -26.936 18.079 1 62.95 428 LYS B CA 1
ATOM 13876 C C . LYS B 1 428 ? 22.495 -27.837 18.55 1 62.95 428 LYS B C 1
ATOM 13878 O O . LYS B 1 428 ? 22.501 -28.288 19.698 1 62.95 428 LYS B O 1
ATOM 13883 N N . GLU B 1 429 ? 23.399 -28.358 17.535 1 64.97 429 GLU B N 1
ATOM 13884 C CA . GLU B 1 429 ? 24.551 -29.178 17.9 1 64.97 429 GLU B CA 1
ATOM 13885 C C . GLU B 1 429 ? 25.861 -28.459 17.589 1 64.97 429 GLU B C 1
ATOM 13887 O O . GLU B 1 429 ? 25.895 -27.557 16.75 1 64.97 429 GLU B O 1
ATOM 13892 N N . ASP B 1 430 ? 26.747 -28.377 18.62 1 68.7 430 ASP B N 1
ATOM 13893 C CA . ASP B 1 430 ? 28.064 -27.813 18.342 1 68.7 430 ASP B CA 1
ATOM 13894 C C . ASP B 1 430 ? 28.552 -28.216 16.952 1 68.7 430 ASP B C 1
ATOM 13896 O O . ASP B 1 430 ? 28.613 -29.404 16.631 1 68.7 430 ASP B O 1
ATOM 13900 N N . ILE B 1 431 ? 28.525 -27.421 16.025 1 76.84 431 ILE B N 1
ATOM 13901 C CA . ILE B 1 431 ? 29.051 -27.676 14.688 1 76.84 431 ILE B CA 1
ATOM 13902 C C . ILE B 1 431 ? 30.439 -28.305 14.792 1 76.84 431 ILE B C 1
ATOM 13904 O O . ILE B 1 431 ? 31.361 -27.702 15.346 1 76.84 431 ILE B O 1
ATOM 13908 N N . PRO B 1 432 ? 30.14 -30.745 14.699 1 74.05 432 PRO B N 1
ATOM 13909 C CA . PRO B 1 432 ? 31.467 -31.365 14.694 1 74.05 432 PRO B CA 1
ATOM 13910 C C . PRO B 1 432 ? 32.505 -30.532 13.945 1 74.05 432 PRO B C 1
ATOM 13912 O O . PRO B 1 432 ? 32.157 -29.791 13.023 1 74.05 432 PRO B O 1
ATOM 13915 N N . GLU B 1 433 ? 34.089 -29.356 14.166 1 76.25 433 GLU B N 1
ATOM 13916 C CA . GLU B 1 433 ? 35.191 -28.533 13.677 1 76.25 433 GLU B CA 1
ATOM 13917 C C . GLU B 1 433 ? 35.457 -28.791 12.196 1 76.25 433 GLU B C 1
ATOM 13919 O O . GLU B 1 433 ? 35.911 -27.898 11.477 1 76.25 433 GLU B O 1
ATOM 13924 N N . ASN B 1 434 ? 34.979 -29.856 11.734 1 80.53 434 ASN B N 1
ATOM 13925 C CA . ASN B 1 434 ? 35.304 -30.216 10.358 1 80.53 434 ASN B CA 1
ATOM 13926 C C . ASN B 1 434 ? 34.152 -29.898 9.408 1 80.53 434 ASN B C 1
ATOM 13928 O O . ASN B 1 434 ? 34.259 -30.119 8.201 1 80.53 434 ASN B O 1
ATOM 13932 N N . SER B 1 435 ? 33.142 -29.242 9.973 1 87.17 435 SER B N 1
ATOM 13933 C CA . SER B 1 435 ? 31.998 -28.937 9.121 1 87.17 435 SER B CA 1
ATOM 13934 C C . SER B 1 435 ? 32.268 -27.716 8.248 1 87.17 435 SER B C 1
ATOM 13936 O O . SER B 1 435 ? 32.758 -26.695 8.735 1 87.17 435 SER B O 1
ATOM 13938 N N . PHE B 1 436 ? 32.041 -27.837 6.998 1 89.53 436 PHE B N 1
ATOM 13939 C CA . PHE B 1 436 ? 32.315 -26.743 6.073 1 89.53 436 PHE B CA 1
ATOM 13940 C C . PHE B 1 436 ? 31.04 -25.971 5.755 1 89.53 436 PHE B C 1
ATOM 13942 O O . PHE B 1 436 ? 30.981 -24.755 5.945 1 89.53 436 PHE B O 1
ATOM 13949 N N . LEU B 1 437 ? 29.982 -26.674 5.321 1 89.78 437 LEU B N 1
ATOM 13950 C CA . LEU B 1 437 ? 28.756 -26.047 4.839 1 89.78 437 LEU B CA 1
ATOM 13951 C C . LEU B 1 437 ? 28.006 -25.37 5.982 1 89.78 437 LEU B C 1
ATOM 13953 O O . LEU B 1 437 ? 27.527 -24.243 5.835 1 89.78 437 LEU B O 1
ATOM 13957 N N . LEU B 1 438 ? 27.996 -26.143 7.104 1 90.94 438 LEU B N 1
ATOM 13958 C CA . LEU B 1 438 ? 27.27 -25.593 8.244 1 90.94 438 LEU B CA 1
ATOM 13959 C C . LEU B 1 438 ? 27.936 -24.318 8.75 1 90.94 438 LEU B C 1
ATOM 13961 O O . LEU B 1 438 ? 27.255 -23.341 9.07 1 90.94 438 LEU B O 1
ATOM 13965 N N . ARG B 1 439 ? 29.165 -24.33 8.762 1 91.37 439 ARG B N 1
ATOM 13966 C CA . ARG B 1 439 ? 29.874 -23.142 9.228 1 91.37 439 ARG B CA 1
ATOM 13967 C C . ARG B 1 439 ? 29.774 -22.011 8.21 1 91.37 439 ARG B C 1
ATOM 13969 O O . ARG B 1 439 ? 29.693 -20.839 8.584 1 91.37 439 ARG B O 1
ATOM 13976 N N . SER B 1 440 ? 29.908 -22.325 6.94 1 91.77 440 SER B N 1
ATOM 13977 C CA . SER B 1 440 ? 29.727 -21.335 5.883 1 91.77 440 SER B CA 1
ATOM 13978 C C . SER B 1 440 ? 28.358 -20.671 5.976 1 91.77 440 SER B C 1
ATOM 13980 O O . SER B 1 440 ? 28.245 -19.45 5.848 1 91.77 440 SER B O 1
ATOM 13982 N N . LEU B 1 441 ? 27.415 -21.457 6.284 1 92.57 441 LEU B N 1
ATOM 13983 C CA . LEU B 1 441 ? 26.053 -20.943 6.387 1 92.57 441 LEU B CA 1
ATOM 13984 C C . LEU B 1 441 ? 25.899 -20.053 7.615 1 92.57 441 LEU B C 1
ATOM 13986 O O . LEU B 1 441 ? 25.176 -19.055 7.577 1 92.57 441 LEU B O 1
ATOM 13990 N N . LEU B 1 442 ? 26.535 -20.436 8.701 1 93.54 442 LEU B N 1
ATOM 13991 C CA . LEU B 1 442 ? 26.5 -19.63 9.917 1 93.54 442 LEU B CA 1
ATOM 13992 C C . LEU B 1 442 ? 27.116 -18.256 9.677 1 93.54 442 LEU B C 1
ATOM 13994 O O . LEU B 1 442 ? 26.581 -17.243 10.133 1 93.54 442 LEU B O 1
ATOM 13998 N N . ILE B 1 443 ? 28.262 -18.251 9.025 1 94.07 443 ILE B N 1
ATOM 13999 C CA . ILE B 1 443 ? 28.931 -16.996 8.699 1 94.07 443 ILE B CA 1
ATOM 14000 C C . ILE B 1 443 ? 28.026 -16.144 7.812 1 94.07 443 ILE B C 1
ATOM 14002 O O . ILE B 1 443 ? 27.912 -14.932 8.013 1 94.07 443 ILE B O 1
ATOM 14006 N N . ARG B 1 444 ? 27.325 -16.714 6.803 1 93.8 444 ARG B N 1
ATOM 14007 C CA . ARG B 1 444 ? 26.406 -16.006 5.919 1 93.8 444 ARG B CA 1
ATOM 14008 C C . ARG B 1 444 ? 25.256 -15.386 6.707 1 93.8 444 ARG B C 1
ATOM 14010 O O . ARG B 1 444 ? 24.83 -14.267 6.415 1 93.8 444 ARG B O 1
ATOM 14017 N N . LEU B 1 445 ? 24.749 -16.145 7.708 1 93.7 445 LEU B N 1
ATOM 14018 C CA . LEU B 1 445 ? 23.682 -15.642 8.566 1 93.7 445 LEU B CA 1
ATOM 14019 C C . LEU B 1 445 ? 24.146 -14.419 9.35 1 93.7 445 LEU B C 1
ATOM 14021 O O . LEU B 1 445 ? 23.455 -13.398 9.382 1 93.7 445 LEU B O 1
ATOM 14025 N N . PHE B 1 446 ? 25.352 -14.494 9.965 1 94.06 446 PHE B N 1
ATOM 14026 C CA . PHE B 1 446 ? 25.894 -13.386 10.742 1 94.06 446 PHE B CA 1
ATOM 14027 C C . PHE B 1 446 ? 26.15 -12.176 9.852 1 94.06 446 PHE B C 1
ATOM 14029 O O . PHE B 1 446 ? 25.926 -11.036 10.265 1 94.06 446 PHE B O 1
ATOM 14036 N N . ASN B 1 447 ? 26.559 -12.389 8.67 1 93.83 447 ASN B N 1
ATOM 14037 C CA . ASN B 1 447 ? 26.754 -11.296 7.724 1 93.83 447 ASN B CA 1
ATOM 14038 C C . ASN B 1 447 ? 25.428 -10.647 7.336 1 93.83 447 ASN B C 1
ATOM 14040 O O . ASN B 1 447 ? 25.341 -9.423 7.223 1 93.83 447 ASN B O 1
ATOM 14044 N N . ALA B 1 448 ? 24.448 -11.48 7.108 1 90.63 448 ALA B N 1
ATOM 14045 C CA . ALA B 1 448 ? 23.13 -10.96 6.754 1 90.63 448 ALA B CA 1
ATOM 14046 C C . ALA B 1 448 ? 22.572 -10.077 7.867 1 90.63 448 ALA B C 1
ATOM 14048 O O . ALA B 1 448 ? 21.882 -9.09 7.598 1 90.63 448 ALA B O 1
ATOM 14049 N N . LEU B 1 449 ? 22.929 -10.43 9.117 1 90.79 449 LEU B N 1
ATOM 14050 C CA . LEU B 1 449 ? 22.454 -9.69 10.28 1 90.79 449 LEU B CA 1
ATOM 14051 C C . LEU B 1 449 ? 23.419 -8.566 10.641 1 90.79 449 LEU B C 1
ATOM 14053 O O . LEU B 1 449 ? 23.179 -7.816 11.59 1 90.79 449 LEU B O 1
ATOM 14057 N N . SER B 1 450 ? 24.585 -8.487 9.945 1 91.89 450 SER B N 1
ATOM 14058 C CA . SER B 1 450 ? 25.627 -7.486 10.149 1 91.89 450 SER B CA 1
ATOM 14059 C C . SER B 1 450 ? 26.268 -7.628 11.525 1 91.89 450 SER B C 1
ATOM 14061 O O . SER B 1 450 ? 26.546 -6.629 12.192 1 91.89 450 SER B O 1
ATOM 14063 N N . TRP B 1 451 ? 26.303 -8.927 12.039 1 93.17 451 TRP B N 1
ATOM 14064 C CA . TRP B 1 451 ? 27.054 -9.247 13.249 1 93.17 451 TRP B CA 1
ATOM 14065 C C . TRP B 1 451 ? 28.506 -9.576 12.917 1 93.17 451 TRP B C 1
ATOM 14067 O O . TRP B 1 451 ? 28.91 -10.74 12.958 1 93.17 451 TRP B O 1
ATOM 14077 N N . THR B 1 452 ? 29.32 -8.585 12.661 1 92.66 452 THR B N 1
ATOM 14078 C CA . THR B 1 452 ? 30.602 -8.715 11.979 1 92.66 452 THR B CA 1
ATOM 14079 C C . THR B 1 452 ? 31.637 -9.365 12.893 1 92.66 452 THR B C 1
ATOM 14081 O O . THR B 1 452 ? 32.523 -10.083 12.424 1 92.66 452 THR B O 1
ATOM 14084 N N . LYS B 1 453 ? 31.519 -9.139 14.172 1 93.87 453 LYS B N 1
ATOM 14085 C CA . LYS B 1 453 ? 32.46 -9.786 15.081 1 93.87 453 LYS B CA 1
ATOM 14086 C C . LYS B 1 453 ? 32.246 -11.297 15.11 1 93.87 453 LYS B C 1
ATOM 14088 O O . LYS B 1 453 ? 33.207 -12.067 15.055 1 93.87 453 LYS B O 1
ATOM 14093 N N . GLU B 1 454 ? 31.037 -11.723 15.156 1 93.2 454 GLU B N 1
ATOM 14094 C CA . GLU B 1 454 ? 30.714 -13.146 15.119 1 93.2 454 GLU B CA 1
ATOM 14095 C C . GLU B 1 454 ? 31.15 -13.777 13.8 1 93.2 454 GLU B C 1
ATOM 14097 O O . GLU B 1 454 ? 31.654 -14.902 13.781 1 93.2 454 GLU B O 1
ATOM 14102 N N . SER B 1 455 ? 30.952 -13.047 12.756 1 94.68 455 SER B N 1
ATOM 14103 C CA . SER B 1 455 ? 31.398 -13.515 11.448 1 94.68 455 SER B CA 1
ATOM 14104 C C . SER B 1 455 ? 32.909 -13.714 11.417 1 94.68 455 SER B C 1
ATOM 14106 O O . SER B 1 455 ? 33.396 -14.737 10.931 1 94.68 455 SER B O 1
ATOM 14108 N N . GLU B 1 456 ? 33.608 -12.77 11.935 1 94.26 456 GLU B N 1
ATOM 14109 C CA . GLU B 1 456 ? 35.066 -12.831 11.948 1 94.26 456 GLU B CA 1
ATOM 14110 C C . GLU B 1 456 ? 35.562 -14.033 12.748 1 94.26 456 GLU B C 1
ATOM 14112 O O . GLU B 1 456 ? 36.499 -14.718 12.333 1 94.26 456 GLU B O 1
ATOM 14117 N N . ASP B 1 457 ? 34.931 -14.281 13.822 1 92.84 457 ASP B N 1
ATOM 14118 C CA . ASP B 1 457 ? 35.319 -15.415 14.655 1 92.84 457 ASP B CA 1
ATOM 14119 C C . ASP B 1 457 ? 35.098 -16.736 13.922 1 92.84 457 ASP B C 1
ATOM 14121 O O . ASP B 1 457 ? 35.956 -17.621 13.953 1 92.84 457 ASP B O 1
ATOM 14125 N N . GLN B 1 458 ? 33.968 -16.825 13.28 1 93 458 GLN B N 1
ATOM 14126 C CA . GLN B 1 458 ? 33.658 -18.054 12.556 1 93 458 GLN B CA 1
ATOM 14127 C C . GLN B 1 458 ? 34.535 -18.198 11.316 1 93 458 GLN B C 1
ATOM 14129 O O . GLN B 1 458 ? 34.899 -19.311 10.933 1 93 458 GLN B O 1
ATOM 14134 N N . ILE B 1 459 ? 34.926 -17.088 10.691 1 94.49 459 ILE B N 1
ATOM 14135 C CA . ILE B 1 459 ? 35.823 -17.12 9.541 1 94.49 459 ILE B CA 1
ATOM 14136 C C . ILE B 1 459 ? 37.201 -17.612 9.975 1 94.49 459 ILE B C 1
ATOM 14138 O O . ILE B 1 459 ? 37.825 -18.421 9.284 1 94.49 459 ILE B O 1
ATOM 14142 N N . SER B 1 460 ? 37.651 -17.134 11.135 1 92.4 460 SER B N 1
ATOM 14143 C CA . SER B 1 460 ? 38.932 -17.589 11.666 1 92.4 460 SER B CA 1
ATOM 14144 C C . SER B 1 460 ? 38.924 -19.094 11.916 1 92.4 460 SER B C 1
ATOM 14146 O O . SER B 1 460 ? 39.918 -19.776 11.66 1 92.4 460 SER B O 1
ATOM 14148 N N . THR B 1 461 ? 37.834 -19.569 12.331 1 91.14 461 THR B N 1
ATOM 14149 C CA . THR B 1 461 ? 37.694 -21.001 12.57 1 91.14 461 THR B CA 1
ATOM 14150 C C . THR B 1 461 ? 37.703 -21.772 11.252 1 91.14 461 THR B C 1
ATOM 14152 O O . THR B 1 461 ? 38.352 -22.814 11.142 1 91.14 461 THR B O 1
ATOM 14155 N N . LEU B 1 462 ? 37.038 -21.234 10.321 1 90.71 462 LEU B N 1
ATOM 14156 C CA . LEU B 1 462 ? 36.977 -21.873 9.011 1 90.71 462 LEU B CA 1
ATOM 14157 C C . LEU B 1 462 ? 38.346 -21.864 8.338 1 90.71 462 LEU B C 1
ATOM 14159 O O . LEU B 1 462 ? 38.742 -22.851 7.714 1 90.71 462 LEU B O 1
ATOM 14163 N N . GLU B 1 463 ? 39.108 -20.831 8.489 1 89.35 463 GLU B N 1
ATOM 14164 C CA . GLU B 1 463 ? 40.423 -20.665 7.877 1 89.35 463 GLU B CA 1
ATOM 14165 C C . GLU B 1 463 ? 41.435 -21.641 8.47 1 89.35 463 GLU B C 1
ATOM 14167 O O . GLU B 1 463 ? 42.353 -22.088 7.779 1 89.35 463 GLU B O 1
ATOM 14172 N N . LYS B 1 464 ? 41.272 -21.932 9.67 1 88.01 464 LYS B N 1
ATOM 14173 C CA . LYS B 1 464 ? 42.195 -22.856 10.323 1 88.01 464 LYS B CA 1
ATOM 14174 C C . LYS B 1 464 ? 42.11 -24.248 9.703 1 88.01 464 LYS B C 1
ATOM 14176 O O . LYS B 1 464 ? 43.129 -24.919 9.529 1 88.01 464 LYS B O 1
ATOM 14181 N N . LYS B 1 465 ? 40.931 -24.538 9.304 1 84.68 465 LYS B N 1
ATOM 14182 C CA . LYS B 1 465 ? 40.733 -25.887 8.783 1 84.68 465 LYS B CA 1
ATOM 14183 C C . LYS B 1 465 ? 40.791 -25.902 7.258 1 84.68 465 LYS B C 1
ATOM 14185 O O . LYS B 1 465 ? 41.206 -26.895 6.657 1 84.68 465 LYS B O 1
ATOM 14190 N N . TYR B 1 466 ? 40.238 -24.892 6.723 1 84.48 466 TYR B N 1
ATOM 14191 C CA . TYR B 1 466 ? 40.176 -24.812 5.268 1 84.48 466 TYR B CA 1
ATOM 14192 C C . TYR B 1 466 ? 40.907 -23.575 4.758 1 84.48 466 TYR B C 1
ATOM 14194 O O . TYR B 1 466 ? 40.276 -22.598 4.348 1 84.48 466 TYR B O 1
ATOM 14202 N N . LYS B 1 467 ? 42.208 -23.543 4.905 1 73.34 467 LYS B N 1
ATOM 14203 C CA . LYS B 1 467 ? 43.076 -22.391 4.681 1 73.34 467 LYS B CA 1
ATOM 14204 C C . LYS B 1 467 ? 42.847 -21.79 3.298 1 73.34 467 LYS B C 1
ATOM 14206 O O . LYS B 1 467 ? 42.801 -20.567 3.146 1 73.34 467 LYS B O 1
ATOM 14211 N N . GLU B 1 468 ? 42.869 -22.586 2.269 1 73.9 468 GLU B N 1
ATOM 14212 C CA . GLU B 1 468 ? 42.819 -22.053 0.911 1 73.9 468 GLU B CA 1
ATOM 14213 C C . GLU B 1 468 ? 41.479 -22.358 0.247 1 73.9 468 GLU B C 1
ATOM 14215 O O . GLU B 1 468 ? 41.435 -22.972 -0.821 1 73.9 468 GLU B O 1
ATOM 14220 N N . SER B 1 469 ? 40.415 -21.727 0.947 1 84.95 469 SER B N 1
ATOM 14221 C CA . SER B 1 469 ? 39.116 -21.939 0.316 1 84.95 469 SER B CA 1
ATOM 14222 C C . SER B 1 469 ? 38.572 -20.644 -0.277 1 84.95 469 SER B C 1
ATOM 14224 O O . SER B 1 469 ? 38.711 -19.574 0.32 1 84.95 469 SER B O 1
ATOM 14226 N N . GLN B 1 470 ? 38.062 -20.693 -1.46 1 90.72 470 GLN B N 1
ATOM 14227 C CA . GLN B 1 470 ? 37.42 -19.566 -2.128 1 90.72 470 GLN B CA 1
ATOM 14228 C C . GLN B 1 470 ? 36.303 -18.981 -1.268 1 90.72 470 GLN B C 1
ATOM 14230 O O . GLN B 1 470 ? 36.135 -17.762 -1.205 1 90.72 470 GLN B O 1
ATOM 14235 N N . GLU B 1 471 ? 35.572 -19.849 -0.562 1 91.32 471 GLU B N 1
ATOM 14236 C CA . GLU B 1 471 ? 34.428 -19.464 0.26 1 91.32 471 GLU B CA 1
ATOM 14237 C C . GLU B 1 471 ? 34.859 -18.579 1.425 1 91.32 471 GLU B C 1
ATOM 14239 O O . GLU B 1 471 ? 34.175 -17.61 1.762 1 91.32 471 GLU B O 1
ATOM 14244 N N . THR B 1 472 ? 35.991 -18.906 1.955 1 92.24 472 THR B N 1
ATOM 14245 C CA . THR B 1 472 ? 36.494 -18.144 3.092 1 92.24 472 THR B CA 1
ATOM 14246 C C . THR B 1 472 ? 36.803 -16.706 2.685 1 92.24 472 THR B C 1
ATOM 14248 O O . THR B 1 472 ? 36.41 -15.762 3.374 1 92.24 472 THR B O 1
ATOM 14251 N N . TYR B 1 473 ? 37.408 -16.578 1.502 1 93.7 473 TYR B N 1
ATOM 14252 C CA . TYR B 1 473 ? 37.76 -15.242 1.034 1 93.7 473 TYR B CA 1
ATOM 14253 C C . TYR B 1 473 ? 36.515 -14.459 0.634 1 93.7 473 TYR B C 1
ATOM 14255 O O . TYR B 1 473 ? 36.432 -13.251 0.868 1 93.7 473 TYR B O 1
ATOM 14263 N N . PHE B 1 474 ? 35.631 -15.173 0.052 1 94.7 474 PHE B N 1
ATOM 14264 C CA . PHE B 1 474 ? 34.387 -14.515 -0.329 1 94.7 474 PHE B CA 1
ATOM 14265 C C . PHE B 1 474 ? 33.651 -13.995 0.9 1 94.7 474 PHE B C 1
ATOM 14267 O O . PHE B 1 474 ? 33.236 -12.835 0.937 1 94.7 474 PHE B O 1
ATOM 14274 N N . LEU B 1 475 ? 33.468 -14.807 1.959 1 95.51 475 LEU B N 1
ATOM 14275 C CA . LEU B 1 475 ? 32.736 -14.437 3.165 1 95.51 475 LEU B CA 1
ATOM 14276 C C . LEU B 1 475 ? 33.472 -13.345 3.934 1 95.51 475 LEU B C 1
ATOM 14278 O O . LEU B 1 475 ? 32.843 -12.488 4.559 1 95.51 475 LEU B O 1
ATOM 14282 N N . LYS B 1 476 ? 34.797 -13.403 3.826 1 95.37 476 LYS B N 1
ATOM 14283 C CA . LYS B 1 476 ? 35.594 -12.329 4.412 1 95.37 476 LYS B CA 1
ATOM 14284 C C . LYS B 1 476 ? 35.331 -11.002 3.706 1 95.37 476 LYS B C 1
ATOM 14286 O O . LYS B 1 476 ? 35.25 -9.955 4.352 1 95.37 476 LYS B O 1
ATOM 14291 N N . GLY B 1 477 ? 35.262 -11.099 2.37 1 96.48 477 GLY B N 1
ATOM 14292 C CA . GLY B 1 477 ? 34.904 -9.91 1.614 1 96.48 477 GLY B CA 1
ATOM 14293 C C . GLY B 1 477 ? 33.567 -9.323 2.022 1 96.48 477 GLY B C 1
ATOM 14294 O O . GLY B 1 477 ? 33.444 -8.109 2.202 1 96.48 477 GLY B O 1
ATOM 14295 N N . LYS B 1 478 ? 32.6 -10.195 2.235 1 96.48 478 LYS B N 1
ATOM 14296 C CA . LYS B 1 478 ? 31.268 -9.756 2.641 1 96.48 478 LYS B CA 1
ATOM 14297 C C . LYS B 1 478 ? 31.305 -9.078 4.008 1 96.48 478 LYS B C 1
ATOM 14299 O O . LYS B 1 478 ? 30.612 -8.084 4.232 1 96.48 478 LYS B O 1
ATOM 14304 N N . MET B 1 479 ? 32.07 -9.664 4.9 1 96 479 MET B N 1
ATOM 14305 C CA . MET B 1 479 ? 32.217 -9.098 6.238 1 96 479 MET B CA 1
ATOM 14306 C C . MET B 1 479 ? 32.804 -7.692 6.173 1 96 479 MET B C 1
ATOM 14308 O O . MET B 1 479 ? 32.315 -6.779 6.841 1 96 479 MET B O 1
ATOM 14312 N N . TYR B 1 480 ? 33.824 -7.45 5.325 1 96.01 480 TYR B N 1
ATOM 14313 C CA . TYR B 1 480 ? 34.46 -6.144 5.196 1 96.01 480 TYR B CA 1
ATOM 14314 C C . TYR B 1 480 ? 33.506 -5.132 4.574 1 96.01 480 TYR B C 1
ATOM 14316 O O . TYR B 1 480 ? 33.544 -3.946 4.91 1 96.01 480 TYR B O 1
ATOM 14324 N N . GLU B 1 481 ? 32.647 -5.589 3.695 1 94.59 481 GLU B N 1
ATOM 14325 C CA . GLU B 1 481 ? 31.616 -4.704 3.162 1 94.59 481 GLU B CA 1
ATOM 14326 C C . GLU B 1 481 ? 30.7 -4.192 4.27 1 94.59 481 GLU B C 1
ATOM 14328 O O . GLU B 1 481 ? 30.38 -3.003 4.319 1 94.59 481 GLU B O 1
ATOM 14333 N N . LYS B 1 482 ? 30.307 -5.18 5.239 1 92.19 482 LYS B N 1
ATOM 14334 C CA . LYS B 1 482 ? 29.414 -4.825 6.337 1 92.19 482 LYS B CA 1
ATOM 14335 C C . LYS B 1 482 ? 30.092 -3.861 7.307 1 92.19 482 LYS B C 1
ATOM 14337 O O . LYS B 1 482 ? 29.419 -3.092 7.997 1 92.19 482 LYS B O 1
ATOM 14342 N N . ARG B 1 483 ? 31.492 -3.848 7.311 1 92.14 483 ARG B N 1
ATOM 14343 C CA . ARG B 1 483 ? 32.268 -2.933 8.143 1 92.14 483 ARG B CA 1
ATOM 14344 C C . ARG B 1 483 ? 32.605 -1.654 7.383 1 92.14 483 ARG B C 1
ATOM 14346 O O . ARG B 1 483 ? 33.415 -0.847 7.844 1 92.14 483 ARG B O 1
ATOM 14353 N N . ASN B 1 484 ? 32.089 -1.475 6.099 1 91.18 484 ASN B N 1
ATOM 14354 C CA . ASN B 1 484 ? 32.302 -0.318 5.236 1 91.18 484 ASN B CA 1
ATOM 14355 C C . ASN B 1 484 ? 33.766 -0.186 4.828 1 91.18 484 ASN B C 1
ATOM 14357 O O . ASN B 1 484 ? 34.34 0.902 4.902 1 91.18 484 ASN B O 1
ATOM 14361 N N . MET B 1 485 ? 34.358 -1.351 4.583 1 94.5 485 MET B N 1
ATOM 14362 C CA . MET B 1 485 ? 35.725 -1.435 4.08 1 94.5 485 MET B CA 1
ATOM 14363 C C . MET B 1 485 ? 35.755 -2.058 2.688 1 94.5 485 MET B C 1
ATOM 14365 O O . MET B 1 485 ? 36.308 -3.143 2.501 1 94.5 485 MET B O 1
ATOM 14369 N N . PRO B 1 486 ? 35.318 -1.275 1.696 1 94.65 486 PRO B N 1
ATOM 14370 C CA . PRO B 1 486 ? 35.097 -1.873 0.377 1 94.65 486 PRO B CA 1
ATOM 14371 C C . PRO B 1 486 ? 36.398 -2.267 -0.317 1 94.65 486 PRO B C 1
ATOM 14373 O O . PRO B 1 486 ? 36.424 -3.23 -1.088 1 94.65 486 PRO B O 1
ATOM 14376 N N . PHE B 1 487 ? 37.574 -1.629 -0.087 1 95.1 487 PHE B N 1
ATOM 14377 C CA . PHE B 1 487 ? 38.819 -1.955 -0.772 1 95.1 487 PHE B CA 1
ATOM 14378 C C . PHE B 1 487 ? 39.389 -3.273 -0.261 1 95.1 487 PHE B C 1
ATOM 14380 O O . PHE B 1 487 ? 39.923 -4.067 -1.038 1 95.1 487 PHE B O 1
ATOM 14387 N N . LYS B 1 488 ? 39.137 -3.53 1.03 1 95.8 488 LYS B N 1
ATOM 14388 C CA . LYS B 1 488 ? 39.511 -4.839 1.559 1 95.8 488 LYS B CA 1
ATOM 14389 C C . LYS B 1 488 ? 38.585 -5.93 1.03 1 95.8 488 LYS B C 1
ATOM 14391 O O . LYS B 1 488 ? 39.019 -7.06 0.794 1 95.8 488 LYS B O 1
ATOM 14396 N N . ALA B 1 489 ? 37.398 -5.531 0.924 1 96.86 489 ALA B N 1
ATOM 14397 C CA . ALA B 1 489 ? 36.449 -6.475 0.342 1 96.86 489 ALA B CA 1
ATOM 14398 C C . ALA B 1 489 ? 36.854 -6.854 -1.08 1 96.86 489 ALA B C 1
ATOM 14400 O O . ALA B 1 489 ? 36.854 -8.034 -1.439 1 96.86 489 ALA B O 1
ATOM 14401 N N . ILE B 1 490 ? 37.258 -5.844 -1.892 1 97.44 490 ILE B N 1
ATOM 14402 C CA . ILE B 1 490 ? 37.666 -6.066 -3.275 1 97.44 490 ILE B CA 1
ATOM 14403 C C . ILE B 1 490 ? 38.894 -6.973 -3.311 1 97.44 490 ILE B C 1
ATOM 14405 O O . ILE B 1 490 ? 38.969 -7.895 -4.127 1 97.44 490 ILE B O 1
ATOM 14409 N N . GLU B 1 491 ? 39.835 -6.775 -2.432 1 96.86 491 GLU B N 1
ATOM 14410 C CA . GLU B 1 491 ? 41.037 -7.602 -2.371 1 96.86 491 GLU B CA 1
ATOM 14411 C C . GLU B 1 491 ? 40.689 -9.063 -2.101 1 96.86 491 GLU B C 1
ATOM 14413 O O . GLU B 1 491 ? 41.243 -9.965 -2.733 1 96.86 491 GLU B O 1
ATOM 14418 N N . ASN B 1 492 ? 39.778 -9.231 -1.228 1 96.77 492 ASN B N 1
ATOM 14419 C CA . ASN B 1 492 ? 39.379 -10.594 -0.891 1 96.77 492 ASN B CA 1
ATOM 14420 C C . ASN B 1 492 ? 38.554 -11.229 -2.006 1 96.77 492 ASN B C 1
ATOM 14422 O O . ASN B 1 492 ? 38.699 -12.419 -2.291 1 96.77 492 ASN B O 1
ATOM 14426 N N . TYR B 1 493 ? 37.7 -10.431 -2.66 1 97 493 TYR B N 1
ATOM 14427 C CA . TYR B 1 493 ? 36.938 -10.946 -3.792 1 97 493 TYR B CA 1
ATOM 14428 C C . TYR B 1 493 ? 37.863 -11.347 -4.935 1 97 493 TYR B C 1
ATOM 14430 O O . TYR B 1 493 ? 37.642 -12.366 -5.592 1 97 493 TYR B O 1
ATOM 14438 N N . LEU B 1 494 ? 38.918 -10.514 -5.16 1 96.86 494 LEU B N 1
ATOM 14439 C CA . LEU B 1 494 ? 39.873 -10.819 -6.22 1 96.86 494 LEU B CA 1
ATOM 14440 C C . LEU B 1 494 ? 40.614 -12.118 -5.927 1 96.86 494 LEU B C 1
ATOM 14442 O O . LEU B 1 494 ? 40.817 -12.939 -6.825 1 96.86 494 LEU B O 1
ATOM 14446 N N . LYS B 1 495 ? 40.945 -12.277 -4.678 1 94.84 495 LYS B N 1
ATOM 14447 C CA . LYS B 1 495 ? 41.606 -13.518 -4.284 1 94.84 495 LYS B CA 1
ATOM 14448 C C . LYS B 1 495 ? 40.67 -14.713 -4.442 1 94.84 495 LYS B C 1
ATOM 14450 O O . LYS B 1 495 ? 41.077 -15.765 -4.939 1 94.84 495 LYS B O 1
ATOM 14455 N N . ALA B 1 496 ? 39.444 -14.518 -4.041 1 94.05 496 ALA B N 1
ATOM 14456 C CA . ALA B 1 496 ? 38.458 -15.586 -4.179 1 94.05 496 ALA B CA 1
ATOM 14457 C C . ALA B 1 496 ? 38.234 -15.939 -5.647 1 94.05 496 ALA B C 1
ATOM 14459 O O . ALA B 1 496 ? 38.199 -17.117 -6.01 1 94.05 496 ALA B O 1
ATOM 14460 N N . LEU B 1 497 ? 38.105 -14.928 -6.508 1 94.14 497 LEU B N 1
ATOM 14461 C CA . LEU B 1 497 ? 37.824 -15.15 -7.922 1 94.14 497 LEU B CA 1
ATOM 14462 C C . LEU B 1 497 ? 39 -15.836 -8.609 1 94.14 497 LEU B C 1
ATOM 14464 O O . LEU B 1 497 ? 38.806 -16.647 -9.518 1 94.14 497 LEU B O 1
ATOM 14468 N N . SER B 1 498 ? 40.247 -15.534 -8.213 1 92.32 498 SER B N 1
ATOM 14469 C CA . SER B 1 498 ? 41.436 -16.135 -8.81 1 92.32 498 SER B CA 1
ATOM 14470 C C . SER B 1 498 ? 41.473 -17.641 -8.573 1 92.32 498 SER B C 1
ATOM 14472 O O . SER B 1 498 ? 42.135 -18.374 -9.31 1 92.32 498 SER B O 1
ATOM 14474 N N . MET B 1 499 ? 40.674 -18.045 -7.609 1 91.4 499 MET B N 1
ATOM 14475 C CA . MET B 1 499 ? 40.649 -19.467 -7.28 1 91.4 499 MET B CA 1
ATOM 14476 C C . MET B 1 499 ? 39.604 -20.201 -8.114 1 91.4 499 MET B C 1
ATOM 14478 O O . MET B 1 499 ? 39.756 -21.389 -8.402 1 91.4 499 MET B O 1
ATOM 14482 N N . ASN B 1 500 ? 38.567 -19.532 -8.457 1 91.86 500 ASN B N 1
ATOM 14483 C CA . ASN B 1 500 ? 37.486 -20.083 -9.269 1 91.86 500 ASN B CA 1
ATOM 14484 C C . ASN B 1 500 ? 36.737 -18.987 -10.022 1 91.86 500 ASN B C 1
ATOM 14486 O O . ASN B 1 500 ? 35.845 -18.344 -9.467 1 91.86 500 ASN B O 1
ATOM 14490 N N . TRP B 1 501 ? 36.887 -18.898 -11.26 1 91.95 501 TRP B N 1
ATOM 14491 C CA . TRP B 1 501 ? 36.317 -17.839 -12.085 1 91.95 501 TRP B CA 1
ATOM 14492 C C . TRP B 1 501 ? 34.864 -18.143 -12.435 1 91.95 501 TRP B C 1
ATOM 14494 O O . TRP B 1 501 ? 34.148 -17.278 -12.944 1 91.95 501 TRP B O 1
ATOM 14504 N N . GLU B 1 502 ? 34.402 -19.327 -12.015 1 89.84 502 GLU B N 1
ATOM 14505 C CA . GLU B 1 502 ? 33.035 -19.72 -12.345 1 89.84 502 GLU B CA 1
ATOM 14506 C C . GLU B 1 502 ? 32.103 -19.526 -11.152 1 89.84 502 GLU B C 1
ATOM 14508 O O . GLU B 1 502 ? 30.925 -19.884 -11.214 1 89.84 502 GLU B O 1
ATOM 14513 N N . ASN B 1 503 ? 32.73 -18.966 -10.126 1 90.5 503 ASN B N 1
ATOM 14514 C CA . ASN B 1 503 ? 31.854 -18.583 -9.024 1 90.5 503 ASN B CA 1
ATOM 14515 C C . ASN B 1 503 ? 31.17 -17.245 -9.29 1 90.5 503 ASN B C 1
ATOM 14517 O O . ASN B 1 503 ? 31.706 -16.19 -8.946 1 90.5 503 ASN B O 1
ATOM 14521 N N . TRP B 1 504 ? 29.982 -17.331 -9.684 1 89.85 504 TRP B N 1
ATOM 14522 C CA . TRP B 1 504 ? 29.273 -16.154 -10.177 1 89.85 504 TRP B CA 1
ATOM 14523 C C . TRP B 1 504 ? 28.87 -15.239 -9.026 1 89.85 504 TRP B C 1
ATOM 14525 O O . TRP B 1 504 ? 28.742 -14.026 -9.204 1 89.85 504 TRP B O 1
ATOM 14535 N N . GLU B 1 505 ? 28.658 -15.828 -7.847 1 90.45 505 GLU B N 1
ATOM 14536 C CA . GLU B 1 505 ? 28.36 -14.988 -6.691 1 90.45 505 GLU B CA 1
ATOM 14537 C C . GLU B 1 505 ? 29.509 -14.029 -6.394 1 90.45 505 GLU B C 1
ATOM 14539 O O . GLU B 1 505 ? 29.287 -12.836 -6.173 1 90.45 505 GLU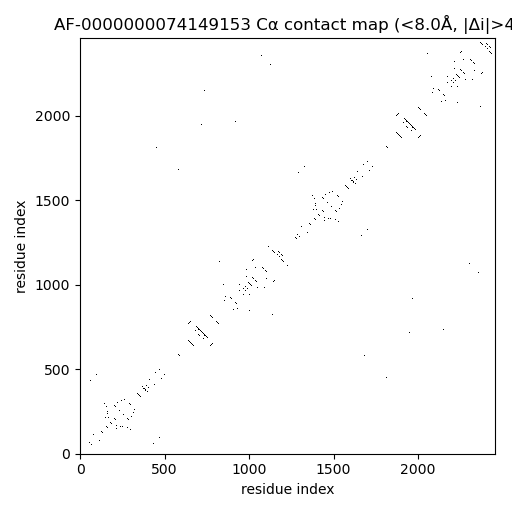 B O 1
ATOM 14544 N N . VAL B 1 506 ? 30.734 -14.615 -6.432 1 93.83 506 VAL B N 1
ATOM 14545 C CA . VAL B 1 506 ? 31.917 -13.796 -6.189 1 93.83 506 VAL B CA 1
ATOM 14546 C C . VAL B 1 506 ? 32.084 -12.781 -7.318 1 93.83 506 VAL B C 1
ATOM 14548 O O . VAL B 1 506 ? 32.349 -11.603 -7.068 1 93.83 506 VAL B O 1
ATOM 14551 N N . PHE B 1 507 ? 31.89 -13.279 -8.497 1 94.45 507 PHE B N 1
ATOM 14552 C CA . PHE B 1 507 ? 32.076 -12.449 -9.682 1 94.45 507 PHE B CA 1
ATOM 14553 C C . PHE B 1 507 ? 31.179 -11.218 -9.626 1 94.45 507 PHE B C 1
ATOM 14555 O O . PHE B 1 507 ? 31.658 -10.089 -9.753 1 94.45 507 PHE B O 1
ATOM 14562 N N . TYR B 1 508 ? 29.985 -11.379 -9.359 1 94.17 508 TYR B N 1
ATOM 14563 C CA . TYR B 1 508 ? 29.038 -10.275 -9.456 1 94.17 508 TYR B CA 1
ATOM 14564 C C . TYR B 1 508 ? 29.143 -9.358 -8.243 1 94.17 508 TYR B C 1
ATOM 14566 O O . TYR B 1 508 ? 28.948 -8.145 -8.355 1 94.17 508 TYR B O 1
ATOM 14574 N N . ASN B 1 509 ? 29.467 -9.921 -7.075 1 95.54 509 ASN B N 1
ATOM 14575 C CA . ASN B 1 509 ? 29.712 -9.049 -5.931 1 95.54 509 ASN B CA 1
ATOM 14576 C C . ASN B 1 509 ? 30.9 -8.123 -6.176 1 95.54 509 ASN B C 1
ATOM 14578 O O . ASN B 1 509 ? 30.843 -6.934 -5.856 1 95.54 509 ASN B O 1
ATOM 14582 N N . LEU B 1 510 ? 31.954 -8.748 -6.766 1 97.04 510 LEU B N 1
ATOM 14583 C CA . LEU B 1 510 ? 33.12 -7.946 -7.119 1 97.04 510 LEU B CA 1
ATOM 14584 C C . LEU B 1 510 ? 32.771 -6.922 -8.194 1 97.04 510 LEU B C 1
ATOM 14586 O O . LEU B 1 510 ? 33.139 -5.751 -8.084 1 97.04 510 LEU B O 1
ATOM 14590 N N . PHE B 1 511 ? 31.994 -7.342 -9.148 1 96.14 511 PHE B N 1
ATOM 14591 C CA . PHE B 1 511 ? 31.64 -6.487 -10.275 1 96.14 511 PHE B CA 1
ATOM 14592 C C . PHE B 1 511 ? 30.851 -5.271 -9.806 1 96.14 511 PHE B C 1
ATOM 14594 O O . PHE B 1 511 ? 31.219 -4.133 -10.103 1 96.14 511 PHE B O 1
ATOM 14601 N N . TYR B 1 512 ? 29.865 -5.472 -9.036 1 94.48 512 TYR B N 1
ATOM 14602 C CA . TYR B 1 512 ? 28.986 -4.378 -8.639 1 94.48 512 TYR B CA 1
ATOM 14603 C C . TYR B 1 512 ? 29.673 -3.463 -7.633 1 94.48 512 TYR B C 1
ATOM 14605 O O . TYR B 1 512 ? 29.521 -2.24 -7.691 1 94.48 512 TYR B O 1
ATOM 14613 N N . LEU B 1 513 ? 30.392 -4.078 -6.717 1 95.79 513 LEU B N 1
ATOM 14614 C CA . LEU B 1 513 ? 31.116 -3.242 -5.765 1 95.79 513 LEU B CA 1
ATOM 14615 C C . LEU B 1 513 ? 32.125 -2.351 -6.482 1 95.79 513 LEU B C 1
ATOM 14617 O O . LEU B 1 513 ? 32.214 -1.154 -6.199 1 95.79 513 LEU B O 1
ATOM 14621 N N . ALA B 1 514 ? 32.867 -2.957 -7.401 1 96.17 514 ALA B N 1
ATOM 14622 C CA . ALA B 1 514 ? 33.855 -2.201 -8.167 1 96.17 514 ALA B CA 1
ATOM 14623 C C . ALA B 1 514 ? 33.184 -1.137 -9.03 1 96.17 514 ALA B C 1
ATOM 14625 O O . ALA B 1 514 ? 33.698 -0.024 -9.166 1 96.17 514 ALA B O 1
ATOM 14626 N N . ARG B 1 515 ? 32.074 -1.491 -9.604 1 94 515 ARG B N 1
ATOM 14627 C CA . ARG B 1 515 ? 31.328 -0.541 -10.422 1 94 515 ARG B CA 1
ATOM 14628 C C . ARG B 1 515 ? 30.847 0.641 -9.587 1 94 515 ARG B C 1
ATOM 14630 O O . ARG B 1 515 ? 31.003 1.796 -9.988 1 94 515 ARG B O 1
ATOM 14637 N N . ASP B 1 516 ? 30.324 0.341 -8.421 1 90.79 516 ASP B N 1
ATOM 14638 C CA . ASP B 1 516 ? 29.766 1.38 -7.562 1 90.79 516 ASP B CA 1
ATOM 14639 C C . ASP B 1 516 ? 30.86 2.311 -7.044 1 90.79 516 ASP B C 1
ATOM 14641 O O . ASP B 1 516 ? 30.613 3.494 -6.803 1 90.79 516 ASP B O 1
ATOM 14645 N N . LEU B 1 517 ? 32.081 1.773 -6.972 1 94.07 517 LEU B N 1
ATOM 14646 C CA . LEU B 1 517 ? 33.213 2.563 -6.502 1 94.07 517 LEU B CA 1
ATOM 14647 C C . LEU B 1 517 ? 33.98 3.166 -7.674 1 94.07 517 LEU B C 1
ATOM 14649 O O . LEU B 1 517 ? 34.995 3.838 -7.478 1 94.07 517 LEU B O 1
ATOM 14653 N N . HIS B 1 518 ? 33.522 2.847 -8.954 1 92.8 518 HIS B N 1
ATOM 14654 C CA . HIS B 1 518 ? 34.063 3.384 -10.197 1 92.8 518 HIS B CA 1
ATOM 14655 C C . HIS B 1 518 ? 35.521 2.98 -10.383 1 92.8 518 HIS B C 1
ATOM 14657 O O . HIS B 1 518 ? 36.355 3.806 -10.763 1 92.8 518 HIS B O 1
ATOM 14663 N N . LYS B 1 519 ? 35.718 1.746 -9.828 1 94.33 519 LYS B N 1
ATOM 14664 C CA . LYS B 1 519 ? 36.989 1.12 -10.181 1 94.33 519 LYS B CA 1
ATOM 14665 C C . LYS B 1 519 ? 36.931 0.506 -11.577 1 94.33 519 LYS B C 1
ATOM 14667 O O . LYS B 1 519 ? 36.876 -0.717 -11.721 1 94.33 519 LYS B O 1
ATOM 14672 N N . TYR B 1 520 ? 37.153 1.302 -12.609 1 94 520 TYR B N 1
ATOM 14673 C CA . TYR B 1 520 ? 36.84 0.978 -13.996 1 94 520 TYR B CA 1
ATOM 14674 C C . TYR B 1 520 ? 37.791 -0.084 -14.536 1 94 520 TYR B C 1
ATOM 14676 O O . TYR B 1 520 ? 37.403 -0.909 -15.367 1 94 520 TYR B O 1
ATOM 14684 N N . ASP B 1 521 ? 38.996 -0.122 -13.998 1 94.55 521 ASP B N 1
ATOM 14685 C CA . ASP B 1 521 ? 39.959 -1.113 -14.468 1 94.55 521 ASP B CA 1
ATOM 14686 C C . ASP B 1 521 ? 39.5 -2.529 -14.128 1 94.55 521 ASP B C 1
ATOM 14688 O O . ASP B 1 521 ? 39.576 -3.431 -14.965 1 94.55 521 ASP B O 1
ATOM 14692 N N . ILE B 1 522 ? 39.005 -2.658 -12.949 1 96.18 522 ILE B N 1
ATOM 14693 C CA . ILE B 1 522 ? 38.538 -3.965 -12.5 1 96.18 522 ILE B CA 1
ATOM 14694 C C . ILE B 1 522 ? 37.277 -4.355 -13.269 1 96.18 522 ILE B C 1
ATOM 14696 O O . ILE B 1 522 ? 37.161 -5.484 -13.751 1 96.18 522 ILE B O 1
ATOM 14700 N N . VAL B 1 523 ? 36.343 -3.43 -13.46 1 95.69 523 VAL B N 1
ATOM 14701 C CA . VAL B 1 523 ? 35.074 -3.696 -14.129 1 95.69 523 VAL B CA 1
ATOM 14702 C C . VAL B 1 523 ? 35.326 -4.038 -15.596 1 95.69 523 VAL B C 1
ATOM 14704 O O . VAL B 1 523 ? 34.705 -4.954 -16.141 1 95.69 523 VAL B O 1
ATOM 14707 N N . GLU B 1 524 ? 36.222 -3.265 -16.177 1 96.51 524 GLU B N 1
ATOM 14708 C CA . GLU B 1 524 ? 36.567 -3.528 -17.571 1 96.51 524 GLU B CA 1
ATOM 14709 C C . GLU B 1 524 ? 37.168 -4.921 -17.737 1 96.51 524 GLU B C 1
ATOM 14711 O O . GLU B 1 524 ? 36.817 -5.647 -18.67 1 96.51 524 GLU B O 1
ATOM 14716 N N . THR B 1 525 ? 37.997 -5.296 -16.819 1 95.6 525 THR B N 1
ATOM 14717 C CA . THR B 1 525 ? 38.629 -6.61 -16.869 1 95.6 525 THR B CA 1
ATOM 14718 C C . THR B 1 525 ? 37.589 -7.716 -16.714 1 95.6 525 THR B C 1
ATOM 14720 O O . THR B 1 525 ? 37.619 -8.71 -17.443 1 95.6 525 THR B O 1
ATOM 14723 N N . LEU B 1 526 ? 36.707 -7.522 -15.814 1 96.19 526 LEU B N 1
ATOM 14724 C CA . LEU B 1 526 ? 35.676 -8.522 -15.557 1 96.19 526 LEU B CA 1
ATOM 14725 C C . LEU B 1 526 ? 34.718 -8.631 -16.739 1 96.19 526 LEU B C 1
ATOM 14727 O O . LEU B 1 526 ? 34.349 -9.736 -17.145 1 96.19 526 LEU B O 1
ATOM 14731 N N . ALA B 1 527 ? 34.338 -7.474 -17.316 1 95.9 527 ALA B N 1
ATOM 14732 C CA . ALA B 1 527 ? 33.437 -7.473 -18.466 1 95.9 527 ALA B CA 1
ATOM 14733 C C . ALA B 1 527 ? 34.095 -8.126 -19.678 1 95.9 527 ALA B C 1
ATOM 14735 O O . ALA B 1 527 ? 33.457 -8.899 -20.397 1 95.9 527 ALA B O 1
ATOM 14736 N N . LYS B 1 528 ? 35.357 -7.857 -19.897 1 95.08 528 LYS B N 1
ATOM 14737 C CA . LYS B 1 528 ? 36.086 -8.449 -21.015 1 95.08 528 LYS B CA 1
ATOM 14738 C C . LYS B 1 528 ? 36.246 -9.956 -20.831 1 95.08 528 LYS B C 1
ATOM 14740 O O . LYS B 1 528 ? 36.214 -10.712 -21.804 1 95.08 528 LYS B O 1
ATOM 14745 N N . ASN B 1 529 ? 36.395 -10.297 -19.552 1 94.02 529 ASN B N 1
ATOM 14746 C CA . ASN B 1 529 ? 36.455 -11.726 -19.264 1 94.02 529 ASN B CA 1
ATOM 14747 C C . ASN B 1 529 ? 35.151 -12.428 -19.633 1 94.02 529 ASN B C 1
ATOM 14749 O O . ASN B 1 529 ? 35.168 -13.535 -20.173 1 94.02 529 ASN B O 1
ATOM 14753 N N . LEU B 1 530 ? 34.066 -11.812 -19.366 1 93.03 530 LEU B N 1
ATOM 14754 C CA . LEU B 1 530 ? 32.769 -12.379 -19.721 1 93.03 530 LEU B CA 1
ATOM 14755 C C . LEU B 1 530 ? 32.614 -12.477 -21.235 1 93.03 530 LEU B C 1
ATOM 14757 O O . LEU B 1 530 ? 32.1 -13.474 -21.747 1 93.03 530 LEU B O 1
ATOM 14761 N N . ILE B 1 531 ? 33.111 -11.437 -21.925 1 93.42 531 ILE B N 1
ATOM 14762 C CA . ILE B 1 531 ? 33.003 -11.397 -23.38 1 93.42 531 ILE B CA 1
ATOM 14763 C C . ILE B 1 531 ? 33.907 -12.463 -23.994 1 93.42 531 ILE B C 1
ATOM 14765 O O . ILE B 1 531 ? 33.552 -13.084 -24.998 1 93.42 531 ILE B O 1
ATOM 14769 N N . ASP B 1 532 ? 34.985 -12.699 -23.362 1 91.61 532 ASP B N 1
ATOM 14770 C CA . ASP B 1 532 ? 35.894 -13.733 -23.846 1 91.61 532 ASP B CA 1
ATOM 14771 C C . ASP B 1 532 ? 35.281 -15.123 -23.684 1 91.61 532 ASP B C 1
ATOM 14773 O O . ASP B 1 532 ? 35.452 -15.986 -24.547 1 91.61 532 ASP B O 1
ATOM 14777 N N . LYS B 1 533 ? 34.583 -15.226 -22.611 1 90.56 533 LYS B N 1
ATOM 14778 C CA . LYS B 1 533 ? 33.951 -16.513 -22.338 1 90.56 533 LYS B CA 1
ATOM 14779 C C . LYS B 1 533 ? 32.715 -16.716 -23.21 1 90.56 533 LYS B C 1
ATOM 14781 O O . LYS B 1 533 ? 32.461 -17.823 -23.69 1 90.56 533 LYS B O 1
ATOM 14786 N N . ASP B 1 534 ? 32.007 -15.605 -23.326 1 90.72 534 ASP B N 1
ATOM 14787 C CA . ASP B 1 534 ? 30.795 -15.64 -24.139 1 90.72 534 ASP B CA 1
ATOM 14788 C C . ASP B 1 534 ? 30.62 -14.34 -24.92 1 90.72 534 ASP B C 1
ATOM 14790 O O . ASP B 1 534 ? 29.97 -13.407 -24.445 1 90.72 534 ASP B O 1
ATOM 14794 N N . PRO B 1 535 ? 31.023 -14.375 -26.074 1 92.25 535 PRO B N 1
ATOM 14795 C CA . PRO B 1 535 ? 30.969 -13.158 -26.888 1 92.25 535 PRO B CA 1
ATOM 14796 C C . PRO B 1 535 ? 29.541 -12.742 -27.232 1 92.25 535 PRO B C 1
ATOM 14798 O O . PRO B 1 535 ? 29.322 -11.644 -27.751 1 92.25 535 PRO B O 1
ATOM 14801 N N . THR B 1 536 ? 28.561 -13.522 -26.905 1 92.31 536 THR B N 1
ATOM 14802 C CA . THR B 1 536 ? 27.181 -13.184 -27.234 1 92.31 536 THR B CA 1
ATOM 14803 C C . THR B 1 536 ? 26.472 -12.573 -26.028 1 92.31 536 THR B C 1
ATOM 14805 O O . THR B 1 536 ? 25.272 -12.297 -26.082 1 92.31 536 THR B O 1
ATOM 14808 N N . ASP B 1 537 ? 27.212 -12.379 -24.949 1 92.07 537 ASP B N 1
ATOM 14809 C CA . ASP B 1 537 ? 26.638 -11.798 -23.739 1 92.07 537 ASP B CA 1
ATOM 14810 C C . ASP B 1 537 ? 26.484 -10.285 -23.876 1 92.07 537 ASP B C 1
ATOM 14812 O O . ASP B 1 537 ? 27.387 -9.529 -23.511 1 92.07 537 ASP B O 1
ATOM 14816 N N . VAL B 1 538 ? 25.344 -9.826 -24.231 1 94.36 538 VAL B N 1
ATOM 14817 C CA . VAL B 1 538 ? 25.118 -8.414 -24.523 1 94.36 538 VAL B CA 1
ATOM 14818 C C . VAL B 1 538 ? 25.134 -7.608 -23.226 1 94.36 538 VAL B C 1
ATOM 14820 O O . VAL B 1 538 ? 25.425 -6.41 -23.236 1 94.36 538 VAL B O 1
ATOM 14823 N N . TRP B 1 539 ? 24.819 -8.217 -22.124 1 93.6 539 TRP B N 1
ATOM 14824 C CA . TRP B 1 539 ? 24.882 -7.515 -20.847 1 93.6 539 TRP B CA 1
ATOM 14825 C C . TRP B 1 539 ? 26.295 -7.013 -20.569 1 93.6 539 TRP B C 1
ATOM 14827 O O . TRP B 1 539 ? 26.48 -5.892 -20.089 1 93.6 539 TRP B O 1
ATOM 14837 N N . ALA B 1 540 ? 27.273 -7.865 -20.838 1 94.97 540 ALA B N 1
ATOM 14838 C CA . ALA B 1 540 ? 28.665 -7.482 -20.618 1 94.97 540 ALA B CA 1
ATOM 14839 C C . ALA B 1 540 ? 29.044 -6.275 -21.472 1 94.97 540 ALA B C 1
ATOM 14841 O O . ALA B 1 540 ? 29.751 -5.377 -21.01 1 94.97 540 ALA B O 1
ATOM 14842 N N . TYR B 1 541 ? 28.58 -6.256 -22.717 1 95.69 541 TYR B N 1
ATOM 14843 C CA . TYR B 1 541 ? 28.815 -5.11 -23.588 1 95.69 541 TYR B CA 1
ATOM 14844 C C . TYR B 1 541 ? 28.166 -3.852 -23.022 1 95.69 541 TYR B C 1
ATOM 14846 O O . TYR B 1 541 ? 28.776 -2.78 -23.017 1 95.69 541 TYR B O 1
ATOM 14854 N N . SER B 1 542 ? 26.983 -4.021 -22.622 1 94.99 542 SER B N 1
ATOM 14855 C CA . SER B 1 542 ? 26.252 -2.886 -22.068 1 94.99 542 SER B CA 1
ATOM 14856 C C . SER B 1 542 ? 26.986 -2.286 -20.874 1 94.99 542 SER B C 1
ATOM 14858 O O . SER B 1 542 ? 27.018 -1.064 -20.709 1 94.99 542 SER B O 1
ATOM 14860 N N . GLN B 1 543 ? 27.562 -3.141 -20.034 1 94.51 543 GLN B N 1
ATOM 14861 C CA . GLN B 1 543 ? 28.312 -2.652 -18.882 1 94.51 543 GLN B CA 1
ATOM 14862 C C . GLN B 1 543 ? 29.561 -1.892 -19.32 1 94.51 543 GLN B C 1
ATOM 14864 O O . GLN B 1 543 ? 29.883 -0.842 -18.761 1 94.51 543 GLN B O 1
ATOM 14869 N N . LEU B 1 544 ? 30.211 -2.441 -20.329 1 95.78 544 LEU B N 1
ATOM 14870 C CA . LEU B 1 544 ? 31.399 -1.779 -20.857 1 95.78 544 LEU B CA 1
ATOM 14871 C C . LEU B 1 544 ? 31.038 -0.437 -21.486 1 95.78 544 LEU B C 1
ATOM 14873 O O . LEU B 1 544 ? 31.766 0.545 -21.322 1 95.78 544 LEU B O 1
ATOM 14877 N N . ILE B 1 545 ? 29.949 -0.36 -22.187 1 96.14 545 ILE B N 1
ATOM 14878 C CA . ILE B 1 545 ? 29.482 0.872 -22.812 1 96.14 545 ILE B CA 1
ATOM 14879 C C . ILE B 1 545 ? 29.231 1.932 -21.742 1 96.14 545 ILE B C 1
ATOM 14881 O O . ILE B 1 545 ? 29.653 3.082 -21.887 1 96.14 545 ILE B O 1
ATOM 14885 N N . SER B 1 546 ? 28.554 1.508 -20.703 1 93.15 546 SER B N 1
ATOM 14886 C CA . SER B 1 546 ? 28.248 2.425 -19.61 1 93.15 546 SER B CA 1
ATOM 14887 C C . SER B 1 546 ? 29.52 3.023 -19.017 1 93.15 546 SER B C 1
ATOM 14889 O O . SER B 1 546 ? 29.583 4.225 -18.753 1 93.15 546 SER B O 1
ATOM 14891 N N . ILE B 1 547 ? 30.525 2.21 -18.903 1 93.57 547 ILE B N 1
ATOM 14892 C CA . ILE B 1 547 ? 31.786 2.65 -18.316 1 93.57 547 ILE B CA 1
ATOM 14893 C C . ILE B 1 547 ? 32.51 3.582 -19.285 1 93.57 547 ILE B C 1
ATOM 14895 O O . ILE B 1 547 ? 33.092 4.588 -18.872 1 93.57 547 ILE B O 1
ATOM 14899 N N . TYR B 1 548 ? 32.509 3.244 -20.546 1 95.46 548 TYR B N 1
ATOM 14900 C CA . TYR B 1 548 ? 33.176 4.082 -21.537 1 95.46 548 TYR B CA 1
ATOM 14901 C C . TYR B 1 548 ? 32.502 5.445 -21.641 1 95.46 548 TYR B C 1
ATOM 14903 O O . TYR B 1 548 ? 33.177 6.47 -21.763 1 95.46 548 TYR B O 1
ATOM 14911 N N . LEU B 1 549 ? 31.245 5.481 -21.546 1 93.43 549 LEU B N 1
ATOM 14912 C CA . LEU B 1 549 ? 30.523 6.748 -21.577 1 93.43 549 LEU B CA 1
ATOM 14913 C C . LEU B 1 549 ? 30.849 7.59 -20.347 1 93.43 549 LEU B C 1
ATOM 14915 O O . LEU B 1 549 ? 31.01 8.808 -20.449 1 93.43 549 LEU B O 1
ATOM 14919 N N . SER B 1 550 ? 30.978 6.883 -19.23 1 91.71 550 SER B N 1
ATOM 14920 C CA . SER B 1 550 ? 31.294 7.588 -17.992 1 91.71 550 SER B CA 1
ATOM 14921 C C . SER B 1 550 ? 32.708 8.16 -18.027 1 91.71 550 SER B C 1
ATOM 14923 O O . SER B 1 550 ? 33.021 9.1 -17.294 1 91.71 550 SER B O 1
ATOM 14925 N N . GLN B 1 551 ? 33.54 7.607 -18.952 1 92.65 551 GLN B N 1
ATOM 14926 C CA . GLN B 1 551 ? 34.914 8.072 -19.105 1 92.65 551 GLN B CA 1
ATOM 14927 C C . GLN B 1 551 ? 35.066 8.942 -20.349 1 92.65 551 GLN B C 1
ATOM 14929 O O . GLN B 1 551 ? 36.185 9.244 -20.769 1 92.65 551 GLN B O 1
ATOM 14934 N N . GLU B 1 552 ? 33.964 9.252 -21.031 1 91.66 552 GLU B N 1
ATOM 14935 C CA . GLU B 1 552 ? 33.916 10.111 -22.21 1 91.66 552 GLU B CA 1
ATOM 14936 C C . GLU B 1 552 ? 34.684 9.493 -23.375 1 91.66 552 GLU B C 1
ATOM 14938 O O . GLU B 1 552 ? 35.328 10.206 -24.147 1 91.66 552 GLU B O 1
ATOM 14943 N N . ARG B 1 553 ? 34.73 8.159 -23.299 1 94.02 553 ARG B N 1
ATOM 14944 C CA . ARG B 1 553 ? 35.271 7.42 -24.434 1 94.02 553 ARG B CA 1
ATOM 14945 C C . ARG B 1 553 ? 34.171 7.062 -25.429 1 94.02 553 ARG B C 1
ATOM 14947 O O . ARG B 1 553 ? 33.847 5.886 -25.607 1 94.02 553 ARG B O 1
ATOM 14954 N N . ILE B 1 554 ? 33.718 8.012 -26.128 1 95.26 554 ILE B N 1
ATOM 14955 C CA . ILE B 1 554 ? 32.503 7.943 -26.933 1 95.26 554 ILE B CA 1
ATOM 14956 C C . ILE B 1 554 ? 32.742 7.055 -28.152 1 95.26 554 ILE B C 1
ATOM 14958 O O . ILE B 1 554 ? 31.881 6.253 -28.523 1 95.26 554 ILE B O 1
ATOM 14962 N N . ASP B 1 555 ? 33.933 7.11 -28.741 1 95.15 555 ASP B N 1
ATOM 14963 C CA . ASP B 1 555 ? 34.229 6.334 -29.941 1 95.15 555 ASP B CA 1
ATOM 14964 C C . ASP B 1 555 ? 34.257 4.838 -29.634 1 95.15 555 ASP B C 1
ATOM 14966 O O . ASP B 1 555 ? 33.723 4.032 -30.399 1 95.15 555 ASP B O 1
ATOM 14970 N N . GLU B 1 556 ? 34.856 4.499 -28.539 1 95.98 556 GLU B N 1
ATOM 14971 C CA . GLU B 1 556 ? 34.908 3.097 -28.134 1 95.98 556 GLU B CA 1
ATOM 14972 C C . GLU B 1 556 ? 33.518 2.571 -27.788 1 95.98 556 GLU B C 1
ATOM 14974 O O . GLU B 1 556 ? 33.179 1.433 -28.119 1 95.98 556 GLU B O 1
ATOM 14979 N N . ALA B 1 557 ? 32.772 3.429 -27.122 1 96.78 557 ALA B N 1
ATOM 14980 C CA . ALA B 1 557 ? 31.407 3.05 -26.768 1 96.78 557 ALA B CA 1
ATOM 14981 C C . ALA B 1 557 ? 30.563 2.81 -28.016 1 96.78 557 ALA B C 1
ATOM 14983 O O . ALA B 1 557 ? 29.783 1.856 -28.072 1 96.78 557 ALA B O 1
ATOM 14984 N N . GLN B 1 558 ? 30.726 3.653 -28.996 1 96.74 558 GLN B N 1
ATOM 14985 C CA . GLN B 1 558 ? 29.966 3.538 -30.236 1 96.74 558 GLN B CA 1
ATOM 14986 C C . GLN B 1 558 ? 30.297 2.24 -30.966 1 96.74 558 GLN B C 1
ATOM 14988 O O . GLN B 1 558 ? 29.409 1.589 -31.521 1 96.74 558 GLN B O 1
ATOM 14993 N N . LYS B 1 559 ? 31.579 1.904 -30.945 1 96.43 559 LYS B N 1
ATOM 14994 C CA . LYS B 1 559 ? 31.991 0.653 -31.575 1 96.43 559 LYS B CA 1
ATOM 14995 C C . LYS B 1 559 ? 31.346 -0.547 -30.887 1 96.43 559 LYS B C 1
ATOM 14997 O O . LYS B 1 559 ? 30.921 -1.495 -31.55 1 96.43 559 LYS B O 1
ATOM 15002 N N . LEU B 1 560 ? 31.313 -0.484 -29.624 1 96.57 560 LEU B N 1
ATOM 15003 C CA . LEU B 1 560 ? 30.729 -1.582 -28.862 1 96.57 560 LEU B CA 1
ATOM 15004 C C . LEU B 1 560 ? 29.222 -1.659 -29.086 1 96.57 560 LEU B C 1
ATOM 15006 O O . LEU B 1 560 ? 28.645 -2.748 -29.087 1 96.57 560 LEU B O 1
ATOM 15010 N N . ILE B 1 561 ? 28.566 -0.495 -29.231 1 97.25 561 ILE B N 1
ATOM 15011 C CA . ILE B 1 561 ? 27.132 -0.458 -29.498 1 97.25 561 ILE B CA 1
ATOM 15012 C C . ILE B 1 561 ? 26.837 -1.146 -30.829 1 97.25 561 ILE B C 1
ATOM 15014 O O . ILE B 1 561 ? 25.889 -1.928 -30.934 1 97.25 561 ILE B O 1
ATOM 15018 N N . GLU B 1 562 ? 27.688 -0.895 -31.77 1 96.13 562 GLU B N 1
ATOM 15019 C CA . GLU B 1 562 ? 27.52 -1.538 -33.069 1 96.13 562 GLU B CA 1
ATOM 15020 C C . GLU B 1 562 ? 27.687 -3.051 -32.962 1 96.13 562 GLU B C 1
ATOM 15022 O O . GLU B 1 562 ? 26.932 -3.81 -33.574 1 96.13 562 GLU B O 1
ATOM 15027 N N . LYS B 1 563 ? 28.567 -3.407 -32.179 1 95.41 563 LYS B N 1
ATOM 15028 C CA . LYS B 1 563 ? 28.778 -4.836 -31.966 1 95.41 563 LYS B CA 1
ATOM 15029 C C . LYS B 1 563 ? 27.575 -5.472 -31.276 1 95.41 563 LYS B C 1
ATOM 15031 O O . LYS B 1 563 ? 27.136 -6.558 -31.659 1 95.41 563 LYS B O 1
ATOM 15036 N N . ALA B 1 564 ? 27.156 -4.828 -30.229 1 95.89 564 ALA B N 1
ATOM 15037 C CA . ALA B 1 564 ? 26.021 -5.347 -29.469 1 95.89 564 ALA B CA 1
ATOM 15038 C C . ALA B 1 564 ? 24.779 -5.463 -30.348 1 95.89 564 ALA B C 1
ATOM 15040 O O . ALA B 1 564 ? 24.024 -6.431 -30.241 1 95.89 564 ALA B O 1
ATOM 15041 N N . LYS B 1 565 ? 24.562 -4.501 -31.241 1 95.08 565 LYS B N 1
ATOM 15042 C CA . LYS B 1 565 ? 23.41 -4.501 -32.139 1 95.08 565 LYS B CA 1
ATOM 15043 C C . LYS B 1 565 ? 23.5 -5.641 -33.149 1 95.08 565 LYS B C 1
ATOM 15045 O O . LYS B 1 565 ? 22.477 -6.162 -33.597 1 95.08 565 LYS B O 1
ATOM 15050 N N . ASN B 1 566 ? 24.752 -6.01 -33.426 1 94.88 566 ASN B N 1
ATOM 15051 C CA . ASN B 1 566 ? 24.959 -7.104 -34.368 1 94.88 566 ASN B CA 1
ATOM 15052 C C . ASN B 1 566 ? 24.755 -8.462 -33.704 1 94.88 566 ASN B C 1
ATOM 15054 O O . ASN B 1 566 ? 24.548 -9.467 -34.386 1 94.88 566 ASN B O 1
ATOM 15058 N N . ILE B 1 567 ? 24.799 -8.452 -32.428 1 95.34 567 ILE B N 1
ATOM 15059 C CA . ILE B 1 567 ? 24.55 -9.69 -31.698 1 95.34 567 ILE B CA 1
ATOM 15060 C C . ILE B 1 567 ? 23.046 -9.916 -31.561 1 95.34 567 ILE B C 1
ATOM 15062 O O . ILE B 1 567 ? 22.554 -11.022 -31.796 1 95.34 567 ILE B O 1
ATOM 15066 N N . THR B 1 568 ? 22.342 -8.877 -31.142 1 94.55 568 THR B N 1
ATOM 15067 C CA . THR B 1 568 ? 20.891 -8.981 -31.04 1 94.55 568 THR B CA 1
ATOM 15068 C C . THR B 1 568 ? 20.236 -7.615 -31.226 1 94.55 568 THR B C 1
ATOM 15070 O O . THR B 1 568 ? 20.821 -6.587 -30.876 1 94.55 568 THR B O 1
ATOM 15073 N N . TYR B 1 569 ? 19.049 -7.645 -31.728 1 92.61 569 TYR B N 1
ATOM 15074 C CA . TYR B 1 569 ? 18.299 -6.41 -31.932 1 92.61 569 TYR B CA 1
ATOM 15075 C C . TYR B 1 569 ? 17.246 -6.226 -30.846 1 92.61 569 TYR B C 1
ATOM 15077 O O . TYR B 1 569 ? 16.443 -5.292 -30.903 1 92.61 569 TYR B O 1
ATOM 15085 N N . LEU B 1 570 ? 17.242 -7.094 -29.795 1 92.04 570 LEU B N 1
ATOM 15086 C CA . LEU B 1 570 ? 16.158 -7.117 -28.818 1 92.04 570 LEU B CA 1
ATOM 15087 C C . LEU B 1 570 ? 16.633 -6.594 -27.467 1 92.04 570 LEU B C 1
ATOM 15089 O O . LEU B 1 570 ? 15.933 -6.734 -26.461 1 92.04 570 LEU B O 1
ATOM 15093 N N . TYR B 1 571 ? 17.747 -5.916 -27.355 1 93.05 571 TYR B N 1
ATOM 15094 C CA . TYR B 1 571 ? 18.246 -5.433 -26.073 1 93.05 571 TYR B CA 1
ATOM 15095 C C . TYR B 1 571 ? 18.054 -3.926 -25.945 1 93.05 571 TYR B C 1
ATOM 15097 O O . TYR B 1 571 ? 18.844 -3.146 -26.483 1 93.05 571 TYR B O 1
ATOM 15105 N N . PRO B 1 572 ? 17.11 -3.415 -25.161 1 92.88 572 PRO B N 1
ATOM 15106 C CA . PRO B 1 572 ? 16.708 -2.006 -25.167 1 92.88 572 PRO B CA 1
ATOM 15107 C C . PRO B 1 572 ? 17.825 -1.072 -24.705 1 92.88 572 PRO B C 1
ATOM 15109 O O . PRO B 1 572 ? 17.961 0.038 -25.225 1 92.88 572 PRO B O 1
ATOM 15112 N N . GLU B 1 573 ? 18.687 -1.463 -23.79 1 93.87 573 GLU B N 1
ATOM 15113 C CA . GLU B 1 573 ? 19.724 -0.6 -23.233 1 93.87 573 GLU B CA 1
ATOM 15114 C C . GLU B 1 573 ? 20.724 -0.176 -24.305 1 93.87 573 GLU B C 1
ATOM 15116 O O . GLU B 1 573 ? 21.271 0.927 -24.249 1 93.87 573 GLU B O 1
ATOM 15121 N N . THR B 1 574 ? 20.932 -1.077 -25.269 1 95.82 574 THR B N 1
ATOM 15122 C CA . THR B 1 574 ? 21.837 -0.75 -26.365 1 95.82 574 THR B CA 1
ATOM 15123 C C . THR B 1 574 ? 21.344 0.478 -27.125 1 95.82 574 THR B C 1
ATOM 15125 O O . THR B 1 574 ? 22.13 1.372 -27.447 1 95.82 574 THR B O 1
ATOM 15128 N N . PHE B 1 575 ? 20.1 0.596 -27.325 1 96.04 575 PHE B N 1
ATOM 15129 C CA . PHE B 1 575 ? 19.513 1.708 -28.062 1 96.04 575 PHE B CA 1
ATOM 15130 C C . PHE B 1 575 ? 19.438 2.956 -27.191 1 96.04 575 PHE B C 1
ATOM 15132 O O . PHE B 1 575 ? 19.515 4.078 -27.697 1 96.04 575 PHE B O 1
ATOM 15139 N N . ILE B 1 576 ? 19.307 2.758 -25.947 1 95.08 576 ILE B N 1
ATOM 15140 C CA . ILE B 1 576 ? 19.308 3.898 -25.036 1 95.08 576 ILE B CA 1
ATOM 15141 C C . ILE B 1 576 ? 20.681 4.567 -25.048 1 95.08 576 ILE B C 1
ATOM 15143 O O . ILE B 1 576 ? 20.78 5.792 -25.14 1 95.08 576 ILE B O 1
ATOM 15147 N N . TYR B 1 577 ? 21.736 3.77 -25.006 1 96.12 577 TYR B N 1
ATOM 15148 C CA . TYR B 1 577 ? 23.089 4.314 -25.045 1 96.12 577 TYR B CA 1
ATOM 15149 C C . TYR B 1 577 ? 23.374 4.972 -26.39 1 96.12 577 TYR B C 1
ATOM 15151 O O . TYR B 1 577 ? 24.043 6.006 -26.453 1 96.12 577 TYR B O 1
ATOM 15159 N N . GLU B 1 578 ? 22.875 4.324 -27.376 1 96.67 578 GLU B N 1
ATOM 15160 C CA . GLU B 1 578 ? 23.023 4.926 -28.697 1 96.67 578 GLU B CA 1
ATOM 15161 C C . GLU B 1 578 ? 22.357 6.298 -28.756 1 96.67 578 GLU B C 1
ATOM 15163 O O . GLU B 1 578 ? 22.941 7.256 -29.268 1 96.67 578 GLU B O 1
ATOM 15168 N N . ALA B 1 579 ? 21.182 6.391 -28.254 1 95.79 579 ALA B N 1
ATOM 15169 C CA . ALA B 1 579 ? 20.445 7.652 -28.226 1 95.79 579 ALA B CA 1
ATOM 15170 C C . ALA B 1 579 ? 21.193 8.707 -27.417 1 95.79 579 ALA B C 1
ATOM 15172 O O . ALA B 1 579 ? 21.207 9.885 -27.784 1 95.79 579 ALA B O 1
ATOM 15173 N N . GLU B 1 580 ? 21.756 8.308 -26.348 1 92.92 580 GLU B N 1
ATOM 15174 C CA . GLU B 1 580 ? 22.515 9.231 -25.51 1 92.92 580 GLU B CA 1
ATOM 15175 C C . GLU B 1 580 ? 23.704 9.815 -26.269 1 92.92 580 GLU B C 1
ATOM 15177 O O . GLU B 1 580 ? 23.99 11.009 -26.162 1 92.92 580 GLU B O 1
ATOM 15182 N N . ILE B 1 581 ? 24.38 9.027 -27.024 1 95.36 581 ILE B N 1
ATOM 15183 C CA . ILE B 1 581 ? 25.53 9.475 -27.8 1 95.36 581 ILE B CA 1
ATOM 15184 C C . ILE B 1 581 ? 25.073 10.442 -28.89 1 95.36 581 ILE B C 1
ATOM 15186 O O . ILE B 1 581 ? 25.686 11.492 -29.096 1 95.36 581 ILE B O 1
ATOM 15190 N N . TYR B 1 582 ? 23.962 10.115 -29.544 1 95.59 582 TYR B N 1
ATOM 15191 C CA . TYR B 1 582 ? 23.42 11.01 -30.56 1 95.59 582 TYR B CA 1
ATOM 15192 C C . TYR B 1 582 ? 23.024 12.35 -29.951 1 95.59 582 TYR B C 1
ATOM 15194 O O . TYR B 1 582 ? 23.235 13.402 -30.56 1 95.59 582 TYR B O 1
ATOM 15202 N N . ASN B 1 583 ? 22.456 12.249 -28.826 1 91.74 583 ASN B N 1
ATOM 15203 C CA . ASN B 1 583 ? 22.081 13.477 -28.133 1 91.74 583 ASN B CA 1
ATOM 15204 C C . ASN B 1 583 ? 23.303 14.33 -27.803 1 91.74 583 ASN B C 1
ATOM 15206 O O . ASN B 1 583 ? 23.268 15.553 -27.942 1 91.74 583 ASN B O 1
ATOM 15210 N N . LEU B 1 584 ? 24.345 13.702 -27.34 1 88.78 584 LEU B N 1
ATOM 15211 C CA . LEU B 1 584 ? 25.575 14.409 -27 1 88.78 584 LEU B CA 1
ATOM 15212 C C . LEU B 1 584 ? 26.197 15.043 -28.24 1 88.78 584 LEU B C 1
ATOM 15214 O O . LEU B 1 584 ? 26.827 16.099 -28.153 1 88.78 584 LEU B O 1
ATOM 15218 N N . LYS B 1 585 ? 25.907 14.428 -29.413 1 90.87 585 LYS B N 1
ATOM 15219 C CA . LYS B 1 585 ? 26.42 14.942 -30.679 1 90.87 585 LYS B CA 1
ATOM 15220 C C . LYS B 1 585 ? 25.434 15.916 -31.317 1 90.87 585 LYS B C 1
ATOM 15222 O O . LYS B 1 585 ? 25.621 16.338 -32.461 1 90.87 585 LYS B O 1
ATOM 15227 N N . ASP B 1 586 ? 24.313 16.192 -30.647 1 92.39 586 ASP B N 1
ATOM 15228 C CA . ASP B 1 586 ? 23.279 17.132 -31.069 1 92.39 586 ASP B CA 1
ATOM 15229 C C . ASP B 1 586 ? 22.545 16.621 -32.307 1 92.39 586 ASP B C 1
ATOM 15231 O O . ASP B 1 586 ? 22.178 17.404 -33.185 1 92.39 586 ASP B O 1
ATOM 15235 N N . GLU B 1 587 ? 22.53 15.293 -32.379 1 94.34 587 GLU B N 1
ATOM 15236 C CA . GLU B 1 587 ? 21.718 14.656 -33.412 1 94.34 587 GLU B CA 1
ATOM 15237 C C . GLU B 1 587 ? 20.369 14.21 -32.857 1 94.34 587 GLU B C 1
ATOM 15239 O O . GLU B 1 587 ? 20.121 13.012 -32.702 1 94.34 587 GLU B O 1
ATOM 15244 N N . LYS B 1 588 ? 19.559 15.074 -32.725 1 92.6 588 LYS B N 1
ATOM 15245 C CA . LYS B 1 588 ? 18.31 14.884 -31.993 1 92.6 588 LYS B CA 1
ATOM 15246 C C . LYS B 1 588 ? 17.398 13.893 -32.71 1 92.6 588 LYS B C 1
ATOM 15248 O O . LYS B 1 588 ? 16.739 13.071 -32.07 1 92.6 588 LYS B O 1
ATOM 15253 N N . GLU B 1 589 ? 17.348 13.941 -33.968 1 94.69 589 GLU B N 1
ATOM 15254 C CA . GLU B 1 589 ? 16.465 13.057 -34.724 1 94.69 589 GLU B CA 1
ATOM 15255 C C . GLU B 1 589 ? 16.875 11.596 -34.561 1 94.69 589 GLU B C 1
ATOM 15257 O O . GLU B 1 589 ? 16.025 10.728 -34.353 1 94.69 589 GLU B O 1
ATOM 15262 N N . LEU B 1 590 ? 18.16 11.406 -34.669 1 96.12 590 LEU B N 1
ATOM 15263 C CA . LEU B 1 590 ? 18.661 10.045 -34.511 1 96.12 590 LEU B CA 1
ATOM 15264 C C . LEU B 1 590 ? 18.455 9.552 -33.082 1 96.12 590 LEU B C 1
ATOM 15266 O O . LEU B 1 590 ? 18.174 8.372 -32.863 1 96.12 590 LEU B O 1
ATOM 15270 N N . ALA B 1 591 ? 18.659 10.476 -32.18 1 96.04 591 ALA B N 1
ATOM 15271 C CA . ALA B 1 591 ? 18.438 10.124 -30.779 1 96.04 591 ALA B CA 1
ATOM 15272 C C . ALA B 1 591 ? 16.992 9.698 -30.543 1 96.04 591 ALA B C 1
ATOM 15274 O O . ALA B 1 591 ? 16.735 8.695 -29.872 1 96.04 591 ALA B O 1
ATOM 15275 N N . MET B 1 592 ? 16.085 10.452 -31.143 1 95.24 592 MET B N 1
ATOM 15276 C CA . MET B 1 592 ? 14.666 10.156 -30.97 1 95.24 592 MET B CA 1
ATOM 15277 C C . MET B 1 592 ? 14.317 8.799 -31.571 1 95.24 592 MET B C 1
ATOM 15279 O O . MET B 1 592 ? 13.541 8.038 -30.99 1 95.24 592 MET B O 1
ATOM 15283 N N . GLU B 1 593 ? 14.901 8.513 -32.644 1 95.1 593 GLU B N 1
ATOM 15284 C CA . GLU B 1 593 ? 14.664 7.226 -33.29 1 95.1 593 GLU B CA 1
ATOM 15285 C C . GLU B 1 593 ? 15.157 6.072 -32.421 1 95.1 593 GLU B C 1
ATOM 15287 O O . GLU B 1 593 ? 14.484 5.047 -32.301 1 95.1 593 GLU B O 1
ATOM 15292 N N . SER B 1 594 ? 16.299 6.245 -31.865 1 96.18 594 SER B N 1
ATOM 15293 C CA . SER B 1 594 ? 16.872 5.2 -31.022 1 96.18 594 SER B CA 1
ATOM 15294 C C . SER B 1 594 ? 16.07 5.023 -29.738 1 96.18 594 SER B C 1
ATOM 15296 O O . SER B 1 594 ? 15.868 3.899 -29.275 1 96.18 594 SER B O 1
ATOM 15298 N N . TYR B 1 595 ? 15.64 6.136 -29.135 1 94.74 595 TYR B N 1
ATOM 15299 C CA . TYR B 1 595 ? 14.782 6.041 -27.959 1 94.74 595 TYR B CA 1
ATOM 15300 C C . TYR B 1 595 ? 13.485 5.311 -28.287 1 94.74 595 TYR B C 1
ATOM 15302 O O . TYR B 1 595 ? 13.007 4.496 -27.494 1 94.74 595 TYR B O 1
ATOM 15310 N N . GLN B 1 596 ? 12.961 5.602 -29.418 1 92.75 596 GLN B N 1
ATOM 15311 C CA . GLN B 1 596 ? 11.719 4.964 -29.839 1 92.75 596 GLN B CA 1
ATOM 15312 C C . GLN B 1 596 ? 11.899 3.457 -29.994 1 92.75 596 GLN B C 1
ATOM 15314 O O . GLN B 1 596 ? 11.01 2.68 -29.638 1 92.75 596 GLN B O 1
ATOM 15319 N N . LYS B 1 597 ? 12.992 3.087 -30.535 1 92.91 597 LYS B N 1
ATOM 15320 C CA . LYS B 1 597 ? 13.278 1.663 -30.682 1 92.91 597 LYS B CA 1
ATOM 15321 C C . LYS B 1 597 ? 13.367 0.977 -29.321 1 92.91 597 LYS B C 1
ATOM 15323 O O . LYS B 1 597 ? 12.871 -0.138 -29.149 1 92.91 597 LYS B O 1
ATOM 15328 N N . ALA B 1 598 ? 14.04 1.595 -28.379 1 93.23 598 ALA B N 1
ATOM 15329 C CA . ALA B 1 598 ? 14.161 1.039 -27.034 1 93.23 598 ALA B CA 1
ATOM 15330 C C . ALA B 1 598 ? 12.788 0.843 -26.396 1 93.23 598 ALA B C 1
ATOM 15332 O O . ALA B 1 598 ? 12.51 -0.21 -25.817 1 93.23 598 ALA B O 1
ATOM 15333 N N . ILE B 1 599 ? 11.914 1.793 -26.59 1 90.34 599 ILE B N 1
ATOM 15334 C CA . ILE B 1 599 ? 10.593 1.77 -25.972 1 90.34 599 ILE B CA 1
ATOM 15335 C C . ILE B 1 599 ? 9.717 0.729 -26.666 1 90.34 599 ILE B C 1
ATOM 15337 O O . ILE B 1 599 ? 8.872 0.096 -26.03 1 90.34 599 ILE B O 1
ATOM 15341 N N . SER B 1 600 ? 9.955 0.512 -27.921 1 87.59 600 SER B N 1
ATOM 15342 C CA . SER B 1 600 ? 9.195 -0.494 -28.656 1 87.59 600 SER B CA 1
ATOM 15343 C C . SER B 1 600 ? 9.484 -1.897 -28.133 1 87.59 600 SER B C 1
ATOM 15345 O O . SER B 1 600 ? 8.631 -2.783 -28.214 1 87.59 600 SER B O 1
ATOM 15347 N N . ILE B 1 601 ? 10.651 -2.021 -27.551 1 89.48 601 ILE B N 1
ATOM 15348 C CA . ILE B 1 601 ? 11.037 -3.311 -26.991 1 89.48 601 ILE B CA 1
ATOM 15349 C C . ILE B 1 601 ? 10.534 -3.42 -25.553 1 89.48 601 ILE B C 1
ATOM 15351 O O . ILE B 1 601 ? 9.928 -4.425 -25.175 1 89.48 601 ILE B O 1
ATOM 15355 N N . ASP B 1 602 ? 10.764 -2.306 -24.794 1 88.13 602 ASP B N 1
ATOM 15356 C CA . ASP B 1 602 ? 10.329 -2.264 -23.401 1 88.13 602 ASP B CA 1
ATOM 15357 C C . ASP B 1 602 ? 9.681 -0.922 -23.068 1 88.13 602 ASP B C 1
ATOM 15359 O O . ASP B 1 602 ? 10.375 0.047 -22.753 1 88.13 602 ASP B O 1
ATOM 15363 N N . PRO B 1 603 ? 8.427 -0.898 -23.07 1 85.05 603 PRO B N 1
ATOM 15364 C CA . PRO B 1 603 ? 7.728 0.371 -22.853 1 85.05 603 PRO B CA 1
ATOM 15365 C C . PRO B 1 603 ? 7.784 0.834 -21.399 1 85.05 603 PRO B C 1
ATOM 15367 O O . PRO B 1 603 ? 7.317 1.93 -21.077 1 85.05 603 PRO B O 1
ATOM 15370 N N . SER B 1 604 ? 8.433 0.098 -20.485 1 81.81 604 SER B N 1
ATOM 15371 C CA . SER B 1 604 ? 8.424 0.409 -19.06 1 81.81 604 SER B CA 1
ATOM 15372 C C . SER B 1 604 ? 9.374 1.557 -18.737 1 81.81 604 SER B C 1
ATOM 15374 O O . SER B 1 604 ? 9.403 2.047 -17.607 1 81.81 604 SER B O 1
ATOM 15376 N N . TYR B 1 605 ? 10.136 2.047 -19.73 1 87.54 605 TYR B N 1
ATOM 15377 C CA . TYR B 1 605 ? 11.059 3.151 -19.495 1 87.54 605 TYR B CA 1
ATOM 15378 C C . TYR B 1 605 ? 10.322 4.485 -19.479 1 87.54 605 TYR B C 1
ATOM 15380 O O . TYR B 1 605 ? 10.364 5.236 -20.457 1 87.54 605 TYR B O 1
ATOM 15388 N N . LYS B 1 606 ? 9.73 4.794 -18.379 1 81.67 606 LYS B N 1
ATOM 15389 C CA . LYS B 1 606 ? 8.899 5.985 -18.223 1 81.67 606 LYS B CA 1
ATOM 15390 C C . LYS B 1 606 ? 9.711 7.255 -18.457 1 81.67 606 LYS B C 1
ATOM 15392 O O . LYS B 1 606 ? 9.248 8.179 -19.129 1 81.67 606 LYS B O 1
ATOM 15397 N N . GLY B 1 607 ? 10.957 7.293 -17.885 1 85.66 607 GLY B N 1
ATOM 15398 C CA . GLY B 1 607 ? 11.801 8.47 -18.013 1 85.66 607 GLY B CA 1
ATOM 15399 C C . GLY B 1 607 ? 12.172 8.785 -19.45 1 85.66 607 GLY B C 1
ATOM 15400 O O . GLY B 1 607 ? 12.199 9.952 -19.848 1 85.66 607 GLY B O 1
ATOM 15401 N N . ILE B 1 608 ? 12.346 7.829 -20.279 1 90.89 608 ILE B N 1
ATOM 15402 C CA . ILE B 1 608 ? 12.707 7.999 -21.682 1 90.89 608 ILE B CA 1
ATOM 15403 C C . ILE B 1 608 ? 11.492 8.476 -22.474 1 90.89 608 ILE B C 1
ATOM 15405 O O . ILE B 1 608 ? 11.618 9.307 -23.376 1 90.89 608 ILE B O 1
ATOM 15409 N N . ARG B 1 609 ? 10.378 7.958 -22.136 1 87.85 609 ARG B N 1
ATOM 15410 C CA . ARG B 1 609 ? 9.157 8.398 -22.803 1 87.85 609 ARG B CA 1
ATOM 15411 C C . ARG B 1 609 ? 8.893 9.878 -22.543 1 87.85 609 ARG B C 1
ATOM 15413 O O . ARG B 1 609 ? 8.525 10.618 -23.458 1 87.85 609 ARG B O 1
ATOM 15420 N N . GLU B 1 610 ? 9.086 10.278 -21.34 1 85.98 610 GLU B N 1
ATOM 15421 C CA . GLU B 1 610 ? 8.889 11.682 -20.995 1 85.98 610 GLU B CA 1
ATOM 15422 C C . GLU B 1 610 ? 9.874 12.577 -21.741 1 85.98 610 GLU B C 1
ATOM 15424 O O . GLU B 1 610 ? 9.51 13.66 -22.204 1 85.98 610 GLU B O 1
ATOM 15429 N N . TYR B 1 611 ? 11.074 12.168 -21.82 1 90.99 611 TYR B N 1
ATOM 15430 C CA . TYR B 1 611 ? 12.088 12.938 -22.532 1 90.99 611 TYR B CA 1
ATOM 15431 C C . TYR B 1 611 ? 11.767 13.02 -24.019 1 90.99 611 TYR B C 1
ATOM 15433 O O . TYR B 1 611 ? 11.921 14.076 -24.637 1 90.99 611 TYR B O 1
ATOM 15441 N N . LEU B 1 612 ? 11.315 11.882 -24.536 1 90.91 612 LEU B N 1
ATOM 15442 C CA . LEU B 1 612 ? 10.932 11.85 -25.943 1 90.91 612 LEU B CA 1
ATOM 15443 C C . LEU B 1 612 ? 9.757 12.786 -26.208 1 90.91 612 LEU B C 1
ATOM 15445 O O . LEU B 1 612 ? 9.743 13.503 -27.211 1 90.91 612 LEU B O 1
ATOM 15449 N N . ASN B 1 613 ? 8.822 12.786 -25.35 1 87.1 613 ASN B N 1
ATOM 15450 C CA . ASN B 1 613 ? 7.684 13.689 -25.479 1 87.1 613 ASN B CA 1
ATOM 15451 C C . ASN B 1 613 ? 8.121 15.151 -25.443 1 87.1 613 ASN B C 1
ATOM 15453 O O . ASN B 1 613 ? 7.56 15.989 -26.151 1 87.1 613 ASN B O 1
ATOM 15457 N N . TYR B 1 614 ? 9.106 15.433 -24.646 1 88.85 614 TYR B N 1
ATOM 15458 C CA . TYR B 1 614 ? 9.637 16.789 -24.561 1 88.85 614 TYR B CA 1
ATOM 15459 C C . TYR B 1 614 ? 10.341 17.181 -25.855 1 88.85 614 TYR B C 1
ATOM 15461 O O . TYR B 1 614 ? 10.13 18.278 -26.376 1 88.85 614 TYR B O 1
ATOM 15469 N N . LEU B 1 615 ? 11.096 16.224 -26.343 1 90.17 615 LEU B N 1
ATOM 15470 C CA . LEU B 1 615 ? 11.829 16.492 -27.576 1 90.17 615 LEU B CA 1
ATOM 15471 C C . LEU B 1 615 ? 10.871 16.704 -28.743 1 90.17 615 LEU B C 1
ATOM 15473 O O . LEU B 1 615 ? 11.153 17.495 -29.647 1 90.17 615 LEU B O 1
ATOM 15477 N N . ARG B 1 616 ? 9.725 16.109 -28.515 1 88.39 616 ARG B N 1
ATOM 15478 C CA . ARG B 1 616 ? 8.736 16.209 -29.584 1 88.39 616 ARG B CA 1
ATOM 15479 C C . ARG B 1 616 ? 7.72 17.307 -29.288 1 88.39 616 ARG B C 1
ATOM 15481 O O . ARG B 1 616 ? 6.775 17.509 -30.054 1 88.39 616 ARG B O 1
ATOM 15488 N N . SER B 1 617 ? 8.172 18.421 -27.516 1 83.93 617 SER B N 1
ATOM 15489 C CA . SER B 1 617 ? 7.223 19.444 -27.09 1 83.93 617 SER B CA 1
ATOM 15490 C C . SER B 1 617 ? 5.819 18.868 -26.939 1 83.93 617 SER B C 1
ATOM 15492 O O . SER B 1 617 ? 4.846 19.462 -27.408 1 83.93 617 SER B O 1
ATOM 15494 N N . GLU B 1 618 ? 5.279 17.162 -27.022 1 81.16 618 GLU B N 1
ATOM 15495 C CA . GLU B 1 618 ? 4.016 16.448 -26.857 1 81.16 618 GLU B CA 1
ATOM 15496 C C . GLU B 1 618 ? 3.65 16.307 -25.383 1 81.16 618 GLU B C 1
ATOM 15498 O O . GLU B 1 618 ? 2.987 15.344 -24.991 1 81.16 618 GLU B O 1
ATOM 15503 N N . GLN B 1 619 ? 3.994 17.119 -24.621 1 79 619 GLN B N 1
ATOM 15504 C CA . GLN B 1 619 ? 3.671 17.037 -23.2 1 79 619 GLN B CA 1
ATOM 15505 C C . GLN B 1 619 ? 2.198 17.352 -22.952 1 79 619 GLN B C 1
ATOM 15507 O O . GLN B 1 619 ? 1.601 18.159 -23.668 1 79 619 GLN B O 1
ATOM 15512 N N . ILE B 1 620 ? 1.579 16.635 -22.032 1 82.85 620 ILE B N 1
ATOM 15513 C CA . ILE B 1 620 ? 0.199 16.891 -21.632 1 82.85 620 ILE B CA 1
ATOM 15514 C C . ILE B 1 620 ? 0.118 18.217 -20.88 1 82.85 620 ILE B C 1
ATOM 15516 O O . ILE B 1 620 ? 0.909 18.47 -19.968 1 82.85 620 ILE B O 1
ATOM 15520 N N . ARG B 1 621 ? -0.774 19.088 -21.317 1 79.16 621 ARG B N 1
ATOM 15521 C CA . ARG B 1 621 ? -0.945 20.4 -20.702 1 79.16 621 ARG B CA 1
ATOM 15522 C C . ARG B 1 621 ? -2.322 20.529 -20.061 1 79.16 621 ARG B C 1
ATOM 15524 O O . ARG B 1 621 ? -3.301 19.974 -20.563 1 79.16 621 ARG B O 1
ATOM 15531 N N . ILE B 1 622 ? -2.541 21.221 -19.023 1 83.39 622 ILE B N 1
ATOM 15532 C CA . ILE B 1 622 ? -3.814 21.496 -18.365 1 83.39 622 ILE B CA 1
ATOM 15533 C C . ILE B 1 622 ? -4.646 22.444 -19.225 1 83.39 622 ILE B C 1
ATOM 15535 O O . ILE B 1 622 ? -4.18 23.524 -19.598 1 83.39 622 ILE B O 1
ATOM 15539 N N . PRO B 1 623 ? -5.792 22 -19.542 1 86.33 623 PRO B N 1
ATOM 15540 C CA . PRO B 1 623 ? -6.628 22.85 -20.394 1 86.33 623 PRO B CA 1
ATOM 15541 C C . PRO B 1 623 ? -7.195 24.056 -19.648 1 86.33 623 PRO B C 1
ATOM 15543 O O . PRO B 1 623 ? -7.303 24.032 -18.419 1 86.33 623 PRO B O 1
ATOM 15546 N N . ASP B 1 624 ? -7.525 24.984 -20.419 1 84.48 624 ASP B N 1
ATOM 15547 C CA . ASP B 1 624 ? -8.253 26.135 -19.895 1 84.48 624 ASP B CA 1
ATOM 15548 C C . ASP B 1 624 ? -9.721 25.791 -19.65 1 84.48 624 ASP B C 1
ATOM 15550 O O . ASP B 1 624 ? -10.366 25.166 -20.494 1 84.48 624 ASP B O 1
ATOM 15554 N N . ILE B 1 625 ? -10.308 26.14 -18.512 1 90.52 625 ILE B N 1
ATOM 15555 C CA . ILE B 1 625 ? -11.673 25.739 -18.188 1 90.52 625 ILE B CA 1
ATOM 15556 C C . ILE B 1 625 ? -12.559 26.976 -18.063 1 90.52 625 ILE B C 1
ATOM 15558 O O . ILE B 1 625 ? -13.629 26.922 -17.453 1 90.52 625 ILE B O 1
ATOM 15562 N N . SER B 1 626 ? -12.109 28.124 -18.52 1 85.81 626 SER B N 1
ATOM 15563 C CA . SER B 1 626 ? -12.842 29.381 -18.402 1 85.81 626 SER B CA 1
ATOM 15564 C C . SER B 1 626 ? -14.252 29.254 -18.97 1 85.81 626 SER B C 1
ATOM 15566 O O . SER B 1 626 ? -15.202 29.809 -18.415 1 85.81 626 SER B O 1
ATOM 15568 N N . GLU B 1 627 ? -14.378 28.514 -19.99 1 88.22 627 GLU B N 1
ATOM 15569 C CA . GLU B 1 627 ? -15.681 28.325 -20.621 1 88.22 627 GLU B CA 1
ATOM 15570 C C . GLU B 1 627 ? -16.641 27.584 -19.695 1 88.22 627 GLU B C 1
ATOM 15572 O O . GLU B 1 627 ? -17.838 27.879 -19.669 1 88.22 627 GLU B O 1
ATOM 15577 N N . TYR B 1 628 ? -16.216 26.702 -18.898 1 91.5 628 TYR B N 1
ATOM 15578 C CA . TYR B 1 628 ? -17.044 25.881 -18.022 1 91.5 628 TYR B CA 1
ATOM 15579 C C . TYR B 1 628 ? -17.428 26.645 -16.761 1 91.5 628 TYR B C 1
ATOM 15581 O O . TYR B 1 628 ? -18.516 26.449 -16.215 1 91.5 628 TYR B O 1
ATOM 15589 N N . ILE B 1 629 ? -16.568 27.55 -16.351 1 87.43 629 ILE B N 1
ATOM 15590 C CA . ILE B 1 629 ? -16.82 28.33 -15.144 1 87.43 629 ILE B CA 1
ATOM 15591 C C . ILE B 1 629 ? -18.013 29.257 -15.368 1 87.43 629 ILE B C 1
ATOM 15593 O O . ILE B 1 629 ? -18.831 29.454 -14.467 1 87.43 629 ILE B O 1
ATOM 15597 N N . THR B 1 630 ? -18.122 29.719 -16.595 1 84.73 630 THR B N 1
ATOM 15598 C CA . THR B 1 630 ? -19.155 30.707 -16.886 1 84.73 630 THR B CA 1
ATOM 15599 C C . THR B 1 630 ? -20.404 30.034 -17.448 1 84.73 630 THR B C 1
ATOM 15601 O O . THR B 1 630 ? -21.426 30.69 -17.662 1 84.73 630 THR B O 1
ATOM 15604 N N . GLN B 1 631 ? -20.333 28.814 -17.592 1 87.65 631 GLN B N 1
ATOM 15605 C CA . GLN B 1 631 ? -21.447 28.094 -18.202 1 87.65 631 GLN B CA 1
ATOM 15606 C C . GLN B 1 631 ? -22.649 28.043 -17.263 1 87.65 631 GLN B C 1
ATOM 15608 O O . GLN B 1 631 ? -22.501 27.767 -16.071 1 87.65 631 GLN B O 1
ATOM 15613 N N . LYS B 1 632 ? -23.847 28.288 -17.807 1 88.4 632 LYS B N 1
ATOM 15614 C CA . LYS B 1 632 ? -25.079 28.24 -17.024 1 88.4 632 LYS B CA 1
ATOM 15615 C C . LYS B 1 632 ? -25.654 26.827 -16.989 1 88.4 632 LYS B C 1
ATOM 15617 O O . LYS B 1 632 ? -25.635 26.119 -17.998 1 88.4 632 LYS B O 1
ATOM 15622 N N . VAL B 1 633 ? -26.164 26.407 -15.899 1 92.18 633 VAL B N 1
ATOM 15623 C CA . VAL B 1 633 ? -26.785 25.099 -15.72 1 92.18 633 VAL B CA 1
ATOM 15624 C C . VAL B 1 633 ? -28.24 25.149 -16.181 1 92.18 633 VAL B C 1
ATOM 15626 O O . VAL B 1 633 ? -28.996 26.036 -15.775 1 92.18 633 VAL B O 1
ATOM 15629 N N . PRO B 1 634 ? -28.6 24.259 -17.011 1 92.75 634 PRO B N 1
ATOM 15630 C CA . PRO B 1 634 ? -30.004 24.206 -17.426 1 92.75 634 PRO B CA 1
ATOM 15631 C C . PRO B 1 634 ? -30.963 24.056 -16.247 1 92.75 634 PRO B C 1
ATOM 15633 O O . PRO B 1 634 ? -30.654 23.352 -15.282 1 92.75 634 PRO B O 1
ATOM 15636 N N . GLU B 1 635 ? -32.106 24.547 -16.37 1 90.75 635 GLU B N 1
ATOM 15637 C CA . GLU B 1 635 ? -33.093 24.591 -15.295 1 90.75 635 GLU B CA 1
ATOM 15638 C C . GLU B 1 635 ? -33.53 23.187 -14.889 1 90.75 635 GLU B C 1
ATOM 15640 O O . GLU B 1 635 ? -33.802 22.931 -13.714 1 90.75 635 GLU B O 1
ATOM 15645 N N . GLU B 1 636 ? -33.522 22.382 -15.829 1 88.76 636 GLU B N 1
ATOM 15646 C CA . GLU B 1 636 ? -33.996 21.026 -15.572 1 88.76 636 GLU B CA 1
ATOM 15647 C C . GLU B 1 636 ? -33.03 20.264 -14.669 1 88.76 636 GLU B C 1
ATOM 15649 O O . GLU B 1 636 ? -33.408 19.272 -14.043 1 88.76 636 GLU B O 1
ATOM 15654 N N . PHE B 1 637 ? -31.849 20.79 -14.648 1 92.68 637 PHE B N 1
ATOM 15655 C CA . PHE B 1 637 ? -30.84 20.053 -13.896 1 92.68 637 PHE B CA 1
ATOM 15656 C C . PHE B 1 637 ? -30.651 20.655 -12.509 1 92.68 637 PHE B C 1
ATOM 15658 O O . PHE B 1 637 ? -29.947 20.088 -11.671 1 92.68 637 PHE B O 1
ATOM 15665 N N . LEU B 1 638 ? -31.379 21.674 -12.103 1 90.08 638 LEU B N 1
ATOM 15666 C CA . LEU B 1 638 ? -31.157 22.411 -10.864 1 90.08 638 LEU B CA 1
ATOM 15667 C C . LEU B 1 638 ? -31.684 21.63 -9.665 1 90.08 638 LEU B C 1
ATOM 15669 O O . LEU B 1 638 ? -31.316 21.915 -8.523 1 90.08 638 LEU B O 1
ATOM 15673 N N . ASP B 1 639 ? -32.473 20.641 -10.047 1 88.12 639 ASP B N 1
ATOM 15674 C CA . ASP B 1 639 ? -33.045 19.859 -8.956 1 88.12 639 ASP B CA 1
ATOM 15675 C C . ASP B 1 639 ? -32.043 18.831 -8.433 1 88.12 639 ASP B C 1
ATOM 15677 O O . ASP B 1 639 ? -32.221 18.282 -7.344 1 88.12 639 ASP B O 1
ATOM 15681 N N . PHE B 1 640 ? -31.034 18.604 -9.151 1 91.05 640 PHE B N 1
ATOM 15682 C CA . PHE B 1 640 ? -30.023 17.641 -8.729 1 91.05 640 PHE B CA 1
ATOM 15683 C C . PHE B 1 640 ? -29.02 18.289 -7.782 1 91.05 640 PHE B C 1
ATOM 15685 O O . PHE B 1 640 ? -28.86 19.511 -7.781 1 91.05 640 PHE B O 1
ATOM 15692 N N . PRO B 1 641 ? -28.412 17.495 -6.927 1 90.9 641 PRO B N 1
ATOM 15693 C CA . PRO B 1 641 ? -27.482 18.072 -5.954 1 90.9 641 PRO B CA 1
ATOM 15694 C C . PRO B 1 641 ? -26.202 18.598 -6.6 1 90.9 641 PRO B C 1
ATOM 15696 O O . PRO B 1 641 ? -25.546 19.485 -6.048 1 90.9 641 PRO B O 1
ATOM 15699 N N . ALA B 1 642 ? -25.815 18.073 -7.716 1 94.78 642 ALA B N 1
ATOM 15700 C CA . ALA B 1 642 ? -24.611 18.463 -8.445 1 94.78 642 ALA B CA 1
ATOM 15701 C C . ALA B 1 642 ? -24.752 18.168 -9.935 1 94.78 642 ALA B C 1
ATOM 15703 O O . ALA B 1 642 ? -25.745 17.577 -10.367 1 94.78 642 ALA B O 1
ATOM 15704 N N . ILE B 1 643 ? -23.851 18.712 -10.727 1 95.66 643 ILE B N 1
ATOM 15705 C CA . ILE B 1 643 ? -23.854 18.479 -12.168 1 95.66 643 ILE B CA 1
ATOM 15706 C C . ILE B 1 643 ? -22.418 18.422 -12.684 1 95.66 643 ILE B C 1
ATOM 15708 O O . ILE B 1 643 ? -21.554 19.168 -12.217 1 95.66 643 ILE B O 1
ATOM 15712 N N . TYR B 1 644 ? -22.185 17.529 -13.608 1 96.74 644 TYR B N 1
ATOM 15713 C CA . TYR B 1 644 ? -20.92 17.558 -14.334 1 96.74 644 TYR B CA 1
ATOM 15714 C C . TYR B 1 644 ? -20.949 18.607 -15.439 1 96.74 644 TYR B C 1
ATOM 15716 O O . TYR B 1 644 ? -21.771 18.53 -16.355 1 96.74 644 TYR B O 1
ATOM 15724 N N . LEU B 1 645 ? -20.061 19.573 -15.311 1 97.32 645 LEU B N 1
ATOM 15725 C CA . LEU B 1 645 ? -19.917 20.489 -16.437 1 97.32 645 LEU B CA 1
ATOM 15726 C C . LEU B 1 645 ? -19.132 19.838 -17.571 1 97.32 645 LEU B C 1
ATOM 15728 O O . LEU B 1 645 ? -19.317 20.185 -18.739 1 97.32 645 LEU B O 1
ATOM 15732 N N . LEU B 1 646 ? -18.217 19.011 -17.114 1 96.97 646 LEU B N 1
ATOM 15733 C CA . LEU B 1 646 ? -17.403 18.276 -18.076 1 96.97 646 LEU B CA 1
ATOM 15734 C C . LEU B 1 646 ? -17.005 16.912 -17.521 1 96.97 646 LEU B C 1
ATOM 15736 O O . LEU B 1 646 ? -16.585 16.805 -16.367 1 96.97 646 LEU B O 1
ATOM 15740 N N . ASP B 1 647 ? -17.227 15.886 -18.213 1 96.95 647 ASP B N 1
ATOM 15741 C CA . ASP B 1 647 ? -16.677 14.55 -18.007 1 96.95 647 ASP B CA 1
ATOM 15742 C C . ASP B 1 647 ? -15.94 14.061 -19.252 1 96.95 647 ASP B C 1
ATOM 15744 O O . ASP B 1 647 ? -16.561 13.543 -20.183 1 96.95 647 ASP B O 1
ATOM 15748 N N . ARG B 1 648 ? -14.622 14.259 -19.232 1 96.64 648 ARG B N 1
ATOM 15749 C CA . ARG B 1 648 ? -13.826 13.965 -20.419 1 96.64 648 ARG B CA 1
ATOM 15750 C C . ARG B 1 648 ? -12.796 12.878 -20.133 1 96.64 648 ARG B C 1
ATOM 15752 O O . ARG B 1 648 ? -12.149 12.89 -19.083 1 96.64 648 ARG B O 1
ATOM 15759 N N . GLN B 1 649 ? -12.726 11.96 -20.957 1 96.2 649 GLN B N 1
ATOM 15760 C CA . GLN B 1 649 ? -11.705 10.917 -20.939 1 96.2 649 GLN B CA 1
ATOM 15761 C C . GLN B 1 649 ? -11.014 10.8 -22.295 1 96.2 649 GLN B C 1
ATOM 15763 O O . GLN B 1 649 ? -11.678 10.716 -23.33 1 96.2 649 GLN B O 1
ATOM 15768 N N . GLU B 1 650 ? -9.722 10.949 -22.324 1 95.58 650 GLU B N 1
ATOM 15769 C CA . GLU B 1 650 ? -8.922 10.771 -23.533 1 95.58 650 GLU B CA 1
ATOM 15770 C C . GLU B 1 650 ? -7.948 9.607 -23.383 1 95.58 650 GLU B C 1
ATOM 15772 O O . GLU B 1 650 ? -7.14 9.582 -22.452 1 95.58 650 GLU B O 1
ATOM 15777 N N . ARG B 1 651 ? -8.113 8.731 -24.202 1 93.51 651 ARG B N 1
ATOM 15778 C CA . ARG B 1 651 ? -7.209 7.586 -24.189 1 93.51 651 ARG B CA 1
ATOM 15779 C C . ARG B 1 651 ? -6.278 7.611 -25.397 1 93.51 651 ARG B C 1
ATOM 15781 O O . ARG B 1 651 ? -6.736 7.688 -26.539 1 93.51 651 ARG B O 1
ATOM 15788 N N . ILE B 1 652 ? -4.992 7.542 -25.176 1 91.47 652 ILE B N 1
ATOM 15789 C CA . ILE B 1 652 ? -3.971 7.569 -26.218 1 91.47 652 ILE B CA 1
ATOM 15790 C C . ILE B 1 652 ? -3.219 6.241 -26.239 1 91.47 652 ILE B C 1
ATOM 15792 O O . ILE B 1 652 ? -2.536 5.892 -25.272 1 91.47 652 ILE B O 1
ATOM 15796 N N . MET B 1 653 ? -3.386 5.539 -27.268 1 88.95 653 MET B N 1
ATOM 15797 C CA . MET B 1 653 ? -2.61 4.316 -27.451 1 88.95 653 MET B CA 1
ATOM 15798 C C . MET B 1 653 ? -1.317 4.6 -28.21 1 88.95 653 MET B C 1
ATOM 15800 O O . MET B 1 653 ? -1.346 5.162 -29.306 1 88.95 653 MET B O 1
ATOM 15804 N N . GLN B 1 654 ? -0.296 4.201 -27.671 1 84.06 654 GLN B N 1
ATOM 15805 C CA . GLN B 1 654 ? 0.988 4.359 -28.345 1 84.06 654 GLN B CA 1
ATOM 15806 C C . GLN B 1 654 ? 1.272 3.18 -29.271 1 84.06 654 GLN B C 1
ATOM 15808 O O . GLN B 1 654 ? 0.646 2.124 -29.15 1 84.06 654 GLN B O 1
ATOM 15813 N N . LYS B 1 655 ? 2.201 3.348 -30.13 1 78.89 655 LYS B N 1
ATOM 15814 C CA . LYS B 1 655 ? 2.55 2.307 -31.093 1 78.89 655 LYS B CA 1
ATOM 15815 C C . LYS B 1 655 ? 3.101 1.07 -30.389 1 78.89 655 LYS B C 1
ATOM 15817 O O . LYS B 1 655 ? 3.053 -0.034 -30.935 1 78.89 655 LYS B O 1
ATOM 15822 N N . ASP B 1 656 ? 3.613 1.299 -29.223 1 79.27 656 ASP B N 1
ATOM 15823 C CA . ASP B 1 656 ? 4.223 0.187 -28.501 1 79.27 656 ASP B CA 1
ATOM 15824 C C . ASP B 1 656 ? 3.188 -0.555 -27.659 1 79.27 656 ASP B C 1
ATOM 15826 O O . ASP B 1 656 ? 3.521 -1.516 -26.961 1 79.27 656 ASP B O 1
ATOM 15830 N N . GLY B 1 657 ? 1.974 -0.133 -27.717 1 79.25 657 GLY B N 1
ATOM 15831 C CA . GLY B 1 657 ? 0.905 -0.833 -27.023 1 79.25 657 GLY B CA 1
ATOM 15832 C C . GLY B 1 657 ? 0.611 -0.262 -25.649 1 79.25 657 GLY B C 1
ATOM 15833 O O . GLY B 1 657 ? -0.358 -0.661 -24.999 1 79.25 657 GLY B O 1
ATOM 15834 N N . SER B 1 658 ? 1.391 0.687 -25.194 1 83.42 658 SER B N 1
ATOM 15835 C CA . SER B 1 658 ? 1.112 1.345 -23.922 1 83.42 658 SER B CA 1
ATOM 15836 C C . SER B 1 658 ? 0.033 2.413 -24.076 1 83.42 658 SER B C 1
ATOM 15838 O O . SER B 1 658 ? -0.312 2.796 -25.196 1 83.42 658 SER B O 1
ATOM 15840 N N . PHE B 1 659 ? -0.515 2.755 -22.934 1 88.22 659 PHE B N 1
ATOM 15841 C CA . PHE B 1 659 ? -1.606 3.721 -22.973 1 88.22 659 PHE B CA 1
ATOM 15842 C C . PHE B 1 659 ? -1.355 4.863 -21.995 1 88.22 659 PHE B C 1
ATOM 15844 O O . PHE B 1 659 ? -0.711 4.671 -20.961 1 88.22 659 PHE B O 1
ATOM 15851 N N . THR B 1 660 ? -1.789 6.005 -22.403 1 89.73 660 THR B N 1
ATOM 15852 C CA . THR B 1 660 ? -1.96 7.149 -21.514 1 89.73 660 THR B CA 1
ATOM 15853 C C . THR B 1 660 ? -3.413 7.614 -21.504 1 89.73 660 THR B C 1
ATOM 15855 O O . THR B 1 660 ? -3.989 7.891 -22.558 1 89.73 660 THR B O 1
ATOM 15858 N N . VAL B 1 661 ? -4.01 7.633 -20.375 1 93.46 661 VAL B N 1
ATOM 15859 C CA . VAL B 1 661 ? -5.404 8.054 -20.274 1 93.46 661 VAL B CA 1
ATOM 15860 C C . VAL B 1 661 ? -5.491 9.372 -19.509 1 93.46 661 VAL B C 1
ATOM 15862 O O . VAL B 1 661 ? -4.961 9.492 -18.402 1 93.46 661 VAL B O 1
ATOM 15865 N N . VAL B 1 662 ? -6.105 10.297 -20.088 1 94.87 662 VAL B N 1
ATOM 15866 C CA . VAL B 1 662 ? -6.261 11.617 -19.486 1 94.87 662 VAL B CA 1
ATOM 15867 C C . VAL B 1 662 ? -7.709 11.816 -19.045 1 94.87 662 VAL B C 1
ATOM 15869 O O . VAL B 1 662 ? -8.638 11.596 -19.825 1 94.87 662 VAL B O 1
ATOM 15872 N N . PHE B 1 663 ? -7.903 12.158 -17.834 1 95.8 663 PHE B N 1
ATOM 15873 C CA . PHE B 1 663 ? -9.229 12.414 -17.286 1 95.8 663 PHE B CA 1
ATOM 15874 C C . PHE B 1 663 ? -9.386 13.882 -16.909 1 95.8 663 PHE B C 1
ATOM 15876 O O . PHE B 1 663 ? -8.454 14.497 -16.385 1 95.8 663 PHE B O 1
ATOM 15883 N N . HIS B 1 664 ? -10.454 14.45 -17.263 1 96.51 664 HIS B N 1
ATOM 15884 C CA . HIS B 1 664 ? -10.801 15.816 -16.888 1 96.51 664 HIS B CA 1
ATOM 15885 C C . HIS B 1 664 ? -12.249 15.908 -16.419 1 96.51 664 HIS B C 1
ATOM 15887 O O . HIS B 1 664 ? -13.175 15.768 -17.221 1 96.51 664 HIS B O 1
ATOM 15893 N N . LYS B 1 665 ? -12.468 16.125 -15.166 1 96.47 665 LYS B N 1
ATOM 15894 C CA . LYS B 1 665 ? -13.803 16.232 -14.584 1 96.47 665 LYS B CA 1
ATOM 15895 C C . LYS B 1 665 ? -14.014 17.599 -13.939 1 96.47 665 LYS B C 1
ATOM 15897 O O . LYS B 1 665 ? -13.142 18.093 -13.221 1 96.47 665 LYS B O 1
ATOM 15902 N N . ILE B 1 666 ? -15.058 18.211 -14.286 1 97.18 666 ILE B N 1
ATOM 15903 C CA . ILE B 1 666 ? -15.485 19.469 -13.682 1 97.18 666 ILE B CA 1
ATOM 15904 C C . ILE B 1 666 ? -16.898 19.32 -13.125 1 97.18 666 ILE B C 1
ATOM 15906 O O . ILE B 1 666 ? -17.846 19.077 -13.875 1 97.18 666 ILE B O 1
ATOM 15910 N N . ILE B 1 667 ? -17.068 19.466 -11.813 1 96.81 667 ILE B N 1
ATOM 15911 C CA . ILE B 1 667 ? -18.343 19.255 -11.136 1 96.81 667 ILE B CA 1
ATOM 15912 C C . ILE B 1 667 ? -18.789 20.55 -10.461 1 96.81 667 ILE B C 1
ATOM 15914 O O . ILE B 1 667 ? -17.994 21.212 -9.789 1 96.81 667 ILE B O 1
ATOM 15918 N N . LYS B 1 668 ? -19.936 20.903 -10.644 1 96.29 668 LYS B N 1
ATOM 15919 C CA . LYS B 1 668 ? -20.509 22.053 -9.951 1 96.29 668 LYS B CA 1
ATOM 15920 C C . LYS B 1 668 ? -21.462 21.609 -8.845 1 96.29 668 LYS B C 1
ATOM 15922 O O . LYS B 1 668 ? -22.361 20.799 -9.081 1 96.29 668 LYS B O 1
ATOM 15927 N N . ILE B 1 669 ? -21.272 22.127 -7.691 1 94.81 669 ILE B N 1
ATOM 15928 C CA . ILE B 1 669 ? -22.107 21.807 -6.538 1 94.81 669 ILE B CA 1
ATOM 15929 C C . ILE B 1 669 ? -23.327 22.725 -6.514 1 94.81 669 ILE B C 1
ATOM 15931 O O . ILE B 1 669 ? -23.189 23.949 -6.464 1 94.81 669 ILE B O 1
ATOM 15935 N N . LEU B 1 670 ? -24.517 22.135 -6.53 1 92.8 670 LEU B N 1
ATOM 15936 C CA . LEU B 1 670 ? -25.736 22.931 -6.616 1 92.8 670 LEU B CA 1
ATOM 15937 C C . LEU B 1 670 ? -26.417 23.03 -5.254 1 92.8 670 LEU B C 1
ATOM 15939 O O . LEU B 1 670 ? -27.211 23.943 -5.018 1 92.8 670 LEU B O 1
ATOM 15943 N N . LYS B 1 671 ? -26.201 21.956 -4.415 1 87.86 671 LYS B N 1
ATOM 15944 C CA . LYS B 1 671 ? -26.799 21.929 -3.083 1 87.86 671 LYS B CA 1
ATOM 15945 C C . LYS B 1 671 ? -25.756 21.601 -2.019 1 87.86 671 LYS B C 1
ATOM 15947 O O . LYS B 1 671 ? -24.749 20.951 -2.308 1 87.86 671 LYS B O 1
ATOM 15952 N N . ASP B 1 672 ? -25.944 21.956 -0.821 1 81.55 672 ASP B N 1
ATOM 15953 C CA . ASP B 1 672 ? -24.996 21.769 0.273 1 81.55 672 ASP B CA 1
ATOM 15954 C C . ASP B 1 672 ? -24.793 20.286 0.576 1 81.55 672 ASP B C 1
ATOM 15956 O O . ASP B 1 672 ? -23.704 19.872 0.978 1 81.55 672 ASP B O 1
ATOM 15960 N N . GLU B 1 673 ? -25.796 19.608 0.288 1 76.97 673 GLU B N 1
ATOM 15961 C CA . GLU B 1 673 ? -25.752 18.193 0.646 1 76.97 673 GLU B CA 1
ATOM 15962 C C . GLU B 1 673 ? -24.798 17.424 -0.264 1 76.97 673 GLU B C 1
ATOM 15964 O O . GLU B 1 673 ? -24.352 16.328 0.081 1 76.97 673 GLU B O 1
ATOM 15969 N N . ALA B 1 674 ? -24.55 18.022 -1.371 1 86.75 674 ALA B N 1
ATOM 15970 C CA . ALA B 1 674 ? -23.707 17.358 -2.362 1 86.75 674 ALA B CA 1
ATOM 15971 C C . ALA B 1 674 ? -22.234 17.436 -1.97 1 86.75 674 ALA B C 1
ATOM 15973 O O . ALA B 1 674 ? -21.401 16.708 -2.514 1 86.75 674 ALA B O 1
ATOM 15974 N N . LYS B 1 675 ? -21.924 18.17 -0.94 1 85.98 675 LYS B N 1
ATOM 15975 C CA . LYS B 1 675 ? -20.53 18.431 -0.595 1 85.98 675 LYS B CA 1
ATOM 15976 C C . LYS B 1 675 ? -19.836 17.16 -0.112 1 85.98 675 LYS B C 1
ATOM 15978 O O . LYS B 1 675 ? -18.668 16.925 -0.428 1 85.98 675 LYS B O 1
ATOM 15983 N N . GLU B 1 676 ? -20.523 16.388 0.678 1 78.47 676 GLU B N 1
ATOM 15984 C CA . GLU B 1 676 ? -19.912 15.204 1.275 1 78.47 676 GLU B CA 1
ATOM 15985 C C . GLU B 1 676 ? -19.598 14.152 0.215 1 78.47 676 GLU B C 1
ATOM 15987 O O . GLU B 1 676 ? -18.508 13.574 0.21 1 78.47 676 GLU B O 1
ATOM 15992 N N . LYS B 1 677 ? -20.533 13.982 -0.618 1 82.22 677 LYS B N 1
ATOM 15993 C CA . LYS B 1 677 ? -20.388 12.918 -1.607 1 82.22 677 LYS B CA 1
ATOM 15994 C C . LYS B 1 677 ? -19.388 13.308 -2.692 1 82.22 677 LYS B C 1
ATOM 15996 O O . LYS B 1 677 ? -18.507 12.521 -3.043 1 82.22 677 LYS B O 1
ATOM 16001 N N . TYR B 1 678 ? -19.435 14.542 -3.18 1 88.86 678 TYR B N 1
ATOM 16002 C CA . TYR B 1 678 ? -18.664 14.91 -4.363 1 88.86 678 TYR B CA 1
ATOM 16003 C C . TYR B 1 678 ? -17.387 15.646 -3.974 1 88.86 678 TYR B C 1
ATOM 16005 O O . TYR B 1 678 ? -16.51 15.865 -4.813 1 88.86 678 TYR B O 1
ATOM 16013 N N . GLY B 1 679 ? -17.359 15.921 -2.678 1 87.4 679 GLY B N 1
ATOM 16014 C CA . GLY B 1 679 ? -16.123 16.525 -2.206 1 87.4 679 GLY B CA 1
ATOM 16015 C C . GLY B 1 679 ? -14.963 15.549 -2.154 1 87.4 679 GLY B C 1
ATOM 16016 O O . GLY B 1 679 ? -13.805 15.957 -2.046 1 87.4 679 GLY B O 1
ATOM 16017 N N . GLU B 1 680 ? -15.267 14.334 -2.28 1 87.16 680 GLU B N 1
ATOM 16018 C CA . GLU B 1 680 ? -14.243 13.294 -2.339 1 87.16 680 GLU B CA 1
ATOM 16019 C C . GLU B 1 680 ? -14.122 12.718 -3.746 1 87.16 680 GLU B C 1
ATOM 16021 O O . GLU B 1 680 ? -15.049 12.074 -4.242 1 87.16 680 GLU B O 1
ATOM 16026 N N . ILE B 1 681 ? -13.009 12.923 -4.4 1 90.77 681 ILE B N 1
ATOM 16027 C CA . ILE B 1 681 ? -12.788 12.367 -5.73 1 90.77 681 ILE B CA 1
ATOM 16028 C C . ILE B 1 681 ? -11.989 11.07 -5.621 1 90.77 681 ILE B C 1
ATOM 16030 O O . ILE B 1 681 ? -10.91 11.046 -5.024 1 90.77 681 ILE B O 1
ATOM 16034 N N . LEU B 1 682 ? -12.506 10.077 -6.195 1 88.81 682 LEU B N 1
ATOM 16035 C CA . LEU B 1 682 ? -11.896 8.754 -6.127 1 88.81 682 LEU B CA 1
ATOM 16036 C C . LEU B 1 682 ? -11.274 8.373 -7.466 1 88.81 682 LEU B C 1
ATOM 16038 O O . LEU B 1 682 ? -11.912 8.509 -8.513 1 88.81 682 LEU B O 1
ATOM 16042 N N . ILE B 1 683 ? -10.003 7.905 -7.439 1 91.56 683 ILE B N 1
ATOM 16043 C CA . ILE B 1 683 ? -9.304 7.418 -8.623 1 91.56 683 ILE B CA 1
ATOM 16044 C C . ILE B 1 683 ? -8.854 5.976 -8.4 1 91.56 683 ILE B C 1
ATOM 16046 O O . ILE B 1 683 ? -8.011 5.708 -7.54 1 91.56 683 ILE B O 1
ATOM 16050 N N . ASN B 1 684 ? -9.365 5.064 -9.088 1 87.24 684 ASN B N 1
ATOM 16051 C CA . ASN B 1 684 ? -8.96 3.664 -9.016 1 87.24 684 ASN B CA 1
ATOM 16052 C C . ASN B 1 684 ? -7.875 3.342 -10.039 1 87.24 684 ASN B C 1
ATOM 16054 O O . ASN B 1 684 ? -7.918 3.828 -11.17 1 87.24 684 ASN B O 1
ATOM 16058 N N . TYR B 1 685 ? -6.916 2.573 -9.623 1 86.8 685 TYR B N 1
ATOM 16059 C CA . TYR B 1 685 ? -5.88 2.158 -10.562 1 86.8 685 TYR B CA 1
ATOM 16060 C C . TYR B 1 685 ? -5.233 0.852 -10.117 1 86.8 685 TYR B C 1
ATOM 16062 O O . TYR B 1 685 ? -5.437 0.404 -8.986 1 86.8 685 TYR B O 1
ATOM 16070 N N . ASP B 1 686 ? -4.644 0.199 -10.979 1 82.15 686 ASP B N 1
ATOM 16071 C CA . ASP B 1 686 ? -3.879 -1.015 -10.711 1 82.15 686 ASP B CA 1
ATOM 16072 C C . ASP B 1 686 ? -2.395 -0.702 -10.538 1 82.15 686 ASP B C 1
ATOM 16074 O O . ASP B 1 686 ? -1.706 -0.381 -11.508 1 82.15 686 ASP B O 1
ATOM 16078 N N . SER B 1 687 ? -1.846 -0.867 -9.398 1 77.34 687 SER B N 1
ATOM 16079 C CA . SER B 1 687 ? -0.485 -0.442 -9.089 1 77.34 687 SER B CA 1
ATOM 16080 C C . SER B 1 687 ? 0.542 -1.305 -9.814 1 77.34 687 SER B C 1
ATOM 16082 O O . SER B 1 687 ? 1.709 -0.925 -9.931 1 77.34 687 SER B O 1
ATOM 16084 N N . SER B 1 688 ? 0.129 -2.412 -10.337 1 72.05 688 SER B N 1
ATOM 16085 C CA . SER B 1 688 ? 1.058 -3.287 -11.044 1 72.05 688 SER B CA 1
ATOM 16086 C C . SER B 1 688 ? 1.328 -2.781 -12.457 1 72.05 688 SER B C 1
ATOM 16088 O O . SER B 1 688 ? 2.41 -3.001 -13.005 1 72.05 688 SER B O 1
ATOM 16090 N N . PHE B 1 689 ? 0.268 -2.005 -13.039 1 78.44 689 PHE B N 1
ATOM 16091 C CA . PHE B 1 689 ? 0.385 -1.691 -14.458 1 78.44 689 PHE B CA 1
ATOM 16092 C C . PHE B 1 689 ? 0.227 -0.194 -14.696 1 78.44 689 PHE B C 1
ATOM 16094 O O . PHE B 1 689 ? 0.541 0.305 -15.778 1 78.44 689 PHE B O 1
ATOM 16101 N N . GLU B 1 690 ? -0.257 0.42 -13.611 1 84.83 690 GLU B N 1
ATOM 16102 C CA . GLU B 1 690 ? -0.647 1.808 -13.843 1 84.83 690 GLU B CA 1
ATOM 16103 C C . GLU B 1 690 ? 0.033 2.745 -12.85 1 84.83 690 GLU B C 1
ATOM 16105 O O . GLU B 1 690 ? 0.373 2.339 -11.737 1 84.83 690 GLU B O 1
ATOM 16110 N N . ASP B 1 691 ? 0.353 3.935 -13.333 1 84.62 691 ASP B N 1
ATOM 16111 C CA . ASP B 1 691 ? 0.802 5.052 -12.508 1 84.62 691 ASP B CA 1
ATOM 16112 C C . ASP B 1 691 ? -0.124 6.256 -12.661 1 84.62 691 ASP B C 1
ATOM 16114 O O . ASP B 1 691 ? -0.575 6.562 -13.767 1 84.62 691 ASP B O 1
ATOM 16118 N N . VAL B 1 692 ? -0.505 6.873 -11.544 1 89.5 692 VAL B N 1
ATOM 16119 C CA . VAL B 1 692 ? -1.432 7.999 -11.58 1 89.5 692 VAL B CA 1
ATOM 16120 C C . VAL B 1 692 ? -0.677 9.299 -11.311 1 89.5 692 VAL B C 1
ATOM 16122 O O . VAL B 1 692 ? 0.151 9.366 -10.4 1 89.5 692 VAL B O 1
ATOM 16125 N N . ARG B 1 693 ? -0.847 10.336 -12.099 1 85.22 693 ARG B N 1
ATOM 16126 C CA . ARG B 1 693 ? -0.339 11.687 -11.886 1 85.22 693 ARG B CA 1
ATOM 16127 C C . ARG B 1 693 ? -1.481 12.695 -11.799 1 85.22 693 ARG B C 1
ATOM 16129 O O . ARG B 1 693 ? -2.228 12.878 -12.762 1 85.22 693 ARG B O 1
ATOM 16136 N N . ILE B 1 694 ? -1.649 13.316 -10.698 1 88.89 694 ILE B N 1
ATOM 16137 C CA . ILE B 1 694 ? -2.64 14.376 -10.55 1 88.89 694 ILE B CA 1
ATOM 16138 C C . ILE B 1 694 ? -2.027 15.716 -10.953 1 88.89 694 ILE B C 1
ATOM 16140 O O . ILE B 1 694 ? -1.129 16.223 -10.277 1 88.89 694 ILE B O 1
ATOM 16144 N N . LEU B 1 695 ? -2.427 16.285 -12.015 1 86.2 695 LEU B N 1
ATOM 16145 C CA . LEU B 1 695 ? -1.847 17.522 -12.527 1 86.2 695 LEU B CA 1
ATOM 16146 C C . LEU B 1 695 ? -2.57 18.738 -11.957 1 86.2 695 LEU B C 1
ATOM 16148 O O . LEU B 1 695 ? -1.995 19.826 -11.877 1 86.2 695 LEU B O 1
ATOM 16152 N N . ARG B 1 696 ? -3.926 18.46 -11.677 1 86.57 696 ARG B N 1
ATOM 16153 C CA . ARG B 1 696 ? -4.713 19.542 -11.095 1 86.57 696 ARG B CA 1
ATOM 16154 C C . ARG B 1 696 ? -5.879 18.994 -10.279 1 86.57 696 ARG B C 1
ATOM 16156 O O . ARG B 1 696 ? -6.577 18.079 -10.72 1 86.57 696 ARG B O 1
ATOM 16163 N N . ALA B 1 697 ? -6.055 19.412 -9.09 1 90.09 697 ALA B N 1
ATOM 16164 C CA . ALA B 1 697 ? -7.221 19.192 -8.238 1 90.09 697 AL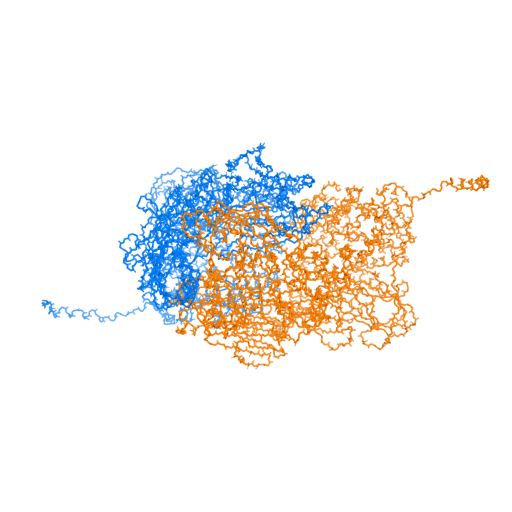A B CA 1
ATOM 16165 C C . ALA B 1 697 ? -7.515 20.422 -7.384 1 90.09 697 ALA B C 1
ATOM 16167 O O . ALA B 1 697 ? -6.732 20.772 -6.498 1 90.09 697 ALA B O 1
ATOM 16168 N N . ARG B 1 698 ? -8.64 21.072 -7.763 1 89.79 698 ARG B N 1
ATOM 16169 C CA . ARG B 1 698 ? -8.879 22.321 -7.047 1 89.79 698 ARG B CA 1
ATOM 16170 C C . ARG B 1 698 ? -10.373 22.6 -6.918 1 89.79 698 ARG B C 1
ATOM 16172 O O . ARG B 1 698 ? -11.181 22.041 -7.663 1 89.79 698 ARG B O 1
ATOM 16179 N N . THR B 1 699 ? -10.715 23.371 -5.938 1 91.43 699 THR B N 1
ATOM 16180 C CA . THR B 1 699 ? -12.051 23.924 -5.744 1 91.43 699 THR B CA 1
ATOM 16181 C C . THR B 1 699 ? -12.092 25.395 -6.148 1 91.43 699 THR B C 1
ATOM 16183 O O . THR B 1 699 ? -11.254 26.187 -5.712 1 91.43 699 THR B O 1
ATOM 16186 N N . ILE B 1 700 ? -12.963 25.723 -7.067 1 91.08 700 ILE B N 1
ATOM 16187 C CA . ILE B 1 700 ? -13.25 27.112 -7.405 1 91.08 700 ILE B CA 1
ATOM 16188 C C . ILE B 1 700 ? -14.504 27.575 -6.667 1 91.08 700 ILE B C 1
ATOM 16190 O O . ILE B 1 700 ? -15.609 27.112 -6.957 1 91.08 700 ILE B O 1
ATOM 16194 N N . LYS B 1 701 ? -14.386 28.476 -5.795 1 88.46 701 LYS B N 1
ATOM 16195 C CA . LYS B 1 701 ? -15.497 28.979 -4.993 1 88.46 701 LYS B CA 1
ATOM 16196 C C . LYS B 1 701 ? -16.399 29.894 -5.817 1 88.46 701 LYS B C 1
ATOM 16198 O O . LYS B 1 701 ? -16.014 30.345 -6.897 1 88.46 701 LYS B O 1
ATOM 16203 N N . PRO B 1 702 ? -17.566 30.138 -5.269 1 87.71 702 PRO B N 1
ATOM 16204 C CA . PRO B 1 702 ? -18.474 31.016 -6.011 1 87.71 702 PRO B CA 1
ATOM 16205 C C . PRO B 1 702 ? -17.905 32.418 -6.214 1 87.71 702 PRO B C 1
ATOM 16207 O O . PRO B 1 702 ? -18.251 33.093 -7.187 1 87.71 702 PRO B O 1
ATOM 16210 N N . ASP B 1 703 ? -16.988 32.769 -5.327 1 78.29 703 ASP B N 1
ATOM 16211 C CA . ASP B 1 703 ? -16.397 34.099 -5.438 1 78.29 703 ASP B CA 1
ATOM 16212 C C . ASP B 1 703 ? -15.207 34.094 -6.394 1 78.29 703 ASP B C 1
ATOM 16214 O O . ASP B 1 703 ? -14.596 35.136 -6.639 1 78.29 703 ASP B O 1
ATOM 16218 N N . GLY B 1 704 ? -14.946 32.918 -6.932 1 77.21 704 GLY B N 1
ATOM 16219 C CA . GLY B 1 704 ? -13.896 32.827 -7.935 1 77.21 704 GLY B CA 1
ATOM 16220 C C . GLY B 1 704 ? -12.563 32.384 -7.363 1 77.21 704 GLY B C 1
ATOM 16221 O O . GLY B 1 704 ? -11.632 32.076 -8.111 1 77.21 704 GLY B O 1
ATOM 16222 N N . LYS B 1 705 ? -12.553 32.404 -5.998 1 74.58 705 LYS B N 1
ATOM 16223 C CA . LYS B 1 705 ? -11.313 31.966 -5.363 1 74.58 705 LYS B CA 1
ATOM 16224 C C . LYS B 1 705 ? -11.047 30.489 -5.637 1 74.58 705 LYS B C 1
ATOM 16226 O O . LYS B 1 705 ? -11.962 29.665 -5.571 1 74.58 705 LYS B O 1
ATOM 16231 N N . GLU B 1 706 ? -9.793 30.122 -6.01 1 81.57 706 GLU B N 1
ATOM 16232 C CA . GLU B 1 706 ? -9.401 28.745 -6.296 1 81.57 706 GLU B CA 1
ATOM 16233 C C . GLU B 1 706 ? -8.556 28.166 -5.164 1 81.57 706 GLU B C 1
ATOM 16235 O O . GLU B 1 706 ? -7.635 28.821 -4.672 1 81.57 706 GLU B O 1
ATOM 16240 N N . ILE B 1 707 ? -8.875 27.011 -4.613 1 80.58 707 ILE B N 1
ATOM 16241 C CA . ILE B 1 707 ? -8.128 26.333 -3.559 1 80.58 707 ILE B CA 1
ATOM 16242 C C . ILE B 1 707 ? -7.716 24.941 -4.032 1 80.58 707 ILE B C 1
ATOM 16244 O O . ILE B 1 707 ? -8.569 24.102 -4.331 1 80.58 707 ILE B O 1
ATOM 16248 N N . GLU B 1 708 ? -6.329 24.686 -4.085 1 78.6 708 GLU B N 1
ATOM 16249 C CA . GLU B 1 708 ? -5.827 23.39 -4.532 1 78.6 708 GLU B CA 1
ATOM 16250 C C . GLU B 1 708 ? -6.005 22.326 -3.453 1 78.6 708 GLU B C 1
ATOM 16252 O O . GLU B 1 708 ? -5.889 22.619 -2.261 1 78.6 708 GLU B O 1
ATOM 16257 N N . ALA B 1 709 ? -6.251 21.154 -3.857 1 83.31 709 ALA B N 1
ATOM 16258 C CA . ALA B 1 709 ? -6.376 20.044 -2.916 1 83.31 709 ALA B CA 1
ATOM 16259 C C . ALA B 1 709 ? -5.009 19.607 -2.396 1 83.31 709 ALA B C 1
ATOM 16261 O O . ALA B 1 709 ? -4.05 19.504 -3.165 1 83.31 709 ALA B O 1
ATOM 16262 N N . THR B 1 710 ? -4.859 19.462 -1.154 1 67.32 710 THR B N 1
ATOM 16263 C CA . THR B 1 710 ? -3.584 19.049 -0.578 1 67.32 710 THR B CA 1
ATOM 16264 C C . THR B 1 710 ? -3.702 17.67 0.064 1 67.32 710 THR B C 1
ATOM 16266 O O . THR B 1 710 ? -2.693 17.002 0.301 1 67.32 710 THR B O 1
ATOM 16269 N N . SER B 1 711 ? -4.854 17.316 0.358 1 76 711 SER B N 1
ATOM 16270 C CA . SER B 1 711 ? -5.065 16.012 0.978 1 76 711 SER B CA 1
ATOM 16271 C C . SER B 1 711 ? -5.305 14.933 -0.073 1 76 711 SER B C 1
ATOM 16273 O O . SER B 1 711 ? -6.439 14.728 -0.512 1 76 711 SER B O 1
ATOM 16275 N N . ILE B 1 712 ? -4.267 14.319 -0.558 1 79.2 712 ILE B N 1
ATOM 16276 C CA . ILE B 1 712 ? -4.301 13.232 -1.53 1 79.2 712 ILE B CA 1
ATOM 16277 C C . ILE B 1 712 ? -3.747 11.958 -0.899 1 79.2 712 ILE B C 1
ATOM 16279 O O . ILE B 1 712 ? -2.608 11.937 -0.424 1 79.2 712 ILE B O 1
ATOM 16283 N N . GLN B 1 713 ? -4.577 10.985 -0.841 1 73.83 713 GLN B N 1
ATOM 16284 C CA . GLN B 1 713 ? -4.165 9.751 -0.18 1 73.83 713 GLN B CA 1
ATOM 16285 C C . GLN B 1 713 ? -4.277 8.557 -1.125 1 73.83 713 GLN B C 1
ATOM 16287 O O . GLN B 1 713 ? -5.179 8.505 -1.964 1 73.83 713 GLN B O 1
ATOM 16292 N N . ASP B 1 714 ? -3.37 7.582 -1.002 1 73.44 714 ASP B N 1
ATOM 16293 C CA . ASP B 1 714 ? -3.342 6.342 -1.771 1 73.44 714 ASP B CA 1
ATOM 16294 C C . ASP B 1 714 ? -3.565 5.13 -0.869 1 73.44 714 ASP B C 1
ATOM 16296 O O . ASP B 1 714 ? -2.824 4.922 0.094 1 73.44 714 ASP B O 1
ATOM 16300 N N . PHE B 1 715 ? -4.692 4.329 -1.12 1 69.89 715 PHE B N 1
ATOM 16301 C CA . PHE B 1 715 ? -4.957 3.188 -0.253 1 69.89 715 PHE B CA 1
ATOM 16302 C C . PHE B 1 715 ? -5.279 1.946 -1.075 1 69.89 715 PHE B C 1
ATOM 16304 O O . PHE B 1 715 ? -5.7 2.051 -2.229 1 69.89 715 PHE B O 1
ATOM 16311 N N . ALA B 1 716 ? -5.064 0.771 -0.54 1 63.22 716 ALA B N 1
ATOM 16312 C CA . ALA B 1 716 ? -5.432 -0.503 -1.152 1 63.22 716 ALA B CA 1
ATOM 16313 C C . ALA B 1 716 ? -6.916 -0.799 -0.953 1 63.22 716 ALA B C 1
ATOM 16315 O O . ALA B 1 716 ? -7.469 -0.539 0.118 1 63.22 716 ALA B O 1
ATOM 16316 N N . ILE B 1 717 ? -7.731 -1.16 -1.903 1 59.86 717 ILE B N 1
ATOM 16317 C CA . ILE B 1 717 ? -9.151 -1.483 -1.83 1 59.86 717 ILE B CA 1
ATOM 16318 C C . ILE B 1 717 ? -9.333 -2.884 -1.251 1 59.86 717 ILE B C 1
ATOM 16320 O O . ILE B 1 717 ? -8.656 -3.828 -1.668 1 59.86 717 ILE B O 1
ATOM 16324 N N . ALA B 1 718 ? -9.707 -3.046 0.194 1 52.09 718 ALA B N 1
ATOM 16325 C CA . ALA B 1 718 ? -10.001 -4.351 0.782 1 52.09 718 ALA B CA 1
ATOM 16326 C C . ALA B 1 718 ? -11.495 -4.656 0.722 1 52.09 718 ALA B C 1
ATOM 16328 O O . ALA B 1 718 ? -12.325 -3.763 0.908 1 52.09 718 ALA B O 1
ATOM 16329 N N . SER B 1 719 ? -12.038 -5.63 -0.125 1 50.96 719 SER B N 1
ATOM 16330 C CA . SER B 1 719 ? -13.432 -6.056 -0.072 1 50.96 719 SER B CA 1
ATOM 16331 C C . SER B 1 719 ? -13.672 -7.019 1.086 1 50.96 719 SER B C 1
ATOM 16333 O O . SER B 1 719 ? -12.726 -7.593 1.629 1 50.96 719 SER B O 1
ATOM 16335 N N . ASP B 1 720 ? -14.8 -7.031 1.758 1 44.46 720 ASP B N 1
ATOM 16336 C CA . ASP B 1 720 ? -15.319 -7.918 2.796 1 44.46 720 ASP B CA 1
ATOM 16337 C C . ASP B 1 720 ? -14.99 -9.377 2.486 1 44.46 720 ASP B C 1
ATOM 16339 O O . ASP B 1 720 ? -15.22 -10.259 3.316 1 44.46 720 ASP B O 1
ATOM 16343 N N . TYR B 1 721 ? -14.603 -9.684 1.224 1 48.53 721 TYR B N 1
ATOM 16344 C CA . TYR B 1 721 ? -14.246 -11.054 0.87 1 48.53 721 TYR B CA 1
ATOM 16345 C C . TYR B 1 721 ? -12.734 -11.243 0.88 1 48.53 721 TYR B C 1
ATOM 16347 O O . TYR B 1 721 ? -11.982 -10.294 0.647 1 48.53 721 TYR B O 1
ATOM 16355 N N . PRO B 1 722 ? -12.307 -12.384 1.423 1 53.39 722 PRO B N 1
ATOM 16356 C CA . PRO B 1 722 ? -10.869 -12.66 1.37 1 53.39 722 PRO B CA 1
ATOM 16357 C C . PRO B 1 722 ? -10.293 -12.526 -0.038 1 53.39 722 PRO B C 1
ATOM 16359 O O . PRO B 1 722 ? -9.99 -13.533 -0.683 1 53.39 722 PRO B O 1
ATOM 16362 N N . LEU B 1 723 ? -10.546 -11.418 -0.763 1 54.28 723 LEU B N 1
ATOM 16363 C CA . LEU B 1 723 ? -9.984 -11.097 -2.071 1 54.28 723 LEU B CA 1
ATOM 16364 C C . LEU B 1 723 ? -8.781 -10.17 -1.934 1 54.28 723 LEU B C 1
ATOM 16366 O O . LEU B 1 723 ? -8.895 -9.077 -1.375 1 54.28 723 LEU B O 1
ATOM 16370 N N . TYR B 1 724 ? -7.726 -10.626 -2.417 1 62.4 724 TYR B N 1
ATOM 16371 C CA . TYR B 1 724 ? -6.493 -9.848 -2.382 1 62.4 724 TYR B CA 1
ATOM 16372 C C . TYR B 1 724 ? -6.08 -9.418 -3.784 1 62.4 724 TYR B C 1
ATOM 16374 O O . TYR B 1 724 ? -5.913 -10.255 -4.674 1 62.4 724 TYR B O 1
ATOM 16382 N N . THR B 1 725 ? -6.061 -8.004 -4.037 1 65.2 725 THR B N 1
ATOM 16383 C CA . THR B 1 725 ? -5.802 -7.496 -5.38 1 65.2 725 THR B CA 1
ATOM 16384 C C . THR B 1 725 ? -4.805 -6.341 -5.338 1 65.2 725 THR B C 1
ATOM 16386 O O . THR B 1 725 ? -4.508 -5.808 -4.267 1 65.2 725 THR B O 1
ATOM 16389 N N . ASP B 1 726 ? -4.205 -5.94 -6.403 1 69.18 726 ASP B N 1
ATOM 16390 C CA . ASP B 1 726 ? -3.321 -4.789 -6.56 1 69.18 726 ASP B CA 1
ATOM 16391 C C . ASP B 1 726 ? -4.12 -3.517 -6.837 1 69.18 726 ASP B C 1
ATOM 16393 O O . ASP B 1 726 ? -3.543 -2.466 -7.124 1 69.18 726 ASP B O 1
ATOM 16397 N N . GLN B 1 727 ? -5.399 -3.68 -6.745 1 74.33 727 GLN B N 1
ATOM 16398 C CA . GLN B 1 727 ? -6.25 -2.516 -6.968 1 74.33 727 GLN B CA 1
ATOM 16399 C C . GLN B 1 727 ? -6.094 -1.497 -5.843 1 74.33 727 GLN B C 1
ATOM 16401 O O . GLN B 1 727 ? -6.085 -1.861 -4.665 1 74.33 727 GLN B O 1
ATOM 16406 N N . ARG B 1 728 ? -5.79 -0.278 -6.193 1 78.06 728 ARG B N 1
ATOM 16407 C CA . ARG B 1 728 ? -5.622 0.829 -5.257 1 78.06 728 ARG B CA 1
ATOM 16408 C C . ARG B 1 728 ? -6.559 1.983 -5.6 1 78.06 728 ARG B C 1
ATOM 16410 O O . ARG B 1 728 ? -7.13 2.022 -6.692 1 78.06 728 ARG B O 1
ATOM 16417 N N . GLN B 1 729 ? -6.831 2.812 -4.665 1 83.04 729 GLN B N 1
ATOM 16418 C CA . GLN B 1 729 ? -7.678 3.982 -4.868 1 83.04 729 GLN B CA 1
ATOM 16419 C C . GLN B 1 729 ? -7.036 5.235 -4.28 1 83.04 729 GLN B C 1
ATOM 16421 O O . GLN B 1 729 ? -6.61 5.236 -3.123 1 83.04 729 GLN B O 1
ATOM 16426 N N . ILE B 1 730 ? -6.844 6.264 -5.092 1 86.1 730 ILE B N 1
ATOM 16427 C CA . ILE B 1 730 ? -6.43 7.584 -4.631 1 86.1 730 ILE B CA 1
ATOM 16428 C C . ILE B 1 730 ? -7.66 8.423 -4.295 1 86.1 730 ILE B C 1
ATOM 16430 O O . ILE B 1 730 ? -8.609 8.487 -5.081 1 86.1 730 ILE B O 1
ATOM 16434 N N . VAL B 1 731 ? -7.74 8.963 -3.121 1 84.89 731 VAL B N 1
ATOM 16435 C CA . VAL B 1 731 ? -8.846 9.812 -2.692 1 84.89 731 VAL B CA 1
ATOM 16436 C C . VAL B 1 731 ? -8.362 11.253 -2.538 1 84.89 731 VAL B C 1
ATOM 16438 O O . VAL B 1 731 ? -7.4 11.517 -1.813 1 84.89 731 VAL B O 1
ATOM 16441 N N . ILE B 1 732 ? -8.939 12.108 -3.204 1 88.83 732 ILE B N 1
ATOM 16442 C CA . ILE B 1 732 ? -8.654 13.535 -3.108 1 88.83 732 ILE B CA 1
ATOM 16443 C C . ILE B 1 732 ? -9.783 14.237 -2.357 1 88.83 732 ILE B C 1
ATOM 16445 O O . ILE B 1 732 ? -10.926 14.258 -2.82 1 88.83 732 ILE B O 1
ATOM 16449 N N . SER B 1 733 ? -9.497 14.735 -1.161 1 85.97 733 SER B N 1
ATOM 16450 C CA . SER B 1 733 ? -10.468 15.556 -0.443 1 85.97 733 SER B CA 1
ATOM 16451 C C . SER B 1 733 ? -10.408 17.009 -0.9 1 85.97 733 SER B C 1
ATOM 16453 O O . SER B 1 733 ? -9.471 17.735 -0.56 1 85.97 733 SER B O 1
ATOM 16455 N N . MET B 1 734 ? -11.459 17.398 -1.616 1 89.69 734 MET B N 1
ATOM 16456 C CA . MET B 1 734 ? -11.501 18.752 -2.16 1 89.69 734 MET B CA 1
ATOM 16457 C C . MET B 1 734 ? -11.723 19.776 -1.052 1 89.69 734 MET B C 1
ATOM 16459 O O . MET B 1 734 ? -12.608 19.607 -0.212 1 89.69 734 MET B O 1
ATOM 16463 N N . PRO B 1 735 ? -10.945 20.782 -1.076 1 87.18 735 PRO B N 1
ATOM 16464 C CA . PRO B 1 735 ? -11.019 21.754 0.017 1 87.18 735 PRO B CA 1
ATOM 16465 C C . PRO B 1 735 ? -12.138 22.775 -0.175 1 87.18 735 PRO B C 1
ATOM 16467 O O . PRO B 1 735 ? -12.458 23.14 -1.31 1 87.18 735 PRO B O 1
ATOM 16470 N N . SER B 1 736 ? -12.721 23.235 0.858 1 85.91 736 SER B N 1
ATOM 16471 C CA . SER B 1 736 ? -13.615 24.386 0.929 1 85.91 736 SER B CA 1
ATOM 16472 C C . SER B 1 736 ? -14.785 24.237 -0.038 1 85.91 736 SER B C 1
ATOM 16474 O O . SER B 1 736 ? -15.085 25.155 -0.804 1 85.91 736 SER B O 1
ATOM 16476 N N . VAL B 1 737 ? -15.371 23.067 -0.099 1 90.37 737 VAL B N 1
ATOM 16477 C CA . VAL B 1 737 ? -16.51 22.81 -0.974 1 90.37 737 VAL B CA 1
ATOM 16478 C C . VAL B 1 737 ? -17.769 23.439 -0.383 1 90.37 737 VAL B C 1
ATOM 16480 O O . VAL B 1 737 ? -18.077 23.237 0.794 1 90.37 737 VAL B O 1
ATOM 16483 N N . GLU B 1 738 ? -18.406 24.289 -1.072 1 88.7 738 GLU B N 1
ATOM 16484 C CA . GLU B 1 738 ? -19.666 24.914 -0.681 1 88.7 738 GLU B CA 1
ATOM 16485 C C . GLU B 1 738 ? -20.638 24.978 -1.855 1 88.7 738 GLU B C 1
ATOM 16487 O O . GLU B 1 738 ? -20.276 24.647 -2.986 1 88.7 738 GLU B O 1
ATOM 16492 N N . LYS B 1 739 ? -21.904 25.333 -1.586 1 90.27 739 LYS B N 1
ATOM 16493 C CA . LYS B 1 739 ? -22.885 25.482 -2.657 1 90.27 739 LYS B CA 1
ATOM 16494 C C . LYS B 1 739 ? -22.42 26.503 -3.691 1 90.27 739 LYS B C 1
ATOM 16496 O O . LYS B 1 739 ? -21.994 27.604 -3.336 1 90.27 739 LYS B O 1
ATOM 16501 N N . GLY B 1 740 ? -22.383 26.108 -4.926 1 91.82 740 GLY B N 1
ATOM 16502 C CA . GLY B 1 740 ? -21.967 26.978 -6.015 1 91.82 740 GLY B CA 1
ATOM 16503 C C . GLY B 1 740 ? -20.521 26.769 -6.426 1 91.82 740 GLY B C 1
ATOM 16504 O O . GLY B 1 740 ? -20.086 27.275 -7.463 1 91.82 740 GLY B O 1
ATOM 16505 N N . SER B 1 741 ? -19.86 25.968 -5.643 1 93.44 741 SER B N 1
ATOM 16506 C CA . SER B 1 741 ? -18.457 25.701 -5.946 1 93.44 741 SER B CA 1
ATOM 16507 C C . SER B 1 741 ? -18.318 24.823 -7.185 1 93.44 741 SER B C 1
ATOM 16509 O O . SER B 1 741 ? -19.232 24.069 -7.524 1 93.44 741 SER B O 1
ATOM 16511 N N . ILE B 1 742 ? -17.16 25.036 -7.883 1 95.11 742 ILE B N 1
ATOM 16512 C CA . ILE B 1 742 ? -16.802 24.185 -9.013 1 95.11 742 ILE B CA 1
ATOM 16513 C C . ILE B 1 742 ? -15.555 23.372 -8.672 1 95.11 742 ILE B C 1
ATOM 16515 O O . ILE B 1 742 ? -14.537 23.93 -8.255 1 95.11 742 ILE B O 1
ATOM 16519 N N . LEU B 1 743 ? -15.695 22.133 -8.744 1 95.57 743 LEU B N 1
ATOM 16520 C CA . LEU B 1 743 ? -14.576 21.231 -8.495 1 95.57 743 LEU B CA 1
ATOM 16521 C C . LEU B 1 743 ? -13.933 20.788 -9.805 1 95.57 743 LEU B C 1
ATOM 16523 O O . LEU B 1 743 ? -14.632 20.402 -10.745 1 95.57 743 LEU B O 1
ATOM 16527 N N . GLU B 1 744 ? -12.606 20.921 -9.918 1 94.66 744 GLU B N 1
ATOM 16528 C CA . GLU B 1 744 ? -11.877 20.465 -11.097 1 94.66 744 GLU B CA 1
ATOM 16529 C C . GLU B 1 744 ? -10.847 19.4 -10.732 1 94.66 744 GLU B C 1
ATOM 16531 O O . GLU B 1 744 ? -10.106 19.554 -9.759 1 94.66 744 GLU B O 1
ATOM 16536 N N . CYS B 1 745 ? -10.838 18.41 -11.426 1 94.46 745 CYS B N 1
ATOM 16537 C CA . CYS B 1 745 ? -9.824 17.373 -11.274 1 94.46 745 CYS B CA 1
ATOM 16538 C C . CYS B 1 745 ? -9.282 16.937 -12.63 1 94.46 745 CYS B C 1
ATOM 16540 O O . CYS B 1 745 ? -10.045 16.517 -13.502 1 94.46 745 CYS B O 1
ATOM 16542 N N . PHE B 1 746 ? -7.974 17.152 -12.893 1 93.41 746 PHE B N 1
ATOM 16543 C CA . PHE B 1 746 ? -7.261 16.775 -14.108 1 93.41 746 PHE B CA 1
ATOM 16544 C C . PHE B 1 746 ? -6.101 15.84 -13.788 1 93.41 746 PHE B C 1
ATOM 16546 O O . PHE B 1 746 ? -5.15 16.232 -13.109 1 93.41 746 PHE B O 1
ATOM 16553 N N . TYR B 1 747 ? -6.212 14.591 -14.166 1 92.9 747 TYR B N 1
ATOM 16554 C CA . TYR B 1 747 ? -5.169 13.628 -13.829 1 92.9 747 TYR B CA 1
ATOM 16555 C C . TYR B 1 747 ? -4.898 12.687 -14.997 1 92.9 747 TYR B C 1
ATOM 16557 O O . TYR B 1 747 ? -5.68 12.628 -15.95 1 92.9 747 TYR B O 1
ATOM 16565 N N . VAL B 1 748 ? -3.725 11.981 -14.942 1 91.79 748 VAL B N 1
ATOM 16566 C CA . VAL B 1 748 ? -3.265 11.089 -16.001 1 91.79 748 VAL B CA 1
ATOM 16567 C C . VAL B 1 748 ? -2.956 9.712 -15.418 1 91.79 748 VAL B C 1
ATOM 16569 O O . VAL B 1 748 ? -2.381 9.605 -14.333 1 91.79 748 VAL B O 1
ATOM 16572 N N . ILE B 1 749 ? -3.448 8.701 -16.034 1 91.55 749 ILE B N 1
ATOM 16573 C CA . ILE B 1 749 ? -3.063 7.331 -15.713 1 91.55 749 ILE B CA 1
ATOM 16574 C C . ILE B 1 749 ? -2.215 6.754 -16.844 1 91.55 749 ILE B C 1
ATOM 16576 O O . ILE B 1 749 ? -2.675 6.653 -17.984 1 91.55 749 ILE B O 1
ATOM 16580 N N . ASP B 1 750 ? -0.968 6.448 -16.484 1 87.91 750 ASP B N 1
ATOM 16581 C CA . ASP B 1 750 ? -0.073 5.822 -17.452 1 87.91 750 ASP B CA 1
ATOM 16582 C C . ASP B 1 750 ? -0.025 4.308 -17.258 1 87.91 750 ASP B C 1
ATOM 16584 O O . ASP B 1 750 ? 0.211 3.826 -16.148 1 87.91 750 ASP B O 1
ATOM 16588 N N . GLU B 1 751 ? -0.324 3.707 -18.302 1 84.51 751 GLU B N 1
ATOM 16589 C CA . GLU B 1 751 ? -0.209 2.252 -18.33 1 84.51 751 GLU B CA 1
ATOM 16590 C C . GLU B 1 751 ? 1.051 1.813 -19.071 1 84.51 751 GLU B C 1
ATOM 16592 O O . GLU B 1 751 ? 0.997 1.485 -20.258 1 84.51 751 GLU B O 1
ATOM 16597 N N . TYR B 1 752 ? 2.19 1.834 -18.389 1 72.91 752 TYR B N 1
ATOM 16598 C CA . TYR B 1 752 ? 3.487 1.685 -19.039 1 72.91 752 TYR B CA 1
ATOM 16599 C C . TYR B 1 752 ? 3.812 0.215 -19.277 1 72.91 752 TYR B C 1
ATOM 16601 O O . TYR B 1 752 ? 4.749 -0.11 -20.01 1 72.91 752 TYR B O 1
ATOM 16609 N N . THR B 1 753 ? 3.016 -0.551 -18.53 1 66.51 753 THR B N 1
ATOM 16610 C CA . THR B 1 753 ? 3.251 -1.96 -18.823 1 66.51 753 THR B CA 1
ATOM 16611 C C . THR B 1 753 ? 2.128 -2.528 -19.686 1 66.51 753 THR B C 1
ATOM 16613 O O . THR B 1 753 ? 0.985 -2.073 -19.605 1 66.51 753 THR B O 1
ATOM 16616 N N . ARG B 1 754 ? 2.6 -3.173 -20.66 1 65.85 754 ARG B N 1
ATOM 16617 C CA . ARG B 1 754 ? 1.589 -3.803 -21.503 1 65.85 754 ARG B CA 1
ATOM 16618 C C . ARG B 1 754 ? 0.6 -4.606 -20.666 1 65.85 754 ARG B C 1
ATOM 16620 O O . ARG B 1 754 ? 0.976 -5.205 -19.656 1 65.85 754 ARG B O 1
ATOM 16627 N N . SER B 1 755 ? -0.62 -4.306 -20.911 1 64.59 755 SER B N 1
ATOM 16628 C CA . SER B 1 755 ? -1.663 -5.055 -20.217 1 64.59 755 SER B CA 1
ATOM 16629 C C . SER B 1 755 ? -1.48 -6.558 -20.4 1 64.59 755 SER B C 1
ATOM 16631 O O . SER B 1 755 ? -0.658 -6.994 -21.209 1 64.59 755 SER B O 1
ATOM 16633 N N . ILE B 1 756 ? -2.196 -7.279 -19.738 1 66.22 756 ILE B N 1
ATOM 16634 C CA . ILE B 1 756 ? -2.175 -8.736 -19.795 1 66.22 756 ILE B CA 1
ATOM 16635 C C . ILE B 1 756 ? -2.639 -9.206 -21.172 1 66.22 756 ILE B C 1
ATOM 16637 O O . ILE B 1 756 ? -2.363 -10.339 -21.574 1 66.22 756 ILE B O 1
ATOM 16641 N N . PHE B 1 757 ? -3.258 -8.224 -22.032 1 70.8 757 PHE B N 1
ATOM 16642 C CA . PHE B 1 757 ? -3.777 -8.578 -23.348 1 70.8 757 PHE B CA 1
ATOM 16643 C C . PHE B 1 757 ? -2.78 -8.211 -24.44 1 70.8 757 PHE B C 1
ATOM 16645 O O . PHE B 1 757 ? -3.112 -8.242 -25.627 1 70.8 757 PHE B O 1
ATOM 16652 N N . GLY B 1 758 ? -1.649 -7.795 -23.945 1 69.64 758 GLY B N 1
ATOM 16653 C CA . GLY B 1 758 ? -0.651 -7.381 -24.919 1 69.64 758 GLY B CA 1
ATOM 16654 C C . GLY B 1 758 ? -0.968 -6.047 -25.568 1 69.64 758 GLY B C 1
ATOM 16655 O O . GLY B 1 758 ? -1.194 -5.052 -24.875 1 69.64 758 GLY B O 1
ATOM 16656 N N . LYS B 1 759 ? -1.193 -6.119 -26.898 1 71.69 759 LYS B N 1
ATOM 16657 C CA . LYS B 1 759 ? -1.47 -4.881 -27.621 1 71.69 759 LYS B CA 1
ATOM 16658 C C . LYS B 1 759 ? -2.969 -4.693 -27.834 1 71.69 759 LYS B C 1
ATOM 16660 O O . LYS B 1 759 ? -3.398 -3.697 -28.42 1 71.69 759 LYS B O 1
ATOM 16665 N N . ASN B 1 760 ? -3.707 -5.695 -27.391 1 78.38 760 ASN B N 1
ATOM 16666 C CA . ASN B 1 760 ? -5.153 -5.547 -27.52 1 78.38 760 ASN B CA 1
ATOM 16667 C C . ASN B 1 760 ? -5.72 -4.625 -26.445 1 78.38 760 ASN B C 1
ATOM 16669 O O . ASN B 1 760 ? -5.141 -4.494 -25.365 1 78.38 760 ASN B O 1
ATOM 16673 N N . PHE B 1 761 ? -6.742 -4.069 -26.881 1 84.3 761 PHE B N 1
ATOM 16674 C CA . PHE B 1 761 ? -7.34 -3.05 -26.027 1 84.3 761 PHE B CA 1
ATOM 16675 C C . PHE B 1 761 ? -8.859 -3.169 -26.023 1 84.3 761 PHE B C 1
ATOM 16677 O O . PHE B 1 761 ? -9.462 -3.525 -27.037 1 84.3 761 PHE B O 1
ATOM 16684 N N . GLN B 1 762 ? -9.413 -3.018 -24.857 1 89.47 762 GLN B N 1
ATOM 16685 C CA . GLN B 1 762 ? -10.86 -2.892 -24.724 1 89.47 762 GLN B CA 1
ATOM 16686 C C . GLN B 1 762 ? -11.227 -1.815 -23.707 1 89.47 762 GLN B C 1
ATOM 16688 O O . GLN B 1 762 ? -10.466 -1.55 -22.774 1 89.47 762 GLN B O 1
ATOM 16693 N N . ASP B 1 763 ? -12.268 -1.155 -23.895 1 91.56 763 ASP B N 1
ATOM 16694 C CA . ASP B 1 763 ? -12.706 -0.111 -22.974 1 91.56 763 ASP B CA 1
ATOM 16695 C C . ASP B 1 763 ? -14.222 0.07 -23.029 1 91.56 763 ASP B C 1
ATOM 16697 O O . ASP B 1 763 ? -14.858 -0.287 -24.023 1 91.56 763 ASP B O 1
ATOM 16701 N N . ILE B 1 764 ? -14.78 0.486 -21.979 1 94.16 764 ILE B N 1
ATOM 16702 C CA . ILE B 1 764 ? -16.192 0.831 -21.864 1 94.16 764 ILE B CA 1
ATOM 16703 C C . ILE B 1 764 ? -16.334 2.239 -21.29 1 94.16 764 ILE B C 1
ATOM 16705 O O . ILE B 1 764 ? -15.652 2.595 -20.326 1 94.16 764 ILE B O 1
ATOM 16709 N N . PHE B 1 765 ? -17.055 3.083 -21.886 1 95.57 765 PHE B N 1
ATOM 16710 C CA . PHE B 1 765 ? -17.313 4.428 -21.384 1 95.57 765 PHE B CA 1
ATOM 16711 C C . PHE B 1 765 ? -18.809 4.669 -21.228 1 95.57 765 PHE B C 1
ATOM 16713 O O . PHE B 1 765 ? -19.587 4.392 -22.144 1 95.57 765 PHE B O 1
ATOM 16720 N N . PHE B 1 766 ? -19.301 5.148 -20.138 1 95.34 766 PHE B N 1
ATOM 16721 C CA . PHE B 1 766 ? -20.694 5.471 -19.853 1 95.34 766 PHE B CA 1
ATOM 16722 C C . PHE B 1 766 ? -20.941 6.969 -19.989 1 95.34 766 PHE B C 1
ATOM 16724 O O . PHE B 1 766 ? -20.276 7.775 -19.335 1 95.34 766 PHE B O 1
ATOM 16731 N N . PHE B 1 767 ? -21.884 7.37 -20.74 1 96.79 767 PHE B N 1
ATOM 16732 C CA . PHE B 1 767 ? -22.128 8.779 -21.023 1 96.79 767 PHE B CA 1
ATOM 16733 C C . PHE B 1 767 ? -23.088 9.378 -20.002 1 96.79 767 PHE B C 1
ATOM 16735 O O . PHE B 1 767 ? -23.284 10.595 -19.967 1 96.79 767 PHE B O 1
ATOM 16742 N N . GLN B 1 768 ? -23.64 8.452 -19.134 1 94.23 768 GLN B N 1
ATOM 16743 C CA . GLN B 1 768 ? -24.664 8.905 -18.198 1 94.23 768 GLN B CA 1
ATOM 16744 C C . GLN B 1 768 ? -24.349 8.449 -16.776 1 94.23 768 GLN B C 1
ATOM 16746 O O . GLN B 1 768 ? -23.728 7.403 -16.577 1 94.23 768 GLN B O 1
ATOM 16751 N N . ASN B 1 769 ? -24.674 9.249 -15.817 1 92.12 769 ASN B N 1
ATOM 16752 C CA . ASN B 1 769 ? -24.437 9.004 -14.398 1 92.12 769 ASN B CA 1
ATOM 16753 C C . ASN B 1 769 ? -25.677 9.31 -13.562 1 92.12 769 ASN B C 1
ATOM 16755 O O . ASN B 1 769 ? -26.741 9.608 -14.108 1 92.12 769 ASN B O 1
ATOM 16759 N N . GLU B 1 770 ? -25.557 9.19 -12.322 1 89.82 770 GLU B N 1
ATOM 16760 C CA . GLU B 1 770 ? -26.643 9.473 -11.389 1 89.82 770 GLU B CA 1
ATOM 16761 C C . GLU B 1 770 ? -27.025 10.95 -11.418 1 89.82 770 GLU B C 1
ATOM 16763 O O . GLU B 1 770 ? -28.177 11.304 -11.161 1 89.82 770 GLU B O 1
ATOM 16768 N N . ILE B 1 771 ? -26.004 11.803 -11.763 1 93.14 771 ILE B N 1
ATOM 16769 C CA . ILE B 1 771 ? -26.278 13.227 -11.913 1 93.14 771 ILE B CA 1
ATOM 16770 C C . ILE B 1 771 ? -26.094 13.637 -13.372 1 93.14 771 ILE B C 1
ATOM 16772 O O . ILE B 1 771 ? -25.404 12.955 -14.133 1 93.14 771 ILE B O 1
ATOM 16776 N N . PRO B 1 772 ? -26.749 14.715 -13.766 1 95.6 772 PRO B N 1
ATOM 16777 C CA . PRO B 1 772 ? -26.66 15.143 -15.164 1 95.6 772 PRO B CA 1
ATOM 16778 C C . PRO B 1 772 ? -25.244 15.543 -15.57 1 95.6 772 PRO B C 1
ATOM 16780 O O . PRO B 1 772 ? -24.425 15.886 -14.713 1 95.6 772 PRO B O 1
ATOM 16783 N N . ILE B 1 773 ? -25.001 15.448 -16.874 1 97.16 773 ILE B N 1
ATOM 16784 C CA . ILE B 1 773 ? -23.723 15.825 -17.469 1 97.16 773 ILE B CA 1
ATOM 16785 C C . ILE B 1 773 ? -23.958 16.788 -18.63 1 97.16 773 ILE B C 1
ATOM 16787 O O . ILE B 1 773 ? -24.709 16.48 -19.558 1 97.16 773 ILE B O 1
ATOM 16791 N N . LEU B 1 774 ? -23.33 17.944 -18.604 1 96.78 774 LEU B N 1
ATOM 16792 C CA . LEU B 1 774 ? -23.502 18.906 -19.688 1 96.78 774 LEU B CA 1
ATOM 16793 C C . LEU B 1 774 ? -22.747 18.46 -20.935 1 96.78 774 LEU B C 1
ATOM 16795 O O . LEU B 1 774 ? -23.27 18.55 -22.048 1 96.78 774 LEU B O 1
ATOM 16799 N N . ARG B 1 775 ? -21.514 18.116 -20.677 1 95.81 775 ARG B N 1
ATOM 16800 C CA . ARG B 1 775 ? -20.706 17.629 -21.79 1 95.81 775 ARG B CA 1
ATOM 16801 C C . ARG B 1 775 ? -19.952 16.361 -21.406 1 95.81 775 ARG B C 1
ATOM 16803 O O . ARG B 1 775 ? -19.134 16.373 -20.484 1 95.81 775 ARG B O 1
ATOM 16810 N N . SER B 1 776 ? -20.257 15.262 -21.982 1 96.66 776 SER B N 1
ATOM 16811 C CA . SER B 1 776 ? -19.54 14 -21.833 1 96.66 776 SER B CA 1
ATOM 16812 C C . SER B 1 776 ? -18.762 13.653 -23.097 1 96.66 776 SER B C 1
ATOM 16814 O O . SER B 1 776 ? -19.344 13.533 -24.177 1 96.66 776 SER B O 1
ATOM 16816 N N . ILE B 1 777 ? -17.405 13.592 -23.032 1 97.34 777 ILE B N 1
ATOM 16817 C CA . ILE B 1 777 ? -16.573 13.433 -24.22 1 97.34 777 ILE B CA 1
ATOM 16818 C C . ILE B 1 777 ? -15.635 12.242 -24.037 1 97.34 777 ILE B C 1
ATOM 16820 O O . ILE B 1 777 ? -14.971 12.119 -23.005 1 97.34 777 ILE B O 1
ATOM 16824 N N . TYR B 1 778 ? -15.614 11.341 -24.913 1 97.51 778 TYR B N 1
ATOM 16825 C CA . TYR B 1 778 ? -14.617 10.279 -24.999 1 97.51 778 TYR B CA 1
ATOM 16826 C C . TYR B 1 778 ? -13.787 10.413 -26.27 1 97.51 778 TYR B C 1
ATOM 16828 O O . TYR B 1 778 ? -14.335 10.492 -27.372 1 97.51 778 TYR B O 1
ATOM 16836 N N . THR B 1 779 ? -12.467 10.53 -26.139 1 97.08 779 THR B N 1
ATOM 16837 C CA . THR B 1 779 ? -11.572 10.619 -27.287 1 97.08 779 THR B CA 1
ATOM 16838 C C . THR B 1 779 ? -10.575 9.464 -27.287 1 97.08 779 THR B C 1
ATOM 16840 O O . THR B 1 779 ? -9.957 9.171 -26.261 1 97.08 779 THR B O 1
ATOM 16843 N N . LEU B 1 780 ? -10.471 8.794 -28.361 1 95.92 780 LEU B N 1
ATOM 16844 C CA . LEU B 1 780 ? -9.498 7.721 -28.534 1 95.92 780 LEU B CA 1
ATOM 16845 C C . LEU B 1 780 ? -8.505 8.06 -29.64 1 95.92 780 LEU B C 1
ATOM 16847 O O . LEU B 1 780 ? -8.903 8.331 -30.776 1 95.92 780 LEU B O 1
ATOM 16851 N N . LYS B 1 781 ? -7.305 8.232 -29.312 1 93.99 781 LYS B N 1
ATOM 16852 C CA . LYS B 1 781 ? -6.218 8.356 -30.278 1 93.99 781 LYS B CA 1
ATOM 16853 C C . LYS B 1 781 ? -5.479 7.032 -30.448 1 93.99 781 LYS B C 1
ATOM 16855 O O . LYS B 1 781 ? -4.86 6.535 -29.505 1 93.99 781 LYS B O 1
ATOM 16860 N N . ILE B 1 782 ? -5.554 6.476 -31.631 1 92.04 782 ILE B N 1
ATOM 16861 C CA . ILE B 1 782 ? -5.004 5.144 -31.855 1 92.04 782 ILE B CA 1
ATOM 16862 C C . ILE B 1 782 ? -4.174 5.137 -33.137 1 92.04 782 ILE B C 1
ATOM 16864 O O . ILE B 1 782 ? -4.474 5.87 -34.082 1 92.04 782 ILE B O 1
ATOM 16868 N N . PRO B 1 783 ? -3.146 4.394 -33.219 1 89.2 783 PRO B N 1
ATOM 16869 C CA . PRO B 1 783 ? -2.387 4.288 -34.468 1 89.2 783 PRO B CA 1
ATOM 16870 C C . PRO B 1 783 ? -3.255 3.864 -35.651 1 89.2 783 PRO B C 1
ATOM 16872 O O . PRO B 1 783 ? -4.131 3.009 -35.503 1 89.2 783 PRO B O 1
ATOM 16875 N N . SER B 1 784 ? -2.963 4.422 -36.775 1 88.55 784 SER B N 1
ATOM 16876 C CA . SER B 1 784 ? -3.813 4.253 -37.949 1 88.55 784 SER B CA 1
ATOM 16877 C C . SER B 1 784 ? -3.823 2.803 -38.421 1 88.55 784 SER B C 1
ATOM 16879 O O . SER B 1 784 ? -4.795 2.349 -39.027 1 88.55 784 SER B O 1
ATOM 16881 N N . GLN B 1 785 ? -2.844 2.026 -38.088 1 82.17 785 GLN B N 1
ATOM 16882 C CA . GLN B 1 785 ? -2.7 0.668 -38.603 1 82.17 785 GLN B CA 1
ATOM 16883 C C . GLN B 1 785 ? -3.496 -0.326 -37.763 1 82.17 785 GLN B C 1
ATOM 16885 O O . GLN B 1 785 ? -3.705 -1.469 -38.176 1 82.17 785 GLN B O 1
ATOM 16890 N N . ILE B 1 786 ? -4.018 0.122 -36.64 1 84.08 786 ILE B N 1
ATOM 16891 C CA . ILE B 1 786 ? -4.708 -0.803 -35.747 1 84.08 786 ILE B CA 1
ATOM 16892 C C . ILE B 1 786 ? -6.194 -0.846 -36.095 1 84.08 786 ILE B C 1
ATOM 16894 O O . ILE B 1 786 ? -6.826 0.198 -36.274 1 84.08 786 ILE B O 1
ATOM 16898 N N . ASP B 1 787 ? -6.726 -2.005 -36.295 1 84.84 787 ASP B N 1
ATOM 16899 C CA . ASP B 1 787 ? -8.154 -2.171 -36.547 1 84.84 787 ASP B CA 1
ATOM 16900 C C . ASP B 1 787 ? -8.955 -2.076 -35.25 1 84.84 787 ASP B C 1
ATOM 16902 O O . ASP B 1 787 ? -8.612 -2.716 -34.254 1 84.84 787 ASP B O 1
ATOM 16906 N N . LEU B 1 788 ? -9.945 -1.209 -35.279 1 90.5 788 LEU B N 1
ATOM 16907 C CA . LEU B 1 788 ? -10.745 -0.931 -34.091 1 90.5 788 LEU B CA 1
ATOM 16908 C C . LEU B 1 788 ? -12.225 -1.18 -34.363 1 90.5 788 LEU B C 1
ATOM 16910 O O . LEU B 1 788 ? -12.725 -0.862 -35.444 1 90.5 788 LEU B O 1
ATOM 16914 N N . LYS B 1 789 ? -12.899 -1.913 -33.513 1 93.63 789 LYS B N 1
ATOM 16915 C CA . LYS B 1 789 ? -14.35 -2.083 -33.524 1 93.63 789 LYS B CA 1
ATOM 16916 C C . LYS B 1 789 ? -14.999 -1.339 -32.361 1 93.63 789 LYS B C 1
ATOM 16918 O O . LYS B 1 789 ? -14.456 -1.312 -31.254 1 93.63 789 LYS B O 1
ATOM 16923 N N . TYR B 1 790 ? -16.03 -0.648 -32.606 1 95.05 790 TYR B N 1
ATOM 16924 C CA . TYR B 1 790 ? -16.743 0.048 -31.541 1 95.05 790 TYR B CA 1
ATOM 16925 C C . TYR B 1 790 ? -18.245 0.052 -31.802 1 95.05 790 TYR B C 1
ATOM 16927 O O . TYR B 1 790 ? -18.683 -0.119 -32.942 1 95.05 790 TYR B O 1
ATOM 16935 N N . LYS B 1 791 ? -19.026 0.17 -30.804 1 95.53 791 LYS B N 1
ATOM 16936 C CA . LYS B 1 791 ? -20.48 0.286 -30.881 1 95.53 791 LYS B CA 1
ATOM 16937 C C . LYS B 1 791 ? -21.04 1.008 -29.659 1 95.53 791 LYS B C 1
ATOM 16939 O O . LYS B 1 791 ? -20.558 0.814 -28.541 1 95.53 791 LYS B O 1
ATOM 16944 N N . VAL B 1 792 ? -21.994 1.89 -29.867 1 96.06 792 VAL B N 1
ATOM 16945 C CA . VAL B 1 792 ? -22.694 2.573 -28.784 1 96.06 792 VAL B CA 1
ATOM 16946 C C . VAL B 1 792 ? -24.023 1.874 -28.507 1 96.06 792 VAL B C 1
ATOM 16948 O O . VAL B 1 792 ? -24.814 1.644 -29.425 1 96.06 792 VAL B O 1
ATOM 16951 N N . TYR B 1 793 ? -24.239 1.482 -27.369 1 94.68 793 TYR B N 1
ATOM 16952 C CA . TYR B 1 793 ? -25.489 0.856 -26.95 1 94.68 793 TYR B CA 1
ATOM 16953 C C . TYR B 1 793 ? -26.359 1.84 -26.178 1 94.68 793 TYR B C 1
ATOM 16955 O O . TYR B 1 793 ? -25.846 2.717 -25.479 1 94.68 793 TYR B O 1
ATOM 16963 N N . ASN B 1 794 ? -27.67 1.71 -26.281 1 92.54 794 ASN B N 1
ATOM 16964 C CA . ASN B 1 794 ? -28.66 2.51 -25.567 1 92.54 794 ASN B CA 1
ATOM 16965 C C . ASN B 1 794 ? -28.53 3.993 -25.903 1 92.54 794 ASN B C 1
ATOM 16967 O O . ASN B 1 794 ? -28.722 4.849 -25.037 1 92.54 794 ASN B O 1
ATOM 16971 N N . GLY B 1 795 ? -27.898 4.264 -26.989 1 89.38 795 GLY B N 1
ATOM 16972 C CA . GLY B 1 795 ? -27.743 5.621 -27.486 1 89.38 795 GLY B CA 1
ATOM 16973 C C . GLY B 1 795 ? -27.247 5.679 -28.919 1 89.38 795 GLY B C 1
ATOM 16974 O O . GLY B 1 795 ? -26.841 4.66 -29.482 1 89.38 795 GLY B O 1
ATOM 16975 N N . LYS B 1 796 ? -27.452 6.807 -29.549 1 89.66 796 LYS B N 1
ATOM 16976 C CA . LYS B 1 796 ? -26.999 6.985 -30.926 1 89.66 796 LYS B CA 1
ATOM 16977 C C . LYS B 1 796 ? -25.99 8.125 -31.029 1 89.66 796 LYS B C 1
ATOM 16979 O O . LYS B 1 796 ? -26.371 9.297 -31.071 1 89.66 796 LYS B O 1
ATOM 16984 N N . ILE B 1 797 ? -24.774 7.738 -30.98 1 92.54 797 ILE B N 1
ATOM 16985 C CA . ILE B 1 797 ? -23.698 8.712 -31.127 1 92.54 797 ILE B CA 1
ATOM 16986 C C . ILE B 1 797 ? -22.656 8.185 -32.111 1 92.54 797 ILE B C 1
ATOM 16988 O O . ILE B 1 797 ? -22.26 7.019 -32.04 1 92.54 797 ILE B O 1
ATOM 16992 N N . GLU B 1 798 ? -22.281 8.976 -33.051 1 93.22 798 GLU B N 1
ATOM 16993 C CA . GLU B 1 798 ? -21.203 8.634 -33.974 1 93.22 798 GLU B CA 1
ATOM 16994 C C . GLU B 1 798 ? -19.947 9.448 -33.681 1 93.22 798 GLU B C 1
ATOM 16996 O O . GLU B 1 798 ? -20.033 10.623 -33.317 1 93.22 798 GLU B O 1
ATOM 17001 N N . PRO B 1 799 ? -18.892 8.827 -33.838 1 95.22 799 PRO B N 1
ATOM 17002 C CA . PRO B 1 799 ? -17.657 9.555 -33.536 1 95.22 799 PRO B CA 1
ATOM 17003 C C . PRO B 1 799 ? -17.254 10.52 -34.649 1 95.22 799 PRO B C 1
ATOM 17005 O O . PRO B 1 799 ? -17.533 10.265 -35.823 1 95.22 799 PRO B O 1
ATOM 17008 N N . GLN B 1 800 ? -16.647 11.623 -34.32 1 95.86 800 GLN B N 1
ATOM 17009 C CA . GLN B 1 800 ? -15.878 12.447 -35.248 1 95.86 800 GLN B CA 1
ATOM 17010 C C . GLN B 1 800 ? -14.485 11.867 -35.473 1 95.86 800 GLN B C 1
ATOM 17012 O O . GLN B 1 800 ? -13.727 11.671 -34.521 1 95.86 800 GLN B O 1
ATOM 17017 N N . ILE B 1 801 ? -14.191 11.541 -36.678 1 94.61 801 ILE B N 1
ATOM 17018 C CA . ILE B 1 801 ? -12.933 10.862 -36.97 1 94.61 801 ILE B CA 1
ATOM 17019 C C . ILE B 1 801 ? -11.974 11.828 -37.662 1 94.61 801 ILE B C 1
ATOM 17021 O O . ILE B 1 801 ? -12.328 12.45 -38.667 1 94.61 801 ILE B O 1
ATOM 17025 N N . LYS B 1 802 ? -10.906 12.048 -36.979 1 93.23 802 LYS B N 1
ATOM 17026 C CA . LYS B 1 802 ? -9.789 12.771 -37.579 1 93.23 802 LYS B CA 1
ATOM 17027 C C . LYS B 1 802 ? -8.584 11.856 -37.777 1 93.23 802 LYS B C 1
ATOM 17029 O O . LYS B 1 802 ? -8.179 11.147 -36.853 1 93.23 802 LYS B O 1
ATOM 17034 N N . GLU B 1 803 ? -8.152 11.775 -38.945 1 88.9 803 GLU B N 1
ATOM 17035 C CA . GLU B 1 803 ? -7.043 10.867 -39.222 1 88.9 803 GLU B CA 1
ATOM 17036 C C . GLU B 1 803 ? -5.829 11.623 -39.753 1 88.9 803 GLU B C 1
ATOM 17038 O O . GLU B 1 803 ? -5.97 12.545 -40.559 1 88.9 803 GLU B O 1
ATOM 17043 N N . ASP B 1 804 ? -4.818 11.422 -39.05 1 81.03 804 ASP B N 1
ATOM 17044 C CA . ASP B 1 804 ? -3.544 11.841 -39.626 1 81.03 804 ASP B CA 1
ATOM 17045 C C . ASP B 1 804 ? -2.699 10.634 -40.026 1 81.03 804 ASP B C 1
ATOM 17047 O O . ASP B 1 804 ? -3.178 9.499 -40.003 1 81.03 804 ASP B O 1
ATOM 17051 N N . LYS B 1 805 ? -1.515 10.909 -40.611 1 78.72 805 LYS B N 1
ATOM 17052 C CA . LYS B 1 805 ? -0.69 9.84 -41.164 1 78.72 805 LYS B CA 1
ATOM 17053 C C . LYS B 1 805 ? -0.362 8.793 -40.104 1 78.72 805 LYS B C 1
ATOM 17055 O O . LYS B 1 8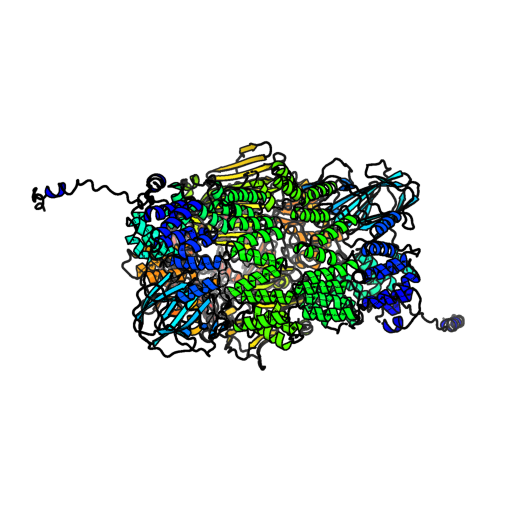05 ? -0.291 7.599 -40.404 1 78.72 805 LYS B O 1
ATOM 17060 N N . GLU B 1 806 ? -0.379 9.158 -38.858 1 84.73 806 GLU B N 1
ATOM 17061 C CA . GLU B 1 806 ? 0.116 8.224 -37.851 1 84.73 806 GLU B CA 1
ATOM 17062 C C . GLU B 1 806 ? -0.999 7.792 -36.903 1 84.73 806 GLU B C 1
ATOM 17064 O O . GLU B 1 806 ? -0.973 6.68 -36.371 1 84.73 806 GLU B O 1
ATOM 17069 N N . TYR B 1 807 ? -1.95 8.695 -36.728 1 91.41 807 TYR B N 1
ATOM 17070 C CA . TYR B 1 807 ? -2.964 8.4 -35.722 1 91.41 807 TYR B CA 1
ATOM 17071 C C . TYR B 1 807 ? -4.361 8.699 -36.252 1 91.41 807 TYR B C 1
ATOM 17073 O O . TYR B 1 807 ? -4.524 9.511 -37.166 1 91.41 807 TYR B O 1
ATOM 17081 N N . LYS B 1 808 ? -5.264 7.938 -35.828 1 93.57 808 LYS B N 1
ATOM 17082 C CA . LYS B 1 808 ? -6.694 8.198 -35.965 1 93.57 808 LYS B CA 1
ATOM 17083 C C . LYS B 1 808 ? -7.296 8.671 -34.645 1 93.57 808 LYS B C 1
ATOM 17085 O O . LYS B 1 808 ? -7.047 8.076 -33.595 1 93.57 808 LYS B O 1
ATOM 17090 N N . ILE B 1 809 ? -7.959 9.775 -34.688 1 95.72 809 ILE B N 1
ATOM 17091 C CA . ILE B 1 809 ? -8.58 10.313 -33.483 1 95.72 809 ILE B CA 1
ATOM 17092 C C . ILE B 1 809 ? -10.1 10.225 -33.602 1 95.72 809 ILE B C 1
ATOM 17094 O O . ILE B 1 809 ? -10.69 10.79 -34.526 1 95.72 809 ILE B O 1
ATOM 17098 N N . LEU B 1 810 ? -10.68 9.46 -32.8 1 96.18 810 LEU B N 1
ATOM 17099 C CA . LEU B 1 810 ? -12.132 9.33 -32.732 1 96.18 810 LEU B CA 1
ATOM 17100 C C . LEU B 1 810 ? -12.684 10.045 -31.503 1 96.18 810 LEU B C 1
ATOM 17102 O O . LEU B 1 810 ? -12.179 9.862 -30.394 1 96.18 810 LEU B O 1
ATOM 17106 N N . THR B 1 811 ? -13.648 10.881 -31.647 1 97.46 811 THR B N 1
ATOM 17107 C CA . THR B 1 811 ? -14.24 11.611 -30.531 1 97.46 811 THR B CA 1
ATOM 17108 C C . THR B 1 811 ? -15.75 11.398 -30.486 1 97.46 811 THR B C 1
ATOM 17110 O O . THR B 1 811 ? -16.45 11.667 -31.465 1 97.46 811 THR B O 1
ATOM 17113 N N . TRP B 1 812 ? -16.285 10.824 -29.49 1 97.75 812 TRP B N 1
ATOM 17114 C CA . TRP B 1 812 ? -17.711 10.724 -29.196 1 97.75 812 TRP B CA 1
ATOM 17115 C C . TRP B 1 812 ? -18.129 11.769 -28.167 1 97.75 812 TRP B C 1
ATOM 17117 O O . TRP B 1 812 ? -17.464 11.942 -27.143 1 97.75 812 TRP B O 1
ATOM 17127 N N . GLU B 1 813 ? -19.079 12.502 -28.454 1 96.37 813 GLU B N 1
ATOM 17128 C CA . GLU B 1 813 ? -19.53 13.554 -27.548 1 96.37 813 GLU B CA 1
ATOM 17129 C C . GLU B 1 813 ? -21.046 13.522 -27.376 1 96.37 813 GLU B C 1
ATOM 17131 O O . GLU B 1 813 ? -21.781 13.304 -28.341 1 96.37 813 GLU B O 1
ATOM 17136 N N . MET B 1 814 ? -21.503 13.55 -26.146 1 95.5 814 MET B N 1
ATOM 17137 C CA . MET B 1 814 ? -22.912 13.718 -25.8 1 95.5 814 MET B CA 1
ATOM 17138 C C . MET B 1 814 ? -23.116 14.958 -24.936 1 95.5 814 MET B C 1
ATOM 17140 O O . MET B 1 814 ? -22.316 15.234 -24.041 1 95.5 814 MET B O 1
ATOM 17144 N N . GLU B 1 815 ? -24.152 15.701 -25.191 1 94.22 815 GLU B N 1
ATOM 17145 C CA . GLU B 1 815 ? -24.428 16.938 -24.466 1 94.22 815 GLU B CA 1
ATOM 17146 C C . GLU B 1 815 ? -25.764 16.861 -23.732 1 94.22 815 GLU B C 1
ATOM 17148 O O . GLU B 1 815 ? -26.68 16.162 -24.17 1 94.22 815 GLU B O 1
ATOM 17153 N N . ASN B 1 816 ? -25.827 17.489 -22.611 1 94.41 816 ASN B N 1
ATOM 17154 C CA . ASN B 1 816 ? -27.038 17.627 -21.808 1 94.41 816 ASN B CA 1
ATOM 17155 C C . ASN B 1 816 ? -27.654 16.268 -21.487 1 94.41 816 ASN B C 1
ATOM 17157 O O . ASN B 1 816 ? -28.83 16.033 -21.769 1 94.41 816 ASN B O 1
ATOM 17161 N N . VAL B 1 817 ? -26.861 15.444 -20.904 1 95.32 817 VAL B N 1
ATOM 17162 C CA . VAL B 1 817 ? -27.277 14.09 -20.553 1 95.32 817 VAL B CA 1
ATOM 17163 C C . VAL B 1 817 ? -27.982 14.101 -19.199 1 95.32 817 VAL B C 1
ATOM 17165 O O . VAL B 1 817 ? -27.407 14.528 -18.195 1 95.32 817 VAL B O 1
ATOM 17168 N N . PRO B 1 818 ? -29.173 13.684 -19.112 1 92.76 818 PRO B N 1
ATOM 17169 C CA . PRO B 1 818 ? -29.9 13.697 -17.84 1 92.76 818 PRO B CA 1
ATOM 17170 C C . PRO B 1 818 ? -29.371 12.663 -16.848 1 92.76 818 PRO B C 1
ATOM 17172 O O . PRO B 1 818 ? -28.747 11.679 -17.25 1 92.76 818 PRO B O 1
ATOM 17175 N N . GLY B 1 819 ? -29.591 12.876 -15.555 1 91.62 819 GLY B N 1
ATOM 17176 C CA . GLY B 1 819 ? -29.261 11.878 -14.55 1 91.62 819 GLY B CA 1
ATOM 17177 C C . GLY B 1 819 ? -30.242 10.721 -14.514 1 91.62 819 GLY B C 1
ATOM 17178 O O . GLY B 1 819 ? -31.407 10.876 -14.885 1 91.62 819 GLY B O 1
ATOM 17179 N N . ILE B 1 820 ? -29.789 9.564 -14.072 1 89.94 820 ILE B N 1
ATOM 17180 C CA . ILE B 1 820 ? -30.657 8.398 -13.948 1 89.94 820 ILE B CA 1
ATOM 17181 C C . ILE B 1 820 ? -31.292 8.373 -12.559 1 89.94 820 ILE B C 1
ATOM 17183 O O . ILE B 1 820 ? -30.597 8.508 -11.549 1 89.94 820 ILE B O 1
ATOM 17187 N N . ILE B 1 821 ? -32.575 8.274 -12.508 1 85.7 821 ILE B N 1
ATOM 17188 C CA . ILE B 1 821 ? -33.291 8.18 -11.241 1 85.7 821 ILE B CA 1
ATOM 17189 C C . ILE B 1 821 ? -33.632 6.72 -10.948 1 85.7 821 ILE B C 1
ATOM 17191 O O . ILE B 1 821 ? -34.315 6.065 -11.739 1 85.7 821 ILE B O 1
ATOM 17195 N N . GLU B 1 822 ? -33.303 6.218 -9.891 1 86.24 822 GLU B N 1
ATOM 17196 C CA . GLU B 1 822 ? -33.457 4.808 -9.545 1 86.24 822 GLU B CA 1
ATOM 17197 C C . GLU B 1 822 ? -34.909 4.478 -9.211 1 86.24 822 GLU B C 1
ATOM 17199 O O . GLU B 1 822 ? -35.603 5.276 -8.578 1 86.24 822 GLU B O 1
ATOM 17204 N N . GLU B 1 823 ? -35.413 3.35 -9.725 1 87.91 823 GLU B N 1
ATOM 17205 C CA . GLU B 1 823 ? -36.692 2.737 -9.379 1 87.91 823 GLU B CA 1
ATOM 17206 C C . GLU B 1 823 ? -36.489 1.395 -8.681 1 87.91 823 GLU B C 1
ATOM 17208 O O . GLU B 1 823 ? -35.535 0.672 -8.978 1 87.91 823 GLU B O 1
ATOM 17213 N N . PRO B 1 824 ? -37.354 1.155 -7.741 1 87.39 824 PRO B N 1
ATOM 17214 C CA . PRO B 1 824 ? -37.195 -0.138 -7.071 1 87.39 824 PRO B CA 1
ATOM 17215 C C . PRO B 1 824 ? -37.194 -1.312 -8.048 1 87.39 824 PRO B C 1
ATOM 17217 O O . PRO B 1 824 ? -38.068 -1.401 -8.914 1 87.39 824 PRO B O 1
ATOM 17220 N N . TYR B 1 825 ? -36.277 -2.17 -7.992 1 90.33 825 TYR B N 1
ATOM 17221 C CA . TYR B 1 825 ? -36.153 -3.405 -8.758 1 90.33 825 TYR B CA 1
ATOM 17222 C C . TYR B 1 825 ? -35.845 -3.111 -10.221 1 90.33 825 TYR B C 1
ATOM 17224 O O . TYR B 1 825 ? -36.178 -3.905 -11.104 1 90.33 825 TYR B O 1
ATOM 17232 N N . MET B 1 826 ? -35.375 -1.895 -10.392 1 91.22 826 MET B N 1
ATOM 17233 C CA . MET B 1 826 ? -34.951 -1.642 -11.766 1 91.22 826 MET B CA 1
ATOM 17234 C C . MET B 1 826 ? -33.679 -2.416 -12.094 1 91.22 826 MET B C 1
ATOM 17236 O O . MET B 1 826 ? -32.925 -2.79 -11.194 1 91.22 826 MET B O 1
ATOM 17240 N N . PRO B 1 827 ? -33.452 -2.718 -13.29 1 90.39 827 PRO B N 1
ATOM 17241 C CA . PRO B 1 827 ? -32.172 -3.344 -13.63 1 90.39 827 PRO B CA 1
ATOM 17242 C C . PRO B 1 827 ? -30.974 -2.455 -13.3 1 90.39 827 PRO B C 1
ATOM 17244 O O . PRO B 1 827 ? -31.127 -1.241 -13.142 1 90.39 827 PRO B O 1
ATOM 17247 N N . ASP B 1 828 ? -29.792 -2.979 -13.166 1 88.94 828 ASP B N 1
ATOM 17248 C CA . ASP B 1 828 ? -28.57 -2.22 -12.919 1 88.94 828 ASP B CA 1
ATOM 17249 C C . ASP B 1 828 ? -28.404 -1.099 -13.943 1 88.94 828 ASP B C 1
ATOM 17251 O O . ASP B 1 828 ? -28.578 -1.317 -15.143 1 88.94 828 ASP B O 1
ATOM 17255 N N . PRO B 1 829 ? -28.111 0.038 -13.505 1 89.87 829 PRO B N 1
ATOM 17256 C CA . PRO B 1 829 ? -27.983 1.186 -14.405 1 89.87 829 PRO B CA 1
ATOM 17257 C C . PRO B 1 829 ? -26.979 0.946 -15.53 1 89.87 829 PRO B C 1
ATOM 17259 O O . PRO B 1 829 ? -27.139 1.48 -16.63 1 89.87 829 PRO B O 1
ATOM 17262 N N . SER B 1 830 ? -26.025 0.176 -15.255 1 88.18 830 SER B N 1
ATOM 17263 C CA . SER B 1 830 ? -24.997 -0.082 -16.258 1 88.18 830 SER B CA 1
ATOM 17264 C C . SER B 1 830 ? -25.585 -0.761 -17.49 1 88.18 830 SER B C 1
ATOM 17266 O O . SER B 1 830 ? -25.012 -0.685 -18.579 1 88.18 830 SER B O 1
ATOM 17268 N N . LYS B 1 831 ? -26.732 -1.39 -17.33 1 89.16 831 LYS B N 1
ATOM 17269 C CA . LYS B 1 831 ? -27.39 -2.074 -18.438 1 89.16 831 LYS B CA 1
ATOM 17270 C C . LYS B 1 831 ? -28.268 -1.113 -19.234 1 89.16 831 LYS B C 1
ATOM 17272 O O . LYS B 1 831 ? -28.656 -1.41 -20.366 1 89.16 831 LYS B O 1
ATOM 17277 N N . LEU B 1 832 ? -28.505 0.086 -18.705 1 90.99 832 LEU B N 1
ATOM 17278 C CA . LEU B 1 832 ? -29.551 0.947 -19.248 1 90.99 832 LEU B CA 1
ATOM 17279 C C . LEU B 1 832 ? -28.953 2.207 -19.864 1 90.99 832 LEU B C 1
ATOM 17281 O O . LEU B 1 832 ? -29.506 2.759 -20.818 1 90.99 832 LEU B O 1
ATOM 17285 N N . VAL B 1 833 ? -27.819 2.642 -19.457 1 93.77 833 VAL B N 1
ATOM 17286 C CA . VAL B 1 833 ? -27.281 3.947 -19.824 1 93.77 833 VAL B CA 1
ATOM 17287 C C . VAL B 1 833 ? -26.534 3.844 -21.152 1 93.77 833 VAL B C 1
ATOM 17289 O O . VAL B 1 833 ? -26.073 2.765 -21.53 1 93.77 833 VAL B O 1
ATOM 17292 N N . PRO B 1 834 ? -26.507 5.002 -21.904 1 95.37 834 PRO B N 1
ATOM 17293 C CA . PRO B 1 834 ? -25.67 4.985 -23.105 1 95.37 834 PRO B CA 1
ATOM 17294 C C . PRO B 1 834 ? -24.212 4.648 -22.804 1 95.37 834 PRO B C 1
ATOM 17296 O O . PRO B 1 834 ? -23.616 5.227 -21.891 1 95.37 834 PRO B O 1
ATOM 17299 N N . GLN B 1 835 ? -23.716 3.691 -23.518 1 95.23 835 GLN B N 1
ATOM 17300 C CA . GLN B 1 835 ? -22.362 3.223 -23.242 1 95.23 835 GLN B CA 1
ATOM 17301 C C . GLN B 1 835 ? -21.617 2.899 -24.533 1 95.23 835 GLN B C 1
ATOM 17303 O O . GLN B 1 835 ? -22.215 2.412 -25.496 1 95.23 835 GLN B O 1
ATOM 17308 N N . LEU B 1 836 ? -20.402 3.284 -24.598 1 96.52 836 LEU B N 1
ATOM 17309 C CA . LEU B 1 836 ? -19.512 3.018 -25.723 1 96.52 836 LEU B CA 1
ATOM 17310 C C . LEU B 1 836 ? -18.606 1.827 -25.429 1 96.52 836 LEU B C 1
ATOM 17312 O O . LEU B 1 836 ? -17.984 1.763 -24.366 1 96.52 836 LEU B O 1
ATOM 17316 N N . TRP B 1 837 ? -18.643 0.836 -26.313 1 95.61 837 TRP B N 1
ATOM 17317 C CA . TRP B 1 837 ? -17.744 -0.31 -26.228 1 95.61 837 TRP B CA 1
ATOM 17318 C C . TRP B 1 837 ? -16.705 -0.272 -27.344 1 95.61 837 TRP B C 1
ATOM 17320 O O . TRP B 1 837 ? -17.038 -0.01 -28.502 1 95.61 837 TRP B O 1
ATOM 17330 N N . ILE B 1 838 ? -15.469 -0.414 -26.984 1 95.16 838 ILE B N 1
ATOM 17331 C CA . ILE B 1 838 ? -14.368 -0.405 -27.941 1 95.16 838 ILE B CA 1
ATOM 17332 C C . ILE B 1 838 ? -13.502 -1.646 -27.743 1 95.16 838 ILE B C 1
ATOM 17334 O O . ILE B 1 838 ? -13.26 -2.068 -26.61 1 95.16 838 ILE B O 1
ATOM 17338 N N . THR B 1 839 ? -13.104 -2.3 -28.832 1 93.44 839 THR B N 1
ATOM 17339 C CA . THR B 1 839 ? -12.195 -3.435 -28.715 1 93.44 839 THR B CA 1
ATOM 17340 C C . THR B 1 839 ? -11.274 -3.516 -29.929 1 93.44 839 THR B C 1
ATOM 17342 O O . THR B 1 839 ? -11.635 -3.071 -31.02 1 93.44 839 THR B O 1
ATOM 17345 N N . THR B 1 840 ? -10.073 -3.961 -29.779 1 89.93 840 THR B N 1
ATOM 17346 C CA . THR B 1 840 ? -9.154 -4.229 -30.88 1 89.93 840 THR B CA 1
ATOM 17347 C C . THR B 1 840 ? -8.989 -5.731 -31.094 1 89.93 840 THR B C 1
ATOM 17349 O O . THR B 1 840 ? -8.211 -6.159 -31.949 1 89.93 840 THR B O 1
ATOM 17352 N N . PHE B 1 841 ? -9.793 -6.502 -30.259 1 88.9 841 PHE B N 1
ATOM 17353 C CA . PHE B 1 841 ? -9.734 -7.946 -30.454 1 88.9 841 PHE B CA 1
ATOM 17354 C C . PHE B 1 841 ? -10.284 -8.331 -31.822 1 88.9 841 PHE B C 1
ATOM 17356 O O . PHE B 1 841 ? -11.317 -7.811 -32.25 1 88.9 841 PHE B O 1
ATOM 17363 N N . GLU B 1 842 ? -9.594 -9.139 -32.397 1 86.7 842 GLU B N 1
ATOM 17364 C CA . GLU B 1 842 ? -9.959 -9.502 -33.763 1 86.7 842 GLU B CA 1
ATOM 17365 C C . GLU B 1 842 ? -11.204 -10.385 -33.785 1 86.7 842 GLU B C 1
ATOM 17367 O O . GLU B 1 842 ? -12.093 -10.194 -34.618 1 86.7 842 GLU B O 1
ATOM 17372 N N . SER B 1 843 ? -11.163 -11.424 -32.903 1 90.88 843 SER B N 1
ATOM 17373 C CA . SER B 1 843 ? -12.269 -12.375 -32.917 1 90.88 843 SER B CA 1
ATOM 17374 C C . SER B 1 843 ? -12.402 -13.088 -31.575 1 90.88 843 SER B C 1
ATOM 17376 O O . SER B 1 843 ? -11.465 -13.094 -30.774 1 90.88 843 SER B O 1
ATOM 17378 N N . TRP B 1 844 ? -13.56 -13.685 -31.406 1 94.37 844 TRP B N 1
ATOM 17379 C CA . TRP B 1 844 ? -13.779 -14.489 -30.208 1 94.37 844 TRP B CA 1
ATOM 17380 C C . TRP B 1 844 ? -12.926 -15.753 -30.238 1 94.37 844 TRP B C 1
ATOM 17382 O O . TRP B 1 844 ? -12.509 -16.253 -29.19 1 94.37 844 TRP B O 1
ATOM 17392 N N . GLU B 1 845 ? -12.646 -16.211 -31.357 1 92.99 845 GLU B N 1
ATOM 17393 C CA . GLU B 1 845 ? -11.793 -17.385 -31.512 1 92.99 845 GLU B CA 1
ATOM 17394 C C . GLU B 1 845 ? -10.383 -17.115 -30.994 1 92.99 845 GLU B C 1
ATOM 17396 O O . GLU B 1 845 ? -9.804 -17.947 -30.292 1 92.99 845 GLU B O 1
ATOM 17401 N N . SER B 1 846 ? -9.972 -15.969 -31.383 1 85.7 846 SER B N 1
ATOM 17402 C CA . SER B 1 846 ? -8.637 -15.606 -30.919 1 85.7 846 SER B CA 1
ATOM 17403 C C . SER B 1 846 ? -8.596 -15.476 -29.4 1 85.7 846 SER B C 1
ATOM 17405 O O . SER B 1 846 ? -7.606 -15.851 -28.766 1 85.7 846 SER B O 1
ATOM 17407 N N . LEU B 1 847 ? -9.654 -14.937 -28.888 1 89.74 847 LEU B N 1
ATOM 17408 C CA . LEU B 1 847 ? -9.716 -14.78 -27.439 1 89.74 847 LEU B CA 1
ATOM 17409 C C . LEU B 1 847 ? -9.79 -16.137 -26.748 1 89.74 847 LEU B C 1
ATOM 17411 O O . LEU B 1 847 ? -9.109 -16.366 -25.746 1 89.74 847 LEU B O 1
ATOM 17415 N N . ALA B 1 848 ? -10.65 -17.005 -27.242 1 92.29 848 ALA B N 1
ATOM 17416 C CA . ALA B 1 848 ? -10.807 -18.338 -26.665 1 92.29 848 ALA B CA 1
ATOM 17417 C C . ALA B 1 848 ? -9.494 -19.114 -26.71 1 92.29 848 ALA B C 1
ATOM 17419 O O . ALA B 1 848 ? -9.141 -19.806 -25.753 1 92.29 848 ALA B O 1
ATOM 17420 N N . ASP B 1 849 ? -8.877 -18.961 -27.767 1 84.99 849 ASP B N 1
ATOM 17421 C CA . ASP B 1 849 ? -7.597 -19.646 -27.923 1 84.99 849 ASP B CA 1
ATOM 17422 C C . ASP B 1 849 ? -6.559 -19.099 -26.946 1 84.99 849 ASP B C 1
ATOM 17424 O O . ASP B 1 849 ? -5.765 -19.858 -26.386 1 84.99 849 ASP B O 1
ATOM 17428 N N . TRP B 1 850 ? -6.531 -17.794 -26.913 1 80.98 850 TRP B N 1
ATOM 17429 C CA . TRP B 1 850 ? -5.62 -17.15 -25.972 1 80.98 850 TRP B CA 1
ATOM 17430 C C . TRP B 1 850 ? -5.865 -17.645 -24.551 1 80.98 850 TRP B C 1
ATOM 17432 O O . TRP B 1 850 ? -4.922 -18 -23.84 1 80.98 850 TRP B O 1
ATOM 17442 N N . TYR B 1 851 ? -7.083 -17.706 -24.146 1 88.48 851 TYR B N 1
ATOM 17443 C CA . TYR B 1 851 ? -7.38 -18.115 -22.778 1 88.48 851 TYR B CA 1
ATOM 17444 C C . TYR B 1 851 ? -7.108 -19.602 -22.582 1 88.48 851 TYR B C 1
ATOM 17446 O O . TYR B 1 851 ? -6.689 -20.026 -21.502 1 88.48 851 TYR B O 1
ATOM 17454 N N . TYR B 1 852 ? -7.46 -20.364 -23.579 1 87.57 852 TYR B N 1
ATOM 17455 C CA . TYR B 1 852 ? -7.161 -21.791 -23.552 1 87.57 852 TYR B CA 1
ATOM 17456 C C . TYR B 1 852 ? -5.683 -22.034 -23.273 1 87.57 852 TYR B C 1
ATOM 17458 O O . TYR B 1 852 ? -5.33 -22.908 -22.477 1 87.57 852 TYR B O 1
ATOM 17466 N N . SER B 1 853 ? -4.911 -21.25 -23.821 1 78.59 853 SER B N 1
ATOM 17467 C CA . SER B 1 853 ? -3.467 -21.386 -23.66 1 78.59 853 SER B CA 1
ATOM 17468 C C . SER B 1 853 ? -3.025 -20.962 -22.263 1 78.59 853 SER B C 1
ATOM 17470 O O . SER B 1 853 ? -1.973 -21.39 -21.783 1 78.59 853 SER B O 1
ATOM 17472 N N . LEU B 1 854 ? -3.779 -20.17 -21.702 1 80.89 854 LEU B N 1
ATOM 17473 C CA . LEU B 1 854 ? -3.468 -19.674 -20.366 1 80.89 854 LEU B CA 1
ATOM 17474 C C . LEU B 1 854 ? -3.929 -20.66 -19.299 1 80.89 854 LEU B C 1
ATOM 17476 O O . LEU B 1 854 ? -3.217 -20.902 -18.322 1 80.89 854 LEU B O 1
ATOM 17480 N N . ALA B 1 855 ? -5.098 -21.242 -19.453 1 87.83 855 ALA B N 1
ATOM 17481 C CA . ALA B 1 855 ? -5.763 -21.986 -18.386 1 87.83 855 ALA B CA 1
ATOM 17482 C C . ALA B 1 855 ? -5.48 -23.481 -18.5 1 87.83 855 ALA B C 1
ATOM 17484 O O . ALA B 1 855 ? -5.292 -24.162 -17.489 1 87.83 855 ALA B O 1
ATOM 17485 N N . TYR B 1 856 ? -5.412 -24.069 -19.628 1 85.7 856 TYR B N 1
ATOM 17486 C CA . TYR B 1 856 ? -5.442 -25.516 -19.816 1 85.7 856 TYR B CA 1
ATOM 17487 C C . TYR B 1 856 ? -4.139 -26.154 -19.351 1 85.7 856 TYR B C 1
ATOM 17489 O O . TYR B 1 856 ? -4.137 -27.28 -18.848 1 85.7 856 TYR B O 1
ATOM 17497 N N . PRO B 1 857 ? -3.01 -25.352 -19.488 1 81.28 857 PRO B N 1
ATOM 17498 C CA . PRO B 1 857 ? -1.787 -25.947 -18.945 1 81.28 857 PRO B CA 1
ATOM 17499 C C . PRO B 1 857 ? -1.852 -26.155 -17.434 1 81.28 857 PRO B C 1
ATOM 17501 O O . PRO B 1 857 ? -1.07 -26.931 -16.879 1 81.28 857 PRO B O 1
ATOM 17504 N N . GLN B 1 858 ? -2.735 -25.47 -16.827 1 87.43 858 GLN B N 1
ATOM 17505 C CA . GLN B 1 858 ? -2.852 -25.575 -15.376 1 87.43 858 GLN B CA 1
ATOM 17506 C C . GLN B 1 858 ? -3.576 -26.857 -14.974 1 87.43 858 GLN B C 1
ATOM 17508 O O . GLN B 1 858 ? -3.565 -27.241 -13.803 1 87.43 858 GLN B O 1
ATOM 17513 N N . ILE B 1 859 ? -4.137 -27.524 -16.056 1 89.94 859 ILE B N 1
ATOM 17514 C CA . ILE B 1 859 ? -4.829 -28.788 -15.827 1 89.94 859 ILE B CA 1
ATOM 17515 C C . ILE B 1 859 ? -3.823 -29.936 -15.836 1 89.94 859 ILE B C 1
ATOM 17517 O O . ILE B 1 859 ? -3.652 -30.612 -16.854 1 89.94 859 ILE B O 1
ATOM 17521 N N . ARG B 1 860 ? -3.131 -30.04 -14.728 1 81.82 860 ARG B N 1
ATOM 17522 C CA . ARG B 1 860 ? -2.146 -31.1 -14.542 1 81.82 860 ARG B CA 1
ATOM 17523 C C . ARG B 1 860 ? -2.466 -31.934 -13.306 1 81.82 860 ARG B C 1
ATOM 17525 O O . ARG B 1 860 ? -2.89 -31.397 -12.28 1 81.82 860 ARG B O 1
ATOM 17532 N N . SER B 1 861 ? -2.396 -33.163 -13.549 1 86.83 861 SER B N 1
ATOM 17533 C CA . SER B 1 861 ? -2.651 -34.053 -12.422 1 86.83 861 SER B CA 1
ATOM 17534 C C . SER B 1 861 ? -1.348 -34.543 -11.798 1 86.83 861 SER B C 1
ATOM 17536 O O . SER B 1 861 ? -0.305 -34.554 -12.455 1 86.83 861 SER B O 1
ATOM 17538 N N . ASP B 1 862 ? -1.357 -34.678 -10.576 1 77.91 862 ASP B N 1
ATOM 17539 C CA . ASP B 1 862 ? -0.242 -35.317 -9.883 1 77.91 862 ASP B CA 1
ATOM 17540 C C . ASP B 1 862 ? -0.698 -36.583 -9.161 1 77.91 862 ASP B C 1
ATOM 17542 O O . ASP B 1 862 ? -1.855 -36.991 -9.283 1 77.91 862 ASP B O 1
ATOM 17546 N N . LYS B 1 863 ? 0.222 -37.223 -8.602 1 77.53 863 LYS B N 1
ATOM 17547 C CA . LYS B 1 863 ? -0.083 -38.501 -7.966 1 77.53 863 LYS B CA 1
ATOM 17548 C C . LYS B 1 863 ? -1.159 -38.34 -6.896 1 77.53 863 LYS B C 1
ATOM 17550 O O . LYS B 1 863 ? -2.051 -39.182 -6.773 1 77.53 863 LYS B O 1
ATOM 17555 N N . ASN B 1 864 ? -1.089 -37.237 -6.199 1 81.42 864 ASN B N 1
ATOM 17556 C CA . ASN B 1 864 ? -2.037 -37.004 -5.115 1 81.42 864 ASN B CA 1
ATOM 17557 C C . ASN B 1 864 ? -3.458 -36.824 -5.642 1 81.42 864 ASN B C 1
ATOM 17559 O O . ASN B 1 864 ? -4.413 -37.332 -5.052 1 81.42 864 ASN B O 1
ATOM 17563 N N . ILE B 1 865 ? -3.557 -36.107 -6.724 1 91.71 865 ILE B N 1
ATOM 17564 C CA . ILE B 1 865 ? -4.871 -35.89 -7.319 1 91.71 865 ILE B CA 1
ATOM 17565 C C . ILE B 1 865 ? -5.404 -37.205 -7.885 1 91.71 865 ILE B C 1
ATOM 17567 O O . ILE B 1 865 ? -6.582 -37.528 -7.715 1 91.71 865 ILE B O 1
ATOM 17571 N N . LYS B 1 866 ? -4.525 -37.989 -8.498 1 91.42 866 LYS B N 1
ATOM 17572 C CA . LYS B 1 866 ? -4.927 -39.274 -9.062 1 91.42 866 LYS B CA 1
ATOM 17573 C C . LYS B 1 866 ? -5.436 -40.217 -7.976 1 91.42 866 LYS B C 1
ATOM 17575 O O . LYS B 1 866 ? -6.466 -40.871 -8.147 1 91.42 866 LYS B O 1
ATOM 17580 N N . GLU B 1 867 ? -4.685 -40.198 -6.919 1 89.71 867 GLU B N 1
ATOM 17581 C CA . GLU B 1 867 ? -5.072 -41.061 -5.807 1 89.71 867 GLU B CA 1
ATOM 17582 C C . GLU B 1 867 ? -6.404 -40.622 -5.205 1 89.71 867 GLU B C 1
ATOM 17584 O O . GLU B 1 867 ? -7.243 -41.458 -4.864 1 89.71 867 GLU B O 1
ATOM 17589 N N . LYS B 1 868 ? -6.565 -39.396 -5.067 1 92.78 868 LYS B N 1
ATOM 17590 C CA . LYS B 1 868 ? -7.805 -38.888 -4.486 1 92.78 868 LYS B CA 1
ATOM 17591 C C . LYS B 1 868 ? -8.997 -39.184 -5.391 1 92.78 868 LYS B C 1
ATOM 17593 O O . LYS B 1 868 ? -10.081 -39.519 -4.909 1 92.78 868 LYS B O 1
ATOM 17598 N N . VAL B 1 869 ? -8.815 -39.002 -6.7 1 96.01 869 VAL B N 1
ATOM 17599 C CA . VAL B 1 869 ? -9.886 -39.278 -7.652 1 96.01 869 VAL B CA 1
ATOM 17600 C C . VAL B 1 869 ? -10.257 -40.758 -7.597 1 96.01 869 VAL B C 1
ATOM 17602 O O . VAL B 1 869 ? -11.438 -41.111 -7.638 1 96.01 869 VAL B O 1
ATOM 17605 N N . LYS B 1 870 ? -9.211 -41.542 -7.466 1 93.8 870 LYS B N 1
ATOM 17606 C CA . LYS B 1 870 ? -9.47 -42.973 -7.339 1 93.8 870 LYS B CA 1
ATOM 17607 C C . LYS B 1 870 ? -10.261 -43.279 -6.071 1 93.8 870 LYS B C 1
ATOM 17609 O O . LYS B 1 870 ? -11.194 -44.085 -6.093 1 93.8 870 LYS B O 1
ATOM 17614 N N . GLU B 1 871 ? -9.858 -42.667 -5.087 1 94 871 GLU B N 1
ATOM 17615 C CA . GLU B 1 871 ? -10.55 -42.84 -3.813 1 94 871 GLU B CA 1
ATOM 17616 C C . GLU B 1 871 ? -12.004 -42.389 -3.909 1 94 871 GLU B C 1
ATOM 17618 O O . GLU B 1 871 ? -12.906 -43.077 -3.426 1 94 871 GLU B O 1
ATOM 17623 N N . LEU B 1 872 ? -12.252 -41.267 -4.478 1 94.75 872 LEU B N 1
ATOM 17624 C CA . LEU B 1 872 ? -13.58 -40.668 -4.562 1 94.75 872 LEU B CA 1
ATOM 17625 C C . LEU B 1 872 ? -14.478 -41.467 -5.501 1 94.75 872 LEU B C 1
ATOM 17627 O O . LEU B 1 872 ? -15.699 -41.485 -5.334 1 94.75 872 LEU B O 1
ATOM 17631 N N . THR B 1 873 ? -13.848 -42.25 -6.481 1 93.7 873 THR B N 1
ATOM 17632 C CA . THR B 1 873 ? -14.644 -42.91 -7.51 1 93.7 873 THR B CA 1
ATOM 17633 C C . THR B 1 873 ? -14.707 -44.415 -7.262 1 93.7 873 THR B C 1
ATOM 17635 O O . THR B 1 873 ? -15.41 -45.137 -7.973 1 93.7 873 THR B O 1
ATOM 17638 N N . SER B 1 874 ? -13.779 -45.058 -6.4 1 89.72 874 SER B N 1
ATOM 17639 C CA . SER B 1 874 ? -13.67 -46.494 -6.162 1 89.72 874 SER B CA 1
ATOM 17640 C C . SER B 1 874 ? -15.031 -47.107 -5.852 1 89.72 874 SER B C 1
ATOM 17642 O O . SER B 1 874 ? -15.331 -48.22 -6.29 1 89.72 874 SER B O 1
ATOM 17644 N N . GLY B 1 875 ? -16.16 -46.489 -5.548 1 84.67 875 GLY B N 1
ATOM 17645 C CA . GLY B 1 875 ? -17.469 -47.018 -5.199 1 84.67 875 GLY B CA 1
ATOM 17646 C C . GLY B 1 875 ? -18.583 -46.483 -6.079 1 84.67 875 GLY B C 1
ATOM 17647 O O . GLY B 1 875 ? -19.735 -46.906 -5.957 1 84.67 875 GLY B O 1
ATOM 17648 N N . ALA B 1 876 ? -18.101 -45.731 -7.01 1 89 876 ALA B N 1
ATOM 17649 C CA . ALA B 1 876 ? -19.127 -45.118 -7.85 1 89 876 ALA B CA 1
ATOM 17650 C C . ALA B 1 876 ? -19.513 -46.039 -9.004 1 89 876 ALA B C 1
ATOM 17652 O O . ALA B 1 876 ? -18.644 -46.586 -9.687 1 89 876 ALA B O 1
ATOM 17653 N N . LYS B 1 877 ? -20.732 -46.363 -9.225 1 89.17 877 LYS B N 1
ATOM 17654 C CA . LYS B 1 877 ? -21.231 -47.295 -10.232 1 89.17 877 LYS B CA 1
ATOM 17655 C C . LYS B 1 877 ? -21.569 -46.571 -11.532 1 89.17 877 LYS B C 1
ATOM 17657 O O . LYS B 1 877 ? -21.646 -47.193 -12.593 1 89.17 877 LYS B O 1
ATOM 17662 N N . THR B 1 878 ? -21.906 -45.324 -11.378 1 91.04 878 THR B N 1
ATOM 17663 C CA . THR B 1 878 ? -22.307 -44.55 -12.547 1 91.04 878 THR B CA 1
ATOM 17664 C C . THR B 1 878 ? -21.411 -43.327 -12.719 1 91.04 878 THR B C 1
ATOM 17666 O O . THR B 1 878 ? -20.718 -42.922 -11.784 1 91.04 878 THR B O 1
ATOM 17669 N N . GLU B 1 879 ? -21.43 -42.892 -13.886 1 91.73 879 GLU B N 1
ATOM 17670 C CA . GLU B 1 879 ? -20.672 -41.681 -14.185 1 91.73 879 GLU B CA 1
ATOM 17671 C C . GLU B 1 879 ? -21.167 -40.501 -13.354 1 91.73 879 GLU B C 1
ATOM 17673 O O . GLU B 1 879 ? -20.37 -39.675 -12.904 1 91.73 879 GLU B O 1
ATOM 17678 N N . GLU B 1 880 ? -22.394 -40.447 -13.171 1 92.21 880 GLU B N 1
ATOM 17679 C CA . GLU B 1 880 ? -22.993 -39.365 -12.395 1 92.21 880 GLU B CA 1
ATOM 17680 C C . GLU B 1 880 ? -22.513 -39.393 -10.947 1 92.21 880 GLU B C 1
ATOM 17682 O O . GLU B 1 880 ? -22.26 -38.344 -10.35 1 92.21 880 GLU B O 1
ATOM 17687 N N . GLU B 1 881 ? -22.398 -40.526 -10.435 1 93.96 881 GLU B N 1
ATOM 17688 C CA . GLU B 1 881 ? -21.915 -40.655 -9.063 1 93.96 881 GLU B CA 1
ATOM 17689 C C . GLU B 1 881 ? -20.466 -40.193 -8.942 1 93.96 881 GLU B C 1
ATOM 17691 O O . GLU B 1 881 ? -20.08 -39.601 -7.931 1 93.96 881 GLU B O 1
ATOM 17696 N N . LYS B 1 882 ? -19.716 -40.55 -10.003 1 95.28 882 LYS B N 1
ATOM 17697 C CA . LYS B 1 882 ? -18.332 -40.085 -10.016 1 95.28 882 LYS B CA 1
ATOM 17698 C C . LYS B 1 882 ? -18.264 -38.561 -10.014 1 95.28 882 LYS B C 1
ATOM 17700 O O . LYS B 1 882 ? -17.519 -37.969 -9.23 1 95.28 882 LYS B O 1
ATOM 17705 N N . ILE B 1 883 ? -19.122 -38.001 -10.862 1 95.38 883 ILE B N 1
ATOM 17706 C CA . ILE B 1 883 ? -19.13 -36.549 -11.007 1 95.38 883 ILE B CA 1
ATOM 17707 C C . ILE B 1 883 ? -19.563 -35.902 -9.693 1 95.38 883 ILE B C 1
ATOM 17709 O O . ILE B 1 883 ? -18.958 -34.924 -9.247 1 95.38 883 ILE B O 1
ATOM 17713 N N . LYS B 1 884 ? -20.492 -36.451 -9.058 1 93.64 884 LYS B N 1
ATOM 17714 C CA . LYS B 1 884 ? -21.031 -35.915 -7.811 1 93.64 884 LYS B CA 1
ATOM 17715 C C . LYS B 1 884 ? -19.981 -35.938 -6.704 1 93.64 884 LYS B C 1
ATOM 17717 O O . LYS B 1 884 ? -19.826 -34.962 -5.967 1 93.64 884 LYS B O 1
ATOM 17722 N N . SER B 1 885 ? -19.323 -37.014 -6.637 1 94.33 885 SER B N 1
ATOM 17723 C CA . SER B 1 885 ? -18.325 -37.162 -5.583 1 94.33 885 SER B CA 1
ATOM 17724 C C . SER B 1 885 ? -17.194 -36.152 -5.746 1 94.33 885 SER B C 1
ATOM 17726 O O . SER B 1 885 ? -16.737 -35.56 -4.767 1 94.33 885 SER B O 1
ATOM 17728 N N . ILE B 1 886 ? -16.803 -36.01 -6.969 1 95.87 886 ILE B N 1
ATOM 17729 C CA . ILE B 1 886 ? -15.721 -35.071 -7.246 1 95.87 886 ILE B CA 1
ATOM 17730 C C . ILE B 1 886 ? -16.2 -33.643 -6.995 1 95.87 886 ILE B C 1
ATOM 17732 O O . ILE B 1 886 ? -15.484 -32.837 -6.396 1 95.87 886 ILE B O 1
ATOM 17736 N N . TYR B 1 887 ? -17.411 -33.404 -7.453 1 95.19 887 TYR B N 1
ATOM 17737 C CA . TYR B 1 887 ? -18.001 -32.081 -7.285 1 95.19 887 TYR B CA 1
ATOM 17738 C C . TYR B 1 887 ? -18.087 -31.705 -5.81 1 95.19 887 TYR B C 1
ATOM 17740 O O . TYR B 1 887 ? -17.681 -30.608 -5.418 1 95.19 887 TYR B O 1
ATOM 17748 N N . TYR B 1 888 ? -18.494 -32.544 -4.979 1 92.37 888 TYR B N 1
ATOM 17749 C CA . TYR B 1 888 ? -18.691 -32.249 -3.564 1 92.37 888 TYR B CA 1
ATOM 17750 C C . TYR B 1 888 ? -17.356 -32.139 -2.838 1 92.37 888 TYR B C 1
ATOM 17752 O O . TYR B 1 888 ? -17.226 -31.38 -1.875 1 92.37 888 TYR B O 1
ATOM 17760 N N . PHE B 1 889 ? -16.419 -32.899 -3.307 1 91.8 889 PHE B N 1
ATOM 17761 C CA . PHE B 1 889 ? -15.09 -32.742 -2.728 1 91.8 889 PHE B CA 1
ATOM 17762 C C . PHE B 1 889 ? -14.574 -31.322 -2.934 1 91.8 889 PHE B C 1
ATOM 17764 O O . PHE B 1 889 ? -14.102 -30.685 -1.99 1 91.8 889 PHE B O 1
ATOM 17771 N N . VAL B 1 890 ? -14.637 -30.792 -4.168 1 94.21 890 VAL B N 1
ATOM 17772 C CA . VAL B 1 890 ? -14.093 -29.483 -4.515 1 94.21 890 VAL B CA 1
ATOM 17773 C C . VAL B 1 890 ? -14.882 -28.389 -3.798 1 94.21 890 VAL B C 1
ATOM 17775 O O . VAL B 1 890 ? -14.304 -27.411 -3.318 1 94.21 890 VAL B O 1
ATOM 17778 N N . THR B 1 891 ? -16.159 -28.532 -3.691 1 91.15 891 THR B N 1
ATOM 17779 C CA . THR B 1 891 ? -16.998 -27.489 -3.113 1 91.15 891 THR B CA 1
ATOM 17780 C C . THR B 1 891 ? -16.876 -27.478 -1.592 1 91.15 891 THR B C 1
ATOM 17782 O O . THR B 1 891 ? -16.918 -26.415 -0.968 1 91.15 891 THR B O 1
ATOM 17785 N N . ASN B 1 892 ? -16.664 -28.644 -1.013 1 85.96 892 ASN B N 1
ATOM 17786 C CA . ASN B 1 892 ? -16.742 -28.718 0.442 1 85.96 892 ASN B CA 1
ATOM 17787 C C . ASN B 1 892 ? -15.355 -28.749 1.077 1 85.96 892 ASN B C 1
ATOM 17789 O O . ASN B 1 892 ? -15.201 -28.431 2.258 1 85.96 892 ASN B O 1
ATOM 17793 N N . GLN B 1 893 ? -14.405 -29.246 0.329 1 87.17 893 GLN B N 1
ATOM 17794 C CA . GLN B 1 893 ? -13.103 -29.448 0.955 1 87.17 893 GLN B CA 1
ATOM 17795 C C . GLN B 1 893 ? -12.109 -28.378 0.513 1 87.17 893 GLN B C 1
ATOM 17797 O O . GLN B 1 893 ? -11.023 -28.259 1.084 1 87.17 893 GLN B O 1
ATOM 17802 N N . VAL B 1 894 ? -12.402 -27.659 -0.486 1 89.47 894 VAL B N 1
ATOM 17803 C CA . VAL B 1 894 ? -11.533 -26.585 -0.956 1 89.47 894 VAL B CA 1
ATOM 17804 C C . VAL B 1 894 ? -12.178 -25.233 -0.664 1 89.47 894 VAL B C 1
ATOM 17806 O O . VAL B 1 894 ? -13.243 -24.917 -1.202 1 89.47 894 VAL B O 1
ATOM 17809 N N . ARG B 1 895 ? -11.529 -24.42 0.147 1 87.38 895 ARG B N 1
ATOM 17810 C CA . ARG B 1 895 ? -12.086 -23.137 0.563 1 87.38 895 ARG B CA 1
ATOM 17811 C C . ARG B 1 895 ? -11.932 -22.09 -0.535 1 87.38 895 ARG B C 1
ATOM 17813 O O . ARG B 1 895 ? -10.963 -22.12 -1.297 1 87.38 895 ARG B O 1
ATOM 17820 N N . TYR B 1 896 ? -12.834 -21.144 -0.608 1 85.65 896 TYR B N 1
ATOM 17821 C CA . TYR B 1 896 ? -12.754 -20.035 -1.553 1 85.65 896 TYR B CA 1
ATOM 17822 C C . TYR B 1 896 ? -11.899 -18.904 -0.995 1 85.65 896 TYR B C 1
ATOM 17824 O O . TYR B 1 896 ? -12.238 -18.309 0.03 1 85.65 896 TYR B O 1
ATOM 17832 N N . VAL B 1 897 ? -10.803 -18.614 -1.544 1 79.5 897 VAL B N 1
ATOM 17833 C CA . VAL B 1 897 ? -9.933 -17.484 -1.236 1 79.5 897 VAL B CA 1
ATOM 17834 C C . VAL B 1 897 ? -9.539 -16.768 -2.526 1 79.5 897 VAL B C 1
ATOM 17836 O O . VAL B 1 897 ? -8.964 -17.378 -3.431 1 79.5 897 VAL B O 1
ATOM 17839 N N . GLY B 1 898 ? -9.947 -15.487 -2.686 1 76.79 898 GLY B N 1
ATOM 17840 C CA . GLY B 1 898 ? -9.62 -14.731 -3.884 1 76.79 898 GLY B CA 1
ATOM 17841 C C . GLY B 1 898 ? -8.203 -14.19 -3.88 1 76.79 898 GLY B C 1
ATOM 17842 O O . GLY B 1 898 ? -7.861 -13.334 -3.062 1 76.79 898 GLY B O 1
ATOM 17843 N N . LEU B 1 899 ? -7.232 -14.642 -4.654 1 74.03 899 LEU B N 1
ATOM 17844 C CA . LEU B 1 899 ? -5.861 -14.171 -4.821 1 74.03 899 LEU B CA 1
ATOM 17845 C C . LEU B 1 899 ? -5.642 -13.624 -6.228 1 74.03 899 LEU B C 1
ATOM 17847 O O . LEU B 1 899 ? -5.192 -14.35 -7.117 1 74.03 899 LEU B O 1
ATOM 17851 N N . GLU B 1 900 ? -5.892 -12.372 -6.507 1 73.77 900 GLU B N 1
ATOM 17852 C CA . GLU B 1 900 ? -5.889 -11.811 -7.855 1 73.77 900 GLU B CA 1
ATOM 17853 C C . GLU B 1 900 ? -4.765 -10.794 -8.027 1 73.77 900 GLU B C 1
ATOM 17855 O O . GLU B 1 900 ? -5.011 -9.648 -8.408 1 73.77 900 GLU B O 1
ATOM 17860 N N . TYR B 1 901 ? -3.539 -11.16 -7.949 1 68.35 901 TYR B N 1
ATOM 17861 C CA . TYR B 1 901 ? -2.398 -10.273 -8.145 1 68.35 901 TYR B CA 1
ATOM 17862 C C . TYR B 1 901 ? -1.843 -10.402 -9.559 1 68.35 901 TYR B C 1
ATOM 17864 O O . TYR B 1 901 ? -1.597 -11.511 -10.037 1 68.35 901 TYR B O 1
ATOM 17872 N N . GLY B 1 902 ? -1.706 -9.316 -10.163 1 67.34 902 GLY B N 1
ATOM 17873 C CA . GLY B 1 902 ? -1.107 -9.342 -11.488 1 67.34 902 GLY B CA 1
ATOM 17874 C C . GLY B 1 902 ? -1.84 -10.251 -12.457 1 67.34 902 GLY B C 1
ATOM 17875 O O . GLY B 1 902 ? -3.058 -10.144 -12.615 1 67.34 902 GLY B O 1
ATOM 17876 N N . ILE B 1 903 ? -1.16 -11.193 -13 1 72.68 903 ILE B N 1
ATOM 17877 C CA . ILE B 1 903 ? -1.709 -12.083 -14.017 1 72.68 903 ILE B CA 1
ATOM 17878 C C . ILE B 1 903 ? -2.65 -13.093 -13.365 1 72.68 903 ILE B C 1
ATOM 17880 O O . ILE B 1 903 ? -3.489 -13.695 -14.04 1 72.68 903 ILE B O 1
ATOM 17884 N N . ARG B 1 904 ? -2.491 -13.193 -12.033 1 74.24 904 ARG B N 1
ATOM 17885 C CA . ARG B 1 904 ? -3.302 -14.167 -11.31 1 74.24 904 ARG B CA 1
ATOM 17886 C C . ARG B 1 904 ? -4.753 -13.708 -11.214 1 74.24 904 ARG B C 1
ATOM 17888 O O . ARG B 1 904 ? -5.632 -14.487 -10.839 1 74.24 904 ARG B O 1
ATOM 17895 N N . GLY B 1 905 ? -4.938 -12.564 -11.656 1 76.11 905 GLY B N 1
ATOM 17896 C CA . GLY B 1 905 ? -6.318 -12.12 -11.775 1 76.11 905 GLY B CA 1
ATOM 17897 C C . GLY B 1 905 ? -7.062 -12.786 -12.917 1 76.11 905 GLY B C 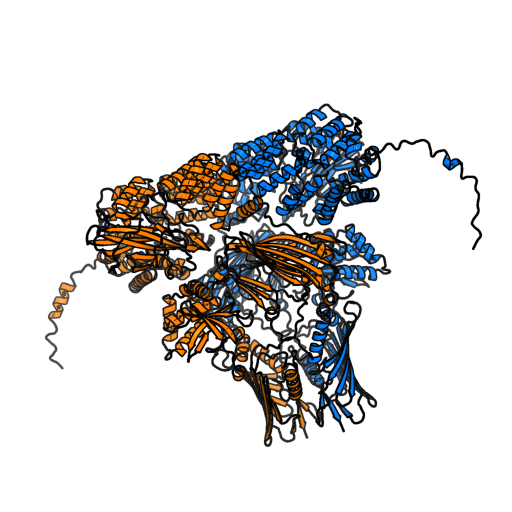1
ATOM 17898 O O . GLY B 1 905 ? -8.294 -12.84 -12.914 1 76.11 905 GLY B O 1
ATOM 17899 N N . ILE B 1 906 ? -6.243 -13.382 -13.884 1 82.43 906 ILE B N 1
ATOM 17900 C CA . ILE B 1 906 ? -6.869 -13.987 -15.054 1 82.43 906 ILE B CA 1
ATOM 17901 C C . ILE B 1 906 ? -6.384 -15.427 -15.211 1 82.43 906 ILE B C 1
ATOM 17903 O O . ILE B 1 906 ? -7.142 -16.3 -15.642 1 82.43 906 ILE B O 1
ATOM 17907 N N . MET B 1 907 ? -5.209 -15.688 -14.772 1 84.02 907 MET B N 1
ATOM 17908 C CA . MET B 1 907 ? -4.622 -17.019 -14.896 1 84.02 907 MET B CA 1
ATOM 17909 C C . MET B 1 907 ? -4.814 -17.821 -13.614 1 84.02 907 MET B C 1
ATOM 17911 O O . MET B 1 907 ? -4.448 -17.364 -12.53 1 84.02 907 MET B O 1
ATOM 17915 N N . PRO B 1 908 ? -5.395 -18.994 -13.668 1 90.23 908 PRO B N 1
ATOM 17916 C CA . PRO B 1 908 ? -5.535 -19.833 -12.476 1 90.23 908 PRO B CA 1
ATOM 17917 C C . PRO B 1 908 ? -4.21 -20.442 -12.024 1 90.23 908 PRO B C 1
ATOM 17919 O O . PRO B 1 908 ? -3.269 -20.539 -12.816 1 90.23 908 PRO B O 1
ATOM 17922 N N . HIS B 1 909 ? -4.133 -20.876 -10.797 1 84.33 909 HIS B N 1
ATOM 17923 C CA . HIS B 1 909 ? -3.021 -21.679 -10.301 1 84.33 909 HIS B CA 1
ATOM 17924 C C . HIS B 1 909 ? -3.087 -23.104 -10.841 1 84.33 909 HIS B C 1
ATOM 17926 O O . HIS B 1 909 ? -4.121 -23.528 -11.361 1 84.33 909 HIS B O 1
ATOM 17932 N N . SER B 1 910 ? -1.981 -23.795 -10.727 1 86.42 910 SER B N 1
ATOM 17933 C CA . SER B 1 910 ? -1.982 -25.187 -11.164 1 86.42 910 SER B CA 1
ATOM 17934 C C . SER B 1 910 ? -2.819 -26.058 -10.233 1 86.42 910 SER B C 1
ATOM 17936 O O . SER B 1 910 ? -2.918 -25.78 -9.036 1 86.42 910 SER B O 1
ATOM 17938 N N . ALA B 1 911 ? -3.457 -27.098 -10.762 1 91.85 911 ALA B N 1
ATOM 17939 C CA . ALA B 1 911 ? -4.334 -27.973 -9.989 1 91.85 911 ALA B CA 1
ATOM 17940 C C . ALA B 1 911 ? -3.6 -28.565 -8.79 1 91.85 911 ALA B C 1
ATOM 17942 O O . ALA B 1 911 ? -4.146 -28.621 -7.685 1 91.85 911 ALA B O 1
ATOM 17943 N N . PRO B 1 912 ? -2.357 -28.932 -8.939 1 85.03 912 PRO B N 1
ATOM 17944 C CA . PRO B 1 912 ? -1.655 -29.48 -7.776 1 85.03 912 PRO B CA 1
ATOM 17945 C C . PRO B 1 912 ? -1.473 -28.454 -6.659 1 85.03 912 PRO B C 1
ATOM 17947 O O . PRO B 1 912 ? -1.578 -28.796 -5.479 1 85.03 912 PRO B O 1
ATOM 17950 N N . GLU B 1 913 ? -1.198 -27.238 -7.032 1 80.68 913 GLU B N 1
ATOM 17951 C CA . GLU B 1 913 ? -1.049 -26.178 -6.039 1 80.68 913 GLU B CA 1
ATOM 17952 C C . GLU B 1 913 ? -2.351 -25.948 -5.277 1 80.68 913 GLU B C 1
ATOM 17954 O O . GLU B 1 913 ? -2.341 -25.782 -4.056 1 80.68 913 GLU B O 1
ATOM 17959 N N . ILE B 1 914 ? -3.472 -25.97 -5.981 1 89.51 914 ILE B N 1
ATOM 17960 C CA . ILE B 1 914 ? -4.785 -25.756 -5.383 1 89.51 914 ILE B CA 1
ATOM 17961 C C . ILE B 1 914 ? -5.129 -26.924 -4.461 1 89.51 914 ILE B C 1
ATOM 17963 O O . ILE B 1 914 ? -5.661 -26.723 -3.366 1 89.51 914 ILE B O 1
ATOM 17967 N N . PHE B 1 915 ? -4.822 -28.096 -4.982 1 89.79 915 PHE B N 1
ATOM 17968 C CA . PHE B 1 915 ? -5.123 -29.303 -4.221 1 89.79 915 PHE B CA 1
ATOM 17969 C C . PHE B 1 915 ? -4.336 -29.329 -2.916 1 89.79 915 PHE B C 1
ATOM 17971 O O . PHE B 1 915 ? -4.861 -29.735 -1.877 1 89.79 915 PHE B O 1
ATOM 17978 N N . LYS B 1 916 ? -3.164 -28.84 -2.994 1 77.71 916 LYS B N 1
ATOM 17979 C CA . LYS B 1 916 ? -2.3 -28.806 -1.818 1 77.71 916 LYS B CA 1
ATOM 17980 C C . LYS B 1 916 ? -2.773 -27.755 -0.818 1 77.71 916 LYS B C 1
ATOM 17982 O O . LYS B 1 916 ? -2.851 -28.024 0.383 1 77.71 916 LYS B O 1
ATOM 17987 N N . ALA B 1 917 ? -3.089 -26.589 -1.284 1 78.05 917 ALA B N 1
ATOM 17988 C CA . ALA B 1 917 ? -3.491 -25.474 -0.43 1 78.05 917 ALA B CA 1
ATOM 17989 C C . ALA B 1 917 ? -4.907 -25.674 0.102 1 78.05 917 ALA B C 1
ATOM 17991 O O . ALA B 1 917 ? -5.234 -25.223 1.202 1 78.05 917 ALA B O 1
ATOM 17992 N N . LYS B 1 918 ? -5.729 -26.346 -0.643 1 87.58 918 LYS B N 1
ATOM 17993 C CA . LYS B 1 918 ? -7.141 -26.591 -0.365 1 87.58 918 LYS B CA 1
ATOM 17994 C C . LYS B 1 918 ? -7.922 -25.283 -0.288 1 87.58 918 LYS B C 1
ATOM 17996 O O . LYS B 1 918 ? -8.796 -25.124 0.568 1 87.58 918 LYS B O 1
ATOM 18001 N N . TYR B 1 919 ? -7.464 -24.346 -0.974 1 86.83 919 TYR B N 1
ATOM 18002 C CA . TYR B 1 919 ? -8.233 -23.126 -1.193 1 86.83 919 TYR B CA 1
ATOM 18003 C C . TYR B 1 919 ? -7.891 -22.501 -2.54 1 86.83 919 TYR B C 1
ATOM 18005 O O . TYR B 1 919 ? -6.837 -22.784 -3.113 1 86.83 919 TYR B O 1
ATOM 18013 N N . GLY B 1 920 ? -8.741 -21.698 -3.09 1 87.99 920 GLY B N 1
ATOM 18014 C CA . GLY B 1 920 ? -8.592 -21.007 -4.361 1 87.99 920 GLY B CA 1
ATOM 18015 C C . GLY B 1 920 ? -9.821 -20.211 -4.756 1 87.99 920 GLY B C 1
ATOM 18016 O O . GLY B 1 920 ? -10.88 -20.347 -4.138 1 87.99 920 GLY B O 1
ATOM 18017 N N . ASP B 1 921 ? -9.704 -19.424 -5.779 1 89.01 921 ASP B N 1
ATOM 18018 C CA . ASP B 1 921 ? -10.831 -18.624 -6.248 1 89.01 921 ASP B CA 1
ATOM 18019 C C . ASP B 1 921 ? -11.634 -19.373 -7.309 1 89.01 921 ASP B C 1
ATOM 18021 O O . ASP B 1 921 ? -11.488 -20.587 -7.462 1 89.01 921 ASP B O 1
ATOM 18025 N N . CYS B 1 922 ? -12.477 -18.713 -8.059 1 92.67 922 CYS B N 1
ATOM 18026 C CA . CYS B 1 922 ? -13.372 -19.375 -9 1 92.67 922 CYS B CA 1
ATOM 18027 C C . CYS B 1 922 ? -12.585 -20.053 -10.116 1 92.67 922 CYS B C 1
ATOM 18029 O O . CYS B 1 922 ? -12.897 -21.18 -10.505 1 92.67 922 CYS B O 1
ATOM 18031 N N . LYS B 1 923 ? -11.524 -19.364 -10.639 1 93.78 923 LYS B N 1
ATOM 18032 C CA . LYS B 1 923 ? -10.705 -19.962 -11.689 1 93.78 923 LYS B CA 1
ATOM 18033 C C . LYS B 1 923 ? -9.976 -21.201 -11.179 1 93.78 923 LYS B C 1
ATOM 18035 O O . LYS B 1 923 ? -9.824 -22.183 -11.908 1 93.78 923 LYS B O 1
ATOM 18040 N N . ASP B 1 924 ? -9.496 -21.114 -9.973 1 93.17 924 ASP B N 1
ATOM 18041 C CA . ASP B 1 924 ? -8.743 -22.204 -9.36 1 93.17 924 ASP B CA 1
ATOM 18042 C C . ASP B 1 924 ? -9.632 -23.424 -9.13 1 93.17 924 ASP B C 1
ATOM 18044 O O . ASP B 1 924 ? -9.238 -24.552 -9.434 1 93.17 924 ASP B O 1
ATOM 18048 N N . LYS B 1 925 ? -10.769 -23.207 -8.606 1 95.36 925 LYS B N 1
ATOM 18049 C CA . LYS B 1 925 ? -11.672 -24.318 -8.32 1 95.36 925 LYS B CA 1
ATOM 18050 C C . LYS B 1 925 ? -12.163 -24.972 -9.609 1 95.36 925 LYS B C 1
ATOM 18052 O O . LYS B 1 925 ? -12.384 -26.184 -9.651 1 95.36 925 LYS B O 1
ATOM 18057 N N . ALA B 1 926 ? -12.36 -24.166 -10.627 1 96.29 926 ALA B N 1
ATOM 18058 C CA . ALA B 1 926 ? -12.737 -24.722 -11.924 1 96.29 926 ALA B CA 1
ATOM 18059 C C . ALA B 1 926 ? -11.631 -25.615 -12.48 1 96.29 926 ALA B C 1
ATOM 18061 O O . ALA B 1 926 ? -11.902 -26.706 -12.987 1 96.29 926 ALA B O 1
ATOM 18062 N N . ILE B 1 927 ? -10.421 -25.182 -12.334 1 95.07 927 ILE B N 1
ATOM 18063 C CA . ILE B 1 927 ? -9.275 -25.931 -12.839 1 95.07 927 ILE B CA 1
ATOM 18064 C C . ILE B 1 927 ? -9.14 -27.245 -12.072 1 95.07 927 ILE B C 1
ATOM 18066 O O . ILE B 1 927 ? -8.89 -28.295 -12.668 1 95.07 927 ILE B O 1
ATOM 18070 N N . LEU B 1 928 ? -9.257 -27.19 -10.778 1 95.88 928 LEU B N 1
ATOM 18071 C CA . LEU B 1 928 ? -9.158 -28.403 -9.973 1 95.88 928 LEU B CA 1
ATOM 18072 C C . LEU B 1 928 ? -10.262 -29.389 -10.339 1 95.88 928 LEU B C 1
ATOM 18074 O O . LEU B 1 928 ? -10.006 -30.587 -10.483 1 95.88 928 LEU B O 1
ATOM 18078 N N . LEU B 1 929 ? -11.493 -28.906 -10.461 1 96.81 929 LEU B N 1
ATOM 18079 C CA . LEU B 1 929 ? -12.628 -29.739 -10.843 1 96.81 929 LEU B CA 1
ATOM 18080 C C . LEU B 1 929 ? -12.395 -30.384 -12.205 1 96.81 929 LEU B C 1
ATOM 18082 O O . LEU B 1 929 ? -12.611 -31.586 -12.373 1 96.81 929 LEU B O 1
ATOM 18086 N N . LEU B 1 930 ? -11.954 -29.625 -13.169 1 96.51 930 LEU B N 1
ATOM 18087 C CA . LEU B 1 930 ? -11.682 -30.113 -14.517 1 96.51 930 LEU B CA 1
ATOM 18088 C C . LEU B 1 930 ? -10.603 -31.19 -14.498 1 96.51 930 LEU B C 1
ATOM 18090 O O . LEU B 1 930 ? -10.719 -32.203 -15.192 1 96.51 930 LEU B O 1
ATOM 18094 N N . THR B 1 931 ? -9.604 -30.93 -13.722 1 95.71 931 THR B N 1
ATOM 18095 C CA . THR B 1 931 ? -8.493 -31.872 -13.635 1 95.71 931 THR B CA 1
ATOM 18096 C C . THR B 1 931 ? -8.958 -33.204 -13.054 1 95.71 931 THR B C 1
ATOM 18098 O O . THR B 1 931 ? -8.613 -34.268 -13.572 1 95.71 931 THR B O 1
ATOM 18101 N N . MET B 1 932 ? -9.706 -33.143 -12 1 97.08 932 MET B N 1
ATOM 18102 C CA . MET B 1 932 ? -10.188 -34.355 -11.343 1 97.08 932 MET B CA 1
ATOM 18103 C C . MET B 1 932 ? -11.165 -35.109 -12.239 1 97.08 932 MET B C 1
ATOM 18105 O O . MET B 1 932 ? -11.143 -36.34 -12.29 1 97.08 932 MET B O 1
ATOM 18109 N N . LEU B 1 933 ? -12.078 -34.422 -12.951 1 96.83 933 LEU B N 1
ATOM 18110 C CA . LEU B 1 933 ? -13.005 -35.056 -13.882 1 96.83 933 LEU B CA 1
ATOM 18111 C C . LEU B 1 933 ? -12.253 -35.729 -15.025 1 96.83 933 LEU B C 1
ATOM 18113 O O . LEU B 1 933 ? -12.597 -36.841 -15.431 1 96.83 933 LEU B O 1
ATOM 18117 N N . LYS B 1 934 ? -11.259 -35.029 -15.556 1 94.66 934 LYS B N 1
ATOM 18118 C CA . LYS B 1 934 ? -10.431 -35.597 -16.617 1 94.66 934 LYS B CA 1
ATOM 18119 C C . LYS B 1 934 ? -9.762 -36.89 -16.16 1 94.66 934 LYS B C 1
ATOM 18121 O O . LYS B 1 934 ? -9.725 -37.872 -16.903 1 94.66 934 LYS B O 1
ATOM 18126 N N . GLU B 1 935 ? -9.255 -36.872 -14.936 1 94.44 935 GLU B N 1
ATOM 18127 C CA . GLU B 1 935 ? -8.615 -38.055 -14.367 1 94.44 935 GLU B CA 1
ATOM 18128 C C . GLU B 1 935 ? -9.609 -39.203 -14.222 1 94.44 935 GLU B C 1
ATOM 18130 O O . GLU B 1 935 ? -9.226 -40.374 -14.284 1 94.44 935 GLU B O 1
ATOM 18135 N N . ALA B 1 936 ? -10.837 -38.886 -13.98 1 95.04 936 ALA B N 1
ATOM 18136 C CA . ALA B 1 936 ? -11.89 -39.889 -13.842 1 95.04 936 ALA B CA 1
ATOM 18137 C C . ALA B 1 936 ? -12.411 -40.329 -15.207 1 95.04 936 ALA B C 1
ATOM 18139 O O . ALA B 1 936 ? -13.347 -41.128 -15.294 1 95.04 936 ALA B O 1
ATOM 18140 N N . GLY B 1 937 ? -11.856 -39.71 -16.294 1 92.25 937 GLY B N 1
ATOM 18141 C CA . GLY B 1 937 ? -12.243 -40.081 -17.646 1 92.25 937 GLY B CA 1
ATOM 18142 C C . GLY B 1 937 ? -13.492 -39.367 -18.126 1 92.25 937 GLY B C 1
ATOM 18143 O O . GLY B 1 937 ? -14.175 -39.842 -19.035 1 92.25 937 GLY B O 1
ATOM 18144 N N . ILE B 1 938 ? -13.841 -38.355 -17.486 1 95 938 ILE B N 1
ATOM 18145 C CA . ILE B 1 938 ? -15.042 -37.606 -17.84 1 95 938 ILE B CA 1
ATOM 18146 C C . ILE B 1 938 ? -14.657 -36.353 -18.622 1 95 938 ILE B C 1
ATOM 18148 O O . ILE B 1 938 ? -13.82 -35.566 -18.173 1 95 938 ILE B O 1
ATOM 18152 N N . LYS B 1 939 ? -15.211 -36.145 -19.716 1 93.57 939 LYS B N 1
ATOM 18153 C CA . LYS B 1 939 ? -14.945 -34.961 -20.529 1 93.57 939 LYS B CA 1
ATOM 18154 C C . LYS B 1 939 ? -15.671 -33.739 -19.974 1 93.57 939 LYS B C 1
ATOM 18156 O O . LYS B 1 939 ? -16.872 -33.794 -19.703 1 93.57 939 LYS B O 1
ATOM 18161 N N . ALA B 1 940 ? -15.014 -32.741 -19.723 1 95.53 940 ALA B N 1
ATOM 18162 C CA . ALA B 1 940 ? -15.552 -31.48 -19.218 1 95.53 940 ALA B CA 1
ATOM 18163 C C . ALA B 1 940 ? -14.798 -30.289 -19.801 1 95.53 940 ALA B C 1
ATOM 18165 O O . ALA B 1 940 ? -13.709 -30.448 -20.359 1 95.53 940 ALA B O 1
ATOM 18166 N N . TYR B 1 941 ? -15.398 -29.104 -19.752 1 96.46 941 TYR B N 1
ATOM 18167 C CA . TYR B 1 941 ? -14.823 -27.932 -20.402 1 96.46 941 TYR B CA 1
ATOM 18168 C C . TYR B 1 941 ? -14.798 -26.74 -19.453 1 96.46 941 TYR B C 1
ATOM 18170 O O . TYR B 1 941 ? -15.726 -26.547 -18.664 1 96.46 941 TYR B O 1
ATOM 18178 N N . TYR B 1 942 ? -13.708 -26.016 -19.639 1 95.69 942 TYR B N 1
ATOM 18179 C CA . TYR B 1 942 ? -13.623 -24.739 -18.94 1 95.69 942 TYR B CA 1
ATOM 18180 C C . TYR B 1 942 ? -14.645 -23.749 -19.487 1 95.69 942 TYR B C 1
ATOM 18182 O O . TYR B 1 942 ? -14.82 -23.635 -20.702 1 95.69 942 TYR B O 1
ATOM 18190 N N . THR B 1 943 ? -15.349 -23.04 -18.587 1 97.23 943 THR B N 1
ATOM 18191 C CA . THR B 1 943 ? -16.427 -22.154 -19.011 1 97.23 943 THR B CA 1
ATOM 18192 C C . THR B 1 943 ? -16.305 -20.791 -18.335 1 97.23 943 THR B C 1
ATOM 18194 O O . THR B 1 943 ? -16.233 -20.707 -17.107 1 97.23 943 THR B O 1
ATOM 18197 N N . LEU B 1 944 ? -16.258 -19.704 -19.144 1 96.54 944 LEU B N 1
ATOM 18198 C CA . LEU B 1 944 ? -16.277 -18.337 -18.635 1 96.54 944 LEU B CA 1
ATOM 18199 C C . LEU B 1 944 ? -17.699 -17.787 -18.606 1 96.54 944 LEU B C 1
ATOM 18201 O O . LEU B 1 944 ? -18.473 -18.006 -19.541 1 96.54 944 LEU B O 1
ATOM 18205 N N . VAL B 1 945 ? -18.037 -17.154 -17.488 1 96.74 945 VAL B N 1
ATOM 18206 C CA . VAL B 1 945 ? -19.417 -16.72 -17.293 1 96.74 945 VAL B CA 1
ATOM 18207 C C . VAL B 1 945 ? -19.454 -15.214 -17.043 1 96.74 945 VAL B C 1
ATOM 18209 O O . VAL B 1 945 ? -18.609 -14.677 -16.324 1 96.74 945 VAL B O 1
ATOM 18212 N N . SER B 1 946 ? -20.31 -14.515 -17.659 1 95.44 946 SER B N 1
ATOM 18213 C CA . SER B 1 946 ? -20.734 -13.177 -17.261 1 95.44 946 SER B CA 1
ATOM 18214 C C . SER B 1 946 ? -21.978 -13.23 -16.381 1 95.44 946 SER B C 1
ATOM 18216 O O . SER B 1 946 ? -23.101 -13.286 -16.887 1 95.44 946 SER B O 1
ATOM 18218 N N . THR B 1 947 ? -21.771 -13.138 -15.119 1 93.93 947 THR B N 1
ATOM 18219 C CA . THR B 1 947 ? -22.852 -13.367 -14.166 1 93.93 947 THR B CA 1
ATOM 18220 C C . THR B 1 947 ? -23.957 -12.329 -14.344 1 93.93 947 THR B C 1
ATOM 18222 O O . THR B 1 947 ? -23.78 -11.342 -15.06 1 93.93 947 THR B O 1
ATOM 18225 N N . ARG B 1 948 ? -24.973 -12.503 -13.72 1 89.28 948 ARG B N 1
ATOM 18226 C CA . ARG B 1 948 ? -26.12 -11.613 -13.862 1 89.28 948 ARG B CA 1
ATOM 18227 C C . ARG B 1 948 ? -25.859 -10.27 -13.189 1 89.28 948 ARG B C 1
ATOM 18229 O O . ARG B 1 948 ? -26.584 -9.301 -13.422 1 89.28 948 ARG B O 1
ATOM 18236 N N . TYR B 1 949 ? -24.817 -10.262 -12.404 1 82.76 949 TYR B N 1
ATOM 18237 C CA . TYR B 1 949 ? -24.455 -9.011 -11.747 1 82.76 949 TYR B CA 1
ATOM 18238 C C . TYR B 1 949 ? -23.584 -8.151 -12.654 1 82.76 949 TYR B C 1
ATOM 18240 O O . TYR B 1 949 ? -23.369 -6.968 -12.379 1 82.76 949 TYR B O 1
ATOM 18248 N N . SER B 1 950 ? -23.174 -8.705 -13.674 1 86.5 950 SER B N 1
ATOM 18249 C CA . SER B 1 950 ? -22.305 -8.002 -14.612 1 86.5 950 SER B CA 1
ATOM 18250 C C . SER B 1 950 ? -23.063 -7.596 -15.871 1 86.5 950 SER B C 1
ATOM 18252 O O . SER B 1 950 ? -24.259 -7.869 -15.997 1 86.5 950 SER B O 1
ATOM 18254 N N . LEU B 1 951 ? -22.423 -6.926 -16.793 1 87.61 951 LEU B N 1
ATOM 18255 C CA . LEU B 1 951 ? -22.989 -6.517 -18.073 1 87.61 951 LEU B CA 1
ATOM 18256 C C . LEU B 1 951 ? -23.191 -7.72 -18.988 1 87.61 951 LEU B C 1
ATOM 18258 O O . LEU B 1 951 ? -22.378 -8.647 -18.991 1 87.61 951 LEU B O 1
ATOM 18262 N N . PRO B 1 952 ? -24.329 -7.663 -19.684 1 88.12 952 PRO B N 1
ATOM 18263 C CA . PRO B 1 952 ? -24.532 -8.743 -20.653 1 88.12 952 PRO B CA 1
ATOM 18264 C C . PRO B 1 952 ? -23.433 -8.801 -21.711 1 88.12 952 PRO B C 1
ATOM 18266 O O . PRO B 1 952 ? -22.91 -7.761 -22.121 1 88.12 952 PRO B O 1
ATOM 18269 N N . LEU B 1 953 ? -23.195 -9.952 -22.122 1 92.67 953 LEU B N 1
ATOM 18270 C CA . LEU B 1 953 ? -22.159 -10.179 -23.123 1 92.67 953 LEU B CA 1
ATOM 18271 C C . LEU B 1 953 ? -22.525 -9.512 -24.445 1 92.67 953 LEU B C 1
ATOM 18273 O O . LEU B 1 953 ? -23.643 -9.674 -24.938 1 92.67 953 LEU B O 1
ATOM 18277 N N . LYS B 1 954 ? -21.667 -8.72 -24.953 1 93.87 954 LYS B N 1
ATOM 18278 C CA . LYS B 1 954 ? -21.799 -8.163 -26.296 1 93.87 954 LYS B CA 1
ATOM 18279 C C . LYS B 1 954 ? -21.086 -9.035 -27.326 1 93.87 954 LYS B C 1
ATOM 18281 O O . LYS B 1 954 ? -19.903 -8.833 -27.605 1 93.87 954 LYS B O 1
ATOM 18286 N N . LYS B 1 955 ? -21.757 -9.873 -27.976 1 91.96 955 LYS B N 1
ATOM 18287 C CA . LYS B 1 955 ? -21.183 -10.911 -28.828 1 91.96 955 LYS B CA 1
ATOM 18288 C C . LYS B 1 955 ? -20.601 -10.314 -30.106 1 91.96 955 LYS B C 1
ATOM 18290 O O . LYS B 1 955 ? -19.74 -10.921 -30.745 1 91.96 955 LYS B O 1
ATOM 18295 N N . GLU B 1 956 ? -21.063 -9.129 -30.399 1 92.12 956 GLU B N 1
ATOM 18296 C CA . GLU B 1 956 ? -20.574 -8.502 -31.623 1 92.12 956 GLU B CA 1
ATOM 18297 C C . GLU B 1 956 ? -19.187 -7.901 -31.419 1 92.12 956 GLU B C 1
ATOM 18299 O O . GLU B 1 956 ? -18.488 -7.595 -32.387 1 92.12 956 GLU B O 1
ATOM 18304 N N . LEU B 1 957 ? -18.85 -7.699 -30.283 1 94.28 957 LEU B N 1
ATOM 18305 C CA . LEU B 1 957 ? -17.557 -7.107 -29.96 1 94.28 957 LEU B CA 1
ATOM 18306 C C . LEU B 1 957 ? -16.697 -8.081 -29.161 1 94.28 957 LEU B C 1
ATOM 18308 O O . LEU B 1 957 ? -16.829 -8.174 -27.938 1 94.28 957 LEU B O 1
ATOM 18312 N N . PRO B 1 958 ? -15.831 -8.717 -29.79 1 93.1 958 PRO B N 1
ATOM 18313 C CA . PRO B 1 958 ? -14.978 -9.659 -29.061 1 93.1 958 PRO B CA 1
ATOM 18314 C C . PRO B 1 958 ? -14.141 -8.982 -27.979 1 93.1 958 PRO B C 1
ATOM 18316 O O . PRO B 1 958 ? -13.673 -7.857 -28.169 1 93.1 958 PRO B O 1
ATOM 18319 N N . GLY B 1 959 ? -14.053 -9.493 -26.856 1 91.89 959 GLY B N 1
ATOM 18320 C CA . GLY B 1 959 ? -13.278 -8.999 -25.728 1 91.89 959 GLY B CA 1
ATOM 18321 C C . GLY B 1 959 ? -13.508 -9.79 -24.454 1 91.89 959 GLY B C 1
ATOM 18322 O O . GLY B 1 959 ? -14.357 -10.684 -24.416 1 91.89 959 GLY B O 1
ATOM 18323 N N . PHE B 1 960 ? -12.7 -9.591 -23.497 1 91.14 960 PHE B N 1
ATOM 18324 C CA . PHE B 1 960 ? -12.839 -10.285 -22.222 1 91.14 960 PHE B CA 1
ATOM 18325 C C . PHE B 1 960 ? -13.951 -9.662 -21.385 1 91.14 960 PHE B C 1
ATOM 18327 O O . PHE B 1 960 ? -13.724 -8.682 -20.673 1 91.14 960 PHE B O 1
ATOM 18334 N N . GLN B 1 961 ? -15.082 -10.228 -21.382 1 94.06 961 GLN B N 1
ATOM 18335 C CA . GLN B 1 961 ? -16.279 -9.684 -20.749 1 94.06 961 GLN B CA 1
ATOM 18336 C C . GLN B 1 961 ? -16.824 -10.64 -19.691 1 94.06 961 GLN B C 1
ATOM 18338 O O . GLN B 1 961 ? -18.037 -10.837 -19.592 1 94.06 961 GLN B O 1
ATOM 18343 N N . PHE B 1 962 ? -15.974 -11.361 -18.955 1 94.33 962 PHE B N 1
ATOM 18344 C CA . PHE B 1 962 ? -16.412 -12.387 -18.016 1 94.33 962 PHE B CA 1
ATOM 18345 C C . PHE B 1 962 ? -15.927 -12.072 -16.606 1 94.33 962 PHE B C 1
ATOM 18347 O O . PHE B 1 962 ? -14.882 -11.442 -16.429 1 94.33 962 PHE B O 1
ATOM 18354 N N . ASP B 1 963 ? -16.675 -12.448 -15.578 1 91.55 963 ASP B N 1
ATOM 18355 C CA . ASP B 1 963 ? -16.285 -12.161 -14.201 1 91.55 963 ASP B CA 1
ATOM 18356 C C . ASP B 1 963 ? -16.297 -13.429 -13.351 1 91.55 963 ASP B C 1
ATOM 18358 O O . ASP B 1 963 ? -16.14 -13.365 -12.13 1 91.55 963 ASP B O 1
ATOM 18362 N N . HIS B 1 964 ? -16.539 -14.569 -13.999 1 93.93 964 HIS B N 1
ATOM 18363 C CA . HIS B 1 964 ? -16.646 -15.823 -13.261 1 93.93 964 HIS B CA 1
ATOM 18364 C C . HIS B 1 964 ? -16.224 -17.008 -14.124 1 93.93 964 HIS B C 1
ATOM 18366 O O . HIS B 1 964 ? -16.127 -16.887 -15.347 1 93.93 964 HIS B O 1
ATOM 18372 N N . ALA B 1 965 ? -15.788 -18.091 -13.503 1 96.05 965 ALA B N 1
ATOM 18373 C CA . ALA B 1 965 ? -15.35 -19.288 -14.214 1 96.05 965 ALA B CA 1
ATOM 18374 C C . ALA B 1 965 ? -15.926 -20.548 -13.574 1 96.05 965 ALA B C 1
ATOM 18376 O O . ALA B 1 965 ? -15.92 -20.687 -12.349 1 96.05 965 ALA B O 1
ATOM 18377 N N . ILE B 1 966 ? -16.527 -21.431 -14.361 1 97.67 966 ILE B N 1
ATOM 18378 C CA . ILE B 1 966 ? -17.094 -22.692 -13.894 1 97.67 966 ILE B CA 1
ATOM 18379 C C . ILE B 1 966 ? -16.764 -23.805 -14.886 1 97.67 966 ILE B C 1
ATOM 18381 O O . ILE B 1 966 ? -15.833 -23.678 -15.685 1 97.67 966 ILE B O 1
ATOM 18385 N N . VAL B 1 967 ? -17.414 -25.006 -14.738 1 97.4 967 VAL B N 1
ATOM 18386 C CA . VAL B 1 967 ? -17.145 -26.16 -15.59 1 97.4 967 VAL B CA 1
ATOM 18387 C C . VAL B 1 967 ? -18.441 -26.632 -16.245 1 97.4 967 VAL B C 1
ATOM 18389 O O . VAL B 1 967 ? -19.505 -26.605 -15.622 1 97.4 967 VAL B O 1
ATOM 18392 N N . ALA B 1 968 ? -18.385 -26.954 -17.482 1 97.33 968 ALA B N 1
ATOM 18393 C CA . ALA B 1 968 ? -19.515 -27.526 -18.211 1 97.33 968 ALA B CA 1
ATOM 18394 C C . ALA B 1 968 ? -19.19 -28.931 -18.71 1 97.33 968 ALA B C 1
ATOM 18396 O O . ALA B 1 968 ? -18.069 -29.197 -19.15 1 97.33 968 ALA B O 1
ATOM 18397 N N . LEU B 1 969 ? -20.106 -29.848 -18.533 1 95.68 969 LEU B N 1
ATOM 18398 C CA . LEU B 1 969 ? -19.939 -31.199 -19.058 1 95.68 969 LEU B CA 1
ATOM 18399 C C . LEU B 1 969 ? -21.109 -31.58 -19.959 1 95.68 969 LEU B C 1
ATOM 18401 O O . LEU B 1 969 ? -22.253 -31.207 -19.69 1 95.68 969 LEU B O 1
ATOM 18405 N N . PRO B 1 970 ? -20.793 -32.257 -21.024 1 92.59 970 PRO B N 1
ATOM 18406 C CA . PRO B 1 970 ? -21.897 -32.766 -21.842 1 92.59 970 PRO B CA 1
ATOM 18407 C C . PRO B 1 970 ? -22.825 -33.698 -21.067 1 92.59 970 PRO B C 1
ATOM 18409 O O . PRO B 1 970 ? -22.358 -34.61 -20.381 1 92.59 970 PRO B O 1
ATOM 18412 N N . TYR B 1 971 ? -24.121 -33.296 -21.005 1 88.23 971 TYR B N 1
ATOM 18413 C CA . TYR B 1 971 ? -25.109 -34.063 -20.255 1 88.23 971 TYR B CA 1
ATOM 18414 C C . TYR B 1 971 ? -26.447 -34.09 -20.983 1 88.23 971 TYR B C 1
ATOM 18416 O O . TYR B 1 971 ? -27.103 -33.056 -21.128 1 88.23 971 TYR B O 1
ATOM 18424 N N . LYS B 1 972 ? -27.109 -35.187 -21.324 1 81.24 972 LYS B N 1
ATOM 18425 C CA . LYS B 1 972 ? -28.415 -35.378 -21.949 1 81.24 972 LYS B CA 1
ATOM 18426 C C . LYS B 1 972 ? -28.645 -34.361 -23.063 1 81.24 972 LYS B C 1
ATOM 18428 O O . LYS B 1 972 ? -29.67 -33.676 -23.083 1 81.24 972 LYS B O 1
ATOM 18433 N N . ASN B 1 973 ? -27.973 -34.19 -24.097 1 81.31 973 ASN B N 1
ATOM 18434 C CA . ASN B 1 973 ? -28.035 -33.356 -25.292 1 81.31 973 ASN B CA 1
ATOM 18435 C C . ASN B 1 973 ? -27.813 -31.883 -24.961 1 81.31 973 ASN B C 1
ATOM 18437 O O . ASN B 1 973 ? -28.237 -31.003 -25.712 1 81.31 973 ASN B O 1
ATOM 18441 N N . SER B 1 974 ? -27.428 -31.648 -23.779 1 88.83 974 SER B N 1
ATOM 18442 C CA . SER B 1 974 ? -27.086 -30.292 -23.363 1 88.83 974 SER B CA 1
ATOM 18443 C C . SER B 1 974 ? -25.854 -30.282 -22.464 1 88.83 974 SER B C 1
ATOM 18445 O O . SER B 1 974 ? -25.03 -31.197 -22.522 1 88.83 974 SER B O 1
ATOM 18447 N N . TYR B 1 975 ? -25.657 -29.198 -21.79 1 94.27 975 TYR B N 1
ATOM 18448 C CA . TYR B 1 975 ? -24.512 -29.096 -20.891 1 94.27 975 TYR B CA 1
ATOM 18449 C C . TYR B 1 975 ? -24.967 -28.949 -19.444 1 94.27 975 TYR B C 1
ATOM 18451 O O . TYR B 1 975 ? -25.963 -28.277 -19.165 1 94.27 975 TYR B O 1
ATOM 18459 N N . LEU B 1 976 ? -24.361 -29.744 -18.607 1 95.04 976 LEU B N 1
ATOM 18460 C CA . LEU B 1 976 ? -24.487 -29.576 -17.164 1 95.04 976 LEU B CA 1
ATOM 18461 C C . LEU B 1 976 ? -23.408 -28.641 -16.629 1 95.04 976 LEU B C 1
ATOM 18463 O O . LEU B 1 976 ? -22.221 -28.841 -16.894 1 95.04 976 LEU B O 1
ATOM 18467 N N . PHE B 1 977 ? -23.83 -27.648 -15.96 1 96.62 977 PHE B N 1
ATOM 18468 C CA . PHE B 1 977 ? -22.891 -26.663 -15.437 1 96.62 977 PHE B CA 1
ATOM 18469 C C . PHE B 1 977 ? -22.6 -26.921 -13.964 1 96.62 977 PHE B C 1
ATOM 18471 O O . PHE B 1 977 ? -23.511 -27.22 -13.189 1 96.62 977 PHE B O 1
ATOM 18478 N N . LEU B 1 978 ? -21.354 -26.884 -13.61 1 96.44 978 LEU B N 1
ATOM 18479 C CA . LEU B 1 978 ? -20.911 -27.087 -12.235 1 96.44 978 LEU B CA 1
ATOM 18480 C C . LEU B 1 978 ? -20.114 -25.886 -11.737 1 96.44 978 LEU B C 1
ATOM 18482 O O . LEU B 1 978 ? -19.082 -25.538 -12.315 1 96.44 978 LEU B O 1
ATOM 18486 N N . ASP B 1 979 ? -20.578 -25.302 -10.688 1 96.01 979 ASP B N 1
ATOM 18487 C CA . ASP B 1 979 ? -19.86 -24.205 -10.047 1 96.01 979 ASP B CA 1
ATOM 18488 C C . ASP B 1 979 ? -19.109 -24.688 -8.809 1 96.01 979 ASP B C 1
ATOM 18490 O O . ASP B 1 979 ? -19.718 -24.945 -7.768 1 96.01 979 ASP B O 1
ATOM 18494 N N . GLY B 1 980 ? -17.832 -24.74 -8.92 1 92.81 980 GLY B N 1
ATOM 18495 C CA . GLY B 1 980 ? -17.008 -25.231 -7.827 1 92.81 980 GLY B CA 1
ATOM 18496 C C . GLY B 1 980 ? -17.03 -24.327 -6.61 1 92.81 980 GLY B C 1
ATOM 18497 O O . GLY B 1 980 ? -16.62 -24.732 -5.521 1 92.81 980 GLY B O 1
ATOM 18498 N N . THR B 1 981 ? -17.524 -23.102 -6.69 1 90.38 981 THR B N 1
ATOM 18499 C CA . THR B 1 981 ? -17.524 -22.144 -5.59 1 90.38 981 THR B CA 1
ATOM 18500 C C . THR B 1 981 ? -18.805 -22.261 -4.77 1 90.38 981 THR B C 1
ATOM 18502 O O . THR B 1 981 ? -18.932 -21.638 -3.714 1 90.38 981 THR B O 1
ATOM 18505 N N . ALA B 1 982 ? -19.79 -23.022 -5.237 1 89.37 982 ALA B N 1
ATOM 18506 C CA . ALA B 1 982 ? -21.117 -23.122 -4.634 1 89.37 982 ALA B CA 1
ATOM 18507 C C . ALA B 1 982 ? -21.138 -24.171 -3.527 1 89.37 982 ALA B C 1
ATOM 18509 O O . ALA B 1 982 ? -21.652 -25.276 -3.72 1 89.37 982 ALA B O 1
ATOM 18510 N N . GLU B 1 983 ? -20.777 -23.911 -2.399 1 84.37 983 GLU B N 1
ATOM 18511 C CA . GLU B 1 983 ? -20.599 -24.858 -1.302 1 84.37 983 GLU B CA 1
ATOM 18512 C C . GLU B 1 983 ? -21.937 -25.428 -0.842 1 84.37 983 GLU B C 1
ATOM 18514 O O . GLU B 1 983 ? -22.017 -26.588 -0.434 1 84.37 983 GLU B O 1
ATOM 18519 N N . ASP B 1 984 ? -23.057 -24.708 -0.947 1 85.64 984 ASP B N 1
ATOM 18520 C CA . ASP B 1 984 ? -24.336 -25.152 -0.402 1 85.64 984 ASP B CA 1
ATOM 18521 C C . ASP B 1 984 ? -25.342 -25.429 -1.517 1 85.64 984 ASP B C 1
ATOM 18523 O O . ASP B 1 984 ? -26.548 -25.49 -1.271 1 85.64 984 ASP B O 1
ATOM 18527 N N . VAL B 1 985 ? -24.842 -25.634 -2.704 1 89.92 985 VAL B N 1
ATOM 18528 C CA . VAL B 1 985 ? -25.702 -25.9 -3.853 1 89.92 985 VAL B CA 1
ATOM 18529 C C . VAL B 1 985 ? -25.552 -27.357 -4.285 1 89.92 985 VAL B C 1
ATOM 18531 O O . VAL B 1 985 ? -24.434 -27.848 -4.457 1 89.92 985 VAL B O 1
ATOM 18534 N N . PRO B 1 986 ? -26.628 -28.078 -4.387 1 90.86 986 PRO B N 1
ATOM 18535 C CA . PRO B 1 986 ? -26.567 -29.49 -4.772 1 90.86 986 PRO B CA 1
ATOM 18536 C C . PRO B 1 986 ? -26.127 -29.688 -6.221 1 90.86 986 PRO B C 1
ATOM 18538 O O . PRO B 1 986 ? -26.227 -28.763 -7.032 1 90.86 986 PRO B O 1
ATOM 18541 N N . PHE B 1 987 ? -25.716 -30.913 -6.506 1 91.18 987 PHE B N 1
ATOM 18542 C CA . PHE B 1 987 ? -25.323 -31.312 -7.852 1 91.18 987 PHE B CA 1
ATOM 18543 C C . PHE B 1 987 ? -26.478 -31.131 -8.829 1 91.18 987 PHE B C 1
ATOM 18545 O O . PHE B 1 987 ? -27.619 -31.484 -8.522 1 91.18 987 PHE B O 1
ATOM 18552 N N . GLY B 1 988 ? -26.21 -30.482 -9.903 1 87.51 988 GLY B N 1
ATOM 18553 C CA . GLY B 1 988 ? -27.231 -30.275 -10.918 1 87.51 988 GLY B CA 1
ATOM 18554 C C . GLY B 1 988 ? -27.792 -28.865 -10.92 1 87.51 988 GLY B C 1
ATOM 18555 O O . GLY B 1 988 ? -28.473 -28.465 -11.866 1 87.51 988 GLY B O 1
ATOM 18556 N N . GLU B 1 989 ? -27.47 -28.097 -9.858 1 90.47 989 GLU B N 1
ATOM 18557 C CA . GLU B 1 989 ? -27.897 -26.704 -9.762 1 90.47 989 GLU B CA 1
ATOM 18558 C C . GLU B 1 989 ? -26.698 -25.761 -9.725 1 90.47 989 GLU B C 1
ATOM 18560 O O . GLU B 1 989 ? -25.567 -26.195 -9.498 1 90.47 989 GLU B O 1
ATOM 18565 N N . VAL B 1 990 ? -27.01 -24.507 -10.096 1 92.56 990 VAL B N 1
ATOM 18566 C CA . VAL B 1 990 ? -26.001 -23.458 -10 1 92.56 990 VAL B CA 1
ATOM 18567 C C . VAL B 1 990 ? -26.525 -22.314 -9.135 1 92.56 990 VAL B C 1
ATOM 18569 O O . VAL B 1 990 ? -27.736 -22.173 -8.948 1 92.56 990 VAL B O 1
ATOM 18572 N N . PRO B 1 991 ? -25.668 -21.553 -8.532 1 92.24 991 PRO B N 1
ATOM 18573 C CA . PRO B 1 991 ? -26.114 -20.417 -7.721 1 92.24 991 PRO B CA 1
ATOM 18574 C C . PRO B 1 991 ? -26.922 -19.4 -8.525 1 92.24 991 PRO B C 1
ATOM 18576 O O . PRO B 1 991 ? -26.883 -19.411 -9.758 1 92.24 991 PRO B O 1
ATOM 18579 N N . MET B 1 992 ? -27.533 -18.534 -7.839 1 91.01 992 MET B N 1
ATOM 18580 C CA . MET B 1 992 ? -28.441 -17.555 -8.43 1 91.01 992 MET B CA 1
ATOM 18581 C C . MET B 1 992 ? -27.704 -16.656 -9.417 1 91.01 992 MET B C 1
ATOM 18583 O O . MET B 1 992 ? -28.245 -16.306 -10.468 1 91.01 992 MET B O 1
ATOM 18587 N N . MET B 1 993 ? -26.53 -16.275 -9.194 1 91.2 993 MET B N 1
ATOM 18588 C CA . MET B 1 993 ? -25.79 -15.335 -10.031 1 91.2 993 MET B CA 1
ATOM 18589 C C . MET B 1 993 ? -25.458 -15.957 -11.384 1 91.2 993 MET B C 1
ATOM 18591 O O . MET B 1 993 ? -25.26 -15.242 -12.368 1 91.2 993 MET B O 1
ATOM 18595 N N . ASP B 1 994 ? -25.43 -17.28 -11.426 1 95.12 994 ASP B N 1
ATOM 18596 C CA . ASP B 1 994 ? -25.051 -17.984 -12.647 1 95.12 994 ASP B CA 1
ATOM 18597 C C . ASP B 1 994 ? -26.277 -18.302 -13.5 1 95.12 994 ASP B C 1
ATOM 18599 O O . ASP B 1 994 ? -26.156 -18.55 -14.702 1 95.12 994 ASP B O 1
ATOM 18603 N N . GLN B 1 995 ? -27.463 -18.284 -12.908 1 94.39 995 GLN B N 1
ATOM 18604 C CA . GLN B 1 995 ? -28.665 -18.693 -13.627 1 94.39 995 GLN B CA 1
ATOM 18605 C C . GLN B 1 995 ? -29.072 -17.645 -14.659 1 94.39 995 GLN B C 1
ATOM 18607 O O . GLN B 1 995 ? -29.179 -16.459 -14.338 1 94.39 995 GLN B O 1
ATOM 18612 N N . GLY B 1 996 ? -29.271 -18.085 -15.832 1 92.37 996 GLY B N 1
ATOM 18613 C CA . GLY B 1 996 ? -29.66 -17.184 -16.905 1 92.37 996 GLY B CA 1
ATOM 18614 C C . GLY B 1 996 ? -28.505 -16.357 -17.439 1 92.37 996 GLY B C 1
ATOM 18615 O O . GLY B 1 996 ? -28.695 -15.503 -18.307 1 92.37 996 GLY B O 1
ATOM 18616 N N . ALA B 1 997 ? -27.308 -16.585 -16.977 1 94.33 997 ALA B N 1
ATOM 18617 C CA . ALA B 1 997 ? -26.133 -15.805 -17.356 1 94.33 997 ALA B CA 1
ATOM 18618 C C . ALA B 1 997 ? -25.566 -16.28 -18.69 1 94.33 997 ALA B C 1
ATOM 18620 O O . ALA B 1 997 ? -25.766 -17.432 -19.082 1 94.33 997 ALA B O 1
ATOM 18621 N N . ASP B 1 998 ? -24.909 -15.392 -19.377 1 94.81 998 ASP B N 1
ATOM 18622 C CA . ASP B 1 998 ? -24.187 -15.737 -20.598 1 94.81 998 ASP B CA 1
ATOM 18623 C C . ASP B 1 998 ? -22.879 -16.457 -20.279 1 94.81 998 ASP B C 1
ATOM 18625 O O . ASP B 1 998 ? -22.198 -16.117 -19.309 1 94.81 998 ASP B O 1
ATOM 18629 N N . ALA B 1 999 ? -22.651 -17.505 -21.034 1 96.08 999 ALA B N 1
ATOM 18630 C CA . ALA B 1 999 ? -21.436 -18.278 -20.792 1 96.08 999 ALA B CA 1
ATOM 18631 C C . ALA B 1 999 ? -20.728 -18.611 -22.103 1 96.08 999 ALA B C 1
ATOM 18633 O O . ALA B 1 999 ? -21.371 -18.737 -23.148 1 96.08 999 ALA B O 1
ATOM 18634 N N . MET B 1 1000 ? -19.467 -18.628 -22.094 1 97.24 1000 MET B N 1
ATOM 18635 C CA . MET B 1 1000 ? -18.638 -19.1 -23.199 1 97.24 1000 MET B CA 1
ATOM 18636 C C . MET B 1 1000 ? -17.902 -20.38 -22.819 1 97.24 1000 MET B C 1
ATOM 18638 O O . MET B 1 1000 ? -17.015 -20.361 -21.963 1 97.24 1000 MET B O 1
ATOM 18642 N N . ILE B 1 1001 ? -18.271 -21.488 -23.427 1 97.18 1001 ILE B N 1
ATOM 18643 C CA . ILE B 1 1001 ? -17.583 -22.759 -23.232 1 97.18 1001 ILE B CA 1
ATOM 18644 C C . ILE B 1 1001 ? -16.375 -22.841 -24.163 1 97.18 1001 ILE B C 1
ATOM 18646 O O . ILE B 1 1001 ? -16.492 -22.588 -25.364 1 97.18 1001 ILE B O 1
ATOM 18650 N N . ILE B 1 1002 ? -15.297 -23.102 -23.664 1 96.22 1002 ILE B N 1
ATOM 18651 C CA . ILE B 1 1002 ? -14.083 -23.201 -24.466 1 96.22 1002 ILE B CA 1
ATOM 18652 C C . ILE B 1 1002 ? -13.819 -24.661 -24.824 1 96.22 1002 ILE B C 1
ATOM 18654 O O . ILE B 1 1002 ? -13.351 -25.438 -23.988 1 96.22 1002 ILE B O 1
ATOM 18658 N N . ILE B 1 1003 ? -14.07 -25.024 -25.99 1 94.7 1003 ILE B N 1
ATOM 18659 C CA . ILE B 1 1003 ? -13.873 -26.383 -26.483 1 94.7 1003 ILE B CA 1
ATOM 18660 C C . ILE B 1 1003 ? -12.644 -26.431 -27.387 1 94.7 1003 ILE B C 1
ATOM 18662 O O . ILE B 1 1003 ? -12.702 -26.017 -28.548 1 94.7 1003 ILE B O 1
ATOM 18666 N N . ASP B 1 1004 ? -11.583 -26.906 -26.841 1 87.68 1004 ASP B N 1
ATOM 18667 C CA . ASP B 1 1004 ? -10.333 -27.041 -27.582 1 87.68 1004 ASP B CA 1
ATOM 18668 C C . ASP B 1 1004 ? -9.912 -25.708 -28.197 1 87.68 1004 ASP B C 1
ATOM 18670 O O . ASP B 1 1004 ? -9.617 -25.636 -29.391 1 87.68 1004 ASP B O 1
ATOM 18674 N N . GLY B 1 1005 ? -10.097 -24.726 -27.406 1 87.96 1005 GLY B N 1
ATOM 18675 C CA . GLY B 1 1005 ? -9.648 -23.402 -27.809 1 87.96 1005 GLY B CA 1
ATOM 18676 C C . GLY B 1 1005 ? -10.687 -22.638 -28.608 1 87.96 1005 GLY B C 1
ATOM 18677 O O . GLY B 1 1005 ? -10.445 -21.503 -29.025 1 87.96 1005 GLY B O 1
ATOM 18678 N N . LYS B 1 1006 ? -11.803 -23.148 -28.861 1 94.17 1006 LYS B N 1
ATOM 18679 C CA . LYS B 1 1006 ? -12.868 -22.481 -29.605 1 94.17 1006 LYS B CA 1
ATOM 18680 C C . LYS B 1 1006 ? -14.029 -22.106 -28.687 1 94.17 1006 LYS B C 1
ATOM 18682 O O . LYS B 1 1006 ? -14.372 -22.859 -27.774 1 94.17 1006 LYS B O 1
ATOM 18687 N N . PRO B 1 1007 ? -14.605 -20.959 -29.039 1 95.96 1007 PRO B N 1
ATOM 18688 C CA . PRO B 1 1007 ? -15.688 -20.497 -28.168 1 95.96 1007 PRO B CA 1
ATOM 18689 C C . PRO B 1 1007 ? -17.05 -21.059 -28.57 1 95.96 1007 PRO B C 1
ATOM 18691 O O . PRO B 1 1007 ? -17.337 -21.197 -29.762 1 95.96 1007 PRO B O 1
ATOM 18694 N N . LEU B 1 1008 ? -17.859 -21.527 -27.69 1 96.16 1008 LEU B N 1
ATOM 18695 C CA . LEU B 1 1008 ? -19.277 -21.84 -27.833 1 96.16 1008 LEU B CA 1
ATOM 18696 C C . LEU B 1 1008 ? -20.115 -21.025 -26.853 1 96.16 1008 LEU B C 1
ATOM 18698 O O . LEU B 1 1008 ? -20.034 -21.231 -25.64 1 96.16 1008 LEU B O 1
ATOM 18702 N N . PHE B 1 1009 ? -20.911 -20.118 -27.418 1 95.82 1009 PHE B N 1
ATOM 18703 C CA . PHE B 1 1009 ? -21.721 -19.253 -26.569 1 95.82 1009 PHE B CA 1
ATOM 18704 C C . PHE B 1 1009 ? -23.042 -19.925 -26.216 1 95.82 1009 PHE B C 1
ATOM 18706 O O . PHE B 1 1009 ? -23.653 -20.586 -27.058 1 95.82 1009 PHE B O 1
ATOM 18713 N N . THR B 1 1010 ? -23.327 -19.835 -24.945 1 94.01 1010 THR B N 1
ATOM 18714 C CA . THR B 1 1010 ? -24.597 -20.379 -24.476 1 94.01 1010 THR B CA 1
ATOM 18715 C C . THR B 1 1010 ? -25.109 -19.595 -23.272 1 94.01 1010 THR B C 1
ATOM 18717 O O . THR B 1 1010 ? -24.444 -18.672 -22.796 1 94.01 1010 THR B O 1
ATOM 18720 N N . LYS B 1 1011 ? -26.338 -19.878 -22.865 1 93.48 1011 LYS B N 1
ATOM 18721 C CA . LYS B 1 1011 ? -26.921 -19.344 -21.638 1 93.48 1011 LYS B CA 1
ATOM 18722 C C . LYS B 1 1011 ? -27.128 -20.446 -20.603 1 93.48 1011 LYS B C 1
ATOM 18724 O O . LYS B 1 1011 ? -27.572 -21.545 -20.939 1 93.48 1011 LYS B O 1
ATOM 18729 N N . ILE B 1 1012 ? -26.765 -20.222 -19.429 1 95.11 1012 ILE B N 1
ATOM 18730 C CA . ILE B 1 1012 ? -27.013 -21.177 -18.355 1 95.11 1012 ILE B CA 1
ATOM 18731 C C . ILE B 1 1012 ? -28.505 -21.213 -18.031 1 95.11 1012 ILE B C 1
ATOM 18733 O O . ILE B 1 1012 ? -29.135 -20.167 -17.862 1 95.11 1012 ILE B O 1
ATOM 18737 N N . PRO B 1 1013 ? -29.081 -22.311 -17.954 1 91.55 1013 PRO B N 1
ATOM 18738 C CA . PRO B 1 1013 ? -30.526 -22.418 -17.736 1 91.55 1013 PRO B CA 1
ATOM 18739 C C . PRO B 1 1013 ? -30.97 -21.8 -16.412 1 91.55 1013 PRO B C 1
ATOM 18741 O O . PRO B 1 1013 ? -30.249 -21.882 -15.415 1 91.55 1013 PRO B O 1
ATOM 18744 N N . MET B 1 1014 ? -32.159 -21.223 -16.404 1 92.08 1014 MET B N 1
ATOM 18745 C CA . MET B 1 1014 ? -32.796 -20.701 -15.198 1 92.08 1014 MET B CA 1
ATOM 18746 C C . MET B 1 1014 ? -33.659 -21.768 -14.533 1 92.08 1014 MET B C 1
ATOM 18748 O O . MET B 1 1014 ? -34.302 -22.567 -15.217 1 92.08 1014 MET B O 1
ATOM 18752 N N . SER B 1 1015 ? -33.672 -21.764 -13.255 1 92.03 1015 SER B N 1
ATOM 18753 C CA . SER B 1 1015 ? -34.539 -22.7 -12.546 1 92.03 1015 SER B CA 1
ATOM 18754 C C . SER B 1 1015 ? -36.009 -22.347 -12.74 1 92.03 1015 SER B C 1
ATOM 18756 O O . SER B 1 1015 ? -36.341 -21.206 -13.069 1 92.03 1015 SER B O 1
ATOM 18758 N N . LYS B 1 1016 ? -36.849 -23.35 -12.558 1 93.91 1016 LYS B N 1
ATOM 18759 C CA . LYS B 1 1016 ? -38.296 -23.152 -12.577 1 93.91 1016 LYS B CA 1
ATOM 18760 C C . LYS B 1 1016 ? -38.816 -22.76 -11.197 1 93.91 1016 LYS B C 1
ATOM 18762 O O . LYS B 1 1016 ? -38.143 -22.982 -10.188 1 93.91 1016 LYS B O 1
ATOM 18767 N N . PRO B 1 1017 ? -39.978 -22.182 -11.151 1 95.92 1017 PRO B N 1
ATOM 18768 C CA . PRO B 1 1017 ? -40.527 -21.797 -9.848 1 95.92 1017 PRO B CA 1
ATOM 18769 C C . PRO B 1 1017 ? -40.625 -22.973 -8.879 1 95.92 1017 PRO B C 1
ATOM 18771 O O . PRO B 1 1017 ? -40.359 -22.817 -7.684 1 95.92 1017 PRO B O 1
ATOM 18774 N N . GLU B 1 1018 ? -40.866 -24.198 -9.413 1 94.3 1018 GLU B N 1
ATOM 18775 C CA . GLU B 1 1018 ? -41.058 -25.384 -8.584 1 94.3 1018 GLU B CA 1
ATOM 18776 C C . GLU B 1 1018 ? -39.745 -25.829 -7.946 1 94.3 1018 GLU B C 1
ATOM 18778 O O . GLU B 1 1018 ? -39.748 -26.525 -6.928 1 94.3 1018 GLU B O 1
ATOM 18783 N N . ASP B 1 1019 ? -38.697 -25.41 -8.606 1 93.58 1019 ASP B N 1
ATOM 18784 C CA . ASP B 1 1019 ? -37.385 -25.78 -8.084 1 93.58 1019 ASP B CA 1
ATOM 18785 C C . ASP B 1 1019 ? -37.041 -24.965 -6.839 1 93.58 1019 ASP B C 1
ATOM 18787 O O . ASP B 1 1019 ? -36.224 -25.391 -6.019 1 93.58 1019 ASP B O 1
ATOM 18791 N N . ASN B 1 1020 ? -37.607 -23.797 -6.776 1 95.75 1020 ASN B N 1
ATOM 18792 C CA . ASN B 1 1020 ? -37.451 -22.926 -5.616 1 95.75 1020 ASN B CA 1
ATOM 18793 C C . ASN B 1 1020 ? -38.732 -22.856 -4.79 1 95.75 1020 ASN B C 1
ATOM 18795 O O . ASN B 1 1020 ? -39.537 -21.94 -4.963 1 95.75 1020 ASN B O 1
ATOM 18799 N N . LEU B 1 1021 ? -38.835 -23.792 -3.898 1 96.39 1021 LEU B N 1
ATOM 18800 C CA . LEU B 1 1021 ? -40.09 -23.976 -3.177 1 96.39 1021 LEU B CA 1
ATOM 18801 C C . LEU B 1 1021 ? -39.926 -23.628 -1.702 1 96.39 1021 LEU B C 1
ATOM 18803 O O . LEU B 1 1021 ? -38.928 -23.999 -1.079 1 96.39 1021 LEU B O 1
ATOM 18807 N N . ARG B 1 1022 ? -40.804 -22.871 -1.229 1 96.34 1022 ARG B N 1
ATOM 18808 C CA . ARG B 1 1022 ? -41.025 -22.667 0.199 1 96.34 1022 ARG B CA 1
ATOM 18809 C C . ARG B 1 1022 ? -42.436 -23.084 0.6 1 96.34 1022 ARG B C 1
ATOM 18811 O O . ARG B 1 1022 ? -43.411 -22.42 0.242 1 96.34 1022 ARG B O 1
ATOM 18818 N N . ARG B 1 1023 ? -42.598 -24.234 1.276 1 97.19 1023 ARG B N 1
ATOM 18819 C CA . ARG B 1 1023 ? -43.895 -24.805 1.626 1 97.19 1023 ARG B CA 1
ATOM 18820 C C . ARG B 1 1023 ? -44.067 -24.888 3.139 1 97.19 1023 ARG B C 1
ATOM 18822 O O . ARG B 1 1023 ? -43.159 -25.325 3.849 1 97.19 1023 ARG B O 1
ATOM 18829 N N . TYR B 1 1024 ? -45.168 -24.457 3.579 1 97.33 1024 TYR B N 1
ATOM 18830 C CA . TYR B 1 1024 ? -45.554 -24.539 4.984 1 97.33 1024 TYR B CA 1
ATOM 18831 C C . TYR B 1 1024 ? -46.76 -25.452 5.166 1 97.33 1024 TYR B C 1
ATOM 18833 O O . TYR B 1 1024 ? -47.831 -25.194 4.611 1 97.33 1024 TYR B O 1
ATOM 18841 N N . ASP B 1 1025 ? -46.607 -26.566 5.842 1 97.1 1025 ASP B N 1
ATOM 18842 C CA . ASP B 1 1025 ? -47.715 -27.406 6.288 1 97.1 1025 ASP B CA 1
ATOM 18843 C C . ASP B 1 1025 ? -48 -27.198 7.773 1 97.1 1025 ASP B C 1
ATOM 18845 O O . ASP B 1 1025 ? -47.161 -27.509 8.621 1 97.1 1025 ASP B O 1
ATOM 18849 N N . ILE B 1 1026 ? -49.133 -26.684 8.021 1 96.54 1026 ILE B N 1
ATOM 18850 C CA . ILE B 1 1026 ? -49.431 -26.263 9.385 1 96.54 1026 ILE B CA 1
ATOM 18851 C C . ILE B 1 1026 ? -50.652 -27.019 9.904 1 96.54 1026 ILE B C 1
ATOM 18853 O O . ILE B 1 1026 ? -51.667 -27.121 9.211 1 96.54 1026 ILE B O 1
ATOM 18857 N N . GLU B 1 1027 ? -50.559 -27.647 11.055 1 95.31 1027 GLU B N 1
ATOM 18858 C CA . GLU B 1 1027 ? -51.676 -28.229 11.793 1 95.31 1027 GLU B CA 1
ATOM 18859 C C . GLU B 1 1027 ? -51.957 -27.451 13.075 1 95.31 1027 GLU B C 1
ATOM 18861 O O . GLU B 1 1027 ? -51.082 -27.322 13.933 1 95.31 1027 GLU B O 1
ATOM 18866 N N . ILE B 1 1028 ? -53.132 -26.935 13.13 1 93 1028 ILE B N 1
ATOM 18867 C CA . ILE B 1 1028 ? -53.508 -26.119 14.279 1 93 1028 ILE B CA 1
ATOM 18868 C C . ILE B 1 1028 ? -54.596 -26.829 15.082 1 93 1028 ILE B C 1
ATOM 18870 O O . ILE B 1 1028 ? -55.59 -27.293 14.517 1 93 1028 ILE B O 1
ATOM 18874 N N . ASN B 1 1029 ? -54.296 -26.981 16.361 1 88.93 1029 ASN B N 1
ATOM 18875 C CA . ASN B 1 1029 ? -55.282 -27.476 17.315 1 88.93 1029 ASN B CA 1
ATOM 18876 C C . ASN B 1 1029 ? -55.643 -26.415 18.35 1 88.93 1029 ASN B C 1
ATOM 18878 O O . ASN B 1 1029 ? -54.76 -25.763 18.911 1 88.93 1029 ASN B O 1
ATOM 18882 N N . ILE B 1 1030 ? -56.966 -26.202 18.493 1 85.46 1030 ILE B N 1
ATOM 18883 C CA . ILE B 1 1030 ? -57.425 -25.236 19.485 1 85.46 1030 ILE B CA 1
ATOM 18884 C C . ILE B 1 1030 ? -57.95 -25.971 20.716 1 85.46 1030 ILE B C 1
ATOM 18886 O O . ILE B 1 1030 ? -58.921 -26.728 20.629 1 85.46 1030 ILE B O 1
ATOM 18890 N N . GLU B 1 1031 ? -57.13 -25.878 21.823 1 77.41 1031 GLU B N 1
ATOM 18891 C CA . GLU B 1 1031 ? -57.524 -26.522 23.073 1 77.41 1031 GLU B CA 1
ATOM 18892 C C . GLU B 1 1031 ? -57.506 -25.532 24.234 1 77.41 1031 GLU B C 1
ATOM 18894 O O . GLU B 1 1031 ? -56.494 -24.872 24.478 1 77.41 1031 GLU B O 1
ATOM 18899 N N . ASP B 1 1032 ? -58.541 -25.502 25.078 1 71.79 1032 ASP B N 1
ATOM 18900 C CA . ASP B 1 1032 ? -58.641 -24.719 26.306 1 71.79 1032 ASP B CA 1
ATOM 18901 C C . ASP B 1 1032 ? -58.186 -23.28 26.078 1 71.79 1032 ASP B C 1
ATOM 18903 O O . ASP B 1 1032 ? -57.39 -22.745 26.852 1 71.79 1032 ASP B O 1
ATOM 18907 N N . GLY B 1 1033 ? -58.561 -22.746 24.92 1 69.54 1033 GLY B N 1
ATOM 18908 C CA . GLY B 1 1033 ? -58.263 -21.348 24.652 1 69.54 1033 GLY B CA 1
ATOM 18909 C C . GLY B 1 1033 ? -56.871 -21.133 24.087 1 69.54 1033 GLY B C 1
ATOM 18910 O O . GLY B 1 1033 ? -56.476 -19.998 23.812 1 69.54 1033 GLY B O 1
ATOM 18911 N N . LYS B 1 1034 ? -56.062 -22.198 23.974 1 80.1 1034 LYS B N 1
ATOM 18912 C CA . LYS B 1 1034 ? -54.71 -22.097 23.433 1 80.1 1034 LYS B CA 1
ATOM 18913 C C . LYS B 1 1034 ? -54.635 -22.684 22.026 1 80.1 1034 LYS B C 1
ATOM 18915 O O . LYS B 1 1034 ? -55.362 -23.625 21.701 1 80.1 1034 LYS B O 1
ATOM 18920 N N . LEU B 1 1035 ? -53.755 -22.001 21.31 1 87.27 1035 LEU B N 1
ATOM 18921 C CA . LEU B 1 1035 ? -53.481 -22.512 19.971 1 87.27 1035 LEU B CA 1
ATOM 18922 C C . LEU B 1 1035 ? -52.2 -23.339 19.957 1 87.27 1035 LEU B C 1
ATOM 18924 O O . LEU B 1 1035 ? -51.151 -22.875 20.41 1 87.27 1035 LEU B O 1
ATOM 18928 N N . LEU B 1 1036 ? -52.356 -24.617 19.746 1 91.42 1036 LEU B N 1
ATOM 18929 C CA . LEU B 1 1036 ? -51.21 -25.493 19.53 1 91.42 1036 LEU B CA 1
ATOM 18930 C C . LEU B 1 1036 ? -51.01 -25.77 18.044 1 91.42 1036 LEU B C 1
ATOM 18932 O O . LEU B 1 1036 ? -51.964 -26.095 17.334 1 91.42 1036 LEU B O 1
ATOM 18936 N N . ALA B 1 1037 ? -49.791 -25.549 17.653 1 93.7 1037 ALA B N 1
ATOM 18937 C CA . ALA B 1 1037 ? -49.587 -25.71 16.215 1 93.7 1037 ALA B CA 1
ATOM 18938 C C . ALA B 1 1037 ? -48.276 -26.434 15.925 1 93.7 1037 ALA B C 1
ATOM 18940 O O . ALA B 1 1037 ? -47.339 -26.379 16.725 1 93.7 1037 ALA B O 1
ATOM 18941 N N . GLU B 1 1038 ? -48.266 -27.147 14.87 1 95.65 1038 GLU B N 1
ATOM 18942 C CA . GLU B 1 1038 ? -47.082 -27.775 14.292 1 95.65 1038 GLU B CA 1
ATOM 18943 C C . GLU B 1 1038 ? -46.871 -27.33 12.847 1 95.65 1038 GLU B C 1
ATOM 18945 O O . GLU B 1 1038 ? -47.813 -27.317 12.052 1 95.65 1038 GLU B O 1
ATOM 18950 N N . VAL B 1 1039 ? -45.721 -26.827 12.628 1 96.33 1039 VAL B N 1
ATOM 18951 C CA . VAL B 1 1039 ? -45.394 -26.331 11.295 1 96.33 1039 VAL B CA 1
ATOM 18952 C C . VAL B 1 1039 ? -44.252 -27.154 10.703 1 96.33 1039 VAL B C 1
ATOM 18954 O O . VAL B 1 1039 ? -43.228 -27.367 11.357 1 96.33 1039 VAL B O 1
ATOM 18957 N N . LEU B 1 1040 ? -44.445 -27.673 9.591 1 97 1040 LEU B N 1
ATOM 18958 C CA . LEU B 1 1040 ? -43.384 -28.288 8.803 1 97 1040 LEU B CA 1
ATOM 18959 C C . LEU B 1 1040 ? -43.004 -27.406 7.618 1 97 1040 LEU B C 1
ATOM 18961 O O . LEU B 1 1040 ? -43.831 -27.148 6.741 1 97 1040 LEU B O 1
ATOM 18965 N N . ILE B 1 1041 ? -41.838 -26.858 7.639 1 97.09 1041 ILE B N 1
ATOM 18966 C CA . ILE B 1 1041 ? -41.327 -26.017 6.562 1 97.09 1041 ILE B CA 1
ATOM 18967 C C . ILE B 1 1041 ? -40.45 -26.848 5.629 1 97.09 1041 ILE B C 1
ATOM 18969 O O . ILE B 1 1041 ? -39.451 -27.429 6.059 1 97.09 1041 ILE B O 1
ATOM 18973 N N . ASN B 1 1042 ? -40.831 -26.938 4.429 1 97.02 1042 ASN B N 1
ATOM 18974 C CA . ASN B 1 1042 ? -40.091 -27.634 3.382 1 97.02 1042 ASN B CA 1
ATOM 18975 C C . ASN B 1 1042 ? -39.461 -26.656 2.395 1 97.02 1042 ASN B C 1
ATOM 18977 O O . ASN B 1 1042 ? -40.171 -25.941 1.685 1 97.02 1042 ASN B O 1
ATOM 18981 N N . LEU B 1 1043 ? -38.195 -26.601 2.372 1 96.74 1043 LEU B N 1
ATOM 18982 C CA . LEU B 1 1043 ? -37.467 -25.662 1.525 1 96.74 1043 LEU B CA 1
ATOM 18983 C C . LEU B 1 1043 ? -36.651 -26.401 0.47 1 96.74 1043 LEU B C 1
ATOM 18985 O O . LEU B 1 1043 ? -36 -27.403 0.773 1 96.74 1043 LEU B O 1
ATOM 18989 N N . THR B 1 1044 ? -36.705 -25.916 -0.791 1 95.02 1044 THR B N 1
ATOM 18990 C CA . THR B 1 1044 ? -35.885 -26.461 -1.868 1 95.02 1044 THR B CA 1
ATOM 18991 C C . THR B 1 1044 ? -35.219 -25.341 -2.661 1 95.02 1044 THR B C 1
ATOM 18993 O O . THR B 1 1044 ? -35.567 -24.169 -2.503 1 95.02 1044 THR B O 1
ATOM 18996 N N . GLY B 1 1045 ? -34.227 -25.662 -3.429 1 93.22 1045 GLY B N 1
ATOM 18997 C CA . GLY B 1 1045 ? -33.572 -24.709 -4.312 1 93.22 1045 GLY B CA 1
ATOM 18998 C C . GLY B 1 1045 ? -32.915 -23.561 -3.569 1 93.22 1045 GLY B C 1
ATOM 18999 O O . GLY B 1 1045 ? -32.196 -23.778 -2.592 1 93.22 1045 GLY B O 1
ATOM 19000 N N . TYR B 1 1046 ? -33.194 -22.401 -4.007 1 92.47 1046 TYR B N 1
ATOM 19001 C CA . TYR B 1 1046 ? -32.565 -21.198 -3.475 1 92.47 1046 TYR B CA 1
ATOM 19002 C C . TYR B 1 1046 ? -32.822 -21.065 -1.978 1 92.47 1046 TYR B C 1
ATOM 19004 O O . TYR B 1 1046 ? -31.916 -20.726 -1.214 1 92.47 1046 TYR B O 1
ATOM 19012 N N . PHE B 1 1047 ? -34.041 -21.364 -1.552 1 94.48 1047 PHE B N 1
ATOM 19013 C CA . PHE B 1 1047 ? -34.4 -21.155 -0.155 1 94.48 1047 PHE B CA 1
ATOM 19014 C C . PHE B 1 1047 ? -33.659 -22.135 0.747 1 94.48 1047 PHE B C 1
ATOM 19016 O O . PHE B 1 1047 ? -33.226 -21.773 1.843 1 94.48 1047 PHE B O 1
ATOM 19023 N N . ALA B 1 1048 ? -33.546 -23.337 0.248 1 94.18 1048 ALA B N 1
ATOM 19024 C CA . ALA B 1 1048 ? -32.782 -24.318 1.015 1 94.18 1048 ALA B CA 1
ATOM 19025 C C . ALA B 1 1048 ? -31.325 -23.887 1.159 1 94.18 1048 ALA B C 1
ATOM 19027 O O . ALA B 1 1048 ? -30.757 -23.954 2.251 1 94.18 1048 ALA B O 1
ATOM 19028 N N . ASN B 1 1049 ? -30.772 -23.505 0.017 1 90.96 1049 ASN B N 1
ATOM 19029 C CA . ASN B 1 1049 ? -29.374 -23.086 0.013 1 90.96 1049 ASN B CA 1
ATOM 19030 C C . ASN B 1 1049 ? -29.138 -21.911 0.958 1 90.96 1049 ASN B C 1
ATOM 19032 O O . ASN B 1 1049 ? -28.141 -21.881 1.682 1 90.96 1049 ASN B O 1
ATOM 19036 N N . TYR B 1 1050 ? -30.002 -20.983 0.891 1 89.01 1050 TYR B N 1
ATOM 19037 C CA . TYR B 1 1050 ? -29.899 -19.772 1.698 1 89.01 1050 TYR B CA 1
ATOM 19038 C C . TYR B 1 1050 ? -29.912 -20.105 3.185 1 89.01 1050 TYR B C 1
ATOM 19040 O O . TYR B 1 1050 ? -29.049 -19.647 3.937 1 89.01 1050 TYR B O 1
ATOM 19048 N N . TYR B 1 1051 ? -30.822 -20.926 3.641 1 90.56 1051 TYR B N 1
ATOM 19049 C CA . TYR B 1 1051 ? -30.955 -21.252 5.056 1 90.56 1051 TYR B CA 1
ATOM 19050 C C . TYR B 1 1051 ? -29.822 -22.161 5.516 1 90.56 1051 TYR B C 1
ATOM 19052 O O . TYR B 1 1051 ? -29.374 -22.074 6.661 1 90.56 1051 TYR B O 1
ATOM 19060 N N . ARG B 1 1052 ? -29.426 -23.058 4.632 1 89.27 1052 ARG B N 1
ATOM 19061 C CA . ARG B 1 1052 ? -28.286 -23.899 4.981 1 89.27 1052 ARG B CA 1
ATOM 19062 C C . ARG B 1 1052 ? -27.055 -23.053 5.287 1 89.27 1052 ARG B C 1
ATOM 19064 O O . ARG B 1 1052 ? -26.338 -23.318 6.255 1 89.27 1052 ARG B O 1
ATOM 19071 N N . TYR B 1 1053 ? -26.824 -22.108 4.465 1 82.85 1053 TYR B N 1
ATOM 19072 C CA . TYR B 1 1053 ? -25.675 -21.227 4.641 1 82.85 1053 TYR B CA 1
ATOM 19073 C C . TYR B 1 1053 ? -25.703 -20.56 6.011 1 82.85 1053 TYR B C 1
ATOM 19075 O O . TYR B 1 1053 ? -24.678 -20.485 6.693 1 82.85 1053 TYR B O 1
ATOM 19083 N N . TYR B 1 1054 ? -26.841 -20.15 6.481 1 83.39 1054 TYR B N 1
ATOM 19084 C CA . TYR B 1 1054 ? -26.955 -19.401 7.727 1 83.39 1054 TYR B CA 1
ATOM 19085 C C . TYR B 1 1054 ? -26.937 -20.337 8.93 1 83.39 1054 TYR B C 1
ATOM 19087 O O . TYR B 1 1054 ? -26.327 -20.027 9.956 1 83.39 1054 TYR B O 1
ATOM 19095 N N . LEU B 1 1055 ? -27.512 -21.531 8.802 1 87.53 1055 LEU B N 1
ATOM 19096 C CA . LEU B 1 1055 ? -27.74 -22.405 9.948 1 87.53 1055 LEU B CA 1
ATOM 19097 C C . LEU B 1 1055 ? -26.524 -23.287 10.209 1 87.53 1055 LEU B C 1
ATOM 19099 O O . LEU B 1 1055 ? -26.299 -23.722 11.341 1 87.53 1055 LEU B O 1
ATOM 19103 N N . LYS B 1 1056 ? -25.729 -23.464 9.288 1 80.62 1056 LYS B N 1
ATOM 19104 C CA . LYS B 1 1056 ? -24.658 -24.453 9.364 1 80.62 1056 LYS B CA 1
ATOM 19105 C C . LYS B 1 1056 ? -23.641 -24.081 10.439 1 80.62 1056 LYS B C 1
ATOM 19107 O O . LYS B 1 1056 ? -23.056 -24.958 11.077 1 80.62 1056 LYS B O 1
ATOM 19112 N N . THR B 1 1057 ? -23.444 -22.893 10.735 1 76.56 1057 THR B N 1
ATOM 19113 C CA . THR B 1 1057 ? -22.386 -22.502 11.659 1 76.56 1057 THR B CA 1
ATOM 19114 C C . THR B 1 1057 ? -22.961 -22.188 13.038 1 76.56 1057 THR B C 1
ATOM 19116 O O . THR B 1 1057 ? -22.216 -21.886 13.972 1 76.56 1057 THR B O 1
ATOM 19119 N N . MET B 1 1058 ? -24.255 -22.335 13.132 1 82.99 1058 MET B N 1
ATOM 19120 C CA . MET B 1 1058 ? -24.899 -21.978 14.393 1 82.99 1058 MET B CA 1
ATOM 19121 C C . MET B 1 1058 ? -24.858 -23.144 15.375 1 82.99 1058 MET B C 1
ATOM 19123 O O . MET B 1 1058 ? -24.951 -24.305 14.971 1 82.99 1058 MET B O 1
ATOM 19127 N N . THR B 1 1059 ? -24.65 -22.862 16.679 1 83.53 1059 THR B N 1
ATOM 19128 C CA . THR B 1 1059 ? -24.814 -23.842 17.746 1 83.53 1059 THR B CA 1
ATOM 19129 C C . THR B 1 1059 ? -26.286 -24.2 17.929 1 83.53 1059 THR B C 1
ATOM 19131 O O . THR B 1 1059 ? -27.164 -23.552 17.356 1 83.53 1059 THR B O 1
ATOM 19134 N N . THR B 1 1060 ? -26.49 -25.245 18.626 1 86.08 1060 THR B N 1
ATOM 19135 C CA . THR B 1 1060 ? -27.862 -25.664 18.886 1 86.08 1060 THR B CA 1
ATOM 19136 C C . THR B 1 1060 ? -28.659 -24.536 19.535 1 86.08 1060 THR B C 1
ATOM 19138 O O . THR B 1 1060 ? -29.795 -24.264 19.14 1 86.08 1060 THR B O 1
ATOM 19141 N N . LEU B 1 1061 ? -28.016 -23.899 20.408 1 82.37 1061 LEU B N 1
ATOM 19142 C CA . LEU B 1 1061 ? -28.695 -22.804 21.091 1 82.37 1061 LEU B CA 1
ATOM 19143 C C . LEU B 1 1061 ? -28.939 -21.637 20.139 1 82.37 1061 LEU B C 1
ATOM 19145 O O . LEU B 1 1061 ? -29.987 -20.991 20.197 1 82.37 1061 LEU B O 1
ATOM 19149 N N . GLN B 1 1062 ? -28.042 -21.355 19.338 1 85.47 1062 GLN B N 1
ATOM 19150 C CA . GLN B 1 1062 ? -28.192 -20.285 18.358 1 85.47 1062 GLN B CA 1
ATOM 19151 C C . GLN B 1 1062 ? -29.303 -20.603 17.361 1 85.47 1062 GLN B C 1
ATOM 19153 O O . GLN B 1 1062 ? -30.047 -19.712 16.947 1 85.47 1062 GLN B O 1
ATOM 19158 N N . LYS B 1 1063 ? -29.372 -21.82 16.933 1 90.37 1063 LYS B N 1
ATOM 19159 C CA . LYS B 1 1063 ? -30.454 -22.244 16.049 1 90.37 1063 LYS B CA 1
ATOM 19160 C C . LYS B 1 1063 ? -31.814 -22.055 16.714 1 90.37 1063 LYS B C 1
ATOM 19162 O O . LYS B 1 1063 ? -32.755 -21.565 16.087 1 90.37 1063 LYS B O 1
ATOM 19167 N N . GLU B 1 1064 ? -31.877 -22.458 17.906 1 88.3 1064 GLU B N 1
ATOM 19168 C CA . GLU B 1 1064 ? -33.12 -22.283 18.651 1 88.3 1064 GLU B CA 1
ATOM 19169 C C . GLU B 1 1064 ? -33.526 -20.813 18.71 1 88.3 1064 GLU B C 1
ATOM 19171 O O . GLU B 1 1064 ? -34.69 -20.476 18.488 1 88.3 1064 GLU B O 1
ATOM 19176 N N . ASN B 1 1065 ? -32.536 -20.059 18.937 1 84.68 1065 ASN B N 1
ATOM 19177 C CA . ASN B 1 1065 ? -32.802 -18.626 19.01 1 84.68 1065 ASN B CA 1
ATOM 19178 C C . ASN B 1 1065 ? -33.238 -18.067 17.659 1 84.68 1065 ASN B C 1
ATOM 19180 O O . ASN B 1 1065 ? -34.133 -17.223 17.592 1 84.68 1065 ASN B O 1
ATOM 19184 N N . PHE B 1 1066 ? -32.66 -18.504 16.679 1 87.43 1066 PHE B N 1
ATOM 19185 C CA . PHE B 1 1066 ? -32.992 -18.055 15.332 1 87.43 1066 PHE B CA 1
ATOM 19186 C C . PHE B 1 1066 ? -34.419 -18.446 14.967 1 87.43 1066 PHE B C 1
ATOM 19188 O O . PHE B 1 1066 ? -35.186 -17.62 14.469 1 87.43 1066 PHE B O 1
ATOM 19195 N N . LEU B 1 1067 ? -34.775 -19.662 15.304 1 90.93 1067 LEU B N 1
ATOM 19196 C CA . LEU B 1 1067 ? -36.099 -20.175 14.967 1 90.93 1067 LEU B CA 1
ATOM 19197 C C . LEU B 1 1067 ? -37.174 -19.499 15.812 1 90.93 1067 LEU B C 1
ATOM 19199 O O . LEU B 1 1067 ? -38.275 -19.232 15.325 1 90.93 1067 LEU B O 1
ATOM 19203 N N . SER B 1 1068 ? -36.822 -19.224 16.992 1 87.37 1068 SER B N 1
ATOM 19204 C CA . SER B 1 1068 ? -37.757 -18.508 17.853 1 87.37 1068 SER B CA 1
ATOM 19205 C C . SER B 1 1068 ? -38.026 -17.101 17.328 1 87.37 1068 SER B C 1
ATOM 19207 O O . SER B 1 1068 ? -39.165 -16.631 17.353 1 87.37 1068 SER B O 1
ATOM 19209 N N . ARG B 1 1069 ? -37.037 -16.513 16.844 1 84.32 1069 ARG B N 1
ATOM 19210 C CA . ARG B 1 1069 ? -37.183 -15.178 16.273 1 84.32 1069 ARG B CA 1
ATOM 19211 C C . ARG B 1 1069 ? -38.013 -15.217 14.994 1 84.32 1069 ARG B C 1
ATOM 19213 O O . ARG B 1 1069 ? -38.859 -14.349 14.771 1 84.32 1069 ARG B O 1
ATOM 19220 N N . LEU B 1 1070 ? -37.686 -16.145 14.263 1 86.73 1070 LEU B N 1
ATOM 19221 C CA . LEU B 1 1070 ? -38.431 -16.318 13.021 1 86.73 1070 LEU B CA 1
ATOM 19222 C C . LEU B 1 1070 ? -39.914 -16.532 13.301 1 86.73 1070 LEU B C 1
ATOM 19224 O O . LEU B 1 1070 ? -40.767 -15.911 12.663 1 86.73 1070 LEU B O 1
ATOM 19228 N N . LEU B 1 1071 ? -40.283 -17.415 14.254 1 88.67 1071 LEU B N 1
ATOM 19229 C CA . LEU B 1 1071 ? -41.661 -17.717 14.625 1 88.67 1071 LEU B CA 1
ATOM 19230 C C . LEU B 1 1071 ? -42.364 -16.476 15.166 1 88.67 1071 LEU B C 1
ATOM 19232 O O . LEU B 1 1071 ? -43.505 -16.192 14.795 1 88.67 1071 LEU B O 1
ATOM 19236 N N . ASN B 1 1072 ? -41.631 -15.764 15.884 1 80.49 1072 ASN B N 1
ATOM 19237 C CA . ASN B 1 1072 ? -42.225 -14.573 16.481 1 80.49 1072 ASN B CA 1
ATOM 19238 C C . ASN B 1 1072 ? -42.476 -13.488 15.437 1 80.49 1072 ASN B C 1
ATOM 19240 O O . ASN B 1 1072 ? -43.388 -12.673 15.588 1 80.49 1072 ASN B O 1
ATOM 19244 N N . TYR B 1 1073 ? -41.732 -13.535 14.525 1 81.05 1073 TYR B N 1
ATOM 19245 C CA . TYR B 1 1073 ? -41.928 -12.575 13.445 1 81.05 1073 TYR B CA 1
ATOM 19246 C C . TYR B 1 1073 ? -43.23 -12.85 12.701 1 81.05 1073 TYR B C 1
ATOM 19248 O O . TYR B 1 1073 ? -43.984 -11.924 12.393 1 81.05 1073 TYR B O 1
ATOM 19256 N N . TYR B 1 1074 ? -43.536 -14.061 12.509 1 84.12 1074 TYR B N 1
ATOM 19257 C CA . TYR B 1 1074 ? -44.709 -14.425 11.723 1 84.12 1074 TYR B CA 1
ATOM 19258 C C . TYR B 1 1074 ? -45.947 -14.527 12.606 1 84.12 1074 TYR B C 1
ATOM 19260 O O . TYR B 1 1074 ? -47.041 -14.129 12.2 1 84.12 1074 TYR B O 1
ATOM 19268 N N . ILE B 1 1075 ? -45.751 -15.169 13.694 1 83.51 1075 ILE B N 1
ATOM 19269 C CA . ILE B 1 1075 ? -46.837 -15.339 14.654 1 83.51 1075 ILE B CA 1
ATOM 19270 C C . ILE B 1 1075 ? -46.412 -14.795 16.016 1 83.51 1075 ILE B C 1
ATOM 19272 O O . ILE B 1 1075 ? -45.998 -15.556 16.893 1 83.51 1075 ILE B O 1
ATOM 19276 N N . PRO B 1 1076 ? -46.602 -13.591 16.124 1 77.89 1076 PRO B N 1
ATOM 19277 C CA . PRO B 1 1076 ? -46.13 -12.951 17.354 1 77.89 1076 PRO B CA 1
ATOM 19278 C C . PRO B 1 1076 ? -46.663 -13.63 18.614 1 77.89 1076 PRO B C 1
ATOM 19280 O O . PRO B 1 1076 ? -47.8 -14.107 18.628 1 77.89 1076 PRO B O 1
ATOM 19283 N N . ASN B 1 1077 ? -45.949 -13.733 19.675 1 76.18 1077 ASN B N 1
ATOM 19284 C CA . ASN B 1 1077 ? -46.261 -14.23 21.011 1 76.18 1077 ASN B CA 1
ATOM 19285 C C . ASN B 1 1077 ? -46.284 -15.755 21.051 1 76.18 1077 ASN B C 1
ATOM 19287 O O . ASN B 1 1077 ? -46.848 -16.348 21.973 1 76.18 1077 ASN B O 1
ATOM 19291 N N . SER B 1 1078 ? -45.779 -16.285 19.996 1 85.13 1078 SER B N 1
ATOM 19292 C CA . SER B 1 1078 ? -45.689 -17.742 19.983 1 85.13 1078 SER B CA 1
ATOM 19293 C C . SER B 1 1078 ? -44.461 -18.226 20.745 1 85.13 1078 SER B C 1
ATOM 19295 O O . SER B 1 1078 ? -43.418 -17.568 20.736 1 85.13 1078 SER B O 1
ATOM 19297 N N . LYS B 1 1079 ? -44.641 -19.241 21.46 1 85.74 1079 LYS B N 1
ATOM 19298 C CA . LYS B 1 1079 ? -43.546 -19.889 22.176 1 85.74 1079 LYS B CA 1
ATOM 19299 C C . LYS B 1 1079 ? -43.133 -21.189 21.491 1 85.74 1079 LYS B C 1
ATOM 19301 O O . LYS B 1 1079 ? -43.945 -22.105 21.347 1 85.74 1079 LYS B O 1
ATOM 19306 N N . LEU B 1 1080 ? -41.932 -21.224 21.163 1 91.1 1080 LEU B N 1
ATOM 19307 C CA . LEU B 1 1080 ? -41.398 -22.438 20.557 1 91.1 1080 LEU B CA 1
ATOM 19308 C C . LEU B 1 1080 ? -41.235 -23.54 21.598 1 91.1 1080 LEU B C 1
ATOM 19310 O O . LEU B 1 1080 ? -40.519 -23.365 22.587 1 91.1 1080 LEU B O 1
ATOM 19314 N N . THR B 1 1081 ? -41.97 -24.641 21.56 1 90.42 1081 THR B N 1
ATOM 19315 C CA . THR B 1 1081 ? -41.942 -25.719 22.543 1 90.42 1081 THR B CA 1
ATOM 19316 C C . THR B 1 1081 ? -41.005 -26.836 22.094 1 90.42 1081 THR B C 1
ATOM 19318 O O . THR B 1 1081 ? -40.439 -27.55 22.924 1 90.42 1081 THR B O 1
ATOM 19321 N N . ASP B 1 1082 ? -40.855 -26.966 20.738 1 93.76 1082 ASP B N 1
ATOM 19322 C CA . ASP B 1 1082 ? -39.972 -27.967 20.148 1 93.76 1082 ASP B CA 1
ATOM 19323 C C . ASP B 1 1082 ? -39.581 -27.583 18.723 1 93.76 1082 ASP B C 1
ATOM 19325 O O . ASP B 1 1082 ? -40.28 -26.806 18.069 1 93.76 1082 ASP B O 1
ATOM 19329 N N . TRP B 1 1083 ? -38.419 -28.028 18.293 1 95.26 1083 TRP B N 1
ATOM 19330 C CA . TRP B 1 1083 ? -37.98 -27.758 16.928 1 95.26 1083 TRP B CA 1
ATOM 19331 C C . TRP B 1 1083 ? -37.001 -28.825 16.449 1 95.26 1083 TRP B C 1
ATOM 19333 O O . TRP B 1 1083 ? -36.412 -29.544 17.26 1 95.26 1083 TRP B O 1
ATOM 19343 N N . ASP B 1 1084 ? -36.908 -28.99 15.175 1 95.11 1084 ASP B N 1
ATOM 19344 C CA . ASP B 1 1084 ? -35.984 -29.935 14.555 1 95.11 1084 ASP B CA 1
ATOM 19345 C C . ASP B 1 1084 ? -35.594 -29.481 13.151 1 95.11 1084 ASP B C 1
ATOM 19347 O O . ASP B 1 1084 ? -36.39 -28.85 12.453 1 95.11 1084 ASP B O 1
ATOM 19351 N N . ILE B 1 1085 ? -34.372 -29.605 12.802 1 94.85 1085 ILE B N 1
ATOM 19352 C CA . ILE B 1 1085 ? -33.875 -29.338 11.457 1 94.85 1085 ILE B CA 1
ATOM 19353 C C . ILE B 1 1085 ? -33.288 -30.615 10.861 1 94.85 1085 ILE B C 1
ATOM 19355 O O . ILE B 1 1085 ? -32.375 -31.214 11.436 1 94.85 1085 ILE B O 1
ATOM 19359 N N . GLN B 1 1086 ? -33.816 -30.959 9.759 1 93.85 1086 GLN B N 1
ATOM 19360 C CA . GLN B 1 1086 ? -33.354 -32.184 9.115 1 93.85 1086 GLN B CA 1
ATOM 19361 C C . GLN B 1 1086 ? -32.656 -31.881 7.792 1 93.85 1086 GLN B C 1
ATOM 19363 O O . GLN B 1 1086 ? -32.999 -30.912 7.111 1 93.85 1086 GLN B O 1
ATOM 19368 N N . ASN B 1 1087 ? -31.685 -32.629 7.413 1 91.99 1087 ASN B N 1
ATOM 19369 C CA . ASN B 1 1087 ? -30.976 -32.609 6.138 1 91.99 1087 ASN B CA 1
ATOM 19370 C C . ASN B 1 1087 ? -30.113 -31.359 5.995 1 91.99 1087 ASN B C 1
ATOM 19372 O O . ASN B 1 1087 ? -30.007 -30.794 4.905 1 91.99 1087 ASN B O 1
ATOM 19376 N N . LEU B 1 1088 ? -29.706 -30.832 7.046 1 88.37 1088 LEU B N 1
ATOM 19377 C CA . LEU B 1 1088 ? -28.868 -29.638 7.018 1 88.37 1088 LEU B CA 1
ATOM 19378 C C . LEU B 1 1088 ? -27.575 -29.899 6.252 1 88.37 1088 LEU B C 1
ATOM 19380 O O . LEU B 1 1088 ? -27.102 -29.034 5.511 1 88.37 1088 LEU B O 1
ATOM 19384 N N . SER B 1 1089 ? -27.002 -31.085 6.385 1 80.97 1089 SER B N 1
ATOM 19385 C CA . SER B 1 1089 ? -25.721 -31.398 5.76 1 80.97 1089 SER B CA 1
ATOM 19386 C C . SER B 1 1089 ? -25.915 -32.156 4.451 1 80.97 1089 SER B C 1
ATOM 19388 O O . SER B 1 1089 ? -24.964 -32.344 3.69 1 80.97 1089 SER B O 1
ATOM 19390 N N . ASN B 1 1090 ? -27.162 -32.591 4.201 1 85.3 1090 ASN B N 1
ATOM 19391 C CA . ASN B 1 1090 ? -27.464 -33.312 2.969 1 85.3 1090 ASN B CA 1
ATOM 19392 C C . ASN B 1 1090 ? -28.02 -32.381 1.896 1 85.3 1090 ASN B C 1
ATOM 19394 O O . ASN B 1 1090 ? -29.214 -32.075 1.891 1 85.3 1090 ASN B O 1
ATOM 19398 N N . LEU B 1 1091 ? -27.354 -32.151 0.937 1 87.64 1091 LEU B N 1
ATOM 19399 C CA . LEU B 1 1091 ? -27.702 -31.136 -0.05 1 87.64 1091 LEU B CA 1
ATOM 19400 C C . LEU B 1 1091 ? -28.704 -31.682 -1.062 1 87.64 1091 LEU B C 1
ATOM 19402 O O . LEU B 1 1091 ? -29.372 -30.913 -1.757 1 87.64 1091 LEU B O 1
ATOM 19406 N N . GLU B 1 1092 ? -28.87 -32.977 -1.134 1 87.04 1092 GLU B N 1
ATOM 19407 C CA . GLU B 1 1092 ? -29.717 -33.591 -2.153 1 87.04 1092 GLU B CA 1
ATOM 19408 C C . GLU B 1 1092 ? -31.164 -33.694 -1.679 1 87.04 1092 GLU B C 1
ATOM 19410 O O . GLU B 1 1092 ? -32.059 -34.005 -2.467 1 87.04 1092 GLU B O 1
ATOM 19415 N N . GLU B 1 1093 ? -31.297 -33.4 -0.44 1 91.33 1093 GLU B N 1
ATOM 19416 C CA . GLU B 1 1093 ? -32.638 -33.461 0.135 1 91.33 1093 GLU B CA 1
ATOM 19417 C C . GLU B 1 1093 ? -33.13 -32.073 0.536 1 91.33 1093 GLU B C 1
ATOM 19419 O O . GLU B 1 1093 ? -32.327 -31.177 0.802 1 91.33 1093 GLU B O 1
ATOM 19424 N N . PRO B 1 1094 ? -34.435 -31.917 0.489 1 94.34 1094 PRO B N 1
ATOM 19425 C CA . PRO B 1 1094 ? -34.97 -30.639 0.966 1 94.34 1094 PRO B CA 1
ATOM 19426 C C . PRO B 1 1094 ? -34.649 -30.377 2.436 1 94.34 1094 PRO B C 1
ATOM 19428 O O . PRO B 1 1094 ? -34.418 -31.319 3.199 1 94.34 1094 PRO B O 1
ATOM 19431 N N . LEU B 1 1095 ? -34.482 -29.198 2.696 1 95.41 1095 LEU B N 1
ATOM 19432 C CA . LEU B 1 1095 ? -34.305 -28.812 4.092 1 95.41 1095 LEU B CA 1
ATOM 19433 C C . LEU B 1 1095 ? -35.644 -28.775 4.821 1 95.41 1095 LEU B C 1
ATOM 19435 O O . LEU B 1 1095 ? -36.584 -28.117 4.368 1 95.41 1095 LEU B O 1
ATOM 19439 N N . LEU B 1 1096 ? -35.755 -29.54 5.874 1 97.06 1096 LEU B N 1
ATOM 19440 C CA . LEU B 1 1096 ? -36.991 -29.613 6.644 1 97.06 1096 LEU B CA 1
ATOM 19441 C C . LEU B 1 1096 ? -36.813 -28.982 8.02 1 97.06 1096 LEU B C 1
ATOM 19443 O O . LEU B 1 1096 ? -35.871 -29.314 8.743 1 97.06 1096 LEU B O 1
ATOM 19447 N N . ILE B 1 1097 ? -37.63 -28.07 8.31 1 96.5 1097 ILE B N 1
ATOM 19448 C CA . ILE B 1 1097 ? -37.659 -27.441 9.626 1 96.5 1097 ILE B CA 1
ATOM 19449 C C . ILE B 1 1097 ? -39.008 -27.701 10.293 1 96.5 1097 ILE B C 1
ATOM 19451 O O . ILE B 1 1097 ? -40.057 -27.378 9.732 1 96.5 1097 ILE B O 1
ATOM 19455 N N . LYS B 1 1098 ? -38.983 -28.323 11.375 1 96.7 1098 LYS B N 1
ATOM 19456 C CA . LYS B 1 1098 ? -40.191 -28.602 12.146 1 96.7 1098 LYS B CA 1
ATOM 19457 C C . LYS B 1 1098 ? -40.273 -27.709 13.381 1 96.7 1098 LYS B C 1
ATOM 19459 O O . LYS B 1 1098 ? -39.319 -27.624 14.157 1 96.7 1098 LYS B O 1
ATOM 19464 N N . LEU B 1 1099 ? -41.369 -27.093 13.483 1 96.29 1099 LEU B N 1
ATOM 19465 C CA . LEU B 1 1099 ? -41.607 -26.234 14.637 1 96.29 1099 LEU B CA 1
ATOM 19466 C C . LEU B 1 1099 ? -42.889 -26.636 15.359 1 96.29 1099 LEU B C 1
ATOM 19468 O O . LEU B 1 1099 ? -43.881 -26.992 14.719 1 96.29 1099 LEU B O 1
ATOM 19472 N N . ARG B 1 1100 ? -42.842 -26.717 16.624 1 96.05 1100 ARG B N 1
ATOM 19473 C CA . ARG B 1 1100 ? -44.014 -26.823 17.486 1 96.05 1100 ARG B CA 1
ATOM 19474 C C . ARG B 1 1100 ? -44.096 -25.641 18.446 1 96.05 1100 ARG B C 1
ATOM 19476 O O . ARG B 1 1100 ? -43.102 -25.278 19.079 1 96.05 1100 ARG B O 1
ATOM 19483 N N . PHE B 1 1101 ? -45.26 -25.04 18.359 1 92.89 1101 PHE B N 1
ATOM 19484 C CA . PHE B 1 1101 ? -45.351 -23.856 19.205 1 92.89 1101 PHE B CA 1
ATOM 19485 C C . PHE B 1 1101 ? -46.75 -23.719 19.796 1 92.89 1101 PHE B C 1
ATOM 19487 O O . PHE B 1 1101 ? -47.676 -24.419 19.381 1 92.89 1101 PHE B O 1
ATOM 19494 N N . GLU B 1 1102 ? -46.825 -22.929 20.797 1 90.33 1102 GLU B N 1
ATOM 19495 C CA . GLU B 1 1102 ? -48.095 -22.588 21.431 1 90.33 1102 GLU B CA 1
ATOM 19496 C C . GLU B 1 1102 ? -48.281 -21.076 21.516 1 90.33 1102 GLU B C 1
ATOM 19498 O O . GLU B 1 1102 ? -47.304 -20.328 21.585 1 90.33 1102 GLU B O 1
ATOM 19503 N N . ASN B 1 1103 ? -49.38 -20.67 21.291 1 85.54 1103 ASN B N 1
ATOM 19504 C CA . ASN B 1 1103 ? -49.755 -19.271 21.468 1 85.54 1103 ASN B CA 1
ATOM 19505 C C . ASN B 1 1103 ? -50.916 -19.122 22.447 1 85.54 1103 ASN B C 1
ATOM 19507 O O . ASN B 1 1103 ? -52.062 -19.422 22.109 1 85.54 1103 ASN B O 1
ATOM 19511 N N . PRO B 1 1104 ? -50.279 -18.676 23.972 1 72.97 1104 PRO B N 1
ATOM 19512 C CA . PRO B 1 1104 ? -51.315 -18.616 25.005 1 72.97 1104 PRO B CA 1
ATOM 19513 C C . PRO B 1 1104 ? -52.274 -17.443 24.812 1 72.97 1104 PRO B C 1
ATOM 19515 O O . PRO B 1 1104 ? -53.32 -17.383 25.462 1 72.97 1104 PRO B O 1
ATOM 19518 N N . TYR B 1 1105 ? -52.36 -16.481 23.556 1 65.82 1105 TYR B N 1
ATOM 19519 C CA . TYR B 1 1105 ? -53.135 -15.247 23.493 1 65.82 1105 TYR B CA 1
ATOM 19520 C C . TYR B 1 1105 ? -54.076 -15.255 22.295 1 65.82 1105 TYR B C 1
ATOM 19522 O O . TYR B 1 1105 ? -54.898 -14.349 22.137 1 65.82 1105 TYR B O 1
ATOM 19530 N N . LEU B 1 1106 ? -53.947 -16.099 21.462 1 60.21 1106 LEU B N 1
ATOM 19531 C CA . LEU B 1 1106 ? -54.717 -15.968 20.229 1 60.21 1106 LEU B CA 1
ATOM 19532 C C . LEU B 1 1106 ? -56.204 -16.175 20.493 1 60.21 1106 LEU B C 1
ATOM 19534 O O . LEU B 1 1106 ? -57.047 -15.535 19.86 1 60.21 1106 LEU B O 1
ATOM 19538 N N . ILE B 1 1107 ? -56.596 -17.158 21.559 1 57.2 1107 ILE B N 1
ATOM 19539 C CA . ILE B 1 1107 ? -58.016 -17.446 21.733 1 57.2 1107 ILE B CA 1
ATOM 19540 C C . ILE B 1 1107 ? -58.464 -17.005 23.124 1 57.2 1107 ILE B C 1
ATOM 19542 O O . ILE B 1 1107 ? -59.647 -17.099 23.461 1 57.2 1107 ILE B O 1
ATOM 19546 N N . SER B 1 1108 ? -57.567 -16.618 23.958 1 48.55 1108 SER B N 1
ATOM 19547 C CA . SER B 1 1108 ? -57.947 -16.473 25.36 1 48.55 1108 SER B CA 1
ATOM 19548 C C . SER B 1 1108 ? -58.919 -15.314 25.552 1 48.55 1108 SER B C 1
ATOM 19550 O O . SER B 1 1108 ? -59.528 -15.178 26.615 1 48.55 1108 SER B O 1
ATOM 19552 N N . ASN B 1 1109 ? -58.708 -14.151 24.781 1 48.39 1109 ASN B N 1
ATOM 19553 C CA . ASN B 1 1109 ? -59.449 -13.033 25.353 1 48.39 1109 ASN B CA 1
ATOM 19554 C C . ASN B 1 1109 ? -60.947 -13.159 25.089 1 48.39 1109 ASN B C 1
ATOM 19556 O O . ASN B 1 1109 ? -61.356 -13.687 24.054 1 48.39 1109 ASN B O 1
ATOM 19560 N N . LYS B 1 1110 ? -61.815 -12.986 26.104 1 48.89 1110 LYS B N 1
ATOM 19561 C CA . LYS B 1 1110 ? -63.253 -12.865 26.326 1 48.89 1110 LYS B CA 1
ATOM 19562 C C . LYS B 1 1110 ? -63.924 -12.104 25.187 1 48.89 1110 LYS B C 1
ATOM 19564 O O . LYS B 1 1110 ? -65.017 -11.56 25.356 1 48.89 1110 LYS B O 1
ATOM 19569 N N . LYS B 1 1111 ? -63.114 -11.879 24.11 1 54.63 1111 LYS B N 1
ATOM 19570 C CA . LYS B 1 1111 ? -63.829 -11.113 23.094 1 54.63 1111 LYS B CA 1
ATOM 19571 C C . LYS B 1 1111 ? -64.703 -12.021 22.234 1 54.63 1111 LYS B C 1
ATOM 19573 O O . LYS B 1 1111 ? -64.426 -13.215 22.103 1 54.63 1111 LYS B O 1
ATOM 19578 N N . ASP B 1 1112 ? -65.858 -11.62 21.867 1 59.83 1112 ASP B N 1
ATOM 19579 C CA . ASP B 1 1112 ? -66.902 -12.288 21.095 1 59.83 1112 ASP B CA 1
ATOM 19580 C C . ASP B 1 1112 ? -66.36 -12.794 19.76 1 59.83 1112 ASP B C 1
ATOM 19582 O O . ASP B 1 1112 ? -66.76 -13.859 19.286 1 59.83 1112 ASP B O 1
ATOM 19586 N N . ILE B 1 1113 ? -65.209 -12.15 19.115 1 66.83 1113 ILE B N 1
ATOM 19587 C CA . ILE B 1 1113 ? -64.645 -12.589 17.843 1 66.83 1113 ILE B CA 1
ATOM 19588 C C . ILE B 1 1113 ? -63.128 -12.42 17.866 1 66.83 1113 ILE B C 1
ATOM 19590 O O . ILE B 1 1113 ? -62.621 -11.35 18.212 1 66.83 1113 ILE B O 1
ATOM 19594 N N . ASN B 1 1114 ? -62.375 -13.496 17.725 1 73.89 1114 ASN B N 1
ATOM 19595 C CA . ASN B 1 1114 ? -60.924 -13.47 17.579 1 73.89 1114 ASN B CA 1
ATOM 19596 C C . ASN B 1 1114 ? -60.507 -13.558 16.114 1 73.89 1114 ASN B C 1
ATOM 19598 O O . ASN B 1 1114 ? -61.107 -14.303 15.337 1 73.89 1114 ASN B O 1
ATOM 19602 N N . LEU B 1 1115 ? -60.125 -12.148 15.321 1 73.69 1115 LEU B N 1
ATOM 19603 C CA . LEU B 1 1115 ? -59.663 -12.068 13.94 1 73.69 1115 LEU B CA 1
ATOM 19604 C C . LEU B 1 1115 ? -58.227 -12.567 13.818 1 73.69 1115 LEU B C 1
ATOM 19606 O O . LEU B 1 1115 ? -57.368 -12.205 14.625 1 73.69 1115 LEU B O 1
ATOM 19610 N N . ILE B 1 1116 ? -57.485 -14.024 13.178 1 78.83 1116 ILE B N 1
ATOM 19611 C CA . ILE B 1 1116 ? -56.158 -14.53 12.845 1 78.83 1116 ILE B CA 1
ATOM 19612 C C . ILE B 1 1116 ? -55.943 -14.463 11.335 1 78.83 1116 ILE B C 1
ATOM 19614 O O . ILE B 1 1116 ? -56.87 -14.707 10.559 1 78.83 1116 ILE B O 1
ATOM 19618 N N . LYS B 1 1117 ? -54.673 -14.189 10.99 1 83.72 1117 LYS B N 1
ATOM 19619 C CA . LYS B 1 1117 ? -54.36 -14.207 9.564 1 83.72 1117 LYS B CA 1
ATOM 19620 C C . LYS B 1 1117 ? -54.554 -15.602 8.976 1 83.72 1117 LYS B C 1
ATOM 19622 O O . LYS B 1 1117 ? -54.16 -16.598 9.585 1 83.72 1117 LYS B O 1
ATOM 19627 N N . MET B 1 1118 ? -55.169 -15.624 7.849 1 88.6 1118 MET B N 1
ATOM 19628 C CA . MET B 1 1118 ? -55.405 -16.913 7.206 1 88.6 1118 MET B CA 1
ATOM 19629 C C . MET B 1 1118 ? -54.088 -17.595 6.853 1 88.6 1118 MET B C 1
ATOM 19631 O O . MET B 1 1118 ? -53.926 -18.796 7.078 1 88.6 1118 MET B O 1
ATOM 19635 N N . PHE B 1 1119 ? -53.14 -16.766 6.395 1 92.81 1119 PHE B N 1
ATOM 19636 C CA . PHE B 1 1119 ? -51.849 -17.285 5.959 1 92.81 1119 PHE B CA 1
ATOM 19637 C C . PHE B 1 1119 ? -50.708 -16.477 6.565 1 92.81 1119 PHE B C 1
ATOM 19639 O O . PHE B 1 1119 ? -50.165 -15.579 5.917 1 92.81 1119 PHE B O 1
ATOM 19646 N N . PRO B 1 1120 ? -50.246 -16.78 7.648 1 89.13 1120 PRO B N 1
ATOM 19647 C CA . PRO B 1 1120 ? -49.285 -15.955 8.383 1 89.13 1120 PRO B CA 1
ATOM 19648 C C . PRO B 1 1120 ? -47.877 -16.025 7.796 1 89.13 1120 PRO B C 1
ATOM 19650 O O . PRO B 1 1120 ? -47.107 -15.068 7.912 1 89.13 1120 PRO B O 1
ATOM 19653 N N . PHE B 1 1121 ? -47.47 -16.997 7.101 1 91.24 1121 PHE B N 1
ATOM 19654 C CA . PHE B 1 1121 ? -46.074 -17.185 6.726 1 91.24 1121 PHE B CA 1
ATOM 19655 C C . PHE B 1 1121 ? -45.822 -16.683 5.31 1 91.24 1121 PHE B C 1
ATOM 19657 O O . PHE B 1 1121 ? -44.701 -16.296 4.973 1 91.24 1121 PHE B O 1
ATOM 19664 N N . THR B 1 1122 ? -46.79 -16.665 4.433 1 92.08 1122 THR B N 1
ATOM 19665 C CA . THR B 1 1122 ? -46.49 -16.459 3.021 1 92.08 1122 THR B CA 1
ATOM 19666 C C . THR B 1 1122 ? -47.202 -15.217 2.493 1 92.08 1122 THR 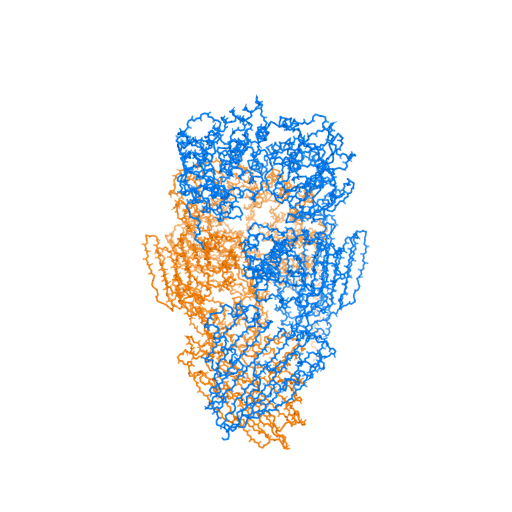B C 1
ATOM 19668 O O . THR B 1 1122 ? -46.99 -14.812 1.348 1 92.08 1122 THR B O 1
ATOM 19671 N N . SER B 1 1123 ? -48.013 -14.533 3.227 1 89.43 1123 SER B N 1
ATOM 19672 C CA . SER B 1 1123 ? -48.768 -13.377 2.755 1 89.43 1123 SER B CA 1
ATOM 19673 C C . SER B 1 1123 ? -47.839 -12.261 2.291 1 89.43 1123 SER B C 1
ATOM 19675 O O . SER B 1 1123 ? -46.806 -12.006 2.915 1 89.43 1123 SER B O 1
ATOM 19677 N N . ILE B 1 1124 ? -48.137 -11.71 1.145 1 88.62 1124 ILE B N 1
ATOM 19678 C CA . ILE B 1 1124 ? -47.419 -10.541 0.648 1 88.62 1124 ILE B CA 1
ATOM 19679 C C . ILE B 1 1124 ? -47.995 -9.276 1.28 1 88.62 1124 ILE B C 1
ATOM 19681 O O . ILE B 1 1124 ? -49.091 -8.839 0.922 1 88.62 1124 ILE B O 1
ATOM 19685 N N . ASN B 1 1125 ? -47.22 -8.73 2.094 1 76.46 1125 ASN B N 1
ATOM 19686 C CA . ASN B 1 1125 ? -47.735 -7.588 2.841 1 76.46 1125 ASN B CA 1
ATOM 19687 C C . ASN B 1 1125 ? -47.362 -6.267 2.174 1 76.46 1125 ASN B C 1
ATOM 19689 O O . ASN B 1 1125 ? -48.016 -5.247 2.398 1 76.46 1125 ASN B O 1
ATOM 19693 N N . SER B 1 1126 ? -46.312 -6.268 1.453 1 77.2 1126 SER B N 1
ATOM 19694 C CA . SER B 1 1126 ? -45.88 -5.053 0.77 1 77.2 1126 SER B CA 1
ATOM 19695 C C . SER B 1 1126 ? -45.079 -5.38 -0.486 1 77.2 1126 SER B C 1
ATOM 19697 O O . SER B 1 1126 ? -44.499 -6.462 -0.595 1 77.2 1126 SER B O 1
ATOM 19699 N N . ALA B 1 1127 ? -45.224 -4.472 -1.447 1 81.65 1127 ALA B N 1
ATOM 19700 C CA . ALA B 1 1127 ? -44.475 -4.58 -2.696 1 81.65 1127 ALA B CA 1
ATOM 19701 C C . ALA B 1 1127 ? -43.937 -3.22 -3.133 1 81.65 1127 ALA B C 1
ATOM 19703 O O . ALA B 1 1127 ? -44.682 -2.395 -3.667 1 81.65 1127 ALA B O 1
ATOM 19704 N N . GLU B 1 1128 ? -42.728 -3.059 -3.02 1 80.74 1128 GLU B N 1
ATOM 19705 C CA . GLU B 1 1128 ? -42.123 -1.773 -3.357 1 80.74 1128 GLU B CA 1
ATOM 19706 C C . GLU B 1 1128 ? -42.073 -1.566 -4.868 1 80.74 1128 GLU B C 1
ATOM 19708 O O . GLU B 1 1128 ? -42.091 -0.429 -5.344 1 80.74 1128 GLU B O 1
ATOM 19713 N N . GLU B 1 1129 ? -42.094 -2.597 -5.551 1 86.01 1129 GLU B N 1
ATOM 19714 C CA . GLU B 1 1129 ? -41.92 -2.508 -6.998 1 86.01 1129 GLU B CA 1
ATOM 19715 C C . GLU B 1 1129 ? -43.156 -1.912 -7.666 1 86.01 1129 GLU B C 1
ATOM 19717 O O . GLU B 1 1129 ? -43.093 -1.465 -8.814 1 86.01 1129 GLU B O 1
ATOM 19722 N N . ILE B 1 1130 ? -44.378 -1.865 -7.004 1 84.69 1130 ILE B N 1
ATOM 19723 C CA . ILE B 1 1130 ? -45.592 -1.336 -7.616 1 84.69 1130 ILE B CA 1
ATOM 19724 C C . ILE B 1 1130 ? -46.045 -0.086 -6.866 1 84.69 1130 ILE B C 1
ATOM 19726 O O . ILE B 1 1130 ? -47.224 0.275 -6.904 1 84.69 1130 ILE B O 1
ATOM 19730 N N . SER B 1 1131 ? -45.138 0.489 -6.234 1 78.11 1131 SER B N 1
ATOM 19731 C CA . SER B 1 1131 ? -45.481 1.655 -5.427 1 78.11 1131 SER B CA 1
ATOM 19732 C C . SER B 1 1131 ? -45.804 2.859 -6.306 1 78.11 1131 SER B C 1
ATOM 19734 O O . SER B 1 1131 ? -46.566 3.741 -5.904 1 78.11 1131 SER B O 1
ATOM 19736 N N . LYS B 1 1132 ? -45.296 2.798 -7.618 1 80.3 1132 LYS B N 1
ATOM 19737 C CA . LYS B 1 1132 ? -45.526 3.908 -8.539 1 80.3 1132 LYS B CA 1
ATOM 19738 C C . LYS B 1 1132 ? -46.637 3.577 -9.531 1 80.3 1132 LYS B C 1
ATOM 19740 O O . LYS B 1 1132 ? -46.877 2.407 -9.836 1 80.3 1132 LYS B O 1
ATOM 19745 N N . GLU B 1 1133 ? -47.251 4.7 -9.949 1 77.94 1133 GLU B N 1
ATOM 19746 C CA . GLU B 1 1133 ? -48.294 4.507 -10.952 1 77.94 1133 GLU B CA 1
ATOM 19747 C C . GLU B 1 1133 ? -47.693 4.218 -12.325 1 77.94 1133 GLU B C 1
ATOM 19749 O O . GLU B 1 1133 ? -48.288 3.496 -13.128 1 77.94 1133 GLU B O 1
ATOM 19754 N N . GLU B 1 1134 ? -46.621 4.91 -12.504 1 84.52 1134 GLU B N 1
ATOM 19755 C CA . GLU B 1 1134 ? -45.904 4.695 -13.757 1 84.52 1134 GLU B CA 1
ATOM 19756 C C . GLU B 1 1134 ? -44.415 4.476 -13.511 1 84.52 1134 GLU B C 1
ATOM 19758 O O . GLU B 1 1134 ? -43.883 4.891 -12.479 1 84.52 1134 GLU B O 1
ATOM 19763 N N . ARG B 1 1135 ? -43.846 3.673 -14.313 1 88.32 1135 ARG B N 1
ATOM 19764 C CA . ARG B 1 1135 ? -42.409 3.427 -14.235 1 88.32 1135 ARG B CA 1
ATOM 19765 C C . ARG B 1 1135 ? -41.748 3.614 -15.596 1 88.32 1135 ARG B C 1
ATOM 19767 O O . ARG B 1 1135 ? -42.418 3.568 -16.63 1 88.32 1135 ARG B O 1
ATOM 19774 N N . VAL B 1 1136 ? -40.483 3.868 -15.595 1 88.66 1136 VAL B N 1
ATOM 19775 C CA . VAL B 1 1136 ? -39.73 4.13 -16.817 1 88.66 1136 VAL B CA 1
ATOM 19776 C C . VAL B 1 1136 ? -38.884 2.91 -17.174 1 88.66 1136 VAL B C 1
ATOM 19778 O O . VAL B 1 1136 ? -38.556 2.694 -18.343 1 88.66 1136 VAL B O 1
ATOM 19781 N N . TYR B 1 1137 ? -38.659 2.05 -16.178 1 92.53 1137 TYR B N 1
ATOM 19782 C CA . TYR B 1 1137 ? -37.782 0.909 -16.414 1 92.53 1137 TYR B CA 1
ATOM 19783 C C . TYR B 1 1137 ? -38.495 -0.401 -16.101 1 92.53 1137 TYR B C 1
ATOM 19785 O O . TYR B 1 1137 ? -39.474 -0.418 -15.351 1 92.53 1137 TYR B O 1
ATOM 19793 N N . ASP B 1 1138 ? -38.006 -1.535 -16.565 1 94.17 1138 ASP B N 1
ATOM 19794 C CA . ASP B 1 1138 ? -38.524 -2.872 -16.293 1 94.17 1138 ASP B CA 1
ATOM 19795 C C . ASP B 1 1138 ? -38.313 -3.256 -14.83 1 94.17 1138 ASP B C 1
ATOM 19797 O O . ASP B 1 1138 ? -37.523 -2.624 -14.125 1 94.17 1138 ASP B O 1
ATOM 19801 N N . ILE B 1 1139 ? -39.116 -4.194 -14.342 1 94.89 1139 ILE B N 1
ATOM 19802 C CA . ILE B 1 1139 ? -38.875 -4.831 -13.052 1 94.89 1139 ILE B CA 1
ATOM 19803 C C . ILE B 1 1139 ? -38.038 -6.093 -13.248 1 94.89 1139 ILE B C 1
ATOM 19805 O O . ILE B 1 1139 ? -38.306 -6.889 -14.151 1 94.89 1139 ILE B O 1
ATOM 19809 N N . GLU B 1 1140 ? -37.043 -6.203 -12.5 1 93.07 1140 GLU B N 1
ATOM 19810 C CA . GLU B 1 1140 ? -36.209 -7.398 -12.582 1 93.07 1140 GLU B CA 1
ATOM 19811 C C . GLU B 1 1140 ? -36.054 -8.058 -11.214 1 93.07 1140 GLU B C 1
ATOM 19813 O O . GLU B 1 1140 ? -35.402 -7.508 -10.324 1 93.07 1140 GLU B O 1
ATOM 19818 N N . TYR B 1 1141 ? -36.664 -9.27 -11.062 1 92.04 1141 TYR B N 1
ATOM 19819 C CA . TYR B 1 1141 ? -36.513 -10.058 -9.844 1 92.04 1141 TYR B CA 1
ATOM 19820 C C . TYR B 1 1141 ? -35.266 -10.932 -9.91 1 92.04 1141 TYR B C 1
ATOM 19822 O O . TYR B 1 1141 ? -34.646 -11.06 -10.969 1 92.04 1141 TYR B O 1
ATOM 19830 N N . TYR B 1 1142 ? -34.974 -11.608 -8.829 1 87.89 1142 TYR B N 1
ATOM 19831 C CA . TYR B 1 1142 ? -33.745 -12.391 -8.759 1 87.89 1142 TYR B CA 1
ATOM 19832 C C . TYR B 1 1142 ? -33.959 -13.792 -9.318 1 87.89 1142 TYR B C 1
ATOM 19834 O O . TYR B 1 1142 ? -33.117 -14.308 -10.057 1 87.89 1142 TYR B O 1
ATOM 19842 N N . LEU B 1 1143 ? -35.15 -14.464 -8.864 1 92.29 1143 LEU B N 1
ATOM 19843 C CA . LEU B 1 1143 ? -35.442 -15.832 -9.279 1 92.29 1143 LEU B CA 1
ATOM 19844 C C . LEU B 1 1143 ? -36.944 -16.092 -9.276 1 92.29 1143 LEU B C 1
ATOM 19846 O O . LEU B 1 1143 ? -37.69 -15.44 -8.541 1 92.29 1143 LEU B O 1
ATOM 19850 N N . PRO B 1 1144 ? -37.359 -17.046 -10.135 1 95.21 1144 PRO B N 1
ATOM 19851 C CA . PRO B 1 1144 ? -38.73 -17.538 -9.985 1 95.21 1144 PRO B CA 1
ATOM 19852 C C . PRO B 1 1144 ? -38.907 -18.429 -8.757 1 95.21 1144 PRO B C 1
ATOM 19854 O O . PRO B 1 1144 ? -37.973 -19.131 -8.36 1 95.21 1144 PRO B O 1
ATOM 19857 N N . TYR B 1 1145 ? -40.015 -18.426 -8.157 1 96.24 1145 TYR B N 1
ATOM 19858 C CA . TYR B 1 1145 ? -40.211 -19.251 -6.97 1 96.24 1145 TYR B CA 1
ATOM 19859 C C . TYR B 1 1145 ? -41.686 -19.577 -6.77 1 96.24 1145 TYR B C 1
ATOM 19861 O O . TYR B 1 1145 ? -42.553 -18.978 -7.41 1 96.24 1145 TYR B O 1
ATOM 19869 N N . LYS B 1 1146 ? -41.977 -20.624 -6.049 1 97.26 1146 LYS B N 1
ATOM 19870 C CA . LYS B 1 1146 ? -43.306 -21.081 -5.652 1 97.26 1146 LYS B CA 1
ATOM 19871 C C . LYS B 1 1146 ? -43.439 -21.13 -4.133 1 97.26 1146 LYS B C 1
ATOM 19873 O O . LYS B 1 1146 ? -42.539 -21.611 -3.441 1 97.26 1146 LYS B O 1
ATOM 19878 N N . GLU B 1 1147 ? -44.475 -20.549 -3.637 1 97.16 1147 GLU B N 1
ATOM 19879 C CA . GLU B 1 1147 ? -44.767 -20.561 -2.207 1 97.16 1147 GLU B CA 1
ATOM 19880 C C . GLU B 1 1147 ? -46.12 -21.206 -1.925 1 97.16 1147 GLU B C 1
ATOM 19882 O O . GLU B 1 1147 ? -47.119 -20.872 -2.566 1 97.16 1147 GLU B O 1
ATOM 19887 N N . VAL B 1 1148 ? -46.163 -22.205 -0.989 1 97.68 1148 VAL B N 1
ATOM 19888 C CA . VAL B 1 1148 ? -47.386 -22.921 -0.644 1 97.68 1148 VAL B CA 1
ATOM 19889 C C . VAL B 1 1148 ? -47.591 -22.896 0.869 1 97.68 1148 VAL B C 1
ATOM 19891 O O . VAL B 1 1148 ? -46.649 -23.12 1.633 1 97.68 1148 VAL B O 1
ATOM 19894 N N . GLU B 1 1149 ? -48.634 -22.52 1.286 1 97.57 1149 GLU B N 1
ATOM 19895 C CA . GLU B 1 1149 ? -49.037 -22.631 2.684 1 97.57 1149 GLU B CA 1
ATOM 19896 C C . GLU B 1 1149 ? -50.323 -23.44 2.826 1 97.57 1149 GLU B C 1
ATOM 19898 O O . GLU B 1 1149 ? -51.361 -23.068 2.274 1 97.57 1149 GLU B O 1
ATOM 19903 N N . ASP B 1 1150 ? -50.257 -24.643 3.423 1 96.71 1150 ASP B N 1
ATOM 19904 C CA . ASP B 1 1150 ? -51.357 -25.577 3.641 1 96.71 1150 ASP B CA 1
ATOM 19905 C C . ASP B 1 1150 ? -51.676 -25.713 5.128 1 96.71 1150 ASP B C 1
ATOM 19907 O O . ASP B 1 1150 ? -50.864 -26.231 5.897 1 96.71 1150 ASP B O 1
ATOM 19911 N N . ILE B 1 1151 ? -52.864 -25.296 5.529 1 96.28 1151 ILE B N 1
ATOM 19912 C CA . ILE B 1 1151 ? -53.221 -25.224 6.941 1 96.28 1151 ILE B CA 1
ATOM 19913 C C . ILE B 1 1151 ? -54.423 -26.125 7.216 1 96.28 1151 ILE B C 1
ATOM 19915 O O . ILE B 1 1151 ? -55.421 -26.077 6.493 1 96.28 1151 ILE B O 1
ATOM 19919 N N . THR B 1 1152 ? -54.373 -27.039 8.211 1 95.45 1152 THR B N 1
ATOM 19920 C CA . THR B 1 1152 ? -55.478 -27.847 8.714 1 95.45 1152 THR B CA 1
ATOM 19921 C C . THR B 1 1152 ? -55.832 -27.449 10.144 1 95.45 1152 THR B C 1
ATOM 19923 O O . THR B 1 1152 ? -54.996 -27.54 11.045 1 95.45 1152 THR B O 1
ATOM 19926 N N . ILE B 1 1153 ? -57.027 -26.972 10.313 1 93.23 1153 ILE B N 1
ATOM 19927 C CA . ILE B 1 1153 ? -57.475 -26.539 11.632 1 93.23 1153 ILE B CA 1
ATOM 19928 C C . ILE B 1 1153 ? -58.532 -27.505 12.16 1 93.23 1153 ILE B C 1
ATOM 19930 O O . ILE B 1 1153 ? -59.559 -27.725 11.514 1 93.23 1153 ILE B O 1
ATOM 19934 N N . LYS B 1 1154 ? -58.249 -28.087 13.305 1 90.56 1154 LYS B N 1
ATOM 19935 C CA . LYS B 1 1154 ? -59.248 -28.896 13.997 1 90.56 1154 LYS B CA 1
ATOM 19936 C C . LYS B 1 1154 ? -60.108 -28.037 14.918 1 90.56 1154 LYS B C 1
ATOM 19938 O O . LYS B 1 1154 ? -59.612 -27.483 15.902 1 90.56 1154 LYS B O 1
ATOM 19943 N N . ILE B 1 1155 ? -61.387 -27.953 14.644 1 87.09 1155 ILE B N 1
ATOM 19944 C CA . ILE B 1 1155 ? -62.303 -27.075 15.363 1 87.09 1155 ILE B CA 1
ATOM 19945 C C . ILE B 1 1155 ? -62.964 -27.843 16.506 1 87.09 1155 ILE B C 1
ATOM 19947 O O . ILE B 1 1155 ? -63.669 -28.828 16.274 1 87.09 1155 ILE B O 1
ATOM 19951 N N . PRO B 1 1156 ? -62.667 -27.425 17.649 1 83.69 1156 PRO B N 1
ATOM 19952 C CA . PRO B 1 1156 ? -63.345 -28.092 18.763 1 83.69 1156 PRO B CA 1
ATOM 19953 C C . PRO B 1 1156 ? -64.846 -27.81 18.794 1 83.69 1156 PRO B C 1
ATOM 19955 O O . PRO B 1 1156 ? -65.319 -26.894 18.117 1 83.69 1156 PRO B O 1
ATOM 19958 N N . LYS B 1 1157 ? -65.572 -28.533 19.61 1 79.15 1157 LYS B N 1
ATOM 19959 C CA . LYS B 1 1157 ? -67.012 -28.355 19.771 1 79.15 1157 LYS B CA 1
ATOM 19960 C C . LYS B 1 1157 ? -67.334 -26.992 20.377 1 79.15 1157 LYS B C 1
ATOM 19962 O O . LYS B 1 1157 ? -66.676 -26.557 21.325 1 79.15 1157 LYS B O 1
ATOM 19967 N N . GLY B 1 1158 ? -68.171 -26.238 19.82 1 76.76 1158 GLY B N 1
ATOM 19968 C CA . GLY B 1 1158 ? -68.601 -24.947 20.334 1 76.76 1158 GLY B CA 1
ATOM 19969 C C . GLY B 1 1158 ? -67.869 -23.779 19.702 1 76.76 1158 GLY B C 1
ATOM 19970 O O . GLY B 1 1158 ? -68.132 -22.621 20.034 1 76.76 1158 GLY B O 1
ATOM 19971 N N . VAL B 1 1159 ? -66.893 -24.067 18.77 1 81.28 1159 VAL B N 1
ATOM 19972 C CA . VAL B 1 1159 ? -66.146 -22.996 18.121 1 81.28 1159 VAL B CA 1
ATOM 19973 C C . VAL B 1 1159 ? -66.506 -22.939 16.638 1 81.28 1159 VAL B C 1
ATOM 19975 O O . VAL B 1 1159 ? -66.616 -23.975 15.979 1 81.28 1159 VAL B O 1
ATOM 19978 N N . ASN B 1 1160 ? -66.915 -21.744 16.229 1 81.28 1160 ASN B N 1
ATOM 19979 C CA . ASN B 1 1160 ? -67.161 -21.536 14.806 1 81.28 1160 ASN B CA 1
ATOM 19980 C C . ASN B 1 1160 ? -66.082 -20.663 14.172 1 81.28 1160 ASN B C 1
ATOM 19982 O O . ASN B 1 1160 ? -65.746 -19.602 14.701 1 81.28 1160 ASN B O 1
ATOM 19986 N N . ILE B 1 1161 ? -65.473 -21.167 13.057 1 87.01 1161 ILE B N 1
ATOM 19987 C CA . ILE B 1 1161 ? -64.447 -20.427 12.331 1 87.01 1161 ILE B CA 1
ATOM 19988 C C . ILE B 1 1161 ? -64.955 -20.074 10.935 1 87.01 1161 ILE B C 1
ATOM 19990 O O . ILE B 1 1161 ? -65.418 -20.946 10.197 1 87.01 1161 ILE B O 1
ATOM 19994 N N . THR B 1 1162 ? -65.015 -18.824 10.594 1 83.54 1162 THR B N 1
ATOM 19995 C CA . THR B 1 1162 ? -65.356 -18.369 9.25 1 83.54 1162 THR B CA 1
ATOM 19996 C C . THR B 1 1162 ? -64.173 -17.655 8.604 1 83.54 1162 THR B C 1
ATOM 19998 O O . THR B 1 1162 ? -63.306 -17.123 9.3 1 83.54 1162 THR B O 1
ATOM 20001 N N . THR B 1 1163 ? -64.077 -17.81 7.297 1 86.83 1163 THR B N 1
ATOM 20002 C CA . THR B 1 1163 ? -63.016 -17.168 6.528 1 86.83 1163 THR B CA 1
ATOM 20003 C C . THR B 1 1163 ? -63.578 -16.039 5.669 1 86.83 1163 THR B C 1
ATOM 20005 O O . THR B 1 1163 ? -64.735 -16.091 5.246 1 86.83 1163 THR B O 1
ATOM 20008 N N . THR B 1 1164 ? -62.787 -15.027 5.457 1 79.47 1164 THR B N 1
ATOM 20009 C CA . THR B 1 1164 ? -63.223 -13.893 4.649 1 79.47 1164 THR B CA 1
ATOM 20010 C C . THR B 1 1164 ? -63.17 -14.235 3.163 1 79.47 1164 THR B C 1
ATOM 20012 O O . THR B 1 1164 ? -63.829 -13.588 2.347 1 79.47 1164 THR B O 1
ATOM 20015 N N . ILE B 1 1165 ? -62.268 -15.228 2.79 1 85.41 1165 ILE B N 1
ATOM 20016 C CA . ILE B 1 1165 ? -62.122 -15.661 1.405 1 85.41 1165 ILE B CA 1
ATOM 20017 C C . ILE B 1 1165 ? -62.279 -17.177 1.318 1 85.41 1165 ILE B C 1
ATOM 20019 O O . ILE B 1 1165 ? -61.826 -17.906 2.204 1 85.41 1165 ILE B O 1
ATOM 20023 N N . THR B 1 1166 ? -62.937 -17.638 0.296 1 84.7 1166 THR B N 1
ATOM 20024 C CA . THR B 1 1166 ? -63.158 -19.076 0.198 1 84.7 1166 THR B CA 1
ATOM 20025 C C . THR B 1 1166 ? -62.432 -19.654 -1.013 1 84.7 1166 THR B C 1
ATOM 20027 O O . THR B 1 1166 ? -61.86 -20.744 -0.939 1 84.7 1166 THR B O 1
ATOM 20030 N N . GLU B 1 1167 ? -62.488 -19.021 -2.187 1 90.1 1167 GLU B N 1
ATOM 20031 C CA . GLU B 1 1167 ? -61.796 -19.492 -3.383 1 90.1 1167 GLU B CA 1
ATOM 20032 C C . GLU B 1 1167 ? -61.423 -18.33 -4.299 1 90.1 1167 GLU B C 1
ATOM 20034 O O . GLU B 1 1167 ? -62.282 -17.532 -4.679 1 90.1 1167 GLU B O 1
ATOM 20039 N N . ILE B 1 1168 ? -60.165 -18.205 -4.545 1 93.52 1168 ILE B N 1
ATOM 20040 C CA . ILE B 1 1168 ? -59.666 -17.185 -5.462 1 93.52 1168 ILE B CA 1
ATOM 20041 C C . ILE B 1 1168 ? -58.645 -17.803 -6.414 1 93.52 1168 ILE B C 1
ATOM 20043 O O . ILE B 1 1168 ? -57.779 -18.572 -5.991 1 93.52 1168 ILE B O 1
ATOM 20047 N N . ILE B 1 1169 ? -58.778 -17.568 -7.693 1 94.33 1169 ILE B N 1
ATOM 20048 C CA . ILE B 1 1169 ? -57.791 -17.976 -8.686 1 94.33 1169 ILE B CA 1
ATOM 20049 C C . ILE B 1 1169 ? -57.415 -16.782 -9.561 1 94.33 1169 ILE B C 1
ATOM 20051 O O . ILE B 1 1169 ? -58.287 -16.132 -10.143 1 94.33 1169 ILE B O 1
ATOM 20055 N N . LYS B 1 1170 ? -56.206 -16.404 -9.516 1 94.24 1170 LYS B N 1
ATOM 20056 C CA . LYS B 1 1170 ? -55.655 -15.367 -10.383 1 94.24 1170 LYS B CA 1
ATOM 20057 C C . LYS B 1 1170 ? -54.414 -15.866 -11.118 1 94.24 1170 LYS B C 1
ATOM 20059 O O . LYS B 1 1170 ? -53.532 -16.478 -10.512 1 94.24 1170 LYS B O 1
ATOM 20064 N N . GLU B 1 1171 ? -54.355 -15.683 -12.41 1 93.26 1171 GLU B N 1
ATOM 20065 C CA . GLU B 1 1171 ? -53.212 -16.13 -13.2 1 93.26 1171 GLU B CA 1
ATOM 20066 C C . GLU B 1 1171 ? -52.921 -15.163 -14.344 1 93.26 1171 GLU B C 1
ATOM 20068 O O . GLU B 1 1171 ? -53.843 -14.671 -14.999 1 93.26 1171 GLU B O 1
ATOM 20073 N N . ASN B 1 1172 ? -51.771 -14.753 -14.482 1 92.71 1172 ASN B N 1
ATOM 20074 C CA . ASN B 1 1172 ? -51.263 -14.049 -15.654 1 92.71 1172 ASN B CA 1
ATOM 20075 C C . ASN B 1 1172 ? -49.9 -14.586 -16.084 1 92.71 1172 ASN B C 1
ATOM 20077 O O . ASN B 1 1172 ? -49.495 -15.671 -15.664 1 92.71 1172 ASN B O 1
ATOM 20081 N N . ASP B 1 1173 ? -49.261 -13.921 -17.036 1 92.14 1173 ASP B N 1
ATOM 20082 C CA . ASP B 1 1173 ? -48.018 -14.432 -17.605 1 92.14 1173 ASP B CA 1
ATOM 20083 C C . ASP B 1 1173 ? -46.885 -14.388 -16.582 1 92.14 1173 ASP B C 1
ATOM 20085 O O . ASP B 1 1173 ? -45.896 -15.111 -16.712 1 92.14 1173 ASP B O 1
ATOM 20089 N N . TRP B 1 1174 ? -47.033 -13.692 -15.479 1 94.73 1174 TRP B N 1
ATOM 20090 C CA . TRP B 1 1174 ? -45.917 -13.442 -14.572 1 94.73 1174 TRP B CA 1
ATOM 20091 C C . TRP B 1 1174 ? -46.182 -14.055 -13.201 1 94.73 1174 TRP B C 1
ATOM 20093 O O . TRP B 1 1174 ? -45.247 -14.424 -12.487 1 94.73 1174 TRP B O 1
ATOM 20103 N N . ILE B 1 1175 ? -47.493 -14.241 -12.789 1 95.33 1175 ILE B N 1
ATOM 20104 C CA . ILE B 1 1175 ? -47.82 -14.726 -11.452 1 95.33 1175 ILE B CA 1
ATOM 20105 C C . ILE B 1 1175 ? -49.01 -15.679 -11.526 1 95.33 1175 ILE B C 1
ATOM 20107 O O . ILE B 1 1175 ? -49.808 -15.615 -12.464 1 95.33 1175 ILE B O 1
ATOM 20111 N N . SER B 1 1176 ? -49.054 -16.663 -10.694 1 96.25 1176 SER B N 1
ATOM 20112 C CA . SER B 1 1176 ? -50.205 -17.515 -10.41 1 96.25 1176 SER B CA 1
ATOM 20113 C C . SER B 1 1176 ? -50.549 -17.503 -8.924 1 96.25 1176 SER B C 1
ATOM 20115 O O . SER B 1 1176 ? -49.655 -17.527 -8.075 1 96.25 1176 SER B O 1
ATOM 20117 N N . TYR B 1 1177 ? -51.82 -17.3 -8.582 1 96.36 1177 TYR B N 1
ATOM 20118 C CA . TYR B 1 1177 ? -52.297 -17.195 -7.208 1 96.36 1177 TYR B CA 1
ATOM 20119 C C . TYR B 1 1177 ? -53.558 -18.026 -7.003 1 96.36 1177 TYR B C 1
ATOM 20121 O O . TYR B 1 1177 ? -54.505 -17.931 -7.787 1 96.36 1177 TYR B O 1
ATOM 20129 N N . LEU B 1 1178 ? -53.552 -18.934 -6.024 1 96.97 1178 LEU B N 1
ATOM 20130 C CA . LEU B 1 1178 ? -54.682 -19.804 -5.716 1 96.97 1178 LEU B CA 1
ATOM 20131 C C . LEU B 1 1178 ? -54.944 -19.845 -4.214 1 96.97 1178 LEU B C 1
ATOM 20133 O O . LEU B 1 1178 ? -54.011 -19.992 -3.421 1 96.97 1178 LEU B O 1
ATOM 20137 N N . VAL B 1 1179 ? -56.118 -19.577 -3.741 1 96.17 1179 VAL B N 1
ATOM 20138 C CA . VAL B 1 1179 ? -56.573 -19.79 -2.371 1 96.17 1179 VAL B CA 1
ATOM 20139 C C . VAL B 1 1179 ? -57.781 -20.724 -2.368 1 96.17 1179 VAL B C 1
ATOM 20141 O O . VAL B 1 1179 ? -58.728 -20.528 -3.134 1 96.17 1179 VAL B O 1
ATOM 20144 N N . GLN B 1 1180 ? -57.771 -21.826 -1.655 1 95.69 1180 GLN B N 1
ATOM 20145 C CA . GLN B 1 1180 ? -58.866 -22.779 -1.513 1 95.69 1180 GLN B CA 1
ATOM 20146 C C . GLN B 1 1180 ? -59.192 -23.028 -0.042 1 95.69 1180 GLN B C 1
ATOM 20148 O O . GLN B 1 1180 ? -58.288 -23.193 0.779 1 95.69 1180 GLN B O 1
ATOM 20153 N N . VAL B 1 1181 ? -60.427 -22.897 0.33 1 94.69 1181 VAL B N 1
ATOM 20154 C CA . VAL B 1 1181 ? -60.908 -23.189 1.676 1 94.69 1181 VAL B CA 1
ATOM 20155 C C . VAL B 1 1181 ? -61.931 -24.321 1.624 1 94.69 1181 VAL B C 1
ATOM 20157 O O . VAL B 1 1181 ? -62.919 -24.241 0.891 1 94.69 1181 VAL B O 1
ATOM 20160 N N . GLU B 1 1182 ? -61.691 -25.462 2.294 1 92.83 1182 GLU B N 1
ATOM 20161 C CA . GLU B 1 1182 ? -62.597 -26.604 2.357 1 92.83 1182 GLU B CA 1
ATOM 20162 C C . GLU B 1 1182 ? -62.964 -26.939 3.8 1 92.83 1182 GLU B C 1
ATOM 20164 O O . GLU B 1 1182 ? -62.089 -27.027 4.664 1 92.83 1182 GLU B O 1
ATOM 20169 N N . ARG B 1 1183 ? -64.17 -26.929 4.077 1 90.81 1183 ARG B N 1
ATOM 20170 C CA . ARG B 1 1183 ? -64.651 -27.311 5.401 1 90.81 1183 ARG B CA 1
ATOM 20171 C C . ARG B 1 1183 ? -65.292 -28.695 5.372 1 90.81 1183 ARG B C 1
ATOM 20173 O O . ARG B 1 1183 ? -66.212 -28.943 4.59 1 90.81 1183 ARG B O 1
ATOM 20180 N N . LYS B 1 1184 ? -64.748 -29.713 6.033 1 87.82 1184 LYS B N 1
ATOM 20181 C CA . LYS B 1 1184 ? -65.314 -31.048 6.207 1 87.82 1184 LYS B CA 1
ATOM 20182 C C . LYS B 1 1184 ? -65.556 -31.354 7.682 1 87.82 1184 LYS B C 1
ATOM 20184 O O . LYS B 1 1184 ? -64.626 -31.715 8.407 1 87.82 1184 LYS B O 1
ATOM 20189 N N . GLU B 1 1185 ? -66.722 -31.426 8.12 1 84.04 1185 GLU B N 1
ATOM 20190 C CA . GLU B 1 1185 ? -67.086 -31.695 9.507 1 84.04 1185 GLU B CA 1
ATOM 20191 C C . GLU B 1 1185 ? -66.396 -30.722 10.458 1 84.04 1185 GLU B C 1
ATOM 20193 O O . GLU B 1 1185 ? -66.545 -29.505 10.326 1 84.04 1185 GLU B O 1
ATOM 20198 N N . ASN B 1 1186 ? -65.492 -31.223 11.245 1 87.05 1186 ASN B N 1
ATOM 20199 C CA . ASN B 1 1186 ? -64.856 -30.371 12.244 1 87.05 1186 ASN B CA 1
ATOM 20200 C C . ASN B 1 1186 ? -63.456 -29.948 11.81 1 87.05 1186 ASN B C 1
ATOM 20202 O O . ASN B 1 1186 ? -62.656 -29.496 12.631 1 87.05 1186 ASN B O 1
ATOM 20206 N N . ILE B 1 1187 ? -63.16 -30.134 10.435 1 92.84 1187 ILE B N 1
ATOM 20207 C CA . ILE B 1 1187 ? -61.831 -29.788 9.943 1 92.84 1187 ILE B CA 1
ATOM 20208 C C . ILE B 1 1187 ? -61.942 -28.695 8.882 1 92.84 1187 ILE B C 1
ATOM 20210 O O . ILE B 1 1187 ? -62.737 -28.808 7.947 1 92.84 1187 ILE B O 1
ATOM 20214 N N . LEU B 1 1188 ? -61.293 -27.584 9.07 1 93.66 1188 LEU B N 1
ATOM 20215 C CA . LEU B 1 1188 ? -61.162 -26.507 8.094 1 93.66 1188 LEU B CA 1
ATOM 20216 C C . LEU B 1 1188 ? -59.8 -26.555 7.411 1 93.66 1188 LEU B C 1
ATOM 20218 O O . LEU B 1 1188 ? -58.764 -26.513 8.079 1 93.66 1188 LEU B O 1
ATOM 20222 N N . HIS B 1 1189 ? -59.806 -26.798 6.085 1 94.99 1189 HIS B N 1
ATOM 20223 C CA . HIS B 1 1189 ? -58.573 -26.863 5.309 1 94.99 1189 HIS B CA 1
ATOM 20224 C C . HIS B 1 1189 ? -58.399 -25.617 4.446 1 94.99 1189 HIS B C 1
ATOM 20226 O O . HIS B 1 1189 ? -59.287 -25.27 3.664 1 94.99 1189 HIS B O 1
ATOM 20232 N N . LEU B 1 1190 ? -57.285 -24.859 4.651 1 95.86 1190 LEU B N 1
ATOM 20233 C CA . LEU B 1 1190 ? -56.929 -23.683 3.865 1 95.86 1190 LEU B CA 1
ATOM 20234 C C . LEU B 1 1190 ? -55.653 -23.929 3.066 1 95.86 1190 LEU B C 1
ATOM 20236 O O . LEU B 1 1190 ? -54.68 -24.471 3.594 1 95.86 1190 LEU B O 1
ATOM 20240 N N . LYS B 1 1191 ? -55.645 -23.558 1.787 1 96.47 1191 LYS B N 1
ATOM 20241 C CA . LYS B 1 1191 ? -54.472 -23.718 0.932 1 96.47 1191 LYS B CA 1
ATOM 20242 C C . LYS B 1 1191 ? -54.209 -22.455 0.117 1 96.47 1191 LYS B C 1
ATOM 20244 O O . LYS B 1 1191 ? -55.119 -21.921 -0.521 1 96.47 1191 LYS B O 1
ATOM 20249 N N . ARG B 1 1192 ? -53.01 -21.895 0.23 1 97.07 1192 ARG B N 1
ATOM 20250 C CA . ARG B 1 1192 ? -52.549 -20.766 -0.571 1 97.07 1192 ARG B CA 1
ATOM 20251 C C . ARG B 1 1192 ? -51.353 -21.157 -1.432 1 97.07 1192 ARG B C 1
ATOM 20253 O O . ARG B 1 1192 ? -50.403 -21.77 -0.941 1 97.07 1192 ARG B O 1
ATOM 20260 N N . VAL B 1 1193 ? -51.403 -20.869 -2.754 1 97.53 1193 VAL B N 1
ATOM 20261 C CA . VAL B 1 1193 ? -50.29 -21.107 -3.667 1 97.53 1193 VAL B CA 1
ATOM 20262 C C . VAL B 1 1193 ? -49.965 -19.825 -4.431 1 97.53 1193 VAL B C 1
ATOM 20264 O O . VAL B 1 1193 ? -50.842 -19.234 -5.066 1 97.53 1193 VAL B O 1
ATOM 20267 N N . PHE B 1 1194 ? -48.821 -19.331 -4.286 1 97.08 1194 PHE B N 1
ATOM 20268 C CA . PHE B 1 1194 ? -48.315 -18.198 -5.052 1 97.08 1194 PHE B CA 1
ATOM 20269 C C . PHE B 1 1194 ? -47.114 -18.608 -5.896 1 97.08 1194 PHE B C 1
ATOM 20271 O O . PHE B 1 1194 ? -46.161 -19.198 -5.383 1 97.08 1194 PHE B O 1
ATOM 20278 N N . VAL B 1 1195 ? -47.068 -18.264 -7.208 1 97.28 1195 VAL B N 1
ATOM 20279 C CA . VAL B 1 1195 ? -45.972 -18.618 -8.104 1 97.28 1195 VAL B CA 1
ATOM 20280 C C . VAL B 1 1195 ? -45.499 -17.378 -8.858 1 97.28 1195 VAL B C 1
ATOM 20282 O O . VAL B 1 1195 ? -46.285 -16.728 -9.552 1 97.28 1195 VAL B O 1
ATOM 20285 N N . GLN B 1 1196 ? -44.31 -16.973 -8.673 1 96.18 1196 GLN B N 1
ATOM 20286 C CA . GLN B 1 1196 ? -43.635 -16.019 -9.547 1 96.18 1196 GLN B CA 1
ATOM 20287 C C . GLN B 1 1196 ? -43.018 -16.72 -10.754 1 96.18 1196 GLN B C 1
ATOM 20289 O O . GLN B 1 1196 ? -41.936 -17.303 -10.653 1 96.18 1196 GLN B O 1
ATOM 20294 N N . LYS B 1 1197 ? -43.591 -16.531 -11.882 1 95.14 1197 LYS B N 1
ATOM 20295 C CA . LYS B 1 1197 ? -43.241 -17.324 -13.058 1 95.14 1197 LYS B CA 1
ATOM 20296 C C . LYS B 1 1197 ? -42.021 -16.744 -13.767 1 95.14 1197 LYS B C 1
ATOM 20298 O O . LYS B 1 1197 ? -41.152 -17.489 -14.228 1 95.14 1197 LYS B O 1
ATOM 20303 N N . GLU B 1 1198 ? -42.073 -15.361 -13.848 1 93.06 1198 GLU B N 1
ATOM 20304 C CA . GLU B 1 1198 ? -41.024 -14.676 -14.596 1 93.06 1198 GLU B CA 1
ATOM 20305 C C . GLU B 1 1198 ? -40.304 -13.651 -13.724 1 93.06 1198 GLU B C 1
ATOM 20307 O O . GLU B 1 1198 ? -40.897 -13.086 -12.803 1 93.06 1198 GLU B O 1
ATOM 20312 N N . ILE B 1 1199 ? -38.992 -13.472 -14.155 1 92.29 1199 ILE B N 1
ATOM 20313 C CA . ILE B 1 1199 ? -38.195 -12.55 -13.353 1 92.29 1199 ILE B CA 1
ATOM 20314 C C . ILE B 1 1199 ? -38.242 -11.155 -13.972 1 92.29 1199 ILE B C 1
ATOM 20316 O O . ILE B 1 1199 ? -38.002 -10.157 -13.287 1 92.29 1199 ILE B O 1
ATOM 20320 N N . LEU B 1 1200 ? -38.521 -11.04 -15.28 1 92.78 1200 LEU B N 1
ATOM 20321 C CA . LEU B 1 1200 ? -38.533 -9.752 -15.965 1 92.78 1200 LEU B CA 1
ATOM 20322 C C . LEU B 1 1200 ? -39.957 -9.342 -16.326 1 92.78 1200 LEU B C 1
ATOM 20324 O O . LEU B 1 1200 ? -40.676 -10.094 -16.986 1 92.78 1200 LEU B O 1
ATOM 20328 N N . ILE B 1 1201 ? -40.388 -8.173 -15.883 1 95.65 1201 ILE B N 1
ATOM 20329 C CA . ILE B 1 1201 ? -41.666 -7.568 -16.242 1 95.65 1201 ILE B CA 1
ATOM 20330 C C . ILE B 1 1201 ? -41.426 -6.294 -17.049 1 95.65 1201 ILE B C 1
ATOM 20332 O O . ILE B 1 1201 ? -41.01 -5.272 -16.499 1 95.65 1201 ILE B O 1
ATOM 20336 N N . PRO B 1 1202 ? -41.702 -6.334 -18.299 1 93.76 1202 PRO B N 1
ATOM 20337 C CA . PRO B 1 1202 ? -41.476 -5.14 -19.117 1 93.76 1202 PRO B CA 1
ATOM 20338 C C . PRO B 1 1202 ? -42.337 -3.956 -18.684 1 93.76 1202 PRO B C 1
ATOM 20340 O O . PRO B 1 1202 ? -43.458 -4.145 -18.206 1 93.76 1202 PRO B O 1
ATOM 20343 N N . VAL B 1 1203 ? -41.848 -2.851 -18.998 1 93.52 1203 VAL B N 1
ATOM 20344 C CA . VAL B 1 1203 ? -42.504 -1.611 -18.596 1 93.52 1203 VAL B CA 1
ATOM 20345 C C . VAL B 1 1203 ? -43.896 -1.537 -19.219 1 93.52 1203 VAL B C 1
ATOM 20347 O O . VAL B 1 1203 ? -44.834 -1.028 -18.6 1 93.52 1203 VAL B O 1
ATOM 20350 N N . GLN B 1 1204 ? -44.146 -2.138 -20.387 1 92.96 1204 GLN B N 1
ATOM 20351 C CA . GLN B 1 1204 ? -45.421 -2.075 -21.094 1 92.96 1204 GLN B CA 1
ATOM 20352 C C . GLN B 1 1204 ? -46.499 -2.865 -20.356 1 92.96 1204 GLN B C 1
ATOM 20354 O O . GLN B 1 1204 ? -47.686 -2.548 -20.456 1 92.96 1204 GLN B O 1
ATOM 20359 N N . ASN B 1 1205 ? -46.038 -3.843 -19.596 1 93.97 1205 ASN B N 1
ATOM 20360 C CA . ASN B 1 1205 ? -46.984 -4.708 -18.898 1 93.97 1205 ASN B CA 1
ATOM 20361 C C . ASN B 1 1205 ? -47.089 -4.346 -17.42 1 93.97 1205 ASN B C 1
ATOM 20363 O O . ASN B 1 1205 ? -47.696 -5.081 -16.638 1 93.97 1205 ASN B O 1
ATOM 20367 N N . PHE B 1 1206 ? -46.499 -3.236 -17.007 1 92.02 1206 PHE B N 1
ATOM 20368 C CA . PHE B 1 1206 ? -46.424 -2.855 -15.601 1 92.02 1206 PHE B CA 1
ATOM 20369 C C . PHE B 1 1206 ? -47.817 -2.623 -15.028 1 92.02 1206 PHE B C 1
ATOM 20371 O O . PHE B 1 1206 ? -48.103 -3.022 -13.897 1 92.02 1206 PHE B O 1
ATOM 20378 N N . LYS B 1 1207 ? -48.713 -1.987 -15.813 1 91.64 1207 LYS B N 1
ATOM 20379 C CA . LYS B 1 1207 ? -50.044 -1.653 -15.314 1 91.64 1207 LYS B CA 1
ATOM 20380 C C . LYS B 1 1207 ? -50.845 -2.913 -14.999 1 91.64 1207 LYS B C 1
ATOM 20382 O O . LYS B 1 1207 ? -51.524 -2.983 -13.972 1 91.64 1207 LYS B O 1
ATOM 20387 N N . GLU B 1 1208 ? -50.732 -3.817 -15.884 1 92.35 1208 GLU B N 1
ATOM 20388 C CA . GLU B 1 1208 ? -51.417 -5.087 -15.662 1 92.35 1208 GLU B CA 1
ATOM 20389 C C . GLU B 1 1208 ? -50.825 -5.833 -14.47 1 92.35 1208 GLU B C 1
ATOM 20391 O O . GLU B 1 1208 ? -51.56 -6.348 -13.625 1 92.35 1208 GLU B O 1
ATOM 20396 N N . TYR B 1 1209 ? -49.584 -5.884 -14.494 1 93.4 1209 TYR B N 1
ATOM 20397 C CA . TYR B 1 1209 ? -48.897 -6.556 -13.397 1 93.4 1209 TYR B CA 1
ATOM 20398 C C . TYR B 1 1209 ? -49.232 -5.904 -12.061 1 93.4 1209 TYR B C 1
ATOM 20400 O O . TYR B 1 1209 ? -49.497 -6.595 -11.075 1 93.4 1209 TYR B O 1
ATOM 20408 N N . LYS B 1 1210 ? -49.231 -4.611 -11.992 1 91.49 1210 LYS B N 1
ATOM 20409 C CA . LYS B 1 1210 ? -49.543 -3.849 -10.786 1 91.49 1210 LYS B CA 1
ATOM 20410 C C . LYS B 1 1210 ? -50.949 -4.164 -10.286 1 91.49 1210 LYS B C 1
ATOM 20412 O O . LYS B 1 1210 ? -51.151 -4.401 -9.093 1 91.49 1210 LYS B O 1
ATOM 20417 N N . LYS B 1 1211 ? -51.953 -4.203 -11.17 1 89.78 1211 LYS B N 1
ATOM 20418 C CA . LYS B 1 1211 ? -53.337 -4.492 -10.807 1 89.78 1211 LYS B CA 1
ATOM 20419 C C . LYS B 1 1211 ? -53.462 -5.874 -10.173 1 89.78 1211 LYS B C 1
ATOM 20421 O O . LYS B 1 1211 ? -54.091 -6.027 -9.123 1 89.78 1211 LYS B O 1
ATOM 20426 N N . ASP B 1 1212 ? -52.811 -6.792 -10.756 1 91.82 1212 ASP B N 1
ATOM 20427 C CA . ASP B 1 1212 ? -52.899 -8.165 -10.266 1 91.82 1212 ASP B CA 1
ATOM 20428 C C . ASP B 1 1212 ? -52.232 -8.304 -8.9 1 91.82 1212 ASP B C 1
ATOM 20430 O O . ASP B 1 1212 ? -52.768 -8.96 -8.005 1 91.82 1212 ASP B O 1
ATOM 20434 N N . LEU B 1 1213 ? -51.106 -7.744 -8.781 1 91.52 1213 LEU B N 1
ATOM 20435 C CA . LEU B 1 1213 ? -50.376 -7.858 -7.523 1 91.52 1213 LEU B CA 1
ATOM 20436 C C . LEU B 1 1213 ? -51.111 -7.134 -6.401 1 91.52 1213 LEU B C 1
ATOM 20438 O O . LEU B 1 1213 ? -51.095 -7.583 -5.252 1 91.52 1213 LEU B O 1
ATOM 20442 N N . GLU B 1 1214 ? -51.748 -6.033 -6.73 1 87.46 1214 GLU B N 1
ATOM 20443 C CA . GLU B 1 1214 ? -52.547 -5.31 -5.745 1 87.46 1214 GLU B CA 1
ATOM 20444 C C . GLU B 1 1214 ? -53.734 -6.147 -5.276 1 87.46 1214 GLU B C 1
ATOM 20446 O O . GLU B 1 1214 ? -54.052 -6.17 -4.085 1 87.46 1214 GLU B O 1
ATOM 20451 N N . GLU B 1 1215 ? -54.35 -6.81 -6.172 1 87.67 1215 GLU B N 1
ATOM 20452 C CA . GLU B 1 1215 ? -55.469 -7.68 -5.823 1 87.67 1215 GLU B CA 1
ATOM 20453 C C . GLU B 1 1215 ? -55.014 -8.837 -4.937 1 87.67 1215 GLU B C 1
ATOM 20455 O O . GLU B 1 1215 ? -55.671 -9.163 -3.947 1 87.67 1215 GLU B O 1
ATOM 20460 N N . ILE B 1 1216 ? -53.944 -9.353 -5.301 1 91.78 1216 ILE B N 1
ATOM 20461 C CA . ILE B 1 1216 ? -53.412 -10.477 -4.538 1 91.78 1216 ILE B CA 1
ATOM 20462 C C . ILE B 1 1216 ? -53.08 -10.026 -3.118 1 91.78 1216 ILE B C 1
ATOM 20464 O O . ILE B 1 1216 ? -53.38 -10.729 -2.15 1 91.78 1216 ILE B O 1
ATOM 20468 N N . MET B 1 1217 ? -52.495 -8.921 -2.989 1 88 1217 MET B N 1
ATOM 20469 C CA . MET B 1 1217 ? -52.157 -8.391 -1.671 1 88 1217 MET B CA 1
ATOM 20470 C C . MET B 1 1217 ? -53.411 -8.193 -0.826 1 88 1217 MET B C 1
ATOM 20472 O O . MET B 1 1217 ? -53.388 -8.412 0.387 1 88 1217 MET B O 1
ATOM 20476 N N . ASN B 1 1218 ? -54.442 -7.848 -1.484 1 81.63 1218 ASN B N 1
ATOM 20477 C CA . ASN B 1 1218 ? -55.71 -7.675 -0.783 1 81.63 1218 ASN B CA 1
ATOM 20478 C C . ASN B 1 1218 ? -56.273 -9.011 -0.307 1 81.63 1218 ASN B C 1
ATOM 20480 O O . ASN B 1 1218 ? -56.803 -9.106 0.802 1 81.63 1218 ASN B O 1
ATOM 20484 N N . TYR B 1 1219 ? -56.144 -9.976 -1.164 1 87.07 1219 TYR B N 1
ATOM 20485 C CA . TYR B 1 1219 ? -56.618 -11.303 -0.787 1 87.07 1219 TYR B CA 1
ATOM 20486 C C . TYR B 1 1219 ? -55.785 -11.876 0.353 1 87.07 1219 TYR B C 1
ATOM 20488 O O . TYR B 1 1219 ? -56.317 -12.54 1.246 1 87.07 1219 TYR B O 1
ATOM 20496 N N . ASP B 1 1220 ? -54.533 -11.602 0.364 1 90.16 1220 ASP B N 1
ATOM 20497 C CA . ASP B 1 1220 ? -53.595 -12.128 1.35 1 90.16 1220 ASP B CA 1
ATOM 20498 C C . ASP B 1 1220 ? -53.852 -11.525 2.729 1 90.16 1220 ASP B C 1
ATOM 20500 O O . ASP B 1 1220 ? -53.357 -12.033 3.737 1 90.16 1220 ASP B O 1
ATOM 20504 N N . ARG B 1 1221 ? -54.712 -10.626 2.799 1 80.64 1221 ARG B N 1
ATOM 20505 C CA . ARG B 1 1221 ? -55.07 -10.019 4.077 1 80.64 1221 ARG B CA 1
ATOM 20506 C C . ARG B 1 1221 ? -56.283 -10.709 4.691 1 80.64 1221 ARG B C 1
ATOM 20508 O O . ARG B 1 1221 ? -56.779 -10.289 5.738 1 80.64 1221 ARG B O 1
ATOM 20515 N N . GLY B 1 1222 ? -56.703 -11.755 4.096 1 80.32 1222 GLY B N 1
ATOM 20516 C CA . GLY B 1 1222 ? -57.825 -12.512 4.626 1 80.32 1222 GLY B CA 1
ATOM 20517 C C . GLY B 1 1222 ? -57.611 -12.975 6.054 1 80.32 1222 GLY B C 1
ATOM 20518 O O . GLY B 1 1222 ? -56.474 -13.189 6.48 1 80.32 1222 GLY B O 1
ATOM 20519 N N . MET B 1 1223 ? -58.686 -13.058 6.814 1 84.69 1223 MET B N 1
ATOM 20520 C CA . MET B 1 1223 ? -58.631 -13.398 8.233 1 84.69 1223 MET B CA 1
ATOM 20521 C C . MET B 1 1223 ? -59.541 -14.581 8.545 1 84.69 1223 MET B C 1
ATOM 20523 O O . MET B 1 1223 ? -60.507 -14.834 7.822 1 84.69 1223 MET B O 1
ATOM 20527 N N . LEU B 1 1224 ? -59.16 -15.28 9.594 1 86.04 1224 LEU B N 1
ATOM 20528 C CA . LEU B 1 1224 ? -60.019 -16.274 10.228 1 86.04 1224 LEU B CA 1
ATOM 20529 C C . LEU B 1 1224 ? -60.796 -15.662 11.389 1 86.04 1224 LEU B C 1
ATOM 20531 O O . LEU B 1 1224 ? -60.207 -15.04 12.276 1 86.04 1224 LEU B O 1
ATOM 20535 N N . LEU B 1 1225 ? -62.07 -15.777 11.309 1 80.98 1225 LEU B N 1
ATOM 20536 C CA . LEU B 1 1225 ? -62.932 -15.325 12.396 1 80.98 1225 LEU B CA 1
ATOM 20537 C C . LEU B 1 1225 ? -63.335 -16.492 13.291 1 80.98 1225 LEU B C 1
ATOM 20539 O O . LEU B 1 1225 ? -64.033 -17.407 12.849 1 80.98 1225 LEU B O 1
ATOM 20543 N N . ILE B 1 1226 ? -62.853 -16.446 14.434 1 82.39 1226 ILE B N 1
ATOM 20544 C CA . ILE B 1 1226 ? -63.129 -17.516 15.387 1 82.39 1226 ILE B CA 1
ATOM 20545 C C . ILE B 1 1226 ? -64.135 -17.033 16.428 1 82.39 1226 ILE B C 1
ATOM 20547 O O . ILE B 1 1226 ? -63.869 -16.078 17.162 1 82.39 1226 ILE B O 1
ATOM 20551 N N . LYS B 1 1227 ? -65.306 -17.643 16.504 1 77.91 1227 LYS B N 1
ATOM 20552 C CA . LYS B 1 1227 ? -66.363 -17.348 17.467 1 77.91 1227 LYS B CA 1
ATOM 20553 C C . LYS B 1 1227 ? -66.58 -18.518 18.422 1 77.91 1227 LYS B C 1
ATOM 20555 O O . LYS B 1 1227 ? -66.631 -19.673 17.995 1 77.91 1227 LYS B O 1
ATOM 20560 N N . THR B 1 1228 ? -66.453 -18.172 19.664 1 71.01 1228 THR B N 1
ATOM 20561 C CA . THR B 1 1228 ? -66.736 -19.191 20.668 1 71.01 1228 THR B CA 1
ATOM 20562 C C . THR B 1 1228 ? -68.17 -19.066 21.176 1 71.01 1228 THR B C 1
ATOM 20564 O O . THR B 1 1228 ? -68.613 -17.975 21.539 1 71.01 1228 THR B O 1
ATOM 20567 N N . ASP B 1 1229 ? -69.154 -19.891 20.913 1 58.72 1229 ASP B N 1
ATOM 20568 C CA . ASP B 1 1229 ? -70.494 -19.906 21.491 1 58.72 1229 ASP B CA 1
ATOM 20569 C C . ASP B 1 1229 ? -70.462 -20.394 22.938 1 58.72 1229 ASP B C 1
ATOM 20571 O O . ASP B 1 1229 ? -69.72 -21.321 23.27 1 58.72 1229 ASP B O 1
#

Solvent-accessible surface area (backbone atoms only — not comparable to full-atom values): 126952 Å² total; per-residue (Å²): 145,73,87,88,78,76,86,83,77,73,92,62,59,82,73,56,65,90,64,63,68,79,70,72,72,70,68,39,60,58,57,41,57,45,70,69,47,60,67,72,44,70,66,50,76,59,94,45,47,68,51,18,48,54,47,15,50,51,27,47,36,39,27,28,57,71,60,14,48,54,31,40,54,48,20,46,72,67,50,53,62,51,57,60,57,47,53,52,47,62,74,36,42,78,51,60,73,38,39,68,48,40,68,54,46,46,65,64,47,72,87,48,92,70,76,26,60,54,60,51,41,49,46,44,50,25,29,42,20,66,66,36,54,68,59,32,31,52,49,32,54,54,42,18,44,62,56,76,50,32,34,37,48,24,31,59,8,58,83,65,19,31,79,77,50,84,55,63,67,82,79,45,87,57,73,83,48,76,42,75,24,41,76,58,27,80,27,48,54,46,52,47,73,50,69,50,50,37,57,60,47,69,42,50,57,48,32,49,68,52,59,28,14,21,38,36,38,33,33,26,36,33,37,76,53,70,39,72,35,28,42,28,34,9,41,20,36,17,36,38,42,24,48,39,85,36,79,50,82,62,49,84,38,70,41,74,58,45,62,58,70,39,34,36,38,32,67,42,63,56,40,44,45,42,41,39,38,38,38,33,26,52,75,76,74,38,41,37,34,40,27,52,16,33,97,79,52,33,42,48,82,75,58,43,78,39,84,57,94,71,78,54,76,78,51,88,67,75,76,45,80,55,63,73,59,64,54,40,52,80,74,32,84,46,65,50,55,27,24,39,53,49,16,50,51,32,36,68,72,40,40,50,69,62,12,49,54,31,34,48,53,23,34,69,77,43,72,76,14,29,62,60,25,36,54,51,8,62,63,23,37,84,79,37,45,40,60,6,47,50,26,22,49,49,13,28,70,70,35,74,61,39,41,46,40,44,40,55,56,21,48,54,27,46,77,69,68,38,54,69,60,16,46,46,50,60,60,70,50,79,72,73,90,62,39,50,63,57,51,52,50,51,32,52,49,27,47,75,70,59,37,51,65,64,24,50,54,50,48,54,56,46,37,73,73,44,69,77,28,34,48,57,30,39,53,49,14,54,39,28,45,73,56,59,22,57,69,60,14,46,54,24,24,53,56,18,35,73,60,31,59,68,41,56,71,49,48,50,53,42,39,51,52,29,50,72,54,63,37,57,69,60,36,49,52,53,32,50,50,46,36,69,51,30,54,55,42,38,61,38,50,50,54,48,31,53,51,26,51,37,66,69,34,53,69,63,25,52,53,47,43,54,50,42,50,47,41,32,89,45,54,39,66,55,27,46,54,50,15,52,52,28,42,74,69,68,34,56,69,60,14,51,51,25,42,48,54,18,32,48,71,43,52,66,50,57,71,57,52,54,51,48,28,49,77,68,77,62,64,90,73,86,77,84,53,82,70,62,72,70,53,80,78,57,76,86,53,64,65,40,39,37,35,31,60,29,43,34,40,36,40,37,45,45,93,61,35,28,39,41,36,39,38,39,40,29,37,37,28,64,31,66,65,32,37,72,68,67,28,46,44,78,44,76,48,40,65,84,40,38,46,79,44,78,81,41,44,33,20,30,35,72,86,64,54,52,38,68,44,78,52,68,44,80,44,50,62,66,59,100,49,71,45,47,54,49,42,28,35,36,41,35,47,47,27,54,62,46,59,54,15,34,39,38,41,34,35,36,40,36,25,41,41,60,50,98,62,21,64,49,47,71,52,76,48,67,61,51,44,70,45,29,28,44,32,26,38,44,32,42,35,34,42,58,86,60,68,74,49,70,51,51,42,73,50,91,70,71,60,50,76,46,71,53,94,60,34,30,35,37,34,38,69,50,64,67,30,65,42,58,77,88,55,66,47,37,64,63,61,84,76,61,41,31,29,40,42,38,25,40,48,88,39,52,48,57,49,26,33,53,48,38,48,46,46,54,56,23,50,42,79,43,71,67,54,51,50,48,43,46,62,58,33,74,80,42,90,44,70,64,48,33,51,45,41,53,50,49,45,45,21,69,57,29,43,80,36,38,66,31,48,75,64,39,59,77,37,46,58,41,21,54,57,34,63,61,36,24,38,30,31,45,49,29,34,23,34,36,52,47,33,47,37,46,74,72,71,41,75,62,30,57,24,40,23,22,33,62,86,49,62,78,77,55,84,88,54,29,68,93,63,58,80,44,39,25,32,34,24,83,44,96,96,44,69,43,56,45,50,37,78,44,60,61,54,34,90,86,46,66,57,71,52,49,40,60,10,45,30,38,36,37,59,91,30,32,62,43,80,48,64,38,73,59,74,50,24,79,48,21,24,45,35,38,44,33,42,38,39,57,53,96,43,25,38,37,35,38,37,40,36,43,21,26,49,62,56,27,29,54,50,37,65,64,51,64,69,46,34,73,66,51,44,51,51,48,53,30,38,53,44,21,57,51,43,57,71,40,41,73,78,45,74,49,76,43,47,74,86,38,61,88,47,58,30,36,39,37,42,28,33,36,24,76,65,70,51,49,63,89,55,74,62,41,84,45,64,67,47,59,84,74,48,54,66,61,61,65,71,57,48,55,91,71,72,90,56,36,39,47,56,88,66,31,26,27,38,36,41,40,36,40,35,46,51,47,92,56,52,63,74,43,63,76,65,51,73,48,80,48,74,60,92,44,38,38,37,39,37,45,52,46,76,57,91,55,34,42,37,40,38,38,40,41,31,35,62,48,38,70,45,51,50,90,50,42,64,61,51,39,54,51,52,50,51,48,36,58,56,44,63,30,35,32,37,40,27,69,111,140,76,77,90,59,68,102,64,58,70,80,50,50,66,59,51,61,80,64,58,53,76,71,67,73,71,68,39,63,59,54,38,60,44,62,68,45,61,64,75,46,70,65,58,74,53,96,46,47,68,51,17,48,53,45,15,50,51,27,46,36,39,26,27,54,73,60,13,48,53,34,40,55,47,21,46,72,67,49,54,62,47,58,62,55,46,53,52,49,62,74,36,43,79,54,52,74,38,39,65,50,40,68,54,47,45,66,63,48,72,87,46,92,67,78,25,61,53,58,50,42,48,46,44,50,24,29,42,19,66,66,36,54,67,60,32,31,53,51,32,53,53,41,19,44,62,70,74,50,34,35,36,49,23,30,60,9,57,82,64,20,31,79,78,50,85,54,64,70,82,79,46,89,58,73,82,47,76,41,76,25,40,78,59,28,79,26,47,54,44,50,47,74,50,74,48,50,36,58,59,48,69,44,50,56,48,31,51,67,53,60,28,14,22,37,36,39,32,34,26,38,32,36,76,51,72,40,70,35,28,39,29,34,9,41,20,37,16,36,38,40,25,50,40,84,37,81,56,72,65,49,82,37,72,40,74,57,46,61,58,70,39,34,40,36,31,68,44,64,54,40,43,42,43,41,39,38,39,38,34,26,52,75,76,72,37,40,37,32,43,27,51,15,33,94,80,50,34,42,49,82,74,57,44,79,38,83,56,94,72,78,55,74,79,51,90,68,74,71,44,80,55,62,74,61,62,53,40,50,81,74,31,85,46,63,51,54,27,24,38,54,49,14,50,52,32,37,67,71,40,39,52,70,62,12,49,53,32,35,49,52,22,34,69,78,44,73,75,16,27,62,60,27,36,54,50,8,62,64,24,37,84,79,37,46,42,61,5,48,50,25,21,51,49,12,27,70,66,31,72,64,39,42,44,40,44,40,55,57,19,48,55,27,45,76,69,68,37,54,70,60,17,48,47,49,58,58,69,50,76,73,81,91,61,39,50,63,59,49,52,50,51,34,52,50,27,46,74,70,60,38,51,63,62,23,51,56,49,48,54,55,45,37,74,73,45,68,81,28,34,48,57,29,38,54,49,13,51,40,27,45,72,58,58,21,58,70,61,13,46,53,25,24,52,56,18,36,72,58,30,57,68,39,57,71,48,50,49,53,42,40,50,52,29,50,72,52,63,37,56,70,60,36,49,51,53,30,50,50,46,35,67,51,27,53,54,43,39,61,39,50,52,53,48,33,54,52,26,52,36,66,70,34,54,68,64,24,51,54,48,44,54,50,42,51,47,40,34,86,45,55,40,64,55,28,44,53,50,14,52,51,27,41,75,70,68,34,55,68,61,15,50,52,26,42,49,53,18,32,48,72,43,51,66,49,56,71,57,52,54,51,49,27,50,76,69,75,64,63,88,71,87,75,87,56,69,72,62,73,71,53,80,77,60,75,86,52,65,65,40,41,36,35,29,59,29,44,34,41,36,38,37,44,44,94,61,35,28,38,41,35,39,38,39,39,31,37,35,27,63,30,65,64,32,35,73,68,67,27,47,45,77,45,75,46,40,65,86,39,36,47,78,46,77,79,42,46,32,20,30,35,73,87,63,53,51,37,66,46,78,52,70,45,81,43,49,65,67,58,102,50,72,45,47,56,49,42,29,35,36,41,35,48,48,27,53,62,46,58,54,14,34,36,39,40,32,35,36,40,36,24,41,38,59,51,97,63,22,64,48,46,72,52,75,47,67,61,51,43,69,45,29,26,45,32,27,35,44,33,41,36,35,42,56,85,59,67,74,50,69,53,52,42,74,50,90,71,72,60,51,77,46,71,52,95,59,33,29,34,37,36,38,69,50,65,67,32,63,42,57,78,88,54,65,46,38,66,62,62,84,77,61,41,31,31,39,39,40,24,41,47,86,38,53,48,59,49,27,32,53,48,40,46,45,46,54,56,22,50,42,78,44,72,67,54,52,50,49,45,44,63,58,33,75,80,41,88,44,70,66,50,31,51,47,40,53,50,50,45,46,22,69,58,31,43,80,35,39,64,32,48,74,65,38,59,77,37,47,60,40,22,55,59,35,64,61,36,25,37,30,31,45,51,28,35,24,33,35,50,48,35,46,36,47,73,71,70,41,74,60,32,56,24,41,23,21,32,62,88,48,60,78,76,56,84,88,54,29,70,94,63,59,82,44,38,25,32,35,27,81,44,96,97,42,70,44,55,44,49,37,77,44,61,63,54,33,90,88,47,68,56,71,52,50,40,59,10,42,31,37,36,38,60,92,30,33,63,44,81,48,65,38,72,61,74,51,24,78,50,22,25,45,33,38,42,33,44,38,40,58,52,97,42,24,39,37,35,40,37,42,36,44,21,26,51,62,56,25,30,54,50,38,66,63,51,64,69,46,36,72,67,52,45,51,52,50,50,30,38,53,45,20,58,50,43,57,71,40,41,71,78,45,72,48,75,42,45,73,87,40,61,90,45,57,30,36,38,38,39,28,34,36,25,76,64,70,53,51,63,91,57,74,63,37,83,46,64,67,46,58,84,75,49,54,66,61,60,67,71,56,47,55,93,69,73,90,57,38,40,46,56,88,67,31,27,27,38,35,42,39,37,40,36,46,51,46,91,57,50,47,76,47,63,77,64,51,70,48,79,47,74,61,91,43,39,38,38,39,38,44,54,48,76,56,91,56,34,41,35,39,38,39,39,43,33,36,64,49,37,70,44,52,48,89,50,41,65,60,51,40,54,53,52,50,51,49,36,57,58,43,63,30,34,31,37,39,30,69,111

Nearest PDB structures (foldseek):
  1w3b-assembly1_A  TM=6.915E-01  e=7.656E-08  Homo sapiens
  5g05-assembly1_C  TM=4.890E-01  e=4.542E-05  Homo sapiens
  9gaw-assembly1_P  TM=4.179E-01  e=2.184E-05  Homo sapiens
  9gaw-assembly1_J  TM=4.206E-01  e=3.417E-05  Homo sapiens
  6q6h-assembly1_U  TM=4.249E-01  e=5.798E-05  Homo sapiens

Secondary structure (DSSP, 8-state):
--------SGGGGGGTGGG-S-------HHHHHHTT-HHHHHT----SHHHHHHHHHHHHHTT-HHHHHHHHHHHHHH-TT-THHHHHHHHTHHHHTTTTTHHHHHHHHHTS----HHHHHHHHHHHHHTT-HHHHHHHHHHTTB----EEEEEEE-GGGGGGTSPPHHHH---TT--EE-GGG-EE--B--SSPP-SSSEE-TTTSSS-SSEEEEEEEEEEE-SSEEEEEEEEESSEEEEEETTEEEEEE-------TTSEEEEEEE-SEEEEEEEEEEE-SS--EEEEEEE-TTS-BPTT-EEESS-------PPPEEEE-GGGGGGGG-SSHHHHHHHHHHHHHHTT-HHHHHHHHHHHHHH-TT-HHHHHHHHHHHHHHSHHHHHHHHHHHHHH-TT-THHHHHHHHHHHHTT-HHHHHHHHHHS---TT-SHHHHHHHHHHHHTT-HHHHHHHHHHHHHH-TT-HHHHHHHHHHHHHTT-HHHHHHHHHHHHHH-TT-HHHHHHHHHHHHHTT-HHHHHHHHHHHHHH-TT-HHHHHHHHHHHHHTT-HHHHHHHHHHHHHH-S--HHHHHHHHHHHHHTT-HHHHHHHHHHHHHH-TT-HHHHHHHHHHTT----PPP-HHHHSPPPPGGGTTSSEEEEEEEEEEEE-TTS-EEEEEEEEEEE-STTHHHHHTEEEEEEETTTEEEEEEEEEEE-TTS-EEE--EEEEEE---SSSEEE-EEEEEEE-TT--TT-EEEEEEEEEE-S-BTTBT--EEEEES--SS-EEEEEEEEEEETTS--EEEEESS----EEEE-SSEEEEEEEEEEEPPPPP-TTPPPHHHHS-EEEEE----HHHHHHHHHHHHGGG----HHHHHHHHHHHTT--SHHHHHHHHHHHHHHHSEE-EEE-GGGGTSPPPHHHHHHHTEE-HHHHHHHHHHHHHHTT---EEEEEE-TTSPPP-TTS-S----EEEEEEEETTEEEEE-TT-TT--TT---GGGTT-EEEEEETTEEEEEEPPPPPGGGSEEEEEEEEEEETTEEEEEEEEEE-HHHHHHHHHHHTT--HHHHHHHHHHHHHHHSTT-EEEEEEEE-SS-TTS-EEEEEEEEETTSS-S--SEEEEES-TTT-----GGGSSS--SS-EE-S--EEEEEEEEEE--TTEEEEES-SEEEEE-SSEEEEEEEEEETTEEEEEEEEEE--SEE-GGGHHHHHHHHHHHHHHTT-EEEEEE-/--SS-STTSGGGTHHHHTT-S-------HHHHHHT--HHHHHTS---SHHHHHHHHHHHHHTT-HHHHHHHHHHHHHH-TT-THHHHHHHHTHHHHTTTT-HHHHHHHHHTS----HHHHHHHHHHHHHTT-HHHHHHHHHHTTB----EEEEEEE-GGGGGGTSPPHHHH---TT-EEE-GGG-EEE-B--SS---SSSEE-TTTSSS-SSEEEEEEEEEEESSSEEEEEEEEESSEEEEEETTEEEEEE-------TTSEEEEEEE-SEEEEEEEEEEE-SS--EEEEEEE-TTS-BPTT-EEESS-------PPPEEEE-GGGGGGGGSSSHHHHHHHHHHHHHHTT-HHHHHHHHHHHHHH-TT-HHHHHHHHHHHHHHSHHHHHHHHHHHHHH-TT-THHHHHHHHHHHHTT-HHHHHHHHHHS---TT-SHHHHHHHHHHHHTT-HHHHHHHHHHHHHHSTT-HHHHHHHHHHHHHTT-HHHHHHHHHHHHHH-TT-HHHHHHHHHHHHHTT-HHHHHHHHHHHHHH-TT-HHHHHHHHHHHHHTT-HHHHHHHHHHHHHH-S--HHHHHHHHHHHHHTT-HHHHHHHHHHHHHH-TT-HHHHHHHHHHTT----PPP-HHHHSPPPPGGGTTSSEEEEEEEEEEEE-TTS-EEEEEEEEEEE-STTHHHHHTEEEEEEETTT-EEEEEEEEEE-TTS-EEE--EEEEEE---SSSEEE-EEEEEEE-TT--TT-EEEEEEEEEE-S-BTTBT--EEEEES--SS-EEEEEEEEEEETTS--EEEEESS----EEEE-SSEEEEEEEEEEEPPPPP-TTPPPGGGTS-EEEEE----HHHHHHHHHHHHGGG----HHHHHHHHHHHTT--SHHHHHHHHHHHHHHHSEE-EEE-GGGGTSPPPHHHHHHHTEE-HHHHHHHHHHHHHHTT---EEEEEE-TTSPPP-TTS-S----EEEEEEEETTEEEEE-TT-TT--TT---GGGTT-EEEEEETTEEEEEEPPPPPGGGSEEEEEEEEEEETTEEEEEEEEEE-HHHHHHHHHHHTT--HHHHHHHHHHHHHHHSTT-EEEEEEEE-SS-TTS-EEEEEEEEETTSS-S--SEEEEES-TTT-----GGGSSS--SS-EE-S--EEEEEEEEEE--TTEEEEES-SEEEEE-SSEEEEEEEEEETTEEEEEEEEEE--SEE-GGGHHHHHHHHHHHHHHTT-EEEEEE-

Radius of gyration: 44.56 Å; Cα contacts (8 Å, |Δi|>4): 5031; chains: 2; bounding box: 122×184×92 Å

Foldseek 3Di:
DDDDPQPDDDVPPVVPPVPPPPPPPPPQLLVVAQLQVLVVLVVVPDLALLSLLSQLLLCLLLQQNVSNLVSLLSNCVHPVAALSNVLSCVSCVVPVQFFLCLVVLLVSPVPDDYQHQQSLQSVLQSCVFLPVLQVSLVSLVFLFWDFWWWKKDWAAQFVNLQLVDDDVVLVDDDQPDWDQHPLRFTIGTATFPDTWSHLKDFCPQFFPPDARTKMKIKKKKFDAAWDKKKKFKWWQAWKWKDKLSDTDDTDGFGAHTGTRLWIKIWTDGGTMMMIMMMGGHHDDTGIMGIGMPDPSSTHDPPMDMGHDDDDDDRDDIDIDIDDPLLCVVVVRPDQLSSLQSVLLSCVNSGNNQSSVVSLVVSCVVVVQRLSSLQSVLVSCCVPPVVSSLVSLVSSCVSHVSSLVSLLVQLVSCVVVVNLVRSVCSLVVDDSPLSRASSLLSVLVSCLVVLVLVVNVVSLVSNCVNRVQTLSSLQSVLSSCVSVVNNVSSLVSLVSSSVSTVPPVVSLVVNQVSCVVVLVLVSNLVSLVSVCSNTVLNLVSLLSNLVSCVVVVVLVVSVVSLVSNCSSHVQRLSSLQSVLVSCVVVVNNVSSLVSLVSSCLNALLPPVSVVVSCVSVVVDDDDDDCVVLLPDDDDPVQLVDQKEWQEWEWEWEADPSQKIKIKTKTKMAGAHFVCCVVPQKDKDKDQPVFKDKFWPFKWKQDQVRDIGGFDDKDKAADDDPALADESMIMIITRYPPDGHGMMIITIMMMIRSRRAPVSNKDKDKDFQAAQHKYAKYKYKYKDFPPQDKDKDKPLDDWFWDWDDDPTIIMTMTMDGGGHHDDDAPQFADVVQRTTMMIMISDDAQLVVLQVLCSQEVVLLDDDPVLLVVLCVQCVPPPDLVSSLQSLLLCLQAQAAERHYCYGCCVRHEHRLVVSVVVSYYHQSNSQSVSCNSCVSVVFDKWKKFWAWSNFHADDNVHHDDRGDGIWMWGDDPNDIQTGGSNQNLAHGRDDDLRQAQIWMWTRDVSGTDIDGHHADFQAQFEWEWEKEWEQDPQKIKMKIKIWGGDPRQSVVLVVPVVDDPVRVVVVVQVLCCVQPNQKDFPDKDWPCSVPSVGTIIIMTIIMRNPQRPDPDQKRWAQPARNDADQDDSNLPDPADDGKRFARHKHKYKYKYKYQADPQKDKDKPDAWDWDDDPFKTWIWHWDDDDRIIIIMIMIIGGDRIGGRVCSNVVSVRVVVSNVVSRMIIIMGGD/DPPVPPVPDPVPCVCPPVVPPCPVPPPQLLNCQQQLPLVVLVVVPDLALLSLLSQLLLCVLLQQNVSNVVSLLSNCVHPVQDLSNVLSCVSCVVPVQFFLCLVVLLVSPVPDDYQHQQSLQSVLQSCVFLPVLQVSLVSLVFLFWDFWWWKKDWAAQFVNLQLVDDDVVLVDDDQPDWDQHPLRFTIGTATFPDTFSHLKDFCPQFFPPDARTKMKIKKKKFDAAFDKKKKFKWWQAWKWKDKLSDTDDTDGFGAGTGTRLWIKIWTDGGTMMMIMMMGGHHDDTGIMGIGMPPPSSTHDPPMDMGHDDDDDDRDDIDIDIDDPLLCVVVVRPDQLSSLQSVLLSCVNSGNNQSSVVSLVVSCVVVVQRLSSLQSVLVSCCVPPVVSSLVSLVSSCVSHVSSLVSLLVQLVSCVVVVNLVRSVCSLVVDDSPLSRQSSLLSVLVSCLVVLVLVVNVVSLVSNCVNRVQTLSSLQSVLSSCVSVVNNVSSLVSLVSSSVSTVPPVVSLVVNLVSCVVVLVVVSNLVSLVSVCSNTVLNLVSLLSNLVSCVVVVVLVVSVVSLVSNCSSHVQRLSSLQSVLVSCVVVVNNVSSLVSLVSSCLNALLPPVSVVVSCVSVVVDDDDDDCVVLLPDDDDPVQLVDQKEWAEWEWEWEADPSQKIKIKTKTKMAGNHFVCCVVPQKDKDKDQPVFKDKFWPFKWKQDQVRDIGGFDDKDKAADDDPALADESMIMIITRYPPDGHGMMIITIMMMIRSRRAPVSNKDKDKDFQAAQHKYAKYKYKYKDFPPQDKDKDKPLDDWFWDWDDDPTIIMTMTMDGGGHHDDDAPQFADVVQRTIMMIMISDDAQLVVLQVLCSQEVVLLDDDPVLLVVLCVQCVPPPDLVSSLQSLLLCLQAQAAERHYCYGCCVRHEHRLVVSVVVSYYHQSNSQSVSCNSCVSVVFDKWKKFWAWSNFHADDNVHHDDRGDGIWMWGDDPNDIQTGGSNQNLAHGRDDDLRQAQIWMWTRDVSGTDIDGHHADFQAQFEWEWEKEWEQDPQKIKMKIKIWGGDPRQSVVLVVPVPDDPVRVVVVVQVVCCVQPNQKDWPDKDWPCSVPSVGTIIIMTIIMRNPQGPDPDQKRWAQPARNDADQDDSNLPDPADDGKRFARHKHKYKYKYKYQADPQKDKDKPDAWDWDDDPFKTWIWHWDDDDRIIIIMIMIIGGDRIGGRVCSNVVSVRVVVSNVVSRMIMIMGGD

InterPro domains:
  IPR002931 Transglutaminase-like [PF01841] (869-943)
  IPR011990 Tetratricopeptide-like helical domain superfamily [G3DSA:1.25.40.10] (307-439)
  IPR011990 Tetratricopeptide-like helical domain superfamily [G3DSA:1.25.40.10] (440-615)
  IPR011990 Tetratricopeptide-like helical domain superfamily [SSF48452] (337-428)
  IPR011990 Tetratricopeptide-like helical domain superfamily [SSF48452] (469-718)
  IPR019734 Tetratricopeptide repeat [PF13181] (339-368)
  IPR019734 Tetratricopeptide repeat [PF13181] (579-604)
  IPR019734 Tetratricopeptide repeat [PS50005] (470-503)
  IPR019734 Tetratricopeptide repeat [PS50005] (572-605)
  IPR019734 Tetratricopeptide repeat [SM00028] (336-369)
  IPR019734 Tetratricopeptide repeat [SM00028] (470-503)
  IPR019734 Tetratricopeptide repeat [SM00028] (504-537)
  IPR019734 Tetratricopeptide repeat [SM00028] (538-571)
  IPR019734 Tetratricopeptide repeat [SM00028] (572-605)
  IPR024618 Domain of unknown function DUF3857 [PF12969] (656-819)
  IPR038765 Papain-like cysteine peptidase superfamily [SSF54001] (836-981)